Protein 3M0M (pdb70)

Sequence (1692 aa):
FRIAQDVVARENDRRASALKEDYEALGANLARRGVDIEAVTAKVEKFFVAVPSWGVGTGGTRFARFPGTGEPRGIFDKLDDCAVIQQLTRATPNVSLHIPWDKADPKELKARGDALGLGFDAMNSNTFSDAPGQAHSYKYGSLSHTNAATRAQAVEHNLECIEIGKAIGSKALTVWIGDGSNFPGQSNFTRAFERYLSAMAEIYKGLPDDWKLFSEHKMYEPAFYSTVVQDWGTNYLIAQTLGPKAQCLVDLGHHAPNTNIEMIVARLIQFGKLGGFHFNDSKYGDDDLDAGAIEPYRLFLVFNELVDAEARGVKGFHPAHMIDQFHNVTDPIESLINSANEIRRAYAQALLVDRAALSGYQEDNDALMATETLKRAYRTDVEPILAEARRRTGGAVDPVATYRASGYRARVAAERPASVAFRIAQDVVARENDRRASALKEDYEALGANLARRGVDIEAVTAKVEKFFVAVPSWGVGTGGTRFARFPGTGEPRGIFDKLDDCAVIQQLTRATPNVSLHIPWDKADPKELKARGDALGLGFDAMNSNTFSDAPGQAHSYKYGSLSHTNAATRAQAVEHNLECIEIGKAIGSKALTVWIGDGSNFPGQSNFTRAFERYLSAMAEIYKGLPDDWKLFSEHKMYEPAFYSTVVQDWGTNYLIAQTLGPKAQCLVDLGHHAPNTNIEMIVARLIQFGKLGGFHFNDSKYGDDDLDAGAIEPYRLFLVFNELVDAEARGVKGFHPAHMIDQFHNVTDPIESLINSANEIRRAYAQALLVDRAALSGYQEDNDALMATETLKRAYRTDVEPILAEARRRTGGAVDPVATYRASGYRARVAAERPASVAEFRIAQDVVARENDRRASALKEDYEALGANLARRGVDIEAVTAKVEKFFVAVPSWGVGTGGTRFARFPGTGEPRGIFDKLDDCAVIQQLTRATPNVSLHIPWDKADPKELKARGDALGLGFDAMNSNTFSDAPGQAHSYKYGSLSHTNAATRAQAVEHNLECIEIGKAIGSKALTVWIGDGSNFPGQSNFTRAFERYLSAMAEIYKGLPDDWKLFSEHKMYEPAFYSTVVQDWGTNYLIAQTLGPKAQCLVDLGHHAPNTNIEMIVARLIQFGKLGGFHFNDSKYGDDDLDAGAIEPYRLFLVFNELVDAEARGVKGFHPAHMIDQFHNVTDPIESLINSANEIRRAYAQALLVDRAALSGYQEDNDALMATETLKRAYRTDVEPILAEARRRTGGAVDPVATYRASGYRARVAAERPASVAGGGGIIGSHEFRIAQDVVARENDRRASALKEDYEALGANLARRGVDIEAVTAKVEKFFVAVPSWGVGTGGTRFARFPGTGEPRGIFDKLDDCAVIQQLTRATPNVSLHIPWDKADPKELKARGDALGLGFDAMNSNTFSDAPGQAHSYKYGSLSHTNAATRAQAVEHNLECIEIGKAIGSKALTVWIGDGSNFPGQSNFTRAFERYLSAMAEIYKGLPDDWKLFSEHKMYEPAFYSTVVQDWGTNYLIAQTLGPKAQCLVDLGHHAPNTNIEMIVARLIQFGKLGGFHFNDSKYGDDDLDAGAIEPYRLFLVFNELVDAEARGVKGFHPAHMIDQFHNVTDPIESLINSANEIRRAYAQALLVDRAALSGYQEDNDALMATETLKRAYRTDVEPILAEARRRTGGAVDPVATYRASGYRARVAAERPA

Nearest PDB structures (foldseek):
  3m0y-assembly1_D  TM=1.002E+00  e=5.184E-75  Stutzerimonas stutzeri
  3m0m-assembly1_C  TM=1.001E+00  e=7.879E-75  Stutzerimonas stutzeri
  3itl-assembly1_C  TM=1.000E+00  e=2.364E-74  Stutzerimonas stutzeri
  3m0v-assembly1_C  TM=1.001E+00  e=6.390E-74  Stutzerimonas stutzeri
  3itt-assembly1_C  TM=1.001E+00  e=4.203E-73  Stutzerimonas stutzeri

CATH classification: 3.20.20.150

Foldseek 3Di:
DLFDLVLQVVQQVVCVVVLVVVLVVLQVVLVVVVHHLVVLLVVLLVAAAAEELQLQWFDDDPVDFDGDFLGAPASLSSLSLLLLLCLAQVRHQEYEEEPPRRDDDLVVNLVSSVVSRHAYEAYEYDLQADDPPDPDHCPQHALLDPDPVRNVSSLVRQLVSQVSCVSRPYAEYEYEYQHDAQDPPPDDLVSSLVSNLVSVLSSLVSHDPRHAYEYEAAQHPPHHPGGNRHDLVSQVVSQVSNDLRYAYEYEPQRDDPPDLRLVSLLVRLVVVRHQAYAAADDDDGSQQHQGCPPPLVSLLSNLLSVVVCVVVVRPPDDHHHYYGGHHRDDNSSLSSSVSSLSNSLSNSLSVSQPVVVLVVCVVVVVVVVNVVSSVVSVVDDCLSSSLVSQVVVSHHSDSVVSVVSSCSSVVSSVVDDDDDD/DLFDLVLQVVQQVVCVVVLVVVLVVLQVVVVVVVDHLVVLLVVLLPAAFAEELQLQAFFDDPVDFDGDFLGQQESLSSLSLVLLLCLAQVRHQEYEEEPPRRDDDLVVNLVSSVVSSHAYEAYEYDLAADDPPDPDHCPQHAQLDPDPVRNVSNLVRLLVSQVSCVSNPYAEYEYEYQHDAQDPPPDDLVSSLVSNLVSVLSSLVSHDPRHAYEYEAAQHPPHHPGHNRHDLVSQVVSQVSNDDRYAYEYEPQRDDPPDLVLVSLLVRLQVLRHAAYAAADDDHGSQQHQGCPPPLVSLLSNLLSLVVCVVVVRPNDDYHHYYGGHHRDDSSSLSSSVSSLSNSQSNSLSVSQPVVQLVVCVVVVVVVVNVVSSVVSVVSDCLSSSLVSQVVPSHHSNSVVSVVSSCSSVVSSVVDDDPDD/DALFDLVLQVVQFVVCVVVLVVVLVVLQVVVVVVVHHLVVLLVVLLVAAFAEELQLQAFFDDQFWFDGDFLGQPASLSSLSLQLLLCLAQVRHQEYEEEPPRHDDDLVVNLVSSVVSSHAYEAYEYDLAADDPPDPDHCPQHALLRPDPVRVVVSLVRQLVSQVSCVSNPYAEYEYEYQHDAQDPPPDDLVSSLVSNLVSVLSSLVSHDPRHAYEYEAAQHPPHHPGHNRHDLVSQVVSQVSNDPRYAYEYEPQRDDPPDLVLVSLLVRLVVVRHQAYAAADDDHGSQQHQHCPPPLVSLLSNLLSVVVCVVVPPPPDDHHHYYGGHHRDDNSSLSSSVSSLSNSQSNSLSVSQPVVQLVVCVVVVVVVVNVVSSVVSVVDDCLSSSLVSQVVVSHHSDSVVSVVSSCSSVVSSVVDDGDDMDRNCNDDDD/DALFDLVLQVVQQVVCVVVLVVVLVVLQVVVVVVVHHLVVLLVVLLVAAFAEELQLQWFDDDPVDFDGDFLGQPASLSSLSLVLLLCLAQVRHQEYEEEPPRRDDPLLVSLVSSVVSSHAYEAYEYDLAADDPPDPDHCPQHALLHPDPVRVVVSLVRQLVSQVSCVSRPYAEYEYEYQHDAQDPPPDDLVSSLVSNLVSVLSSLVSHDPSHAYEYEAAQHPPHHPGGNRHDLVSQVVSQVSNDLRYAYEYEPQRDDPPDLVLVSLLVRLVVVRHQAYAAADDDPGSQQHQGCPPPLVSLLSNLLSVVVCVVVVRPPDDHHHYYGGHHRDDNSSLSSSVSSLSNSQSNSLSVSQPVVQLVVCVVVVVVVVNVVSSVVSVVDDCLSSSLVSQVVPSHHSDSVVSVVSSCSSVVSSVVDDD

B-factor: mean 15.91, std 7.08, range [4.13, 47.66]

Structure (mmCIF, N/CA/C/O backbone):
data_3M0M
#
_entry.id   3M0M
#
_cell.length_a   74.625
_cell.length_b   104.260
_cell.length_c   111.447
_cell.angle_alpha   90.00
_cell.angle_beta   106.20
_cell.angle_gamma   90.00
#
_symmetry.space_group_name_H-M   'P 1 21 1'
#
loop_
_entity.id
_entity.type
_entity.pdbx_description
1 polymer 'L-rhamnose isomerase'
2 non-polymer 'MANGANESE (II) ION'
3 non-polymer D-ALLOSE
4 water water
#
loop_
_atom_site.group_PDB
_atom_site.id
_atom_site.type_symbol
_atom_site.label_atom_id
_atom_site.label_alt_id
_atom_site.label_comp_id
_atom_site.label_asym_id
_atom_site.label_entity_id
_atom_site.label_seq_id
_atom_site.pdbx_PDB_ins_code
_atom_site.Cartn_x
_atom_site.Cartn_y
_atom_site.Cartn_z
_atom_site.occupancy
_atom_site.B_iso_or_equiv
_atom_site.auth_seq_id
_atom_site.auth_comp_id
_atom_site.auth_asym_id
_atom_site.auth_atom_id
_atom_site.pdbx_PDB_model_num
ATOM 1 N N . PHE A 1 4 ? -40.253 2.491 -19.436 1.00 25.86 4 PHE A N 1
ATOM 2 C CA . PHE A 1 4 ? -38.971 2.232 -18.720 1.00 24.43 4 PHE A CA 1
ATOM 3 C C . PHE A 1 4 ? -38.372 3.525 -18.179 1.00 23.10 4 PHE A C 1
ATOM 4 O O . PHE A 1 4 ? -38.022 4.425 -18.944 1.00 23.41 4 PHE A O 1
ATOM 12 N N . ARG A 1 5 ? -38.261 3.613 -16.857 1.00 21.01 5 ARG A N 1
ATOM 13 C CA . ARG A 1 5 ? -37.692 4.795 -16.218 1.00 19.05 5 ARG A CA 1
ATOM 14 C C . ARG A 1 5 ? -36.226 4.934 -16.624 1.00 17.88 5 ARG A C 1
ATOM 15 O O . ARG A 1 5 ? -35.723 6.044 -16.808 1.00 17.92 5 ARG A O 1
ATOM 23 N N . ILE A 1 6 ? -35.547 3.798 -16.758 1.00 15.65 6 ILE A N 1
ATOM 24 C CA . ILE A 1 6 ? -34.143 3.768 -17.155 1.00 14.70 6 ILE A CA 1
ATOM 25 C C . ILE A 1 6 ? -34.068 3.163 -18.554 1.00 16.17 6 ILE A C 1
ATOM 26 O O . ILE A 1 6 ? -34.611 2.087 -18.794 1.00 15.96 6 ILE A O 1
ATOM 31 N N . ALA A 1 7 ? -33.400 3.858 -19.470 1.00 17.09 7 ALA A N 1
ATOM 32 C CA . ALA A 1 7 ? -33.267 3.387 -20.847 1.00 17.57 7 ALA A CA 1
ATOM 33 C C . ALA A 1 7 ? -32.686 1.981 -20.900 1.00 18.53 7 ALA A C 1
ATOM 34 O O . ALA A 1 7 ? -31.668 1.698 -20.271 1.00 19.11 7 ALA A O 1
ATOM 36 N N . GLN A 1 8 ? -33.334 1.105 -21.660 1.00 18.82 8 GLN A N 1
ATOM 37 C CA . GLN A 1 8 ? -32.874 -0.272 -21.784 1.00 20.11 8 GLN A CA 1
ATOM 38 C C . GLN A 1 8 ? -31.473 -0.379 -22.380 1.00 20.50 8 GLN A C 1
ATOM 39 O O . GLN A 1 8 ? -30.709 -1.271 -22.010 1.00 20.16 8 GLN A O 1
ATOM 45 N N . ASP A 1 9 ? -31.127 0.518 -23.299 1.00 21.39 9 ASP A N 1
ATOM 46 C CA . ASP A 1 9 ? -29.803 0.457 -23.905 1.00 22.29 9 ASP A CA 1
ATOM 47 C C . ASP A 1 9 ? -28.707 0.743 -22.884 1.00 21.22 9 ASP A C 1
ATOM 48 O O . ASP A 1 9 ? -27.578 0.272 -23.030 1.00 20.74 9 ASP A O 1
ATOM 53 N N . VAL A 1 10 ? -29.043 1.509 -21.849 1.00 19.69 10 VAL A N 1
ATOM 54 C CA . VAL A 1 10 ? -28.079 1.824 -20.802 1.00 18.80 10 VAL A CA 1
ATOM 55 C C . VAL A 1 10 ? -27.897 0.584 -19.934 1.00 17.54 10 VAL A C 1
ATOM 56 O O . VAL A 1 10 ? -26.776 0.216 -19.588 1.00 16.91 10 VAL A O 1
ATOM 60 N N . VAL A 1 11 ? -29.007 -0.060 -19.592 1.00 16.64 11 VAL A N 1
ATOM 61 C CA . VAL A 1 11 ? -28.958 -1.267 -18.777 1.00 16.61 11 VAL A CA 1
ATOM 62 C C . VAL A 1 11 ? -28.206 -2.361 -19.531 1.00 16.71 11 VAL A C 1
ATOM 63 O O . VAL A 1 11 ? -27.416 -3.099 -18.948 1.00 17.33 11 VAL A O 1
ATOM 67 N N . ALA A 1 12 ? -28.450 -2.456 -20.835 1.00 16.67 12 ALA A N 1
ATOM 68 C CA . ALA A 1 12 ? -27.784 -3.458 -21.657 1.00 16.86 12 ALA A CA 1
ATOM 69 C C . ALA A 1 12 ? -26.288 -3.182 -21.731 1.00 17.13 12 ALA A C 1
ATOM 70 O O . ALA A 1 12 ? -25.472 -4.084 -21.545 1.00 17.33 12 ALA A O 1
ATOM 72 N N . ARG A 1 13 ? -25.934 -1.930 -22.002 1.00 17.14 13 ARG A N 1
ATOM 73 C CA . ARG A 1 13 ? -24.537 -1.537 -22.109 1.00 18.65 13 ARG A CA 1
ATOM 74 C C . ARG A 1 13 ? -23.764 -1.813 -20.824 1.00 17.92 13 ARG A C 1
ATOM 75 O O . ARG A 1 13 ? -22.665 -2.364 -20.862 1.00 17.67 13 ARG A O 1
ATOM 83 N N . GLU A 1 14 ? -24.337 -1.425 -19.689 1.00 17.22 14 GLU A N 1
ATOM 84 C CA . GLU A 1 14 ? -23.667 -1.629 -18.412 1.00 17.90 14 GLU A CA 1
ATOM 85 C C . GLU A 1 14 ? -23.584 -3.101 -18.020 1.00 17.23 14 GLU A C 1
ATOM 86 O O . GLU A 1 14 ? -22.632 -3.515 -17.357 1.00 18.24 14 GLU A O 1
ATOM 92 N N . ASN A 1 15 ? -24.576 -3.891 -18.424 1.00 15.40 15 ASN A N 1
ATOM 93 C CA . ASN A 1 15 ? -24.554 -5.322 -18.134 1.00 15.92 15 ASN A CA 1
ATOM 94 C C . ASN A 1 15 ? -23.470 -5.977 -18.990 1.00 15.88 15 ASN A C 1
ATOM 95 O O . ASN A 1 15 ? -22.714 -6.820 -18.508 1.00 16.04 15 ASN A O 1
ATOM 100 N N . ASP A 1 16 ? -23.395 -5.585 -20.261 1.00 15.67 16 ASP A N 1
ATOM 101 C CA . ASP A 1 16 ? -22.390 -6.145 -21.161 1.00 17.92 16 ASP A CA 1
ATOM 102 C C . ASP A 1 16 ? -20.984 -5.824 -20.669 1.00 17.58 16 ASP A C 1
ATOM 103 O O . ASP A 1 16 ? -20.089 -6.663 -20.727 1.00 18.81 16 ASP A O 1
ATOM 108 N N . ARG A 1 17 ? -20.799 -4.600 -20.187 1.00 18.34 17 ARG A N 1
ATOM 109 C CA . ARG A 1 17 ? -19.504 -4.154 -19.687 1.00 18.91 17 ARG A CA 1
ATOM 110 C C . ARG A 1 17 ? -19.023 -5.016 -18.520 1.00 17.48 17 ARG A C 1
ATOM 111 O O . ARG A 1 17 ? -17.821 -5.151 -18.292 1.00 18.18 17 ARG A O 1
ATOM 119 N N . ARG A 1 18 ? -19.966 -5.609 -17.794 1.00 16.10 18 ARG A N 1
ATOM 120 C CA . ARG A 1 18 ? -19.633 -6.422 -16.627 1.00 15.15 18 ARG A CA 1
ATOM 121 C C . ARG A 1 18 ? -19.913 -7.917 -16.776 1.00 15.56 18 ARG A C 1
ATOM 122 O O . ARG A 1 18 ? -19.703 -8.685 -15.837 1.00 16.26 18 ARG A O 1
ATOM 130 N N . ALA A 1 19 ? -20.368 -8.328 -17.956 1.00 14.93 19 ALA A N 1
ATOM 131 C CA . ALA A 1 19 ? -20.693 -9.728 -18.218 1.00 15.43 19 ALA A CA 1
ATOM 132 C C . ALA A 1 19 ? -19.545 -10.710 -18.009 1.00 15.31 19 ALA A C 1
ATOM 133 O O . ALA A 1 19 ? -19.719 -11.749 -17.369 1.00 14.22 19 ALA A O 1
ATOM 135 N N . SER A 1 20 ? -18.379 -10.391 -18.558 1.00 15.02 20 SER A N 1
ATOM 136 C CA . SER A 1 20 ? -17.222 -11.266 -18.439 1.00 15.58 20 SER A CA 1
ATOM 137 C C . SER A 1 20 ? -16.858 -11.558 -16.988 1.00 14.82 20 SER A C 1
ATOM 138 O O . SER A 1 20 ? -16.707 -12.715 -16.603 1.00 15.14 20 SER A O 1
ATOM 141 N N . ALA A 1 21 ? -16.723 -10.510 -16.183 1.00 13.46 21 ALA A N 1
ATOM 142 C CA . ALA A 1 21 ? -16.370 -10.683 -14.779 1.00 13.44 21 ALA A CA 1
ATOM 143 C C . ALA A 1 21 ? -17.445 -11.456 -14.021 1.00 12.89 21 ALA A C 1
ATOM 144 O O . ALA A 1 21 ? -17.128 -12.307 -13.186 1.00 13.06 21 ALA A O 1
ATOM 146 N N . LEU A 1 22 ? -18.713 -11.165 -14.306 1.00 13.10 22 LEU A N 1
ATOM 147 C CA . LEU A 1 22 ? -19.809 -11.863 -13.637 1.00 13.45 22 LEU A CA 1
ATOM 148 C C . LEU A 1 22 ? -19.735 -13.353 -13.945 1.00 13.12 22 LEU A C 1
ATOM 149 O O . LEU A 1 22 ? -19.914 -14.192 -13.064 1.00 13.77 22 LEU A O 1
ATOM 154 N N . LYS A 1 23 ? -19.476 -13.675 -15.208 1.00 13.40 23 LYS A N 1
ATOM 155 C CA . LYS A 1 23 ? -19.368 -15.064 -15.630 1.00 14.20 23 LYS A CA 1
ATOM 156 C C . LYS A 1 23 ? -18.279 -15.766 -14.823 1.00 13.92 23 LYS A C 1
ATOM 157 O O . LYS A 1 23 ? -18.508 -16.834 -14.261 1.00 14.73 23 LYS A O 1
ATOM 163 N N . GLU A 1 24 ? -17.097 -15.159 -14.756 1.00 13.04 24 GLU A N 1
ATOM 164 C CA . GLU A 1 24 ? -15.987 -15.747 -14.013 1.00 13.45 24 GLU A CA 1
ATOM 165 C C . GLU A 1 24 ? -16.302 -15.942 -12.532 1.00 12.77 24 GLU A C 1
ATOM 166 O O . GLU A 1 24 ? -16.056 -17.014 -11.976 1.00 12.85 24 GLU A O 1
ATOM 172 N N . ASP A 1 25 ? -16.857 -14.913 -11.897 1.00 11.72 25 ASP A N 1
ATOM 173 C CA . ASP A 1 25 ? -17.183 -14.996 -10.479 1.00 11.78 25 ASP A CA 1
ATOM 174 C C . ASP A 1 25 ? -18.307 -15.976 -10.171 1.00 11.48 25 ASP A C 1
ATOM 175 O O . ASP A 1 25 ? -18.227 -16.729 -9.203 1.00 10.90 25 ASP A O 1
ATOM 180 N N . TYR A 1 26 ? -19.348 -15.973 -10.996 1.00 11.36 26 TYR A N 1
ATOM 181 C CA . TYR A 1 26 ? -20.481 -16.864 -10.789 1.00 11.61 26 TYR A CA 1
ATOM 182 C C . TYR A 1 26 ? -20.079 -18.324 -10.984 1.00 12.74 26 TYR A C 1
ATOM 183 O O . TYR A 1 26 ? -20.465 -19.189 -10.202 1.00 13.28 26 TYR A O 1
ATOM 192 N N . GLU A 1 27 ? -19.303 -18.602 -12.027 1.00 13.17 27 GLU A N 1
ATOM 193 C CA . GLU A 1 27 ? -18.892 -19.977 -12.282 1.00 12.66 27 GLU A CA 1
ATOM 194 C C . GLU A 1 27 ? -17.950 -20.478 -11.196 1.00 12.96 27 GLU A C 1
ATOM 195 O O . GLU A 1 27 ? -18.001 -21.647 -10.814 1.00 12.17 27 GLU A O 1
ATOM 201 N N . ALA A 1 28 ? -17.100 -19.590 -10.690 1.00 12.44 28 ALA A N 1
ATOM 202 C CA . ALA A 1 28 ? -16.172 -19.957 -9.627 1.00 12.93 28 ALA A CA 1
ATOM 203 C C . ALA A 1 28 ? -16.976 -20.285 -8.370 1.00 13.00 28 ALA A C 1
ATOM 204 O O . ALA A 1 28 ? -16.721 -21.286 -7.698 1.00 12.70 28 ALA A O 1
ATOM 206 N N . LEU A 1 29 ? -17.955 -19.442 -8.057 1.00 12.35 29 LEU A N 1
ATOM 207 C CA . LEU A 1 29 ? -18.794 -19.668 -6.886 1.00 12.35 29 LEU A CA 1
ATOM 208 C C . LEU A 1 29 ? -19.610 -20.945 -7.051 1.00 12.54 29 LEU A C 1
ATOM 209 O O . LEU A 1 29 ? -19.802 -21.696 -6.096 1.00 13.35 29 LEU A O 1
ATOM 214 N N . GLY A 1 30 ? -20.088 -21.186 -8.269 1.00 12.93 30 GLY A N 1
ATOM 215 C CA . GLY A 1 30 ? -20.872 -22.378 -8.535 1.00 13.07 30 GLY A CA 1
ATOM 216 C C . GLY A 1 30 ? -20.078 -23.643 -8.272 1.00 13.33 30 GLY A C 1
ATOM 217 O O . GLY A 1 30 ? -20.603 -24.611 -7.721 1.00 13.18 30 GLY A O 1
ATOM 218 N N . ALA A 1 31 ? -18.808 -23.637 -8.666 1.00 13.40 31 ALA A N 1
ATOM 219 C CA . ALA A 1 31 ? -17.948 -24.797 -8.463 1.00 13.57 31 ALA A CA 1
ATOM 220 C C . ALA A 1 31 ? -17.699 -25.001 -6.972 1.00 13.09 31 ALA A C 1
ATOM 221 O O . ALA A 1 31 ? -17.729 -26.129 -6.475 1.00 14.70 31 ALA A O 1
ATOM 223 N N . ASN A 1 32 ? -17.447 -23.903 -6.265 1.00 13.94 32 ASN A N 1
ATOM 224 C CA . ASN A 1 32 ? -17.207 -23.958 -4.829 1.00 13.84 32 ASN A CA 1
ATOM 225 C C . ASN A 1 32 ? -18.443 -24.491 -4.116 1.00 13.89 32 ASN A C 1
ATOM 226 O O . ASN A 1 32 ? -18.342 -25.355 -3.245 1.00 14.37 32 ASN A O 1
ATOM 231 N N . LEU A 1 33 ? -19.612 -23.984 -4.491 1.00 13.23 33 LEU A N 1
ATOM 232 C CA . LEU A 1 33 ? -20.848 -24.436 -3.871 1.00 12.29 33 LEU A CA 1
ATOM 233 C C . LEU A 1 33 ? -21.107 -25.908 -4.183 1.00 14.65 33 LEU A C 1
ATOM 234 O O . LEU A 1 33 ? -21.583 -26.654 -3.329 1.00 14.80 33 LEU A O 1
ATOM 239 N N . ALA A 1 34 ? -20.790 -26.322 -5.407 1.00 14.02 34 ALA A N 1
ATOM 240 C CA . ALA A 1 34 ? -20.982 -27.713 -5.807 1.00 15.04 34 ALA A CA 1
ATOM 241 C C . ALA A 1 34 ? -20.151 -28.629 -4.914 1.00 15.74 34 ALA A C 1
ATOM 242 O O . ALA A 1 34 ? -20.612 -29.701 -4.510 1.00 15.18 34 ALA A O 1
ATOM 244 N N . ARG A 1 35 ? -18.927 -28.208 -4.607 1.00 15.85 35 ARG A N 1
ATOM 245 C CA . ARG A 1 35 ? -18.049 -28.998 -3.749 1.00 16.29 35 ARG A CA 1
ATOM 246 C C . ARG A 1 35 ? -18.624 -29.085 -2.342 1.00 17.00 35 ARG A C 1
ATOM 247 O O . ARG A 1 35 ? -18.282 -29.987 -1.574 1.00 18.02 35 ARG A O 1
ATOM 255 N N . ARG A 1 36 ? -19.501 -28.142 -2.011 1.00 17.32 36 ARG A N 1
ATOM 256 C CA . ARG A 1 36 ? -20.137 -28.098 -0.701 1.00 17.80 36 ARG A CA 1
ATOM 257 C C . ARG A 1 36 ? -21.511 -28.762 -0.727 1.00 17.75 36 ARG A C 1
ATOM 258 O O . ARG A 1 36 ? -22.247 -28.735 0.260 1.00 19.06 36 ARG A O 1
ATOM 266 N N . GLY A 1 37 ? -21.853 -29.356 -1.867 1.00 17.13 37 GLY A N 1
ATOM 267 C CA . GLY A 1 37 ? -23.131 -30.034 -1.997 1.00 18.43 37 GLY A CA 1
ATOM 268 C C . GLY A 1 37 ? -24.316 -29.118 -2.234 1.00 19.25 37 GLY A C 1
ATOM 269 O O . GLY A 1 37 ? -25.458 -29.489 -1.958 1.00 21.12 37 GLY A O 1
ATOM 270 N N . VAL A 1 38 ? -24.048 -27.922 -2.748 1.00 18.02 38 VAL A N 1
ATOM 271 C CA . VAL A 1 38 ? -25.101 -26.953 -3.022 1.00 18.25 38 VAL A CA 1
ATOM 272 C C . VAL A 1 38 ? -25.168 -26.643 -4.512 1.00 17.97 38 VAL A C 1
ATOM 273 O O . VAL A 1 38 ? -24.139 -26.481 -5.166 1.00 17.58 38 VAL A O 1
ATOM 277 N N . ASP A 1 39 ? -26.387 -26.570 -5.039 1.00 18.64 39 ASP A N 1
ATOM 278 C CA . ASP A 1 39 ? -26.608 -26.265 -6.449 1.00 18.68 39 ASP A CA 1
ATOM 279 C C . ASP A 1 39 ? -26.854 -24.764 -6.560 1.00 16.22 39 ASP A C 1
ATOM 280 O O . ASP A 1 39 ? -27.916 -24.276 -6.175 1.00 16.08 39 ASP A O 1
ATOM 285 N N . ILE A 1 40 ? -25.878 -24.035 -7.092 1.00 15.29 40 ILE A N 1
ATOM 286 C CA . ILE A 1 40 ? -26.004 -22.589 -7.222 1.00 13.85 40 ILE A CA 1
ATOM 287 C C . ILE A 1 40 ? -27.263 -22.171 -7.984 1.00 14.65 40 ILE A C 1
ATOM 288 O O . ILE A 1 40 ? -27.870 -21.148 -7.672 1.00 14.54 40 ILE A O 1
ATOM 293 N N . GLU A 1 41 ? -27.669 -22.966 -8.969 1.00 13.87 41 GLU A N 1
ATOM 294 C CA . GLU A 1 41 ? -28.860 -22.644 -9.745 1.00 14.55 41 GLU A CA 1
ATOM 295 C C . GLU A 1 41 ? -30.116 -22.648 -8.875 1.00 13.75 41 GLU A C 1
ATOM 296 O O . GLU A 1 41 ? -31.008 -21.820 -9.059 1.00 15.14 41 GLU A O 1
ATOM 302 N N . ALA A 1 42 ? -30.185 -23.582 -7.929 1.00 13.47 42 ALA A N 1
ATOM 303 C CA . ALA A 1 42 ? -31.338 -23.674 -7.039 1.00 13.93 42 ALA A CA 1
ATOM 304 C C . ALA A 1 42 ? -31.422 -22.432 -6.160 1.00 13.96 42 ALA A C 1
ATOM 305 O O . ALA A 1 42 ? -32.511 -21.930 -5.880 1.00 14.99 42 ALA A O 1
ATOM 307 N N . VAL A 1 43 ? -30.265 -21.944 -5.723 1.00 12.80 43 VAL A N 1
ATOM 308 C CA . VAL A 1 43 ? -30.210 -20.755 -4.879 1.00 12.29 43 VAL A CA 1
ATOM 309 C C . VAL A 1 43 ? -30.626 -19.518 -5.675 1.00 11.72 43 VAL A C 1
ATOM 310 O O . VAL A 1 43 ? -31.450 -18.721 -5.218 1.00 12.50 43 VAL A O 1
ATOM 314 N N . THR A 1 44 ? -30.068 -19.370 -6.872 1.00 11.19 44 THR A N 1
ATOM 315 C CA . THR A 1 44 ? -30.385 -18.229 -7.721 1.00 11.67 44 THR A CA 1
ATOM 316 C C . THR A 1 44 ? -31.878 -18.189 -8.037 1.00 12.12 44 THR A C 1
ATOM 317 O O . THR A 1 44 ? -32.494 -17.122 -8.033 1.00 13.09 44 THR A O 1
ATOM 321 N N . ALA A 1 45 ? -32.463 -19.353 -8.306 1.00 12.67 45 ALA A N 1
ATOM 322 C CA . ALA A 1 45 ? -33.884 -19.427 -8.622 1.00 12.89 45 ALA A CA 1
ATOM 323 C C . ALA A 1 45 ? -34.744 -18.916 -7.468 1.00 14.12 45 ALA A C 1
ATOM 324 O O . ALA A 1 45 ? -35.785 -18.301 -7.691 1.00 15.29 45 ALA A O 1
ATOM 326 N N . LYS A 1 46 ? -34.312 -19.173 -6.235 1.00 14.02 46 LYS A N 1
ATOM 327 C CA . LYS A 1 46 ? -35.067 -18.712 -5.074 1.00 15.06 46 LYS A CA 1
ATOM 328 C C . LYS A 1 46 ? -34.817 -17.232 -4.822 1.00 12.84 46 LYS A C 1
ATOM 329 O O . LYS A 1 46 ? -35.733 -16.493 -4.464 1.00 14.17 46 LYS A O 1
ATOM 335 N N . VAL A 1 47 ? -33.576 -16.800 -5.009 1.00 11.99 47 VAL A N 1
ATOM 336 C CA . VAL A 1 47 ? -33.233 -15.401 -4.796 1.00 11.14 47 VAL A CA 1
ATOM 337 C C . VAL A 1 47 ? -33.973 -14.477 -5.751 1.00 12.69 47 VAL A C 1
ATOM 338 O O . VAL A 1 47 ? -34.413 -13.400 -5.353 1.00 12.95 47 VAL A O 1
ATOM 342 N N . GLU A 1 48 ? -34.125 -14.891 -7.005 1.00 13.15 48 GLU A N 1
ATOM 343 C CA . GLU A 1 48 ? -34.809 -14.036 -7.966 1.00 16.11 48 GLU A CA 1
ATOM 344 C C . GLU A 1 48 ? -36.294 -13.884 -7.638 1.00 15.54 48 GLU A C 1
ATOM 345 O O . GLU A 1 48 ? -36.974 -13.030 -8.203 1.00 17.39 48 GLU A O 1
ATOM 351 N N . LYS A 1 49 ? -36.782 -14.699 -6.704 1.00 15.46 49 LYS A N 1
ATOM 352 C CA . LYS A 1 49 ? -38.182 -14.651 -6.291 1.00 15.82 49 LYS A CA 1
ATOM 353 C C . LYS A 1 49 ? -38.378 -13.997 -4.924 1.00 15.07 49 LYS A C 1
ATOM 354 O O . LYS A 1 49 ? -39.499 -13.939 -4.420 1.00 15.79 49 LYS A O 1
ATOM 360 N N . PHE A 1 50 ? -37.301 -13.514 -4.312 1.00 13.39 50 PHE A N 1
ATOM 361 C CA . PHE A 1 50 ? -37.448 -12.871 -3.012 1.00 11.90 50 PHE A CA 1
ATOM 362 C C . PHE A 1 50 ? -37.738 -11.392 -3.194 1.00 10.47 50 PHE A C 1
ATOM 363 O O . PHE A 1 50 ? -36.933 -10.661 -3.775 1.00 11.57 50 PHE A O 1
ATOM 371 N N . PHE A 1 51 ? -38.878 -10.949 -2.675 1.00 10.36 51 PHE A N 1
ATOM 372 C CA . PHE A 1 51 ? -39.270 -9.551 -2.804 1.00 11.13 51 PHE A CA 1
ATOM 373 C C . PHE A 1 51 ? -39.452 -8.842 -1.470 1.00 10.11 51 PHE A C 1
ATOM 374 O O . PHE A 1 51 ? -39.865 -9.442 -0.475 1.00 12.16 51 PHE A O 1
ATOM 382 N N . VAL A 1 52 ? -39.140 -7.551 -1.467 1.00 10.47 52 VAL A N 1
ATOM 383 C CA . VAL A 1 52 ? -39.287 -6.722 -0.279 1.00 10.51 52 VAL A CA 1
ATOM 384 C C . VAL A 1 52 ? -39.912 -5.403 -0.727 1.00 10.23 52 VAL A C 1
ATOM 385 O O . VAL A 1 52 ? -39.504 -4.815 -1.731 1.00 11.72 52 VAL A O 1
ATOM 389 N N . ALA A 1 53 ? -40.920 -4.951 0.011 1.00 11.03 53 ALA A N 1
ATOM 390 C CA . ALA A 1 53 ? -41.614 -3.719 -0.339 1.00 10.46 53 ALA A CA 1
ATOM 391 C C . ALA A 1 53 ? -40.773 -2.473 -0.108 1.00 11.62 53 ALA A C 1
ATOM 392 O O . ALA A 1 53 ? -40.073 -2.356 0.896 1.00 11.06 53 ALA A O 1
ATOM 394 N N . VAL A 1 54 ? -40.844 -1.546 -1.057 1.00 12.20 54 VAL A N 1
ATOM 395 C CA . VAL A 1 54 ? -40.115 -0.290 -0.959 1.00 14.08 54 VAL A CA 1
ATOM 396 C C . VAL A 1 54 ? -41.061 0.756 -0.363 1.00 13.13 54 VAL A C 1
ATOM 397 O O . VAL A 1 54 ? -42.216 0.878 -0.779 1.00 13.40 54 VAL A O 1
ATOM 401 N N . PRO A 1 55 ? -40.588 1.508 0.644 1.00 12.18 55 PRO A N 1
ATOM 402 C CA . PRO A 1 55 ? -41.399 2.539 1.297 1.00 13.07 55 PRO A CA 1
ATOM 403 C C . PRO A 1 55 ? -41.489 3.822 0.481 1.00 13.30 55 PRO A C 1
ATOM 404 O O . PRO A 1 55 ? -40.481 4.332 0.004 1.00 14.31 55 PRO A O 1
ATOM 408 N N . SER A 1 56 ? -42.697 4.348 0.328 1.00 14.48 56 SER A N 1
ATOM 409 C CA . SER A 1 56 ? -42.873 5.583 -0.422 1.00 15.09 56 SER A CA 1
ATOM 410 C C . SER A 1 56 ? -42.120 6.702 0.293 1.00 15.46 56 SER A C 1
ATOM 411 O O . SER A 1 56 ? -41.572 7.605 -0.343 1.00 15.92 56 SER A O 1
ATOM 414 N N . TRP A 1 57 ? -42.082 6.630 1.619 1.00 15.99 57 TRP A N 1
ATOM 415 C CA . TRP A 1 57 ? -41.415 7.652 2.421 1.00 16.45 57 TRP A CA 1
ATOM 416 C C . TRP A 1 57 ? -39.892 7.559 2.404 1.00 17.21 57 TRP A C 1
ATOM 417 O O . TRP A 1 57 ? -39.206 8.404 2.980 1.00 18.76 57 TRP A O 1
ATOM 428 N N . GLY A 1 58 ? -39.365 6.538 1.737 1.00 15.79 58 GLY A N 1
ATOM 429 C CA . GLY A 1 58 ? -37.926 6.380 1.668 1.00 14.78 58 GLY A CA 1
ATOM 430 C C . GLY A 1 58 ? -37.338 6.908 0.374 1.00 13.29 58 GLY A C 1
ATOM 431 O O . GLY A 1 58 ? -36.119 7.011 0.238 1.00 12.53 58 GLY A O 1
ATOM 432 N N . VAL A 1 59 ? -38.200 7.256 -0.579 1.00 14.50 59 VAL A N 1
ATOM 433 C CA . VAL A 1 59 ? -37.737 7.749 -1.870 1.00 15.25 59 VAL A CA 1
ATOM 434 C C . VAL A 1 59 ? -37.372 9.229 -1.837 1.00 15.25 59 VAL A C 1
ATOM 435 O O . VAL A 1 59 ? -36.642 9.716 -2.699 1.00 16.57 59 VAL A O 1
ATOM 439 N N . GLY A 1 60 ? -37.890 9.945 -0.846 1.00 14.45 60 GLY A N 1
ATOM 440 C CA . GLY A 1 60 ? -37.552 11.349 -0.707 1.00 13.99 60 GLY A CA 1
ATOM 441 C C . GLY A 1 60 ? -36.497 11.427 0.383 1.00 13.94 60 GLY A C 1
ATOM 442 O O . GLY A 1 60 ? -36.408 10.524 1.214 1.00 14.43 60 GLY A O 1
ATOM 443 N N . THR A 1 61 ? -35.683 12.476 0.390 1.00 12.96 61 THR A N 1
ATOM 444 C CA . THR A 1 61 ? -34.659 12.602 1.421 1.00 12.43 61 THR A CA 1
ATOM 445 C C . THR A 1 61 ? -35.304 12.770 2.796 1.00 13.40 61 THR A C 1
ATOM 446 O O . THR A 1 61 ? -36.294 13.489 2.949 1.00 14.50 61 THR A O 1
ATOM 450 N N . GLY A 1 62 ? -34.747 12.087 3.791 1.00 12.50 62 GLY A N 1
ATOM 451 C CA . GLY A 1 62 ? -35.279 12.170 5.138 1.00 12.74 62 GLY A CA 1
ATOM 452 C C . GLY A 1 62 ? -34.565 13.230 5.952 1.00 13.67 62 GLY A C 1
ATOM 453 O O . GLY A 1 62 ? -33.717 13.955 5.432 1.00 15.21 62 GLY A O 1
ATOM 454 N N . GLY A 1 63 ? -34.911 13.319 7.230 1.00 14.76 63 GLY A N 1
ATOM 455 C CA . GLY A 1 63 ? -34.282 14.292 8.102 1.00 13.26 63 GLY A CA 1
ATOM 456 C C . GLY A 1 63 ? -34.411 13.893 9.558 1.00 13.77 63 GLY A C 1
ATOM 457 O O . GLY A 1 63 ? -35.041 12.884 9.884 1.00 15.12 63 GLY A O 1
ATOM 458 N N . THR A 1 64 ? -33.801 14.681 10.435 1.00 12.66 64 THR A N 1
ATOM 459 C CA . THR A 1 64 ? -33.845 14.427 11.871 1.00 11.78 64 THR A CA 1
ATOM 460 C C . THR A 1 64 ? -34.590 15.592 12.511 1.00 12.60 64 THR A C 1
ATOM 461 O O . THR A 1 64 ? -35.034 16.503 11.810 1.00 12.71 64 THR A O 1
ATOM 465 N N . ARG A 1 65 ? -34.733 15.582 13.833 1.00 13.08 65 ARG A N 1
ATOM 466 C CA . ARG A 1 65 ? -35.430 16.683 14.485 1.00 13.71 65 ARG A CA 1
ATOM 467 C C . ARG A 1 65 ? -34.610 17.965 14.426 1.00 13.54 65 ARG A C 1
ATOM 468 O O . ARG A 1 65 ? -35.120 19.042 14.724 1.00 15.87 65 ARG A O 1
ATOM 476 N N . PHE A 1 66 ? -33.344 17.852 14.031 1.00 13.34 66 PHE A N 1
ATOM 477 C CA . PHE A 1 66 ? -32.480 19.024 13.941 1.00 13.32 66 PHE A CA 1
ATOM 478 C C . PHE A 1 66 ? -32.494 19.684 12.567 1.00 13.68 66 PHE A C 1
ATOM 479 O O . PHE A 1 66 ? -32.423 20.911 12.465 1.00 14.92 66 PHE A O 1
ATOM 487 N N . ALA A 1 67 ? -32.594 18.883 11.512 1.00 13.11 67 ALA A N 1
ATOM 488 C CA . ALA A 1 67 ? -32.595 19.437 10.164 1.00 12.27 67 ALA A CA 1
ATOM 489 C C . ALA A 1 67 ? -32.839 18.407 9.074 1.00 11.47 67 ALA A C 1
ATOM 490 O O . ALA A 1 67 ? -32.727 17.200 9.291 1.00 13.17 67 ALA A O 1
ATOM 492 N N . ARG A 1 68 ? -33.172 18.918 7.895 1.00 12.80 68 ARG A N 1
ATOM 493 C CA . ARG A 1 68 ? -33.401 18.104 6.712 1.00 14.03 68 ARG A CA 1
ATOM 494 C C . ARG A 1 68 ? -32.599 18.777 5.607 1.00 13.73 68 ARG A C 1
ATOM 495 O O . ARG A 1 68 ? -32.649 19.999 5.452 1.00 14.48 68 ARG A O 1
ATOM 503 N N . PHE A 1 69 ? -31.846 17.982 4.859 1.00 13.40 69 PHE A N 1
ATOM 504 C CA . PHE A 1 69 ? -31.008 18.494 3.781 1.00 13.83 69 PHE A CA 1
ATOM 505 C C . PHE A 1 69 ? -31.417 17.829 2.473 1.00 13.80 69 PHE A C 1
ATOM 506 O O . PHE A 1 69 ? -30.812 16.845 2.052 1.00 13.31 69 PHE A O 1
ATOM 514 N N . PRO A 1 70 ? -32.444 18.367 1.804 1.00 13.86 70 PRO A N 1
ATOM 515 C CA . PRO A 1 70 ? -32.888 17.771 0.543 1.00 14.16 70 PRO A CA 1
ATOM 516 C C . PRO A 1 70 ? -31.842 17.779 -0.565 1.00 13.83 70 PRO A C 1
ATOM 517 O O . PRO A 1 70 ? -30.956 18.635 -0.603 1.00 14.76 70 PRO A O 1
ATOM 521 N N . GLY A 1 71 ? -31.949 16.797 -1.456 1.00 13.75 71 GLY A N 1
ATOM 522 C CA . GLY A 1 71 ? -31.048 16.715 -2.585 1.00 14.58 71 GLY A CA 1
ATOM 523 C C . GLY A 1 71 ? -31.798 17.305 -3.765 1.00 14.59 71 GLY A C 1
ATOM 524 O O . GLY A 1 71 ? -32.788 18.009 -3.575 1.00 16.00 71 GLY A O 1
ATOM 525 N N . THR A 1 72 ? -31.342 17.024 -4.979 1.00 15.35 72 THR A N 1
ATOM 526 C CA . THR A 1 72 ? -32.012 17.543 -6.164 1.00 15.96 72 THR A CA 1
ATOM 527 C C . THR A 1 72 ? -33.092 16.576 -6.633 1.00 14.56 72 THR A C 1
ATOM 528 O O . THR A 1 72 ? -33.060 15.384 -6.313 1.00 13.92 72 THR A O 1
ATOM 532 N N . GLY A 1 73 ? -34.055 17.095 -7.384 1.00 14.82 73 GLY A N 1
ATOM 533 C CA . GLY A 1 73 ? -35.120 16.254 -7.895 1.00 13.62 73 GLY A CA 1
ATOM 534 C C . GLY A 1 73 ? -35.937 15.513 -6.854 1.00 13.62 73 GLY A C 1
ATOM 535 O O . GLY A 1 73 ? -36.307 14.355 -7.063 1.00 13.79 73 GLY A O 1
ATOM 536 N N . GLU A 1 74 ? -36.217 16.159 -5.727 1.00 13.15 74 GLU A N 1
ATOM 537 C CA . GLU A 1 74 ? -37.026 15.518 -4.696 1.00 14.13 74 GLU A CA 1
ATOM 538 C C . GLU A 1 74 ? -38.417 15.288 -5.274 1.00 14.47 74 GLU A C 1
ATOM 539 O O . GLU A 1 74 ? -38.951 16.132 -5.993 1.00 13.91 74 GLU A O 1
ATOM 545 N N . PRO A 1 75 ? -39.022 14.131 -4.978 1.00 14.59 75 PRO A N 1
ATOM 546 C CA . PRO A 1 75 ? -40.361 13.794 -5.471 1.00 16.27 75 PRO A CA 1
ATOM 547 C C . PRO A 1 75 ? -41.442 14.789 -5.037 1.00 18.94 75 PRO A C 1
ATOM 548 O O . PRO A 1 75 ? -41.502 15.189 -3.874 1.00 20.05 75 PRO A O 1
ATOM 552 N N . ARG A 1 76 ? -42.294 15.173 -5.986 1.00 20.53 76 ARG A N 1
ATOM 553 C CA . ARG A 1 76 ? -43.380 16.127 -5.755 1.00 23.92 76 ARG A CA 1
ATOM 554 C C . ARG A 1 76 ? -44.632 15.390 -5.313 1.00 23.81 76 ARG A C 1
ATOM 555 O O . ARG A 1 76 ? -45.718 15.707 -5.760 1.00 27.74 76 ARG A O 1
ATOM 563 N N . GLY A 1 77 ? -44.528 14.392 -4.461 1.00 21.41 77 GLY A N 1
ATOM 564 C CA . GLY A 1 77 ? -45.768 13.726 -4.131 1.00 17.89 77 GLY A CA 1
ATOM 565 C C . GLY A 1 77 ? -45.692 12.253 -4.463 1.00 16.04 77 GLY A C 1
ATOM 566 O O . GLY A 1 77 ? -44.679 11.762 -4.966 1.00 14.18 77 GLY A O 1
ATOM 567 N N . ILE A 1 78 ? -46.785 11.545 -4.211 1.00 14.99 78 ILE A N 1
ATOM 568 C CA . ILE A 1 78 ? -46.822 10.100 -4.433 1.00 14.64 78 ILE A CA 1
ATOM 569 C C . ILE A 1 78 ? -46.586 9.610 -5.866 1.00 14.63 78 ILE A C 1
ATOM 570 O O . ILE A 1 78 ? -45.965 8.568 -6.077 1.00 13.68 78 ILE A O 1
ATOM 575 N N . PHE A 1 79 ? -47.076 10.345 -6.856 1.00 13.93 79 PHE A N 1
ATOM 576 C CA . PHE A 1 79 ? -46.879 9.911 -8.232 1.00 14.12 79 PHE A CA 1
ATOM 577 C C . PHE A 1 79 ? -45.404 9.969 -8.620 1.00 12.81 79 PHE A C 1
ATOM 578 O O . PHE A 1 79 ? -44.899 9.066 -9.290 1.00 12.88 79 PHE A O 1
ATOM 586 N N . ASP A 1 80 ? -44.703 11.011 -8.182 1.00 12.47 80 ASP A N 1
ATOM 587 C CA . ASP A 1 80 ? -43.272 11.104 -8.460 1.00 12.51 80 ASP A CA 1
ATOM 588 C C . ASP A 1 80 ? -42.570 9.985 -7.694 1.00 12.28 80 ASP A C 1
ATOM 589 O O . ASP A 1 80 ? -41.606 9.390 -8.178 1.00 12.78 80 ASP A O 1
ATOM 594 N N . LYS A 1 81 ? -43.051 9.715 -6.485 1.00 12.66 81 LYS A N 1
ATOM 595 C CA . LYS A 1 81 ? -42.459 8.669 -5.661 1.00 12.54 81 LYS A CA 1
ATOM 596 C C . LYS A 1 81 ? -42.599 7.306 -6.327 1.00 12.67 81 LYS A C 1
ATOM 597 O O . LYS A 1 81 ? -41.658 6.517 -6.331 1.00 11.06 81 LYS A O 1
ATOM 603 N N . LEU A 1 82 ? -43.766 7.032 -6.900 1.00 12.61 82 LEU A N 1
ATOM 604 C CA . LEU A 1 82 ? -43.968 5.756 -7.580 1.00 12.22 82 LEU A CA 1
ATOM 605 C C . LEU A 1 82 ? -43.022 5.652 -8.772 1.00 13.86 82 LEU A C 1
ATOM 606 O O . LEU A 1 82 ? -42.451 4.593 -9.029 1.00 13.29 82 LEU A O 1
ATOM 611 N N . ASP A 1 83 ? -42.854 6.752 -9.500 1.00 12.15 83 ASP A N 1
ATOM 612 C CA . ASP A 1 83 ? -41.949 6.760 -10.642 1.00 12.04 83 ASP A CA 1
ATOM 613 C C . ASP A 1 83 ? -40.545 6.367 -10.186 1.00 11.93 83 ASP A C 1
ATOM 614 O O . ASP A 1 83 ? -39.849 5.605 -10.858 1.00 12.83 83 ASP A O 1
ATOM 619 N N . ASP A 1 84 ? -40.127 6.890 -9.038 1.00 11.77 84 ASP A N 1
ATOM 620 C CA . ASP A 1 84 ? -38.804 6.577 -8.515 1.00 12.18 84 ASP A CA 1
ATOM 621 C C . ASP A 1 84 ? -38.716 5.129 -8.042 1.00 12.31 84 ASP A C 1
ATOM 622 O O . ASP A 1 84 ? -37.687 4.476 -8.218 1.00 12.52 84 ASP A O 1
ATOM 627 N N . CYS A 1 85 ? -39.787 4.632 -7.437 1.00 11.92 85 CYS A N 1
ATOM 628 C CA . CYS A 1 85 ? -39.811 3.245 -6.985 1.00 11.69 85 CYS A CA 1
ATOM 629 C C . CYS A 1 85 ? -39.671 2.334 -8.204 1.00 12.91 85 CYS A C 1
ATOM 630 O O . CYS A 1 85 ? -39.090 1.253 -8.117 1.00 12.88 85 CYS A O 1
ATOM 633 N N . ALA A 1 86 ? -40.196 2.782 -9.342 1.00 12.50 86 ALA A N 1
ATOM 634 C CA . ALA A 1 86 ? -40.118 2.003 -10.576 1.00 12.08 86 ALA A CA 1
ATOM 635 C C . ALA A 1 86 ? -38.664 1.800 -11.001 1.00 12.94 86 ALA A C 1
ATOM 636 O O . ALA A 1 86 ? -38.326 0.791 -11.616 1.00 12.73 86 ALA A O 1
ATOM 638 N N . VAL A 1 87 ? -37.810 2.767 -10.679 1.00 11.56 87 VAL A N 1
ATOM 639 C CA . VAL A 1 87 ? -36.392 2.671 -11.014 1.00 12.77 87 VAL A CA 1
ATOM 640 C C . VAL A 1 87 ? -35.760 1.573 -10.168 1.00 12.50 87 VAL A C 1
ATOM 641 O O . VAL A 1 87 ? -35.011 0.733 -10.668 1.00 12.25 87 VAL A O 1
ATOM 645 N N . ILE A 1 88 ? -36.073 1.593 -8.878 1.00 12.22 88 ILE A N 1
ATOM 646 C CA . ILE A 1 88 ? -35.537 0.612 -7.946 1.00 11.44 88 ILE A CA 1
ATOM 647 C C . ILE A 1 88 ? -35.924 -0.800 -8.375 1.00 10.91 88 ILE A C 1
ATOM 648 O O . ILE A 1 88 ? -35.092 -1.705 -8.366 1.00 11.11 88 ILE A O 1
ATOM 653 N N . GLN A 1 89 ? -37.185 -0.981 -8.759 1.00 10.56 89 GLN A N 1
ATOM 654 C CA . GLN A 1 89 ? -37.663 -2.287 -9.207 1.00 9.69 89 GLN A CA 1
ATOM 655 C C . GLN A 1 89 ? -37.037 -2.688 -10.542 1.00 10.78 89 GLN A C 1
ATOM 656 O O . GLN A 1 89 ? -36.634 -3.835 -10.720 1.00 9.83 89 GLN A O 1
ATOM 662 N N . GLN A 1 90 ? -36.946 -1.752 -11.481 1.00 10.94 90 GLN A N 1
ATOM 663 C CA . GLN A 1 90 ? -36.366 -2.075 -12.779 1.00 11.21 90 GLN A CA 1
ATOM 664 C C . GLN A 1 90 ? -34.919 -2.545 -12.662 1.00 11.17 90 GLN A C 1
ATOM 665 O O . GLN A 1 90 ? -34.507 -3.498 -13.328 1.00 11.90 90 GLN A O 1
ATOM 671 N N . LEU A 1 91 ? -34.149 -1.891 -11.800 1.00 11.39 91 LEU A N 1
ATOM 672 C CA . LEU A 1 91 ? -32.742 -2.234 -11.654 1.00 10.11 91 LEU A CA 1
ATOM 673 C C . LEU A 1 91 ? -32.422 -3.395 -10.713 1.00 11.00 91 LEU A C 1
ATOM 674 O O . LEU A 1 91 ? -31.503 -4.168 -10.983 1.00 10.56 91 LEU A O 1
ATOM 679 N N . THR A 1 92 ? -33.165 -3.523 -9.615 1.00 11.34 92 THR A N 1
ATOM 680 C CA . THR A 1 92 ? -32.909 -4.610 -8.667 1.00 11.10 92 THR A CA 1
ATOM 681 C C . THR A 1 92 ? -33.832 -5.807 -8.861 1.00 11.63 92 THR A C 1
ATOM 682 O O . THR A 1 92 ? -33.458 -6.936 -8.536 1.00 11.97 92 THR A O 1
ATOM 686 N N . ARG A 1 93 ? -35.031 -5.549 -9.382 1.00 11.97 93 ARG A N 1
ATOM 687 C CA . ARG A 1 93 ? -36.049 -6.576 -9.601 1.00 11.15 93 ARG A CA 1
ATOM 688 C C . ARG A 1 93 ? -36.418 -7.266 -8.292 1.00 11.37 93 ARG A C 1
ATOM 689 O O . ARG A 1 93 ? -36.965 -8.370 -8.291 1.00 12.43 93 ARG A O 1
ATOM 697 N N . ALA A 1 94 ? -36.140 -6.599 -7.176 1.00 12.10 94 ALA A N 1
ATOM 698 C CA . ALA A 1 94 ? -36.431 -7.160 -5.864 1.00 11.95 94 ALA A CA 1
ATOM 699 C C . ALA A 1 94 ? -37.501 -6.379 -5.115 1.00 11.45 94 ALA A C 1
ATOM 700 O O . ALA A 1 94 ? -37.852 -6.729 -3.990 1.00 10.96 94 ALA A O 1
ATOM 702 N N . THR A 1 95 ? -38.032 -5.332 -5.742 1.00 10.67 95 THR A N 1
ATOM 703 C CA . THR A 1 95 ? -39.025 -4.488 -5.090 1.00 10.78 95 THR A CA 1
ATOM 704 C C . THR A 1 95 ? -40.259 -4.178 -5.940 1.00 11.30 95 THR A C 1
ATOM 705 O O . THR A 1 95 ? -40.545 -3.017 -6.233 1.00 10.24 95 THR A O 1
ATOM 709 N N . PRO A 1 96 ? -41.018 -5.213 -6.329 1.00 11.70 96 PRO A N 1
ATOM 710 C CA . PRO A 1 96 ? -42.217 -5.012 -7.146 1.00 12.80 96 PRO A CA 1
ATOM 711 C C . PRO A 1 96 ? -43.378 -4.303 -6.454 1.00 13.26 96 PRO A C 1
ATOM 712 O O . PRO A 1 96 ? -44.267 -3.782 -7.125 1.00 15.04 96 PRO A O 1
ATOM 716 N N . ASN A 1 97 ? -43.379 -4.278 -5.124 1.00 12.44 97 ASN A N 1
ATOM 717 C CA . ASN A 1 97 ? -44.465 -3.629 -4.398 1.00 12.37 97 ASN A CA 1
ATOM 718 C C . ASN A 1 97 ? -44.029 -2.425 -3.571 1.00 13.12 97 ASN A C 1
ATOM 719 O O . ASN A 1 97 ? -42.914 -2.377 -3.045 1.00 12.96 97 ASN A O 1
ATOM 724 N N . VAL A 1 98 ? -44.935 -1.459 -3.454 1.00 12.54 98 VAL A N 1
ATOM 725 C CA . VAL A 1 98 ? -44.683 -0.227 -2.715 1.00 12.60 98 VAL A CA 1
ATOM 726 C C . VAL A 1 98 ? -45.567 -0.115 -1.477 1.00 12.10 98 VAL A C 1
ATOM 727 O O . VAL A 1 98 ? -46.730 -0.511 -1.502 1.00 13.08 98 VAL A O 1
ATOM 731 N N . SER A 1 99 ? -45.004 0.421 -0.394 1.00 12.36 99 SER A N 1
ATOM 732 C CA . SER A 1 99 ? -45.749 0.628 0.844 1.00 13.13 99 SER A CA 1
ATOM 733 C C . SER A 1 99 ? -46.236 2.072 0.862 1.00 12.84 99 SER A C 1
ATOM 734 O O . SER A 1 99 ? -45.431 2.996 0.756 1.00 13.84 99 SER A O 1
ATOM 737 N N . LEU A 1 100 ? -47.544 2.268 0.993 1.00 11.47 100 LEU A N 1
ATOM 738 C CA . LEU A 1 100 ? -48.104 3.620 1.033 1.00 12.65 100 LEU A CA 1
ATOM 739 C C . LEU A 1 100 ? -48.364 4.055 2.467 1.00 12.96 100 LEU A C 1
ATOM 740 O O . LEU A 1 100 ? -48.641 3.228 3.338 1.00 13.54 100 LEU A O 1
ATOM 745 N N . HIS A 1 101 ? -48.275 5.359 2.701 1.00 13.54 101 HIS A N 1
ATOM 746 C CA . HIS A 1 101 ? -48.506 5.925 4.023 1.00 13.52 101 HIS A CA 1
ATOM 747 C C . HIS A 1 101 ? -49.562 7.015 3.856 1.00 13.19 101 HIS A C 1
ATOM 748 O O . HIS A 1 101 ? -49.400 7.919 3.038 1.00 14.36 101 HIS A O 1
ATOM 755 N N . ILE A 1 102 ? -50.646 6.909 4.618 1.00 12.76 102 ILE A N 1
ATOM 756 C CA . ILE A 1 102 ? -51.746 7.868 4.548 1.00 14.78 102 ILE A CA 1
ATOM 757 C C . ILE A 1 102 ? -51.721 8.742 5.799 1.00 14.25 102 ILE A C 1
ATOM 758 O O . ILE A 1 102 ? -51.559 8.235 6.902 1.00 14.75 102 ILE A O 1
ATOM 763 N N . PRO A 1 103 ? -51.962 10.058 5.658 1.00 14.55 103 PRO A N 1
ATOM 764 C CA . PRO A 1 103 ? -52.270 10.846 4.460 1.00 15.26 103 PRO A CA 1
ATOM 765 C C . PRO A 1 103 ? -51.140 11.341 3.556 1.00 15.55 103 PRO A C 1
ATOM 766 O O . PRO A 1 103 ? -51.411 12.030 2.571 1.00 17.63 103 PRO A O 1
ATOM 770 N N . TRP A 1 104 ? -49.888 11.017 3.862 1.00 14.96 104 TRP A N 1
ATOM 771 C CA . TRP A 1 104 ? -48.794 11.493 3.012 1.00 15.46 104 TRP A CA 1
ATOM 772 C C . TRP A 1 104 ? -49.042 11.196 1.536 1.00 17.36 104 TRP A C 1
ATOM 773 O O . TRP A 1 104 ? -48.864 12.065 0.680 1.00 16.70 104 TRP A O 1
ATOM 784 N N . ASP A 1 105 ? -49.460 9.967 1.246 1.00 15.98 105 ASP A N 1
ATOM 785 C CA . ASP A 1 105 ? -49.694 9.544 -0.131 1.00 16.69 105 ASP A CA 1
ATOM 786 C C . ASP A 1 105 ? -51.155 9.538 -0.553 1.00 17.71 105 ASP A C 1
ATOM 787 O O . ASP A 1 105 ? -51.506 8.927 -1.563 1.00 17.25 105 ASP A O 1
ATOM 792 N N . LYS A 1 106 ? -52.009 10.215 0.204 1.00 19.38 106 LYS A N 1
ATOM 793 C CA . LYS A 1 106 ? -53.424 10.238 -0.135 1.00 20.37 106 LYS A CA 1
ATOM 794 C C . LYS A 1 106 ? -53.668 10.807 -1.531 1.00 20.82 106 LYS A C 1
ATOM 795 O O . LYS A 1 106 ? -53.186 11.888 -1.874 1.00 20.70 106 LYS A O 1
ATOM 801 N N . ALA A 1 107 ? -54.415 10.054 -2.331 1.00 19.81 107 ALA A N 1
ATOM 802 C CA . ALA A 1 107 ? -54.751 10.443 -3.696 1.00 21.03 107 ALA A CA 1
ATOM 803 C C . ALA A 1 107 ? -55.877 9.539 -4.185 1.00 21.91 107 ALA A C 1
ATOM 804 O O . ALA A 1 107 ? -56.269 8.598 -3.493 1.00 21.97 107 ALA A O 1
ATOM 806 N N . ASP A 1 108 ? -56.402 9.821 -5.373 1.00 22.44 108 ASP A N 1
ATOM 807 C CA . ASP A 1 108 ? -57.476 9.000 -5.917 1.00 22.78 108 ASP A CA 1
ATOM 808 C C . ASP A 1 108 ? -56.980 7.566 -6.068 1.00 22.03 108 ASP A C 1
ATOM 809 O O . ASP A 1 108 ? -56.034 7.307 -6.812 1.00 20.97 108 ASP A O 1
ATOM 814 N N . PRO A 1 109 ? -57.613 6.617 -5.361 1.00 21.60 109 PRO A N 1
ATOM 815 C CA . PRO A 1 109 ? -57.228 5.203 -5.420 1.00 21.45 109 PRO A CA 1
ATOM 816 C C . PRO A 1 109 ? -57.124 4.681 -6.848 1.00 21.32 109 PRO A C 1
ATOM 817 O O . PRO A 1 109 ? -56.227 3.902 -7.171 1.00 20.18 109 PRO A O 1
ATOM 821 N N . LYS A 1 110 ? -58.045 5.120 -7.700 1.00 22.94 110 LYS A N 1
ATOM 822 C CA . LYS A 1 110 ? -58.056 4.705 -9.096 1.00 22.89 110 LYS A CA 1
ATOM 823 C C . LYS A 1 110 ? -56.797 5.164 -9.822 1.00 22.09 110 LYS A C 1
ATOM 824 O O . LYS A 1 110 ? -56.229 4.420 -10.623 1.00 21.70 110 LYS A O 1
ATOM 830 N N . GLU A 1 111 ? -56.363 6.390 -9.544 1.00 22.14 111 GLU A N 1
ATOM 831 C CA . GLU A 1 111 ? -55.167 6.928 -10.181 1.00 22.25 111 GLU A CA 1
ATOM 832 C C . GLU A 1 111 ? -53.916 6.238 -9.643 1.00 20.78 111 GLU A C 1
ATOM 833 O O . GLU A 1 111 ? -52.983 5.961 -10.394 1.00 21.23 111 GLU A O 1
ATOM 839 N N . LEU A 1 112 ? -53.899 5.969 -8.342 1.00 19.96 112 LEU A N 1
ATOM 840 C CA . LEU A 1 112 ? -52.763 5.292 -7.726 1.00 18.86 112 LEU A CA 1
ATOM 841 C C . LEU A 1 112 ? -52.582 3.924 -8.371 1.00 18.92 112 LEU A C 1
ATOM 842 O O . LEU A 1 112 ? -51.469 3.525 -8.716 1.00 17.53 112 LEU A O 1
ATOM 847 N N . LYS A 1 113 ? -53.693 3.212 -8.531 1.00 18.52 113 LYS A N 1
ATOM 848 C CA . LYS A 1 113 ? -53.686 1.885 -9.132 1.00 20.08 113 LYS A CA 1
ATOM 849 C C . LYS A 1 113 ? -53.243 1.942 -10.593 1.00 18.90 113 LYS A C 1
ATOM 850 O O . LYS A 1 113 ? -52.491 1.083 -11.055 1.00 19.22 113 LYS A O 1
ATOM 856 N N . ALA A 1 114 ? -53.702 2.962 -11.313 1.00 18.36 114 ALA A N 1
ATOM 857 C CA . ALA A 1 114 ? -53.348 3.117 -12.721 1.00 18.67 114 ALA A CA 1
ATOM 858 C C . ALA A 1 114 ? -51.855 3.360 -12.911 1.00 18.22 114 ALA A C 1
ATOM 859 O O . ALA A 1 114 ? -51.241 2.808 -13.826 1.00 18.37 114 ALA A O 1
ATOM 861 N N . ARG A 1 115 ? -51.271 4.193 -12.055 1.00 17.61 115 ARG A N 1
ATOM 862 C CA . ARG A 1 115 ? -49.845 4.485 -12.147 1.00 16.74 115 ARG A CA 1
ATOM 863 C C . ARG A 1 115 ? -49.056 3.233 -11.782 1.00 16.53 115 ARG A C 1
ATOM 864 O O . ARG A 1 115 ? -48.057 2.908 -12.425 1.00 15.26 115 ARG A O 1
ATOM 872 N N . GLY A 1 116 ? -49.514 2.531 -10.750 1.00 15.96 116 GLY A N 1
ATOM 873 C CA . GLY A 1 116 ? -48.840 1.315 -10.337 1.00 16.46 116 GLY A CA 1
ATOM 874 C C . GLY A 1 116 ? -48.805 0.309 -11.472 1.00 17.36 116 GLY A C 1
ATOM 875 O O . GLY A 1 116 ? -47.750 -0.221 -11.812 1.00 17.22 116 GLY A O 1
ATOM 876 N N . ASP A 1 117 ? -49.962 0.046 -12.071 1.00 18.61 117 ASP A N 1
ATOM 877 C CA . ASP A 1 117 ? -50.028 -0.905 -13.173 1.00 19.16 117 ASP A CA 1
ATOM 878 C C . ASP A 1 117 ? -49.147 -0.476 -14.339 1.00 18.56 117 ASP A C 1
ATOM 879 O O . ASP A 1 117 ? -48.465 -1.299 -14.941 1.00 20.14 117 ASP A O 1
ATOM 884 N N . ALA A 1 118 ? -49.157 0.816 -14.651 1.00 18.27 118 ALA A N 1
ATOM 885 C CA . ALA A 1 118 ? -48.358 1.339 -15.754 1.00 18.32 118 ALA A CA 1
ATOM 886 C C . ALA A 1 118 ? -46.861 1.145 -15.533 1.00 18.37 118 ALA A C 1
ATOM 887 O O . ALA A 1 118 ? -46.110 0.913 -16.480 1.00 18.71 118 ALA A O 1
ATOM 889 N N . LEU A 1 119 ? -46.434 1.239 -14.277 1.00 17.24 119 LEU A N 1
ATOM 890 C CA . LEU A 1 119 ? -45.025 1.096 -13.926 1.00 17.76 119 LEU A CA 1
ATOM 891 C C . LEU A 1 119 ? -44.610 -0.334 -13.596 1.00 18.02 119 LEU A C 1
ATOM 892 O O . LEU A 1 119 ? -43.419 -0.625 -13.474 1.00 19.56 119 LEU A O 1
ATOM 897 N N . GLY A 1 120 ? -45.588 -1.223 -13.453 1.00 18.29 120 GLY A N 1
ATOM 898 C CA . GLY A 1 120 ? -45.279 -2.604 -13.128 1.00 18.50 120 GLY A CA 1
ATOM 899 C C . GLY A 1 120 ? -45.035 -2.761 -11.640 1.00 17.91 120 GLY A C 1
ATOM 900 O O . GLY A 1 120 ? -44.178 -3.538 -11.213 1.00 19.71 120 GLY A O 1
ATOM 901 N N . LEU A 1 121 ? -45.804 -2.018 -10.850 1.00 16.52 121 LEU A N 1
ATOM 902 C CA . LEU A 1 121 ? -45.686 -2.047 -9.398 1.00 15.72 121 LEU A CA 1
ATOM 903 C C . LEU A 1 121 ? -47.000 -2.399 -8.716 1.00 16.18 121 LEU A C 1
ATOM 904 O O . LEU A 1 121 ? -48.079 -2.045 -9.195 1.00 17.92 121 LEU A O 1
ATOM 909 N N . GLY A 1 122 ? -46.893 -3.094 -7.589 1.00 14.11 122 GLY A N 1
ATOM 910 C CA . GLY A 1 122 ? -48.059 -3.464 -6.815 1.00 13.48 122 GLY A CA 1
ATOM 911 C C . GLY A 1 122 ? -47.993 -2.710 -5.499 1.00 13.74 122 GLY A C 1
ATOM 912 O O . GLY A 1 122 ? -47.091 -1.897 -5.303 1.00 13.98 122 GLY A O 1
ATOM 913 N N . PHE A 1 123 ? -48.931 -2.979 -4.598 1.00 14.25 123 PHE A N 1
ATOM 914 C CA . PHE A 1 123 ? -48.959 -2.297 -3.310 1.00 15.52 123 PHE A CA 1
ATOM 915 C C . PHE A 1 123 ? -48.984 -3.262 -2.131 1.00 15.83 123 PHE A C 1
ATOM 916 O O . PHE A 1 123 ? -49.790 -4.198 -2.090 1.00 15.91 123 PHE A O 1
ATOM 924 N N . ASP A 1 124 ? -48.085 -3.032 -1.177 1.00 14.47 124 ASP A N 1
ATOM 925 C CA . ASP A 1 124 ? -47.998 -3.866 0.015 1.00 14.85 124 ASP A CA 1
ATOM 926 C C . ASP A 1 124 ? -48.915 -3.275 1.087 1.00 12.92 124 ASP A C 1
ATOM 927 O O . ASP A 1 124 ? -49.844 -2.530 0.777 1.00 13.41 124 ASP A O 1
ATOM 932 N N . ALA A 1 125 ? -48.648 -3.594 2.347 1.00 13.11 125 ALA A N 1
ATOM 933 C CA . ALA A 1 125 ? -49.476 -3.107 3.441 1.00 11.05 125 ALA A CA 1
ATOM 934 C C . ALA A 1 125 ? -49.619 -1.590 3.496 1.00 12.09 125 ALA A C 1
ATOM 935 O O . ALA A 1 125 ? -48.673 -0.854 3.226 1.00 12.28 125 ALA A O 1
ATOM 937 N N . MET A 1 126 ? -50.817 -1.134 3.845 1.00 11.61 126 MET A N 1
ATOM 938 C CA . MET A 1 126 ? -51.084 0.292 3.993 1.00 11.16 126 MET A CA 1
ATOM 939 C C . MET A 1 126 ? -50.543 0.681 5.367 1.00 11.73 126 MET A C 1
ATOM 940 O O . MET A 1 126 ? -50.461 -0.158 6.265 1.00 12.65 126 MET A O 1
ATOM 945 N N . ASN A 1 127 ? -50.179 1.948 5.528 1.00 10.85 127 ASN A N 1
ATOM 946 C CA . ASN A 1 127 ? -49.677 2.448 6.804 1.00 10.86 127 ASN A CA 1
ATOM 947 C C . ASN A 1 127 ? -50.500 3.666 7.198 1.00 11.69 127 ASN A C 1
ATOM 948 O O . ASN A 1 127 ? -50.598 4.625 6.432 1.00 12.51 127 ASN A O 1
ATOM 953 N N . SER A 1 128 ? -51.092 3.623 8.388 1.00 11.70 128 SER A N 1
ATOM 954 C CA . SER A 1 128 ? -51.895 4.734 8.887 1.00 11.62 128 SER A CA 1
ATOM 955 C C . SER A 1 128 ? -51.001 5.731 9.618 1.00 12.34 128 SER A C 1
ATOM 956 O O . SER A 1 128 ? -49.886 5.399 10.024 1.00 12.55 128 SER A O 1
ATOM 959 N N . ASN A 1 129 ? -51.503 6.950 9.785 1.00 12.37 129 ASN A N 1
ATOM 960 C CA . ASN A 1 129 ? -50.750 8.008 10.445 1.00 12.29 129 ASN A CA 1
ATOM 961 C C . ASN A 1 129 ? -51.565 8.798 11.462 1.00 11.89 129 ASN A C 1
ATOM 962 O O . ASN A 1 129 ? -52.303 9.715 11.098 1.00 12.03 129 ASN A O 1
ATOM 967 N N . THR A 1 130 ? -51.446 8.432 12.734 1.00 10.36 130 THR A N 1
ATOM 968 C CA . THR A 1 130 ? -52.119 9.175 13.789 1.00 11.71 130 THR A CA 1
ATOM 969 C C . THR A 1 130 ? -51.058 9.594 14.804 1.00 10.91 130 THR A C 1
ATOM 970 O O . THR A 1 130 ? -51.305 9.640 16.007 1.00 11.57 130 THR A O 1
ATOM 974 N N . PHE A 1 131 ? -49.864 9.886 14.288 1.00 11.43 131 PHE A N 1
ATOM 975 C CA . PHE A 1 131 ? -48.747 10.343 15.109 1.00 11.29 131 PHE A CA 1
ATOM 976 C C . PHE A 1 131 ? -48.407 11.789 14.742 1.00 12.27 131 PHE A C 1
ATOM 977 O O . PHE A 1 131 ? -47.380 12.327 15.150 1.00 12.13 131 PHE A O 1
ATOM 985 N N . SER A 1 132 ? -49.293 12.405 13.964 1.00 11.47 132 SER A N 1
ATOM 986 C CA . SER A 1 132 ? -49.148 13.792 13.535 1.00 13.04 132 SER A CA 1
ATOM 987 C C . SER A 1 132 ? -50.539 14.294 13.159 1.00 14.25 132 SER A C 1
ATOM 988 O O . SER A 1 132 ? -51.407 13.499 12.794 1.00 13.81 132 SER A O 1
ATOM 991 N N . ASP A 1 133 ? -50.753 15.603 13.253 1.00 15.04 133 ASP A N 1
ATOM 992 C CA . ASP A 1 133 ? -52.054 16.181 12.930 1.00 15.88 133 ASP A CA 1
ATOM 993 C C . ASP A 1 133 ? -52.166 16.661 11.494 1.00 18.60 133 ASP A C 1
ATOM 994 O O . ASP A 1 133 ? -51.282 17.353 10.984 1.00 20.34 133 ASP A O 1
ATOM 999 N N . ALA A 1 134 ? -53.267 16.294 10.850 1.00 18.25 134 ALA A N 1
ATOM 1000 C CA . ALA A 1 134 ? -53.522 16.716 9.481 1.00 19.90 134 ALA A CA 1
ATOM 1001 C C . ALA A 1 134 ? -54.509 17.873 9.565 1.00 20.16 134 ALA A C 1
ATOM 1002 O O . ALA A 1 134 ? -55.211 18.029 10.565 1.00 20.35 134 ALA A O 1
ATOM 1004 N N . PRO A 1 135 ? -54.570 18.712 8.522 1.00 20.59 135 PRO A N 1
ATOM 1005 C CA . PRO A 1 135 ? -55.499 19.845 8.540 1.00 21.47 135 PRO A CA 1
ATOM 1006 C C . PRO A 1 135 ? -56.960 19.427 8.695 1.00 21.72 135 PRO A C 1
ATOM 1007 O O . PRO A 1 135 ? -57.378 18.392 8.176 1.00 22.19 135 PRO A O 1
ATOM 1011 N N . GLY A 1 136 ? -57.724 20.230 9.426 1.00 22.22 136 GLY A N 1
ATOM 1012 C CA . GLY A 1 136 ? -59.136 19.949 9.608 1.00 22.47 136 GLY A CA 1
ATOM 1013 C C . GLY A 1 136 ? -59.536 18.922 10.650 1.00 23.29 136 GLY A C 1
ATOM 1014 O O . GLY A 1 136 ? -60.714 18.567 10.737 1.00 23.68 136 GLY A O 1
ATOM 1015 N N . GLN A 1 137 ? -58.582 18.433 11.438 1.00 23.04 137 GLN A N 1
ATOM 1016 C CA . GLN A 1 137 ? -58.903 17.451 12.467 1.00 22.55 137 GLN A CA 1
ATOM 1017 C C . GLN A 1 137 ? -59.642 18.115 13.617 1.00 21.57 137 GLN A C 1
ATOM 1018 O O . GLN A 1 137 ? -59.266 19.197 14.065 1.00 22.93 137 GLN A O 1
ATOM 1024 N N . ALA A 1 138 ? -60.697 17.464 14.093 1.00 20.60 138 ALA A N 1
ATOM 1025 C CA . ALA A 1 138 ? -61.472 17.998 15.202 1.00 20.35 138 ALA A CA 1
ATOM 1026 C C . ALA A 1 138 ? -60.727 17.761 16.512 1.00 20.17 138 ALA A C 1
ATOM 1027 O O . ALA A 1 138 ? -60.963 18.451 17.501 1.00 20.71 138 ALA A O 1
ATOM 1029 N N . HIS A 1 139 ? -59.821 16.787 16.508 1.00 19.35 139 HIS A N 1
ATOM 1030 C CA . HIS A 1 139 ? -59.051 16.448 17.702 1.00 17.77 139 HIS A CA 1
ATOM 1031 C C . HIS A 1 139 ? -57.568 16.249 17.396 1.00 16.40 139 HIS A C 1
ATOM 1032 O O . HIS A 1 139 ? -57.209 15.631 16.393 1.00 17.26 139 HIS A O 1
ATOM 1039 N N . SER A 1 140 ? -56.709 16.773 18.265 1.00 14.87 140 SER A N 1
ATOM 1040 C CA . SER A 1 140 ? -55.266 16.652 18.084 1.00 12.98 140 SER A CA 1
ATOM 1041 C C . SER A 1 140 ? -54.728 15.349 18.662 1.00 11.59 140 SER A C 1
ATOM 1042 O O . SER A 1 140 ? -55.267 14.820 19.632 1.00 13.00 140 SER A O 1
ATOM 1045 N N . TYR A 1 141 ? -53.653 14.840 18.069 1.00 12.14 141 TYR A N 1
ATOM 1046 C CA . TYR A 1 141 ? -53.048 13.604 18.555 1.00 11.21 141 TYR A CA 1
ATOM 1047 C C . TYR A 1 141 ? -51.850 13.887 19.461 1.00 11.55 141 TYR A C 1
ATOM 1048 O O . TYR A 1 141 ? -51.053 12.997 19.743 1.00 12.89 141 TYR A O 1
ATOM 1057 N N . LYS A 1 142 ? -51.738 15.128 19.923 1.00 11.59 142 LYS A N 1
ATOM 1058 C CA . LYS A 1 142 ? -50.638 15.530 20.793 1.00 11.51 142 LYS A CA 1
ATOM 1059 C C . LYS A 1 142 ? -50.459 14.597 21.990 1.00 12.41 142 LYS A C 1
ATOM 1060 O O . LYS A 1 142 ? -49.334 14.221 22.326 1.00 13.34 142 LYS A O 1
ATOM 1066 N N . TYR A 1 143 ? -51.568 14.217 22.618 1.00 12.71 143 TYR A N 1
ATOM 1067 C CA . TYR A 1 143 ? -51.527 13.350 23.792 1.00 12.71 143 TYR A CA 1
ATOM 1068 C C . TYR A 1 143 ? -51.960 11.918 23.507 1.00 11.76 143 TYR A C 1
ATOM 1069 O O . TYR A 1 143 ? -52.327 11.177 24.419 1.00 13.37 143 TYR A O 1
ATOM 1078 N N . GLY A 1 144 ? -51.911 11.528 22.241 1.00 10.60 144 GLY A N 1
ATOM 1079 C CA . GLY A 1 144 ? -52.298 10.176 21.884 1.00 10.09 144 GLY A CA 1
ATOM 1080 C C . GLY A 1 144 ? -53.308 10.129 20.760 1.00 10.26 144 GLY A C 1
ATOM 1081 O O . GLY A 1 144 ? -53.810 11.157 20.310 1.00 11.10 144 GLY A O 1
ATOM 1082 N N . SER A 1 145 ? -53.601 8.918 20.305 1.00 11.08 145 SER A N 1
ATOM 1083 C CA . SER A 1 145 ? -54.552 8.713 19.225 1.00 10.98 145 SER A CA 1
ATOM 1084 C C . SER A 1 145 ? -55.477 7.549 19.573 1.00 10.47 145 SER A C 1
ATOM 1085 O O . SER A 1 145 ? -56.509 7.741 20.220 1.00 9.93 145 SER A O 1
ATOM 1088 N N . LEU A 1 146 ? -55.105 6.342 19.160 1.00 10.85 146 LEU A N 1
ATOM 1089 C CA . LEU A 1 146 ? -55.917 5.168 19.454 1.00 10.87 146 LEU A CA 1
ATOM 1090 C C . LEU A 1 146 ? -56.044 4.905 20.956 1.00 11.78 146 LEU A C 1
ATOM 1091 O O . LEU A 1 146 ? -56.958 4.200 21.387 1.00 11.11 146 LEU A O 1
ATOM 1096 N N . SER A 1 147 ? -55.138 5.472 21.756 1.00 11.15 147 SER A N 1
ATOM 1097 C CA . SER A 1 147 ? -55.185 5.278 23.206 1.00 9.73 147 SER A CA 1
ATOM 1098 C C . SER A 1 147 ? -55.427 6.581 23.971 1.00 9.65 147 SER A C 1
ATOM 1099 O O . SER A 1 147 ? -55.289 6.623 25.194 1.00 9.81 147 SER A O 1
ATOM 1102 N N . HIS A 1 148 ? -55.796 7.632 23.248 1.00 10.01 148 HIS A N 1
ATOM 1103 C CA . HIS A 1 148 ? -56.059 8.934 23.858 1.00 10.78 148 HIS A CA 1
ATOM 1104 C C . HIS A 1 148 ? -57.167 8.804 24.905 1.00 10.92 148 HIS A C 1
ATOM 1105 O O . HIS A 1 148 ? -58.082 7.988 24.755 1.00 12.27 148 HIS A O 1
ATOM 1112 N N . THR A 1 149 ? -57.089 9.600 25.968 1.00 11.81 149 THR A N 1
ATOM 1113 C CA . THR A 1 149 ? -58.104 9.545 27.019 1.00 12.13 149 THR A CA 1
ATOM 1114 C C . THR A 1 149 ? -59.477 9.986 26.531 1.00 12.88 149 THR A C 1
ATOM 1115 O O . THR A 1 149 ? -60.497 9.558 27.073 1.00 12.64 149 THR A O 1
ATOM 1119 N N . ASN A 1 150 ? -59.493 10.847 25.517 1.00 12.50 150 ASN A N 1
ATOM 1120 C CA . ASN A 1 150 ? -60.737 11.363 24.950 1.00 13.67 150 ASN A CA 1
ATOM 1121 C C . ASN A 1 150 ? -61.325 10.367 23.953 1.00 13.50 150 ASN A C 1
ATOM 1122 O O . ASN A 1 150 ? -60.715 10.071 22.926 1.00 12.66 150 ASN A O 1
ATOM 1127 N N . ALA A 1 151 ? -62.517 9.863 24.260 1.00 13.57 151 ALA A N 1
ATOM 1128 C CA . ALA A 1 151 ? -63.186 8.889 23.402 1.00 12.96 151 ALA A CA 1
ATOM 1129 C C . ALA A 1 151 ? -63.360 9.370 21.965 1.00 12.65 151 ALA A C 1
ATOM 1130 O O . ALA A 1 151 ? -63.198 8.593 21.022 1.00 14.01 151 ALA A O 1
ATOM 1132 N N . ALA A 1 152 ? -63.699 10.643 21.795 1.00 14.28 152 ALA A N 1
ATOM 1133 C CA . ALA A 1 152 ? -63.902 11.200 20.463 1.00 13.50 152 ALA A CA 1
ATOM 1134 C C . ALA A 1 152 ? -62.610 11.197 19.661 1.00 14.36 152 ALA A C 1
ATOM 1135 O O . ALA A 1 152 ? -62.629 11.045 18.440 1.00 15.21 152 ALA A O 1
ATOM 1137 N N . THR A 1 153 ? -61.485 11.365 20.350 1.00 14.37 153 THR A N 1
ATOM 1138 C CA . THR A 1 153 ? -60.192 11.368 19.681 1.00 14.02 153 THR A CA 1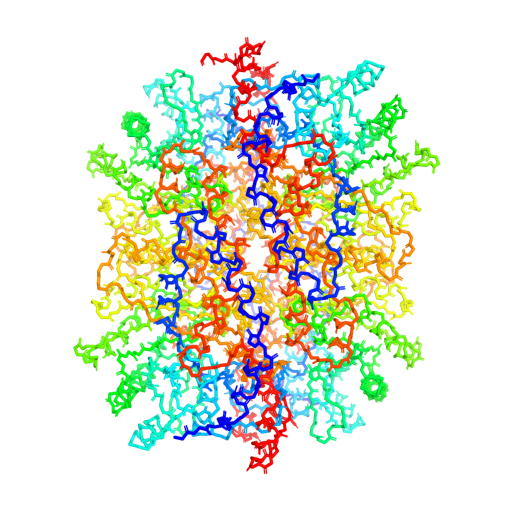
ATOM 1139 C C . THR A 1 153 ? -59.870 9.955 19.202 1.00 12.52 153 THR A C 1
ATOM 1140 O O . THR A 1 153 ? -59.351 9.765 18.101 1.00 14.26 153 THR A O 1
ATOM 1144 N N . ARG A 1 154 ? -60.188 8.963 20.029 1.00 13.29 154 ARG A N 1
ATOM 1145 C CA . ARG A 1 154 ? -59.949 7.577 19.653 1.00 12.18 154 ARG A CA 1
ATOM 1146 C C . ARG A 1 154 ? -60.828 7.221 18.457 1.00 13.34 154 ARG A C 1
ATOM 1147 O O . ARG A 1 154 ? -60.379 6.552 17.530 1.00 13.15 154 ARG A O 1
ATOM 1155 N N . ALA A 1 155 ? -62.080 7.679 18.477 1.00 13.24 155 ALA A N 1
ATOM 1156 C CA . ALA A 1 155 ? -63.003 7.397 17.380 1.00 12.85 155 ALA A CA 1
ATOM 1157 C C . ALA A 1 155 ? -62.478 7.986 16.078 1.00 12.08 155 ALA A C 1
ATOM 1158 O O . ALA A 1 155 ? -62.594 7.375 15.017 1.00 14.23 155 ALA A O 1
ATOM 1160 N N . GLN A 1 156 ? -61.903 9.180 16.165 1.00 12.83 156 GLN A N 1
ATOM 1161 C CA . GLN A 1 156 ? -61.347 9.851 15.001 1.00 11.76 156 GLN A CA 1
ATOM 1162 C C . GLN A 1 156 ? -60.177 9.048 14.423 1.00 14.16 156 GLN A C 1
ATOM 1163 O O . GLN A 1 156 ? -60.048 8.910 13.206 1.00 13.20 156 GLN A O 1
ATOM 1169 N N . ALA A 1 157 ? -59.333 8.511 15.300 1.00 13.89 157 ALA A N 1
ATOM 1170 C CA . ALA A 1 157 ? -58.186 7.725 14.857 1.00 13.49 157 ALA A CA 1
ATOM 1171 C C . ALA A 1 157 ? -58.643 6.415 14.218 1.00 13.16 157 ALA A C 1
ATOM 1172 O O . ALA A 1 157 ? -58.039 5.936 13.259 1.00 13.62 157 ALA A O 1
ATOM 1174 N N . VAL A 1 158 ? -59.715 5.840 14.754 1.00 14.27 158 VAL A N 1
ATOM 1175 C CA . VAL A 1 158 ? -60.257 4.595 14.220 1.00 13.56 158 VAL A CA 1
ATOM 1176 C C . VAL A 1 158 ? -60.762 4.827 12.800 1.00 15.46 158 VAL A C 1
ATOM 1177 O O . VAL A 1 158 ? -60.476 4.047 11.888 1.00 13.91 158 VAL A O 1
ATOM 1181 N N . GLU A 1 159 ? -61.506 5.912 12.613 1.00 15.12 159 GLU A N 1
ATOM 1182 C CA . GLU A 1 159 ? -62.048 6.236 11.302 1.00 17.85 159 GLU A CA 1
ATOM 1183 C C . GLU A 1 159 ? -60.930 6.420 10.282 1.00 16.80 159 GLU A C 1
ATOM 1184 O O . GLU A 1 159 ? -61.075 6.042 9.120 1.00 16.92 159 GLU A O 1
ATOM 1190 N N . HIS A 1 160 ? -59.813 7.002 10.714 1.00 15.09 160 HIS A N 1
ATOM 1191 C CA . HIS A 1 160 ? -58.683 7.206 9.818 1.00 15.26 160 HIS A CA 1
ATOM 1192 C C . HIS A 1 160 ? -58.140 5.861 9.354 1.00 13.50 160 HIS A C 1
ATOM 1193 O O . HIS A 1 160 ? -57.852 5.672 8.175 1.00 13.43 160 HIS A O 1
ATOM 1200 N N . ASN A 1 161 ? -58.001 4.927 10.287 1.00 14.06 161 ASN A N 1
ATOM 1201 C CA . ASN A 1 161 ? -57.495 3.609 9.947 1.00 13.13 161 ASN A CA 1
ATOM 1202 C C . ASN A 1 161 ? -58.451 2.879 9.007 1.00 13.74 161 ASN A C 1
ATOM 1203 O O . ASN A 1 161 ? -58.012 2.192 8.085 1.00 13.65 161 ASN A O 1
ATOM 1208 N N . LEU A 1 162 ? -59.753 3.038 9.226 1.00 14.51 162 LEU A N 1
ATOM 1209 C CA . LEU A 1 162 ? -60.734 2.394 8.355 1.00 15.02 162 LEU A CA 1
ATOM 1210 C C . LEU A 1 162 ? -60.620 2.968 6.946 1.00 15.79 162 LEU A C 1
ATOM 1211 O O . LEU A 1 162 ? -60.789 2.252 5.958 1.00 16.31 162 LEU A O 1
ATOM 1216 N N . GLU A 1 163 ? -60.331 4.263 6.858 1.00 15.88 163 GLU A N 1
ATOM 1217 C CA . GLU A 1 163 ? -60.175 4.918 5.566 1.00 17.16 163 GLU A CA 1
ATOM 1218 C C . GLU A 1 163 ? -58.970 4.321 4.844 1.00 16.07 163 GLU A C 1
ATOM 1219 O O . GLU A 1 163 ? -58.990 4.138 3.626 1.00 15.65 163 GLU A O 1
ATOM 1225 N N . CYS A 1 164 ? -57.917 4.022 5.600 1.00 15.71 164 CYS A N 1
ATOM 1226 C CA . CYS A 1 164 ? -56.713 3.434 5.023 1.00 13.91 164 CYS A CA 1
ATOM 1227 C C . CYS A 1 164 ? -57.049 2.069 4.435 1.00 13.62 164 CYS A C 1
ATOM 1228 O O . CYS A 1 164 ? -56.506 1.668 3.403 1.00 13.37 164 CYS A O 1
ATOM 1231 N N . ILE A 1 165 ? -57.948 1.357 5.101 1.00 14.05 165 ILE A N 1
ATOM 1232 C CA . ILE A 1 165 ? -58.353 0.044 4.631 1.00 14.00 165 ILE A CA 1
ATOM 1233 C C . ILE A 1 165 ? -59.122 0.183 3.322 1.00 14.82 165 ILE A C 1
ATOM 1234 O O . ILE A 1 165 ? -58.933 -0.608 2.401 1.00 14.10 165 ILE A O 1
ATOM 1239 N N . GLU A 1 166 ? -59.973 1.202 3.232 1.00 15.67 166 GLU A N 1
ATOM 1240 C CA . GLU A 1 166 ? -60.748 1.423 2.015 1.00 17.76 166 GLU A CA 1
ATOM 1241 C C . GLU A 1 166 ? -59.836 1.728 0.836 1.00 17.48 166 GLU A C 1
ATOM 1242 O O . GLU A 1 166 ? -60.042 1.215 -0.265 1.00 17.08 166 GLU A O 1
ATOM 1248 N N . ILE A 1 167 ? -58.826 2.564 1.068 1.00 16.88 167 ILE A N 1
ATOM 1249 C CA . ILE A 1 167 ? -57.868 2.917 0.025 1.00 16.11 167 ILE A CA 1
ATOM 1250 C C . ILE A 1 167 ? -57.106 1.664 -0.400 1.00 16.83 167 ILE A C 1
ATOM 1251 O O . ILE A 1 167 ? -56.920 1.412 -1.591 1.00 15.66 167 ILE A O 1
ATOM 1256 N N . GLY A 1 168 ? -56.679 0.877 0.585 1.00 15.75 168 GLY A N 1
ATOM 1257 C CA . GLY A 1 168 ? -55.946 -0.343 0.297 1.00 15.45 168 GLY A CA 1
ATOM 1258 C C . GLY A 1 168 ? -56.743 -1.336 -0.530 1.00 15.58 168 GLY A C 1
ATOM 1259 O O . GLY A 1 168 ? -56.223 -1.921 -1.478 1.00 15.68 168 GLY A O 1
ATOM 1260 N N . LYS A 1 169 ? -58.008 -1.529 -0.170 1.00 16.48 169 LYS A N 1
ATOM 1261 C CA . LYS A 1 169 ? -58.872 -2.459 -0.893 1.00 16.83 169 LYS A CA 1
ATOM 1262 C C . LYS A 1 169 ? -58.964 -2.080 -2.368 1.00 17.93 169 LYS A C 1
ATOM 1263 O O . LYS A 1 169 ? -58.968 -2.946 -3.244 1.00 19.85 169 LYS A O 1
ATOM 1269 N N . ALA A 1 170 ? -59.021 -0.781 -2.633 1.00 17.73 170 ALA A N 1
ATOM 1270 C CA . ALA A 1 170 ? -59.139 -0.276 -3.995 1.00 19.14 170 ALA A CA 1
ATOM 1271 C C . ALA A 1 170 ? -57.882 -0.411 -4.850 1.00 19.88 170 ALA A C 1
ATOM 1272 O O . ALA A 1 170 ? -57.975 -0.476 -6.076 1.00 20.83 170 ALA A O 1
ATOM 1274 N N . ILE A 1 171 ? -56.710 -0.464 -4.224 1.00 19.19 171 ILE A N 1
ATOM 1275 C CA . ILE A 1 171 ? -55.473 -0.561 -4.996 1.00 18.33 171 ILE A CA 1
ATOM 1276 C C . ILE A 1 171 ? -54.802 -1.932 -5.024 1.00 17.74 171 ILE A C 1
ATOM 1277 O O . ILE A 1 171 ? -53.825 -2.123 -5.743 1.00 19.43 171 ILE A O 1
ATOM 1282 N N . GLY A 1 172 ? -55.315 -2.881 -4.249 1.00 18.91 172 GLY A N 1
ATOM 1283 C CA . GLY A 1 172 ? -54.727 -4.211 -4.245 1.00 18.25 172 GLY A CA 1
ATOM 1284 C C . GLY A 1 172 ? -53.997 -4.599 -2.972 1.00 18.02 172 GLY A C 1
ATOM 1285 O O . GLY A 1 172 ? -53.441 -5.694 -2.878 1.00 18.13 172 GLY A O 1
ATOM 1286 N N . SER A 1 173 ? -53.992 -3.707 -1.987 1.00 16.88 173 SER A N 1
ATOM 1287 C CA . SER A 1 173 ? -53.329 -3.988 -0.719 1.00 16.20 173 SER A CA 1
ATOM 1288 C C . SER A 1 173 ? -54.128 -5.042 0.046 1.00 15.16 173 SER A C 1
ATOM 1289 O O . SER A 1 173 ? -55.327 -5.214 -0.186 1.00 15.69 173 SER A O 1
ATOM 1292 N N . LYS A 1 174 ? -53.462 -5.754 0.951 1.00 13.86 174 LYS A N 1
ATOM 1293 C CA . LYS A 1 174 ? -54.122 -6.793 1.734 1.00 13.05 174 LYS A CA 1
ATOM 1294 C C . LYS A 1 174 ? -53.780 -6.729 3.219 1.00 12.48 174 LYS A C 1
ATOM 1295 O O . LYS A 1 174 ? -53.938 -7.710 3.944 1.00 13.58 174 LYS A O 1
ATOM 1301 N N . ALA A 1 175 ? -53.321 -5.571 3.678 1.00 12.25 175 ALA A N 1
ATOM 1302 C CA . ALA A 1 175 ? -52.968 -5.429 5.084 1.00 11.77 175 ALA A CA 1
ATOM 1303 C C . ALA A 1 175 ? -52.839 -3.978 5.504 1.00 11.68 175 ALA A C 1
ATOM 1304 O O . ALA A 1 175 ? -52.631 -3.091 4.679 1.00 11.67 175 ALA A O 1
ATOM 1306 N N . LEU A 1 176 ? -52.971 -3.759 6.806 1.00 11.99 176 LEU A N 1
ATOM 1307 C CA . LEU A 1 176 ? -52.849 -2.435 7.398 1.00 10.84 176 LEU A CA 1
ATOM 1308 C C . LEU A 1 176 ? -51.856 -2.525 8.543 1.00 10.02 176 LEU A C 1
ATOM 1309 O O . LEU A 1 176 ? -52.021 -3.346 9.449 1.00 11.35 176 LEU A O 1
ATOM 1314 N N . THR A 1 177 ? -50.816 -1.699 8.480 1.00 10.57 177 THR A N 1
ATOM 1315 C CA . THR A 1 177 ? -49.808 -1.652 9.526 1.00 10.54 177 THR A CA 1
ATOM 1316 C C . THR A 1 177 ? -50.101 -0.435 10.379 1.00 10.39 177 THR A C 1
ATOM 1317 O O . THR A 1 177 ? -50.262 0.674 9.861 1.00 9.76 177 THR A O 1
ATOM 1321 N N . VAL A 1 178 ? -50.170 -0.653 11.687 1.00 9.53 178 VAL A N 1
ATOM 1322 C CA . VAL A 1 178 ? -50.452 0.414 12.629 1.00 9.05 178 VAL A CA 1
ATOM 1323 C C . VAL A 1 178 ? -49.295 0.672 13.589 1.00 8.11 178 VAL A C 1
ATOM 1324 O O . VAL A 1 178 ? -48.960 -0.172 14.419 1.00 9.01 178 VAL A O 1
ATOM 1328 N N . TRP A 1 179 ? -48.668 1.832 13.432 1.00 10.33 179 TRP A N 1
ATOM 1329 C CA . TRP A 1 179 ? -47.610 2.255 14.337 1.00 9.68 179 TRP A CA 1
ATOM 1330 C C . TRP A 1 179 ? -48.051 3.622 14.823 1.00 10.34 179 TRP A C 1
ATOM 1331 O O . TRP A 1 179 ? -48.382 4.496 14.021 1.00 10.79 179 TRP A O 1
ATOM 1342 N N . ILE A 1 180 ? -48.072 3.807 16.133 1.00 9.79 180 ILE A N 1
ATOM 1343 C CA . ILE A 1 180 ? -48.461 5.090 16.694 1.00 9.30 180 ILE A CA 1
ATOM 1344 C C . ILE A 1 180 ? -47.386 5.532 17.673 1.00 9.42 180 ILE A C 1
ATOM 1345 O O . ILE A 1 180 ? -46.573 4.723 18.117 1.00 8.61 180 ILE A O 1
ATOM 1350 N N . GLY A 1 181 ? -47.367 6.817 17.999 1.00 9.38 181 GLY A N 1
ATOM 1351 C CA . GLY A 1 181 ? -46.366 7.304 18.931 1.00 9.72 181 GLY A CA 1
ATOM 1352 C C . GLY A 1 181 ? -46.863 7.310 20.363 1.00 9.39 181 GLY A C 1
ATOM 1353 O O . GLY A 1 181 ? -46.096 7.592 21.284 1.00 10.12 181 GLY A O 1
ATOM 1354 N N . ASP A 1 182 ? -48.144 6.990 20.541 1.00 9.55 182 ASP A N 1
ATOM 1355 C CA . ASP A 1 182 ? -48.795 6.978 21.850 1.00 9.90 182 ASP A CA 1
ATOM 1356 C C . ASP A 1 182 ? -47.914 6.506 23.000 1.00 10.20 182 ASP A C 1
ATOM 1357 O O . ASP A 1 182 ? -47.323 5.421 22.960 1.00 10.17 182 ASP A O 1
ATOM 1362 N N . GLY A 1 183 ? -47.843 7.342 24.029 1.00 9.87 183 GLY A N 1
ATOM 1363 C CA . GLY A 1 183 ? -47.049 7.035 25.201 1.00 9.76 183 GLY A CA 1
ATOM 1364 C C . GLY A 1 183 ? -47.031 8.242 26.110 1.00 10.22 183 GLY A C 1
ATOM 1365 O O . GLY A 1 183 ? -47.922 9.087 26.039 1.00 12.05 183 GLY A O 1
ATOM 1366 N N . SER A 1 184 ? -46.018 8.324 26.966 1.00 7.97 184 SER A N 1
ATOM 1367 C CA . SER A 1 184 ? -45.891 9.441 27.891 1.00 8.11 184 SER A CA 1
ATOM 1368 C C . SER A 1 184 ? -44.430 9.838 27.997 1.00 8.02 184 SER A C 1
ATOM 1369 O O . SER A 1 184 ? -43.541 9.040 27.702 1.00 9.66 184 SER A O 1
ATOM 1372 N N . ASN A 1 185 ? -44.195 11.080 28.406 1.00 7.84 185 ASN A N 1
ATOM 1373 C CA . ASN A 1 185 ? -42.841 11.587 28.574 1.00 7.05 185 ASN A CA 1
ATOM 1374 C C . ASN A 1 185 ? -42.509 11.757 30.047 1.00 7.92 185 ASN A C 1
ATOM 1375 O O . ASN A 1 185 ? -41.375 12.066 30.385 1.00 9.60 185 ASN A O 1
ATOM 1380 N N . PHE A 1 186 ? -43.497 11.541 30.915 1.00 8.42 186 PHE A N 1
ATOM 1381 C CA . PHE A 1 186 ? -43.292 11.698 32.355 1.00 7.63 186 PHE A CA 1
ATOM 1382 C C . PHE A 1 186 ? -43.974 10.634 33.195 1.00 8.02 186 PHE A C 1
ATOM 1383 O O . PHE A 1 186 ? -45.092 10.214 32.891 1.00 8.33 186 PHE A O 1
ATOM 1391 N N . PRO A 1 187 ? -43.311 10.185 34.269 1.00 8.93 187 PRO A N 1
ATOM 1392 C CA . PRO A 1 187 ? -43.919 9.174 35.135 1.00 8.73 187 PRO A CA 1
ATOM 1393 C C . PRO A 1 187 ? -45.242 9.753 35.653 1.00 9.77 187 PRO A C 1
ATOM 1394 O O . PRO A 1 187 ? -45.308 10.931 36.018 1.00 9.63 187 PRO A O 1
ATOM 1398 N N . GLY A 1 188 ? -46.293 8.940 35.666 1.00 9.69 188 GLY A N 1
ATOM 1399 C CA . GLY A 1 188 ? -47.577 9.417 36.155 1.00 9.95 188 GLY A CA 1
ATOM 1400 C C . GLY A 1 188 ? -48.481 10.040 35.108 1.00 9.88 188 GLY A C 1
ATOM 1401 O O . GLY A 1 188 ? -49.699 10.058 35.272 1.00 9.96 188 GLY A O 1
ATOM 1402 N N . GLN A 1 189 ? -47.901 10.558 34.032 1.00 9.02 189 GLN A N 1
ATOM 1403 C CA . GLN A 1 189 ? -48.694 11.176 32.975 1.00 9.65 189 GLN A CA 1
ATOM 1404 C C . GLN A 1 189 ? -49.767 10.216 32.466 1.00 9.03 189 GLN A C 1
ATOM 1405 O O . GLN A 1 189 ? -50.919 10.609 32.268 1.00 10.23 189 GLN A O 1
ATOM 1411 N N . SER A 1 190 ? -49.388 8.958 32.268 1.00 10.02 190 SER A N 1
ATOM 1412 C CA . SER A 1 190 ? -50.319 7.944 31.781 1.00 10.14 190 SER A CA 1
ATOM 1413 C C . SER A 1 190 ? -50.491 6.800 32.767 1.00 10.83 190 SER A C 1
ATOM 1414 O O . SER A 1 190 ? -49.572 6.468 33.518 1.00 11.16 190 SER A O 1
ATOM 1417 N N . ASN A 1 191 ? -51.686 6.218 32.771 1.00 10.72 191 ASN A N 1
ATOM 1418 C CA . ASN A 1 191 ? -51.954 5.040 33.580 1.00 11.30 191 ASN A CA 1
ATOM 1419 C C . ASN A 1 191 ? -51.643 3.962 32.542 1.00 11.24 191 ASN A C 1
ATOM 1420 O O . ASN A 1 191 ? -52.373 3.810 31.558 1.00 10.05 191 ASN A O 1
ATOM 1425 N N . PHE A 1 192 ? -50.540 3.243 32.737 1.00 10.82 192 PHE A N 1
ATOM 1426 C CA . PHE A 1 192 ? -50.114 2.220 31.780 1.00 11.13 192 PHE A CA 1
ATOM 1427 C C . PHE A 1 192 ? -51.211 1.263 31.333 1.00 10.48 192 PHE A C 1
ATOM 1428 O O . PHE A 1 192 ? -51.410 1.041 30.137 1.00 11.11 192 PHE A O 1
ATOM 1436 N N . THR A 1 193 ? -51.915 0.693 32.301 1.00 11.37 193 THR A N 1
ATOM 1437 C CA . THR A 1 193 ? -52.963 -0.272 32.002 1.00 11.86 193 THR A CA 1
ATOM 1438 C C . THR A 1 193 ? -54.179 0.331 31.306 1.00 11.23 193 THR A C 1
ATOM 1439 O O . THR A 1 193 ? -54.656 -0.212 30.311 1.00 10.73 193 THR A O 1
ATOM 1443 N N . ARG A 1 194 ? -54.680 1.454 31.808 1.00 10.98 194 ARG A N 1
ATOM 1444 C CA . ARG A 1 194 ? -55.838 2.062 31.173 1.00 11.59 194 ARG A CA 1
ATOM 1445 C C . ARG A 1 194 ? -55.516 2.541 29.763 1.00 10.43 194 ARG A C 1
ATOM 1446 O O . ARG A 1 194 ? -56.352 2.446 28.867 1.00 10.89 194 ARG A O 1
ATOM 1454 N N . ALA A 1 195 ? -54.301 3.040 29.553 1.00 9.29 195 ALA A N 1
ATOM 1455 C CA . ALA A 1 195 ? -53.923 3.491 28.218 1.00 10.04 195 ALA A CA 1
ATOM 1456 C C . ALA A 1 195 ? -53.931 2.308 27.247 1.00 9.77 195 ALA A C 1
ATOM 1457 O O . ALA A 1 195 ? -54.392 2.430 26.113 1.00 9.01 195 ALA A O 1
ATOM 1459 N N . PHE A 1 196 ? -53.423 1.163 27.696 1.00 11.31 196 PHE A N 1
ATOM 1460 C CA . PHE A 1 196 ? -53.371 -0.027 26.852 1.00 10.59 196 PHE A CA 1
ATOM 1461 C C . PHE A 1 196 ? -54.784 -0.556 26.587 1.00 10.83 196 PHE A C 1
ATOM 1462 O O . PHE A 1 196 ? -55.095 -0.987 25.473 1.00 10.46 196 PHE A O 1
ATOM 1470 N N . GLU A 1 197 ? -55.642 -0.507 27.602 1.00 10.61 197 GLU A N 1
ATOM 1471 C CA . GLU A 1 197 ? -57.020 -0.959 27.430 1.00 12.32 197 GLU A CA 1
ATOM 1472 C C . GLU A 1 197 ? -57.710 -0.099 26.373 1.00 10.81 197 GLU A C 1
ATOM 1473 O O . GLU A 1 197 ? -58.439 -0.619 25.527 1.00 12.05 197 GLU A O 1
ATOM 1479 N N . ARG A 1 198 ? -57.481 1.214 26.411 1.00 11.59 198 ARG A N 1
ATOM 1480 C CA . ARG A 1 198 ? -58.088 2.105 25.425 1.00 10.21 198 ARG A CA 1
ATOM 1481 C C . ARG A 1 198 ? -57.604 1.717 24.030 1.00 9.94 198 ARG A C 1
ATOM 1482 O O . ARG A 1 198 ? -58.386 1.641 23.083 1.00 11.55 198 ARG A O 1
ATOM 1490 N N . TYR A 1 199 ? -56.305 1.464 23.908 1.00 10.05 199 TYR A N 1
ATOM 1491 C CA . TYR A 1 199 ? -55.732 1.064 22.634 1.00 10.29 199 TYR A CA 1
ATOM 1492 C C . TYR A 1 199 ? -56.385 -0.219 22.123 1.00 10.36 199 TYR A C 1
ATOM 1493 O O . TYR A 1 199 ? -56.722 -0.327 20.944 1.00 11.18 199 TYR A O 1
ATOM 1502 N N . LEU A 1 200 ? -56.565 -1.185 23.018 1.00 11.42 200 LEU A N 1
ATOM 1503 C CA . LEU A 1 200 ? -57.165 -2.465 22.651 1.00 10.16 200 LEU A CA 1
ATOM 1504 C C . LEU A 1 200 ? -58.609 -2.320 22.175 1.00 12.28 200 LEU A C 1
ATOM 1505 O O . LEU A 1 200 ? -59.054 -3.054 21.290 1.00 12.89 200 LEU A O 1
ATOM 1510 N N . SER A 1 201 ? -59.334 -1.368 22.754 1.00 12.69 201 SER A N 1
ATOM 1511 C CA . SER A 1 201 ? -60.719 -1.131 22.360 1.00 14.33 201 SER A CA 1
ATOM 1512 C C . SER A 1 201 ? -60.765 -0.536 20.952 1.00 13.34 201 SER A C 1
ATOM 1513 O O . SER A 1 201 ? -61.575 -0.946 20.119 1.00 14.33 201 SER A O 1
ATOM 1516 N N . ALA A 1 202 ? -59.882 0.424 20.688 1.00 12.12 202 ALA A N 1
ATOM 1517 C CA . ALA A 1 202 ? -59.824 1.071 19.387 1.00 11.19 202 ALA A CA 1
ATOM 1518 C C . ALA A 1 202 ? -59.372 0.097 18.305 1.00 10.82 202 ALA A C 1
ATOM 1519 O O . ALA A 1 202 ? -59.924 0.084 17.205 1.00 11.01 202 ALA A O 1
ATOM 1521 N N . MET A 1 203 ? -58.361 -0.712 18.610 1.00 10.78 203 MET A N 1
ATOM 1522 C CA . MET A 1 203 ? -57.869 -1.678 17.634 1.00 10.76 203 MET A CA 1
ATOM 1523 C C . MET A 1 203 ? -58.919 -2.750 17.345 1.00 11.45 203 MET A C 1
ATOM 1524 O O . MET A 1 203 ? -58.994 -3.259 16.228 1.00 11.63 203 MET A O 1
ATOM 1529 N N . ALA A 1 204 ? -59.732 -3.087 18.342 1.00 12.25 204 ALA A N 1
ATOM 1530 C CA . ALA A 1 204 ? -60.781 -4.083 18.139 1.00 13.10 204 ALA A CA 1
ATOM 1531 C C . ALA A 1 204 ? -61.775 -3.556 17.102 1.00 13.82 204 ALA A C 1
ATOM 1532 O O . ALA A 1 204 ? -62.297 -4.317 16.285 1.00 14.38 204 ALA A O 1
ATOM 1534 N N . GLU A 1 205 ? -62.033 -2.252 17.136 1.00 13.81 205 GLU A N 1
ATOM 1535 C CA . GLU A 1 205 ? -62.953 -1.634 16.185 1.00 15.13 205 GLU A CA 1
ATOM 1536 C C . GLU A 1 205 ? -62.360 -1.661 14.782 1.00 15.01 205 GLU A C 1
ATOM 1537 O O . GLU A 1 205 ? -63.057 -1.926 13.801 1.00 15.81 205 GLU A O 1
ATOM 1543 N N . ILE A 1 206 ? -61.067 -1.377 14.686 1.00 13.95 206 ILE A N 1
ATOM 1544 C CA . ILE A 1 206 ? -60.398 -1.393 13.395 1.00 14.01 206 ILE A CA 1
ATOM 1545 C C . ILE A 1 206 ? -60.435 -2.816 12.844 1.00 13.95 206 ILE A C 1
ATOM 1546 O O . ILE A 1 206 ? -60.627 -3.029 11.647 1.00 15.00 206 ILE A O 1
ATOM 1551 N N . TYR A 1 207 ? -60.263 -3.787 13.734 1.00 14.45 207 TYR A N 1
ATOM 1552 C CA . TYR A 1 207 ? -60.264 -5.195 13.355 1.00 14.05 207 TYR A CA 1
ATOM 1553 C C . TYR A 1 207 ? -61.584 -5.573 12.680 1.00 15.40 207 TYR A C 1
ATOM 1554 O O . TYR A 1 207 ? -61.603 -6.350 11.725 1.00 16.33 207 TYR A O 1
ATOM 1563 N N . LYS A 1 208 ? -62.682 -5.007 13.173 1.00 15.73 208 LYS A N 1
ATOM 1564 C CA . LYS A 1 208 ? -64.005 -5.285 12.617 1.00 16.12 208 LYS A CA 1
ATOM 1565 C C . LYS A 1 208 ? -64.133 -4.851 11.159 1.00 17.31 208 LYS A C 1
ATOM 1566 O O . LYS A 1 208 ? -64.993 -5.353 10.431 1.00 18.21 208 LYS A O 1
ATOM 1572 N N . GLY A 1 209 ? -63.280 -3.925 10.731 1.00 15.47 209 GLY A N 1
ATOM 1573 C CA . GLY A 1 209 ? -63.342 -3.447 9.359 1.00 15.31 209 GLY A CA 1
ATOM 1574 C C . GLY A 1 209 ? -62.434 -4.170 8.377 1.00 14.57 209 GLY A C 1
ATOM 1575 O O . GLY A 1 209 ? -62.319 -3.768 7.220 1.00 14.82 209 GLY A O 1
ATOM 1576 N N . LEU A 1 210 ? -61.794 -5.245 8.826 1.00 14.72 210 LEU A N 1
ATOM 1577 C CA . LEU A 1 210 ? -60.886 -6.009 7.975 1.00 14.75 210 LEU A CA 1
ATOM 1578 C C . LEU A 1 210 ? -61.570 -7.033 7.076 1.00 15.39 210 LEU A C 1
ATOM 1579 O O . LEU A 1 210 ? -62.375 -7.835 7.545 1.00 17.22 210 LEU A O 1
ATOM 1584 N N . PRO A 1 211 ? -61.263 -7.014 5.768 1.00 16.73 211 PRO A N 1
ATOM 1585 C CA . PRO A 1 211 ? -61.878 -7.992 4.867 1.00 17.05 211 PRO A CA 1
ATOM 1586 C C . PRO A 1 211 ? -61.403 -9.381 5.303 1.00 18.40 211 PRO A C 1
ATOM 1587 O O . PRO A 1 211 ? -60.456 -9.497 6.090 1.00 17.24 211 PRO A O 1
ATOM 1591 N N . ASP A 1 212 ? -62.041 -10.428 4.791 1.00 18.61 212 ASP A N 1
ATOM 1592 C CA . ASP A 1 212 ? -61.676 -11.791 5.163 1.00 19.71 212 ASP A CA 1
ATOM 1593 C C . ASP A 1 212 ? -60.217 -12.158 4.912 1.00 17.76 212 ASP A C 1
ATOM 1594 O O . ASP A 1 212 ? -59.625 -12.908 5.686 1.00 18.19 212 ASP A O 1
ATOM 1599 N N . ASP A 1 213 ? -59.643 -11.633 3.834 1.00 17.58 213 ASP A N 1
ATOM 1600 C CA . ASP A 1 213 ? -58.264 -11.951 3.474 1.00 16.96 213 ASP A CA 1
ATOM 1601 C C . ASP A 1 213 ? -57.233 -10.882 3.828 1.00 16.66 213 ASP A C 1
ATOM 1602 O O . ASP A 1 213 ? -56.148 -10.838 3.241 1.00 17.01 213 ASP A O 1
ATOM 1607 N N . TRP A 1 214 ? -57.572 -10.028 4.789 1.00 16.30 214 TRP A N 1
ATOM 1608 C CA . TRP A 1 214 ? -56.669 -8.968 5.227 1.00 14.68 214 TRP A CA 1
ATOM 1609 C C . TRP A 1 214 ? -56.011 -9.291 6.561 1.00 14.46 214 TRP A C 1
ATOM 1610 O O . TRP A 1 214 ? -56.489 -10.129 7.324 1.00 13.61 214 TRP A O 1
ATOM 1621 N N . LYS A 1 215 ? -54.894 -8.622 6.824 1.00 14.14 215 LYS A N 1
ATOM 1622 C CA . LYS A 1 215 ? -54.175 -8.782 8.076 1.00 12.90 215 LYS A CA 1
ATOM 1623 C C . LYS A 1 215 ? -54.036 -7.400 8.694 1.00 11.56 215 LYS A C 1
ATOM 1624 O O . LYS A 1 215 ? -54.034 -6.390 7.984 1.00 11.51 215 LYS A O 1
ATOM 1630 N N . LEU A 1 216 ? -53.939 -7.369 10.018 1.00 10.54 216 LEU A N 1
ATOM 1631 C CA . LEU A 1 216 ? -53.758 -6.132 10.766 1.00 10.14 216 LEU A CA 1
ATOM 1632 C C . LEU A 1 216 ? -52.442 -6.304 11.512 1.00 11.35 216 LEU A C 1
ATOM 1633 O O . LEU A 1 216 ? -52.311 -7.198 12.351 1.00 11.08 216 LEU A O 1
ATOM 1638 N N . PHE A 1 217 ? -51.461 -5.467 11.185 1.00 10.25 217 PHE A N 1
ATOM 1639 C CA . PHE A 1 217 ? -50.151 -5.548 11.824 1.00 11.21 217 PHE A CA 1
ATOM 1640 C C . PHE A 1 217 ? -49.915 -4.409 12.804 1.00 10.51 217 PHE A C 1
ATOM 1641 O O . PHE A 1 217 ? -50.038 -3.241 12.440 1.00 12.12 217 PHE A O 1
ATOM 1649 N N . SER A 1 218 ? -49.577 -4.745 14.044 1.00 8.91 218 SER A N 1
ATOM 1650 C CA . SER A 1 218 ? -49.260 -3.725 15.038 1.00 9.25 218 SER A CA 1
ATOM 1651 C C . SER A 1 218 ? -47.733 -3.716 15.167 1.00 9.22 218 SER A C 1
ATOM 1652 O O . SER A 1 218 ? -47.099 -4.771 15.210 1.00 9.62 218 SER A O 1
ATOM 1655 N N . GLU A 1 219 ? -47.152 -2.519 15.209 1.00 8.38 219 GLU A N 1
ATOM 1656 C CA . GLU A 1 219 ? -45.699 -2.361 15.272 1.00 8.35 219 GLU A CA 1
ATOM 1657 C C . GLU A 1 219 ? -45.224 -1.771 16.598 1.00 8.13 219 GLU A C 1
ATOM 1658 O O . GLU A 1 219 ? -45.543 -0.627 16.922 1.00 9.41 219 GLU A O 1
ATOM 1664 N N . HIS A 1 220 ? -44.451 -2.545 17.356 1.00 8.60 220 HIS A N 1
ATOM 1665 C CA . HIS A 1 220 ? -43.949 -2.067 18.644 1.00 7.12 220 HIS A CA 1
ATOM 1666 C C . HIS A 1 220 ? -42.703 -1.203 18.488 1.00 8.27 220 HIS A C 1
ATOM 1667 O O . HIS A 1 220 ? -41.993 -1.283 17.485 1.00 8.95 220 HIS A O 1
ATOM 1674 N N . LYS A 1 221 ? -42.448 -0.368 19.490 1.00 8.50 221 LYS A N 1
ATOM 1675 C CA . LYS A 1 221 ? -41.281 0.508 19.480 1.00 7.86 221 LYS A CA 1
ATOM 1676 C C . LYS A 1 221 ? -40.980 0.911 20.917 1.00 9.11 221 LYS A C 1
ATOM 1677 O O . LYS A 1 221 ? -41.858 1.387 21.625 1.00 7.55 221 LYS A O 1
ATOM 1683 N N . MET A 1 222 ? -39.732 0.739 21.340 1.00 8.65 222 MET A N 1
ATOM 1684 C CA . MET A 1 222 ? -39.358 1.053 22.714 1.00 7.50 222 MET A CA 1
ATOM 1685 C C . MET A 1 222 ? -39.588 2.508 23.107 1.00 8.24 222 MET A C 1
ATOM 1686 O O . MET A 1 222 ? -40.091 2.789 24.196 1.00 8.53 222 MET A O 1
ATOM 1691 N N . TYR A 1 223 ? -39.217 3.429 22.225 1.00 6.91 223 TYR A N 1
ATOM 1692 C CA . TYR A 1 223 ? -39.365 4.854 22.499 1.00 7.22 223 TYR A CA 1
ATOM 1693 C C . TYR A 1 223 ? -39.259 5.658 21.207 1.00 7.19 223 TYR A C 1
ATOM 1694 O O . TYR A 1 223 ? -38.865 5.121 20.174 1.00 7.91 223 TYR A O 1
ATOM 1703 N N . GLU A 1 224 ? -39.585 6.948 21.313 1.00 7.30 224 GLU A N 1
ATOM 1704 C CA . GLU A 1 224 ? -39.593 7.935 20.223 1.00 8.22 224 GLU A CA 1
ATOM 1705 C C . GLU A 1 224 ? -40.845 7.772 19.373 1.00 8.65 224 GLU A C 1
ATOM 1706 O O . GLU A 1 224 ? -40.991 6.780 18.660 1.00 10.04 224 GLU A O 1
ATOM 1712 N N . PRO A 1 225 ? -41.729 8.784 19.364 1.00 8.53 225 PRO A N 1
ATOM 1713 C CA . PRO A 1 225 ? -41.699 10.081 20.051 1.00 8.19 225 PRO A CA 1
ATOM 1714 C C . PRO A 1 225 ? -41.875 10.138 21.570 1.00 9.10 225 PRO A C 1
ATOM 1715 O O . PRO A 1 225 ? -41.569 11.166 22.175 1.00 10.24 225 PRO A O 1
ATOM 1719 N N . ALA A 1 226 ? -42.372 9.072 22.196 1.00 8.77 226 ALA A N 1
ATOM 1720 C CA . ALA A 1 226 ? -42.554 9.098 23.650 1.00 7.66 226 ALA A CA 1
ATOM 1721 C C . ALA A 1 226 ? -41.244 8.728 24.336 1.00 8.00 226 ALA A C 1
ATOM 1722 O O . ALA A 1 226 ? -40.625 7.716 24.002 1.00 8.59 226 ALA A O 1
ATOM 1724 N N . PHE A 1 227 ? -40.834 9.545 25.307 1.00 8.77 227 PHE A N 1
ATOM 1725 C CA . PHE A 1 227 ? -39.561 9.331 25.981 1.00 8.10 227 PHE A CA 1
ATOM 1726 C C . PHE A 1 227 ? -39.540 8.792 27.405 1.00 8.68 227 PHE A C 1
ATOM 1727 O O . PHE A 1 227 ? -38.492 8.784 28.042 1.00 8.78 227 PHE A O 1
ATOM 1735 N N . TYR A 1 228 ? -40.690 8.355 27.911 1.00 7.99 228 TYR A N 1
ATOM 1736 C CA . TYR A 1 228 ? -40.729 7.725 29.230 1.00 7.93 228 TYR A CA 1
ATOM 1737 C C . TYR A 1 228 ? -41.390 6.356 29.047 1.00 8.07 228 TYR A C 1
ATOM 1738 O O . TYR A 1 228 ? -40.812 5.330 29.396 1.00 7.68 228 TYR A O 1
ATOM 1747 N N . SER A 1 229 ? -42.602 6.339 28.499 1.00 7.60 229 SER A N 1
ATOM 1748 C CA . SER A 1 229 ? -43.280 5.070 28.237 1.00 7.40 229 SER A CA 1
ATOM 1749 C C . SER A 1 229 ? -43.967 5.135 26.881 1.00 7.10 229 SER A C 1
ATOM 1750 O O . SER A 1 229 ? -44.299 6.212 26.391 1.00 7.80 229 SER A O 1
ATOM 1753 N N . THR A 1 230 ? -44.145 3.971 26.270 1.00 7.34 230 THR A N 1
ATOM 1754 C CA . THR A 1 230 ? -44.813 3.854 24.977 1.00 8.03 230 THR A CA 1
ATOM 1755 C C . THR A 1 230 ? -45.828 2.723 25.147 1.00 8.46 230 THR A C 1
ATOM 1756 O O . THR A 1 230 ? -45.504 1.683 25.714 1.00 8.34 230 THR A O 1
ATOM 1760 N N . VAL A 1 231 ? -47.062 2.939 24.694 1.00 8.39 231 VAL A N 1
ATOM 1761 C CA . VAL A 1 231 ? -48.098 1.920 24.850 1.00 8.58 231 VAL A CA 1
ATOM 1762 C C . VAL A 1 231 ? -47.679 0.591 24.220 1.00 8.26 231 VAL A C 1
ATOM 1763 O O . VAL A 1 231 ? -47.655 -0.440 24.893 1.00 9.20 231 VAL A O 1
ATOM 1767 N N . VAL A 1 232 ? -47.339 0.608 22.936 1.00 7.88 232 VAL A N 1
ATOM 1768 C CA . VAL A 1 232 ? -46.904 -0.621 22.279 1.00 6.77 232 VAL A CA 1
ATOM 1769 C C . VAL A 1 232 ? -45.382 -0.527 22.278 1.00 7.39 232 VAL A C 1
ATOM 1770 O O . VAL A 1 232 ? -44.762 -0.246 21.252 1.00 9.25 232 VAL A O 1
ATOM 1774 N N . GLN A 1 233 ? -44.794 -0.783 23.445 1.00 8.12 233 GLN A N 1
ATOM 1775 C CA . GLN A 1 233 ? -43.348 -0.643 23.636 1.00 8.41 233 GLN A CA 1
ATOM 1776 C C . GLN A 1 233 ? -42.441 -1.791 23.217 1.00 8.10 233 GLN A C 1
ATOM 1777 O O . GLN A 1 233 ? -41.285 -1.556 22.852 1.00 9.22 233 GLN A O 1
ATOM 1783 N N . ASP A 1 234 ? -42.930 -3.025 23.278 1.00 8.46 234 ASP A N 1
ATOM 1784 C CA . ASP A 1 234 ? -42.096 -4.154 22.871 1.00 9.40 234 ASP A CA 1
ATOM 1785 C C . ASP A 1 234 ? -42.905 -5.324 22.337 1.00 7.71 234 ASP A C 1
ATOM 1786 O O . ASP A 1 234 ? -44.132 -5.252 22.243 1.00 8.33 234 ASP A O 1
ATOM 1791 N N . TRP A 1 235 ? -42.214 -6.405 21.987 1.00 8.64 235 TRP A N 1
ATOM 1792 C CA . TRP A 1 235 ? -42.883 -7.565 21.418 1.00 8.98 235 TRP A CA 1
ATOM 1793 C C . TRP A 1 235 ? -43.807 -8.305 22.381 1.00 9.47 235 TRP A C 1
ATOM 1794 O O . TRP A 1 235 ? -44.705 -9.026 21.939 1.00 10.30 235 TRP A O 1
ATOM 1805 N N . GLY A 1 236 ? -43.590 -8.133 23.683 1.00 8.75 236 GLY A N 1
ATOM 1806 C CA . GLY A 1 236 ? -44.446 -8.781 24.663 1.00 10.77 236 GLY A CA 1
ATOM 1807 C C . GLY A 1 236 ? -45.823 -8.152 24.593 1.00 9.76 236 GLY A C 1
ATOM 1808 O O . GLY A 1 236 ? -46.838 -8.842 24.483 1.00 10.48 236 GLY A O 1
ATOM 1809 N N . THR A 1 237 ? -45.864 -6.826 24.651 1.00 8.86 237 THR A N 1
ATOM 1810 C CA . THR A 1 237 ? -47.134 -6.122 24.563 1.00 8.62 237 THR A CA 1
ATOM 1811 C C . THR A 1 237 ? -47.732 -6.390 23.186 1.00 9.32 237 THR A C 1
ATOM 1812 O O . THR A 1 237 ? -48.942 -6.563 23.044 1.00 9.88 237 THR A O 1
ATOM 1816 N N . ASN A 1 238 ? -46.876 -6.441 22.171 1.00 8.60 238 ASN A N 1
ATOM 1817 C CA . ASN A 1 238 ? -47.340 -6.681 20.813 1.00 8.88 238 ASN A CA 1
ATOM 1818 C C . ASN A 1 238 ? -48.008 -8.053 20.723 1.00 9.49 238 ASN A C 1
ATOM 1819 O O . ASN A 1 238 ? -49.071 -8.195 20.109 1.00 10.05 238 ASN A O 1
ATOM 1824 N N . TYR A 1 239 ? -47.404 -9.064 21.340 1.00 8.69 239 TYR A N 1
ATOM 1825 C CA . TYR A 1 239 ? -48.015 -10.386 21.310 1.00 9.72 239 TYR A CA 1
ATOM 1826 C C . TYR A 1 239 ? -49.396 -10.334 21.967 1.00 9.74 239 TYR A C 1
ATOM 1827 O O . TYR A 1 239 ? -50.356 -10.909 21.452 1.00 11.26 239 TYR A O 1
ATOM 1836 N N . LEU A 1 240 ? -49.491 -9.646 23.102 1.00 9.78 240 LEU A N 1
ATOM 1837 C CA . LEU A 1 240 ? -50.761 -9.527 23.810 1.00 10.28 240 LEU A CA 1
ATOM 1838 C C . LEU A 1 240 ? -51.822 -8.887 22.921 1.00 10.86 240 LEU A C 1
ATOM 1839 O O . LEU A 1 240 ? -52.990 -9.271 22.962 1.00 11.36 240 LEU A O 1
ATOM 1844 N N . ILE A 1 241 ? -51.416 -7.911 22.113 1.00 10.43 241 ILE A N 1
ATOM 1845 C CA . ILE A 1 241 ? -52.342 -7.240 21.205 1.00 10.94 241 ILE A CA 1
ATOM 1846 C C . ILE A 1 241 ? -52.865 -8.230 20.167 1.00 10.71 241 ILE A C 1
ATOM 1847 O O . ILE A 1 241 ? -54.074 -8.417 20.024 1.00 10.80 241 ILE A O 1
ATOM 1852 N N . ALA A 1 242 ? -51.946 -8.864 19.446 1.00 11.70 242 ALA A N 1
ATOM 1853 C CA . ALA A 1 242 ? -52.301 -9.818 18.399 1.00 11.80 242 ALA A CA 1
ATOM 1854 C C . ALA A 1 242 ? -53.186 -10.956 18.903 1.00 12.90 242 ALA A C 1
ATOM 1855 O O . ALA A 1 242 ? -54.180 -11.309 18.262 1.00 14.43 242 ALA A O 1
ATOM 1857 N N . GLN A 1 243 ? -52.823 -11.527 20.045 1.00 13.65 243 GLN A N 1
ATOM 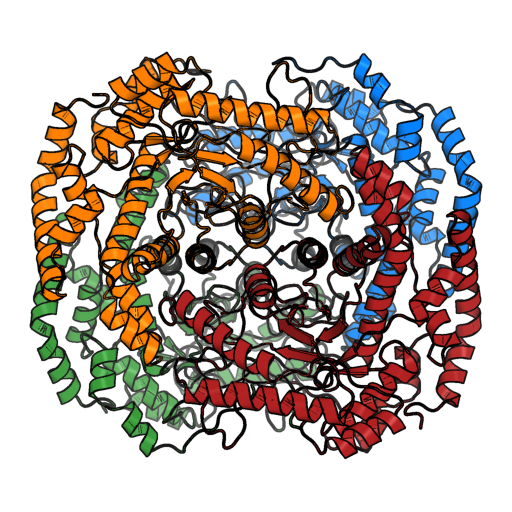1858 C CA . GLN A 1 243 ? -53.590 -12.624 20.617 1.00 15.14 243 GLN A CA 1
ATOM 1859 C C . GLN A 1 243 ? -54.985 -12.159 21.023 1.00 15.43 243 GLN A C 1
ATOM 1860 O O . GLN A 1 243 ? -55.966 -12.876 20.836 1.00 16.74 243 GLN A O 1
ATOM 1866 N N . THR A 1 244 ? -55.071 -10.951 21.569 1.00 13.67 244 THR A N 1
ATOM 1867 C CA . THR A 1 244 ? -56.351 -10.402 22.001 1.00 14.66 244 THR A CA 1
ATOM 1868 C C . THR A 1 244 ? -57.288 -10.079 20.840 1.00 15.10 244 THR A C 1
ATOM 1869 O O . THR A 1 244 ? -58.489 -10.359 20.909 1.00 15.96 244 THR A O 1
ATOM 1873 N N . LEU A 1 245 ? -56.744 -9.503 19.772 1.00 14.36 245 LEU A N 1
ATOM 1874 C CA . LEU A 1 245 ? -57.559 -9.110 18.624 1.00 13.60 245 LEU A CA 1
ATOM 1875 C C . LEU A 1 245 ? -58.130 -10.242 17.776 1.00 14.72 245 LEU A C 1
ATOM 1876 O O . LEU A 1 245 ? -59.294 -10.185 17.377 1.00 16.21 245 LEU A O 1
ATOM 1881 N N . GLY A 1 246 ? -57.329 -11.263 17.492 1.00 14.33 246 GLY A N 1
ATOM 1882 C CA . GLY A 1 246 ? -57.835 -12.365 16.692 1.00 14.92 246 GLY A CA 1
ATOM 1883 C C . GLY A 1 246 ? -56.851 -12.899 15.674 1.00 14.90 246 GLY A C 1
ATOM 1884 O O . GLY A 1 246 ? -55.742 -12.384 15.554 1.00 14.37 246 GLY A O 1
ATOM 1885 N N . PRO A 1 247 ? -57.236 -13.930 14.907 1.00 15.20 247 PRO A N 1
ATOM 1886 C CA . PRO A 1 247 ? -56.382 -14.550 13.889 1.00 14.97 247 PRO A CA 1
ATOM 1887 C C . PRO A 1 247 ? -55.837 -13.636 12.794 1.00 14.65 247 PRO A C 1
ATOM 1888 O O . PRO A 1 247 ? -54.764 -13.898 12.250 1.00 14.43 247 PRO A O 1
ATOM 1892 N N . LYS A 1 248 ? -56.567 -12.574 12.465 1.00 13.96 248 LYS A N 1
ATOM 1893 C CA . LYS A 1 248 ? -56.121 -11.651 11.425 1.00 14.20 248 LYS A CA 1
ATOM 1894 C C . LYS A 1 248 ? -55.077 -10.661 11.935 1.00 12.56 248 LYS A C 1
ATOM 1895 O O . LYS A 1 248 ? -54.465 -9.945 11.144 1.00 14.01 248 LYS A O 1
ATOM 1901 N N . ALA A 1 249 ? -54.880 -10.616 13.249 1.00 10.87 249 ALA A N 1
ATOM 1902 C CA . ALA A 1 249 ? -53.926 -9.681 13.839 1.00 11.13 249 ALA A CA 1
ATOM 1903 C C . ALA A 1 249 ? -52.577 -10.318 14.145 1.00 10.57 249 ALA A C 1
ATOM 1904 O O . ALA A 1 249 ? -52.505 -11.349 14.811 1.00 10.90 249 ALA A O 1
ATOM 1906 N N . GLN A 1 250 ? -51.509 -9.693 13.653 1.00 10.53 250 GLN A N 1
ATOM 1907 C CA . GLN A 1 250 ? -50.159 -10.192 13.873 1.00 10.64 250 GLN A CA 1
ATOM 1908 C C . GLN A 1 250 ? -49.198 -9.059 14.211 1.00 10.43 250 GLN A C 1
ATOM 1909 O O . GLN A 1 250 ? -49.553 -7.883 14.117 1.00 11.07 250 GLN A O 1
ATOM 1915 N N . CYS A 1 251 ? -47.976 -9.416 14.594 1.00 9.83 251 CYS A N 1
ATOM 1916 C CA . CYS A 1 251 ? -46.984 -8.420 14.988 1.00 10.41 251 CYS A CA 1
ATOM 1917 C C . CYS A 1 251 ? -45.951 -8.125 13.913 1.00 9.92 251 CYS A C 1
ATOM 1918 O O . CYS A 1 251 ? -45.482 -9.029 13.215 1.00 10.79 251 CYS A O 1
ATOM 1921 N N . LEU A 1 252 ? -45.600 -6.851 13.785 1.00 9.26 252 LEU A N 1
ATOM 1922 C CA . LEU A 1 252 ? -44.590 -6.441 12.825 1.00 11.33 252 LEU A CA 1
ATOM 1923 C C . LEU A 1 252 ? -43.345 -6.050 13.614 1.00 10.65 252 LEU A C 1
ATOM 1924 O O . LEU A 1 252 ? -43.417 -5.277 14.575 1.00 9.71 252 LEU A O 1
ATOM 1929 N N . VAL A 1 253 ? -42.211 -6.613 13.209 1.00 9.86 253 VAL A N 1
ATOM 1930 C CA . VAL A 1 253 ? -40.935 -6.359 13.861 1.00 9.37 253 VAL A CA 1
ATOM 1931 C C . VAL A 1 253 ? -40.072 -5.414 13.027 1.00 9.82 253 VAL A C 1
ATOM 1932 O O . VAL A 1 253 ? -39.696 -5.737 11.900 1.00 10.38 253 VAL A O 1
ATOM 1936 N N . ASP A 1 254 ? -39.779 -4.239 13.579 1.00 9.82 254 ASP A N 1
ATOM 1937 C CA . ASP A 1 254 ? -38.925 -3.260 12.908 1.00 8.92 254 ASP A CA 1
ATOM 1938 C C . ASP A 1 254 ? -37.581 -3.418 13.617 1.00 7.76 254 ASP A C 1
ATOM 1939 O O . ASP A 1 254 ? -37.481 -3.204 14.828 1.00 8.90 254 ASP A O 1
ATOM 1944 N N . LEU A 1 255 ? -36.548 -3.791 12.870 1.00 8.77 255 LEU A N 1
ATOM 1945 C CA . LEU A 1 255 ? -35.244 -4.040 13.474 1.00 8.72 255 LEU A CA 1
ATOM 1946 C C . LEU A 1 255 ? -34.700 -2.985 14.427 1.00 8.52 255 LEU A C 1
ATOM 1947 O O . LEU A 1 255 ? -34.118 -3.332 15.450 1.00 9.18 255 LEU A O 1
ATOM 1952 N N . GLY A 1 256 ? -34.901 -1.708 14.119 1.00 8.01 256 GLY A N 1
ATOM 1953 C CA . GLY A 1 256 ? -34.361 -0.670 14.985 1.00 8.31 256 GLY A CA 1
ATOM 1954 C C . GLY A 1 256 ? -35.213 -0.216 16.155 1.00 8.25 256 GLY A C 1
ATOM 1955 O O . GLY A 1 256 ? -34.896 0.787 16.795 1.00 9.31 256 GLY A O 1
ATOM 1956 N N . HIS A 1 257 ? -36.273 -0.959 16.458 1.00 8.11 257 HIS A N 1
ATOM 1957 C CA . HIS A 1 257 ? -37.196 -0.592 17.534 1.00 7.55 257 HIS A CA 1
ATOM 1958 C C . HIS A 1 257 ? -36.992 -1.306 18.868 1.00 8.68 257 HIS A C 1
ATOM 1959 O O . HIS A 1 257 ? -37.916 -1.365 19.688 1.00 8.96 257 HIS A O 1
ATOM 1966 N N . HIS A 1 258 ? -35.789 -1.815 19.104 1.00 7.41 258 HIS A N 1
ATOM 1967 C CA . HIS A 1 258 ? -35.527 -2.568 20.326 1.00 7.33 258 HIS A CA 1
ATOM 1968 C C . HIS A 1 258 ? -34.470 -1.970 21.238 1.00 8.72 258 HIS A C 1
ATOM 1969 O O . HIS A 1 258 ? -33.640 -1.168 20.813 1.00 10.23 258 HIS A O 1
ATOM 1976 N N . ALA A 1 259 ? -34.510 -2.378 22.502 1.00 7.81 259 ALA A N 1
ATOM 1977 C CA . ALA A 1 259 ? -33.567 -1.903 23.503 1.00 8.07 259 ALA A CA 1
ATOM 1978 C C . ALA A 1 259 ? -32.143 -2.307 23.151 1.00 8.50 259 ALA A C 1
ATOM 1979 O O . ALA A 1 259 ? -31.914 -3.275 22.416 1.00 8.36 259 ALA A O 1
ATOM 1981 N N . PRO A 1 260 ? -31.158 -1.568 23.674 1.00 8.68 260 PRO A N 1
ATOM 1982 C CA . PRO A 1 260 ? -29.768 -1.914 23.378 1.00 9.15 260 PRO A CA 1
ATOM 1983 C C . PRO A 1 260 ? -29.468 -3.375 23.722 1.00 9.35 260 PRO A C 1
ATOM 1984 O O . PRO A 1 260 ? -29.902 -3.879 24.763 1.00 9.81 260 PRO A O 1
ATOM 1988 N N . ASN A 1 261 ? -28.743 -4.037 22.821 1.00 9.35 261 ASN A N 1
ATOM 1989 C CA . ASN A 1 261 ? -28.305 -5.426 22.969 1.00 9.79 261 ASN A CA 1
ATOM 1990 C C . ASN A 1 261 ? -29.368 -6.514 22.881 1.00 8.51 261 ASN A C 1
ATOM 1991 O O . ASN A 1 261 ? -29.071 -7.696 23.081 1.00 8.92 261 ASN A O 1
ATOM 1996 N N . THR A 1 262 ? -30.599 -6.126 22.566 1.00 8.35 262 THR A N 1
ATOM 1997 C CA . THR A 1 262 ? -31.696 -7.081 22.437 1.00 9.96 262 THR A CA 1
ATOM 1998 C C . THR A 1 262 ? -31.368 -8.174 21.416 1.00 8.98 262 THR A C 1
ATOM 1999 O O . THR A 1 262 ? -30.759 -7.897 20.381 1.00 8.73 262 THR A O 1
ATOM 2003 N N . ASN A 1 263 ? -31.742 -9.418 21.714 1.00 8.42 263 ASN A N 1
ATOM 2004 C CA . ASN A 1 263 ? -31.540 -10.489 20.741 1.00 8.09 263 ASN A CA 1
ATOM 2005 C C . ASN A 1 263 ? -32.828 -10.454 19.914 1.00 8.25 263 ASN A C 1
ATOM 2006 O O . ASN A 1 263 ? -33.867 -11.014 20.292 1.00 7.60 263 ASN A O 1
ATOM 2011 N N . ILE A 1 264 ? -32.755 -9.757 18.789 1.00 7.78 264 ILE A N 1
ATOM 2012 C CA . ILE A 1 264 ? -33.898 -9.585 17.913 1.00 8.53 264 ILE A CA 1
ATOM 2013 C C . ILE A 1 264 ? -34.299 -10.856 17.168 1.00 8.46 264 ILE A C 1
ATOM 2014 O O . ILE A 1 264 ? -35.492 -11.134 17.012 1.00 7.83 264 ILE A O 1
ATOM 2019 N N . GLU A 1 265 ? -33.321 -11.630 16.714 1.00 9.27 265 GLU A N 1
ATOM 2020 C CA . GLU A 1 265 ? -33.645 -12.856 16.004 1.00 9.29 265 GLU A CA 1
ATOM 2021 C C . GLU A 1 265 ? -34.429 -13.827 16.895 1.00 8.84 265 GLU A C 1
ATOM 2022 O O . GLU A 1 265 ? -35.220 -14.615 16.391 1.00 8.81 265 GLU A O 1
ATOM 2028 N N . MET A 1 266 ? -34.228 -13.774 18.213 1.00 8.74 266 MET A N 1
ATOM 2029 C CA . MET A 1 266 ? -34.993 -14.655 19.093 1.00 7.94 266 MET A CA 1
ATOM 2030 C C . MET A 1 266 ? -36.455 -14.205 19.133 1.00 8.52 266 MET A C 1
ATOM 2031 O O . MET A 1 266 ? -37.368 -15.028 19.200 1.00 9.03 266 MET A O 1
ATOM 2036 N N . ILE A 1 267 ? -36.677 -12.894 19.121 1.00 7.54 267 ILE A N 1
ATOM 2037 C CA . ILE A 1 267 ? -38.042 -12.372 19.132 1.00 8.05 267 ILE A CA 1
ATOM 2038 C C . ILE A 1 267 ? -38.754 -12.883 17.884 1.00 8.49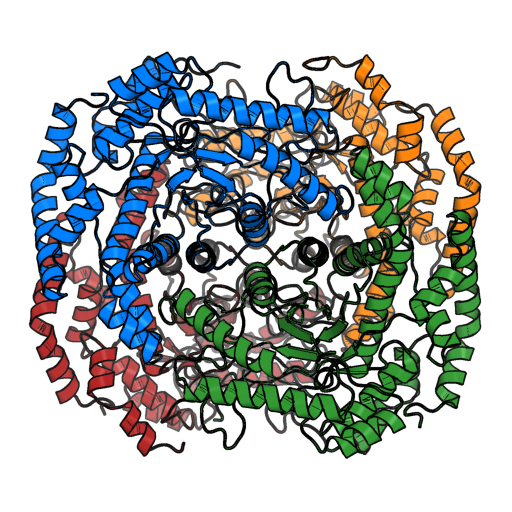 267 ILE A C 1
ATOM 2039 O O . ILE A 1 267 ? -39.916 -13.290 17.940 1.00 8.82 267 ILE A O 1
ATOM 2044 N N . VAL A 1 268 ? -38.049 -12.870 16.758 1.00 9.35 268 VAL A N 1
ATOM 2045 C CA . VAL A 1 268 ? -38.608 -13.347 15.500 1.00 9.67 268 VAL A CA 1
ATOM 2046 C C . VAL A 1 268 ? -39.021 -14.810 15.653 1.00 9.65 268 VAL A C 1
ATOM 2047 O O . VAL A 1 268 ? -40.135 -15.188 15.289 1.00 11.14 268 VAL A O 1
ATOM 2051 N N . ALA A 1 269 ? -38.131 -15.624 16.211 1.00 9.96 269 ALA A N 1
ATOM 2052 C CA . ALA A 1 269 ? -38.417 -17.041 16.418 1.00 9.79 269 ALA A CA 1
ATOM 2053 C C . ALA A 1 269 ? -39.634 -17.255 17.320 1.00 10.27 269 ALA A C 1
ATOM 2054 O O . ALA A 1 269 ? -40.482 -18.100 17.035 1.00 10.93 269 ALA A O 1
ATOM 2056 N N . ARG A 1 270 ? -39.716 -16.494 18.407 1.00 8.65 270 ARG A N 1
ATOM 2057 C CA . ARG A 1 270 ? -40.834 -16.615 19.345 1.00 9.04 270 ARG A CA 1
ATOM 2058 C C . ARG A 1 270 ? -42.169 -16.296 18.685 1.00 10.04 270 ARG A C 1
ATOM 2059 O O . ARG A 1 270 ? -43.143 -17.026 18.859 1.00 10.19 270 ARG A O 1
ATOM 2067 N N . LEU A 1 271 ? -42.218 -15.207 17.925 1.00 10.43 271 LEU A N 1
ATOM 2068 C CA . LEU A 1 271 ? -43.453 -14.826 17.255 1.00 9.91 271 LEU A CA 1
ATOM 2069 C C . LEU A 1 271 ? -43.868 -15.870 16.221 1.00 10.36 271 LEU A C 1
ATOM 2070 O O . LEU A 1 271 ? -45.052 -16.165 16.069 1.00 10.65 271 LEU A O 1
ATOM 2075 N N . ILE A 1 272 ? -42.899 -16.443 15.519 1.00 9.55 272 ILE A N 1
ATOM 2076 C CA . ILE A 1 272 ? -43.203 -17.467 14.526 1.00 10.38 272 ILE A CA 1
ATOM 2077 C C . ILE A 1 272 ? -43.783 -18.696 15.226 1.00 11.79 272 ILE A C 1
ATOM 2078 O O . ILE A 1 272 ? -44.775 -19.275 14.774 1.00 12.63 272 ILE A O 1
ATOM 2083 N N . GLN A 1 273 ? -43.174 -19.083 16.341 1.00 11.25 273 GLN A N 1
ATOM 2084 C CA . GLN A 1 273 ? -43.636 -20.249 17.084 1.00 11.65 273 GLN A CA 1
ATOM 2085 C C . GLN A 1 273 ? -45.094 -20.113 17.494 1.00 12.12 273 GLN A C 1
ATOM 2086 O O . GLN A 1 273 ? -45.831 -21.101 17.523 1.00 13.85 273 GLN A O 1
ATOM 2092 N N . PHE A 1 274 ? -45.513 -18.892 17.814 1.00 11.16 274 PHE A N 1
ATOM 2093 C CA . PHE A 1 274 ? -46.890 -18.676 18.232 1.00 11.00 274 PHE A CA 1
ATOM 2094 C C . PHE A 1 274 ? -47.790 -18.099 17.144 1.00 12.28 274 PHE A C 1
ATOM 2095 O O . PHE A 1 274 ? -48.879 -17.593 17.422 1.00 13.49 274 PHE A O 1
ATOM 2103 N N . GLY A 1 275 ? -47.322 -18.206 15.902 1.00 12.05 275 GLY A N 1
ATOM 2104 C CA . GLY A 1 275 ? -48.083 -17.752 14.748 1.00 11.87 275 GLY A CA 1
ATOM 2105 C C . GLY A 1 275 ? -48.446 -16.286 14.672 1.00 12.82 275 GLY A C 1
ATOM 2106 O O . GLY A 1 275 ? -49.454 -15.931 14.062 1.00 12.23 275 GLY A O 1
ATOM 2107 N N . LYS A 1 276 ? -47.625 -15.428 15.263 1.00 11.05 276 LYS A N 1
ATOM 2108 C CA . LYS A 1 276 ? -47.920 -14.006 15.240 1.00 11.16 276 LYS A CA 1
ATOM 2109 C C . LYS A 1 276 ? -46.870 -13.116 14.577 1.00 10.69 276 LYS A C 1
ATOM 2110 O O . LYS A 1 276 ? -46.809 -11.916 14.853 1.00 11.10 276 LYS A O 1
ATOM 2116 N N . LEU A 1 277 ? -46.035 -13.689 13.713 1.00 10.01 277 LEU A N 1
ATOM 2117 C CA . LEU A 1 277 ? -45.054 -12.868 13.011 1.00 10.14 277 LEU A CA 1
ATOM 2118 C C . LEU A 1 277 ? -45.719 -12.397 11.720 1.00 10.67 277 LEU A C 1
ATOM 2119 O O . LEU A 1 277 ? -45.781 -13.131 10.728 1.00 10.93 277 LEU A O 1
ATOM 2124 N N . GLY A 1 278 ? -46.234 -11.173 11.744 1.00 10.14 278 GLY A N 1
ATOM 2125 C CA . GLY A 1 278 ? -46.893 -10.639 10.570 1.00 10.99 278 GLY A CA 1
ATOM 2126 C C . GLY A 1 278 ? -45.917 -10.212 9.493 1.00 11.10 278 GLY A C 1
ATOM 2127 O O . GLY A 1 278 ? -46.117 -10.488 8.310 1.00 12.02 278 GLY A O 1
ATOM 2128 N N . GLY A 1 279 ? -44.850 -9.537 9.898 1.00 11.60 279 GLY A N 1
ATOM 2129 C CA . GLY A 1 279 ? -43.881 -9.085 8.923 1.00 12.02 279 GLY A CA 1
ATOM 2130 C C . GLY A 1 279 ? -42.701 -8.360 9.527 1.00 11.61 279 GLY A C 1
ATOM 2131 O O . GLY A 1 279 ? -42.553 -8.298 10.748 1.00 11.01 279 GLY A O 1
ATOM 2132 N N . PHE A 1 280 ? -41.879 -7.793 8.648 1.00 14.20 280 PHE A N 1
ATOM 2133 C CA . PHE A 1 280 ? -40.668 -7.080 9.034 1.00 14.95 280 PHE A CA 1
ATOM 2134 C C . PHE A 1 280 ? -40.511 -5.708 8.410 1.00 15.04 280 PHE A C 1
ATOM 2135 O O . PHE A 1 280 ? -40.965 -5.448 7.296 1.00 16.36 280 PHE A O 1
ATOM 2143 N N . HIS A 1 281 ? -39.836 -4.838 9.147 1.00 14.20 281 HIS A N 1
ATOM 2144 C CA . HIS A 1 281 ? -39.479 -3.519 8.657 1.00 11.77 281 HIS A CA 1
ATOM 2145 C C . HIS A 1 281 ? -37.963 -3.584 8.766 1.00 11.66 281 HIS A C 1
ATOM 2146 O O . HIS A 1 281 ? -37.400 -3.577 9.868 1.00 10.83 281 HIS A O 1
ATOM 2153 N N . PHE A 1 282 ? -37.315 -3.703 7.613 1.00 9.01 282 PHE A N 1
ATOM 2154 C CA . PHE A 1 282 ? -35.865 -3.800 7.539 1.00 9.05 282 PHE A CA 1
ATOM 2155 C C . PHE A 1 282 ? -35.190 -2.442 7.489 1.00 8.13 282 PHE A C 1
ATOM 2156 O O . PHE A 1 282 ? -35.671 -1.506 6.851 1.00 7.80 282 PHE A O 1
ATOM 2164 N N . ASN A 1 283 ? -34.062 -2.370 8.183 1.00 7.43 283 ASN A N 1
ATOM 2165 C CA . ASN A 1 283 ? -33.214 -1.190 8.264 1.00 8.99 283 ASN A CA 1
ATOM 2166 C C . ASN A 1 283 ? -32.066 -1.594 9.169 1.00 8.04 283 ASN A C 1
ATOM 2167 O O . ASN A 1 283 ? -32.036 -2.726 9.669 1.00 8.16 283 ASN A O 1
ATOM 2172 N N . ASP A 1 284 ? -31.100 -0.701 9.346 1.00 8.68 284 ASP A N 1
ATOM 2173 C CA . ASP A 1 284 ? -29.998 -0.989 10.243 1.00 8.28 284 ASP A CA 1
ATOM 2174 C C . ASP A 1 284 ? -29.865 0.168 11.212 1.00 8.75 284 ASP A C 1
ATOM 2175 O O . ASP A 1 284 ? -30.452 1.235 11.008 1.00 7.74 284 ASP A O 1
ATOM 2180 N N . SER A 1 285 ? -29.092 -0.044 12.268 1.00 7.77 285 SER A N 1
ATOM 2181 C CA . SER A 1 285 ? -28.917 0.976 13.284 1.00 8.04 285 SER A CA 1
ATOM 2182 C C . SER A 1 285 ? -27.743 0.641 14.186 1.00 8.88 285 SER A C 1
ATOM 2183 O O . SER A 1 285 ? -27.251 -0.491 14.195 1.00 9.01 285 SER A O 1
ATOM 2186 N N . LYS A 1 286 ? -27.294 1.645 14.931 1.00 8.88 286 LYS A N 1
ATOM 2187 C CA . LYS A 1 286 ? -26.208 1.465 15.877 1.00 8.78 286 LYS A CA 1
ATOM 2188 C C . LYS A 1 286 ? -26.572 2.022 17.251 1.00 10.88 286 LYS A C 1
ATOM 2189 O O . LYS A 1 286 ? -26.127 1.495 18.272 1.00 11.69 286 LYS A O 1
ATOM 2195 N N . TYR A 1 287 ? -27.396 3.069 17.281 1.00 8.60 287 TYR A N 1
ATOM 2196 C CA . TYR A 1 287 ? -27.756 3.715 18.543 1.00 8.01 287 TYR A CA 1
ATOM 2197 C C . TYR A 1 287 ? -29.226 3.628 18.950 1.00 9.29 287 TYR A C 1
ATOM 2198 O O . TYR A 1 287 ? -29.544 3.177 20.052 1.00 12.18 287 TYR A O 1
ATOM 2207 N N . GLY A 1 288 ? -30.115 4.085 18.073 1.00 9.58 288 GLY A N 1
ATOM 2208 C CA . GLY A 1 288 ? -31.541 4.037 18.354 1.00 9.44 288 GLY A CA 1
ATOM 2209 C C . GLY A 1 288 ? -32.254 3.573 17.101 1.00 9.18 288 GLY A C 1
ATOM 2210 O O . GLY A 1 288 ? -31.769 2.671 16.427 1.00 9.11 288 GLY A O 1
ATOM 2211 N N . ASP A 1 289 ? -33.402 4.170 16.789 1.00 10.22 289 ASP A N 1
ATOM 2212 C CA . ASP A 1 289 ? -34.135 3.806 15.576 1.00 8.86 289 ASP A CA 1
ATOM 2213 C C . ASP A 1 289 ? -33.561 4.676 14.461 1.00 8.66 289 ASP A C 1
ATOM 2214 O O . ASP A 1 289 ? -34.244 5.533 13.894 1.00 9.82 289 ASP A O 1
ATOM 2219 N N . ASP A 1 290 ? -32.291 4.432 14.152 1.00 8.63 290 ASP A N 1
ATOM 2220 C CA . ASP A 1 290 ? -31.544 5.207 13.164 1.00 8.09 290 ASP A CA 1
ATOM 2221 C C . ASP A 1 290 ? -32.039 5.154 11.727 1.00 9.10 290 ASP A C 1
ATOM 2222 O O . ASP A 1 290 ? -31.723 6.037 10.928 1.00 8.37 290 ASP A O 1
ATOM 2227 N N . ASP A 1 291 ? -32.793 4.113 11.397 1.00 7.64 291 ASP A N 1
ATOM 2228 C CA . ASP A 1 291 ? -33.354 3.939 10.058 1.00 8.04 291 ASP A CA 1
ATOM 2229 C C . ASP A 1 291 ? -32.346 3.988 8.919 1.00 7.95 291 ASP A C 1
ATOM 2230 O O . ASP A 1 291 ? -32.626 4.519 7.840 1.00 8.55 291 ASP A O 1
ATOM 2235 N N . LEU A 1 292 ? -31.179 3.404 9.163 1.00 8.40 292 LEU A N 1
ATOM 2236 C CA . LEU A 1 292 ? -30.105 3.366 8.181 1.00 8.40 292 LEU A CA 1
ATOM 2237 C C . LEU A 1 292 ? -30.269 2.222 7.177 1.00 8.27 292 LEU A C 1
ATOM 2238 O O . LEU A 1 292 ? -31.076 1.313 7.373 1.00 8.24 292 LEU A O 1
ATOM 2243 N N . ASP A 1 293 ? -29.484 2.282 6.105 1.00 7.88 293 ASP A N 1
ATOM 2244 C CA . ASP A 1 293 ? -29.514 1.269 5.051 1.00 9.31 293 ASP A CA 1
ATOM 2245 C C . ASP A 1 293 ? -29.304 -0.130 5.628 1.00 9.25 293 ASP A C 1
ATOM 2246 O O . ASP A 1 293 ? -28.338 -0.373 6.347 1.00 9.82 293 ASP A O 1
ATOM 2251 N N . ALA A 1 294 ? -30.205 -1.048 5.290 1.00 8.66 294 ALA A N 1
ATOM 2252 C CA . ALA A 1 294 ? -30.132 -2.425 5.768 1.00 8.90 294 ALA A CA 1
ATOM 2253 C C . ALA A 1 294 ? -28.743 -3.032 5.590 1.00 9.50 294 ALA A C 1
ATOM 2254 O O . ALA A 1 294 ? -28.147 -2.940 4.516 1.00 9.93 294 ALA A O 1
ATOM 2256 N N . GLY A 1 295 ? -28.238 -3.641 6.662 1.00 8.26 295 GLY A N 1
ATOM 2257 C CA . GLY A 1 295 ? -26.942 -4.294 6.631 1.00 9.66 295 GLY A CA 1
ATOM 2258 C C . GLY A 1 295 ? -25.705 -3.423 6.550 1.00 9.09 295 GLY A C 1
ATOM 2259 O O . GLY A 1 295 ? -24.597 -3.949 6.504 1.00 9.77 295 GLY A O 1
ATOM 2260 N N . ALA A 1 296 ? -25.869 -2.103 6.542 1.00 7.89 296 ALA A N 1
ATOM 2261 C CA . ALA A 1 296 ? -24.714 -1.214 6.457 1.00 9.13 296 ALA A CA 1
ATOM 2262 C C . ALA A 1 296 ? -23.931 -1.117 7.766 1.00 9.52 296 ALA A C 1
ATOM 2263 O O . ALA A 1 296 ? -22.779 -0.690 7.769 1.00 9.75 296 ALA A O 1
ATOM 2265 N N . ILE A 1 297 ? -24.553 -1.517 8.873 1.00 9.61 297 ILE A N 1
ATOM 2266 C CA . ILE A 1 297 ? -23.910 -1.448 10.184 1.00 9.63 297 ILE A CA 1
ATOM 2267 C C . ILE A 1 297 ? -23.620 -2.823 10.779 1.00 9.71 297 ILE A C 1
ATOM 2268 O O . ILE A 1 297 ? -22.511 -3.086 11.247 1.00 10.23 297 ILE A O 1
ATOM 2273 N N . GLU A 1 298 ? -24.629 -3.689 10.774 1.00 9.29 298 GLU A N 1
ATOM 2274 C CA . GLU A 1 298 ? -24.481 -5.033 11.313 1.00 9.87 298 GLU A CA 1
ATOM 2275 C C . GLU A 1 298 ? -25.029 -6.079 10.354 1.00 9.41 298 GLU A C 1
ATOM 2276 O O . GLU A 1 298 ? -26.127 -6.601 10.541 1.00 10.12 298 GLU A O 1
ATOM 2282 N N . PRO A 1 299 ? -24.256 -6.407 9.312 1.00 9.11 299 PRO A N 1
ATOM 2283 C CA . PRO A 1 299 ? -24.704 -7.402 8.336 1.00 9.20 299 PRO A CA 1
ATOM 2284 C C . PRO A 1 299 ? -24.949 -8.800 8.897 1.00 8.94 299 PRO A C 1
ATOM 2285 O O . PRO A 1 299 ? -25.847 -9.503 8.433 1.00 9.26 299 PRO A O 1
ATOM 2289 N N . TYR A 1 300 ? -24.183 -9.207 9.905 1.00 8.96 300 TYR A N 1
ATOM 2290 C CA . TYR A 1 300 ? -24.379 -10.548 10.447 1.00 7.99 300 TYR A CA 1
ATOM 2291 C C . TYR A 1 300 ? -25.740 -10.667 11.131 1.00 8.24 300 TYR A C 1
ATOM 2292 O O . TYR A 1 300 ? -26.420 -11.683 10.987 1.00 7.88 300 TYR A O 1
ATOM 2301 N N . ARG A 1 301 ? -26.146 -9.631 11.864 1.00 7.29 301 ARG A N 1
ATOM 2302 C CA . ARG A 1 301 ? -27.446 -9.643 12.533 1.00 8.93 301 ARG A CA 1
ATOM 2303 C C . ARG A 1 301 ? -28.563 -9.832 11.503 1.00 8.97 301 ARG A C 1
ATOM 2304 O O . ARG A 1 301 ? -29.521 -10.569 11.742 1.00 8.96 301 ARG A O 1
ATOM 2312 N N . LEU A 1 302 ? -28.442 -9.166 10.358 1.00 8.84 302 LEU A N 1
ATOM 2313 C CA . LEU A 1 302 ? -29.449 -9.292 9.309 1.00 8.01 302 LEU A CA 1
ATOM 2314 C C . LEU A 1 302 ? -29.508 -10.752 8.842 1.00 8.10 302 LEU A C 1
ATOM 2315 O O . LEU A 1 302 ? -30.587 -11.311 8.653 1.00 9.55 302 LEU A O 1
ATOM 2320 N N . PHE A 1 303 ? -28.340 -11.361 8.664 1.00 8.51 303 PHE A N 1
ATOM 2321 C CA . PHE A 1 303 ? -28.247 -12.766 8.264 1.00 8.70 303 PHE A CA 1
ATOM 2322 C C . PHE A 1 303 ? -28.873 -13.673 9.332 1.00 8.61 303 PHE A C 1
ATOM 2323 O O . PHE A 1 303 ? -29.563 -14.636 9.006 1.00 8.69 303 PHE A O 1
ATOM 2331 N N . LEU A 1 304 ? -28.636 -13.368 10.608 1.00 8.87 304 LEU A N 1
ATOM 2332 C CA . LEU A 1 304 ? -29.187 -14.192 11.679 1.00 7.73 304 LEU A CA 1
ATOM 2333 C C . LEU A 1 304 ? -30.711 -14.114 11.733 1.00 7.72 304 LEU A C 1
ATOM 2334 O O . LEU A 1 304 ? -31.373 -15.075 12.126 1.00 9.07 304 LEU A O 1
ATOM 2339 N N . VAL A 1 305 ? -31.267 -12.973 11.337 1.00 8.39 305 VAL A N 1
ATOM 2340 C CA . VAL A 1 305 ? -32.717 -12.831 11.305 1.00 8.44 305 VAL A CA 1
ATOM 2341 C C . VAL A 1 305 ? -33.226 -13.724 10.168 1.00 9.61 305 VAL A C 1
ATOM 2342 O O . VAL A 1 305 ? -34.195 -14.467 10.338 1.00 10.23 305 VAL A O 1
ATOM 2346 N N . PHE A 1 306 ? -32.575 -13.661 9.010 1.00 9.78 306 PHE A N 1
ATOM 2347 C CA . PHE A 1 306 ? -32.997 -14.499 7.893 1.00 9.09 306 PHE A CA 1
ATOM 2348 C C . PHE A 1 306 ? -32.784 -15.971 8.193 1.00 10.23 306 PHE A C 1
ATOM 2349 O O . PHE A 1 306 ? -33.497 -16.822 7.665 1.00 9.93 306 PHE A O 1
ATOM 2357 N N . ASN A 1 307 ? -31.814 -16.272 9.051 1.00 10.16 307 ASN A N 1
ATOM 2358 C CA . ASN A 1 307 ? -31.555 -17.654 9.428 1.00 9.71 307 ASN A CA 1
ATOM 2359 C C . ASN A 1 307 ? -32.791 -18.202 10.145 1.00 10.10 307 ASN A C 1
ATOM 2360 O O . ASN A 1 307 ? -33.150 -19.367 9.972 1.00 10.48 307 ASN A O 1
ATOM 2365 N N . GLU A 1 308 ? -33.445 -17.363 10.945 1.00 10.30 308 GLU A N 1
ATOM 2366 C CA . GLU A 1 308 ? -34.648 -17.795 11.654 1.00 10.35 308 GLU A CA 1
ATOM 2367 C C . GLU A 1 308 ? -35.814 -17.952 10.688 1.00 11.75 308 GLU A C 1
ATOM 2368 O O . GLU A 1 308 ? -36.651 -18.841 10.850 1.00 11.49 308 GLU A O 1
ATOM 2374 N N . LEU A 1 309 ? -35.871 -17.084 9.685 1.00 11.26 309 LEU A N 1
ATOM 2375 C CA . LEU A 1 309 ? -36.937 -17.153 8.695 1.00 12.52 309 LEU A CA 1
ATOM 2376 C C . LEU A 1 309 ? -36.804 -18.426 7.864 1.00 12.62 309 LEU A C 1
ATOM 2377 O O . LEU A 1 309 ? -37.786 -19.131 7.628 1.00 13.93 309 LEU A O 1
ATOM 2382 N N . VAL A 1 310 ? -35.586 -18.731 7.433 1.00 11.92 310 VAL A N 1
ATOM 2383 C CA . VAL A 1 310 ? -35.365 -19.928 6.638 1.00 12.13 310 VAL A CA 1
ATOM 2384 C C . VAL A 1 310 ? -35.546 -21.175 7.503 1.00 13.11 310 VAL A C 1
ATOM 2385 O O . VAL A 1 310 ? -35.998 -22.210 7.014 1.00 14.18 310 VAL A O 1
ATOM 2389 N N . ASP A 1 311 ? -35.210 -21.086 8.789 1.00 12.88 311 ASP A N 1
ATOM 2390 C CA . ASP A 1 311 ? -35.386 -22.241 9.669 1.00 12.82 311 ASP A CA 1
ATOM 2391 C C . ASP A 1 311 ? -36.871 -22.567 9.805 1.00 13.42 311 ASP A C 1
ATOM 2392 O O . ASP A 1 311 ? -37.249 -23.731 9.917 1.00 13.08 311 ASP A O 1
ATOM 2397 N N . ALA A 1 312 ? -37.710 -21.538 9.806 1.00 13.59 312 ALA A N 1
ATOM 2398 C CA . ALA A 1 312 ? -39.148 -21.747 9.921 1.00 14.76 312 ALA A CA 1
ATOM 2399 C C . ALA A 1 312 ? -39.615 -22.641 8.775 1.00 16.28 312 ALA A C 1
ATOM 2400 O O . ALA A 1 312 ? -40.411 -23.560 8.973 1.00 16.30 312 ALA A O 1
ATOM 2402 N N . GLU A 1 313 ? -39.116 -22.368 7.575 1.00 17.92 313 GLU A N 1
ATOM 2403 C CA . GLU A 1 313 ? -39.473 -23.167 6.410 1.00 20.36 313 GLU A CA 1
ATOM 2404 C C . GLU A 1 313 ? -38.903 -24.572 6.595 1.00 21.94 313 GLU A C 1
ATOM 2405 O O . GLU A 1 313 ? -39.546 -25.567 6.257 1.00 23.49 313 GLU A O 1
ATOM 2411 N N . ALA A 1 314 ? -37.694 -24.647 7.143 1.00 21.84 314 ALA A N 1
ATOM 2412 C CA . ALA A 1 314 ? -37.040 -25.928 7.380 1.00 23.08 314 ALA A CA 1
ATOM 2413 C C . ALA A 1 314 ? -37.822 -26.772 8.386 1.00 24.00 314 ALA A C 1
ATOM 2414 O O . ALA A 1 314 ? -37.817 -28.002 8.309 1.00 25.61 314 ALA A O 1
ATOM 2416 N N . ARG A 1 315 ? -38.490 -26.114 9.330 1.00 22.67 315 ARG A N 1
ATOM 2417 C CA . ARG A 1 315 ? -39.268 -26.828 10.339 1.00 22.42 315 ARG A CA 1
ATOM 2418 C C . ARG A 1 315 ? -40.682 -27.118 9.842 1.00 22.34 315 ARG A C 1
ATOM 2419 O O . ARG A 1 315 ? -41.490 -27.716 10.553 1.00 22.67 315 ARG A O 1
ATOM 2427 N N . GLY A 1 316 ? -40.980 -26.677 8.625 1.00 21.65 316 GLY A N 1
ATOM 2428 C CA . GLY A 1 316 ? -42.292 -26.914 8.053 1.00 22.34 316 GLY A CA 1
ATOM 2429 C C . GLY A 1 316 ? -43.428 -26.124 8.677 1.00 22.40 316 GLY A C 1
ATOM 2430 O O . GLY A 1 316 ? -44.560 -26.604 8.740 1.00 22.14 316 GLY A O 1
ATOM 2431 N N . VAL A 1 317 ? -43.139 -24.918 9.153 1.00 21.19 317 VAL A N 1
ATOM 2432 C CA . VAL A 1 317 ? -44.180 -24.088 9.743 1.00 21.30 317 VAL A CA 1
ATOM 2433 C C . VAL A 1 317 ? -45.225 -23.840 8.658 1.00 23.24 317 VAL A C 1
ATOM 2434 O O . VAL A 1 317 ? -44.894 -23.398 7.556 1.00 24.09 317 VAL A O 1
ATOM 2438 N N . LYS A 1 318 ? -46.482 -24.139 8.970 1.00 24.29 318 LYS A N 1
ATOM 2439 C CA . LYS A 1 318 ? -47.573 -23.977 8.015 1.00 26.80 318 LYS A CA 1
ATOM 2440 C C . LYS A 1 318 ? -48.176 -22.577 7.937 1.00 26.66 318 LYS A C 1
ATOM 2441 O O . LYS A 1 318 ? -48.261 -21.865 8.938 1.00 27.06 318 LYS A O 1
ATOM 2447 N N . GLY A 1 319 ? -48.583 -22.195 6.729 1.00 27.56 319 GLY A N 1
ATOM 2448 C CA . GLY A 1 319 ? -49.192 -20.895 6.507 1.00 28.28 319 GLY A CA 1
ATOM 2449 C C . GLY A 1 319 ? -48.328 -19.700 6.865 1.00 28.51 319 GLY A C 1
ATOM 2450 O O . GLY A 1 319 ? -48.845 -18.614 7.127 1.00 29.71 319 GLY A O 1
ATOM 2451 N N . PHE A 1 320 ? -47.013 -19.892 6.870 1.00 28.81 320 PHE A N 1
ATOM 2452 C CA . PHE A 1 320 ? -46.086 -18.818 7.209 1.00 28.13 320 PHE A CA 1
ATOM 2453 C C . PHE A 1 320 ? -45.657 -18.026 5.977 1.00 27.70 320 PHE A C 1
ATOM 2454 O O . PHE A 1 320 ? -44.826 -18.477 5.190 1.00 27.99 320 PHE A O 1
ATOM 2462 N N . HIS A 1 321 ? -46.240 -16.842 5.817 1.00 26.26 321 HIS A N 1
ATOM 2463 C CA . HIS A 1 321 ? -45.932 -15.966 4.692 1.00 25.21 321 HIS A CA 1
ATOM 2464 C C . HIS A 1 321 ? -45.767 -14.546 5.224 1.00 23.09 321 HIS A C 1
ATOM 2465 O O . HIS A 1 321 ? -46.602 -13.676 4.970 1.00 22.80 321 HIS A O 1
ATOM 2472 N N . PRO A 1 322 ? -44.682 -14.292 5.972 1.00 20.43 322 PRO A N 1
ATOM 2473 C CA . PRO A 1 322 ? -44.444 -12.958 6.529 1.00 18.20 322 PRO A CA 1
ATOM 2474 C C . PRO A 1 322 ? -44.248 -11.892 5.463 1.00 17.18 322 PRO A C 1
ATOM 2475 O O . PRO A 1 322 ? -43.709 -12.162 4.389 1.00 17.19 322 PRO A O 1
ATOM 2479 N N . ALA A 1 323 ? -44.696 -10.679 5.766 1.00 14.93 323 ALA A N 1
ATOM 2480 C CA . ALA A 1 323 ? -44.541 -9.567 4.845 1.00 13.85 323 ALA A CA 1
ATOM 2481 C C . ALA A 1 323 ? -43.139 -8.998 5.056 1.00 14.27 323 ALA A C 1
ATOM 2482 O O . ALA A 1 323 ? -42.634 -8.964 6.178 1.00 14.58 323 ALA A O 1
ATOM 2484 N N . HIS A 1 324 ? -42.503 -8.577 3.971 1.00 13.04 324 HIS A N 1
ATOM 2485 C CA . HIS A 1 324 ? -41.162 -8.012 4.051 1.00 12.52 324 HIS A CA 1
ATOM 2486 C C . HIS A 1 324 ? -41.189 -6.592 3.513 1.00 11.13 324 HIS A C 1
ATOM 2487 O O . HIS A 1 324 ? -41.570 -6.372 2.363 1.00 10.84 324 HIS A O 1
ATOM 2494 N N . MET A 1 325 ? -40.789 -5.630 4.339 1.00 10.03 325 MET A N 1
ATOM 2495 C CA . MET A 1 325 ? -40.781 -4.237 3.911 1.00 9.74 325 MET A CA 1
ATOM 2496 C C . MET A 1 325 ? -39.553 -3.509 4.417 1.00 10.28 325 MET A C 1
ATOM 2497 O O . MET A 1 325 ? -39.064 -3.785 5.509 1.00 10.81 325 MET A O 1
ATOM 2502 N N . ILE A 1 326 ? -39.055 -2.584 3.608 1.00 9.75 326 ILE A N 1
ATOM 2503 C CA . ILE A 1 326 ? -37.923 -1.766 4.005 1.00 9.56 326 ILE A CA 1
ATOM 2504 C C . ILE A 1 326 ? -38.537 -0.528 4.647 1.00 10.09 326 ILE A C 1
ATOM 2505 O O . ILE A 1 326 ? -39.499 0.031 4.124 1.00 11.12 326 ILE A O 1
ATOM 2510 N N . ASP A 1 327 ? -38.027 -0.138 5.810 1.00 9.33 327 ASP A N 1
ATOM 2511 C CA . ASP A 1 327 ? -38.495 1.078 6.468 1.00 9.69 327 ASP A CA 1
ATOM 2512 C C . ASP A 1 327 ? -37.227 1.827 6.823 1.00 8.99 327 ASP A C 1
ATOM 2513 O O . ASP A 1 327 ? -36.593 1.552 7.843 1.00 10.05 327 ASP A O 1
ATOM 2518 N N . GLN A 1 328 ? -36.858 2.768 5.964 1.00 9.44 328 GLN A N 1
ATOM 2519 C CA . GLN A 1 328 ? -35.646 3.543 6.154 1.00 9.47 328 GLN A CA 1
ATOM 2520 C C . GLN A 1 328 ? -35.837 4.990 5.749 1.00 10.41 328 GLN A C 1
ATOM 2521 O O . GLN A 1 328 ? -36.789 5.340 5.046 1.00 11.01 328 GLN A O 1
ATOM 2527 N N . PHE A 1 329 ? -34.912 5.824 6.208 1.00 9.95 329 PHE A N 1
ATOM 2528 C CA . PHE A 1 329 ? -34.891 7.233 5.854 1.00 9.69 329 PHE A CA 1
ATOM 2529 C C . PHE A 1 329 ? -33.470 7.477 5.394 1.00 9.69 329 PHE A C 1
ATOM 2530 O O . PHE A 1 329 ? -32.519 6.988 6.001 1.00 11.49 329 PHE A O 1
ATOM 2538 N N . HIS A 1 330 ? -33.332 8.216 4.304 1.00 8.62 330 HIS A N 1
ATOM 2539 C CA . HIS A 1 330 ? -32.028 8.478 3.733 1.00 9.43 330 HIS A CA 1
ATOM 2540 C C . HIS A 1 330 ? -31.739 9.958 3.845 1.00 10.46 330 HIS A C 1
ATOM 2541 O O . HIS A 1 330 ? -32.247 10.780 3.080 1.00 10.07 330 HIS A O 1
ATOM 2548 N N . ASN A 1 331 ? -30.913 10.283 4.833 1.00 10.63 331 ASN A N 1
ATOM 2549 C CA . ASN A 1 331 ? -30.575 11.666 5.125 1.00 10.37 331 ASN A CA 1
ATOM 2550 C C . ASN A 1 331 ? -29.335 12.208 4.439 1.00 11.77 331 ASN A C 1
ATOM 2551 O O . ASN A 1 331 ? -29.231 13.416 4.220 1.00 12.34 331 ASN A O 1
ATOM 2556 N N . VAL A 1 332 ? -28.395 11.333 4.100 1.00 11.33 332 VAL A N 1
ATOM 2557 C CA . VAL A 1 332 ? -27.157 11.793 3.480 1.00 11.02 332 VAL A CA 1
ATOM 2558 C C . VAL A 1 332 ? -26.737 11.076 2.198 1.00 10.40 332 VAL A C 1
ATOM 2559 O O . VAL A 1 332 ? -25.564 11.104 1.823 1.00 11.15 332 VAL A O 1
ATOM 2563 N N . THR A 1 333 ? -27.697 10.446 1.525 1.00 9.76 333 THR A N 1
ATOM 2564 C CA . THR A 1 333 ? -27.434 9.737 0.274 1.00 9.19 333 THR A CA 1
ATOM 2565 C C . THR A 1 333 ? -28.591 9.941 -0.693 1.00 10.42 333 THR A C 1
ATOM 2566 O O . THR A 1 333 ? -29.637 10.470 -0.321 1.00 10.98 333 THR A O 1
ATOM 2570 N N . ASP A 1 334 ? -28.393 9.516 -1.937 1.00 11.54 334 ASP A N 1
ATOM 2571 C CA . ASP A 1 334 ? -29.453 9.586 -2.935 1.00 10.06 334 ASP A CA 1
ATOM 2572 C C . ASP A 1 334 ? -30.388 8.460 -2.483 1.00 10.30 334 ASP A C 1
ATOM 2573 O O . ASP A 1 334 ? -29.997 7.289 -2.471 1.00 12.28 334 ASP A O 1
ATOM 2578 N N . PRO A 1 335 ? -31.622 8.798 -2.084 1.00 9.96 335 PRO A N 1
ATOM 2579 C CA . PRO A 1 335 ? -32.597 7.802 -1.621 1.00 10.82 335 PRO A CA 1
ATOM 2580 C C . PRO A 1 335 ? -32.752 6.586 -2.530 1.00 10.44 335 PRO A C 1
ATOM 2581 O O . PRO A 1 335 ? -32.876 5.460 -2.056 1.00 10.25 335 PRO A O 1
ATOM 2585 N N . ILE A 1 336 ? -32.749 6.811 -3.838 1.00 10.18 336 ILE A N 1
ATOM 2586 C CA . ILE A 1 336 ? -32.892 5.706 -4.772 1.00 10.73 336 ILE A CA 1
ATOM 2587 C C . ILE A 1 336 ? -31.706 4.748 -4.683 1.00 10.75 336 ILE A C 1
ATOM 2588 O O . ILE A 1 336 ? -31.883 3.526 -4.696 1.00 10.49 336 ILE A O 1
ATOM 2593 N N . GLU A 1 337 ? -30.499 5.294 -4.577 1.00 10.28 337 GLU A N 1
ATOM 2594 C CA . GLU A 1 337 ? -29.310 4.454 -4.477 1.00 10.56 337 GLU A CA 1
ATOM 2595 C C . GLU A 1 337 ? -29.296 3.659 -3.177 1.00 10.29 337 GLU A C 1
ATOM 2596 O O . GLU A 1 337 ? -28.926 2.484 -3.173 1.00 10.08 337 GLU A O 1
ATOM 2602 N N . SER A 1 338 ? -29.689 4.294 -2.076 1.00 10.04 338 SER A N 1
ATOM 2603 C CA . SER A 1 338 ? -29.711 3.600 -0.792 1.00 9.38 338 SER A CA 1
ATOM 2604 C C . SER A 1 338 ? -30.750 2.483 -0.785 1.00 8.38 338 SER A C 1
ATOM 2605 O O . SER A 1 338 ? -30.502 1.407 -0.243 1.00 9.93 338 SER A O 1
ATOM 2608 N N . LEU A 1 339 ? -31.917 2.724 -1.374 1.00 8.49 339 LEU A N 1
ATOM 2609 C CA . LEU A 1 339 ? -32.937 1.682 -1.406 1.00 9.65 339 LEU A CA 1
ATOM 2610 C C . LEU A 1 339 ? -32.479 0.528 -2.296 1.00 10.40 339 LEU A C 1
ATOM 2611 O O . LEU A 1 339 ? -32.760 -0.635 -2.008 1.00 10.74 339 LEU A O 1
ATOM 2616 N N . ILE A 1 340 ? -31.761 0.847 -3.369 1.00 9.75 340 ILE A N 1
ATOM 2617 C CA . ILE A 1 340 ? -31.251 -0.185 -4.266 1.00 10.57 340 ILE A CA 1
ATOM 2618 C C . ILE A 1 340 ? -30.297 -1.107 -3.507 1.00 10.38 340 ILE A C 1
ATOM 2619 O O . ILE A 1 340 ? -30.484 -2.327 -3.484 1.00 10.63 340 ILE A O 1
ATOM 2624 N N . ASN A 1 341 ? -29.280 -0.526 -2.876 1.00 9.34 341 ASN A N 1
ATOM 2625 C CA . ASN A 1 341 ? -28.307 -1.325 -2.145 1.00 10.33 341 ASN A CA 1
ATOM 2626 C C . ASN A 1 341 ? -28.875 -1.989 -0.899 1.00 9.92 341 ASN A C 1
ATOM 2627 O O . ASN A 1 341 ? -28.383 -3.039 -0.483 1.00 11.55 341 ASN A O 1
ATOM 2632 N N . SER A 1 342 ? -29.912 -1.395 -0.314 1.00 10.03 342 SER A N 1
ATOM 2633 C CA . SER A 1 342 ? -30.542 -1.982 0.866 1.00 9.06 342 SER A CA 1
ATOM 2634 C C . SER A 1 342 ? -31.304 -3.237 0.448 1.00 9.86 342 SER A C 1
ATOM 2635 O O . SER A 1 342 ? -31.237 -4.266 1.119 1.00 10.77 342 SER A O 1
ATOM 2638 N N . ALA A 1 343 ? -32.036 -3.148 -0.660 1.00 10.00 343 ALA A N 1
ATOM 2639 C CA . ALA A 1 343 ? -32.777 -4.302 -1.164 1.00 10.42 343 ALA A CA 1
ATOM 2640 C C . ALA A 1 343 ? -31.762 -5.389 -1.520 1.00 10.97 343 ALA A C 1
ATOM 2641 O O . ALA A 1 343 ? -32.004 -6.578 -1.298 1.00 10.43 343 ALA A O 1
ATOM 2643 N N . ASN A 1 344 ? -30.615 -4.977 -2.058 1.00 10.94 344 ASN A N 1
ATOM 2644 C CA . ASN A 1 344 ? -29.567 -5.932 -2.419 1.00 11.26 344 ASN A CA 1
ATOM 2645 C C . ASN A 1 344 ? -29.045 -6.648 -1.169 1.00 10.55 344 ASN A C 1
ATOM 2646 O O . ASN A 1 344 ? -28.850 -7.866 -1.180 1.00 11.44 344 ASN A O 1
ATOM 2651 N N . GLU A 1 345 ? -28.814 -5.889 -0.098 1.00 10.43 345 GLU A N 1
ATOM 2652 C CA . GLU A 1 345 ? -28.306 -6.459 1.148 1.00 11.57 345 GLU A CA 1
ATOM 2653 C C . GLU A 1 345 ? -29.289 -7.441 1.753 1.00 9.83 345 GLU A C 1
ATOM 2654 O O . GLU A 1 345 ? -28.893 -8.454 2.330 1.00 10.37 345 GLU A O 1
ATOM 2660 N N . ILE A 1 346 ? -30.574 -7.136 1.631 1.00 9.11 346 ILE A N 1
ATOM 2661 C CA . ILE A 1 346 ? -31.596 -8.015 2.161 1.00 9.88 346 ILE A CA 1
ATOM 2662 C C . ILE A 1 346 ? -31.551 -9.337 1.393 1.00 9.67 346 ILE A C 1
ATOM 2663 O O . ILE A 1 346 ? -31.572 -10.407 2.000 1.00 9.01 346 ILE A O 1
ATOM 2668 N N . ARG A 1 347 ? -31.455 -9.273 0.067 1.00 9.86 347 ARG A N 1
ATOM 2669 C CA . ARG A 1 347 ? -31.358 -10.502 -0.718 1.00 8.57 347 ARG A CA 1
ATOM 2670 C C . ARG A 1 347 ? -30.046 -11.231 -0.411 1.00 9.37 347 ARG A C 1
ATOM 2671 O O . ARG A 1 347 ? -29.987 -12.460 -0.467 1.00 10.04 347 ARG A O 1
ATOM 2679 N N . ARG A 1 348 ? -29.000 -10.476 -0.084 1.00 10.24 348 ARG A N 1
ATOM 2680 C CA . ARG A 1 348 ? -27.699 -11.061 0.231 1.00 8.86 348 ARG A CA 1
ATOM 2681 C C . ARG A 1 348 ? -27.812 -11.934 1.478 1.00 9.91 348 ARG A C 1
ATOM 2682 O O . ARG A 1 348 ? -27.382 -13.089 1.484 1.00 9.77 348 ARG A O 1
ATOM 2690 N N . ALA A 1 349 ? -28.396 -11.373 2.532 1.00 8.81 349 ALA A N 1
ATOM 2691 C CA . ALA A 1 349 ? -28.566 -12.104 3.785 1.00 9.35 349 ALA A CA 1
ATOM 2692 C C . ALA A 1 349 ? -29.465 -13.318 3.565 1.00 9.26 349 ALA A C 1
ATOM 2693 O O . ALA A 1 349 ? -29.212 -14.397 4.106 1.00 8.96 349 ALA A O 1
ATOM 2695 N N . TYR A 1 350 ? -30.510 -13.139 2.764 1.00 9.42 350 TYR A N 1
ATOM 2696 C CA . TYR A 1 350 ? -31.436 -14.225 2.463 1.00 9.40 350 TYR A CA 1
ATOM 2697 C C . TYR A 1 350 ? -30.696 -15.351 1.743 1.00 10.15 350 TYR A C 1
ATOM 2698 O O . TYR A 1 350 ? -30.802 -16.520 2.123 1.00 9.45 350 TYR A O 1
ATOM 2707 N N . ALA A 1 351 ? -29.941 -14.989 0.708 1.00 10.21 351 ALA A N 1
ATOM 2708 C CA . ALA A 1 351 ? -29.184 -15.968 -0.066 1.00 10.13 351 ALA A CA 1
ATOM 2709 C C . ALA A 1 351 ? -28.237 -16.749 0.838 1.00 10.29 351 ALA A C 1
ATOM 2710 O O . ALA A 1 351 ? -28.124 -17.971 0.736 1.00 9.89 351 ALA A O 1
ATOM 2712 N N . GLN A 1 352 ? -27.551 -16.046 1.729 1.00 9.22 352 GLN A N 1
ATOM 2713 C CA . GLN A 1 352 ? -26.623 -16.722 2.625 1.00 8.96 352 GLN A CA 1
ATOM 2714 C C . GLN A 1 352 ? -27.354 -17.670 3.570 1.00 9.20 352 GLN A C 1
ATOM 2715 O O . GLN A 1 352 ? -26.867 -18.767 3.855 1.00 10.02 352 GLN A O 1
ATOM 2721 N N . ALA A 1 353 ? -28.535 -17.268 4.031 1.00 9.06 353 ALA A N 1
ATOM 2722 C CA . ALA A 1 353 ? -29.314 -18.121 4.919 1.00 9.21 353 ALA A CA 1
ATOM 2723 C C . ALA A 1 353 ? -29.673 -19.408 4.177 1.00 9.04 353 ALA A C 1
ATOM 2724 O O . ALA A 1 353 ? -29.706 -20.484 4.770 1.00 9.46 353 ALA A O 1
ATOM 2726 N N . LEU A 1 354 ? -29.930 -19.299 2.877 1.00 9.32 354 LEU A N 1
ATOM 2727 C CA . LEU A 1 354 ? -30.263 -20.476 2.077 1.00 10.17 354 LEU A CA 1
ATOM 2728 C C . LEU A 1 354 ? -29.094 -21.453 1.963 1.00 10.80 354 LEU A C 1
ATOM 2729 O O . LEU A 1 354 ? -29.305 -22.652 1.787 1.00 11.85 354 LEU A O 1
ATOM 2734 N N . LEU A 1 355 ? -27.868 -20.943 2.070 1.00 10.34 355 LEU A N 1
ATOM 2735 C CA . LEU A 1 355 ? -26.671 -21.776 1.954 1.00 11.52 355 LEU A CA 1
ATOM 2736 C C . LEU A 1 355 ? -26.335 -22.594 3.193 1.00 11.50 355 LEU A C 1
ATOM 2737 O O . LEU A 1 355 ? -25.515 -23.509 3.126 1.00 12.44 355 LEU A O 1
ATOM 2742 N N . VAL A 1 356 ? -26.951 -22.263 4.324 1.00 11.74 356 VAL A N 1
ATOM 2743 C CA . VAL A 1 356 ? -26.686 -22.984 5.566 1.00 11.61 356 VAL A CA 1
ATOM 2744 C C . VAL A 1 356 ? -26.985 -24.478 5.419 1.00 11.27 356 VAL A C 1
ATOM 2745 O O . VAL A 1 356 ? -28.063 -24.860 4.967 1.00 12.60 356 VAL A O 1
ATOM 2749 N N . ASP A 1 357 ? -26.015 -25.315 5.775 1.00 10.86 357 ASP A N 1
ATOM 2750 C CA . ASP A 1 357 ? -26.201 -26.761 5.718 1.00 11.87 357 ASP A CA 1
ATOM 2751 C C . ASP A 1 357 ? -26.994 -27.090 6.979 1.00 11.46 357 ASP A C 1
ATOM 2752 O O . ASP A 1 357 ? -26.422 -27.279 8.053 1.00 12.74 357 ASP A O 1
ATOM 2757 N N . ARG A 1 358 ? -28.315 -27.148 6.856 1.00 13.17 358 ARG A N 1
ATOM 2758 C CA . ARG A 1 358 ? -29.141 -27.404 8.022 1.00 12.80 358 ARG A CA 1
ATOM 2759 C C . ARG A 1 358 ? -29.134 -28.836 8.519 1.00 12.45 358 ARG A C 1
ATOM 2760 O O . ARG A 1 358 ? -29.477 -29.091 9.668 1.00 12.00 358 ARG A O 1
ATOM 2768 N N . ALA A 1 359 ? -28.717 -29.769 7.670 1.00 13.07 359 ALA A N 1
ATOM 2769 C CA . ALA A 1 359 ? -28.625 -31.155 8.105 1.00 13.09 359 ALA A CA 1
ATOM 2770 C C . ALA A 1 359 ? -27.445 -31.207 9.079 1.00 13.48 359 ALA A C 1
ATOM 2771 O O . ALA A 1 359 ? -27.544 -31.776 10.166 1.00 13.78 359 ALA A O 1
ATOM 2773 N N . ALA A 1 360 ? -26.332 -30.592 8.687 1.00 12.14 360 ALA A N 1
ATOM 2774 C CA . ALA A 1 360 ? -25.144 -30.561 9.529 1.00 10.78 360 ALA A CA 1
ATOM 2775 C C . ALA A 1 360 ? -25.426 -29.766 10.798 1.00 11.49 360 ALA A C 1
ATOM 2776 O O . ALA A 1 360 ? -25.049 -30.174 11.894 1.00 12.21 360 ALA A O 1
ATOM 2778 N N . LEU A 1 361 ? -26.096 -28.629 10.643 1.00 11.36 361 LEU A N 1
ATOM 2779 C CA . LEU A 1 361 ? -26.415 -27.787 11.788 1.00 11.33 361 LEU A CA 1
ATOM 2780 C C . LEU A 1 361 ? -27.259 -28.530 12.822 1.00 11.53 361 LEU A C 1
ATOM 2781 O O . LEU A 1 361 ? -26.998 -28.441 14.024 1.00 11.89 361 LEU A O 1
ATOM 2786 N N . SER A 1 362 ? -28.269 -29.261 12.359 1.00 12.59 362 SER A N 1
ATOM 2787 C CA . SER A 1 362 ? -29.130 -30.007 13.268 1.00 13.34 362 SER A CA 1
ATOM 2788 C C . SER A 1 362 ? -28.312 -31.000 14.089 1.00 13.16 362 SER A C 1
ATOM 2789 O O . SER A 1 362 ? -28.546 -31.170 15.284 1.00 12.95 362 SER A O 1
ATOM 2792 N N . GLY A 1 363 ? -27.344 -31.648 13.446 1.00 11.73 363 GLY A N 1
ATOM 2793 C CA . GLY A 1 363 ? -26.507 -32.602 14.148 1.00 13.47 363 GLY A CA 1
ATOM 2794 C C . GLY A 1 363 ? -25.658 -31.932 15.213 1.00 12.91 363 GLY A C 1
ATOM 2795 O O . GLY A 1 363 ? -25.547 -32.430 16.338 1.00 13.54 363 GLY A O 1
ATOM 2796 N N . TYR A 1 364 ? -25.056 -30.796 14.870 1.00 12.10 364 TYR A N 1
ATOM 2797 C CA . TYR A 1 364 ? -24.219 -30.079 15.821 1.00 11.99 364 TYR A CA 1
ATOM 2798 C C . TYR A 1 364 ? -25.039 -29.536 16.986 1.00 11.84 364 TYR A C 1
ATOM 2799 O O . TYR A 1 364 ? -24.542 -29.435 18.107 1.00 12.19 364 TYR A O 1
ATOM 2808 N N . GLN A 1 365 ? -26.294 -29.192 16.726 1.00 12.42 365 GLN A N 1
ATOM 2809 C CA . GLN A 1 365 ? -27.155 -28.688 17.785 1.00 12.23 365 GLN A CA 1
ATOM 2810 C C . GLN A 1 365 ? -27.519 -29.838 18.718 1.00 12.86 365 GLN A C 1
ATOM 2811 O O . GLN A 1 365 ? -27.518 -29.682 19.936 1.00 12.82 365 GLN A O 1
ATOM 2817 N N . GLU A 1 366 ? -27.808 -31.000 18.142 1.00 14.29 366 GLU A N 1
ATOM 2818 C CA . GLU A 1 366 ? -28.160 -32.173 18.935 1.00 16.44 366 GLU A CA 1
ATOM 2819 C C . GLU A 1 366 ? -27.005 -32.592 19.839 1.00 16.57 366 GLU A C 1
ATOM 2820 O O . GLU A 1 366 ? -27.212 -32.914 21.009 1.00 17.51 366 GLU A O 1
ATOM 2826 N N . ASP A 1 367 ? -25.789 -32.581 19.298 1.00 15.62 367 ASP A N 1
ATOM 2827 C CA . ASP A 1 367 ? -24.613 -32.991 20.058 1.00 17.00 367 ASP A CA 1
ATOM 2828 C C . ASP A 1 367 ? -23.963 -31.888 20.882 1.00 14.56 367 ASP A C 1
ATOM 2829 O O . ASP A 1 367 ? -22.895 -32.091 21.462 1.00 14.81 367 ASP A O 1
ATOM 2834 N N . ASN A 1 368 ? -24.606 -30.728 20.935 1.00 12.73 368 ASN A N 1
ATOM 2835 C CA . ASN A 1 368 ? -24.081 -29.597 21.692 1.00 12.57 368 ASN A CA 1
ATOM 2836 C C . ASN A 1 368 ? -22.658 -29.228 21.292 1.00 11.42 368 ASN A C 1
ATOM 2837 O O . ASN A 1 368 ? -21.820 -28.914 22.142 1.00 12.95 368 ASN A O 1
ATOM 2842 N N . ASP A 1 369 ? -22.398 -29.275 19.989 1.00 10.57 369 ASP A N 1
ATOM 2843 C CA . ASP A 1 369 ? -21.100 -28.918 19.428 1.00 10.53 369 ASP A CA 1
ATOM 2844 C C . ASP A 1 369 ? -21.271 -27.453 19.012 1.00 9.53 369 ASP A C 1
ATOM 2845 O O . ASP A 1 369 ? -21.474 -27.138 17.836 1.00 9.90 369 ASP A O 1
ATOM 2850 N N . ALA A 1 370 ? -21.198 -26.567 19.998 1.00 10.52 370 ALA A N 1
ATOM 2851 C CA . ALA A 1 370 ? -21.375 -25.135 19.783 1.00 10.61 370 ALA A CA 1
ATOM 2852 C C . ALA A 1 370 ? -20.446 -24.531 18.740 1.00 9.70 370 ALA A C 1
ATOM 2853 O O . ALA A 1 370 ? -20.873 -23.711 17.923 1.00 9.80 370 ALA A O 1
ATOM 2855 N N . LEU A 1 371 ? -19.179 -24.928 18.764 1.00 10.39 371 LEU A N 1
ATOM 2856 C CA . LEU A 1 371 ? -18.209 -24.392 17.819 1.00 10.57 371 LEU A CA 1
ATOM 2857 C C . LEU A 1 371 ? -18.547 -24.731 16.373 1.00 9.75 371 LEU A C 1
ATOM 2858 O O . LEU A 1 371 ? -18.561 -23.850 15.514 1.00 10.68 371 LEU A O 1
ATOM 2863 N N . MET A 1 372 ? -18.819 -26.002 16.094 1.00 8.98 372 MET A N 1
ATOM 2864 C CA . MET A 1 372 ? -19.149 -26.380 14.725 1.00 9.36 372 MET A CA 1
ATOM 2865 C C . MET A 1 372 ? -20.516 -25.861 14.303 1.00 8.84 372 MET A C 1
ATOM 2866 O O . MET A 1 372 ? -20.753 -25.614 13.121 1.00 10.50 372 MET A O 1
ATOM 2871 N N . ALA A 1 373 ? -21.426 -25.699 15.257 1.00 9.75 373 ALA A N 1
ATOM 2872 C CA . ALA A 1 373 ? -22.741 -25.178 14.916 1.00 8.99 373 ALA A CA 1
ATOM 2873 C C . ALA A 1 373 ? -22.586 -23.740 14.432 1.00 8.60 373 ALA A C 1
ATOM 2874 O O . ALA A 1 373 ? -23.119 -23.359 13.393 1.00 9.20 373 ALA A O 1
ATOM 2876 N N . THR A 1 374 ? -21.827 -22.940 15.171 1.00 8.30 374 THR A N 1
ATOM 2877 C CA . THR A 1 374 ? -21.652 -21.549 14.779 1.00 8.26 374 THR A CA 1
ATOM 2878 C C . THR A 1 374 ? -20.825 -21.439 13.489 1.00 8.77 374 THR A C 1
ATOM 2879 O O . THR A 1 374 ? -21.091 -20.574 12.652 1.00 8.96 374 THR A O 1
ATOM 2883 N N . GLU A 1 375 ? -19.843 -22.324 13.314 1.00 8.17 375 GLU A N 1
ATOM 2884 C CA . GLU A 1 375 ? -19.027 -22.318 12.103 1.00 9.44 375 GLU A CA 1
ATOM 2885 C C . GLU A 1 375 ? -19.888 -22.732 10.906 1.00 8.93 375 GLU A C 1
ATOM 2886 O O . GLU A 1 375 ? -19.629 -22.320 9.778 1.00 8.97 375 GLU A O 1
ATOM 2892 N N . THR A 1 376 ? -20.921 -23.536 11.151 1.00 8.83 376 THR A N 1
ATOM 2893 C CA . THR A 1 376 ? -21.801 -23.955 10.065 1.00 9.33 376 THR A CA 1
ATOM 2894 C C . THR A 1 376 ? -22.572 -22.734 9.548 1.00 8.53 376 THR A C 1
ATOM 2895 O O . THR A 1 376 ? -22.790 -22.591 8.343 1.00 9.74 376 THR A O 1
ATOM 2899 N N . LEU A 1 377 ? -22.967 -21.841 10.452 1.00 9.28 377 LEU A N 1
ATOM 2900 C CA . LEU A 1 377 ? -23.659 -20.628 10.030 1.00 9.31 377 LEU A CA 1
ATOM 2901 C C . LEU A 1 377 ? -22.660 -19.709 9.334 1.00 8.31 377 LEU A C 1
ATOM 2902 O O . LEU A 1 377 ? -22.967 -19.113 8.305 1.00 8.92 377 LEU A O 1
ATOM 2907 N N . LYS A 1 378 ? -21.454 -19.606 9.890 1.00 9.00 378 LYS A N 1
ATOM 2908 C CA . LYS A 1 378 ? -20.434 -18.744 9.306 1.00 8.65 378 LYS A CA 1
ATOM 2909 C C . LYS A 1 378 ? -19.997 -19.183 7.910 1.00 9.15 378 LYS A C 1
ATOM 2910 O O . LYS A 1 378 ? -19.664 -18.347 7.075 1.00 9.40 378 LYS A O 1
ATOM 2916 N N . ARG A 1 379 ? -19.990 -20.485 7.645 1.00 8.79 379 ARG A N 1
ATOM 2917 C CA . ARG A 1 379 ? -19.588 -20.940 6.319 1.00 10.54 379 ARG A CA 1
ATOM 2918 C C . ARG A 1 379 ? -20.535 -20.383 5.261 1.00 10.70 379 ARG A C 1
ATOM 2919 O O . ARG A 1 379 ? -20.121 -20.081 4.139 1.00 11.64 379 ARG A O 1
ATOM 2927 N N . ALA A 1 380 ? -21.801 -20.226 5.631 1.00 9.88 380 ALA A N 1
ATOM 2928 C CA . ALA A 1 380 ? -22.799 -19.677 4.726 1.00 8.83 380 ALA A CA 1
ATOM 2929 C C . ALA A 1 380 ? -22.653 -18.153 4.660 1.00 9.65 380 ALA A C 1
ATOM 2930 O O . ALA A 1 380 ? -22.570 -17.570 3.579 1.00 10.31 380 ALA A O 1
ATOM 2932 N N . TYR A 1 381 ? -22.607 -17.514 5.826 1.00 8.76 381 TYR A N 1
ATOM 2933 C CA . TYR A 1 381 ? -22.478 -16.061 5.899 1.00 8.20 381 TYR A CA 1
ATOM 2934 C C . TYR A 1 381 ? -21.207 -15.506 5.252 1.00 8.55 381 TYR A C 1
ATOM 2935 O O . TYR A 1 381 ? -21.233 -14.427 4.651 1.00 9.39 381 TYR A O 1
ATOM 2944 N N . ARG A 1 382 ? -20.100 -16.233 5.375 1.00 9.16 382 ARG A N 1
ATOM 2945 C CA . ARG A 1 382 ? -18.836 -15.787 4.796 1.00 10.46 382 ARG A CA 1
ATOM 2946 C C . ARG A 1 382 ? -18.812 -15.890 3.280 1.00 11.44 382 ARG A C 1
ATOM 2947 O O . ARG A 1 382 ? -17.954 -15.290 2.632 1.00 11.49 382 ARG A O 1
ATOM 2955 N N . THR A 1 383 ? -19.748 -16.648 2.714 1.00 11.59 383 THR A N 1
ATOM 2956 C CA . THR A 1 383 ? -19.798 -16.820 1.266 1.00 10.81 383 THR A CA 1
ATOM 2957 C C . THR A 1 383 ? -20.224 -15.537 0.568 1.00 10.87 383 THR A C 1
ATOM 2958 O O . THR A 1 383 ? -21.231 -14.923 0.923 1.00 10.60 383 THR A O 1
ATOM 2962 N N . ASP A 1 384 ? -19.446 -15.134 -0.428 1.00 10.84 384 ASP A N 1
ATOM 2963 C CA . ASP A 1 384 ? -19.741 -13.930 -1.191 1.00 10.60 384 ASP A CA 1
ATOM 2964 C C . ASP A 1 384 ? -20.759 -14.298 -2.264 1.00 10.37 384 ASP A C 1
ATOM 2965 O O . ASP A 1 384 ? -20.405 -14.838 -3.313 1.00 11.74 384 ASP A O 1
ATOM 2970 N N . VAL A 1 385 ? -22.027 -14.017 -1.981 1.00 9.87 385 VAL A N 1
ATOM 2971 C CA . VAL A 1 385 ? -23.113 -14.336 -2.904 1.00 9.61 385 VAL A CA 1
ATOM 2972 C C . VAL A 1 385 ? -23.421 -13.254 -3.932 1.00 9.89 385 VAL A C 1
ATOM 2973 O O . VAL A 1 385 ? -24.411 -13.354 -4.656 1.00 10.32 385 VAL A O 1
ATOM 2977 N N . GLU A 1 386 ? -22.583 -12.229 -4.010 1.00 10.05 386 GLU A N 1
ATOM 2978 C CA . GLU A 1 386 ? -22.833 -11.157 -4.967 1.00 9.63 386 GLU A CA 1
ATOM 2979 C C . GLU A 1 386 ? -23.063 -11.669 -6.393 1.00 9.89 386 GLU A C 1
ATOM 2980 O O . GLU A 1 386 ? -23.935 -11.161 -7.098 1.00 10.77 386 GLU A O 1
ATOM 2986 N N . PRO A 1 387 ? -22.292 -12.679 -6.842 1.00 9.41 387 PRO A N 1
ATOM 2987 C CA . PRO A 1 387 ? -22.518 -13.173 -8.208 1.00 9.71 387 PRO A CA 1
ATOM 2988 C C . PRO A 1 387 ? -23.945 -13.696 -8.406 1.00 9.90 387 PRO A C 1
ATOM 2989 O O . PRO A 1 387 ? -24.535 -13.535 -9.473 1.00 9.68 387 PRO A O 1
ATOM 2993 N N . ILE A 1 388 ? -24.486 -14.339 -7.375 1.00 10.16 388 ILE A N 1
ATOM 2994 C CA . ILE A 1 388 ? -25.841 -14.877 -7.424 1.00 9.94 388 ILE A CA 1
ATOM 2995 C C . ILE A 1 388 ? -26.868 -13.748 -7.525 1.00 11.22 388 ILE A C 1
ATOM 2996 O O . ILE A 1 388 ? -27.828 -13.835 -8.291 1.00 12.10 388 ILE A O 1
ATOM 3001 N N . LEU A 1 389 ? -26.664 -12.688 -6.750 1.00 11.00 389 LEU A N 1
ATOM 3002 C CA . LEU A 1 389 ? -27.583 -11.558 -6.771 1.00 11.23 389 LEU A CA 1
ATOM 3003 C C . LEU A 1 389 ? -27.526 -10.864 -8.131 1.00 8.95 389 LEU A C 1
ATOM 3004 O O . LEU A 1 389 ? -28.555 -10.482 -8.684 1.00 9.98 389 LEU A O 1
ATOM 3009 N N . ALA A 1 390 ? -26.317 -10.720 -8.667 1.00 9.79 390 ALA A N 1
ATOM 3010 C CA . ALA A 1 390 ? -26.121 -10.064 -9.957 1.00 10.25 390 ALA A CA 1
ATOM 3011 C C . ALA A 1 390 ? -26.729 -10.880 -11.095 1.00 10.73 390 ALA A C 1
ATOM 3012 O O . ALA A 1 390 ? -27.366 -10.324 -11.985 1.00 10.80 390 ALA A O 1
ATOM 3014 N N . GLU A 1 391 ? -26.533 -12.196 -11.063 1.00 11.71 391 GLU A N 1
ATOM 3015 C CA . GLU A 1 391 ? -27.088 -13.064 -12.101 1.00 11.50 391 GLU A CA 1
ATOM 3016 C C . GLU A 1 391 ? -28.612 -13.070 -12.016 1.00 11.50 391 GLU A C 1
ATOM 3017 O O . GLU A 1 391 ? -29.295 -13.066 -13.038 1.00 11.47 391 GLU A O 1
ATOM 3023 N N . ALA A 1 392 ? -29.145 -13.079 -10.797 1.00 10.30 392 ALA A N 1
ATOM 3024 C CA . ALA A 1 392 ? -30.591 -13.057 -10.618 1.00 10.53 392 ALA A CA 1
ATOM 3025 C C . ALA A 1 392 ? -31.138 -11.790 -11.279 1.00 11.44 392 ALA A C 1
ATOM 3026 O O . ALA A 1 392 ? -32.184 -11.815 -11.929 1.00 12.09 392 ALA A O 1
ATOM 3028 N N . ARG A 1 393 ? -30.424 -10.681 -11.118 1.00 11.31 393 ARG A N 1
ATOM 3029 C CA . ARG A 1 393 ? -30.857 -9.433 -11.730 1.00 11.24 393 ARG A CA 1
ATOM 3030 C C . ARG A 1 393 ? -30.749 -9.522 -13.252 1.00 11.60 393 ARG A C 1
ATOM 3031 O O . ARG A 1 393 ? -31.685 -9.165 -13.963 1.00 12.85 393 ARG A O 1
ATOM 3039 N N . ARG A 1 394 ? -29.617 -10.012 -13.751 1.00 11.84 394 ARG A N 1
ATOM 3040 C CA . ARG A 1 394 ? -29.427 -10.127 -15.195 1.00 11.72 394 ARG A CA 1
ATOM 3041 C C . ARG A 1 394 ? -30.557 -10.900 -15.871 1.00 13.12 394 ARG A C 1
ATOM 3042 O O . ARG A 1 394 ? -31.114 -10.448 -16.873 1.00 14.26 394 ARG A O 1
ATOM 3050 N N . ARG A 1 395 ? -30.901 -12.059 -15.319 1.00 13.09 395 ARG A N 1
ATOM 3051 C CA . ARG A 1 395 ? -31.942 -12.889 -15.913 1.00 13.52 395 ARG A CA 1
ATOM 3052 C C . ARG A 1 395 ? -33.369 -12.360 -15.794 1.00 13.70 395 ARG A C 1
ATOM 3053 O O . ARG A 1 395 ? -34.254 -12.805 -16.523 1.00 15.42 395 ARG A O 1
ATOM 3061 N N . THR A 1 396 ? -33.603 -11.405 -14.899 1.00 13.02 396 THR A N 1
ATOM 3062 C CA . THR A 1 396 ? -34.949 -10.870 -14.729 1.00 12.52 396 THR A CA 1
ATOM 3063 C C . THR A 1 396 ? -35.143 -9.457 -15.281 1.00 12.14 396 THR A C 1
ATOM 3064 O O . THR A 1 396 ? -36.163 -8.819 -15.024 1.00 13.82 396 THR A O 1
ATOM 3068 N N . GLY A 1 397 ? -34.164 -8.978 -16.043 1.00 11.71 397 GLY A N 1
ATOM 3069 C CA . GLY A 1 397 ? -34.269 -7.657 -16.639 1.00 12.44 397 GLY A CA 1
ATOM 3070 C C . GLY A 1 397 ? -33.658 -6.526 -15.835 1.00 12.49 397 GLY A C 1
ATOM 3071 O O . GLY A 1 397 ? -33.852 -5.351 -16.163 1.00 12.60 397 GLY A O 1
ATOM 3072 N N . GLY A 1 398 ? -32.924 -6.878 -14.785 1.00 12.06 398 GLY A N 1
ATOM 3073 C CA . GLY A 1 398 ? -32.290 -5.879 -13.945 1.00 12.29 398 GLY A CA 1
ATOM 3074 C C . GLY A 1 398 ? -30.853 -5.593 -14.335 1.00 11.32 398 GLY A C 1
ATOM 3075 O O . GLY A 1 398 ? -30.377 -6.049 -15.375 1.00 11.81 398 GLY A O 1
ATOM 3076 N N . ALA A 1 399 ? -30.156 -4.837 -13.493 1.00 10.36 399 ALA A N 1
ATOM 3077 C CA . ALA A 1 399 ? -28.772 -4.469 -13.753 1.00 10.51 399 ALA A CA 1
ATOM 3078 C C . ALA A 1 399 ? -27.778 -5.252 -12.908 1.00 11.42 399 ALA A C 1
ATOM 3079 O O . ALA A 1 399 ? -27.987 -5.441 -11.708 1.00 11.68 399 ALA A O 1
ATOM 3081 N N . VAL A 1 400 ? -26.694 -5.697 -13.537 1.00 11.00 400 VAL A N 1
ATOM 3082 C CA . VAL A 1 400 ? -25.648 -6.436 -12.835 1.00 12.05 400 VAL A CA 1
ATOM 3083 C C . VAL A 1 400 ? -25.121 -5.579 -11.677 1.00 12.02 400 VAL A C 1
ATOM 3084 O O . VAL A 1 400 ? -24.914 -6.083 -10.571 1.00 12.28 400 VAL A O 1
ATOM 3088 N N . ASP A 1 401 ? -24.893 -4.294 -11.940 1.00 11.66 401 ASP A N 1
ATOM 3089 C CA . ASP A 1 401 ? -24.448 -3.347 -10.910 1.00 12.41 401 ASP A CA 1
ATOM 3090 C C . ASP A 1 401 ? -25.487 -2.225 -10.960 1.00 12.66 401 ASP A C 1
ATOM 3091 O O . ASP A 1 401 ? -25.349 -1.269 -11.724 1.00 12.42 401 ASP A O 1
ATOM 3096 N N . PRO A 1 402 ? -26.548 -2.333 -10.143 1.00 12.13 402 PRO A N 1
ATOM 3097 C CA . PRO A 1 402 ? -27.644 -1.360 -10.073 1.00 12.38 402 PRO A CA 1
ATOM 3098 C C . PRO A 1 402 ? -27.269 0.108 -9.908 1.00 12.01 402 PRO A C 1
ATOM 3099 O O . PRO A 1 402 ? -27.698 0.951 -10.695 1.00 12.21 402 PRO A O 1
ATOM 3103 N N . VAL A 1 403 ? -26.483 0.423 -8.885 1.00 11.89 403 VAL A N 1
ATOM 3104 C CA . VAL A 1 403 ? -26.105 1.812 -8.658 1.00 11.01 403 VAL A CA 1
ATOM 3105 C C . VAL A 1 403 ? -25.251 2.362 -9.795 1.00 11.70 403 VAL A C 1
ATOM 3106 O O . VAL A 1 403 ? -25.417 3.513 -10.196 1.00 10.90 403 VAL A O 1
ATOM 3110 N N . ALA A 1 404 ? -24.347 1.548 -10.325 1.00 11.80 404 ALA A N 1
ATOM 3111 C CA . ALA A 1 404 ? -23.507 2.009 -11.423 1.00 12.18 404 ALA A CA 1
ATOM 3112 C C . ALA A 1 404 ? -24.376 2.338 -12.632 1.00 12.93 404 ALA A C 1
ATOM 3113 O O . ALA A 1 404 ? -24.159 3.343 -13.309 1.00 13.16 404 ALA A O 1
ATOM 3115 N N . THR A 1 405 ? -25.368 1.494 -12.896 1.00 11.25 405 THR A N 1
ATOM 3116 C CA . THR A 1 405 ? -26.259 1.703 -14.031 1.00 11.43 405 THR A CA 1
ATOM 3117 C C . THR A 1 405 ? -27.132 2.930 -13.796 1.00 11.24 405 THR A C 1
ATOM 3118 O O . THR A 1 405 ? -27.390 3.707 -14.715 1.00 12.43 405 THR A O 1
ATOM 3122 N N . TYR A 1 406 ? -27.578 3.097 -12.556 1.00 11.94 406 TYR A N 1
ATOM 3123 C CA . TYR A 1 406 ? -28.400 4.237 -12.178 1.00 11.44 406 TYR A CA 1
ATOM 3124 C C . TYR A 1 406 ? -27.641 5.531 -12.454 1.00 11.23 406 TYR A C 1
ATOM 3125 O O . TYR A 1 406 ? -28.183 6.473 -13.031 1.00 11.82 406 TYR A O 1
ATOM 3134 N N . ARG A 1 407 ? -26.382 5.575 -12.036 1.00 10.92 407 ARG A N 1
ATOM 3135 C CA . ARG A 1 407 ? -25.570 6.764 -12.248 1.00 12.20 407 ARG A CA 1
ATOM 3136 C C . ARG A 1 407 ? -25.273 6.990 -13.725 1.00 13.64 407 ARG A C 1
ATOM 3137 O O . ARG A 1 407 ? -25.254 8.127 -14.191 1.00 16.01 407 ARG A O 1
ATOM 3145 N N . ALA A 1 408 ? -25.054 5.906 -14.460 1.00 14.46 408 ALA A N 1
ATOM 3146 C CA . ALA A 1 408 ? -24.766 6.011 -15.885 1.00 14.36 408 ALA A CA 1
ATOM 3147 C C . ALA A 1 408 ? -25.971 6.547 -16.653 1.00 14.58 408 ALA A C 1
ATOM 3148 O O . ALA A 1 408 ? -25.815 7.217 -17.675 1.00 15.81 408 ALA A O 1
ATOM 3150 N N . SER A 1 409 ? -27.171 6.260 -16.155 1.00 13.69 409 SER A N 1
ATOM 3151 C CA . SER A 1 409 ? -28.401 6.700 -16.814 1.00 13.69 409 SER A CA 1
ATOM 3152 C C . SER A 1 409 ? -28.661 8.200 -16.710 1.00 14.87 409 SER A C 1
ATOM 3153 O O . SER A 1 409 ? -29.357 8.771 -17.549 1.00 16.07 409 SER A O 1
ATOM 3156 N N . GLY A 1 410 ? -28.121 8.832 -15.672 1.00 13.90 410 GLY A N 1
ATOM 3157 C CA . GLY A 1 410 ? -28.327 10.260 -15.487 1.00 15.28 410 GLY A CA 1
ATOM 3158 C C . GLY A 1 410 ? -29.730 10.578 -14.998 1.00 15.51 410 GLY A C 1
ATOM 3159 O O . GLY A 1 410 ? -30.209 11.707 -15.136 1.00 16.18 410 GLY A O 1
ATOM 3160 N N . TYR A 1 411 ? -30.387 9.582 -14.414 1.00 14.84 411 TYR A N 1
ATOM 3161 C CA . TYR A 1 411 ? -31.746 9.738 -13.906 1.00 14.53 411 TYR A CA 1
ATOM 3162 C C . TYR A 1 411 ? -31.922 10.892 -12.916 1.00 13.94 411 TYR A C 1
ATOM 3163 O O . TYR A 1 411 ? -32.838 11.699 -13.063 1.00 15.50 411 TYR A O 1
ATOM 3172 N N . ARG A 1 412 ? -31.062 10.965 -11.903 1.00 13.94 412 ARG A N 1
ATOM 3173 C CA . ARG A 1 412 ? -31.184 12.020 -10.901 1.00 13.51 412 ARG A CA 1
ATOM 3174 C C . ARG A 1 412 ? -31.179 13.415 -11.521 1.00 12.51 412 ARG A C 1
ATOM 3175 O O . ARG A 1 412 ? -32.009 14.251 -11.174 1.00 12.82 412 ARG A O 1
ATOM 3183 N N . ALA A 1 413 ? -30.252 13.661 -12.441 1.00 15.02 413 ALA A N 1
ATOM 3184 C CA . ALA A 1 413 ? -30.174 14.962 -13.096 1.00 14.70 413 ALA A CA 1
ATOM 3185 C C . ALA A 1 413 ? -31.443 15.226 -13.906 1.00 15.87 413 ALA A C 1
ATOM 3186 O O . ALA A 1 413 ? -31.920 16.358 -13.985 1.00 15.62 413 ALA A O 1
ATOM 3188 N N . ARG A 1 414 ? -31.989 14.172 -14.503 1.00 16.36 414 ARG A N 1
ATOM 3189 C CA . ARG A 1 414 ? -33.207 14.278 -15.298 1.00 17.99 414 ARG A CA 1
ATOM 3190 C C . ARG A 1 414 ? -34.396 14.746 -14.464 1.00 17.71 414 ARG A C 1
ATOM 3191 O O . ARG A 1 414 ? -35.058 15.726 -14.811 1.00 16.64 414 ARG A O 1
ATOM 3199 N N . VAL A 1 415 ? -34.672 14.047 -13.365 1.00 15.93 415 VAL A N 1
ATOM 3200 C CA . VAL A 1 415 ? -35.796 14.420 -12.515 1.00 15.85 415 VAL A CA 1
ATOM 3201 C C . VAL A 1 415 ? -35.545 15.741 -11.790 1.00 15.15 415 VAL A C 1
ATOM 3202 O O . VAL A 1 415 ? -36.488 16.425 -11.400 1.00 16.27 415 VAL A O 1
ATOM 3206 N N . ALA A 1 416 ? -34.277 16.104 -11.625 1.00 15.47 416 ALA A N 1
ATOM 3207 C CA . ALA A 1 416 ? -33.935 17.359 -10.959 1.00 16.03 416 ALA A CA 1
ATOM 3208 C C . ALA A 1 416 ? -34.440 18.527 -11.799 1.00 17.23 416 ALA A C 1
ATOM 3209 O O . ALA A 1 416 ? -34.878 19.549 -11.270 1.00 17.39 416 ALA A O 1
ATOM 3211 N N . ALA A 1 417 ? -34.387 18.364 -13.116 1.00 17.97 417 ALA A N 1
ATOM 3212 C CA . ALA A 1 417 ? -34.834 19.407 -14.030 1.00 18.44 417 ALA A CA 1
ATOM 3213 C C . ALA A 1 417 ? -36.350 19.401 -14.228 1.00 19.46 417 ALA A C 1
ATOM 3214 O O . ALA A 1 417 ? -36.926 20.399 -14.666 1.00 20.92 417 ALA A O 1
ATOM 3216 N N . GLU A 1 418 ? -36.995 18.285 -13.901 1.00 19.29 418 GLU A N 1
ATOM 3217 C CA . GLU A 1 418 ? -38.442 18.166 -14.066 1.00 19.29 418 GLU A CA 1
ATOM 3218 C C . GLU A 1 418 ? -39.219 18.540 -12.810 1.00 18.56 418 GLU A C 1
ATOM 3219 O O . GLU A 1 418 ? -40.380 18.939 -12.889 1.00 19.51 418 GLU A O 1
ATOM 3225 N N . ARG A 1 419 ? -38.578 18.407 -11.654 1.00 17.68 419 ARG A N 1
ATOM 3226 C CA . ARG A 1 419 ? -39.242 18.678 -10.386 1.00 17.31 419 ARG A CA 1
ATOM 3227 C C . ARG A 1 419 ? -38.822 19.960 -9.686 1.00 18.02 419 ARG A C 1
ATOM 3228 O O . ARG A 1 419 ? -37.637 20.212 -9.483 1.00 19.42 419 ARG A O 1
ATOM 3236 N N . PRO A 1 420 ? -39.803 20.789 -9.303 1.00 18.92 420 PRO A N 1
ATOM 3237 C CA . PRO A 1 420 ? -39.503 22.043 -8.614 1.00 19.13 420 PRO A CA 1
ATOM 3238 C C . PRO A 1 420 ? -39.200 21.760 -7.146 1.00 19.79 420 PRO A C 1
ATOM 3239 O O . PRO A 1 420 ? -39.895 20.972 -6.503 1.00 19.56 420 PRO A O 1
ATOM 3243 N N . ALA A 1 421 ? -38.154 22.387 -6.623 1.00 20.17 421 ALA A N 1
ATOM 3244 C CA . ALA A 1 421 ? -37.799 22.201 -5.222 1.00 23.74 421 ALA A CA 1
ATOM 3245 C C . ALA A 1 421 ? -38.735 23.073 -4.395 1.00 26.52 421 ALA A C 1
ATOM 3246 O O . ALA A 1 421 ? -39.086 24.176 -4.814 1.00 26.49 421 ALA A O 1
ATOM 3248 N N . SER A 1 422 ? -39.154 22.579 -3.235 1.00 29.09 422 SER A N 1
ATOM 3249 C CA . SER A 1 422 ? -40.049 23.347 -2.375 1.00 32.58 422 SER A CA 1
ATOM 3250 C C . SER A 1 422 ? -39.356 24.646 -1.981 1.00 33.44 422 SER A C 1
ATOM 3251 O O . SER A 1 422 ? -38.140 24.673 -1.795 1.00 34.39 422 SER A O 1
ATOM 3254 N N . VAL A 1 423 ? -40.129 25.721 -1.855 1.00 34.35 423 VAL A N 1
ATOM 3255 C CA . VAL A 1 423 ? -39.563 27.016 -1.493 1.00 35.31 423 VAL A CA 1
ATOM 3256 C C . VAL A 1 423 ? -40.117 27.559 -0.181 1.00 36.63 423 VAL A C 1
ATOM 3257 O O . VAL A 1 423 ? -39.864 28.707 0.179 1.00 37.04 423 VAL A O 1
ATOM 3261 N N . ALA A 1 424 ? -40.872 26.732 0.531 1.00 38.16 424 ALA A N 1
ATOM 3262 C CA . ALA A 1 424 ? -41.454 27.139 1.805 1.00 39.97 424 ALA A CA 1
ATOM 3263 C C . ALA A 1 424 ? -41.781 25.919 2.661 1.00 40.75 424 ALA A C 1
ATOM 3264 O O . ALA A 1 424 ? -42.976 25.708 2.959 1.00 41.71 424 ALA A O 1
ATOM 3266 N N . PHE B 1 4 ? -43.558 44.010 34.998 1.00 29.86 4 PHE B N 1
ATOM 3267 C CA . PHE B 1 4 ? -43.722 42.626 35.525 1.00 28.20 4 PHE B CA 1
ATOM 3268 C C . PHE B 1 4 ? -44.661 41.814 34.639 1.00 25.91 4 PHE B C 1
ATOM 3269 O O . PHE B 1 4 ? -45.804 42.210 34.404 1.00 26.94 4 PHE B O 1
ATOM 3277 N N . ARG B 1 5 ? -44.175 40.679 34.147 1.00 22.88 5 ARG B N 1
ATOM 3278 C CA . ARG B 1 5 ? -44.982 39.810 33.297 1.00 20.66 5 ARG B CA 1
ATOM 3279 C C . ARG B 1 5 ? -46.175 39.299 34.097 1.00 19.06 5 ARG B C 1
ATOM 3280 O O . ARG B 1 5 ? -47.285 39.184 33.578 1.00 19.61 5 ARG B O 1
ATOM 3288 N N . ILE B 1 6 ? -45.926 38.982 35.364 1.00 16.13 6 ILE B N 1
ATOM 3289 C CA . ILE B 1 6 ? -46.957 38.484 36.264 1.00 16.01 6 ILE B CA 1
ATOM 3290 C C . ILE B 1 6 ? -47.281 39.587 37.266 1.00 16.39 6 ILE B C 1
ATOM 3291 O O . ILE B 1 6 ? -46.383 40.123 37.915 1.00 16.73 6 ILE B O 1
ATOM 3296 N N . ALA B 1 7 ? -48.561 39.926 37.385 1.00 16.43 7 ALA B N 1
ATOM 3297 C CA . ALA B 1 7 ? -48.988 40.977 38.305 1.00 17.45 7 ALA B CA 1
ATOM 3298 C C . ALA B 1 7 ? -48.492 40.705 39.723 1.00 17.59 7 ALA B C 1
ATOM 3299 O O . ALA B 1 7 ? -48.647 39.603 40.245 1.00 16.63 7 ALA B O 1
ATOM 3301 N N . GLN B 1 8 ? -47.898 41.720 40.344 1.00 19.49 8 GLN B N 1
ATOM 3302 C CA . GLN B 1 8 ? -47.379 41.580 41.696 1.00 21.71 8 GLN B CA 1
ATOM 3303 C C . GLN B 1 8 ? -48.451 41.209 42.718 1.00 21.04 8 GLN B C 1
ATOM 3304 O O . GLN B 1 8 ? -48.178 40.458 43.657 1.00 20.38 8 GLN B O 1
ATOM 3310 N N . ASP B 1 9 ? -49.666 41.721 42.539 1.00 22.38 9 ASP B N 1
ATOM 3311 C CA . ASP B 1 9 ? -50.741 41.414 43.478 1.00 22.99 9 ASP B CA 1
ATOM 3312 C C . ASP B 1 9 ? -51.075 39.926 43.469 1.00 22.12 9 ASP B C 1
ATOM 3313 O O . ASP B 1 9 ? -51.467 39.365 44.493 1.00 21.39 9 ASP B O 1
ATOM 3318 N N . VAL B 1 10 ? -50.918 39.288 42.313 1.00 20.67 10 VAL B N 1
ATOM 3319 C CA . VAL B 1 10 ? -51.194 37.862 42.192 1.00 19.64 10 VAL B CA 1
ATOM 3320 C C . VAL B 1 10 ? -50.100 37.071 42.905 1.00 18.21 10 VAL B C 1
ATOM 3321 O O . VAL B 1 10 ? -50.380 36.104 43.610 1.00 17.55 10 VAL B O 1
ATOM 3325 N N . VAL B 1 11 ? -48.851 37.486 42.717 1.00 17.30 11 VAL B N 1
ATOM 3326 C CA . VAL B 1 11 ? -47.733 36.815 43.368 1.00 16.93 11 VAL B CA 1
ATOM 3327 C C . VAL B 1 11 ? -47.900 36.938 44.882 1.00 17.02 11 VAL B C 1
ATOM 3328 O O . VAL B 1 11 ? -47.683 35.981 45.629 1.00 16.41 11 VAL B O 1
ATOM 3332 N N . ALA B 1 12 ? -48.300 38.123 45.328 1.00 17.34 12 ALA B N 1
ATOM 3333 C CA . ALA B 1 12 ? -48.498 38.373 46.749 1.00 17.74 12 ALA B CA 1
ATOM 3334 C C . ALA B 1 12 ? -49.634 37.519 47.305 1.00 17.60 12 ALA B C 1
ATOM 3335 O O . ALA B 1 12 ? -49.486 36.867 48.339 1.00 17.79 12 ALA B O 1
ATOM 3337 N N . ARG B 1 13 ? -50.767 37.521 46.610 1.00 18.70 13 ARG B N 1
ATOM 3338 C CA . ARG B 1 13 ? -51.928 36.754 47.042 1.00 19.64 13 ARG B CA 1
ATOM 3339 C C . ARG B 1 13 ? -51.648 35.257 47.115 1.00 18.79 13 ARG B C 1
ATOM 3340 O O . ARG B 1 13 ? -52.006 34.601 48.093 1.00 17.85 13 ARG B O 1
ATOM 3348 N N . GLU B 1 14 ? -51.006 34.715 46.083 1.00 17.86 14 GLU B N 1
ATOM 3349 C CA . GLU B 1 14 ? -50.711 33.290 46.061 1.00 16.94 14 GLU B CA 1
ATOM 3350 C C . GLU B 1 14 ? -49.599 32.891 47.027 1.00 16.79 14 GLU B C 1
ATOM 3351 O O . GLU B 1 14 ? -49.432 31.710 47.329 1.00 17.62 14 GLU B O 1
ATOM 3357 N N . ASN B 1 15 ? -48.834 33.869 47.503 1.00 16.28 15 ASN B N 1
ATOM 3358 C CA . ASN B 1 15 ? -47.782 33.592 48.474 1.00 16.74 15 ASN B CA 1
ATOM 3359 C C . ASN B 1 15 ? -48.444 33.546 49.852 1.00 17.48 15 ASN B C 1
ATOM 3360 O O . ASN B 1 15 ? -48.215 32.624 50.631 1.00 16.93 15 ASN B O 1
ATOM 3365 N N . ASP B 1 16 ? -49.278 34.541 50.140 1.00 18.85 16 ASP B N 1
ATOM 3366 C CA . ASP B 1 16 ? -49.973 34.603 51.424 1.00 19.35 16 ASP B CA 1
ATOM 3367 C C . ASP B 1 16 ? -50.844 33.372 51.658 1.00 19.75 16 ASP B C 1
ATOM 3368 O O . ASP B 1 16 ? -50.960 32.886 52.785 1.00 19.73 16 ASP B O 1
ATOM 3373 N N . ARG B 1 17 ? -51.455 32.870 50.589 1.00 19.06 17 ARG B N 1
ATOM 3374 C CA . ARG B 1 17 ? -52.323 31.699 50.678 1.00 19.77 17 ARG B CA 1
ATOM 3375 C C . ARG B 1 17 ? -51.552 30.460 51.127 1.00 18.96 17 ARG B C 1
ATOM 3376 O O . ARG B 1 17 ? -52.121 29.549 51.726 1.00 20.69 17 ARG B O 1
ATOM 3384 N N . ARG B 1 18 ? -50.253 30.436 50.844 1.00 18.07 18 ARG B N 1
ATOM 3385 C CA . ARG B 1 18 ? -49.415 29.292 51.190 1.00 18.63 18 ARG B CA 1
ATOM 3386 C C . ARG B 1 18 ? -48.361 29.597 52.253 1.00 17.81 18 ARG B C 1
ATOM 3387 O O . ARG B 1 18 ? -47.527 28.745 52.572 1.00 17.76 18 ARG B O 1
ATOM 3395 N N . ALA B 1 19 ? -48.415 30.802 52.812 1.00 17.14 19 ALA B N 1
ATOM 3396 C CA . ALA B 1 19 ? -47.450 31.231 53.821 1.00 16.95 19 ALA B CA 1
ATOM 3397 C C . ALA B 1 19 ? -47.454 30.422 55.118 1.00 16.88 19 ALA B C 1
ATOM 3398 O O . ALA B 1 19 ? -46.394 30.047 55.616 1.00 16.26 19 ALA B O 1
ATOM 3400 N N . SER B 1 20 ? -48.634 30.157 55.668 1.00 17.67 20 SER B N 1
ATOM 3401 C CA . SER B 1 20 ? -48.729 29.405 56.915 1.00 18.26 20 SER B CA 1
ATOM 3402 C C . SER B 1 20 ? -48.116 28.010 56.832 1.00 18.26 20 SER B C 1
ATOM 3403 O O . SER B 1 20 ? -47.342 27.615 57.703 1.00 17.18 20 SER B O 1
ATOM 3406 N N . ALA B 1 21 ? -48.466 27.262 55.790 1.00 17.48 21 ALA B N 1
ATOM 3407 C CA . ALA B 1 21 ? -47.942 25.912 55.619 1.00 16.57 21 ALA B CA 1
ATOM 3408 C C . ALA B 1 21 ? -46.426 25.934 55.420 1.00 15.94 21 ALA B C 1
ATOM 3409 O O . ALA B 1 21 ? -45.709 25.065 55.931 1.00 14.03 21 ALA B O 1
ATOM 3411 N N . LEU B 1 22 ? -45.944 26.930 54.682 1.00 13.87 22 LEU B N 1
ATOM 3412 C CA . LEU B 1 22 ? -44.514 27.063 54.433 1.00 14.10 22 LEU B CA 1
ATOM 3413 C C . LEU B 1 22 ? -43.797 27.309 55.752 1.00 14.53 22 LEU B C 1
ATOM 3414 O O . LEU B 1 22 ? -42.737 26.742 56.009 1.00 14.03 22 LEU B O 1
ATOM 3419 N N . LYS B 1 23 ? -44.380 28.163 56.585 1.00 14.49 23 LYS B N 1
ATOM 3420 C CA . LYS B 1 23 ? -43.797 28.470 57.881 1.00 16.10 23 LYS B CA 1
ATOM 3421 C C . LYS B 1 23 ? -43.669 27.192 58.707 1.00 15.30 23 LYS B C 1
ATOM 3422 O O . LYS B 1 23 ? -42.619 26.922 59.289 1.00 15.07 23 LYS B O 1
ATOM 3428 N N . GLU B 1 24 ? -44.736 26.400 58.752 1.00 15.79 24 GLU B N 1
ATOM 3429 C CA . GLU B 1 24 ? -44.715 25.154 59.511 1.00 15.14 24 GLU B CA 1
ATOM 3430 C C . GLU B 1 24 ? -43.637 24.208 58.992 1.00 13.86 24 GLU B C 1
ATOM 3431 O O . GLU B 1 24 ? -42.862 23.656 59.771 1.00 14.13 24 GLU B O 1
ATOM 3437 N N . ASP B 1 25 ? -43.589 24.026 57.675 1.00 13.76 25 ASP B N 1
ATOM 3438 C CA . ASP B 1 25 ? -42.610 23.129 57.070 1.00 14.00 25 ASP B CA 1
ATOM 3439 C C . ASP B 1 25 ? -41.175 23.628 57.182 1.00 12.47 25 ASP B C 1
ATOM 3440 O O . ASP B 1 25 ? -40.257 22.837 57.405 1.00 13.20 25 ASP B O 1
ATOM 3445 N N . TYR B 1 26 ? -40.979 24.933 57.019 1.00 12.94 26 TYR B N 1
ATOM 3446 C CA . TYR B 1 26 ? -39.642 25.504 57.104 1.00 13.11 26 TYR B CA 1
ATOM 3447 C C . TYR B 1 26 ? -39.109 25.391 58.530 1.00 13.65 26 TYR B C 1
ATOM 3448 O O . TYR B 1 26 ? -37.942 25.066 58.737 1.00 14.56 26 TYR B O 1
ATOM 3457 N N . GLU B 1 27 ? -39.967 25.657 59.511 1.00 16.10 27 GLU B N 1
ATOM 3458 C CA . GLU B 1 27 ? -39.549 25.576 60.906 1.00 16.81 27 GLU B CA 1
ATOM 3459 C C . GLU B 1 27 ? -39.256 24.139 61.313 1.00 16.18 27 GLU B C 1
ATOM 3460 O O . GLU B 1 27 ? -38.319 23.883 62.068 1.00 16.62 27 GLU B O 1
ATOM 3466 N N . ALA B 1 28 ? -40.056 23.201 60.809 1.00 15.90 28 ALA B N 1
ATOM 3467 C CA . ALA B 1 28 ? -39.860 21.791 61.120 1.00 14.96 28 ALA B CA 1
ATOM 3468 C C . ALA B 1 28 ? -38.541 21.312 60.518 1.00 13.78 28 ALA B C 1
ATOM 3469 O O . ALA B 1 28 ? -37.763 20.620 61.177 1.00 14.65 28 ALA B O 1
ATOM 3471 N N . LEU B 1 29 ? -38.290 21.681 59.265 1.00 13.91 29 LEU B N 1
ATOM 3472 C CA . LEU B 1 29 ? -37.049 21.287 58.601 1.00 13.17 29 LEU B CA 1
ATOM 3473 C C . LEU B 1 29 ? -35.870 21.946 59.312 1.00 13.69 29 LEU B C 1
ATOM 3474 O O . LEU B 1 29 ? -34.812 21.340 59.470 1.00 13.76 29 LEU B O 1
ATOM 3479 N N . GLY B 1 30 ? -36.064 23.190 59.738 1.00 14.29 30 GLY B N 1
ATOM 3480 C CA . GLY B 1 30 ? -35.014 23.901 60.444 1.00 14.15 30 GLY B CA 1
ATOM 3481 C C . GLY B 1 30 ? -34.620 23.189 61.727 1.00 14.02 30 GLY B C 1
ATOM 3482 O O . GLY B 1 30 ? -33.435 23.102 62.062 1.00 14.15 30 GLY B O 1
ATOM 3483 N N . ALA B 1 31 ? -35.613 22.672 62.445 1.00 15.84 31 ALA B N 1
ATOM 3484 C CA . ALA B 1 31 ? -35.361 21.961 63.695 1.00 16.74 31 ALA B CA 1
ATOM 3485 C C . ALA B 1 31 ? -34.651 20.636 63.431 1.00 16.96 31 ALA B C 1
ATOM 3486 O O . ALA B 1 31 ? -33.756 20.237 64.176 1.00 18.20 31 ALA B O 1
ATOM 3488 N N . ASN B 1 32 ? -35.058 19.952 62.367 1.00 16.23 32 ASN B N 1
ATOM 3489 C CA . ASN B 1 32 ? -34.451 18.681 62.004 1.00 15.01 32 ASN B CA 1
ATOM 3490 C C . ASN B 1 32 ? -32.995 18.892 61.595 1.00 14.32 32 ASN B C 1
ATOM 3491 O O . ASN B 1 32 ? -32.104 18.155 62.027 1.00 15.49 32 ASN B O 1
ATOM 3496 N N . LEU B 1 33 ? -32.753 19.907 60.769 1.00 12.61 33 LEU B N 1
ATOM 3497 C CA . LEU B 1 33 ? -31.396 20.199 60.331 1.00 12.94 33 LEU B CA 1
ATOM 3498 C C . LEU B 1 33 ? -30.551 20.652 61.517 1.00 13.34 33 LEU B C 1
ATOM 3499 O O . LEU B 1 33 ? -29.350 20.394 61.561 1.00 13.20 33 LEU B O 1
ATOM 3504 N N . ALA B 1 34 ? -31.182 21.323 62.478 1.00 15.33 34 ALA B N 1
ATOM 3505 C CA . ALA B 1 34 ? -30.468 21.791 63.663 1.00 16.64 34 ALA B CA 1
ATOM 3506 C C . ALA B 1 34 ? -29.954 20.583 64.439 1.00 17.64 34 ALA B C 1
ATOM 3507 O O . ALA B 1 34 ? -28.807 20.562 64.890 1.00 16.73 34 ALA B O 1
ATOM 3509 N N . ARG B 1 35 ? -30.807 19.574 64.588 1.00 18.60 35 ARG B N 1
ATOM 3510 C CA . ARG B 1 35 ? -30.419 18.361 65.295 1.00 19.54 35 ARG B CA 1
ATOM 3511 C C . ARG B 1 35 ? -29.279 17.672 64.547 1.00 18.90 35 ARG B C 1
ATOM 3512 O O . ARG B 1 35 ? -28.518 16.895 65.127 1.00 20.86 35 ARG B O 1
ATOM 3520 N N . ARG B 1 36 ? -29.158 17.975 63.257 1.00 19.32 36 ARG B N 1
ATOM 3521 C CA . ARG B 1 36 ? -28.116 17.394 62.418 1.00 18.38 36 ARG B CA 1
ATOM 3522 C C . ARG B 1 36 ? -26.894 18.304 62.295 1.00 18.02 36 ARG B C 1
ATOM 3523 O O . ARG B 1 36 ? -25.974 18.022 61.525 1.00 18.08 36 ARG B O 1
ATOM 3531 N N . GLY B 1 37 ? -26.892 19.397 63.058 1.00 17.77 37 GLY B N 1
ATOM 3532 C CA . GLY B 1 37 ? -25.772 20.325 63.038 1.00 17.63 37 GLY B CA 1
ATOM 3533 C C . GLY B 1 37 ? -25.708 21.257 61.842 1.00 17.35 37 GLY B C 1
ATOM 3534 O O . GLY B 1 37 ? -24.643 21.779 61.514 1.00 18.27 37 GLY B O 1
ATOM 3535 N N . VAL B 1 38 ? -26.847 21.484 61.199 1.00 16.07 38 VAL B N 1
ATOM 3536 C CA . VAL B 1 38 ? -26.906 22.352 60.028 1.00 16.28 38 VAL B CA 1
ATOM 3537 C C . VAL B 1 38 ? -27.839 23.540 60.247 1.00 15.86 38 VAL B C 1
ATOM 3538 O O . VAL B 1 38 ? -28.920 23.393 60.815 1.00 15.41 38 VAL B O 1
ATOM 3542 N N . ASP B 1 39 ? -27.414 24.716 59.795 1.00 15.66 39 ASP B N 1
ATOM 3543 C CA . ASP B 1 39 ? -28.224 25.923 59.920 1.00 15.60 39 ASP B CA 1
ATOM 3544 C C . ASP B 1 39 ? -29.003 26.120 58.624 1.00 14.96 39 ASP B C 1
ATOM 3545 O O . ASP B 1 39 ? -28.436 26.476 57.594 1.00 15.18 39 ASP B O 1
ATOM 3550 N N . ILE B 1 40 ? -30.308 25.882 58.682 1.00 13.94 40 ILE B N 1
ATOM 3551 C CA . ILE B 1 40 ? -31.156 26.018 57.504 1.00 13.94 40 ILE B CA 1
ATOM 3552 C C . ILE B 1 40 ? -31.023 27.389 56.839 1.00 14.47 40 ILE B C 1
ATOM 3553 O O . ILE B 1 40 ? -31.149 27.507 55.622 1.00 13.46 40 ILE B O 1
ATOM 3558 N N . GLU B 1 41 ? -30.758 28.424 57.632 1.00 14.30 41 GLU B N 1
ATOM 3559 C CA . GLU B 1 41 ? -30.611 29.767 57.084 1.00 15.17 41 GLU B CA 1
ATOM 3560 C C . GLU B 1 41 ? -29.425 29.867 56.136 1.00 14.08 41 GLU B C 1
ATOM 3561 O O . GLU B 1 41 ? -29.494 30.554 55.116 1.00 14.42 41 GLU B O 1
ATOM 3567 N N . ALA B 1 42 ? -28.339 29.182 56.478 1.00 14.99 42 ALA B N 1
ATOM 3568 C CA . ALA B 1 42 ? -27.141 29.190 55.650 1.00 14.35 42 ALA B CA 1
ATOM 3569 C C . ALA B 1 42 ? -27.425 28.512 54.313 1.00 14.94 42 ALA B C 1
ATOM 3570 O O . ALA B 1 42 ? -26.967 28.973 53.266 1.00 16.29 42 ALA B O 1
ATOM 3572 N N . VAL B 1 43 ? -28.180 27.416 54.354 1.00 14.71 43 VAL B N 1
ATOM 3573 C CA . VAL B 1 43 ? -28.518 26.686 53.137 1.00 14.18 43 VAL B CA 1
ATOM 3574 C C . VAL B 1 43 ? -29.408 27.548 52.244 1.00 13.85 43 VAL B C 1
ATOM 3575 O O . VAL B 1 43 ? -29.166 27.671 51.040 1.00 12.37 43 VAL B O 1
ATOM 3579 N N . THR B 1 44 ? -30.429 28.160 52.835 1.00 13.31 44 THR B N 1
ATOM 3580 C CA . THR B 1 44 ? -31.338 29.003 52.069 1.00 12.70 44 THR B CA 1
ATOM 3581 C C . THR B 1 44 ? -30.588 30.161 51.412 1.00 13.55 44 THR B C 1
ATOM 3582 O O . THR B 1 44 ? -30.854 30.513 50.263 1.00 13.00 44 THR B O 1
ATOM 3586 N N . ALA B 1 45 ? -29.643 30.748 52.138 1.00 14.05 45 ALA B N 1
ATOM 3587 C CA . ALA B 1 45 ? -28.865 31.859 51.605 1.00 13.65 45 ALA B CA 1
ATOM 3588 C C . ALA B 1 45 ? -28.090 31.431 50.360 1.00 14.05 45 ALA B C 1
ATOM 3589 O O . ALA B 1 45 ? -27.996 32.184 49.388 1.00 13.48 45 ALA B O 1
ATOM 3591 N N . LYS B 1 46 ? -27.535 30.223 50.387 1.00 13.08 46 LYS B N 1
ATOM 3592 C CA . LYS B 1 46 ? -26.782 29.722 49.243 1.00 14.44 46 LYS B CA 1
ATOM 3593 C C . LYS B 1 46 ? -27.695 29.381 48.073 1.00 12.51 46 LYS B C 1
ATOM 3594 O O . LYS B 1 46 ? -27.383 29.688 46.923 1.00 13.05 46 LYS B O 1
ATOM 3600 N N . VAL B 1 47 ? -28.827 28.752 48.368 1.00 12.55 47 VAL B N 1
ATOM 3601 C CA . VAL B 1 47 ? -29.773 28.382 47.323 1.00 12.03 47 VAL B CA 1
ATOM 3602 C C . VAL B 1 47 ? -30.246 29.623 46.568 1.00 14.04 47 VAL B C 1
ATOM 3603 O O . VAL B 1 47 ? -30.390 29.600 45.344 1.00 13.79 47 VAL B O 1
ATOM 3607 N N . GLU B 1 48 ? -30.477 30.710 47.299 1.00 13.51 48 GLU B N 1
ATOM 3608 C CA . GLU B 1 48 ? -30.921 31.963 46.697 1.00 14.98 48 GLU B CA 1
ATOM 3609 C C . GLU B 1 48 ? -29.946 32.493 45.653 1.00 15.77 48 GLU B C 1
ATOM 3610 O O . GLU B 1 48 ? -30.337 33.230 44.745 1.00 17.98 48 GLU B O 1
ATOM 3616 N N . LYS B 1 49 ? -28.678 32.118 45.785 1.00 14.85 49 LYS B N 1
ATOM 3617 C CA . LYS B 1 49 ? -27.653 32.584 44.865 1.00 16.06 49 LYS B CA 1
ATOM 3618 C C . LYS B 1 49 ? -27.304 31.609 43.748 1.00 15.04 49 LYS B C 1
ATOM 3619 O O . LYS B 1 49 ? -26.416 31.889 42.940 1.00 16.54 49 LYS B O 1
ATOM 3625 N N . PHE B 1 50 ? -27.986 30.469 43.695 1.00 13.10 50 PHE B N 1
ATOM 3626 C CA . PHE B 1 50 ? -27.701 29.505 42.642 1.00 12.13 50 PHE B CA 1
ATOM 3627 C C . PHE B 1 50 ? -28.547 29.795 41.411 1.00 10.44 50 PHE B C 1
ATOM 3628 O O . PHE B 1 50 ? -29.775 29.739 41.469 1.00 10.02 50 PHE B O 1
ATOM 3636 N N . PHE B 1 51 ? -27.882 30.090 40.298 1.00 11.01 51 PHE B N 1
ATOM 3637 C CA . PHE B 1 51 ? -28.571 30.410 39.056 1.00 10.65 51 PHE B CA 1
ATOM 3638 C C . PHE B 1 51 ? -28.244 29.455 37.919 1.00 10.68 51 PHE B C 1
ATOM 3639 O O . PHE B 1 51 ? -27.136 28.919 37.830 1.00 11.41 51 PHE B O 1
ATOM 3647 N N . VAL B 1 52 ? -29.226 29.252 37.049 1.00 10.67 52 VAL B N 1
ATOM 3648 C CA . VAL B 1 52 ? -29.065 28.395 35.885 1.00 9.34 52 VAL B CA 1
ATOM 3649 C C . VAL B 1 52 ? -29.715 29.119 34.704 1.00 9.60 52 VAL B C 1
ATOM 3650 O O . VAL B 1 52 ? -30.812 29.669 34.822 1.00 10.68 52 VAL B O 1
ATOM 3654 N N . ALA B 1 53 ? -29.027 29.135 33.569 1.00 10.09 53 ALA B N 1
ATOM 3655 C CA . ALA B 1 53 ? -29.532 29.830 32.389 1.00 10.63 53 ALA B CA 1
ATOM 3656 C C . ALA B 1 53 ? -30.736 29.152 31.753 1.00 10.70 53 ALA B C 1
ATOM 3657 O O . ALA B 1 53 ? -30.774 27.931 31.629 1.00 11.39 53 ALA B O 1
ATOM 3659 N N . VAL B 1 54 ? -31.725 29.953 31.366 1.00 12.21 54 VAL B N 1
ATOM 3660 C CA . VAL B 1 54 ? -32.921 29.430 30.715 1.00 12.65 54 VAL B CA 1
ATOM 3661 C C . VAL B 1 54 ? -32.709 29.558 29.208 1.00 13.62 54 VAL B C 1
ATOM 3662 O O . VAL B 1 54 ? -32.259 30.596 28.718 1.00 13.46 54 VAL B O 1
ATOM 3666 N N . PRO B 1 55 ? -33.007 28.490 28.453 1.00 13.17 55 PRO B N 1
ATOM 3667 C CA . PRO B 1 55 ? -32.835 28.497 26.998 1.00 13.19 55 PRO B CA 1
ATOM 3668 C C . PRO B 1 55 ? -33.951 29.207 26.241 1.00 11.88 55 PRO B C 1
ATOM 3669 O O . PRO B 1 55 ? -35.127 28.999 26.519 1.00 13.61 55 PRO B O 1
ATOM 3673 N N . SER B 1 56 ? -33.580 30.054 25.288 1.00 13.34 56 SER B N 1
ATOM 3674 C CA . SER B 1 56 ? -34.583 30.762 24.503 1.00 14.45 56 SER B CA 1
ATOM 3675 C C . SER B 1 56 ? -35.431 29.738 23.754 1.00 14.55 56 SER B C 1
ATOM 3676 O O . SER B 1 56 ? -36.628 29.938 23.552 1.00 15.53 56 SER B O 1
ATOM 3679 N N . TRP B 1 57 ? -34.802 28.633 23.365 1.00 14.02 57 TRP B N 1
ATOM 3680 C CA . TRP B 1 57 ? -35.477 27.567 22.627 1.00 15.49 57 TRP B CA 1
ATOM 3681 C C . TRP B 1 57 ? -36.323 26.665 23.521 1.00 15.82 57 TRP B C 1
ATOM 3682 O O . TRP B 1 57 ? -36.981 25.742 23.040 1.00 16.32 57 TRP B O 1
ATOM 3693 N N . GLY B 1 58 ? -36.312 26.942 24.820 1.00 14.58 58 GLY B N 1
ATOM 3694 C CA . GLY B 1 58 ? -37.080 26.135 25.745 1.00 13.70 58 GLY B CA 1
ATOM 3695 C C . GLY B 1 58 ? -38.486 26.636 26.017 1.00 11.52 58 GLY B C 1
ATOM 3696 O O . GLY B 1 58 ? -39.327 25.865 26.472 1.00 12.32 58 GLY B O 1
ATOM 3697 N N . VAL B 1 59 ? -38.755 27.915 25.750 1.00 12.02 59 VAL B N 1
ATOM 3698 C CA . VAL B 1 59 ? -40.088 28.455 26.010 1.00 12.36 59 VAL B CA 1
ATOM 3699 C C . VAL B 1 59 ? -41.091 28.198 24.899 1.00 12.57 59 VAL B C 1
ATOM 3700 O O . VAL B 1 59 ? -42.282 28.451 25.067 1.00 13.93 59 VAL B O 1
ATOM 3704 N N . GLY B 1 60 ? -40.607 27.709 23.763 1.00 12.75 60 GLY B N 1
ATOM 3705 C CA . GLY B 1 60 ? -41.500 27.382 22.670 1.00 13.72 60 GLY B CA 1
ATOM 3706 C C . GLY B 1 60 ? -41.713 25.886 22.767 1.00 13.84 60 GLY B C 1
ATOM 3707 O O . GLY B 1 60 ? -40.908 25.201 23.395 1.00 16.11 60 GLY B O 1
ATOM 3708 N N . THR B 1 61 ? -42.782 25.369 22.176 1.00 13.42 61 THR B N 1
ATOM 3709 C CA . THR B 1 61 ? -43.027 23.933 22.236 1.00 13.00 61 THR B CA 1
ATOM 3710 C C . THR B 1 61 ? -42.057 23.190 21.324 1.00 13.43 61 THR B C 1
ATOM 3711 O O . THR B 1 61 ? -41.836 23.584 20.181 1.00 15.86 61 THR B O 1
ATOM 3715 N N . GLY B 1 62 ? -41.476 22.113 21.841 1.00 13.25 62 GLY B N 1
ATOM 3716 C CA . GLY B 1 62 ? -40.535 21.336 21.059 1.00 14.20 62 GLY B CA 1
ATOM 3717 C C . GLY B 1 62 ? -41.236 20.224 20.310 1.00 14.63 62 GLY B C 1
ATOM 3718 O O . GLY B 1 62 ? -42.444 20.038 20.450 1.00 16.12 62 GLY B O 1
ATOM 3719 N N . GLY B 1 63 ? -40.475 19.483 19.514 1.00 14.99 63 GLY B N 1
ATOM 3720 C CA . GLY B 1 63 ? -41.051 18.386 18.763 1.00 15.21 63 GLY B CA 1
ATOM 3721 C C . GLY B 1 63 ? -40.019 17.330 18.441 1.00 14.85 63 GLY B C 1
ATOM 3722 O O . GLY B 1 63 ? -38.849 17.456 18.806 1.00 16.11 63 GLY B O 1
ATOM 3723 N N . THR B 1 64 ? -40.461 16.277 17.763 1.00 12.55 64 THR B N 1
ATOM 3724 C CA . THR B 1 64 ? -39.581 15.186 17.366 1.00 12.03 64 THR B CA 1
ATOM 3725 C C . THR B 1 64 ? -39.539 15.169 15.841 1.00 12.50 64 THR B C 1
ATOM 3726 O O . THR B 1 64 ? -40.180 15.993 15.194 1.00 13.10 64 THR B O 1
ATOM 3730 N N . ARG B 1 65 ? -38.796 14.237 15.255 1.00 12.23 65 ARG B N 1
ATOM 3731 C CA . ARG B 1 65 ? -38.740 14.190 13.799 1.00 13.99 65 ARG B CA 1
ATOM 3732 C C . ARG B 1 65 ? -40.089 13.783 13.211 1.00 12.61 65 ARG B C 1
ATOM 3733 O O . ARG B 1 65 ? -40.326 13.956 12.017 1.00 15.33 65 ARG B O 1
ATOM 3741 N N . PHE B 1 66 ? -40.976 13.259 14.054 1.00 12.66 66 PHE B N 1
ATOM 3742 C CA . PHE B 1 66 ? -42.298 12.828 13.607 1.00 12.67 66 PHE B CA 1
ATOM 3743 C C . PHE B 1 66 ? -43.359 13.923 13.621 1.00 14.27 66 PHE B C 1
ATOM 3744 O O . PHE B 1 66 ? -44.238 13.946 12.757 1.00 15.30 66 PHE B O 1
ATOM 3752 N N . ALA B 1 67 ? -43.286 14.831 14.590 1.00 13.20 67 ALA B N 1
ATOM 3753 C CA . ALA B 1 67 ? -44.279 15.897 14.670 1.00 13.33 67 ALA B CA 1
ATOM 3754 C C . ALA B 1 67 ? -44.014 16.913 15.771 1.00 13.01 67 ALA B C 1
ATOM 3755 O O . ALA B 1 67 ? -43.243 16.661 16.696 1.00 11.95 67 ALA B O 1
ATOM 3757 N N . ARG B 1 68 ? -44.667 18.065 15.645 1.00 14.01 68 ARG B N 1
ATOM 3758 C CA . ARG B 1 68 ? -44.586 19.141 16.624 1.00 14.69 68 ARG B CA 1
ATOM 3759 C C . ARG B 1 68 ? -46.039 19.525 16.882 1.00 14.63 68 ARG B C 1
ATOM 3760 O O . ARG B 1 68 ? -46.800 19.755 15.942 1.00 16.25 68 ARG B O 1
ATOM 3768 N N . PHE B 1 69 ? -46.425 19.564 18.152 1.00 13.74 69 PHE B N 1
ATOM 3769 C CA . PHE B 1 69 ? -47.794 19.892 18.534 1.00 14.73 69 PHE B CA 1
ATOM 3770 C C . PHE B 1 69 ? -47.797 21.172 19.364 1.00 14.12 69 PHE B C 1
ATOM 3771 O O . PHE B 1 69 ? -47.873 21.123 20.589 1.00 14.41 69 PHE B O 1
ATOM 3779 N N . PRO B 1 70 ? -47.730 22.338 18.705 1.00 15.59 70 PRO B N 1
ATOM 3780 C CA . PRO B 1 70 ? -47.722 23.602 19.447 1.00 16.68 70 PRO B CA 1
ATOM 3781 C C . PRO B 1 70 ? -48.929 23.842 20.348 1.00 16.63 70 PRO B C 1
ATOM 3782 O O . PRO B 1 70 ? -50.041 23.398 20.059 1.00 17.49 70 PRO B O 1
ATOM 3786 N N . GLY B 1 71 ? -48.691 24.536 21.455 1.00 15.96 71 GLY B N 1
ATOM 3787 C CA . GLY B 1 71 ? -49.766 24.860 22.372 1.00 17.36 71 GLY B CA 1
ATOM 3788 C C . GLY B 1 71 ? -50.268 26.241 22.003 1.00 17.69 71 GLY B C 1
ATOM 3789 O O . GLY B 1 71 ? -49.986 26.727 20.905 1.00 19.42 71 GLY B O 1
ATOM 3790 N N . THR B 1 72 ? -51.007 26.882 22.900 1.00 17.68 72 THR B N 1
ATOM 3791 C CA . THR B 1 72 ? -51.512 28.220 22.624 1.00 17.46 72 THR B CA 1
ATOM 3792 C C . THR B 1 72 ? -50.483 29.266 23.044 1.00 16.85 72 THR B C 1
ATOM 3793 O O . THR B 1 72 ? -49.624 29.006 23.886 1.00 15.05 72 THR B O 1
ATOM 3797 N N . GLY B 1 73 ? -50.570 30.447 22.446 1.00 15.91 73 GLY B N 1
ATOM 3798 C CA . GLY B 1 73 ? -49.644 31.513 22.780 1.00 15.06 73 GLY B CA 1
ATOM 3799 C C . GLY B 1 73 ? -48.184 31.173 22.543 1.00 14.95 73 GLY B C 1
ATOM 3800 O O . GLY B 1 73 ? -47.314 31.580 23.314 1.00 13.10 73 GLY B O 1
ATOM 3801 N N . GLU B 1 74 ? -47.904 30.423 21.483 1.00 14.89 74 GLU B N 1
ATOM 3802 C CA . GLU B 1 74 ? -46.527 30.060 21.170 1.00 15.18 74 GLU B CA 1
ATOM 3803 C C . GLU B 1 74 ? -45.702 31.311 20.889 1.00 14.74 74 GLU B C 1
ATOM 3804 O O . GLU B 1 74 ? -46.089 32.148 20.073 1.00 15.57 74 GLU B O 1
ATOM 3810 N N . PRO B 1 75 ? -44.556 31.461 21.568 1.00 14.31 75 PRO B N 1
ATOM 3811 C CA . PRO B 1 75 ? -43.733 32.645 21.318 1.00 14.47 75 PRO B CA 1
ATOM 3812 C C . PRO B 1 75 ? -43.055 32.532 19.955 1.00 16.58 75 PRO B C 1
ATOM 3813 O O . PRO B 1 75 ? -42.460 31.503 19.634 1.00 18.95 75 PRO B O 1
ATOM 3817 N N . ARG B 1 76 ? -43.162 33.585 19.153 1.00 18.53 76 ARG B N 1
ATOM 3818 C CA . ARG B 1 76 ? -42.553 33.605 17.829 1.00 19.34 76 ARG B CA 1
ATOM 3819 C C . ARG B 1 76 ? -41.492 34.694 17.819 1.00 18.90 76 ARG B C 1
ATOM 3820 O O . ARG B 1 76 ? -41.802 35.871 18.000 1.00 20.36 76 ARG B O 1
ATOM 3828 N N . GLY B 1 77 ? -40.241 34.305 17.613 1.00 18.63 77 GLY B N 1
ATOM 3829 C CA . GLY B 1 77 ? -39.175 35.286 17.600 1.00 17.93 77 GLY B CA 1
ATOM 3830 C C . GLY B 1 77 ? -38.588 35.461 18.982 1.00 16.95 77 GLY B C 1
ATOM 3831 O O . GLY B 1 77 ? -39.230 35.149 19.986 1.00 16.40 77 GLY B O 1
ATOM 3832 N N . ILE B 1 78 ? -37.370 35.985 19.035 1.00 16.53 78 ILE B N 1
ATOM 3833 C CA . ILE B 1 78 ? -36.680 36.176 20.299 1.00 14.86 78 ILE B CA 1
ATOM 3834 C C . ILE B 1 78 ? -37.355 37.132 21.287 1.00 15.44 78 ILE B C 1
ATOM 3835 O O . ILE B 1 78 ? -37.259 36.933 22.495 1.00 14.25 78 ILE B O 1
ATOM 3840 N N . PHE B 1 79 ? -38.037 38.162 20.795 1.00 14.83 79 PHE B N 1
ATOM 3841 C CA . PHE B 1 79 ? -38.692 39.094 21.707 1.00 14.54 79 PHE B CA 1
ATOM 3842 C C . PHE B 1 79 ? -39.815 38.423 22.498 1.00 14.88 79 PHE B C 1
ATOM 3843 O O . PHE B 1 79 ? -39.929 38.632 23.706 1.00 14.07 79 PHE B O 1
ATOM 3851 N N . ASP B 1 80 ? -40.635 37.613 21.828 1.00 13.62 80 ASP B N 1
ATOM 3852 C CA . ASP B 1 80 ? -41.705 36.891 22.518 1.00 13.88 80 ASP B CA 1
ATOM 3853 C C . ASP B 1 80 ? -41.069 35.927 23.515 1.00 12.25 80 ASP B C 1
ATOM 3854 O O . ASP B 1 80 ? -41.529 35.787 24.646 1.00 12.33 80 ASP B O 1
ATOM 3859 N N . LYS B 1 81 ? -40.012 35.252 23.072 1.00 11.85 81 LYS B N 1
ATOM 3860 C CA . LYS B 1 81 ? -39.317 34.284 23.911 1.00 10.65 81 LYS B CA 1
ATOM 3861 C C . LYS B 1 81 ? -38.731 34.916 25.163 1.00 10.71 81 LYS B C 1
ATOM 3862 O O . LYS B 1 81 ? -38.801 34.331 26.243 1.00 11.43 81 LYS B O 1
ATOM 3868 N N . LEU B 1 82 ? -38.160 36.109 25.031 1.00 10.84 82 LEU B N 1
ATOM 3869 C CA . LEU B 1 82 ? -37.598 36.786 26.195 1.00 11.43 82 LEU B CA 1
ATOM 3870 C C . LEU B 1 82 ? -38.715 37.134 27.178 1.00 11.77 82 LEU B C 1
ATOM 3871 O O . LEU B 1 82 ? -38.538 37.000 28.392 1.00 12.03 82 LEU B O 1
ATOM 3876 N N . ASP B 1 83 ? -39.861 37.574 26.660 1.00 12.26 83 ASP B N 1
ATOM 3877 C CA . ASP B 1 83 ? -41.000 37.913 27.517 1.00 12.81 83 ASP B CA 1
ATOM 3878 C C . ASP B 1 83 ? -41.396 36.707 28.364 1.00 12.12 83 ASP B C 1
ATOM 3879 O O . ASP B 1 83 ? -41.693 36.839 29.552 1.00 12.31 83 ASP B O 1
ATOM 3884 N N . ASP B 1 84 ? -41.400 35.527 27.751 1.00 11.16 84 ASP B N 1
ATOM 3885 C CA . ASP B 1 84 ? -41.769 34.318 28.473 1.00 11.47 84 ASP B CA 1
ATOM 3886 C C . ASP B 1 84 ? -40.676 33.895 29.454 1.00 11.12 84 ASP B C 1
ATOM 3887 O O . ASP B 1 84 ? -40.978 33.413 30.544 1.00 11.42 84 ASP B O 1
ATOM 3892 N N . CYS B 1 85 ? -39.411 34.077 29.074 1.00 10.36 85 CYS B N 1
ATOM 3893 C CA . CYS B 1 85 ? -38.305 33.729 29.963 1.00 10.62 85 CYS B CA 1
ATOM 3894 C C . CYS B 1 85 ? -38.389 34.584 31.222 1.00 12.46 85 CYS B C 1
ATOM 3895 O O . CYS B 1 85 ? -38.054 34.130 32.320 1.00 11.94 85 CYS B O 1
ATOM 3898 N N . ALA B 1 86 ? -38.840 35.823 31.054 1.00 13.64 86 ALA B N 1
ATOM 3899 C CA . ALA B 1 86 ? -38.966 36.753 32.172 1.00 13.32 86 ALA B CA 1
ATOM 3900 C C . ALA B 1 86 ? -39.922 36.217 33.232 1.00 13.09 86 ALA B C 1
ATOM 3901 O O . ALA B 1 86 ? -39.743 36.474 34.422 1.00 12.87 86 ALA B O 1
ATOM 3903 N N . VAL B 1 87 ? -40.944 35.484 32.803 1.00 12.89 87 VAL B N 1
ATOM 3904 C CA . VAL B 1 87 ? -41.907 34.903 33.736 1.00 12.94 87 VAL B CA 1
ATOM 3905 C C . VAL B 1 87 ? -41.211 33.871 34.622 1.00 12.93 87 VAL B C 1
ATOM 3906 O O . VAL B 1 87 ? -41.396 33.850 35.840 1.00 13.27 87 VAL B O 1
ATOM 3910 N N . ILE B 1 88 ? -40.403 33.017 34.005 1.00 12.71 88 ILE B N 1
ATOM 3911 C CA . ILE B 1 88 ? -39.681 31.986 34.739 1.00 12.65 88 ILE B CA 1
ATOM 3912 C C . ILE B 1 88 ? -38.763 32.618 35.784 1.00 11.26 88 ILE B C 1
ATOM 3913 O O . ILE B 1 88 ? -38.701 32.155 36.922 1.00 11.25 88 ILE B O 1
ATOM 3918 N N . GLN B 1 89 ? -38.061 33.681 35.404 1.00 11.09 89 GLN B N 1
ATOM 3919 C CA . GLN B 1 89 ? -37.166 34.357 36.338 1.00 12.28 89 GLN B CA 1
ATOM 3920 C C . GLN B 1 89 ? -37.956 35.047 37.448 1.00 12.08 89 GLN B C 1
ATOM 3921 O O . GLN B 1 89 ? -37.593 34.963 38.623 1.00 11.35 89 GLN B O 1
ATOM 3927 N N . GLN B 1 90 ? -39.051 35.708 37.088 1.00 13.05 90 GLN B N 1
ATOM 3928 C CA . GLN B 1 90 ? -39.844 36.402 38.094 1.00 12.92 90 GLN B CA 1
ATOM 3929 C C . GLN B 1 90 ? -40.364 35.455 39.166 1.00 12.17 90 GLN B C 1
ATOM 3930 O O . GLN B 1 90 ? -40.295 35.752 40.361 1.00 11.89 90 GLN B O 1
ATOM 3936 N N . LEU B 1 91 ? -40.868 34.302 38.740 1.00 11.16 91 LEU B N 1
ATOM 3937 C CA . LEU B 1 91 ? -41.439 33.344 39.673 1.00 12.02 91 LEU B CA 1
ATOM 3938 C C . LEU B 1 91 ? -40.463 32.421 40.402 1.00 11.71 91 LEU B C 1
ATOM 3939 O O . LEU B 1 91 ? -40.716 32.054 41.551 1.00 11.31 91 LEU B O 1
ATOM 3944 N N . THR B 1 92 ? -39.356 32.048 39.759 1.00 11.49 92 THR B N 1
ATOM 3945 C CA . THR B 1 92 ? -38.380 31.160 40.402 1.00 12.43 92 THR B CA 1
ATOM 3946 C C . THR B 1 92 ? -37.165 31.901 40.946 1.00 13.00 92 THR B C 1
ATOM 3947 O O . THR B 1 92 ? -36.516 31.430 41.883 1.00 12.89 92 THR B O 1
ATOM 3951 N N . ARG B 1 93 ? -36.858 33.047 40.341 1.00 13.06 93 ARG B N 1
ATOM 3952 C CA . ARG B 1 93 ? -35.706 33.865 40.714 1.00 12.95 93 ARG B CA 1
ATOM 3953 C C . ARG B 1 93 ? -34.423 33.051 40.608 1.00 12.66 93 ARG B C 1
ATOM 3954 O O . ARG B 1 93 ? -33.412 33.381 41.229 1.00 13.55 93 ARG B O 1
ATOM 3962 N N . ALA B 1 94 ? -34.465 31.994 39.800 1.00 11.45 94 ALA B N 1
ATOM 3963 C CA . ALA B 1 94 ? -33.311 31.121 39.621 1.00 11.70 94 ALA B CA 1
ATOM 3964 C C . ALA B 1 94 ? -32.739 31.161 38.208 1.00 11.28 94 ALA B C 1
ATOM 3965 O O . ALA B 1 94 ? -31.720 30.521 37.931 1.00 11.50 94 ALA B O 1
ATOM 3967 N N . THR B 1 95 ? -33.380 31.921 37.323 1.00 11.24 95 THR B N 1
ATOM 3968 C CA . THR B 1 95 ? -32.944 32.001 35.929 1.00 11.53 95 THR B CA 1
ATOM 3969 C C . THR B 1 95 ? -32.785 33.432 35.410 1.00 11.61 95 THR B C 1
ATOM 3970 O O . THR B 1 95 ? -33.438 33.835 34.445 1.00 11.21 95 THR B O 1
ATOM 3974 N N . PRO B 1 96 ? -31.895 34.216 36.033 1.00 11.58 96 PRO B N 1
ATOM 3975 C CA . PRO B 1 96 ? -31.673 35.600 35.610 1.00 12.32 96 PRO B CA 1
ATOM 3976 C C . PRO B 1 96 ? -31.060 35.767 34.223 1.00 12.46 96 PRO B C 1
ATOM 3977 O O . PRO B 1 96 ? -31.154 36.845 33.634 1.00 13.91 96 PRO B O 1
ATOM 3981 N N . ASN B 1 97 ? -30.442 34.711 33.697 1.00 11.28 97 ASN B N 1
ATOM 3982 C CA . ASN B 1 97 ? -29.809 34.787 32.386 1.00 11.84 97 ASN B CA 1
ATOM 3983 C C . ASN B 1 97 ? -30.406 33.853 31.347 1.00 11.52 97 ASN B C 1
ATOM 3984 O O . ASN B 1 97 ? -30.848 32.748 31.663 1.00 11.43 97 ASN B O 1
ATOM 3989 N N . VAL B 1 98 ? -30.398 34.314 30.100 1.00 10.75 98 VAL B N 1
ATOM 3990 C CA . VAL B 1 98 ? -30.938 33.561 28.975 1.00 11.78 98 VAL B CA 1
ATOM 3991 C C . VAL B 1 98 ? -29.843 33.125 28.002 1.00 12.01 98 VAL B C 1
ATOM 3992 O O . VAL B 1 98 ? -28.875 33.854 27.771 1.00 12.86 98 VAL B O 1
ATOM 3996 N N . SER B 1 99 ? -30.002 31.927 27.444 1.00 12.24 99 SER B N 1
ATOM 3997 C CA . SER B 1 99 ? -29.059 31.392 26.466 1.00 12.11 99 SER B CA 1
ATOM 3998 C C . SER B 1 99 ? -29.638 31.661 25.081 1.00 12.01 99 SER B C 1
ATOM 3999 O O . SER B 1 99 ? -30.765 31.260 24.795 1.00 13.41 99 SER B O 1
ATOM 4002 N N . LEU B 1 100 ? -28.876 32.336 24.227 1.00 12.45 100 LEU B N 1
ATOM 4003 C CA . LEU B 1 100 ? -29.352 32.626 22.880 1.00 11.88 100 LEU B CA 1
ATOM 4004 C C . LEU B 1 100 ? -28.763 31.656 21.869 1.00 11.42 100 LEU B C 1
ATOM 4005 O O . LEU B 1 100 ? -27.653 31.150 22.044 1.00 12.99 100 LEU B O 1
ATOM 4010 N N . HIS B 1 101 ? -29.516 31.412 20.804 1.00 11.99 101 HIS B N 1
ATOM 4011 C CA . HIS B 1 101 ? -29.086 30.517 19.743 1.00 12.12 101 HIS B CA 1
ATOM 4012 C C . HIS B 1 101 ? -29.178 31.293 18.434 1.00 11.06 101 HIS B C 1
ATOM 4013 O O . HIS B 1 101 ? -30.228 31.838 18.107 1.00 13.83 101 HIS B O 1
ATOM 4020 N N . ILE B 1 102 ? -28.074 31.342 17.699 1.00 11.69 102 ILE B N 1
ATOM 4021 C CA . ILE B 1 102 ? -28.008 32.067 16.433 1.00 12.45 102 ILE B CA 1
ATOM 4022 C C . ILE B 1 102 ? -27.937 31.068 15.283 1.00 13.03 102 ILE B C 1
ATOM 4023 O O . ILE B 1 102 ? -27.181 30.102 15.351 1.00 11.91 102 ILE B O 1
ATOM 4028 N N . PRO B 1 103 ? -28.648 31.333 14.173 1.00 12.45 103 PRO B N 1
ATOM 4029 C CA . PRO B 1 103 ? -29.518 32.468 13.846 1.00 14.19 103 PRO B CA 1
ATOM 4030 C C . PRO B 1 103 ? -30.963 32.500 14.351 1.00 14.10 103 PRO B C 1
ATOM 4031 O O . PRO B 1 103 ? -31.671 33.470 14.077 1.00 16.71 103 PRO B O 1
ATOM 4035 N N . TRP B 1 104 ? -31.424 31.474 15.063 1.00 14.20 104 TRP B N 1
ATOM 4036 C CA . TRP B 1 104 ? -32.813 31.488 15.538 1.00 14.36 104 TRP B CA 1
ATOM 4037 C C . TRP B 1 104 ? -33.200 32.795 16.226 1.00 15.40 104 TRP B C 1
ATOM 4038 O O . TRP B 1 104 ? -34.271 33.343 15.967 1.00 15.42 104 TRP B O 1
ATOM 4049 N N . ASP B 1 105 ? -32.332 33.283 17.110 1.00 14.94 105 ASP B N 1
ATOM 4050 C CA . ASP B 1 105 ? -32.608 34.508 17.861 1.00 15.76 105 ASP B CA 1
ATOM 4051 C C . ASP B 1 105 ? -31.935 35.760 17.319 1.00 17.61 105 ASP B C 1
ATOM 4052 O O . ASP B 1 105 ? -31.749 36.729 18.056 1.00 18.13 105 ASP B O 1
ATOM 4057 N N . LYS B 1 106 ? -31.574 35.757 16.043 1.00 19.92 106 LYS B N 1
ATOM 4058 C CA . LYS B 1 106 ? -30.912 36.921 15.477 1.00 21.11 106 LYS B CA 1
ATOM 4059 C C . LYS B 1 106 ? -31.799 38.159 15.560 1.00 20.50 106 LYS B C 1
ATOM 4060 O O . LYS B 1 106 ? -32.992 38.113 15.261 1.00 20.88 106 LYS B O 1
ATOM 4066 N N . ALA B 1 107 ? -31.198 39.263 15.988 1.00 19.88 107 ALA B N 1
ATOM 4067 C CA . ALA B 1 107 ? -31.887 40.539 16.124 1.00 19.08 107 ALA B CA 1
ATOM 4068 C C . ALA B 1 107 ? -30.824 41.584 16.415 1.00 19.42 107 ALA B C 1
ATOM 4069 O O . ALA B 1 107 ? -29.694 41.241 16.760 1.00 19.54 107 ALA B O 1
ATOM 4071 N N . ASP B 1 108 ? -31.177 42.856 16.271 1.00 19.58 108 ASP B N 1
ATOM 4072 C CA . ASP B 1 108 ? -30.226 43.927 16.541 1.00 20.56 108 ASP B CA 1
ATOM 4073 C C . ASP B 1 108 ? -29.718 43.775 17.973 1.00 20.51 108 ASP B C 1
ATOM 4074 O O . ASP B 1 108 ? -30.502 43.777 18.920 1.00 19.20 108 ASP B O 1
ATOM 4079 N N . PRO B 1 109 ? -28.393 43.631 18.147 1.00 20.97 109 PRO B N 1
ATOM 4080 C CA . PRO B 1 109 ? -27.810 43.474 19.482 1.00 21.58 109 PRO B CA 1
ATOM 4081 C C . PRO B 1 109 ? -28.265 44.527 20.489 1.00 21.34 109 PRO B C 1
ATOM 4082 O O . PRO B 1 109 ? -28.559 44.204 21.640 1.00 20.91 109 PRO B O 1
ATOM 4086 N N . LYS B 1 110 ? -28.328 45.784 20.059 1.00 22.82 110 LYS B N 1
ATOM 4087 C CA . LYS B 1 110 ? -28.754 46.854 20.954 1.00 23.88 110 LYS B CA 1
ATOM 4088 C C . LYS B 1 110 ? -30.170 46.607 21.455 1.00 23.52 110 LYS B C 1
ATOM 4089 O O . LYS B 1 110 ? -30.464 46.825 22.629 1.00 23.81 110 LYS B O 1
ATOM 4095 N N . GLU B 1 111 ? -31.048 46.160 20.560 1.00 22.93 111 GLU B N 1
ATOM 4096 C CA . GLU B 1 111 ? -32.432 45.884 20.928 1.00 22.48 111 GLU B CA 1
ATOM 4097 C C . GLU B 1 111 ? -32.541 44.694 21.869 1.00 21.37 111 GLU B C 1
ATOM 4098 O O . GLU B 1 111 ? -33.353 44.700 22.794 1.00 22.41 111 GLU B O 1
ATOM 4104 N N . LEU B 1 112 ? -31.734 43.666 21.620 1.00 20.93 112 LEU B N 1
ATOM 4105 C CA . LEU B 1 112 ? -31.739 42.482 22.471 1.00 20.75 112 LEU B CA 1
ATOM 4106 C C . LEU B 1 112 ? -31.330 42.889 23.876 1.00 20.40 112 LEU B C 1
ATOM 4107 O O . LEU B 1 112 ? -31.999 42.557 24.855 1.00 20.10 112 LEU B O 1
ATOM 4112 N N . LYS B 1 113 ? -30.220 43.615 23.959 1.00 20.96 113 LYS B N 1
ATOM 4113 C CA . LYS B 1 113 ? -29.688 44.080 25.232 1.00 22.23 113 LYS B CA 1
ATOM 4114 C C . LYS B 1 113 ? -30.704 44.965 25.946 1.00 21.56 113 LYS B C 1
ATOM 4115 O O . LYS B 1 113 ? -30.932 44.818 27.145 1.00 21.41 113 LYS B O 1
ATOM 4121 N N . ALA B 1 114 ? -31.314 45.881 25.201 1.00 22.20 114 ALA B N 1
ATOM 4122 C CA . ALA B 1 114 ? -32.305 46.786 25.768 1.00 21.77 114 ALA B CA 1
ATOM 4123 C C . ALA B 1 114 ? -33.512 46.017 26.291 1.00 21.44 114 ALA B C 1
ATOM 4124 O O . ALA B 1 114 ? -34.063 46.346 27.340 1.00 22.54 114 ALA B O 1
ATOM 4126 N N . ARG B 1 115 ? -33.920 44.988 25.556 1.00 21.01 115 ARG B N 1
ATOM 4127 C CA . ARG B 1 115 ? -35.064 44.182 25.956 1.00 19.97 115 ARG B CA 1
ATOM 4128 C C . ARG B 1 115 ? -34.714 43.368 27.199 1.00 19.05 115 ARG B C 1
ATOM 4129 O O . ARG B 1 115 ? -35.520 43.247 28.121 1.00 17.44 115 ARG B O 1
ATOM 4137 N N . GLY B 1 116 ? -33.506 42.817 27.217 1.00 18.05 116 GLY B N 1
ATOM 4138 C CA . GLY B 1 116 ? -33.075 42.040 28.364 1.00 18.39 116 GLY B CA 1
ATOM 4139 C C . GLY B 1 116 ? -33.038 42.903 29.611 1.00 19.02 116 GLY B C 1
ATOM 4140 O O . GLY B 1 116 ? -33.534 42.509 30.667 1.00 18.00 116 GLY B O 1
ATOM 4141 N N . ASP B 1 117 ? -32.457 44.092 29.490 1.00 19.97 117 ASP B N 1
ATOM 4142 C CA . ASP B 1 117 ? -32.366 45.002 30.626 1.00 21.10 117 ASP B CA 1
ATOM 4143 C C . ASP B 1 117 ? -33.747 45.368 31.159 1.00 21.43 117 ASP B C 1
ATOM 4144 O O . ASP B 1 117 ? -33.960 45.419 32.369 1.00 22.24 117 ASP B O 1
ATOM 4149 N N . ALA B 1 118 ? -34.685 45.620 30.251 1.00 21.43 118 ALA B N 1
ATOM 4150 C CA . ALA B 1 118 ? -36.041 45.986 30.641 1.00 20.53 118 ALA B CA 1
ATOM 4151 C C . ALA B 1 118 ? -36.755 44.868 31.396 1.00 20.27 118 ALA B C 1
ATOM 4152 O O . ALA B 1 118 ? -37.569 45.128 32.282 1.00 20.89 118 ALA B O 1
ATOM 4154 N N . LEU B 1 119 ? -36.446 43.623 31.040 1.00 18.72 119 LEU B N 1
ATOM 4155 C CA . LEU B 1 119 ? -37.069 42.462 31.666 1.00 18.11 119 LEU B CA 1
ATOM 4156 C C . LEU B 1 119 ? -36.293 41.912 32.862 1.00 17.62 119 LEU B C 1
ATOM 4157 O O . LEU B 1 119 ? -36.745 40.973 33.519 1.00 18.86 119 LEU B O 1
ATOM 4162 N N . GLY B 1 120 ? -35.131 42.494 33.139 1.00 17.49 120 GLY B N 1
ATOM 4163 C CA . GLY B 1 120 ? -34.322 42.033 34.255 1.00 17.38 120 GLY B CA 1
ATOM 4164 C C . GLY B 1 120 ? -33.632 40.722 33.932 1.00 17.32 120 GLY B C 1
ATOM 4165 O O . GLY B 1 120 ? -33.455 39.866 34.802 1.00 18.16 120 GLY B O 1
ATOM 4166 N N . LEU B 1 121 ? -33.241 40.566 32.671 1.00 15.85 121 LEU B N 1
ATOM 4167 C CA . LEU B 1 121 ? -32.570 39.355 32.218 1.00 14.38 121 LEU B CA 1
ATOM 4168 C C . LEU B 1 121 ? -31.216 39.651 31.596 1.00 14.07 121 LEU B C 1
ATOM 4169 O O . LEU B 1 121 ? -31.046 40.648 30.893 1.00 16.03 121 LEU B O 1
ATOM 4174 N N . GLY B 1 122 ? -30.259 38.771 31.863 1.00 13.64 122 GLY B N 1
ATOM 4175 C CA . GLY B 1 122 ? -28.930 38.902 31.302 1.00 12.63 122 GLY B CA 1
ATOM 4176 C C . GLY B 1 122 ? -28.776 37.814 30.254 1.00 12.47 122 GLY B C 1
ATOM 4177 O O . GLY B 1 122 ? -29.741 37.110 29.945 1.00 13.96 122 GLY B O 1
ATOM 4178 N N . PHE B 1 123 ? -27.575 37.661 29.711 1.00 13.30 123 PHE B N 1
ATOM 4179 C CA . PHE B 1 123 ? -27.334 36.654 28.687 1.00 14.48 123 PHE B CA 1
ATOM 4180 C C . PHE B 1 123 ? -26.156 35.746 29.009 1.00 14.66 123 PHE B C 1
ATOM 4181 O O . PHE B 1 123 ? -25.055 36.216 29.302 1.00 16.88 123 PHE B O 1
ATOM 4189 N N . ASP B 1 124 ? -26.397 34.439 28.954 1.00 14.22 124 ASP B N 1
ATOM 4190 C CA . ASP B 1 124 ? -25.357 33.458 29.225 1.00 14.26 124 ASP B CA 1
ATOM 4191 C C . ASP B 1 124 ? -24.617 33.186 27.915 1.00 12.88 124 ASP B C 1
ATOM 4192 O O . ASP B 1 124 ? -24.652 33.998 26.992 1.00 11.64 124 ASP B O 1
ATOM 4197 N N . ALA B 1 125 ? -23.960 32.036 27.829 1.00 11.88 125 ALA B N 1
ATOM 4198 C CA . ALA B 1 125 ? -23.201 31.681 26.638 1.00 11.34 125 ALA B CA 1
ATOM 4199 C C . ALA B 1 125 ? -24.014 31.699 25.349 1.00 11.43 125 ALA B C 1
ATOM 4200 O O . ALA B 1 125 ? -25.183 31.309 25.333 1.00 12.44 125 ALA B O 1
ATOM 4202 N N . MET B 1 126 ? -23.378 32.160 24.276 1.00 10.30 126 MET B N 1
ATOM 4203 C CA . MET B 1 126 ? -23.994 32.191 22.956 1.00 10.98 126 MET B CA 1
ATOM 4204 C C . MET B 1 126 ? -23.917 30.763 22.425 1.00 12.12 126 MET B C 1
ATOM 4205 O O . MET B 1 126 ? -23.043 29.995 22.830 1.00 13.92 126 MET B O 1
ATOM 4210 N N . ASN B 1 127 ? -24.827 30.414 21.523 1.00 11.10 127 ASN B N 1
ATOM 4211 C CA . ASN B 1 127 ? -24.839 29.083 20.918 1.00 10.61 127 ASN B CA 1
ATOM 4212 C C . ASN B 1 127 ? -24.894 29.237 19.404 1.00 11.27 127 ASN B C 1
ATOM 4213 O O . ASN B 1 127 ? -25.814 29.865 18.874 1.00 13.62 127 ASN B O 1
ATOM 4218 N N . SER B 1 128 ? -23.909 28.671 18.714 1.00 11.12 128 SER B N 1
ATOM 4219 C CA . SER B 1 128 ? -23.861 28.738 17.259 1.00 11.93 128 SER B CA 1
ATOM 4220 C C . SER B 1 128 ? -24.667 27.593 16.659 1.00 10.44 128 SER B C 1
ATOM 4221 O O . SER B 1 128 ? -24.957 26.595 17.329 1.00 11.08 128 SER B O 1
ATOM 4224 N N . ASN B 1 129 ? -25.010 27.737 15.385 1.00 11.55 129 ASN B N 1
ATOM 4225 C CA . ASN B 1 129 ? -25.800 26.739 14.683 1.00 11.22 129 ASN B CA 1
ATOM 4226 C C . ASN B 1 129 ? -25.248 26.435 13.294 1.00 11.88 129 ASN B C 1
ATOM 4227 O O . ASN B 1 129 ? -25.475 27.191 12.347 1.00 12.35 129 ASN B O 1
ATOM 4232 N N . THR B 1 130 ? -24.493 25.348 13.177 1.00 11.82 130 THR B N 1
ATOM 4233 C CA . THR B 1 130 ? -23.991 24.922 11.876 1.00 10.99 130 THR B CA 1
ATOM 4234 C C . THR B 1 130 ? -24.412 23.465 11.696 1.00 11.01 130 THR B C 1
ATOM 4235 O O . THR B 1 130 ? -23.699 22.650 11.106 1.00 10.19 130 THR B O 1
ATOM 4239 N N . PHE B 1 131 ? -25.593 23.155 12.228 1.00 10.34 131 PHE B N 1
ATOM 4240 C CA . PHE B 1 131 ? -26.174 21.817 12.124 1.00 11.36 131 PHE B CA 1
ATOM 4241 C C . PHE B 1 131 ? -27.471 21.871 11.314 1.00 11.52 131 PHE B C 1
ATOM 4242 O O . PHE B 1 131 ? -28.242 20.909 11.274 1.00 12.55 131 PHE B O 1
ATOM 4250 N N . SER B 1 132 ? -27.695 23.010 10.666 1.00 11.75 132 SER B N 1
ATOM 4251 C CA . SER B 1 132 ? -28.872 23.228 9.830 1.00 12.74 132 SER B CA 1
ATOM 4252 C C . SER B 1 132 ? -28.545 24.342 8.842 1.00 13.63 132 SER B C 1
ATOM 4253 O O . SER B 1 132 ? -27.671 25.170 9.106 1.00 14.78 132 SER B O 1
ATOM 4256 N N . ASP B 1 133 ? -29.234 24.357 7.704 1.00 14.67 133 ASP B N 1
ATOM 4257 C CA . ASP B 1 133 ? -28.994 25.377 6.685 1.00 16.25 133 ASP B CA 1
ATOM 4258 C C . ASP B 1 133 ? -29.975 26.534 6.763 1.00 18.90 133 ASP B C 1
ATOM 4259 O O . ASP B 1 133 ? -31.180 26.332 6.893 1.00 19.25 133 ASP B O 1
ATOM 4264 N N . ALA B 1 134 ? -29.443 27.749 6.683 1.00 21.94 134 ALA B N 1
ATOM 4265 C CA . ALA B 1 134 ? -30.264 28.950 6.713 1.00 24.06 134 ALA B CA 1
ATOM 4266 C C . ALA B 1 134 ? -30.468 29.414 5.273 1.00 25.39 134 ALA B C 1
ATOM 4267 O O . ALA B 1 134 ? -29.673 29.089 4.390 1.00 24.47 134 ALA B O 1
ATOM 4269 N N . PRO B 1 135 ? -31.545 30.167 5.015 1.00 27.31 135 PRO B N 1
ATOM 4270 C CA . PRO B 1 135 ? -31.836 30.667 3.668 1.00 28.63 135 PRO B CA 1
ATOM 4271 C 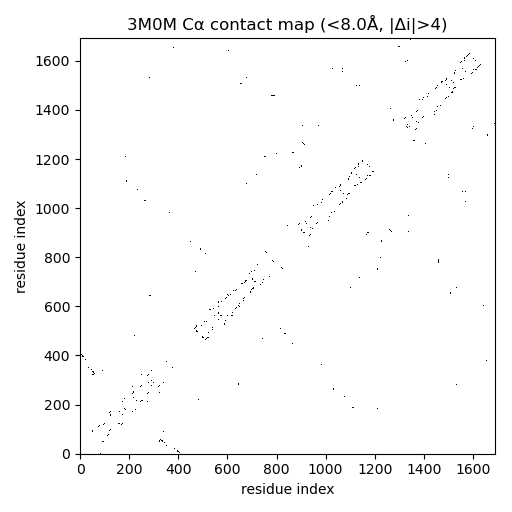C . PRO B 1 135 ? -30.711 31.526 3.093 1.00 28.82 135 PRO B C 1
ATOM 4272 O O . PRO B 1 135 ? -30.137 32.359 3.794 1.00 30.29 135 PRO B O 1
ATOM 4276 N N . GLY B 1 136 ? -30.399 31.308 1.818 1.00 29.43 136 GLY B N 1
ATOM 4277 C CA . GLY B 1 136 ? -29.354 32.075 1.159 1.00 28.43 136 GLY B CA 1
ATOM 4278 C C . GLY B 1 136 ? -27.946 31.593 1.451 1.00 27.45 136 GLY B C 1
ATOM 4279 O O . GLY B 1 136 ? -26.975 32.113 0.903 1.00 27.84 136 GLY B O 1
ATOM 4280 N N . GLN B 1 137 ? -27.839 30.589 2.314 1.00 26.10 137 GLN B N 1
ATOM 4281 C CA . GLN B 1 137 ? -26.551 30.026 2.700 1.00 23.61 137 GLN B CA 1
ATOM 4282 C C . GLN B 1 137 ? -25.773 29.513 1.486 1.00 22.61 137 GLN B C 1
ATOM 4283 O O . GLN B 1 137 ? -26.290 28.732 0.688 1.00 23.80 137 GLN B O 1
ATOM 4289 N N . ALA B 1 138 ? -24.523 29.951 1.359 1.00 21.74 138 ALA B N 1
ATOM 4290 C CA . ALA B 1 138 ? -23.676 29.559 0.236 1.00 20.24 138 ALA B CA 1
ATOM 4291 C C . ALA B 1 138 ? -23.271 28.089 0.235 1.00 20.22 138 ALA B C 1
ATOM 4292 O O . ALA B 1 138 ? -23.234 27.448 -0.819 1.00 19.55 138 ALA B O 1
ATOM 4294 N N . HIS B 1 139 ? -22.958 27.557 1.412 1.00 17.22 139 HIS B N 1
ATOM 4295 C CA . HIS B 1 139 ? -22.540 26.166 1.524 1.00 16.37 139 HIS B CA 1
ATOM 4296 C C . HIS B 1 139 ? -23.399 25.404 2.525 1.00 14.42 139 HIS B C 1
ATOM 4297 O O . HIS B 1 139 ? -23.630 25.869 3.639 1.00 15.09 139 HIS B O 1
ATOM 4304 N N . SER B 1 140 ? -23.864 24.228 2.121 1.00 13.62 140 SER B N 1
ATOM 4305 C CA . SER B 1 140 ? -24.706 23.403 2.977 1.00 13.29 140 SER B CA 1
ATOM 4306 C C . SER B 1 140 ? -23.911 22.640 4.026 1.00 11.04 140 SER B C 1
ATOM 4307 O O . SER B 1 140 ? -22.758 22.268 3.803 1.00 12.92 140 SER B O 1
ATOM 4310 N N . TYR B 1 141 ? -24.542 22.401 5.172 1.00 12.42 141 TYR B N 1
ATOM 4311 C CA . TYR B 1 141 ? -23.898 21.657 6.245 1.00 11.25 141 TYR B CA 1
ATOM 4312 C C . TYR B 1 141 ? -24.376 20.201 6.256 1.00 11.02 141 TYR B C 1
ATOM 4313 O O . TYR B 1 141 ? -24.197 19.482 7.240 1.00 11.94 141 TYR B O 1
ATOM 4322 N N . LYS B 1 142 ? -24.974 19.767 5.152 1.00 10.55 142 LYS B N 1
ATOM 4323 C CA . LYS B 1 142 ? -25.468 18.398 5.041 1.00 10.85 142 LYS B CA 1
ATOM 4324 C C . LYS B 1 142 ? -24.404 17.371 5.428 1.00 11.87 142 LYS B C 1
ATOM 4325 O O . LYS B 1 142 ? -24.691 16.409 6.146 1.00 12.01 142 LYS B O 1
ATOM 4331 N N . TYR B 1 143 ? -23.176 17.582 4.965 1.00 11.25 143 TYR B N 1
ATOM 4332 C CA . TYR B 1 143 ? -22.085 16.653 5.249 1.00 11.12 143 TYR B CA 1
ATOM 4333 C C . TYR B 1 143 ? -21.097 17.163 6.291 1.00 10.76 143 TYR B C 1
ATOM 4334 O O . TYR B 1 143 ? -19.964 16.691 6.369 1.00 12.52 143 TYR B O 1
ATOM 4343 N N . GLY B 1 144 ? -21.532 18.119 7.099 1.00 11.37 144 GLY B N 1
ATOM 4344 C CA . GLY B 1 144 ? -20.656 18.653 8.122 1.00 9.67 144 GLY B CA 1
ATOM 4345 C C . GLY B 1 144 ? -20.516 20.156 8.043 1.00 9.96 144 GLY B C 1
ATOM 4346 O O . GLY B 1 144 ? -21.076 20.802 7.153 1.00 10.54 144 GLY B O 1
ATOM 4347 N N . SER B 1 145 ? -19.759 20.709 8.982 1.00 10.27 145 SER B N 1
ATOM 4348 C CA . SER B 1 145 ? -19.544 22.144 9.045 1.00 9.87 145 SER B CA 1
ATOM 4349 C C . SER B 1 145 ? -18.082 22.453 9.349 1.00 11.22 145 SER B C 1
ATOM 4350 O O . SER B 1 145 ? -17.273 22.605 8.431 1.00 10.99 145 SER B O 1
ATOM 4353 N N . LEU B 1 146 ? -17.738 22.529 10.632 1.00 10.22 146 LEU B N 1
ATOM 4354 C CA . LEU B 1 146 ? -16.366 22.817 11.029 1.00 10.32 146 LEU B CA 1
ATOM 4355 C C . LEU B 1 146 ? -15.395 21.719 10.599 1.00 10.46 146 LEU B C 1
ATOM 4356 O O . LEU B 1 146 ? -14.197 21.966 10.476 1.00 11.82 146 LEU B O 1
ATOM 4361 N N . SER B 1 147 ? -15.909 20.512 10.364 1.00 10.70 147 SER B N 1
ATOM 4362 C CA . SER B 1 147 ? -15.065 19.395 9.943 1.00 9.57 147 SER B CA 1
ATOM 4363 C C . SER B 1 147 ? -15.371 18.931 8.516 1.00 9.69 147 SER B C 1
ATOM 4364 O O . SER B 1 147 ? -14.909 17.876 8.087 1.00 9.91 147 SER B O 1
ATOM 4367 N N . HIS B 1 148 ? -16.147 19.725 7.785 1.00 9.79 148 HIS B N 1
ATOM 4368 C CA . HIS B 1 148 ? -16.511 19.395 6.404 1.00 11.13 148 HIS B CA 1
ATOM 4369 C C . HIS B 1 148 ? -15.241 19.255 5.559 1.00 11.15 148 HIS B C 1
ATOM 4370 O O . HIS B 1 148 ? -14.240 19.910 5.827 1.00 12.35 148 HIS B O 1
ATOM 4377 N N . THR B 1 149 ? -15.277 18.400 4.541 1.00 12.08 149 THR B N 1
ATOM 4378 C CA . THR B 1 149 ? -14.108 18.207 3.687 1.00 12.75 149 THR B CA 1
ATOM 4379 C C . THR B 1 149 ? -13.805 19.428 2.819 1.00 13.08 149 THR B C 1
ATOM 4380 O O . THR B 1 149 ? -12.668 19.629 2.402 1.00 13.38 149 THR B O 1
ATOM 4384 N N . ASN B 1 150 ? -14.828 20.233 2.550 1.00 12.75 150 ASN B N 1
ATOM 4385 C CA . ASN B 1 150 ? -14.682 21.430 1.724 1.00 14.07 150 ASN B CA 1
ATOM 4386 C C . ASN B 1 150 ? -14.202 22.622 2.549 1.00 14.08 150 ASN B C 1
ATOM 4387 O O . ASN B 1 150 ? -14.871 23.046 3.490 1.00 14.39 150 ASN B O 1
ATOM 4392 N N . ALA B 1 151 ? -13.044 23.164 2.181 1.00 15.08 151 ALA B N 1
ATOM 4393 C CA . ALA B 1 151 ? -12.453 24.295 2.889 1.00 14.54 151 ALA B CA 1
ATOM 4394 C C . ALA B 1 151 ? -13.384 25.496 3.021 1.00 13.52 151 ALA B C 1
ATOM 4395 O O . ALA B 1 151 ? -13.472 26.100 4.091 1.00 14.40 151 ALA B O 1
ATOM 4397 N N . ALA B 1 152 ? -14.067 25.848 1.934 1.00 14.97 152 ALA B N 1
ATOM 4398 C CA . ALA B 1 152 ? -14.977 26.990 1.939 1.00 14.63 152 ALA B CA 1
ATOM 4399 C C . ALA B 1 152 ? -16.133 26.796 2.915 1.00 14.56 152 ALA B C 1
ATOM 4400 O O . ALA B 1 152 ? -16.641 27.760 3.491 1.00 15.71 152 ALA B O 1
ATOM 4402 N N . THR B 1 153 ? -16.555 25.549 3.092 1.00 14.00 153 THR B N 1
ATOM 4403 C CA . THR B 1 153 ? -17.647 25.251 4.006 1.00 12.92 153 THR B CA 1
ATOM 4404 C C . THR B 1 153 ? -17.159 25.431 5.439 1.00 12.09 153 THR B C 1
ATOM 4405 O O . THR B 1 153 ? -17.867 25.989 6.276 1.00 11.65 153 THR B O 1
ATOM 4409 N N . ARG B 1 154 ? -15.945 24.970 5.720 1.00 12.66 154 ARG B N 1
ATOM 4410 C CA . ARG B 1 154 ? -15.392 25.120 7.058 1.00 11.78 154 ARG B CA 1
ATOM 4411 C C . ARG B 1 154 ? -15.229 26.610 7.370 1.00 12.96 154 ARG B C 1
ATOM 4412 O O . ARG B 1 154 ? -15.527 27.059 8.474 1.00 11.68 154 ARG B O 1
ATOM 4420 N N . ALA B 1 155 ? -14.762 27.373 6.386 1.00 12.62 155 ALA B N 1
ATOM 4421 C CA . ALA B 1 155 ? -14.562 28.807 6.568 1.00 12.63 155 ALA B CA 1
ATOM 4422 C C . ALA B 1 155 ? -15.881 29.500 6.879 1.00 12.82 155 ALA B C 1
ATOM 4423 O O . ALA B 1 155 ? -15.938 30.405 7.708 1.00 13.62 155 ALA B O 1
ATOM 4425 N N . GLN B 1 156 ? -16.942 29.076 6.202 1.00 12.40 156 GLN B N 1
ATOM 4426 C CA . GLN B 1 156 ? -18.259 29.648 6.425 1.00 13.04 156 GLN B CA 1
ATOM 4427 C C . GLN B 1 156 ? -18.693 29.371 7.864 1.00 12.33 156 GLN B C 1
ATOM 4428 O O . GLN B 1 156 ? -19.214 30.251 8.547 1.00 12.75 156 GLN B O 1
ATOM 4434 N N . ALA B 1 157 ? -18.466 28.145 8.325 1.00 12.15 157 ALA B N 1
ATOM 4435 C CA . ALA B 1 157 ? -18.835 27.768 9.686 1.00 12.92 157 ALA B CA 1
ATOM 4436 C C . ALA B 1 157 ? -18.041 28.568 10.716 1.00 12.95 157 ALA B C 1
ATOM 4437 O O . ALA B 1 157 ? -18.589 29.004 11.731 1.00 12.79 157 ALA B O 1
ATOM 4439 N N . VAL B 1 158 ? -16.750 28.759 10.454 1.00 11.82 158 VAL B N 1
ATOM 4440 C CA . VAL B 1 158 ? -15.900 29.519 11.365 1.00 12.30 158 VAL B CA 1
ATOM 4441 C C . VAL B 1 158 ? -16.393 30.959 11.456 1.00 12.24 158 VAL B C 1
ATOM 4442 O O . VAL B 1 158 ? -16.506 31.517 12.547 1.00 12.75 158 VAL B O 1
ATOM 4446 N N . GLU B 1 159 ? -16.696 31.554 10.306 1.00 12.15 159 GLU B N 1
ATOM 4447 C CA . GLU B 1 159 ? -17.172 32.930 10.272 1.00 13.46 159 GLU B CA 1
ATOM 4448 C C . GLU B 1 159 ? -18.479 33.081 11.040 1.00 13.68 159 GLU B C 1
ATOM 4449 O O . GLU B 1 159 ? -18.707 34.093 11.701 1.00 13.66 159 GLU B O 1
ATOM 4455 N N . HIS B 1 160 ? -19.344 32.077 10.949 1.00 13.01 160 HIS B N 1
ATOM 4456 C CA . HIS B 1 160 ? -20.613 32.126 11.666 1.00 11.96 160 HIS B CA 1
ATOM 4457 C C . HIS B 1 160 ? -20.351 32.158 13.167 1.00 12.30 160 HIS B C 1
ATOM 4458 O O . HIS B 1 160 ? -20.979 32.917 13.899 1.00 11.38 160 HIS B O 1
ATOM 4465 N N . ASN B 1 161 ? -19.427 31.321 13.626 1.00 12.36 161 ASN B N 1
ATOM 4466 C CA . ASN B 1 161 ? -19.101 31.294 15.044 1.00 12.31 161 ASN B CA 1
ATOM 4467 C C . ASN B 1 161 ? -18.502 32.624 15.495 1.00 13.84 161 ASN B C 1
ATOM 4468 O O . ASN B 1 161 ? -18.804 33.103 16.588 1.00 11.55 161 ASN B O 1
ATOM 4473 N N . LEU B 1 162 ? -17.664 33.223 14.653 1.00 13.72 162 LEU B N 1
ATOM 4474 C CA . LEU B 1 162 ? -17.065 34.510 14.994 1.00 15.04 162 LEU B CA 1
ATOM 4475 C C . LEU B 1 162 ? -18.166 35.558 15.100 1.00 15.67 162 LEU B C 1
ATOM 4476 O O . LEU B 1 162 ? -18.092 36.460 15.932 1.00 14.98 162 LEU B O 1
ATOM 4481 N N . GLU B 1 163 ? -19.188 35.433 14.255 1.00 15.96 163 GLU B N 1
ATOM 4482 C CA . GLU B 1 163 ? -20.311 36.363 14.273 1.00 16.48 163 GLU B CA 1
ATOM 4483 C C . GLU B 1 163 ? -21.060 36.224 15.594 1.00 15.85 163 GLU B C 1
ATOM 4484 O O . GLU B 1 163 ? -21.531 37.213 16.161 1.00 16.40 163 GLU B O 1
ATOM 4490 N N . CYS B 1 164 ? -21.181 34.990 16.078 1.00 14.73 164 CYS B N 1
ATOM 4491 C CA . CYS B 1 164 ? -21.860 34.746 17.345 1.00 13.95 164 CYS B CA 1
ATOM 4492 C C . CYS B 1 164 ? -21.100 35.427 18.476 1.00 12.83 164 CYS B C 1
ATOM 4493 O O . CYS B 1 164 ? -21.705 35.956 19.404 1.00 13.94 164 CYS B O 1
ATOM 4496 N N . ILE B 1 165 ? -19.772 35.411 18.395 1.00 13.03 165 ILE B N 1
ATOM 4497 C CA . ILE B 1 165 ? -18.952 36.053 19.415 1.00 13.31 165 ILE B CA 1
ATOM 4498 C C . ILE B 1 165 ? -19.192 37.563 19.376 1.00 14.46 165 ILE B C 1
ATOM 4499 O O . ILE B 1 165 ? -19.305 38.207 20.419 1.00 14.03 165 ILE B O 1
ATOM 4504 N N . GLU B 1 166 ? -19.279 38.124 18.174 1.00 14.92 166 GLU B N 1
ATOM 4505 C CA . GLU B 1 166 ? -19.519 39.558 18.039 1.00 16.26 166 GLU B CA 1
ATOM 4506 C C . GLU B 1 166 ? -20.863 39.947 18.648 1.00 15.42 166 GLU B C 1
ATOM 4507 O O . GLU B 1 166 ? -20.971 40.969 19.327 1.00 16.00 166 GLU B O 1
ATOM 4513 N N . ILE B 1 167 ? -21.889 39.135 18.408 1.00 14.75 167 ILE B N 1
ATOM 4514 C CA . ILE B 1 167 ? -23.209 39.408 18.961 1.00 15.31 167 ILE B CA 1
ATOM 4515 C C . ILE B 1 167 ? -23.149 39.323 20.482 1.00 15.24 167 ILE B C 1
ATOM 4516 O O . ILE B 1 167 ? -23.659 40.195 21.182 1.00 15.49 167 ILE B O 1
ATOM 4521 N N . GLY B 1 168 ? -22.519 38.266 20.985 1.00 14.76 168 GLY B N 1
ATOM 4522 C CA . GLY B 1 168 ? -22.398 38.093 22.422 1.00 14.71 168 GLY B CA 1
ATOM 4523 C C . GLY B 1 168 ? -21.682 39.245 23.105 1.00 16.21 168 GLY B C 1
ATOM 4524 O O . GLY B 1 168 ? -22.099 39.690 24.173 1.00 14.76 168 GLY B O 1
ATOM 4525 N N . LYS B 1 169 ? -20.604 39.727 22.495 1.00 16.15 169 LYS B N 1
ATOM 4526 C CA . LYS B 1 169 ? -19.836 40.835 23.060 1.00 17.59 169 LYS B CA 1
ATOM 4527 C C . LYS B 1 169 ? -20.709 42.073 23.230 1.00 18.18 169 LYS B C 1
ATOM 4528 O O . LYS B 1 169 ? -20.563 42.818 24.201 1.00 19.11 169 LYS B O 1
ATOM 4534 N N . ALA B 1 170 ? -21.625 42.280 22.291 1.00 17.66 170 ALA B N 1
ATOM 4535 C CA . ALA B 1 170 ? -22.517 43.435 22.322 1.00 18.36 170 ALA B CA 1
ATOM 4536 C C . ALA B 1 170 ? -23.625 43.346 23.368 1.00 18.77 170 ALA B C 1
ATOM 4537 O O . ALA B 1 170 ? -24.129 44.374 23.825 1.00 20.20 170 ALA B O 1
ATOM 4539 N N . ILE B 1 171 ? -24.005 42.132 23.756 1.00 18.12 171 ILE B N 1
ATOM 4540 C CA . ILE B 1 171 ? -25.079 41.967 24.730 1.00 17.49 171 ILE B CA 1
ATOM 4541 C C . ILE B 1 171 ? -24.638 41.557 26.133 1.00 16.91 171 ILE B C 1
ATOM 4542 O O . ILE B 1 171 ? -25.471 41.415 27.027 1.00 18.58 171 ILE B O 1
ATOM 4547 N N . GLY B 1 172 ? -23.340 41.361 26.327 1.00 17.55 172 GLY B N 1
ATOM 4548 C CA . GLY B 1 172 ? -22.855 40.992 27.647 1.00 16.54 172 GLY B CA 1
ATOM 4549 C C . GLY B 1 172 ? -22.546 39.524 27.873 1.00 16.13 172 GLY B C 1
ATOM 4550 O O . GLY B 1 172 ? -22.315 39.105 29.008 1.00 16.02 172 GLY B O 1
ATOM 4551 N N . SER B 1 173 ? -22.553 38.732 26.806 1.00 16.31 173 SER B N 1
ATOM 4552 C CA . SER B 1 173 ? -22.244 37.312 26.928 1.00 14.81 173 SER B CA 1
ATOM 4553 C C . SER B 1 173 ? -20.735 37.183 27.102 1.00 14.61 173 SER B C 1
ATOM 4554 O O . SER B 1 173 ? -19.983 38.073 26.704 1.00 14.34 173 SER B O 1
ATOM 4557 N N . LYS B 1 174 ? -20.291 36.081 27.700 1.00 13.27 174 LYS B N 1
ATOM 4558 C CA . LYS B 1 174 ? -18.865 35.862 27.918 1.00 12.75 174 LYS B CA 1
ATOM 4559 C C . LYS B 1 174 ? -18.387 34.472 27.501 1.00 13.06 174 LYS B C 1
ATOM 4560 O O . LYS B 1 174 ? -17.335 34.012 27.943 1.00 13.10 174 LYS B O 1
ATOM 4566 N N . ALA B 1 175 ? -19.151 33.801 26.647 1.00 11.82 175 ALA B N 1
ATOM 4567 C CA . ALA B 1 175 ? -18.754 32.473 26.203 1.00 11.10 175 ALA B CA 1
ATOM 4568 C C . ALA B 1 175 ? -19.520 32.042 24.971 1.00 10.90 175 ALA B C 1
ATOM 4569 O O . ALA B 1 175 ? -20.601 32.554 24.685 1.00 10.63 175 ALA B O 1
ATOM 4571 N N . LEU B 1 176 ? -18.937 31.096 24.246 1.00 10.42 176 LEU B N 1
ATOM 4572 C CA . LEU B 1 176 ? -19.546 30.541 23.050 1.00 10.59 176 LEU B CA 1
ATOM 4573 C C . LEU B 1 176 ? -19.548 29.033 23.186 1.00 8.95 176 LEU B C 1
ATOM 4574 O O . LEU B 1 176 ? -18.505 28.426 23.431 1.00 10.31 176 LEU B O 1
ATOM 4579 N N . THR B 1 177 ? -20.727 28.440 23.041 1.00 9.85 177 THR B N 1
ATOM 4580 C CA . THR B 1 177 ? -20.867 26.993 23.106 1.00 10.13 177 THR B CA 1
ATOM 4581 C C . THR B 1 177 ? -21.020 26.483 21.686 1.00 9.88 177 THR B C 1
ATOM 4582 O O . THR B 1 177 ? -21.864 26.966 20.927 1.00 11.00 177 THR B O 1
ATOM 4586 N N . VAL B 1 178 ? -20.192 25.504 21.338 1.00 9.37 178 VAL B N 1
ATOM 4587 C CA . VAL B 1 178 ? -20.207 24.917 20.008 1.00 9.07 178 VAL B CA 1
ATOM 4588 C C . VAL B 1 178 ? -20.627 23.451 20.022 1.00 9.20 178 VAL B C 1
ATOM 4589 O O . VAL B 1 178 ? -19.890 22.585 20.507 1.00 9.97 178 VAL B O 1
ATOM 4593 N N . TRP B 1 179 ? -21.832 23.191 19.524 1.00 9.34 179 TRP B N 1
ATOM 4594 C CA . TRP B 1 179 ? -22.323 21.830 19.385 1.00 9.08 179 TRP B CA 1
ATOM 4595 C C . TRP B 1 179 ? -22.643 21.682 17.908 1.00 9.29 179 TRP B C 1
ATOM 4596 O O . TRP B 1 179 ? -23.399 22.483 17.354 1.00 10.04 179 TRP B O 1
ATOM 4607 N N . ILE B 1 180 ? -22.064 20.673 17.269 1.00 9.57 180 ILE B N 1
ATOM 4608 C CA . ILE B 1 180 ? -22.323 20.442 15.855 1.00 8.68 180 ILE B CA 1
ATOM 4609 C C . ILE B 1 180 ? -22.775 19.007 15.647 1.00 9.00 180 ILE B C 1
ATOM 4610 O O . ILE B 1 180 ? -22.547 18.143 16.495 1.00 10.32 180 ILE B O 1
ATOM 4615 N N . GLY B 1 181 ? -23.428 18.755 14.520 1.00 9.41 181 GLY B N 1
ATOM 4616 C CA . GLY B 1 181 ? -23.894 17.409 14.243 1.00 9.36 181 GLY B CA 1
ATOM 4617 C C . GLY B 1 181 ? -22.885 16.595 13.457 1.00 9.13 181 GLY B C 1
ATOM 4618 O O . GLY B 1 181 ? -23.099 15.406 13.213 1.00 9.88 181 GLY B O 1
ATOM 4619 N N . ASP B 1 182 ? -21.776 17.227 13.082 1.00 9.20 182 ASP B N 1
ATOM 4620 C CA . ASP B 1 182 ? -20.724 16.588 12.292 1.00 9.45 182 ASP B CA 1
ATOM 4621 C C . ASP B 1 182 ? -20.416 15.141 12.644 1.00 8.85 182 ASP B C 1
ATOM 4622 O O . ASP B 1 182 ? -20.141 14.807 13.796 1.00 8.75 182 ASP B O 1
ATOM 4627 N N . GLY B 1 183 ? -20.452 14.292 11.624 1.00 9.10 183 GLY B N 1
ATOM 4628 C CA . GLY B 1 183 ? -20.182 12.880 11.803 1.00 9.10 183 GLY B CA 1
ATOM 4629 C C . GLY B 1 183 ? -20.524 12.135 10.529 1.00 8.76 183 GLY B C 1
ATOM 4630 O O . GLY B 1 183 ? -20.527 12.721 9.443 1.00 10.40 183 GLY B O 1
ATOM 4631 N N . SER B 1 184 ? -20.817 10.845 10.657 1.00 7.88 184 SER B N 1
ATOM 4632 C CA . SER B 1 184 ? -21.164 10.025 9.503 1.00 7.44 184 SER B CA 1
ATOM 4633 C C . SER B 1 184 ? -22.290 9.058 9.851 1.00 7.52 184 SER B C 1
ATOM 4634 O O . SER B 1 184 ? -22.514 8.740 11.021 1.00 7.72 184 SER B O 1
ATOM 4637 N N . ASN B 1 185 ? -23.007 8.610 8.830 1.00 7.78 185 ASN B N 1
ATOM 4638 C CA . ASN B 1 185 ? -24.091 7.657 9.028 1.00 7.43 185 ASN B CA 1
ATOM 4639 C C . ASN B 1 185 ? -23.675 6.282 8.527 1.00 7.88 185 ASN B C 1
ATOM 4640 O O . ASN B 1 185 ? -24.393 5.308 8.731 1.00 8.34 185 ASN B O 1
ATOM 4645 N N . PHE B 1 186 ? -22.501 6.200 7.899 1.00 8.13 186 PHE B N 1
ATOM 4646 C CA . PHE B 1 186 ? -22.022 4.935 7.339 1.00 8.57 186 PHE B CA 1
ATOM 4647 C C . PHE B 1 186 ? -20.539 4.690 7.533 1.00 8.92 186 PHE B C 1
ATOM 4648 O O . PHE B 1 186 ? -19.731 5.607 7.417 1.00 9.03 186 PHE B O 1
ATOM 4656 N N . PRO B 1 187 ? -20.159 3.441 7.832 1.00 8.94 187 PRO B N 1
ATOM 4657 C CA . PRO B 1 187 ? -18.734 3.156 8.004 1.00 7.82 187 PRO B CA 1
ATOM 4658 C C . PRO B 1 187 ? -18.044 3.549 6.692 1.00 8.20 187 PRO B C 1
ATOM 4659 O O . PRO B 1 187 ? -18.589 3.321 5.604 1.00 9.13 187 PRO B O 1
ATOM 4663 N N . GLY B 1 188 ? -16.864 4.154 6.790 1.00 8.33 188 GLY B N 1
ATOM 4664 C CA . GLY B 1 188 ? -16.139 4.550 5.591 1.00 8.37 188 GLY B CA 1
ATOM 4665 C C . GLY B 1 188 ? -16.483 5.925 5.047 1.00 9.70 188 GLY B C 1
ATOM 4666 O O . GLY B 1 188 ? -15.671 6.536 4.352 1.00 9.86 188 GLY B O 1
ATOM 4667 N N . GLN B 1 189 ? -17.681 6.417 5.345 1.00 7.94 189 GLN B N 1
ATOM 4668 C CA . GLN B 1 189 ? -18.097 7.734 4.870 1.00 9.08 189 GLN B CA 1
ATOM 4669 C C . GLN B 1 189 ? -17.095 8.814 5.259 1.00 9.58 189 GLN B C 1
ATOM 4670 O O . GLN B 1 189 ? -16.786 9.702 4.461 1.00 9.74 189 GLN B O 1
ATOM 4676 N N . SER B 1 190 ? -16.605 8.743 6.493 1.00 9.48 190 SER B N 1
ATOM 4677 C CA . SER B 1 190 ? -15.628 9.710 6.991 1.00 10.00 190 SER B CA 1
ATOM 4678 C C . SER B 1 190 ? -14.366 9.007 7.455 1.00 10.04 190 SER B C 1
ATOM 4679 O O . SER B 1 190 ? -14.398 7.842 7.858 1.00 10.36 190 SER B O 1
ATOM 4682 N N . ASN B 1 191 ? -13.250 9.719 7.386 1.00 10.40 191 ASN B N 1
ATOM 4683 C CA . ASN B 1 191 ? -12.006 9.189 7.911 1.00 9.49 191 ASN B CA 1
ATOM 4684 C C . ASN B 1 191 ? -11.997 9.846 9.297 1.00 9.17 191 ASN B C 1
ATOM 4685 O O . ASN B 1 191 ? -11.865 11.067 9.411 1.00 9.56 191 ASN B O 1
ATOM 4690 N N . PHE B 1 192 ? -12.169 9.039 10.342 1.00 9.42 192 PHE B N 1
ATOM 4691 C CA . PHE B 1 192 ? -12.233 9.557 11.708 1.00 9.66 192 PHE B CA 1
ATOM 4692 C C . PHE B 1 192 ? -11.152 10.560 12.066 1.00 9.43 192 PHE B C 1
ATOM 4693 O O . PHE B 1 192 ? -11.432 11.628 12.612 1.00 9.45 192 PHE B O 1
ATOM 4701 N N . THR B 1 193 ? -9.908 10.204 11.776 1.00 9.93 193 THR B N 1
ATOM 4702 C CA . THR B 1 193 ? -8.792 11.068 12.114 1.00 11.25 193 THR B CA 1
ATOM 4703 C C . THR B 1 193 ? -8.749 12.362 11.315 1.00 10.64 193 THR B C 1
ATOM 4704 O O . THR B 1 193 ? -8.615 13.441 11.894 1.00 10.51 193 THR B O 1
ATOM 4708 N N . ARG B 1 194 ? -8.877 12.272 9.996 1.00 10.17 194 ARG B N 1
ATOM 4709 C CA . ARG B 1 194 ? -8.842 13.480 9.181 1.00 9.89 194 ARG B CA 1
ATOM 4710 C C . ARG B 1 194 ? -9.977 14.439 9.530 1.00 10.07 194 ARG B C 1
ATOM 4711 O O . ARG B 1 194 ? -9.772 15.649 9.571 1.00 10.10 194 ARG B O 1
ATOM 4719 N N . ALA B 1 195 ? -11.171 13.910 9.781 1.00 8.98 195 ALA B N 1
ATOM 4720 C CA . ALA B 1 195 ? -12.301 14.761 10.139 1.00 9.31 195 ALA B CA 1
ATOM 4721 C C . ALA B 1 195 ? -12.013 15.500 11.444 1.00 8.73 195 ALA B C 1
ATOM 4722 O O . ALA B 1 195 ? -12.315 16.690 11.578 1.00 9.02 195 ALA B O 1
ATOM 4724 N N . PHE B 1 196 ? -11.417 14.799 12.403 1.00 8.41 196 PHE B N 1
ATOM 4725 C CA . PHE B 1 196 ? -11.106 15.424 13.684 1.00 9.83 196 PHE B CA 1
ATOM 4726 C C . PHE B 1 196 ? -10.001 16.468 13.512 1.00 10.30 196 PHE B C 1
ATOM 4727 O O . PHE B 1 196 ? -10.022 17.514 14.162 1.00 9.88 196 PHE B O 1
ATOM 4735 N N . GLU B 1 197 ? -9.048 16.196 12.625 1.00 10.43 197 GLU B N 1
ATOM 4736 C CA . GLU B 1 197 ? -7.974 17.154 12.375 1.00 11.12 197 GLU B CA 1
ATOM 4737 C C . GLU B 1 197 ? -8.569 18.434 11.788 1.00 11.15 197 GLU B C 1
ATOM 4738 O O . GLU B 1 197 ? -8.172 19.541 12.160 1.00 11.90 197 GLU B O 1
ATOM 4744 N N . ARG B 1 198 ? -9.531 18.289 10.879 1.00 11.17 198 ARG B N 1
ATOM 4745 C CA . ARG B 1 198 ? -10.159 19.457 10.271 1.00 11.46 198 ARG B CA 1
ATOM 4746 C C . ARG B 1 198 ? -10.917 20.251 11.329 1.00 11.66 198 ARG B C 1
ATOM 4747 O O . ARG B 1 198 ? -10.864 21.480 11.352 1.00 11.95 198 ARG B O 1
ATOM 4755 N N . TYR B 1 199 ? -11.621 19.542 12.207 1.00 11.01 199 TYR B N 1
ATOM 4756 C CA . TYR B 1 199 ? -12.376 20.181 13.279 1.00 11.45 199 TYR B CA 1
ATOM 4757 C C . TYR B 1 199 ? -11.451 20.981 14.198 1.00 11.23 199 TYR B C 1
ATOM 4758 O O . TYR B 1 199 ? -11.734 22.132 14.527 1.00 10.52 199 TYR B O 1
ATOM 4767 N N . LEU B 1 200 ? -10.343 20.373 14.605 1.00 10.52 200 LEU B N 1
ATOM 4768 C CA . LEU B 1 200 ? -9.400 21.044 15.494 1.00 11.51 200 LEU B CA 1
ATOM 4769 C C . LEU B 1 200 ? -8.807 22.301 14.868 1.00 11.11 200 LEU B C 1
ATOM 4770 O O . LEU B 1 200 ? -8.601 23.304 15.555 1.00 11.78 200 LEU B O 1
ATOM 4775 N N . SER B 1 201 ? -8.539 22.251 13.568 1.00 12.24 201 SER B N 1
ATOM 4776 C CA . SER B 1 201 ? -7.976 23.406 12.879 1.00 12.86 201 SER B CA 1
ATOM 4777 C C . SER B 1 201 ? -9.006 24.529 12.802 1.00 12.96 201 SER B C 1
ATOM 4778 O O . SER B 1 201 ? -8.672 25.703 12.963 1.00 13.31 201 SER B O 1
ATOM 4781 N N . ALA B 1 202 ? -10.262 24.165 12.561 1.00 11.58 202 ALA B N 1
ATOM 4782 C CA . ALA B 1 202 ? -11.335 25.148 12.473 1.00 11.05 202 ALA B CA 1
ATOM 4783 C C . ALA B 1 202 ? -11.585 25.788 13.835 1.00 11.43 202 ALA B C 1
ATOM 4784 O O . ALA B 1 202 ? -11.747 27.004 13.941 1.00 11.86 202 ALA B O 1
ATOM 4786 N N . MET B 1 203 ? -11.613 24.965 14.878 1.00 11.47 203 MET B N 1
ATOM 4787 C CA . MET B 1 203 ? -11.837 25.474 16.224 1.00 11.16 203 MET B CA 1
ATOM 4788 C C . MET B 1 203 ? -10.704 26.389 16.680 1.00 12.08 203 MET B C 1
ATOM 4789 O O . MET B 1 203 ? -10.928 27.307 17.464 1.00 12.15 203 MET B O 1
ATOM 4794 N N . ALA B 1 204 ? -9.494 26.148 16.181 1.00 11.95 204 ALA B N 1
ATOM 4795 C CA . ALA B 1 204 ? -8.357 26.985 16.550 1.00 12.31 204 ALA B CA 1
ATOM 4796 C C . ALA B 1 204 ? -8.586 28.395 16.009 1.00 13.03 204 ALA B C 1
ATOM 4797 O O . ALA B 1 204 ? -8.210 29.380 16.643 1.00 13.53 204 ALA B O 1
ATOM 4799 N N . GLU B 1 205 ? -9.211 28.492 14.839 1.00 12.29 205 GLU B N 1
ATOM 4800 C CA . GLU B 1 205 ? -9.496 29.797 14.246 1.00 14.22 205 GLU B CA 1
ATOM 4801 C C . GLU B 1 205 ? -10.535 30.539 15.075 1.00 13.24 205 GLU B C 1
ATOM 4802 O O . GLU B 1 205 ? -10.441 31.751 15.266 1.00 13.76 205 GLU B O 1
ATOM 4808 N N . ILE B 1 206 ? -11.533 29.810 15.564 1.00 12.39 206 ILE B N 1
ATOM 4809 C CA . ILE B 1 206 ? -12.571 30.413 16.389 1.00 12.92 206 ILE B CA 1
ATOM 4810 C C . ILE B 1 206 ? -11.937 30.882 17.697 1.00 13.42 206 ILE B C 1
ATOM 4811 O O . ILE B 1 206 ? -12.230 31.976 18.186 1.00 13.73 206 ILE B O 1
ATOM 4816 N N . TYR B 1 207 ? -11.052 30.054 18.242 1.00 11.58 207 TYR B N 1
ATOM 4817 C CA . TYR B 1 207 ? -10.363 30.360 19.489 1.00 13.70 207 TYR B CA 1
ATOM 4818 C C . TYR B 1 207 ? -9.629 31.698 19.396 1.00 14.81 207 TYR B C 1
ATOM 4819 O O . TYR B 1 207 ? -9.591 32.457 20.360 1.00 13.77 207 TYR B O 1
ATOM 4828 N N . LYS B 1 208 ? -9.062 31.985 18.226 1.00 15.60 208 LYS B N 1
ATOM 4829 C CA . LYS B 1 208 ? -8.326 33.229 18.008 1.00 17.45 208 LYS B CA 1
ATOM 4830 C C . LYS B 1 208 ? -9.204 34.470 18.134 1.00 17.96 208 LYS B C 1
ATOM 4831 O O . LYS B 1 208 ? -8.709 35.560 18.423 1.00 19.11 208 LYS B O 1
ATOM 4837 N N . GLY B 1 209 ? -10.506 34.310 17.917 1.00 17.60 209 GLY B N 1
ATOM 4838 C CA . GLY B 1 209 ? -11.405 35.446 18.001 1.00 17.02 209 GLY B CA 1
ATOM 4839 C C . GLY B 1 209 ? -12.016 35.668 19.371 1.00 15.96 209 GLY B C 1
ATOM 4840 O O . GLY B 1 209 ? -12.887 36.523 19.537 1.00 17.46 209 GLY B O 1
ATOM 4841 N N . LEU B 1 210 ? -11.553 34.905 20.357 1.00 14.92 210 LEU B N 1
ATOM 4842 C CA . LEU B 1 210 ? -12.068 35.010 21.716 1.00 15.39 210 LEU B CA 1
ATOM 4843 C C . LEU B 1 210 ? -11.450 36.143 22.521 1.00 15.51 210 LEU B C 1
ATOM 4844 O O . LEU B 1 210 ? -10.231 36.291 22.556 1.00 16.05 210 LEU B O 1
ATOM 4849 N N . PRO B 1 211 ? -12.289 36.969 23.168 1.00 16.48 211 PRO B N 1
ATOM 4850 C CA . PRO B 1 211 ? -11.745 38.063 23.975 1.00 16.20 211 PRO B CA 1
ATOM 4851 C C . PRO B 1 211 ? -10.990 37.434 25.150 1.00 17.89 211 PRO B C 1
ATOM 4852 O O . PRO B 1 211 ? -11.157 36.244 25.438 1.00 17.07 211 PRO B O 1
ATOM 4856 N N . ASP B 1 212 ? -10.167 38.224 25.828 1.00 18.47 212 ASP B N 1
ATOM 4857 C CA . ASP B 1 212 ? -9.386 37.718 26.951 1.00 20.00 212 ASP B CA 1
ATOM 4858 C C . ASP B 1 212 ? -10.217 37.092 28.068 1.00 19.36 212 ASP B C 1
ATOM 4859 O O . ASP B 1 212 ? -9.769 36.152 28.725 1.00 19.82 212 ASP B O 1
ATOM 4864 N N . ASP B 1 213 ? -11.427 37.603 28.276 1.00 17.97 213 ASP B N 1
ATOM 4865 C CA . ASP B 1 213 ? -12.291 37.104 29.342 1.00 17.74 213 ASP B CA 1
ATOM 4866 C C . ASP B 1 213 ? -13.410 36.179 28.868 1.00 17.16 213 ASP B C 1
ATOM 4867 O O . ASP B 1 213 ? -14.418 36.012 29.557 1.00 19.15 213 ASP B O 1
ATOM 4872 N N . TRP B 1 214 ? -13.226 35.578 27.698 1.00 16.31 214 TRP B N 1
ATOM 4873 C CA . TRP B 1 214 ? -14.221 34.670 27.135 1.00 14.66 214 TRP B CA 1
ATOM 4874 C C . TRP B 1 214 ? -13.801 33.209 27.223 1.00 15.19 214 TRP B C 1
ATOM 4875 O O . TRP B 1 214 ? -12.618 32.891 27.334 1.00 15.99 214 TRP B O 1
ATOM 4886 N N . LYS B 1 215 ? -14.791 32.327 27.167 1.00 13.87 215 LYS B N 1
ATOM 4887 C CA . LYS B 1 215 ? -14.558 30.890 27.195 1.00 12.95 215 LYS B CA 1
ATOM 4888 C C . LYS B 1 215 ? -15.184 30.298 25.942 1.00 12.44 215 LYS B C 1
ATOM 4889 O O . LYS B 1 215 ? -16.126 30.861 25.384 1.00 12.48 215 LYS B O 1
ATOM 4895 N N . LEU B 1 216 ? -14.640 29.173 25.498 1.00 11.80 216 LEU B N 1
ATOM 4896 C CA . LEU B 1 216 ? -15.151 28.470 24.332 1.00 11.61 216 LEU B CA 1
ATOM 4897 C C . LEU B 1 216 ? -15.498 27.075 24.828 1.00 11.13 216 LEU B C 1
ATOM 4898 O O . LEU B 1 216 ? -14.629 26.355 25.315 1.00 12.35 216 LEU B O 1
ATOM 4903 N N . PHE B 1 217 ? -16.771 26.708 24.727 1.00 9.57 217 PHE B N 1
ATOM 4904 C CA . PHE B 1 217 ? -17.209 25.399 25.186 1.00 9.80 217 PHE B CA 1
ATOM 4905 C C . PHE B 1 217 ? -17.569 24.480 24.028 1.00 10.48 217 PHE B C 1
ATOM 4906 O O . PHE B 1 217 ? -18.371 24.843 23.166 1.00 12.22 217 PHE B O 1
ATOM 4914 N N . SER B 1 218 ? -16.968 23.296 24.005 1.00 9.51 218 SER B N 1
ATOM 4915 C CA . SER B 1 218 ? -17.291 22.307 22.985 1.00 8.50 218 SER B CA 1
ATOM 4916 C C . SER B 1 218 ? -18.188 21.289 23.689 1.00 8.68 218 SER B C 1
ATOM 4917 O O . SER B 1 218 ? -17.930 20.903 24.831 1.00 8.26 218 SER B O 1
ATOM 4920 N N . GLU B 1 219 ? -19.253 20.873 23.010 1.00 8.20 219 GLU B N 1
ATOM 4921 C CA . GLU B 1 219 ? -20.224 19.949 23.586 1.00 8.05 219 GLU B CA 1
ATOM 4922 C C . GLU B 1 219 ? -20.239 18.598 22.882 1.00 7.87 219 GLU B C 1
ATOM 4923 O O . GLU B 1 219 ? -20.612 18.512 21.715 1.00 9.54 219 GLU B O 1
ATOM 4929 N N . HIS B 1 220 ? -19.844 17.543 23.591 1.00 8.09 220 HIS B N 1
ATOM 4930 C CA . HIS B 1 220 ? -19.833 16.209 22.997 1.00 7.50 220 HIS B CA 1
ATOM 4931 C C . HIS B 1 220 ? -21.218 15.570 22.966 1.00 8.10 220 HIS B C 1
ATOM 4932 O O . HIS B 1 220 ? -22.103 15.931 23.741 1.00 8.52 220 HIS B O 1
ATOM 4939 N N . LYS B 1 221 ? -21.401 14.623 22.053 1.00 8.44 221 LYS B N 1
ATOM 4940 C CA . LYS B 1 221 ? -22.669 13.916 21.929 1.00 8.59 221 LYS B CA 1
ATOM 4941 C C . LYS B 1 221 ? -22.406 12.589 21.226 1.00 8.76 221 LYS B C 1
ATOM 4942 O O . LYS B 1 221 ? -21.779 12.554 20.168 1.00 8.67 221 LYS B O 1
ATOM 4948 N N . MET B 1 222 ? -22.902 11.499 21.802 1.00 7.86 222 MET B N 1
ATOM 4949 C CA . MET B 1 222 ? -22.654 10.182 21.229 1.00 7.58 222 MET B CA 1
ATOM 4950 C C . MET B 1 222 ? -23.210 9.987 19.825 1.00 7.49 222 MET B C 1
ATOM 4951 O O . MET B 1 222 ? -22.540 9.415 18.967 1.00 8.02 222 MET B O 1
ATOM 4956 N N . TYR B 1 223 ? -24.440 10.434 19.599 1.00 7.02 223 TYR B N 1
ATOM 4957 C CA . TYR B 1 223 ? -25.067 10.293 18.287 1.00 7.00 223 TYR B CA 1
ATOM 4958 C C . TYR B 1 223 ? -26.249 11.252 18.158 1.00 8.39 223 TYR B C 1
ATOM 4959 O O . TYR B 1 223 ? -26.665 11.866 19.141 1.00 8.44 223 TYR B O 1
ATOM 4968 N N . GLU B 1 224 ? -26.789 11.329 16.941 1.00 8.20 224 GLU B N 1
ATOM 4969 C CA . GLU B 1 224 ? -27.920 12.187 16.555 1.00 8.54 224 GLU B CA 1
ATOM 4970 C C . GLU B 1 224 ? -27.473 13.636 16.424 1.00 8.21 224 GLU B C 1
ATOM 4971 O O . GLU B 1 224 ? -27.152 14.278 17.419 1.00 9.39 224 GLU B O 1
ATOM 4977 N N . PRO B 1 225 ? -27.541 14.203 15.210 1.00 7.76 225 PRO B N 1
ATOM 4978 C CA . PRO B 1 225 ? -27.999 13.652 13.930 1.00 8.31 225 PRO B CA 1
ATOM 4979 C C . PRO B 1 225 ? -27.183 12.569 13.229 1.00 9.22 225 PRO B C 1
ATOM 4980 O O . PRO B 1 225 ? -27.702 11.909 12.328 1.00 9.49 225 PRO B O 1
ATOM 4984 N N . ALA B 1 226 ? -25.921 12.384 13.610 1.00 7.67 226 ALA B N 1
ATOM 4985 C CA . ALA B 1 226 ? -25.098 11.355 12.968 1.00 9.00 226 ALA B CA 1
ATOM 4986 C C . ALA B 1 226 ? -25.355 10.012 13.644 1.00 8.95 226 ALA B C 1
ATOM 4987 O O . ALA B 1 226 ? -25.241 9.890 14.866 1.00 8.13 226 ALA B O 1
ATOM 4989 N N . PHE B 1 227 ? -25.681 9.000 12.844 1.00 8.86 227 PHE B N 1
ATOM 4990 C CA . PHE B 1 227 ? -26.014 7.690 13.390 1.00 8.63 227 PHE B CA 1
ATOM 4991 C C . PHE B 1 227 ? -24.997 6.554 13.293 1.00 7.92 227 PHE B C 1
ATOM 4992 O O . PHE B 1 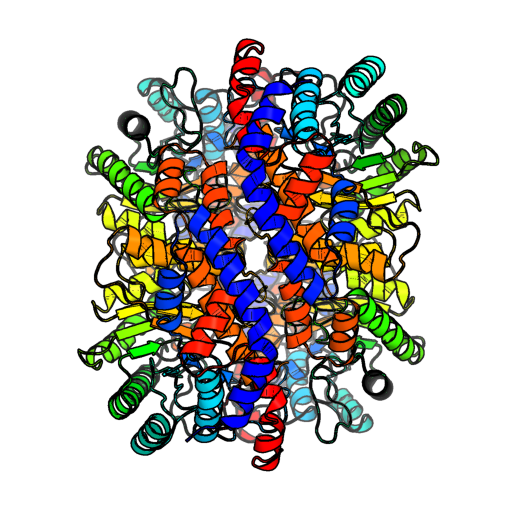227 ? -25.332 5.406 13.576 1.00 7.04 227 PHE B O 1
ATOM 5000 N N . TYR B 1 228 ? -23.769 6.856 12.877 1.00 7.89 228 TYR B N 1
ATOM 5001 C CA . TYR B 1 228 ? -22.717 5.839 12.864 1.00 8.55 228 TYR B CA 1
ATOM 5002 C C . TYR B 1 228 ? -21.554 6.384 13.694 1.00 8.04 228 TYR B C 1
ATOM 5003 O O . TYR B 1 228 ? -21.135 5.757 14.663 1.00 8.03 228 TYR B O 1
ATOM 5012 N N . SER B 1 229 ? -21.025 7.543 13.307 1.00 7.48 229 SER B N 1
ATOM 5013 C CA . SER B 1 229 ? -19.951 8.164 14.076 1.00 7.31 229 SER B CA 1
ATOM 5014 C C . SER B 1 229 ? -20.225 9.657 14.215 1.00 7.12 229 SER B C 1
ATOM 5015 O O . SER B 1 229 ? -20.923 10.255 13.395 1.00 8.51 229 SER B O 1
ATOM 5018 N N . THR B 1 230 ? -19.693 10.245 15.279 1.00 7.72 230 THR B N 1
ATOM 5019 C CA . THR B 1 230 ? -19.828 11.675 15.533 1.00 7.29 230 THR B CA 1
ATOM 5020 C C . THR B 1 230 ? -18.420 12.162 15.877 1.00 8.48 230 THR B C 1
ATOM 5021 O O . THR B 1 230 ? -17.713 11.524 16.649 1.00 8.85 230 THR B O 1
ATOM 5025 N N . VAL B 1 231 ? -18.006 13.279 15.288 1.00 7.84 231 VAL B N 1
ATOM 5026 C CA . VAL B 1 231 ? -16.664 13.794 15.543 1.00 9.52 231 VAL B CA 1
ATOM 5027 C C . VAL B 1 231 ? -16.403 14.048 17.027 1.00 8.63 231 VAL B C 1
ATOM 5028 O O . VAL B 1 231 ? -15.439 13.533 17.589 1.00 8.53 231 VAL B O 1
ATOM 5032 N N . VAL B 1 232 ? -17.247 14.852 17.661 1.00 8.55 232 VAL B N 1
ATOM 5033 C CA . VAL B 1 232 ? -17.083 15.124 19.089 1.00 8.27 232 VAL B CA 1
ATOM 5034 C C . VAL B 1 232 ? -18.088 14.188 19.756 1.00 8.49 232 VAL B C 1
ATOM 5035 O O . VAL B 1 232 ? -19.158 14.618 20.196 1.00 7.44 232 VAL B O 1
ATOM 5039 N N . GLN B 1 233 ? -17.727 12.908 19.833 1.00 8.00 233 GLN B N 1
ATOM 5040 C CA . GLN B 1 233 ? -18.627 11.888 20.355 1.00 8.14 233 GLN B CA 1
ATOM 5041 C C . GLN B 1 233 ? -18.699 11.668 21.856 1.00 8.09 233 GLN B C 1
ATOM 5042 O O . GLN B 1 233 ? -19.743 11.259 22.355 1.00 8.60 233 GLN B O 1
ATOM 5048 N N . ASP B 1 234 ? -17.612 11.915 22.580 1.00 7.70 234 ASP B N 1
ATOM 5049 C CA . ASP B 1 234 ? -17.649 11.718 24.025 1.00 8.06 234 ASP B CA 1
ATOM 5050 C C . ASP B 1 234 ? -16.702 12.657 24.757 1.00 8.32 234 ASP B C 1
ATOM 5051 O O . ASP B 1 234 ? -16.024 13.477 24.135 1.00 7.75 234 ASP B O 1
ATOM 5056 N N . TRP B 1 235 ? -16.653 12.537 26.079 1.00 8.53 235 TRP B N 1
ATOM 5057 C CA . TRP B 1 235 ? -15.812 13.426 26.870 1.00 7.57 235 TRP B CA 1
ATOM 5058 C C . TRP B 1 235 ? -14.318 13.232 26.636 1.00 7.60 235 TRP B C 1
ATOM 5059 O O . TRP B 1 235 ? -13.533 14.139 26.904 1.00 9.26 235 TRP B O 1
ATOM 5070 N N . GLY B 1 236 ? -13.929 12.057 26.145 1.00 7.75 236 GLY B N 1
ATOM 5071 C CA . GLY B 1 236 ? -12.524 11.803 25.872 1.00 8.80 236 GLY B CA 1
ATOM 5072 C C . GLY B 1 236 ? -12.076 12.684 24.725 1.00 9.13 236 GLY B C 1
ATOM 5073 O O . GLY B 1 236 ? -11.056 13.371 24.809 1.00 9.72 236 GLY B O 1
ATOM 5074 N N . THR B 1 237 ? -12.836 12.661 23.637 1.00 8.56 237 THR B N 1
ATOM 5075 C CA . THR B 1 237 ? -12.512 13.496 22.492 1.00 8.02 237 THR B CA 1
ATOM 5076 C C . THR B 1 237 ? -12.634 14.950 22.928 1.00 9.15 237 THR B C 1
ATOM 5077 O O . THR B 1 237 ? -11.815 15.791 22.564 1.00 9.17 237 THR B O 1
ATOM 5081 N N . ASN B 1 238 ? -13.647 15.242 23.735 1.00 7.67 238 ASN B N 1
ATOM 5082 C CA . ASN B 1 238 ? -13.848 16.607 24.196 1.00 7.85 238 ASN B CA 1
ATOM 5083 C C . ASN B 1 238 ? -12.637 17.100 24.985 1.00 8.98 238 ASN B C 1
ATOM 5084 O O . ASN B 1 238 ? -12.206 18.238 24.816 1.00 8.74 238 ASN B O 1
ATOM 5089 N N . TYR B 1 239 ? -12.080 16.249 25.842 1.00 9.96 239 TYR B N 1
ATOM 5090 C CA . TYR B 1 239 ? -10.909 16.656 26.609 1.00 10.16 239 TYR B CA 1
ATOM 5091 C C . TYR B 1 239 ? -9.751 16.957 25.667 1.00 10.05 239 TYR B C 1
ATOM 5092 O O . TYR B 1 239 ? -9.036 17.939 25.850 1.00 10.01 239 TYR B O 1
ATOM 5101 N N . LEU B 1 240 ? -9.564 16.108 24.661 1.00 10.29 240 LEU B N 1
ATOM 5102 C CA . LEU B 1 240 ? -8.482 16.312 23.702 1.00 10.25 240 LEU B CA 1
ATOM 5103 C C . LEU B 1 240 ? -8.641 17.668 23.021 1.00 10.74 240 LEU B C 1
ATOM 5104 O O . LEU B 1 240 ? -7.661 18.376 22.788 1.00 11.35 240 LEU B O 1
ATOM 5109 N N . ILE B 1 241 ? -9.880 18.030 22.705 1.00 9.88 241 ILE B N 1
ATOM 5110 C CA . ILE B 1 241 ? -10.162 19.314 22.067 1.00 9.77 241 ILE B CA 1
ATOM 5111 C C . ILE B 1 241 ? -9.777 20.477 22.978 1.00 10.46 241 ILE B C 1
ATOM 5112 O O . ILE B 1 241 ? -9.011 21.366 22.588 1.00 10.49 241 ILE B O 1
ATOM 5117 N N . ALA B 1 242 ? -10.306 20.468 24.197 1.00 10.24 242 ALA B N 1
ATOM 5118 C CA . ALA B 1 242 ? -10.036 21.538 25.150 1.00 11.84 242 ALA B CA 1
ATOM 5119 C C . ALA B 1 242 ? -8.556 21.689 25.462 1.00 11.66 242 ALA B C 1
ATOM 5120 O O . ALA B 1 242 ? -8.033 22.806 25.479 1.00 12.06 242 ALA B O 1
ATOM 5122 N N . GLN B 1 243 ? -7.876 20.575 25.710 1.00 13.01 243 GLN B N 1
ATOM 5123 C CA . GLN B 1 243 ? -6.455 20.633 26.023 1.00 14.48 243 GLN B CA 1
ATOM 5124 C C . GLN B 1 243 ? -5.660 21.179 24.837 1.00 15.22 243 GLN B C 1
ATOM 5125 O O . GLN B 1 243 ? -4.742 21.978 25.013 1.00 15.76 243 GLN B O 1
ATOM 5131 N N . THR B 1 244 ? -6.025 20.754 23.631 1.00 12.90 244 THR B N 1
ATOM 5132 C CA . THR B 1 244 ? -5.344 21.192 22.414 1.00 13.05 244 THR B CA 1
ATOM 5133 C C . THR B 1 244 ? -5.525 22.682 22.116 1.00 13.73 244 THR B C 1
ATOM 5134 O O . THR B 1 244 ? -4.566 23.369 21.762 1.00 15.10 244 THR B O 1
ATOM 5138 N N . LEU B 1 245 ? -6.749 23.179 22.265 1.00 12.17 245 LEU B N 1
ATOM 5139 C CA . LEU B 1 245 ? -7.053 24.579 21.969 1.00 11.55 245 LEU B CA 1
ATOM 5140 C C . LEU B 1 245 ? -6.442 25.614 22.910 1.00 12.82 245 LEU B C 1
ATOM 5141 O O . LEU B 1 245 ? -5.976 26.662 22.459 1.00 13.91 245 LEU B O 1
ATOM 5146 N N . GLY B 1 246 ? -6.446 25.337 24.208 1.00 12.74 246 GLY B N 1
ATOM 5147 C CA . GLY B 1 246 ? -5.877 26.291 25.143 1.00 12.39 246 GLY B CA 1
ATOM 5148 C C . GLY B 1 246 ? -6.691 26.505 26.402 1.00 12.84 246 GLY B C 1
ATOM 5149 O O . GLY B 1 246 ? -7.785 25.958 26.541 1.00 13.04 246 GLY B O 1
ATOM 5150 N N . PRO B 1 247 ? -6.187 27.325 27.335 1.00 12.27 247 PRO B N 1
ATOM 5151 C CA . PRO B 1 247 ? -6.842 27.633 28.610 1.00 14.11 247 PRO B CA 1
ATOM 5152 C C . PRO B 1 247 ? -8.272 28.173 28.549 1.00 13.89 247 PRO B C 1
ATOM 5153 O O . PRO B 1 247 ? -9.052 27.964 29.478 1.00 13.95 247 PRO B O 1
ATOM 5157 N N . LYS B 1 248 ? -8.624 28.863 27.468 1.00 13.14 248 LYS B N 1
ATOM 5158 C CA . LYS B 1 248 ? -9.972 29.413 27.350 1.00 14.06 248 LYS B CA 1
ATOM 5159 C C . LYS B 1 248 ? -10.991 28.401 26.831 1.00 13.26 248 LYS B C 1
ATOM 5160 O O . LYS B 1 248 ? -12.191 28.673 26.824 1.00 13.63 248 LYS B O 1
ATOM 5166 N N . ALA B 1 249 ? -10.510 27.232 26.414 1.00 12.48 249 ALA B N 1
ATOM 5167 C CA . ALA B 1 249 ? -11.386 26.188 25.893 1.00 10.76 249 ALA B CA 1
ATOM 5168 C C . ALA B 1 249 ? -11.684 25.127 26.946 1.00 10.79 249 ALA B C 1
ATOM 5169 O O . ALA B 1 249 ? -10.772 24.586 27.569 1.00 11.36 249 ALA B O 1
ATOM 5171 N N . GLN B 1 250 ? -12.967 24.841 27.148 1.00 9.82 250 GLN B N 1
ATOM 5172 C CA . GLN B 1 250 ? -13.377 23.831 28.117 1.00 10.83 250 GLN B CA 1
ATOM 5173 C C . GLN B 1 250 ? -14.508 22.970 27.568 1.00 11.08 250 GLN B C 1
ATOM 5174 O O . GLN B 1 250 ? -15.076 23.259 26.508 1.00 10.09 250 GLN B O 1
ATOM 5180 N N . CYS B 1 251 ? -14.837 21.915 28.305 1.00 9.80 251 CYS B N 1
ATOM 5181 C CA . CYS B 1 251 ? -15.860 20.972 27.880 1.00 8.45 251 CYS B CA 1
ATOM 5182 C C . CYS B 1 251 ? -17.219 21.189 28.519 1.00 8.13 251 CYS B C 1
ATOM 5183 O O . CYS B 1 251 ? -17.323 21.451 29.717 1.00 10.41 251 CYS B O 1
ATOM 5186 N N . LEU B 1 252 ? -18.263 21.074 27.710 1.00 9.51 252 LEU B N 1
ATOM 5187 C CA . LEU B 1 252 ? -19.616 21.221 28.219 1.00 9.86 252 LEU B CA 1
ATOM 5188 C C . LEU B 1 252 ? -20.253 19.841 28.227 1.00 9.85 252 LEU B C 1
ATOM 5189 O O . LEU B 1 252 ? -20.213 19.115 27.228 1.00 10.17 252 LEU B O 1
ATOM 5194 N N . VAL B 1 253 ? -20.811 19.483 29.378 1.00 8.97 253 VAL B N 1
ATOM 5195 C CA . VAL B 1 253 ? -21.453 18.192 29.586 1.00 9.58 253 VAL B CA 1
ATOM 5196 C C . VAL B 1 253 ? -22.971 18.318 29.564 1.00 10.18 253 VAL B C 1
ATOM 5197 O O . VAL B 1 253 ? -23.557 18.962 30.435 1.00 10.73 253 VAL B O 1
ATOM 5201 N N . ASP B 1 254 ? -23.603 17.709 28.564 1.00 8.92 254 ASP B N 1
ATOM 5202 C CA . ASP B 1 254 ? -25.061 17.715 28.459 1.00 8.36 254 ASP B CA 1
ATOM 5203 C C . ASP B 1 254 ? -25.461 16.332 28.970 1.00 8.04 254 ASP B C 1
ATOM 5204 O O . ASP B 1 254 ? -25.083 15.314 28.391 1.00 8.72 254 ASP B O 1
ATOM 5209 N N . LEU B 1 255 ? -26.219 16.295 30.062 1.00 8.89 255 LEU B N 1
ATOM 5210 C CA . LEU B 1 255 ? -26.586 15.026 30.678 1.00 9.18 255 LEU B CA 1
ATOM 5211 C C . LEU B 1 255 ? -27.120 13.932 29.758 1.00 9.71 255 LEU B C 1
ATOM 5212 O O . LEU B 1 255 ? -26.780 12.765 29.939 1.00 10.25 255 LEU B O 1
ATOM 5217 N N . GLY B 1 256 ? -27.927 14.293 28.762 1.00 8.35 256 GLY B N 1
ATOM 5218 C CA . GLY B 1 256 ? -28.485 13.270 27.888 1.00 9.09 256 GLY B CA 1
ATOM 5219 C C . GLY B 1 256 ? -27.654 12.851 26.689 1.00 9.33 256 GLY B C 1
ATOM 5220 O O . GLY B 1 256 ? -28.141 12.125 25.819 1.00 9.53 256 GLY B O 1
ATOM 5221 N N . HIS B 1 257 ? -26.392 13.265 26.661 1.00 7.26 257 HIS B N 1
ATOM 5222 C CA . HIS B 1 257 ? -25.506 12.974 25.533 1.00 7.82 257 HIS B CA 1
ATOM 5223 C C . HIS B 1 257 ? -24.536 11.809 25.716 1.00 8.13 257 HIS B C 1
ATOM 5224 O O . HIS B 1 257 ? -23.510 11.734 25.028 1.00 8.53 257 HIS B O 1
ATOM 5231 N N . HIS B 1 258 ? -24.857 10.890 26.617 1.00 8.06 258 HIS B N 1
ATOM 5232 C CA . HIS B 1 258 ? -23.968 9.771 26.882 1.00 8.10 258 HIS B CA 1
ATOM 5233 C C . HIS B 1 258 ? -24.565 8.405 26.579 1.00 7.80 258 HIS B C 1
ATOM 5234 O O . HIS B 1 258 ? -25.782 8.253 26.459 1.00 9.44 258 HIS B O 1
ATOM 5241 N N . ALA B 1 259 ? -23.690 7.416 26.455 1.00 8.55 259 ALA B N 1
ATOM 5242 C CA . ALA B 1 259 ? -24.095 6.051 26.166 1.00 8.27 259 ALA B CA 1
ATOM 5243 C C . ALA B 1 259 ? -24.920 5.474 27.308 1.00 8.96 259 ALA B C 1
ATOM 5244 O O . ALA B 1 259 ? -24.850 5.943 28.446 1.00 8.95 259 ALA B O 1
ATOM 5246 N N . PRO B 1 260 ? -25.723 4.448 27.015 1.00 9.01 260 PRO B N 1
ATOM 5247 C CA . PRO B 1 260 ? -26.538 3.835 28.061 1.00 9.72 260 PRO B CA 1
ATOM 5248 C C . PRO B 1 260 ? -25.651 3.385 29.225 1.00 9.86 260 PRO B C 1
ATOM 5249 O O . PRO B 1 260 ? -24.572 2.828 29.010 1.00 10.03 260 PRO B O 1
ATOM 5253 N N . ASN B 1 261 ? -26.109 3.667 30.442 1.00 9.94 261 ASN B N 1
ATOM 5254 C CA . ASN B 1 261 ? -25.438 3.285 31.691 1.00 9.95 261 ASN B CA 1
ATOM 5255 C C . ASN B 1 261 ? -24.150 4.022 32.073 1.00 10.36 261 ASN B C 1
ATOM 5256 O O . ASN B 1 261 ? -23.532 3.709 33.090 1.00 10.55 261 ASN B O 1
ATOM 5261 N N . THR B 1 262 ? -23.755 5.003 31.274 1.00 10.12 262 THR B N 1
ATOM 5262 C CA . THR B 1 262 ? -22.550 5.777 31.559 1.00 9.00 262 THR B CA 1
ATOM 5263 C C . THR B 1 262 ? -22.600 6.388 32.956 1.00 7.77 262 THR B C 1
ATOM 5264 O O . THR B 1 262 ? -23.660 6.834 33.412 1.00 8.35 262 THR B O 1
ATOM 5268 N N . ASN B 1 263 ? -21.464 6.392 33.650 1.00 8.02 263 ASN B N 1
ATOM 5269 C CA . ASN B 1 263 ? -21.427 7.039 34.952 1.00 7.84 263 ASN B CA 1
ATOM 5270 C C . ASN B 1 263 ? -21.044 8.479 34.615 1.00 7.58 263 ASN B C 1
ATOM 5271 O O . ASN B 1 263 ? -19.867 8.810 34.430 1.00 9.03 263 ASN B O 1
ATOM 5276 N N . ILE B 1 264 ? -22.059 9.327 34.513 1.00 8.14 264 ILE B N 1
ATOM 5277 C CA . ILE B 1 264 ? -21.866 10.725 34.158 1.00 7.84 264 ILE B CA 1
ATOM 5278 C C . ILE B 1 264 ? -21.204 11.562 35.247 1.00 8.58 264 ILE B C 1
ATOM 5279 O O . ILE B 1 264 ? -20.360 12.412 34.948 1.00 8.49 264 ILE B O 1
ATOM 5284 N N . GLU B 1 265 ? -21.573 11.333 36.505 1.00 7.85 265 GLU B N 1
ATOM 5285 C CA . GLU B 1 265 ? -20.960 12.091 37.586 1.00 8.85 265 GLU B CA 1
ATOM 5286 C C . GLU B 1 265 ? -19.441 11.861 37.636 1.00 8.30 265 GLU B C 1
ATOM 5287 O O . GLU B 1 265 ? -18.701 12.753 38.054 1.00 9.03 265 GLU B O 1
ATOM 5293 N N . MET B 1 266 ? -18.968 10.689 37.203 1.00 7.56 266 MET B N 1
ATOM 5294 C CA . MET B 1 266 ? -17.522 10.452 37.192 1.00 7.40 266 MET B CA 1
ATOM 5295 C C . MET B 1 266 ? -16.871 11.313 36.115 1.00 8.70 266 MET B C 1
ATOM 5296 O O . MET B 1 266 ? -15.780 11.843 36.321 1.00 7.95 266 MET B O 1
ATOM 5301 N N . ILE B 1 267 ? -17.524 11.433 34.961 1.00 8.96 267 ILE B N 1
ATOM 5302 C CA . ILE B 1 267 ? -16.996 12.265 33.882 1.00 8.78 267 ILE B CA 1
ATOM 5303 C C . ILE B 1 267 ? -16.835 13.685 34.416 1.00 8.98 267 ILE B C 1
ATOM 5304 O O . ILE B 1 267 ? -15.825 14.342 34.182 1.00 8.73 267 ILE B O 1
ATOM 5309 N N . VAL B 1 268 ? -17.834 14.141 35.159 1.00 9.55 268 VAL B N 1
ATOM 5310 C CA . VAL B 1 268 ? -17.793 15.471 35.746 1.00 8.56 268 VAL B CA 1
ATOM 5311 C C . VAL B 1 268 ? -16.569 15.607 36.658 1.00 9.50 268 VAL B C 1
ATOM 5312 O O . VAL B 1 268 ? -15.820 16.580 36.561 1.00 8.99 268 VAL B O 1
ATOM 5316 N N . ALA B 1 269 ? -16.356 14.624 37.528 1.00 9.09 269 ALA B N 1
ATOM 5317 C CA . ALA B 1 269 ? -15.218 14.665 38.440 1.00 9.70 269 ALA B CA 1
ATOM 5318 C C . ALA B 1 269 ? -13.887 14.717 37.689 1.00 9.45 269 ALA B C 1
ATOM 5319 O O . ALA B 1 269 ? -12.998 15.487 38.046 1.00 9.81 269 ALA B O 1
ATOM 5321 N N . ARG B 1 270 ? -13.758 13.899 36.648 1.00 8.90 270 ARG B N 1
ATOM 5322 C CA . ARG B 1 270 ? -12.533 13.845 35.854 1.00 7.95 270 ARG B CA 1
ATOM 5323 C C . ARG B 1 270 ? -12.236 15.183 35.184 1.00 8.68 270 ARG B C 1
ATOM 5324 O O . ARG B 1 270 ? -11.097 15.659 35.208 1.00 10.60 270 ARG B O 1
ATOM 5332 N N . LEU B 1 271 ? -13.254 15.790 34.585 1.00 9.14 271 LEU B N 1
ATOM 5333 C CA . LEU B 1 271 ? -13.061 17.078 33.923 1.00 8.85 271 LEU B CA 1
ATOM 5334 C C . LEU B 1 271 ? -12.665 18.156 34.932 1.00 10.38 271 LEU B C 1
ATOM 5335 O O . LEU B 1 271 ? -11.828 19.013 34.638 1.00 10.62 271 LEU B O 1
ATOM 5340 N N . ILE B 1 272 ? -13.261 18.113 36.121 1.00 10.31 272 ILE B N 1
ATOM 5341 C CA . ILE B 1 272 ? -12.931 19.079 37.166 1.00 10.94 272 ILE B CA 1
ATOM 5342 C C . ILE B 1 272 ? -11.471 18.912 37.585 1.00 11.06 272 ILE B C 1
ATOM 5343 O O . ILE B 1 272 ? -10.738 19.890 37.711 1.00 12.00 272 ILE B O 1
ATOM 5348 N N . GLN B 1 273 ? -11.051 17.667 37.795 1.00 10.96 273 GLN B N 1
ATOM 5349 C CA . GLN B 1 273 ? -9.681 17.389 38.208 1.00 10.93 273 GLN B CA 1
ATOM 5350 C C . GLN B 1 273 ? -8.656 17.959 37.233 1.00 10.49 273 GLN B C 1
ATOM 5351 O O . GLN B 1 273 ? -7.587 18.412 37.642 1.00 12.63 273 GLN B O 1
ATOM 5357 N N . PHE B 1 274 ? -8.982 17.941 35.944 1.00 12.44 274 PHE B N 1
ATOM 5358 C CA . PHE B 1 274 ? -8.061 18.443 34.935 1.00 11.40 274 PHE B CA 1
ATOM 5359 C C . PHE B 1 274 ? -8.400 19.842 34.431 1.00 12.12 274 PHE B C 1
ATOM 5360 O O . PHE B 1 274 ? -7.905 20.285 33.392 1.00 13.11 274 PHE B O 1
ATOM 5368 N N . GLY B 1 275 ? -9.243 20.529 35.199 1.00 11.49 275 GLY B N 1
ATOM 5369 C CA . GLY B 1 275 ? -9.628 21.898 34.906 1.00 11.66 275 GLY B CA 1
ATOM 5370 C C . GLY B 1 275 ? -10.332 22.186 33.601 1.00 10.63 275 GLY B C 1
ATOM 5371 O O . GLY B 1 275 ? -10.213 23.291 33.068 1.00 12.12 275 GLY B O 1
ATOM 5372 N N . LYS B 1 276 ? -11.087 21.220 33.091 1.00 10.42 276 LYS B N 1
ATOM 5373 C CA . LYS B 1 276 ? -11.786 21.431 31.834 1.00 9.66 276 LYS B CA 1
ATOM 5374 C C . LYS B 1 276 ? -13.303 21.293 31.893 1.00 9.67 276 LYS B C 1
ATOM 5375 O O . LYS B 1 276 ? -13.934 21.026 30.874 1.00 10.49 276 LYS B O 1
ATOM 5381 N N . LEU B 1 277 ? -13.896 21.470 33.071 1.00 9.66 277 LEU B N 1
ATOM 5382 C CA . LEU B 1 277 ? -15.352 21.402 33.167 1.00 9.16 277 LEU B CA 1
ATOM 5383 C C . LEU B 1 277 ? -15.887 22.802 32.881 1.00 10.09 277 LEU B C 1
ATOM 5384 O O . LEU B 1 277 ? -15.994 23.640 33.782 1.00 12.25 277 LEU B O 1
ATOM 5389 N N . GLY B 1 278 ? -16.219 23.053 31.620 1.00 9.52 278 GLY B N 1
ATOM 5390 C CA . GLY B 1 278 ? -16.717 24.360 31.238 1.00 10.21 278 GLY B CA 1
ATOM 5391 C C . GLY B 1 278 ? -18.110 24.656 31.745 1.00 10.12 278 GLY B C 1
ATOM 5392 O O . GLY B 1 278 ? -18.387 25.751 32.236 1.00 10.32 278 GLY B O 1
ATOM 5393 N N . GLY B 1 279 ? -18.999 23.679 31.628 1.00 9.52 279 GLY B N 1
ATOM 5394 C CA . GLY B 1 279 ? -20.354 23.902 32.083 1.00 10.53 279 GLY B CA 1
ATOM 5395 C C . GLY B 1 279 ? -21.259 22.711 31.883 1.00 11.00 279 GLY B C 1
ATOM 5396 O O . GLY B 1 279 ? -20.816 21.635 31.472 1.00 10.45 279 GLY B O 1
ATOM 5397 N N . PHE B 1 280 ? -22.539 22.928 32.165 1.00 12.81 280 PHE B N 1
ATOM 5398 C CA . PHE B 1 280 ? -23.558 21.895 32.062 1.00 13.76 280 PHE B CA 1
ATOM 5399 C C . PHE B 1 280 ? -24.775 22.278 31.250 1.00 14.89 280 PHE B C 1
ATOM 5400 O O . PHE B 1 280 ? -25.165 23.445 31.180 1.00 15.42 280 PHE B O 1
ATOM 5408 N N . HIS B 1 281 ? -25.372 21.265 30.640 1.00 14.25 281 HIS B N 1
ATOM 5409 C CA . HIS B 1 281 ? -26.624 21.425 29.927 1.00 12.52 281 HIS B CA 1
ATOM 5410 C C . HIS B 1 281 ? -27.489 20.419 30.681 1.00 11.94 281 HIS B C 1
ATOM 5411 O O . HIS B 1 281 ? -27.348 19.205 30.509 1.00 12.51 281 HIS B O 1
ATOM 5418 N N . PHE B 1 282 ? -28.341 20.940 31.558 1.00 10.31 282 PHE B N 1
ATOM 5419 C CA . PHE B 1 282 ? -29.226 20.122 32.380 1.00 9.23 282 PHE B CA 1
ATOM 5420 C C . PHE B 1 282 ? -30.509 19.726 31.667 1.00 9.81 282 PHE B C 1
ATOM 5421 O O . PHE B 1 282 ? -31.098 20.513 30.925 1.00 9.32 282 PHE B O 1
ATOM 5429 N N . ASN B 1 283 ? -30.909 18.480 31.901 1.00 8.56 283 ASN B N 1
ATOM 5430 C CA . ASN B 1 283 ? -32.129 17.884 31.363 1.00 8.45 283 ASN B CA 1
ATOM 5431 C C . ASN B 1 283 ? -32.165 16.462 31.898 1.00 8.78 283 ASN B C 1
ATOM 5432 O O . ASN B 1 283 ? -31.255 16.046 32.618 1.00 8.99 283 ASN B O 1
ATOM 5437 N N . ASP B 1 284 ? -33.228 15.727 31.594 1.00 8.10 284 ASP B N 1
ATOM 5438 C CA . ASP B 1 284 ? -33.297 14.344 32.030 1.00 8.66 284 ASP B CA 1
ATOM 5439 C C . ASP B 1 284 ? -33.625 13.487 30.821 1.00 9.05 284 ASP B C 1
ATOM 5440 O O . ASP B 1 284 ? -34.034 13.998 29.770 1.00 9.73 284 ASP B O 1
ATOM 5445 N N . SER B 1 285 ? -33.435 12.185 30.972 1.00 9.30 285 SER B N 1
ATOM 5446 C CA . SER B 1 285 ? -33.677 11.255 29.883 1.00 10.67 285 SER B CA 1
ATOM 5447 C C . SER B 1 285 ? -33.767 9.828 30.391 1.00 8.99 285 SER B C 1
ATOM 5448 O O . SER B 1 285 ? -33.373 9.524 31.523 1.00 9.43 285 SER B O 1
ATOM 5451 N N . LYS B 1 286 ? -34.288 8.956 29.535 1.00 9.72 286 LYS B N 1
ATOM 5452 C CA . LYS B 1 286 ? -34.418 7.545 29.858 1.00 9.05 286 LYS B CA 1
ATOM 5453 C C . LYS B 1 286 ? -33.879 6.678 28.724 1.00 8.46 286 LYS B C 1
ATOM 5454 O O . LYS B 1 286 ? -33.358 5.591 28.970 1.00 10.61 286 LYS B O 1
ATOM 5460 N N . TYR B 1 287 ? -33.980 7.165 27.488 1.00 8.40 287 TYR B N 1
ATOM 5461 C CA . TYR B 1 287 ? -33.545 6.385 26.328 1.00 8.16 287 TYR B CA 1
ATOM 5462 C C . TYR B 1 287 ? -32.370 6.971 25.546 1.00 9.54 287 TYR B C 1
ATOM 5463 O O . TYR B 1 287 ? -31.335 6.322 25.395 1.00 11.94 287 TYR B O 1
ATOM 5472 N N . GLY B 1 288 ? -32.543 8.183 25.032 1.00 9.15 288 GLY B N 1
ATOM 5473 C CA . GLY B 1 288 ? -31.479 8.841 24.290 1.00 9.68 288 GLY B CA 1
ATOM 5474 C C . GLY B 1 288 ? -31.344 10.273 24.780 1.00 8.33 288 GLY B C 1
ATOM 5475 O O . GLY B 1 288 ? -31.389 10.527 25.985 1.00 8.99 288 GLY B O 1
ATOM 5476 N N . ASP B 1 289 ? -31.171 11.215 23.859 1.00 9.43 289 ASP B N 1
ATOM 5477 C CA . ASP B 1 289 ? -31.067 12.619 24.240 1.00 8.57 289 ASP B CA 1
ATOM 5478 C C . ASP B 1 289 ? -32.499 13.132 24.251 1.00 9.08 289 ASP B C 1
ATOM 5479 O O . ASP B 1 289 ? -32.890 13.980 23.447 1.00 10.13 289 ASP B O 1
ATOM 5484 N N . ASP B 1 290 ? -33.269 12.605 25.194 1.00 8.29 290 ASP B N 1
ATOM 5485 C CA . ASP B 1 290 ? -34.684 12.914 25.319 1.00 8.09 290 ASP B CA 1
ATOM 5486 C C . ASP B 1 290 ? -35.039 14.363 25.638 1.00 8.53 290 ASP B C 1
ATOM 5487 O O . ASP B 1 290 ? -36.149 14.803 25.346 1.00 8.80 290 ASP B O 1
ATOM 5492 N N . ASP B 1 291 ? -34.111 15.096 26.246 1.00 8.19 291 ASP B N 1
ATOM 5493 C CA . ASP B 1 291 ? -34.335 16.499 26.587 1.00 7.09 291 ASP B CA 1
ATOM 5494 C C . ASP B 1 291 ? -35.562 16.782 27.456 1.00 7.16 291 ASP B C 1
ATOM 5495 O O . ASP B 1 291 ? -36.246 17.794 27.274 1.00 9.62 291 ASP B O 1
ATOM 5500 N N . LEU B 1 292 ? -35.808 15.901 28.420 1.00 8.33 292 LEU B N 1
ATOM 5501 C CA . LEU B 1 292 ? -36.942 16.033 29.329 1.00 8.15 292 LEU B CA 1
ATOM 5502 C C . LEU B 1 292 ? -36.602 16.930 30.518 1.00 7.49 292 LEU B C 1
ATOM 5503 O O . LEU B 1 292 ? -35.440 17.249 30.760 1.00 8.02 292 LEU B O 1
ATOM 5508 N N . ASP B 1 293 ? -37.633 17.317 31.258 1.00 8.51 293 ASP B N 1
ATOM 5509 C CA . ASP B 1 293 ? -37.485 18.174 32.434 1.00 7.65 293 ASP B CA 1
ATOM 5510 C C . ASP B 1 293 ? -36.468 17.590 33.410 1.00 8.92 293 ASP B C 1
ATOM 5511 O O . ASP B 1 293 ? -36.558 16.419 33.783 1.00 8.51 293 ASP B O 1
ATOM 5516 N N . ALA B 1 294 ? -35.508 18.411 33.826 1.00 9.93 294 ALA B N 1
ATOM 5517 C CA . ALA B 1 294 ? -34.474 17.970 34.756 1.00 9.78 294 ALA B CA 1
ATOM 5518 C C . ALA B 1 294 ? -35.047 17.271 35.988 1.00 10.25 294 ALA B C 1
ATOM 5519 O O . ALA B 1 294 ? -35.987 17.761 36.620 1.00 10.95 294 ALA B O 1
ATOM 5521 N N . GLY B 1 295 ? -34.474 16.114 36.307 1.00 10.02 295 GLY B N 1
ATOM 5522 C CA . GLY B 1 295 ? -34.887 15.350 37.472 1.00 9.24 295 GLY B CA 1
ATOM 5523 C C . GLY B 1 295 ? -36.233 14.652 37.441 1.00 8.61 295 GLY B C 1
ATOM 5524 O O . GLY B 1 295 ? -36.601 14.011 38.423 1.00 9.27 295 GLY B O 1
ATOM 5525 N N . ALA B 1 296 ? -36.963 14.755 36.335 1.00 9.99 296 ALA B N 1
ATOM 5526 C CA . ALA B 1 296 ? -38.271 14.115 36.233 1.00 9.20 296 ALA B CA 1
ATOM 5527 C C . ALA B 1 296 ? -38.191 12.601 36.033 1.00 9.98 296 ALA B C 1
ATOM 5528 O O . ALA B 1 296 ? -39.184 11.896 36.225 1.00 11.01 296 ALA B O 1
ATOM 5530 N N . ILE B 1 297 ? -37.015 12.105 35.652 1.00 10.03 297 ILE B N 1
ATOM 5531 C CA . ILE B 1 297 ? -36.817 10.676 35.412 1.00 9.99 297 ILE B CA 1
ATOM 5532 C C . ILE B 1 297 ? -35.869 10.040 36.434 1.00 10.42 297 ILE B C 1
ATOM 5533 O O . ILE B 1 297 ? -36.181 9.007 37.033 1.00 10.48 297 ILE B O 1
ATOM 5538 N N . GLU B 1 298 ? -34.709 10.662 36.623 1.00 10.64 298 GLU B N 1
ATOM 5539 C CA . GLU B 1 298 ? -33.714 10.157 37.562 1.00 9.44 298 GLU B CA 1
ATOM 5540 C C . GLU B 1 298 ? -33.186 11.259 38.467 1.00 10.17 298 GLU B C 1
ATOM 5541 O O . GLU B 1 298 ? -32.085 11.774 38.270 1.00 9.70 298 GLU B O 1
ATOM 5547 N N . PRO B 1 299 ? -33.967 11.628 39.489 1.00 8.69 299 PRO B N 1
ATOM 5548 C CA . PRO B 1 299 ? -33.533 12.684 40.403 1.00 8.61 299 PRO B CA 1
ATOM 5549 C C . PRO B 1 299 ? -32.261 12.385 41.194 1.00 8.88 299 PRO B C 1
ATOM 5550 O O . PRO B 1 299 ? -31.498 13.301 41.490 1.00 9.37 299 PRO B O 1
ATOM 5554 N N . TYR B 1 300 ? -32.012 11.121 41.530 1.00 8.90 300 TYR B N 1
ATOM 5555 C CA . TYR B 1 300 ? -30.807 10.803 42.297 1.00 8.24 300 TYR B CA 1
ATOM 5556 C C . TYR B 1 300 ? -29.540 11.073 41.481 1.00 10.23 300 TYR B C 1
ATOM 5557 O O . TYR B 1 300 ? -28.550 11.564 42.020 1.00 9.44 300 TYR B O 1
ATOM 5566 N N . ARG B 1 301 ? -29.572 10.759 40.187 1.00 9.57 301 ARG B N 1
ATOM 5567 C CA . ARG B 1 301 ? -28.429 11.013 39.315 1.00 9.81 301 ARG B CA 1
ATOM 5568 C C . ARG B 1 301 ? -28.106 12.511 39.312 1.00 9.84 301 ARG B C 1
ATOM 5569 O O . ARG B 1 301 ? -26.937 12.909 39.361 1.00 9.40 301 ARG B O 1
ATOM 5577 N N . LEU B 1 302 ? -29.146 13.338 39.248 1.00 8.51 302 LEU B N 1
ATOM 5578 C CA . LEU B 1 302 ? -28.952 14.783 39.253 1.00 8.99 302 LEU B CA 1
ATOM 5579 C C . LEU B 1 302 ? -28.266 15.186 40.561 1.00 9.26 302 LEU B C 1
ATOM 5580 O O . LEU B 1 302 ? -27.341 16.000 40.567 1.00 9.40 302 LEU B O 1
ATOM 5585 N N . PHE B 1 303 ? -28.723 14.611 41.671 1.00 9.58 303 PHE B N 1
ATOM 5586 C CA . PHE B 1 303 ? -28.131 14.900 42.976 1.00 9.28 303 PHE B CA 1
ATOM 5587 C C . PHE B 1 303 ? -26.669 14.457 43.007 1.00 9.49 303 PHE B C 1
ATOM 5588 O O . PHE B 1 303 ? -25.818 15.154 43.552 1.00 9.80 303 PHE B O 1
ATOM 5596 N N . LEU B 1 304 ? -26.380 13.293 42.429 1.00 8.18 304 LEU B N 1
ATOM 5597 C CA . LEU B 1 304 ? -25.010 12.794 42.422 1.00 8.27 304 LEU B CA 1
ATOM 5598 C C . LEU B 1 304 ? -24.089 13.682 41.592 1.00 8.17 304 LEU B C 1
ATOM 5599 O O . LEU B 1 304 ? -22.891 13.773 41.876 1.00 8.58 304 LEU B O 1
ATOM 5604 N N . VAL B 1 305 ? -24.633 14.335 40.568 1.00 8.97 305 VAL B N 1
ATOM 5605 C CA . VAL B 1 305 ? -23.819 15.240 39.761 1.00 8.52 305 VAL B CA 1
ATOM 5606 C C . VAL B 1 305 ? -23.502 16.454 40.636 1.00 8.46 305 VAL B C 1
ATOM 5607 O O . VAL B 1 305 ? -22.360 16.908 40.698 1.00 9.62 305 VAL B O 1
ATOM 5611 N N . PHE B 1 306 ? -24.509 16.959 41.338 1.00 10.09 306 PHE B N 1
ATOM 5612 C CA . PHE B 1 306 ? -24.293 18.105 42.208 1.00 10.08 306 PHE B CA 1
ATOM 5613 C C . PHE B 1 306 ? -23.393 17.767 43.387 1.00 9.41 306 PHE B C 1
ATOM 5614 O O . PHE B 1 306 ? -22.698 18.641 43.907 1.00 10.64 306 PHE B O 1
ATOM 5622 N N . ASN B 1 307 ? -23.387 16.503 43.801 1.00 9.70 307 ASN B N 1
ATOM 5623 C CA . ASN B 1 307 ? -22.520 16.093 44.895 1.00 9.83 307 ASN B CA 1
ATOM 5624 C C . ASN B 1 307 ? -21.068 16.300 44.464 1.00 11.03 307 ASN B C 1
ATOM 5625 O O . ASN B 1 307 ? -20.226 16.683 45.275 1.00 11.23 307 ASN B O 1
ATOM 5630 N N . GLU B 1 308 ? -20.773 16.051 43.189 1.00 9.92 308 GLU B N 1
ATOM 5631 C CA . GLU B 1 308 ? -19.410 16.238 42.690 1.00 8.81 308 GLU B CA 1
ATOM 5632 C C . GLU B 1 308 ? -19.057 17.719 42.612 1.00 10.30 308 GLU B C 1
ATOM 5633 O O . GLU B 1 308 ? -17.918 18.109 42.854 1.00 11.10 308 GLU B O 1
ATOM 5639 N N . LEU B 1 309 ? -20.037 18.543 42.261 1.00 10.01 309 LEU B N 1
ATOM 5640 C CA . LEU B 1 309 ? -19.815 19.978 42.154 1.00 11.25 309 LEU B CA 1
ATOM 5641 C C . LEU B 1 309 ? -19.574 20.578 43.532 1.00 12.15 309 LEU B C 1
ATOM 5642 O O . LEU B 1 309 ? -18.644 21.360 43.724 1.00 13.03 309 LEU B O 1
ATOM 5647 N N . VAL B 1 310 ? -20.411 20.209 44.496 1.00 12.76 310 VAL B N 1
ATOM 5648 C CA . VAL B 1 310 ? -20.258 20.726 45.847 1.00 13.87 310 VAL B CA 1
ATOM 5649 C C . VAL B 1 310 ? -18.952 20.227 46.463 1.00 14.50 310 VAL B C 1
ATOM 5650 O O . VAL B 1 310 ? -18.285 20.966 47.190 1.00 16.39 310 VAL B O 1
ATOM 5654 N N . ASP B 1 311 ? -18.577 18.985 46.168 1.00 14.54 311 ASP B N 1
ATOM 5655 C CA . ASP B 1 311 ? -17.337 18.433 46.705 1.00 14.61 311 ASP B CA 1
ATOM 5656 C C . ASP B 1 311 ? -16.142 19.200 46.147 1.00 15.41 311 ASP B C 1
ATOM 5657 O O . ASP B 1 311 ? -15.203 19.514 46.878 1.00 15.61 311 ASP B O 1
ATOM 5662 N N . ALA B 1 312 ? -16.183 19.502 44.853 1.00 14.58 312 ALA B N 1
ATOM 5663 C CA . ALA B 1 312 ? -15.096 20.234 44.214 1.00 15.77 312 ALA B CA 1
ATOM 5664 C C . ALA B 1 312 ? -14.857 21.558 44.927 1.00 17.21 312 ALA B C 1
ATOM 5665 O O . ALA B 1 312 ? -13.713 21.930 45.190 1.00 17.06 312 ALA B O 1
ATOM 5667 N N . GLU B 1 313 ? -15.934 22.272 45.238 1.00 18.41 313 GLU B N 1
ATOM 5668 C CA . GLU B 1 313 ? -15.806 23.548 45.932 1.00 20.86 313 GLU B CA 1
ATOM 5669 C C . GLU B 1 313 ? -15.281 23.322 47.344 1.00 22.02 313 GLU B C 1
ATOM 5670 O O . GLU B 1 313 ? -14.469 24.102 47.846 1.00 22.29 313 GLU B O 1
ATOM 5676 N N . ALA B 1 314 ? -15.744 22.251 47.981 1.00 21.53 314 ALA B N 1
ATOM 5677 C CA . ALA B 1 314 ? -15.315 21.923 49.337 1.00 24.04 314 ALA B CA 1
ATOM 5678 C C . ALA B 1 314 ? -13.816 21.638 49.377 1.00 24.88 314 ALA B C 1
ATOM 5679 O O . ALA B 1 314 ? -13.142 21.936 50.364 1.00 26.40 314 ALA B O 1
ATOM 5681 N N . ARG B 1 315 ? -13.303 21.056 48.298 1.00 25.91 315 ARG B N 1
ATOM 5682 C CA . ARG B 1 315 ? -11.887 20.724 48.188 1.00 26.48 315 ARG B CA 1
ATOM 5683 C C . ARG B 1 315 ? -11.060 21.945 47.803 1.00 26.70 315 ARG B C 1
ATOM 5684 O O . ARG B 1 315 ? -9.838 21.946 47.944 1.00 27.47 315 ARG B O 1
ATOM 5692 N N . GLY B 1 316 ? -11.733 22.979 47.308 1.00 25.66 316 GLY B N 1
ATOM 5693 C CA . GLY B 1 316 ? -11.041 24.189 46.904 1.00 26.12 316 GLY B CA 1
ATOM 5694 C C . GLY B 1 316 ? -10.303 24.009 45.592 1.00 26.18 316 GLY B C 1
ATOM 5695 O O . GLY B 1 316 ? -9.260 24.626 45.365 1.00 26.37 316 GLY B O 1
ATOM 5696 N N . VAL B 1 317 ? -10.847 23.163 44.723 1.00 26.15 317 VAL B N 1
ATOM 5697 C CA . VAL B 1 317 ? -10.237 22.895 43.425 1.00 25.26 317 VAL B CA 1
ATOM 5698 C C . VAL B 1 317 ? -10.074 24.169 42.609 1.00 25.23 317 VAL B C 1
ATOM 5699 O O . VAL B 1 317 ? -10.970 25.011 42.568 1.00 26.03 317 VAL B O 1
ATOM 5703 N N . LYS B 1 318 ? -8.922 24.298 41.961 1.00 26.22 318 LYS B N 1
ATOM 5704 C CA . LYS B 1 318 ? -8.622 25.463 41.140 1.00 27.10 318 LYS B CA 1
ATOM 5705 C C . LYS B 1 318 ? -9.157 25.323 39.721 1.00 25.64 318 LYS B C 1
ATOM 5706 O O . LYS B 1 318 ? -9.250 24.217 39.182 1.00 25.36 318 LYS B O 1
ATOM 5712 N N . GLY B 1 319 ? -9.517 26.454 39.123 1.00 24.66 319 GLY B N 1
ATOM 5713 C CA . GLY B 1 319 ? -10.045 26.446 37.771 1.00 22.88 319 GLY B CA 1
ATOM 5714 C C . GLY B 1 319 ? -11.476 25.947 37.709 1.00 21.63 319 GLY B C 1
ATOM 5715 O O . GLY B 1 319 ? -12.020 25.740 36.625 1.00 23.16 319 GLY B O 1
ATOM 5716 N N . PHE B 1 320 ? -12.088 25.758 38.874 1.00 21.15 320 PHE B N 1
ATOM 5717 C CA . PHE B 1 320 ? -13.462 25.269 38.951 1.00 19.11 320 PHE B CA 1
ATOM 5718 C C . PHE B 1 320 ? -14.478 26.404 39.064 1.00 18.85 320 PHE B C 1
ATOM 5719 O O . PHE B 1 320 ? -14.580 27.056 40.102 1.00 18.96 320 PHE B O 1
ATOM 5727 N N . HIS B 1 321 ? -15.229 26.627 37.990 1.00 18.78 321 HIS B N 1
ATOM 5728 C CA . HIS B 1 321 ? -16.250 27.673 37.952 1.00 18.86 321 HIS B CA 1
ATOM 5729 C C . HIS B 1 321 ? -17.129 27.404 36.729 1.00 17.64 321 HIS B C 1
ATOM 5730 O O . HIS B 1 321 ? -17.192 28.213 35.803 1.00 18.24 321 HIS B O 1
ATOM 5737 N N . PRO B 1 322 ? -17.833 26.263 36.724 1.00 16.43 322 PRO B N 1
ATOM 5738 C CA . PRO B 1 322 ? -18.700 25.890 35.604 1.00 14.95 322 PRO B CA 1
ATOM 5739 C C . PRO B 1 322 ? -19.940 26.748 35.401 1.00 15.09 322 PRO B C 1
ATOM 5740 O O . PRO B 1 322 ? -20.498 27.300 36.351 1.00 15.66 322 PRO B O 1
ATOM 5744 N N . ALA B 1 323 ? -20.352 26.861 34.143 1.00 12.94 323 ALA B N 1
ATOM 5745 C CA . ALA B 1 323 ? -21.551 27.601 33.786 1.00 13.28 323 ALA B CA 1
ATOM 5746 C C . ALA B 1 323 ? -22.687 26.586 33.898 1.00 12.88 323 ALA B C 1
ATOM 5747 O O . ALA B 1 323 ? -22.474 25.390 33.706 1.00 14.89 323 ALA B O 1
ATOM 5749 N N . HIS B 1 324 ? -23.883 27.051 34.229 1.00 11.62 324 HIS B N 1
ATOM 5750 C CA . HIS B 1 324 ? -25.023 26.152 34.353 1.00 13.33 324 HIS B CA 1
ATOM 5751 C C . HIS B 1 324 ? -26.136 26.600 33.427 1.00 12.31 324 HIS B C 1
ATOM 5752 O O . HIS B 1 324 ? -26.559 27.754 33.470 1.00 12.65 324 HIS B O 1
ATOM 5759 N N . MET B 1 325 ? -26.609 25.682 32.591 1.00 11.84 325 MET B N 1
ATOM 5760 C CA . MET B 1 325 ? -27.670 25.996 31.649 1.00 11.47 325 MET B CA 1
ATOM 5761 C C . MET B 1 325 ? -28.642 24.842 31.511 1.00 10.75 325 MET B C 1
ATOM 5762 O O . MET B 1 325 ? -28.260 23.677 31.633 1.00 11.57 325 MET B O 1
ATOM 5767 N N . ILE B 1 326 ? -29.902 25.176 31.265 1.00 10.72 326 ILE B N 1
ATOM 5768 C CA . ILE B 1 326 ? -30.919 24.164 31.032 1.00 9.85 326 ILE B CA 1
ATOM 5769 C C . ILE B 1 326 ? -30.999 24.017 29.516 1.00 11.10 326 ILE B C 1
ATOM 5770 O O . ILE B 1 326 ? -31.024 25.011 28.791 1.00 11.92 326 ILE B O 1
ATOM 5775 N N . ASP B 1 327 ? -31.001 22.781 29.032 1.00 10.07 327 ASP B N 1
ATOM 5776 C CA . ASP B 1 327 ? -31.131 22.532 27.604 1.00 9.51 327 ASP B CA 1
ATOM 5777 C C . ASP B 1 327 ? -32.201 21.468 27.501 1.00 9.89 327 ASP B C 1
ATOM 5778 O O . ASP B 1 327 ? -31.923 20.272 27.617 1.00 11.18 327 ASP B O 1
ATOM 5783 N N . GLN B 1 328 ? -33.432 21.918 27.306 1.00 9.82 328 GLN B N 1
ATOM 5784 C CA . GLN B 1 328 ? -34.562 21.012 27.225 1.00 9.98 328 GLN B CA 1
ATOM 5785 C C . GLN B 1 328 ? -35.529 21.419 26.138 1.00 11.09 328 GLN B C 1
ATOM 5786 O O . GLN B 1 328 ? -35.499 22.548 25.643 1.00 10.88 328 GLN B O 1
ATOM 5792 N N . PHE B 1 329 ? -36.389 20.476 25.781 1.00 10.71 329 PHE B N 1
ATOM 5793 C CA . PHE B 1 329 ? -37.437 20.700 24.804 1.00 11.34 329 PHE B CA 1
ATOM 5794 C C . PHE B 1 329 ? -38.696 20.191 25.480 1.00 10.44 329 PHE B C 1
ATOM 5795 O O . PHE B 1 329 ? -38.689 19.137 26.116 1.00 10.49 329 PHE B O 1
ATOM 5803 N N . HIS B 1 330 ? -39.771 20.960 25.366 1.00 9.19 330 HIS B N 1
ATOM 5804 C CA . HIS B 1 330 ? -41.028 20.613 26.008 1.00 8.83 330 HIS B CA 1
ATOM 5805 C C . HIS B 1 330 ? -42.076 20.319 24.955 1.00 9.95 330 HIS B C 1
ATOM 5806 O O . HIS B 1 330 ? -42.651 21.219 24.344 1.00 11.48 330 HIS B O 1
ATOM 5813 N N . ASN B 1 331 ? -42.308 19.026 24.754 1.00 10.47 331 ASN B N 1
ATOM 5814 C CA . ASN B 1 331 ? -43.226 18.558 23.730 1.00 11.92 331 ASN B CA 1
ATOM 5815 C C . ASN B 1 331 ? -44.665 18.323 24.157 1.00 12.02 331 ASN B C 1
ATOM 5816 O O . ASN B 1 331 ? -45.565 18.367 23.320 1.00 13.66 331 ASN B O 1
ATOM 5821 N N . VAL B 1 332 ? -44.895 18.069 25.441 1.00 11.10 332 VAL B N 1
ATOM 5822 C CA . VAL B 1 332 ? -46.253 17.791 25.895 1.00 11.97 332 VAL B CA 1
ATOM 5823 C C . VAL B 1 332 ? -46.693 18.535 27.151 1.00 11.37 332 VAL B C 1
ATOM 5824 O O . VAL B 1 332 ? -47.617 18.104 27.841 1.00 12.50 332 VAL B O 1
ATOM 5828 N N . THR B 1 333 ? -46.036 19.653 27.440 1.00 10.63 333 THR B N 1
ATOM 5829 C CA . THR B 1 333 ? -46.381 20.467 28.602 1.00 11.42 333 THR B CA 1
ATOM 5830 C C . THR B 1 333 ? -46.263 21.941 28.243 1.00 9.99 333 THR B C 1
ATOM 5831 O O . THR B 1 333 ? -45.778 22.289 27.166 1.00 10.99 333 THR B O 1
ATOM 5835 N N . ASP B 1 334 ? -46.719 22.802 29.150 1.00 10.63 334 ASP B N 1
ATOM 5836 C CA . ASP B 1 334 ? -46.600 24.241 28.958 1.00 9.44 334 ASP B CA 1
ATOM 5837 C C . ASP B 1 334 ? -45.105 24.471 29.192 1.00 9.39 334 ASP B C 1
ATOM 5838 O O . ASP B 1 334 ? -44.600 24.241 30.296 1.00 9.57 334 ASP B O 1
ATOM 5843 N N . PRO B 1 335 ? -44.374 24.920 28.160 1.00 10.08 335 PRO B N 1
ATOM 5844 C CA . PRO B 1 335 ? -42.931 25.152 28.294 1.00 9.54 335 PRO B CA 1
ATOM 5845 C C . PRO B 1 335 ? -42.505 25.960 29.512 1.00 10.99 335 PRO B C 1
ATOM 5846 O O . PRO B 1 335 ? -41.508 25.644 30.157 1.00 11.10 335 PRO B O 1
ATOM 5850 N N . ILE B 1 336 ? -43.261 27.006 29.822 1.00 11.49 336 ILE B N 1
ATOM 5851 C CA . ILE B 1 336 ? -42.937 27.848 30.963 1.00 10.98 336 ILE B CA 1
ATOM 5852 C C . ILE B 1 336 ? -43.015 27.065 32.273 1.00 10.65 336 ILE B C 1
ATOM 5853 O O . ILE B 1 336 ? -42.127 27.172 33.122 1.00 10.96 336 ILE B O 1
ATOM 5858 N N . GLU B 1 337 ? -44.066 26.267 32.435 1.00 9.66 337 GLU B N 1
ATOM 5859 C CA . GLU B 1 337 ? -44.221 25.476 33.652 1.00 10.40 337 GLU B CA 1
ATOM 5860 C C . GLU B 1 337 ? -43.102 24.452 33.784 1.00 10.79 337 GLU B C 1
ATOM 5861 O O . GLU B 1 337 ? -42.573 24.243 34.873 1.00 10.80 337 GLU B O 1
ATOM 5867 N N . SER B 1 338 ? -42.731 23.814 32.679 1.00 9.81 338 S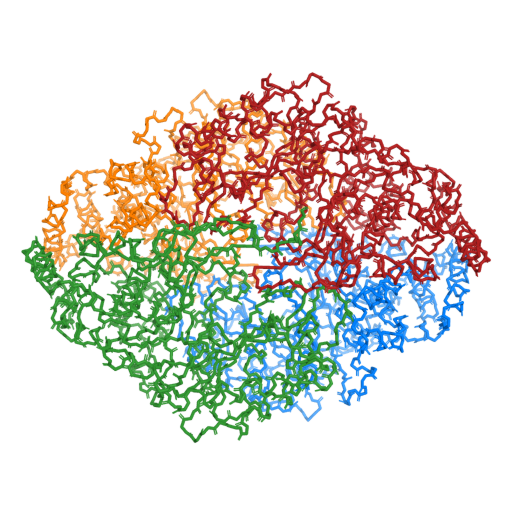ER B N 1
ATOM 5868 C CA . SER B 1 338 ? -41.668 22.822 32.738 1.00 9.57 338 SER B CA 1
ATOM 5869 C C . SER B 1 338 ? -40.337 23.453 33.117 1.00 9.19 338 SER B C 1
ATOM 5870 O O . SER B 1 338 ? -39.594 22.897 33.920 1.00 10.45 338 SER B O 1
ATOM 5873 N N . LEU B 1 339 ? -40.034 24.612 32.545 1.00 8.83 339 LEU B N 1
ATOM 5874 C CA . LEU B 1 339 ? -38.778 25.283 32.861 1.00 9.37 339 LEU B CA 1
ATOM 5875 C C . LEU B 1 339 ? -38.774 25.730 34.317 1.00 8.86 339 LEU B C 1
ATOM 5876 O O . LEU B 1 339 ? -37.737 25.700 34.985 1.00 10.52 339 LEU B O 1
ATOM 5881 N N . ILE B 1 340 ? -39.940 26.129 34.810 1.00 9.48 340 ILE B N 1
ATOM 5882 C CA . ILE B 1 340 ? -40.060 26.544 36.197 1.00 9.25 340 ILE B CA 1
ATOM 5883 C C . ILE B 1 340 ? -39.704 25.368 37.107 1.00 9.99 340 ILE B C 1
ATOM 5884 O O . ILE B 1 340 ? -38.821 25.475 37.964 1.00 10.15 340 ILE B O 1
ATOM 5889 N N . ASN B 1 341 ? -40.380 24.240 36.910 1.00 10.56 341 ASN B N 1
ATOM 5890 C CA . ASN B 1 341 ? -40.132 23.069 37.743 1.00 10.83 341 ASN B CA 1
ATOM 5891 C C . ASN B 1 341 ? -38.777 22.417 37.520 1.00 10.50 341 ASN B C 1
ATOM 5892 O O . ASN B 1 341 ? -38.263 21.738 38.410 1.00 12.11 341 ASN B O 1
ATOM 5897 N N . SER B 1 342 ? -38.193 22.621 36.344 1.00 10.06 342 SER B N 1
ATOM 5898 C CA . SER B 1 342 ? -36.881 22.056 36.056 1.00 9.48 342 SER B CA 1
ATOM 5899 C C . SER B 1 342 ? -35.831 22.871 36.804 1.00 8.69 342 SER B C 1
ATOM 5900 O O . SER B 1 342 ? -34.899 22.314 37.391 1.00 9.65 342 SER B O 1
ATOM 5903 N N . ALA B 1 343 ? -35.979 24.194 36.782 1.00 9.62 343 ALA B N 1
ATOM 5904 C CA . ALA B 1 343 ? -35.040 25.049 37.499 1.00 9.77 343 ALA B CA 1
ATOM 5905 C C . ALA B 1 343 ? -35.158 24.720 38.988 1.00 10.36 343 ALA B C 1
ATOM 5906 O O . ALA B 1 343 ? -34.160 24.705 39.710 1.00 10.03 343 ALA B O 1
ATOM 5908 N N . ASN B 1 344 ? -36.381 24.440 39.437 1.00 11.03 344 ASN B N 1
ATOM 5909 C CA . ASN B 1 344 ? -36.628 24.096 40.836 1.00 11.67 344 ASN B CA 1
ATOM 5910 C C . ASN B 1 344 ? -35.902 22.797 41.191 1.00 11.59 344 ASN B C 1
ATOM 5911 O O . ASN B 1 344 ? -35.271 22.694 42.245 1.00 11.25 344 ASN B O 1
ATOM 5916 N N . GLU B 1 345 ? -35.993 21.807 40.309 1.00 10.71 345 GLU B N 1
ATOM 5917 C CA . GLU B 1 345 ? -35.353 20.515 40.547 1.00 10.05 345 GLU B CA 1
ATOM 5918 C C . GLU B 1 345 ? -33.837 20.641 40.621 1.00 9.19 345 GLU B C 1
ATOM 5919 O O . GLU B 1 345 ? -33.182 19.930 41.382 1.00 10.44 345 GLU B O 1
ATOM 5925 N N . ILE B 1 346 ? -33.278 21.536 39.816 1.00 8.31 346 ILE B N 1
ATOM 5926 C CA . ILE B 1 346 ? -31.840 21.754 39.819 1.00 8.82 346 ILE B CA 1
ATOM 5927 C C . ILE B 1 346 ? -31.426 22.367 41.161 1.00 9.51 346 ILE B C 1
ATOM 5928 O O . ILE B 1 346 ? -30.423 21.960 41.750 1.00 11.03 346 ILE B O 1
ATOM 5933 N N . ARG B 1 347 ? -32.198 23.332 41.657 1.00 9.03 347 ARG B N 1
ATOM 5934 C CA . ARG B 1 347 ? -31.890 23.921 42.957 1.00 8.80 347 ARG B CA 1
ATOM 5935 C C . ARG B 1 347 ? -32.116 22.890 44.068 1.00 8.89 347 ARG B C 1
ATOM 5936 O O . ARG B 1 347 ? -31.436 22.919 45.092 1.00 8.80 347 ARG B O 1
ATOM 5944 N N . ARG B 1 348 ? -33.067 21.979 43.864 1.00 9.71 348 ARG B N 1
ATOM 5945 C CA . ARG B 1 348 ? -33.359 20.942 44.855 1.00 8.98 348 ARG B CA 1
ATOM 5946 C C . ARG B 1 348 ? -32.141 20.034 45.039 1.00 9.99 348 ARG B C 1
ATOM 5947 O O . ARG B 1 348 ? -31.716 19.753 46.169 1.00 8.10 348 ARG B O 1
ATOM 5955 N N . ALA B 1 349 ? -31.583 19.580 43.918 1.00 9.53 349 ALA B N 1
ATOM 5956 C CA . ALA B 1 349 ? -30.414 18.708 43.926 1.00 9.93 349 ALA B CA 1
ATOM 5957 C C . ALA B 1 349 ? -29.217 19.433 44.546 1.00 9.89 349 ALA B C 1
ATOM 5958 O O . ALA B 1 349 ? -28.441 18.842 45.303 1.00 9.83 349 ALA B O 1
ATOM 5960 N N . TYR B 1 350 ? -29.075 20.715 44.222 1.00 10.12 350 TYR B N 1
ATOM 5961 C CA . TYR B 1 350 ? -27.994 21.536 44.758 1.00 10.39 350 TYR B CA 1
ATOM 5962 C C . TYR B 1 350 ? -28.131 21.647 46.274 1.00 9.96 350 TYR B C 1
ATOM 5963 O O . TYR B 1 350 ? -27.169 21.423 47.012 1.00 10.31 350 TYR B O 1
ATOM 5972 N N . ALA B 1 351 ? -29.333 21.991 46.731 1.00 10.02 351 ALA B N 1
ATOM 5973 C CA . ALA B 1 351 ? -29.592 22.139 48.161 1.00 10.26 351 ALA B CA 1
ATOM 5974 C C . ALA B 1 351 ? -29.287 20.850 48.914 1.00 11.01 351 ALA B C 1
ATOM 5975 O O . ALA B 1 351 ? -28.676 20.872 49.982 1.00 11.61 351 ALA B O 1
ATOM 5977 N N . GLN B 1 352 ? -29.713 19.721 48.363 1.00 9.73 352 GLN B N 1
ATOM 5978 C CA . GLN B 1 352 ? -29.454 18.449 49.021 1.00 9.30 352 GLN B CA 1
ATOM 5979 C C . GLN B 1 352 ? -27.957 18.147 49.069 1.00 9.82 352 GLN B C 1
ATOM 5980 O O . GLN B 1 352 ? -27.457 17.629 50.069 1.00 10.06 352 GLN B O 1
ATOM 5986 N N . ALA B 1 353 ? -27.232 18.485 48.006 1.00 10.17 353 ALA B N 1
ATOM 5987 C CA . ALA B 1 353 ? -25.791 18.256 47.984 1.00 10.04 353 ALA B CA 1
ATOM 5988 C C . ALA B 1 353 ? -25.129 19.078 49.097 1.00 10.61 353 ALA B C 1
ATOM 5989 O O . ALA B 1 353 ? -24.144 18.647 49.700 1.00 10.87 353 ALA B O 1
ATOM 5991 N N . LEU B 1 354 ? -25.675 20.260 49.368 1.00 10.90 354 LEU B N 1
ATOM 5992 C CA . LEU B 1 354 ? -25.128 21.120 50.416 1.00 11.02 354 LEU B CA 1
ATOM 5993 C C . LEU B 1 354 ? -25.305 20.518 51.807 1.00 12.17 354 LEU B C 1
ATOM 5994 O O . LEU B 1 354 ? -24.572 20.866 52.734 1.00 13.98 354 LEU B O 1
ATOM 5999 N N . LEU B 1 355 ? -26.270 19.614 51.950 1.00 11.56 355 LEU B N 1
ATOM 6000 C CA . LEU B 1 355 ? -26.548 18.982 53.239 1.00 12.55 355 LEU B CA 1
ATOM 6001 C C . LEU B 1 355 ? -25.639 17.806 53.583 1.00 12.05 355 LEU B C 1
ATOM 6002 O O . LEU B 1 355 ? -25.580 17.384 54.736 1.00 12.50 355 LEU B O 1
ATOM 6007 N N . VAL B 1 356 ? -24.943 17.266 52.592 1.00 12.08 356 VAL B N 1
ATOM 6008 C CA . VAL B 1 356 ? -24.055 16.132 52.832 1.00 10.98 356 VAL B CA 1
ATOM 6009 C C . VAL B 1 356 ? -22.997 16.464 53.887 1.00 11.00 356 VAL B C 1
ATOM 6010 O O . VAL B 1 356 ? -22.333 17.496 53.805 1.00 11.71 356 VAL B O 1
ATOM 6014 N N . ASP B 1 357 ? -22.856 15.589 54.880 1.00 11.59 357 ASP B N 1
ATOM 6015 C CA . ASP B 1 357 ? -21.853 15.779 55.924 1.00 13.05 357 ASP B CA 1
ATOM 6016 C C . ASP B 1 357 ? -20.537 15.299 55.319 1.00 12.70 357 ASP B C 1
ATOM 6017 O O . ASP B 1 357 ? -20.232 14.104 55.346 1.00 12.78 357 ASP B O 1
ATOM 6022 N N . ARG B 1 358 ? -19.772 16.238 54.772 1.00 13.22 358 ARG B N 1
ATOM 6023 C CA . ARG B 1 358 ? -18.501 15.944 54.120 1.00 15.70 358 ARG B CA 1
ATOM 6024 C C . ARG B 1 358 ? -17.471 15.296 55.038 1.00 14.21 358 ARG B C 1
ATOM 6025 O O . ARG B 1 358 ? -16.723 14.415 54.610 1.00 13.83 358 ARG B O 1
ATOM 6033 N N . ALA B 1 359 ? -17.425 15.731 56.294 1.00 14.26 359 ALA B N 1
ATOM 6034 C CA . ALA B 1 359 ? -16.475 15.168 57.247 1.00 14.54 359 ALA B CA 1
ATOM 6035 C C . ALA B 1 359 ? -16.799 13.699 57.497 1.00 13.23 359 ALA B C 1
ATOM 6036 O O . ALA B 1 359 ? -15.911 12.843 57.474 1.00 14.23 359 ALA B O 1
ATOM 6038 N N . ALA B 1 360 ? -18.074 13.410 57.738 1.00 12.08 360 ALA B N 1
ATOM 6039 C CA . ALA B 1 360 ? -18.507 12.041 57.982 1.00 11.92 360 ALA B CA 1
ATOM 6040 C C . ALA B 1 360 ? -18.245 11.190 56.744 1.00 12.03 360 ALA B C 1
ATOM 6041 O O . ALA B 1 360 ? -17.729 10.078 56.844 1.00 12.94 360 ALA B O 1
ATOM 6043 N N . LEU B 1 361 ? -18.592 11.725 55.576 1.00 11.96 361 LEU B N 1
ATOM 6044 C CA . LEU B 1 361 ? -18.394 11.001 54.328 1.00 11.65 361 LEU B CA 1
ATOM 6045 C C . LEU B 1 361 ? -16.925 10.647 54.135 1.00 12.35 361 LEU B C 1
ATOM 6046 O O . LEU B 1 361 ? -16.591 9.513 53.798 1.00 11.94 361 LEU B O 1
ATOM 6051 N N . SER B 1 362 ? -16.048 11.622 54.345 1.00 13.50 362 SER B N 1
ATOM 6052 C CA . SER B 1 362 ? -14.615 11.392 54.194 1.00 14.20 362 SER B CA 1
ATOM 6053 C C . SER B 1 362 ? -14.146 10.251 55.093 1.00 14.23 362 SER B C 1
ATOM 6054 O O . SER B 1 362 ? -13.359 9.398 54.676 1.00 15.01 362 SER B O 1
ATOM 6057 N N . GLY B 1 363 ? -14.633 10.238 56.328 1.00 14.95 363 GLY B N 1
ATOM 6058 C CA . GLY B 1 363 ? -14.248 9.192 57.255 1.00 13.71 363 GLY B CA 1
ATOM 6059 C C . GLY B 1 363 ? -14.674 7.820 56.771 1.00 13.45 363 GLY B C 1
ATOM 6060 O O . GLY B 1 363 ? -13.891 6.870 56.797 1.00 14.73 363 GLY B O 1
ATOM 6061 N N . TYR B 1 364 ? -15.921 7.710 56.322 1.00 12.19 364 TYR B N 1
ATOM 6062 C CA . TYR B 1 364 ? -16.434 6.437 55.839 1.00 12.41 364 TYR B CA 1
ATOM 6063 C C . TYR B 1 364 ? -15.726 5.986 54.571 1.00 11.95 364 TYR B C 1
ATOM 6064 O O . TYR B 1 364 ? -15.615 4.790 54.308 1.00 13.88 364 TYR B O 1
ATOM 6073 N N . GLN B 1 365 ? -15.246 6.941 53.782 1.00 13.21 365 GLN B N 1
ATOM 6074 C CA . GLN B 1 365 ? -14.530 6.597 52.562 1.00 13.57 365 GLN B CA 1
ATOM 6075 C C . GLN B 1 365 ? -13.152 6.052 52.916 1.00 13.18 365 GLN B C 1
ATOM 6076 O O . GLN B 1 365 ? -12.731 5.017 52.401 1.00 12.18 365 GLN B O 1
ATOM 6082 N N . GLU B 1 366 ? -12.454 6.742 53.810 1.00 14.32 366 GLU B N 1
ATOM 6083 C CA . GLU B 1 366 ? -11.126 6.300 54.212 1.00 15.22 366 GLU B CA 1
ATOM 6084 C C . GLU B 1 366 ? -11.148 4.928 54.870 1.00 15.46 366 GLU B C 1
ATOM 6085 O O . GLU B 1 366 ? -10.242 4.125 54.659 1.00 16.25 366 GLU B O 1
ATOM 6091 N N . ASP B 1 367 ? -12.189 4.652 55.652 1.00 15.35 367 ASP B N 1
ATOM 6092 C CA . ASP B 1 367 ? -12.292 3.370 56.341 1.00 16.96 367 ASP B CA 1
ATOM 6093 C C . ASP B 1 367 ? -12.997 2.279 55.543 1.00 15.24 367 ASP B C 1
ATOM 6094 O O . ASP B 1 367 ? -13.244 1.185 56.054 1.00 15.13 367 ASP B O 1
ATOM 6099 N N . ASN B 1 368 ? -13.310 2.576 54.287 1.00 13.64 368 ASN B N 1
ATOM 6100 C CA . ASN B 1 368 ? -13.980 1.626 53.408 1.00 12.62 368 ASN B CA 1
ATOM 6101 C C . ASN B 1 368 ? -15.307 1.110 53.954 1.00 12.22 368 ASN B C 1
ATOM 6102 O O . ASN B 1 368 ? -15.655 -0.060 53.784 1.00 13.18 368 ASN B O 1
ATOM 6107 N N . ASP B 1 369 ? -16.042 1.998 54.615 1.00 10.75 369 ASP B N 1
ATOM 6108 C CA . ASP B 1 369 ? -17.354 1.664 55.156 1.00 11.22 369 ASP B CA 1
ATOM 6109 C C . ASP B 1 369 ? -18.337 2.106 54.072 1.00 11.77 369 ASP B C 1
ATOM 6110 O O . ASP B 1 369 ? -18.966 3.160 54.176 1.00 12.35 369 ASP B O 1
ATOM 6115 N N . ALA B 1 370 ? -18.450 1.291 53.028 1.00 12.02 370 ALA B N 1
ATOM 6116 C CA . ALA B 1 370 ? -19.312 1.588 51.888 1.00 10.67 370 ALA B CA 1
ATOM 6117 C C . ALA B 1 370 ? -20.773 1.829 52.235 1.00 11.55 370 ALA B C 1
ATOM 6118 O O . ALA B 1 370 ? -21.412 2.723 51.674 1.00 10.65 370 ALA B O 1
ATOM 6120 N N . LEU B 1 371 ? -21.305 1.032 53.154 1.00 11.62 371 LEU B N 1
ATOM 6121 C CA . LEU B 1 371 ? -22.696 1.179 53.542 1.00 11.12 371 LEU B CA 1
ATOM 6122 C C . LEU B 1 371 ? -22.963 2.528 54.194 1.00 11.76 371 LEU B C 1
ATOM 6123 O O . LEU B 1 371 ? -23.913 3.219 53.830 1.00 12.04 371 LEU B O 1
ATOM 6128 N N . MET B 1 372 ? -22.131 2.913 55.156 1.00 11.30 372 MET B N 1
ATOM 6129 C CA . MET B 1 372 ? -22.342 4.198 55.807 1.00 11.08 372 MET B CA 1
ATOM 6130 C C . MET B 1 372 ? -22.018 5.370 54.887 1.00 10.99 372 MET B C 1
ATOM 6131 O O . MET B 1 372 ? -22.610 6.437 55.017 1.00 12.40 372 MET B O 1
ATOM 6136 N N . ALA B 1 373 ? -21.079 5.181 53.964 1.00 10.84 373 ALA B N 1
ATOM 6137 C CA . ALA B 1 373 ? -20.737 6.253 53.037 1.00 10.39 373 ALA B CA 1
ATOM 6138 C C . ALA B 1 373 ? -21.942 6.539 52.139 1.00 9.53 373 ALA B C 1
ATOM 6139 O O . ALA B 1 373 ? -22.309 7.693 51.926 1.00 9.19 373 ALA B O 1
ATOM 6141 N N . THR B 1 374 ? -22.572 5.491 51.622 1.00 9.31 374 THR B N 1
ATOM 6142 C CA . THR B 1 374 ? -23.724 5.697 50.755 1.00 9.88 374 THR B CA 1
ATOM 6143 C C . THR B 1 374 ? -24.924 6.234 51.545 1.00 10.65 374 THR B C 1
ATOM 6144 O O . THR B 1 374 ? -25.702 7.041 51.035 1.00 10.13 374 THR B O 1
ATOM 6148 N N . GLU B 1 375 ? -25.064 5.806 52.795 1.00 10.64 375 GLU B N 1
ATOM 6149 C CA . GLU B 1 375 ? -26.162 6.278 53.632 1.00 11.69 375 GLU B CA 1
ATOM 6150 C C . GLU B 1 375 ? -25.951 7.754 53.976 1.00 10.95 375 GLU B C 1
ATOM 6151 O O . GLU B 1 375 ? -26.916 8.500 54.155 1.00 11.58 375 GLU B O 1
ATOM 6157 N N . THR B 1 376 ? -24.692 8.180 54.055 1.00 10.90 376 THR B N 1
ATOM 6158 C CA . THR B 1 376 ? -24.394 9.575 54.351 1.00 10.36 376 THR B CA 1
ATOM 6159 C C . THR B 1 376 ? -24.901 10.447 53.200 1.00 10.58 376 THR B C 1
ATOM 6160 O O . THR B 1 376 ? -25.387 11.556 53.417 1.00 12.39 376 THR B O 1
ATOM 6164 N N . LEU B 1 377 ? -24.792 9.945 51.973 1.00 10.63 377 LEU B N 1
ATOM 6165 C CA . LEU B 1 377 ? -25.299 10.693 50.825 1.00 9.16 377 LEU B CA 1
ATOM 6166 C C . LEU B 1 377 ? -26.826 10.648 50.846 1.00 9.57 377 LEU B C 1
ATOM 6167 O O . LEU B 1 377 ? -27.486 11.659 50.613 1.00 10.70 377 LEU B O 1
ATOM 6172 N N . LYS B 1 378 ? -27.381 9.473 51.132 1.00 10.16 378 LYS B N 1
ATOM 6173 C CA . LYS B 1 378 ? -28.830 9.310 51.175 1.00 10.18 378 LYS B CA 1
ATOM 6174 C C . LYS B 1 378 ? -29.499 10.169 52.242 1.00 11.71 378 LYS B C 1
ATOM 6175 O O . LYS B 1 378 ? -30.617 10.638 52.051 1.00 11.57 378 LYS B O 1
ATOM 6181 N N . ARG B 1 379 ? -28.828 10.378 53.369 1.00 11.44 379 ARG B N 1
ATOM 6182 C CA . ARG B 1 379 ? -29.416 11.203 54.417 1.00 11.99 379 ARG B CA 1
ATOM 6183 C C . ARG B 1 379 ? -29.670 12.616 53.901 1.00 11.79 379 ARG B C 1
ATOM 6184 O O . ARG B 1 379 ? -30.655 13.257 54.271 1.00 12.25 379 ARG B O 1
ATOM 6192 N N . ALA B 1 380 ? -28.793 13.089 53.025 1.00 11.95 380 ALA B N 1
ATOM 6193 C CA . ALA B 1 380 ? -28.947 14.415 52.443 1.00 10.13 380 ALA B CA 1
ATOM 6194 C C . ALA B 1 380 ? -30.003 14.373 51.336 1.00 10.93 380 ALA B C 1
ATOM 6195 O O . ALA B 1 380 ? -30.926 15.189 51.306 1.00 11.32 380 ALA B O 1
ATOM 6197 N N . TYR B 1 381 ? -29.871 13.402 50.439 1.00 10.86 381 TYR B N 1
ATOM 6198 C CA . TYR B 1 381 ? -30.798 13.260 49.325 1.00 9.99 381 TYR B CA 1
ATOM 6199 C C . TYR B 1 381 ? -32.244 13.010 49.754 1.00 9.89 381 TYR B C 1
ATOM 6200 O O . TYR B 1 381 ? -33.173 13.489 49.106 1.00 10.47 381 TYR B O 1
ATOM 6209 N N . ARG B 1 382 ? -32.437 12.252 50.831 1.00 9.08 382 ARG B N 1
ATOM 6210 C CA . ARG B 1 382 ? -33.790 11.964 51.309 1.00 10.51 382 ARG B CA 1
ATOM 6211 C C . ARG B 1 382 ? -34.452 13.170 51.961 1.00 11.08 382 ARG B C 1
ATOM 6212 O O . ARG B 1 382 ? -35.667 13.195 52.143 1.00 12.68 382 ARG B O 1
ATOM 6220 N N . THR B 1 383 ? -33.658 14.171 52.320 1.00 12.74 383 THR B N 1
ATOM 6221 C CA . THR B 1 383 ? -34.211 15.357 52.961 1.00 13.50 383 THR B CA 1
ATOM 6222 C C . THR B 1 383 ? -35.074 16.149 51.985 1.00 12.90 383 THR B C 1
ATOM 6223 O O . THR B 1 383 ? -34.637 16.477 50.882 1.00 12.48 383 THR B O 1
ATOM 6227 N N . ASP B 1 384 ? -36.302 16.450 52.396 1.00 12.99 384 ASP B N 1
ATOM 6228 C CA . ASP B 1 384 ? -37.212 17.216 51.557 1.00 11.81 384 ASP B CA 1
ATOM 6229 C C . ASP B 1 384 ? -36.863 18.684 51.739 1.00 11.98 384 ASP B C 1
ATOM 6230 O O . ASP B 1 384 ? -37.236 19.302 52.737 1.00 12.94 384 ASP B O 1
ATOM 6235 N N . VAL B 1 385 ? -36.134 19.234 50.773 1.00 11.53 385 VAL B N 1
ATOM 6236 C CA . VAL B 1 385 ? -35.704 20.625 50.834 1.00 11.42 385 VAL B CA 1
ATOM 6237 C C . VAL B 1 385 ? -36.680 21.619 50.202 1.00 11.38 385 VAL B C 1
ATOM 6238 O O . VAL B 1 385 ? -36.362 22.802 50.059 1.00 10.80 385 VAL B O 1
ATOM 6242 N N . GLU B 1 386 ? -37.872 21.155 49.838 1.00 12.04 386 GLU B N 1
ATOM 6243 C CA . GLU B 1 386 ? -38.855 22.043 49.225 1.00 10.54 386 GLU B CA 1
ATOM 6244 C C . GLU B 1 386 ? -39.081 23.324 50.044 1.00 11.00 386 GLU B C 1
ATOM 6245 O O . GLU B 1 386 ? -39.183 24.407 49.474 1.00 10.51 386 GLU B O 1
ATOM 6251 N N . PRO B 1 387 ? -39.152 23.221 51.389 1.00 10.38 387 PRO B N 1
ATOM 6252 C CA . PRO B 1 387 ? -39.364 24.443 52.179 1.00 11.13 387 PRO B CA 1
ATOM 6253 C C . PRO B 1 387 ? -38.258 25.472 51.967 1.00 10.87 387 PRO B C 1
ATOM 6254 O O . PRO B 1 387 ? -38.512 26.677 51.967 1.00 11.90 387 PRO B O 1
ATOM 6258 N N . ILE B 1 388 ? -37.029 24.993 51.794 1.00 11.18 388 ILE B N 1
ATOM 6259 C CA . ILE B 1 388 ? -35.893 25.878 51.567 1.00 10.63 388 ILE B CA 1
ATOM 6260 C C . ILE B 1 388 ? -36.027 26.548 50.201 1.00 11.65 388 ILE B C 1
ATOM 6261 O O . ILE B 1 388 ? -35.809 27.751 50.065 1.00 11.40 388 ILE B O 1
ATOM 6266 N N . LEU B 1 389 ? -36.398 25.768 49.190 1.00 9.55 389 LEU B N 1
ATOM 6267 C CA . LEU B 1 389 ? -36.559 26.307 47.844 1.00 10.86 389 LEU B CA 1
ATOM 6268 C C . LEU B 1 389 ? -37.680 27.344 47.810 1.00 10.61 389 LEU B C 1
ATOM 6269 O O . LEU B 1 389 ? -37.538 28.415 47.216 1.00 11.34 389 LEU B O 1
ATOM 6274 N N . ALA B 1 390 ? -38.793 27.018 48.459 1.00 11.27 390 ALA B N 1
ATOM 6275 C CA . ALA B 1 390 ? -39.946 27.907 48.506 1.00 12.04 390 ALA B CA 1
ATOM 6276 C C . ALA B 1 390 ? -39.639 29.198 49.261 1.00 12.05 390 ALA B C 1
ATOM 6277 O O . ALA B 1 390 ? -40.020 30.284 48.825 1.00 12.73 390 ALA B O 1
ATOM 6279 N N . GLU B 1 391 ? -38.956 29.078 50.395 1.00 12.24 391 GLU B N 1
ATOM 6280 C CA . GLU B 1 391 ? -38.608 30.248 51.194 1.00 13.71 391 GLU B CA 1
ATOM 6281 C C . GLU B 1 391 ? -37.630 31.127 50.428 1.00 13.18 391 GLU B C 1
ATOM 6282 O O . GLU B 1 391 ? -37.725 32.351 50.463 1.00 13.08 391 GLU B O 1
ATOM 6288 N N . ALA B 1 392 ? -36.695 30.496 49.724 1.00 12.79 392 ALA B N 1
ATOM 6289 C CA . ALA B 1 392 ? -35.712 31.232 48.939 1.00 13.07 392 ALA B CA 1
ATOM 6290 C C . ALA B 1 392 ? -36.438 32.087 47.906 1.00 13.22 392 ALA B C 1
ATOM 6291 O O . ALA B 1 392 ? -36.096 33.255 47.698 1.00 15.20 392 ALA B O 1
ATOM 6293 N N . ARG B 1 393 ? -37.441 31.497 47.260 1.00 13.07 393 ARG B N 1
ATOM 6294 C CA . ARG B 1 393 ? -38.221 32.213 46.260 1.00 12.23 393 ARG B CA 1
ATOM 6295 C C . ARG B 1 393 ? -38.998 33.354 46.907 1.00 13.90 393 ARG B C 1
ATOM 6296 O O . ARG B 1 393 ? -38.957 34.487 46.431 1.00 14.06 393 ARG B O 1
ATOM 6304 N N . ARG B 1 394 ? -39.693 33.050 47.998 1.00 13.84 394 ARG B N 1
ATOM 6305 C CA . ARG B 1 394 ? -40.485 34.050 48.706 1.00 16.03 394 ARG B CA 1
ATOM 6306 C C . ARG B 1 394 ? -39.654 35.258 49.128 1.00 15.98 394 ARG B C 1
ATOM 6307 O O . ARG B 1 394 ? -40.085 36.400 48.968 1.00 16.87 394 ARG B O 1
ATOM 6315 N N . ARG B 1 395 ? -38.459 35.006 49.655 1.00 15.66 395 ARG B N 1
ATOM 6316 C CA . ARG B 1 395 ? -37.591 36.087 50.114 1.00 17.30 395 ARG B CA 1
ATOM 6317 C C . ARG B 1 395 ? -36.973 36.925 48.998 1.00 16.80 395 ARG B C 1
ATOM 6318 O O . ARG B 1 395 ? -36.566 38.064 49.232 1.00 18.33 395 ARG B O 1
ATOM 6326 N N . THR B 1 396 ? -36.909 36.377 47.789 1.00 15.93 396 THR B N 1
ATOM 6327 C CA . THR B 1 396 ? -36.292 37.091 46.674 1.00 16.57 396 THR B CA 1
ATOM 6328 C C . THR B 1 396 ? -37.234 37.657 45.608 1.00 15.09 396 THR B C 1
ATOM 6329 O O . THR B 1 396 ? -36.786 38.057 44.535 1.00 17.19 396 THR B O 1
ATOM 6333 N N . GLY B 1 397 ? -38.530 37.695 45.900 1.00 15.47 397 GLY B N 1
ATOM 6334 C CA . GLY B 1 397 ? -39.483 38.245 44.948 1.00 15.68 397 GLY B CA 1
ATOM 6335 C C . GLY B 1 397 ? -40.218 37.221 44.106 1.00 14.17 397 GLY B C 1
ATOM 6336 O O . GLY B 1 397 ? -41.016 37.579 43.236 1.00 15.75 397 GLY B O 1
ATOM 6337 N N . GLY B 1 398 ? -39.954 35.945 44.368 1.00 14.03 398 GLY B N 1
ATOM 6338 C CA . GLY B 1 398 ? -40.591 34.879 43.618 1.00 13.01 398 GLY B CA 1
ATOM 6339 C C . GLY B 1 398 ? -41.839 34.323 44.273 1.00 12.68 398 GLY B C 1
ATOM 6340 O O . GLY B 1 398 ? -42.356 34.893 45.235 1.00 12.78 398 GLY B O 1
ATOM 6341 N N . ALA B 1 399 ? -42.316 33.195 43.756 1.00 11.85 399 ALA B N 1
ATOM 6342 C CA . ALA B 1 399 ? -43.524 32.552 44.262 1.00 11.90 399 ALA B CA 1
ATOM 6343 C C . ALA B 1 399 ? -43.255 31.280 45.057 1.00 13.54 399 ALA B C 1
ATOM 6344 O O . ALA B 1 399 ? -42.404 30.476 44.685 1.00 12.64 399 ALA B O 1
ATOM 6346 N N . VAL B 1 400 ? -43.997 31.101 46.149 1.00 13.16 400 VAL B N 1
ATOM 6347 C CA . VAL B 1 400 ? -43.867 29.916 46.996 1.00 13.52 400 VAL B CA 1
ATOM 6348 C C . VAL B 1 400 ? -44.102 28.659 46.150 1.00 13.20 400 VAL B C 1
ATOM 6349 O O . VAL B 1 400 ? -43.344 27.692 46.235 1.00 12.62 400 VAL B O 1
ATOM 6353 N N . ASP B 1 401 ? -45.164 28.683 45.348 1.00 12.88 401 ASP B N 1
ATOM 6354 C CA . ASP B 1 401 ? -45.503 27.588 44.432 1.00 13.16 401 ASP B CA 1
ATOM 6355 C C . ASP B 1 401 ? -45.585 28.278 43.066 1.00 13.27 401 ASP B C 1
ATOM 6356 O O . ASP B 1 401 ? -46.639 28.784 42.680 1.00 12.81 401 ASP B O 1
ATOM 6361 N N . PRO B 1 402 ? -44.467 28.306 42.323 1.00 13.69 402 PRO B N 1
ATOM 6362 C CA . PRO B 1 402 ? -44.356 28.934 40.999 1.00 13.76 402 PRO B CA 1
ATOM 6363 C C . PRO B 1 402 ? -45.407 28.552 39.965 1.00 13.21 402 PRO B C 1
ATOM 6364 O O . PRO B 1 402 ? -46.024 29.421 39.351 1.00 12.80 402 PRO B O 1
ATOM 6368 N N . VAL B 1 403 ? -45.602 27.256 39.754 1.00 12.98 403 VAL B N 1
ATOM 6369 C CA . VAL B 1 403 ? -46.588 26.815 38.777 1.00 12.65 403 VAL B CA 1
ATOM 6370 C C . VAL B 1 403 ? -48.002 27.217 39.192 1.00 13.15 403 VAL B C 1
ATOM 6371 O O . VAL B 1 403 ? -48.796 27.639 38.353 1.00 14.69 403 VAL B O 1
ATOM 6375 N N . ALA B 1 404 ? -48.317 27.101 40.480 1.00 13.37 404 ALA B N 1
ATOM 6376 C CA . ALA B 1 404 ? -49.646 27.473 40.959 1.00 12.91 404 ALA B CA 1
ATOM 6377 C C . ALA B 1 404 ? -49.902 28.958 40.713 1.00 14.07 404 ALA B C 1
ATOM 6378 O O . ALA B 1 404 ? -50.988 29.352 40.289 1.00 13.80 404 ALA B O 1
ATOM 6380 N N . THR B 1 405 ? -48.896 29.780 40.983 1.00 13.63 405 THR B N 1
ATOM 6381 C CA . THR B 1 405 ? -49.027 31.218 40.786 1.00 13.36 405 THR B CA 1
ATOM 6382 C C . THR B 1 405 ? -49.145 31.533 39.302 1.00 14.31 405 THR B C 1
ATOM 6383 O O . THR B 1 405 ? -49.925 32.394 38.896 1.00 13.24 405 THR B O 1
ATOM 6387 N N . TYR B 1 406 ? -48.367 30.825 38.493 1.00 13.52 406 TYR B N 1
ATOM 6388 C CA . TYR B 1 406 ? -48.395 31.003 37.050 1.00 12.43 406 TYR B CA 1
ATOM 6389 C C . TYR B 1 406 ? -49.801 30.722 36.523 1.00 13.45 406 TYR B C 1
ATOM 6390 O O . TYR B 1 406 ? -50.346 31.497 35.735 1.00 14.31 406 TYR B O 1
ATOM 6399 N N . ARG B 1 407 ? -50.388 29.611 36.958 1.00 12.94 407 ARG B N 1
ATOM 6400 C CA . ARG B 1 407 ? -51.725 29.261 36.508 1.00 14.04 407 ARG B CA 1
ATOM 6401 C C . ARG B 1 407 ? -52.763 30.251 37.020 1.00 14.62 407 ARG B C 1
ATOM 6402 O O . ARG B 1 407 ? -53.670 30.641 36.286 1.00 16.34 407 ARG B O 1
ATOM 6410 N N . ALA B 1 408 ? -52.614 30.672 38.269 1.00 14.65 408 ALA B N 1
ATOM 6411 C CA . ALA B 1 408 ? -53.553 31.619 38.860 1.00 14.65 408 ALA B CA 1
ATOM 6412 C C . ALA B 1 408 ? -53.530 32.956 38.125 1.00 15.07 408 ALA B C 1
ATOM 6413 O O . ALA B 1 408 ? -54.537 33.662 38.081 1.00 16.55 408 ALA B O 1
ATOM 6415 N N . SER B 1 409 ? -52.385 33.291 37.539 1.00 14.35 409 SER B N 1
ATOM 6416 C CA . SER B 1 409 ? -52.221 34.555 36.826 1.00 15.06 409 SER B CA 1
ATOM 6417 C C . SER B 1 409 ? -52.900 34.588 35.462 1.00 15.08 409 SER B C 1
ATOM 6418 O O . SER B 1 409 ? -53.225 35.661 34.953 1.00 15.96 409 SER B O 1
ATOM 6421 N N . GLY B 1 410 ? -53.100 33.417 34.867 1.00 14.90 410 GLY B N 1
ATOM 6422 C CA . GLY B 1 410 ? -53.722 33.355 33.557 1.00 15.56 410 GLY B CA 1
ATOM 6423 C C . GLY B 1 410 ? -52.803 33.834 32.445 1.00 15.46 410 GLY B C 1
ATOM 6424 O O . GLY B 1 410 ? -53.264 34.184 31.355 1.00 16.90 410 GLY B O 1
ATOM 6425 N N . TYR B 1 411 ? -51.499 33.841 32.707 1.00 15.13 411 TYR B N 1
ATOM 6426 C CA . TYR B 1 411 ? -50.524 34.286 31.719 1.00 13.91 411 TYR B CA 1
ATOM 6427 C C . TYR B 1 411 ? -50.652 33.589 30.365 1.00 13.92 411 TYR B C 1
ATOM 6428 O O . TYR B 1 411 ? -50.660 34.249 29.328 1.00 14.78 411 TYR B O 1
ATOM 6437 N N . ARG B 1 412 ? -50.736 32.261 30.371 1.00 14.39 412 ARG B N 1
ATOM 6438 C CA . ARG B 1 412 ? -50.839 31.520 29.116 1.00 13.52 412 ARG B CA 1
ATOM 6439 C C . ARG B 1 412 ? -52.010 31.999 28.264 1.00 14.31 412 ARG B C 1
ATOM 6440 O O . ARG B 1 412 ? -51.861 32.215 27.064 1.00 13.78 412 ARG B O 1
ATOM 6448 N N . ALA B 1 413 ? -53.173 32.166 28.883 1.00 15.89 413 ALA B N 1
ATOM 6449 C CA . ALA B 1 413 ? -54.348 32.634 28.157 1.00 16.48 413 ALA B CA 1
ATOM 6450 C C . ALA B 1 413 ? -54.101 34.055 27.655 1.00 17.14 413 ALA B C 1
ATOM 6451 O O . ALA B 1 413 ? -54.581 34.443 26.590 1.00 18.25 413 ALA B O 1
ATOM 6453 N N . ARG B 1 414 ? -53.343 34.828 28.427 1.00 16.84 414 ARG B N 1
ATOM 6454 C CA . ARG B 1 414 ? -53.026 36.201 28.054 1.00 18.39 414 ARG B CA 1
ATOM 6455 C C . ARG B 1 414 ? -52.213 36.273 26.766 1.00 18.29 414 ARG B C 1
ATOM 6456 O O . ARG B 1 414 ? -52.578 36.990 25.836 1.00 19.44 414 ARG B O 1
ATOM 6464 N N . VAL B 1 415 ? -51.103 35.541 26.708 1.00 16.63 415 VAL B N 1
ATOM 6465 C CA . VAL B 1 415 ? -50.276 35.572 25.510 1.00 16.88 415 VAL B CA 1
ATOM 6466 C C . VAL B 1 415 ? -50.953 34.876 24.336 1.00 16.07 415 VAL B C 1
ATOM 6467 O O . VAL B 1 415 ? -50.649 35.164 23.180 1.00 15.49 415 VAL B O 1
ATOM 6471 N N . ALA B 1 416 ? -51.880 33.972 24.635 1.00 16.24 416 ALA B N 1
ATOM 6472 C CA . ALA B 1 416 ? -52.612 33.265 23.591 1.00 17.82 416 ALA B CA 1
ATOM 6473 C C . ALA B 1 416 ? -53.516 34.270 22.881 1.00 18.89 416 ALA B C 1
ATOM 6474 O O . ALA B 1 416 ? -53.759 34.169 21.680 1.00 17.98 416 ALA B O 1
ATOM 6476 N N . ALA B 1 417 ? -54.005 35.246 23.638 1.00 20.10 417 ALA B N 1
ATOM 6477 C CA . ALA B 1 417 ? -54.881 36.272 23.088 1.00 22.06 417 ALA B CA 1
ATOM 6478 C C . ALA B 1 417 ? -54.094 37.329 22.321 1.00 22.20 417 ALA B C 1
ATOM 6479 O O . ALA B 1 417 ? -54.654 38.036 21.482 1.00 24.32 417 ALA B O 1
ATOM 6481 N N . GLU B 1 418 ? -52.799 37.432 22.608 1.00 21.38 418 GLU B N 1
ATOM 6482 C CA . GLU B 1 418 ? -51.937 38.416 21.953 1.00 21.44 418 GLU B CA 1
ATOM 6483 C C . GLU B 1 418 ? -51.187 37.842 20.755 1.00 20.89 418 GLU B C 1
ATOM 6484 O O . GLU B 1 418 ? -50.791 38.578 19.850 1.00 22.69 418 GLU B O 1
ATOM 6490 N N . ARG B 1 419 ? -50.987 36.528 20.756 1.00 19.93 419 ARG B N 1
ATOM 6491 C CA . ARG B 1 419 ? -50.249 35.865 19.688 1.00 19.28 419 ARG B CA 1
ATOM 6492 C C . ARG B 1 419 ? -51.121 34.983 18.804 1.00 19.75 419 ARG B C 1
ATOM 6493 O O . ARG B 1 419 ? -51.849 34.121 19.293 1.00 21.70 419 ARG B O 1
ATOM 6501 N N . PRO B 1 420 ? -51.063 35.200 17.481 1.00 19.31 420 PRO B N 1
ATOM 6502 C CA . PRO B 1 420 ? -51.854 34.412 16.531 1.00 21.46 420 PRO B CA 1
ATOM 6503 C C . PRO B 1 420 ? -51.267 33.023 16.309 1.00 22.01 420 PRO B C 1
ATOM 6504 O O . PRO B 1 420 ? -50.079 32.884 16.018 1.00 22.36 420 PRO B O 1
ATOM 6508 N N . ALA B 1 421 ? -52.100 31.997 16.453 1.00 22.52 421 ALA B N 1
ATOM 6509 C CA . ALA B 1 421 ? -51.659 30.625 16.234 1.00 24.05 421 ALA B CA 1
ATOM 6510 C C . ALA B 1 421 ? -51.829 30.332 14.747 1.00 25.37 421 ALA B C 1
ATOM 6511 O O . ALA B 1 421 ? -52.465 31.106 14.030 1.00 25.97 421 ALA B O 1
ATOM 6513 N N . SER B 1 422 ? -51.261 29.227 14.275 1.00 27.30 422 SER B N 1
ATOM 6514 C CA . SER B 1 422 ? -51.393 28.875 12.865 1.00 28.91 422 SER B CA 1
ATOM 6515 C C . SER B 1 422 ? -52.867 28.666 12.536 1.00 30.03 422 SER B C 1
ATOM 6516 O O . SER B 1 422 ? -53.329 29.016 11.451 1.00 30.86 422 SER B O 1
ATOM 6519 N N . VAL B 1 423 ? -53.600 28.092 13.484 1.00 31.03 423 VAL B N 1
ATOM 6520 C CA . VAL B 1 423 ? -55.027 27.843 13.316 1.00 32.56 423 VAL B CA 1
ATOM 6521 C C . VAL B 1 423 ? -55.733 27.959 14.663 1.00 33.31 423 VAL B C 1
ATOM 6522 O O . VAL B 1 423 ? -55.167 27.613 15.700 1.00 34.02 423 VAL B O 1
ATOM 6526 N N . ALA B 1 424 ? -56.967 28.453 14.643 1.00 34.42 424 ALA B N 1
ATOM 6527 C CA . ALA B 1 424 ? -57.749 28.610 15.864 1.00 35.37 424 ALA B CA 1
ATOM 6528 C C . ALA B 1 424 ? -57.849 27.280 16.604 1.00 36.37 424 ALA B C 1
ATOM 6529 O O . ALA B 1 424 ? -57.533 27.253 17.812 1.00 37.65 424 ALA B O 1
ATOM 6531 N N . GLU C 1 3 ? -36.386 -16.714 71.334 1.00 43.14 3 GLU C N 1
ATOM 6532 C CA . GLU C 1 3 ? -34.925 -16.470 71.161 1.00 42.73 3 GLU C CA 1
ATOM 6533 C C . GLU C 1 3 ? -34.663 -15.137 70.468 1.00 41.28 3 GLU C C 1
ATOM 6534 O O . GLU C 1 3 ? -35.317 -14.801 69.481 1.00 42.26 3 GLU C O 1
ATOM 6540 N N . PHE C 1 4 ? -33.704 -14.382 70.994 1.00 39.21 4 PHE C N 1
ATOM 6541 C CA . PHE C 1 4 ? -33.348 -13.087 70.428 1.00 36.82 4 PHE C CA 1
ATOM 6542 C C . PHE C 1 4 ? -31.851 -13.020 70.132 1.00 34.42 4 PHE C C 1
ATOM 6543 O O . PHE C 1 4 ? -31.030 -12.997 71.050 1.00 34.32 4 PHE C O 1
ATOM 6551 N N . ARG C 1 5 ? -31.506 -12.993 68.847 1.00 30.99 5 ARG C N 1
ATOM 6552 C CA . ARG C 1 5 ? -30.110 -12.926 68.423 1.00 28.42 5 ARG C CA 1
ATOM 6553 C C . ARG C 1 5 ? -29.461 -11.652 68.955 1.00 26.11 5 ARG C C 1
ATOM 6554 O O . ARG C 1 5 ? -28.275 -11.634 69.283 1.00 25.63 5 ARG C O 1
ATOM 6562 N N . ILE C 1 6 ? -30.249 -10.585 69.029 1.00 24.32 6 ILE C N 1
ATOM 6563 C CA . ILE C 1 6 ? -29.765 -9.307 69.530 1.00 23.12 6 ILE C CA 1
ATOM 6564 C C . ILE C 1 6 ? -30.364 -9.081 70.914 1.00 23.20 6 ILE C C 1
ATOM 6565 O O . ILE C 1 6 ? -31.579 -9.157 71.087 1.00 22.17 6 ILE C O 1
ATOM 6570 N N . ALA C 1 7 ? -29.508 -8.815 71.895 1.00 23.98 7 ALA C N 1
ATOM 6571 C CA . ALA C 1 7 ? -29.958 -8.585 73.264 1.00 24.72 7 ALA C CA 1
ATOM 6572 C C . ALA C 1 7 ? -31.064 -7.537 73.306 1.00 25.56 7 ALA C C 1
ATOM 6573 O O . ALA C 1 7 ? -30.928 -6.453 72.741 1.00 24.56 7 ALA C O 1
ATOM 6575 N N . GLN C 1 8 ? -32.160 -7.868 73.982 1.00 26.97 8 GLN C N 1
ATOM 6576 C CA . GLN C 1 8 ? -33.292 -6.957 74.094 1.00 28.20 8 GLN C CA 1
ATOM 6577 C C . GLN C 1 8 ? -32.910 -5.647 74.775 1.00 28.36 8 GLN C C 1
ATOM 6578 O O . GLN C 1 8 ? -33.448 -4.589 74.443 1.00 27.67 8 GLN C O 1
ATOM 6584 N N . ASP C 1 9 ? -31.978 -5.717 75.720 1.00 28.24 9 ASP C N 1
ATOM 6585 C CA . ASP C 1 9 ? -31.535 -4.527 76.438 1.00 28.86 9 ASP C CA 1
ATOM 6586 C C . ASP C 1 9 ? -30.805 -3.569 75.499 1.00 27.46 9 ASP C C 1
ATOM 6587 O O . ASP C 1 9 ? -30.847 -2.354 75.687 1.00 26.88 9 ASP C O 1
ATOM 6592 N N . VAL C 1 10 ? -30.138 -4.121 74.490 1.00 25.86 10 VAL C N 1
ATOM 6593 C CA . VAL C 1 10 ? -29.411 -3.307 73.521 1.00 24.21 10 VAL C CA 1
ATOM 6594 C C . VAL C 1 10 ? -30.408 -2.610 72.604 1.00 22.49 10 VAL C C 1
ATOM 6595 O O . VAL C 1 10 ? -30.263 -1.427 72.293 1.00 22.16 10 VAL C O 1
ATOM 6599 N N . VAL C 1 11 ? -31.421 -3.354 72.172 1.00 21.83 11 VAL C N 1
ATOM 6600 C CA . VAL C 1 11 ? -32.455 -2.804 71.304 1.00 22.00 11 VAL C CA 1
ATOM 6601 C C . VAL C 1 11 ? -33.173 -1.675 72.036 1.00 22.44 11 VAL C C 1
ATOM 6602 O O . VAL C 1 11 ? -33.391 -0.597 71.483 1.00 22.26 11 VAL C O 1
ATOM 6606 N N . ALA C 1 12 ? -33.533 -1.927 73.290 1.00 22.91 12 ALA C N 1
ATOM 6607 C CA . ALA C 1 12 ? -34.220 -0.931 74.101 1.00 22.34 12 ALA C CA 1
ATOM 6608 C C . ALA C 1 12 ? -33.334 0.296 74.307 1.00 22.01 12 ALA C C 1
ATOM 6609 O O . ALA C 1 12 ? -33.790 1.433 74.174 1.00 22.42 12 ALA C O 1
ATOM 6611 N N . ARG C 1 13 ? -32.066 0.056 74.622 1.00 22.15 13 ARG C N 1
ATOM 6612 C CA . ARG C 1 13 ? -31.104 1.128 74.858 1.00 23.07 13 ARG C CA 1
ATOM 6613 C C . ARG C 1 13 ? -30.932 2.025 73.637 1.00 22.10 13 ARG C C 1
ATOM 6614 O O . ARG C 1 13 ? -31.011 3.250 73.737 1.00 20.85 13 ARG C O 1
ATOM 6622 N N . GLU C 1 14 ? -30.689 1.407 72.485 1.00 21.55 14 GLU C N 1
ATOM 6623 C CA . GLU C 1 14 ? -30.492 2.159 71.254 1.00 21.15 14 GLU C CA 1
ATOM 6624 C C . GLU C 1 14 ? -31.763 2.838 70.754 1.00 20.95 14 GLU C C 1
ATOM 6625 O O . GLU C 1 14 ? -31.695 3.771 69.954 1.00 22.37 14 GLU C O 1
ATOM 6631 N N . ASN C 1 15 ? -32.919 2.370 71.217 1.00 20.18 15 ASN C N 1
ATOM 6632 C CA . ASN C 1 15 ? -34.185 2.984 70.829 1.00 18.80 15 ASN C CA 1
ATOM 6633 C C . ASN C 1 15 ? -34.389 4.240 71.677 1.00 19.28 15 ASN C C 1
ATOM 6634 O O . ASN C 1 15 ? -34.716 5.306 71.156 1.00 18.81 15 ASN C O 1
ATOM 6639 N N . ASP C 1 16 ? -34.179 4.112 72.986 1.00 20.90 16 ASP C N 1
ATOM 6640 C CA . ASP C 1 16 ? -34.333 5.242 73.898 1.00 21.91 16 ASP C CA 1
ATOM 6641 C C . ASP C 1 16 ? -33.392 6.379 73.519 1.00 22.08 16 ASP C C 1
ATOM 6642 O O . ASP C 1 16 ? -33.747 7.551 73.616 1.00 22.00 16 ASP C O 1
ATOM 6647 N N . ARG C 1 17 ? -32.187 6.020 73.091 1.00 20.99 17 ARG C N 1
ATOM 6648 C CA . ARG C 1 17 ? -31.180 6.996 72.698 1.00 21.62 17 ARG C CA 1
ATOM 6649 C C . ARG C 1 17 ? -31.648 7.870 71.533 1.00 21.68 17 ARG C C 1
ATOM 6650 O O . ARG C 1 17 ? -31.189 9.001 71.373 1.00 21.77 17 ARG C O 1
ATOM 6658 N N . ARG C 1 18 ? -32.570 7.348 70.729 1.00 20.43 18 ARG C N 1
ATOM 6659 C CA . ARG C 1 18 ? -33.062 8.076 69.561 1.00 20.17 18 ARG C CA 1
ATOM 6660 C C . ARG C 1 18 ? -34.557 8.391 69.592 1.00 20.71 18 ARG C C 1
ATOM 6661 O O . ARG C 1 18 ? -35.100 8.926 68.624 1.00 21.58 18 ARG C O 1
ATOM 6669 N N . ALA C 1 19 ? -35.216 8.072 70.700 1.00 19.91 19 ALA C N 1
ATOM 6670 C CA . ALA C 1 19 ? -36.653 8.301 70.830 1.00 20.50 19 ALA C CA 1
ATOM 6671 C C . ALA C 1 19 ? -37.076 9.766 70.753 1.00 20.27 19 ALA C C 1
ATOM 6672 O O . ALA C 1 19 ? -38.066 10.095 70.101 1.00 19.78 19 ALA C O 1
ATOM 6674 N N . SER C 1 20 ? -36.332 10.641 71.420 1.00 19.23 20 SER C N 1
ATOM 6675 C CA . SER C 1 20 ? -36.657 12.062 71.426 1.00 20.62 20 SER C CA 1
ATOM 6676 C C . SER C 1 20 ? -36.685 12.650 70.018 1.00 18.99 20 SER C C 1
ATOM 6677 O O . SER C 1 20 ? -37.639 13.333 69.646 1.00 19.40 20 SER C O 1
ATOM 6680 N N . ALA C 1 21 ? -35.638 12.384 69.243 1.00 18.14 21 ALA C N 1
ATOM 6681 C CA . ALA C 1 21 ? -35.549 12.889 67.878 1.00 17.50 21 ALA C CA 1
ATOM 6682 C C . ALA C 1 21 ? -36.660 12.308 67.009 1.00 17.48 21 ALA C C 1
ATOM 6683 O O . ALA C 1 21 ? -37.267 13.021 66.211 1.00 17.15 21 ALA C O 1
ATOM 6685 N N . LEU C 1 22 ? -36.924 11.014 67.167 1.00 16.99 22 LEU C N 1
ATOM 6686 C CA . LEU C 1 22 ? -37.965 10.351 66.391 1.00 16.68 22 LEU C CA 1
ATOM 6687 C C . LEU C 1 22 ? -39.335 10.951 66.692 1.00 17.07 22 LEU C C 1
ATOM 6688 O O . LEU C 1 22 ? -40.143 11.155 65.789 1.00 17.26 22 LEU C O 1
ATOM 6693 N N . LYS C 1 23 ? -39.595 11.235 67.964 1.00 17.50 23 LYS C N 1
ATOM 6694 C CA . LYS C 1 23 ? -40.875 11.820 68.348 1.00 17.49 23 LYS C CA 1
ATOM 6695 C C . LYS C 1 23 ? -41.070 13.142 67.614 1.00 17.60 23 LYS C C 1
ATOM 6696 O O . LYS C 1 23 ? -42.136 13.404 67.062 1.00 16.39 23 LYS C O 1
ATOM 6702 N N . GLU C 1 24 ? -40.029 13.969 67.601 1.00 16.79 24 GLU C N 1
ATOM 6703 C CA . GLU C 1 24 ? -40.099 15.258 66.929 1.00 17.17 24 GLU C CA 1
ATOM 6704 C C . GLU C 1 24 ? -40.326 15.108 65.428 1.00 16.51 24 GLU C C 1
ATOM 6705 O O . GLU C 1 24 ? -41.180 15.783 64.857 1.00 16.59 24 GLU C O 1
ATOM 6711 N N . ASP C 1 25 ? -39.561 14.227 64.788 1.00 15.76 25 ASP C N 1
ATOM 6712 C CA . ASP C 1 25 ? -39.705 14.027 63.351 1.00 15.36 25 ASP C CA 1
ATOM 6713 C C . ASP C 1 25 ? -41.046 13.403 62.983 1.00 15.20 25 ASP C C 1
ATOM 6714 O O . ASP C 1 25 ? -41.671 13.801 61.997 1.00 15.08 25 ASP C O 1
ATOM 6719 N N . TYR C 1 26 ? -41.490 12.428 63.772 1.00 15.61 26 TYR C N 1
ATOM 6720 C CA . TYR C 1 26 ? -42.760 11.766 63.502 1.00 15.11 26 TYR C CA 1
ATOM 6721 C C . TYR C 1 26 ? -43.925 12.746 63.634 1.00 16.16 26 TYR C C 1
ATOM 6722 O O . TYR C 1 26 ? -44.832 12.752 62.802 1.00 16.73 26 TYR C O 1
ATOM 6731 N N . GLU C 1 27 ? -43.904 13.572 64.678 1.00 16.46 27 GLU C N 1
ATOM 6732 C CA . GLU C 1 27 ? -44.978 14.539 64.881 1.00 17.17 27 GLU C CA 1
ATOM 6733 C C . GLU C 1 27 ? -44.968 15.613 63.799 1.00 15.47 27 GLU C C 1
ATOM 6734 O O . GLU C 1 27 ? -46.023 16.068 63.364 1.00 16.20 27 GLU C O 1
ATOM 6740 N N . ALA C 1 28 ? -43.777 16.015 63.365 1.00 15.57 28 ALA C N 1
ATOM 6741 C CA . ALA C 1 28 ? -43.661 17.026 62.320 1.00 14.80 28 ALA C CA 1
ATOM 6742 C C . ALA C 1 28 ? -44.227 16.454 61.022 1.00 15.12 28 ALA C C 1
ATOM 6743 O O . ALA C 1 28 ? -45.015 17.107 60.338 1.00 14.93 28 ALA C O 1
ATOM 6745 N N . LEU C 1 29 ? -43.833 15.227 60.691 1.00 14.25 29 LEU C N 1
ATOM 6746 C CA . LEU C 1 29 ? -44.333 14.585 59.479 1.00 14.72 29 LEU C CA 1
ATOM 6747 C C . LEU C 1 29 ? -45.842 14.368 59.600 1.00 14.50 29 LEU C C 1
ATOM 6748 O O . LEU C 1 29 ? -46.576 14.497 58.622 1.00 14.31 29 LEU C O 1
ATOM 6753 N N . GLY C 1 30 ? -46.300 14.041 60.805 1.00 14.31 30 GLY C N 1
ATOM 6754 C CA . GLY C 1 30 ? -47.721 13.828 61.018 1.00 13.78 30 GLY C CA 1
ATOM 6755 C C . GLY C 1 30 ? -48.512 15.090 60.731 1.00 13.91 30 GLY C C 1
ATOM 6756 O O . GLY C 1 30 ? -49.583 15.045 60.122 1.00 14.87 30 GLY C O 1
ATOM 6757 N N . ALA C 1 31 ? -47.979 16.226 61.170 1.00 15.21 31 ALA C N 1
ATOM 6758 C CA . ALA C 1 31 ? -48.633 17.510 60.955 1.00 14.87 31 ALA C CA 1
ATOM 6759 C C . ALA C 1 31 ? -48.640 17.852 59.468 1.00 15.81 31 ALA C C 1
ATOM 6760 O O . ALA C 1 31 ? -49.639 18.337 58.939 1.00 16.29 31 ALA C O 1
ATOM 6762 N N . ASN C 1 32 ? -47.520 17.599 58.798 1.00 15.59 32 ASN C N 1
ATOM 6763 C CA . ASN C 1 32 ? -47.416 17.875 57.369 1.00 14.65 32 ASN C CA 1
ATOM 6764 C C . ASN C 1 32 ? -48.423 17.033 56.590 1.00 14.60 32 ASN C C 1
ATOM 6765 O O . ASN C 1 32 ? -49.128 17.542 55.718 1.00 14.00 32 ASN C O 1
ATOM 6770 N N . LEU C 1 33 ? -48.505 15.747 56.915 1.00 14.04 33 LEU C N 1
ATOM 6771 C CA . LEU C 1 33 ? -49.443 14.873 56.223 1.00 13.69 33 LEU C CA 1
ATOM 6772 C C . LEU C 1 33 ? -50.886 15.270 56.519 1.00 14.77 33 LEU C C 1
ATOM 6773 O O . LEU C 1 33 ? -51.749 15.175 55.650 1.00 14.96 33 LEU C O 1
ATOM 6778 N N . ALA C 1 34 ? -51.145 15.722 57.744 1.00 15.16 34 ALA C N 1
ATOM 6779 C CA . ALA C 1 34 ? -52.490 16.146 58.118 1.00 16.29 34 ALA C CA 1
ATOM 6780 C C . ALA C 1 34 ? -52.908 17.312 57.225 1.00 16.26 34 ALA C C 1
ATOM 6781 O O . ALA C 1 34 ? -54.052 17.384 56.772 1.00 18.01 34 ALA C O 1
ATOM 6783 N N . ARG C 1 35 ? -51.975 18.225 56.973 1.00 16.56 35 ARG C N 1
ATOM 6784 C CA . ARG C 1 35 ? -52.256 19.373 56.119 1.00 16.95 35 ARG C CA 1
ATOM 6785 C C . ARG C 1 35 ? -52.553 18.909 54.698 1.00 17.42 35 ARG C C 1
ATOM 6786 O O . ARG C 1 35 ? -53.254 19.585 53.947 1.00 18.23 35 ARG C O 1
ATOM 6794 N N . ARG C 1 36 ? -52.017 17.745 54.346 1.00 16.68 36 ARG C N 1
ATOM 6795 C CA . ARG C 1 36 ? -52.206 17.165 53.020 1.00 16.52 36 ARG C CA 1
ATOM 6796 C C . ARG C 1 36 ? -53.372 16.180 52.983 1.00 17.40 36 ARG C C 1
ATOM 6797 O O . ARG C 1 36 ? -53.568 15.468 51.996 1.00 16.61 36 ARG C O 1
ATOM 6805 N N . GLY C 1 37 ? -54.143 16.143 54.066 1.00 16.14 37 GLY C N 1
ATOM 6806 C CA . GLY C 1 37 ? -55.292 15.258 54.135 1.00 17.77 37 GLY C CA 1
ATOM 6807 C C . GLY C 1 37 ? -54.969 13.789 54.325 1.00 17.83 37 GLY C C 1
ATOM 6808 O O . GLY C 1 37 ? -55.772 12.923 53.981 1.00 18.86 37 GLY C O 1
ATOM 6809 N N . VAL C 1 38 ? -53.796 13.504 54.878 1.00 16.75 38 VAL C N 1
ATOM 6810 C CA . VAL C 1 38 ? -53.380 12.129 55.107 1.00 16.58 38 VAL C CA 1
ATOM 6811 C C . VAL C 1 38 ? -53.168 11.859 56.595 1.00 16.03 38 VAL C C 1
ATOM 6812 O O . VAL C 1 38 ? -52.587 12.678 57.308 1.00 16.16 38 VAL C O 1
ATOM 6816 N N . ASP C 1 39 ? -53.652 10.710 57.055 1.00 15.60 39 ASP C N 1
ATOM 6817 C CA . ASP C 1 39 ? -53.511 10.302 58.448 1.00 16.63 39 ASP C CA 1
ATOM 6818 C C . ASP C 1 39 ? -52.253 9.444 58.553 1.00 16.75 39 ASP C C 1
ATOM 6819 O O . ASP C 1 39 ? -52.226 8.304 58.087 1.00 16.84 39 ASP C O 1
ATOM 6824 N N . ILE C 1 40 ? -51.211 10.000 59.163 1.00 16.26 40 ILE C N 1
ATOM 6825 C CA . ILE C 1 40 ? -49.948 9.287 59.297 1.00 15.55 40 ILE C CA 1
ATOM 6826 C C . ILE C 1 40 ? -50.096 7.917 59.957 1.00 16.15 40 ILE C C 1
ATOM 6827 O O . ILE C 1 40 ? -49.366 6.983 59.628 1.00 15.51 40 ILE C O 1
ATOM 6832 N N . GLU C 1 41 ? -51.048 7.788 60.877 1.00 17.19 41 GLU C N 1
ATOM 6833 C CA . GLU C 1 41 ? -51.262 6.515 61.553 1.00 17.77 41 GLU C CA 1
ATOM 6834 C C . GLU C 1 41 ? -51.696 5.425 60.575 1.00 16.30 41 GLU C C 1
ATOM 6835 O O . GLU C 1 41 ? -51.307 4.265 60.719 1.00 17.79 41 GLU C O 1
ATOM 6841 N N . ALA C 1 42 ? -52.507 5.796 59.590 1.00 16.84 42 ALA C N 1
ATOM 6842 C CA . ALA C 1 42 ? -52.977 4.837 58.597 1.00 16.66 42 ALA C CA 1
ATOM 6843 C C . ALA C 1 42 ? -51.814 4.326 57.755 1.00 16.47 42 ALA C C 1
ATOM 6844 O O . ALA C 1 42 ? -51.782 3.157 57.368 1.00 18.06 42 ALA C O 1
ATOM 6846 N N . VAL C 1 43 ? -50.862 5.208 57.470 1.00 15.70 43 VAL C N 1
ATOM 6847 C CA . VAL C 1 43 ? -49.698 4.835 56.677 1.00 15.07 43 VAL C CA 1
ATOM 6848 C C . VAL C 1 43 ? -48.808 3.896 57.491 1.00 14.88 43 VAL C C 1
ATOM 6849 O O . VAL C 1 43 ? -48.411 2.835 57.017 1.00 14.76 43 VAL C O 1
ATOM 6853 N N . THR C 1 44 ? -48.508 4.287 58.724 1.00 14.94 44 THR C N 1
ATOM 6854 C CA . THR C 1 44 ? -47.668 3.475 59.593 1.00 14.96 44 THR C CA 1
ATOM 6855 C C . THR C 1 44 ? -48.251 2.075 59.786 1.00 15.07 44 THR C C 1
ATOM 6856 O O . THR C 1 44 ? -47.521 1.085 59.785 1.00 15.10 44 THR C O 1
ATOM 6860 N N . ALA C 1 45 ? -49.568 1.993 59.942 1.00 15.56 45 ALA C N 1
ATOM 6861 C CA . ALA C 1 45 ? -50.224 0.705 60.137 1.00 16.11 45 ALA C CA 1
ATOM 6862 C C . ALA C 1 45 ? -50.009 -0.224 58.945 1.00 15.81 45 ALA C C 1
ATOM 6863 O O . ALA C 1 45 ? -49.828 -1.431 59.115 1.00 16.05 45 ALA C O 1
ATOM 6865 N N . LYS C 1 46 ? -50.030 0.337 57.739 1.00 16.60 46 LYS C N 1
ATOM 6866 C CA . LYS C 1 46 ? -49.826 -0.459 56.534 1.00 16.27 46 LYS C CA 1
ATOM 6867 C C . LYS C 1 46 ? -48.357 -0.828 56.374 1.00 16.27 46 LYS C C 1
ATOM 6868 O O . LYS C 1 46 ? -48.026 -1.952 56.001 1.00 15.76 46 LYS C O 1
ATOM 6874 N N . VAL C 1 47 ? -47.476 0.119 56.671 1.00 15.49 47 VAL C N 1
ATOM 6875 C CA . VAL C 1 47 ? -46.045 -0.126 56.556 1.00 15.80 47 VAL C CA 1
ATOM 6876 C C . VAL C 1 47 ? -45.573 -1.240 57.490 1.00 16.32 47 VAL C C 1
ATOM 6877 O O . VAL C 1 47 ? -44.774 -2.087 57.099 1.00 15.46 47 VAL C O 1
ATOM 6881 N N . GLU C 1 48 ? -46.076 -1.250 58.721 1.00 16.65 48 GLU C N 1
ATOM 6882 C CA . GLU C 1 48 ? -45.665 -2.265 59.685 1.00 18.85 48 GLU C CA 1
ATOM 6883 C C . GLU C 1 48 ? -46.120 -3.663 59.274 1.00 18.94 48 GLU C C 1
ATOM 6884 O O . GLU C 1 48 ? -45.681 -4.660 59.850 1.00 20.56 48 GLU C O 1
ATOM 6890 N N . LYS C 1 49 ? -46.991 -3.730 58.271 1.00 19.40 49 LYS C N 1
ATOM 6891 C CA . LYS C 1 49 ? -47.507 -5.004 57.782 1.00 20.29 49 LYS C CA 1
ATOM 6892 C C . LYS C 1 49 ? -46.907 -5.410 56.443 1.00 19.97 49 LYS C C 1
ATOM 6893 O O . LYS C 1 49 ? -47.279 -6.441 55.883 1.00 19.49 49 LYS C O 1
ATOM 6899 N N . PHE C 1 50 ? -45.988 -4.604 55.920 1.00 17.89 50 PHE C N 1
ATOM 6900 C CA . PHE C 1 50 ? -45.367 -4.936 54.643 1.00 16.62 50 PHE C CA 1
ATOM 6901 C C . PHE C 1 50 ? -44.126 -5.789 54.852 1.00 15.14 50 PHE C C 1
ATOM 6902 O O . PHE C 1 50 ? -43.193 -5.381 55.540 1.00 16.21 50 PHE C O 1
ATOM 6910 N N . PHE C 1 51 ? -44.120 -6.970 54.241 1.00 14.91 51 PHE C N 1
ATOM 6911 C CA . PHE C 1 51 ? -43.006 -7.897 54.382 1.00 15.70 51 PHE C CA 1
ATOM 6912 C C . PHE C 1 51 ? -42.365 -8.289 53.060 1.00 15.51 51 PHE C C 1
ATOM 6913 O O . PHE C 1 51 ? -43.033 -8.386 52.030 1.00 16.48 51 PHE C O 1
ATOM 6921 N N . VAL C 1 52 ? -41.058 -8.521 53.110 1.00 15.64 52 VAL C N 1
ATOM 6922 C CA . VAL C 1 52 ? -40.289 -8.934 51.944 1.00 15.35 52 VAL C CA 1
ATOM 6923 C C . VAL C 1 52 ? -39.356 -10.051 52.404 1.00 14.75 52 VAL C C 1
ATOM 6924 O O . VAL C 1 52 ? -38.725 -9.950 53.455 1.00 14.65 52 VAL C O 1
ATOM 6928 N N . ALA C 1 53 ? -39.282 -11.122 51.622 1.00 15.32 53 ALA C N 1
ATOM 6929 C CA . ALA C 1 53 ? -38.450 -12.265 51.978 1.00 15.22 53 ALA C CA 1
ATOM 6930 C C . ALA C 1 53 ? -36.959 -12.008 51.803 1.00 17.19 53 ALA C C 1
ATOM 6931 O O . ALA C 1 53 ? -36.539 -11.352 50.851 1.00 16.04 53 ALA C O 1
ATOM 6933 N N . VAL C 1 54 ? -36.159 -12.518 52.736 1.00 17.05 54 VAL C N 1
ATOM 6934 C CA . VAL C 1 54 ? -34.711 -12.365 52.649 1.00 17.66 54 VAL C CA 1
ATOM 6935 C C . VAL C 1 54 ? -34.102 -13.644 52.087 1.00 18.53 54 VAL C C 1
ATOM 6936 O O . VAL C 1 54 ? -34.499 -14.752 52.456 1.00 19.12 54 VAL C O 1
ATOM 6940 N N . PRO C 1 55 ? -33.132 -13.504 51.172 1.00 17.85 55 PRO C N 1
ATOM 6941 C CA . PRO C 1 55 ? -32.462 -14.646 50.551 1.00 18.76 55 PRO C CA 1
ATOM 6942 C C . PRO C 1 55 ? -31.397 -15.237 51.466 1.00 18.84 55 PRO C C 1
ATOM 6943 O O . PRO C 1 55 ? -30.558 -14.514 52.001 1.00 19.34 55 PRO C O 1
ATOM 6947 N N . SER C 1 56 ? -31.432 -16.551 51.649 1.00 18.97 56 SER C N 1
ATOM 6948 C CA . SER C 1 56 ? -30.448 -17.206 52.498 1.00 20.16 56 SER C CA 1
ATOM 6949 C C . SER C 1 56 ? -29.055 -16.970 51.928 1.00 20.47 56 SER C C 1
ATOM 6950 O O . SER C 1 56 ? -28.081 -16.843 52.669 1.00 20.98 56 SER C O 1
ATOM 6953 N N . TRP C 1 57 ? -28.970 -16.901 50.603 1.00 20.23 57 TRP C N 1
ATOM 6954 C CA . TRP C 1 57 ? -27.697 -16.687 49.926 1.00 21.60 57 TRP C CA 1
ATOM 6955 C C . TRP C 1 57 ? -27.245 -15.238 50.012 1.00 21.73 57 TRP C C 1
ATOM 6956 O O . TRP C 1 57 ? -26.174 -14.880 49.520 1.00 23.61 57 TRP C O 1
ATOM 6967 N N . GLY C 1 58 ? -28.064 -14.405 50.646 1.00 21.11 58 GLY C N 1
ATOM 6968 C CA . GLY C 1 58 ? -27.720 -13.004 50.782 1.00 19.82 58 GLY C CA 1
ATOM 6969 C C . GLY C 1 58 ? -26.977 -12.681 52.065 1.00 19.56 58 GLY C C 1
ATOM 6970 O O . GLY C 1 58 ? -26.302 -11.657 52.146 1.00 18.08 58 GLY C O 1
ATOM 6971 N N . VAL C 1 59 ? -27.094 -13.548 53.069 1.00 20.68 59 VAL C N 1
ATOM 6972 C CA . VAL C 1 59 ? -26.428 -13.320 54.348 1.00 21.47 59 VAL C CA 1
ATOM 6973 C C . VAL C 1 59 ? -24.960 -13.735 54.334 1.00 20.77 59 VAL C C 1
ATOM 6974 O O . VAL C 1 59 ? -24.220 -13.464 55.278 1.00 21.88 59 VAL C O 1
ATOM 6978 N N . GLY C 1 60 ? -24.546 -14.404 53.265 1.00 20.49 60 GLY C N 1
ATOM 6979 C CA . GLY C 1 60 ? -23.155 -14.796 53.138 1.00 21.89 60 GLY C CA 1
ATOM 6980 C C . GLY C 1 60 ? -22.556 -13.834 52.131 1.00 21.78 60 GLY C C 1
ATOM 6981 O O . GLY C 1 60 ? -23.248 -13.427 51.203 1.00 22.77 60 GLY C O 1
ATOM 6982 N N . THR C 1 61 ? -21.295 -13.450 52.302 1.00 22.76 61 THR C N 1
ATOM 6983 C CA . THR C 1 61 ? -20.678 -12.525 51.357 1.00 22.16 61 THR C CA 1
ATOM 6984 C C . THR C 1 61 ? -20.700 -13.125 49.954 1.00 22.44 61 THR C C 1
ATOM 6985 O O . THR C 1 61 ? -20.421 -14.310 49.771 1.00 23.16 61 THR C O 1
ATOM 6989 N N . GLY C 1 62 ? -21.044 -12.303 48.969 1.00 21.42 62 GLY C N 1
ATOM 6990 C CA . GLY C 1 62 ? -21.094 -12.777 47.599 1.00 20.71 62 GLY C CA 1
ATOM 6991 C C . GLY C 1 62 ? -19.803 -12.486 46.861 1.00 20.55 62 GLY C C 1
ATOM 6992 O O . GLY C 1 62 ? -18.832 -12.013 47.453 1.00 21.79 62 GLY C O 1
ATOM 6993 N N . GLY C 1 63 ? -19.789 -12.767 45.563 1.00 19.11 63 GLY C N 1
ATOM 6994 C CA . GLY C 1 63 ? -18.599 -12.517 44.769 1.00 17.61 63 GLY C CA 1
ATOM 6995 C C . GLY C 1 63 ? -18.912 -12.405 43.291 1.00 16.52 63 GLY C C 1
ATOM 6996 O O . GLY C 1 63 ? -20.062 -12.568 42.882 1.00 16.26 63 GLY C O 1
ATOM 6997 N N . THR C 1 64 ? -17.889 -12.116 42.493 1.00 13.65 64 THR C N 1
ATOM 6998 C CA . THR C 1 64 ? -18.039 -11.990 41.047 1.00 13.53 64 THR C CA 1
ATOM 6999 C C . THR C 1 64 ? -17.265 -13.146 40.422 1.00 14.53 64 THR C C 1
ATOM 7000 O O . THR C 1 64 ? -16.727 -13.987 41.139 1.00 14.86 64 THR C O 1
ATOM 7004 N N . ARG C 1 65 ? -17.196 -13.205 39.096 1.00 15.21 65 ARG C N 1
ATOM 7005 C CA . ARG C 1 65 ? -16.450 -14.294 38.480 1.00 15.44 65 ARG C CA 1
ATOM 7006 C C . ARG C 1 65 ? -14.950 -14.082 38.672 1.00 14.05 65 ARG C C 1
ATOM 7007 O O . ARG C 1 65 ? -14.159 -14.993 38.450 1.00 16.76 65 ARG C O 1
ATOM 7015 N N . PHE C 1 66 ? -14.568 -12.883 39.104 1.00 14.41 66 PHE C N 1
ATOM 7016 C CA . PHE C 1 66 ? -13.161 -12.559 39.320 1.00 13.47 66 PHE C CA 1
ATOM 7017 C C . PHE C 1 66 ? -12.646 -12.876 40.717 1.00 13.83 66 PHE C C 1
ATOM 7018 O O . PHE C 1 66 ? -11.480 -13.229 40.884 1.00 15.87 66 PHE C O 1
ATOM 7026 N N . ALA C 1 67 ? -13.502 -12.753 41.724 1.00 13.58 67 ALA C N 1
ATOM 7027 C CA . ALA C 1 67 ? -13.058 -13.023 43.082 1.00 12.98 67 ALA C CA 1
ATOM 7028 C C . ALA C 1 67 ? -14.163 -12.943 44.117 1.00 13.80 67 ALA C C 1
ATOM 7029 O O . ALA C 1 67 ? -15.226 -12.370 43.875 1.00 13.62 67 ALA C O 1
ATOM 7031 N N . ARG C 1 68 ? -13.896 -13.544 45.272 1.00 14.92 68 ARG C N 1
ATOM 7032 C CA . ARG C 1 68 ? -14.819 -13.521 46.395 1.00 16.68 68 ARG C CA 1
ATOM 7033 C C . ARG C 1 68 ? -13.992 -13.071 47.593 1.00 16.73 68 ARG C C 1
ATOM 7034 O O . ARG C 1 68 ? -12.904 -13.600 47.843 1.00 16.99 68 ARG C O 1
ATOM 7042 N N . PHE C 1 69 ? -14.500 -12.084 48.321 1.00 16.23 69 PHE C N 1
ATOM 7043 C CA . PHE C 1 69 ? -13.802 -11.538 49.480 1.00 16.62 69 PHE C CA 1
ATOM 7044 C C . PHE C 1 69 ? -14.649 -11.699 50.736 1.00 17.49 69 PHE C C 1
ATOM 7045 O O . PHE C 1 69 ? -15.316 -10.759 51.171 1.00 18.47 69 PHE C O 1
ATOM 7053 N N . PRO C 1 70 ? -14.621 -12.890 51.345 1.00 18.49 70 PRO C N 1
ATOM 7054 C CA . PRO C 1 70 ? -15.407 -13.134 52.556 1.00 19.16 70 PRO C CA 1
ATOM 7055 C C . PRO C 1 70 ? -15.006 -12.250 53.733 1.00 19.96 70 PRO C C 1
ATOM 7056 O O . PRO C 1 70 ? -13.851 -11.842 53.857 1.00 21.88 70 PRO C O 1
ATOM 7060 N N . GLY C 1 71 ? -15.978 -11.947 54.586 1.00 21.13 71 GLY C N 1
ATOM 7061 C CA . GLY C 1 71 ? -15.713 -11.138 55.759 1.00 21.10 71 GLY C CA 1
ATOM 7062 C C . GLY C 1 71 ? -15.560 -12.074 56.940 1.00 21.22 71 GLY C C 1
ATOM 7063 O O . GLY C 1 71 ? -15.364 -13.274 56.755 1.00 22.67 71 GLY C O 1
ATOM 7064 N N . THR C 1 72 ? -15.647 -11.542 58.152 1.00 20.27 72 THR C N 1
ATOM 7065 C CA . THR C 1 72 ? -15.517 -12.377 59.340 1.00 20.46 72 THR C CA 1
ATOM 7066 C C . THR C 1 72 ? -16.869 -12.984 59.699 1.00 19.33 72 THR C C 1
ATOM 7067 O O . THR C 1 72 ? -17.916 -12.468 59.311 1.00 18.22 72 THR C O 1
ATOM 7071 N N . GLY C 1 73 ? -16.841 -14.090 60.435 1.00 18.40 73 GLY C N 1
ATOM 7072 C CA . GLY C 1 73 ? -18.077 -14.736 60.835 1.00 18.44 73 GLY C CA 1
ATOM 7073 C C . GLY C 1 73 ? -18.964 -15.146 59.675 1.00 18.96 73 GLY C C 1
ATOM 7074 O O . GLY C 1 73 ? -20.186 -15.005 59.737 1.00 18.69 73 GLY C O 1
ATOM 7075 N N . GLU C 1 74 ? -18.357 -15.651 58.608 1.00 19.79 74 GLU C N 1
ATOM 7076 C CA . GLU C 1 74 ? -19.131 -16.093 57.459 1.00 20.93 74 GLU C CA 1
ATOM 7077 C C . GLU C 1 74 ? -19.957 -17.306 57.867 1.00 21.58 74 GLU C C 1
ATOM 7078 O O . GLU C 1 74 ? -19.443 -18.231 58.496 1.00 19.85 74 GLU C O 1
ATOM 7084 N N . PRO C 1 75 ? -21.255 -17.313 57.531 1.00 21.69 75 PRO C N 1
ATOM 7085 C CA . PRO C 1 75 ? -22.093 -18.458 57.896 1.00 23.68 75 PRO C CA 1
ATOM 7086 C C . PRO C 1 75 ? -21.618 -19.738 57.212 1.00 25.66 75 PRO C C 1
ATOM 7087 O O . PRO C 1 75 ? -21.287 -19.735 56.024 1.00 26.45 75 PRO C O 1
ATOM 7091 N N . ARG C 1 76 ? -21.583 -20.827 57.974 1.00 27.79 76 ARG C N 1
ATOM 7092 C CA . ARG C 1 76 ? -21.134 -22.123 57.473 1.00 29.79 76 ARG C CA 1
ATOM 7093 C C . ARG C 1 76 ? -22.154 -22.820 56.579 1.00 29.05 76 ARG C C 1
ATOM 7094 O O . ARG C 1 76 ? -21.800 -23.383 55.541 1.00 31.12 76 ARG C O 1
ATOM 7102 N N . GLY C 1 77 ? -23.415 -22.791 56.993 1.00 27.51 77 GLY C N 1
ATOM 7103 C CA . GLY C 1 77 ? -24.466 -23.429 56.224 1.00 24.52 77 GLY C CA 1
ATOM 7104 C C . GLY C 1 77 ? -25.800 -22.745 56.433 1.00 22.25 77 GLY C C 1
ATOM 7105 O O . GLY C 1 77 ? -25.855 -21.632 56.951 1.00 21.00 77 GLY C O 1
ATOM 7106 N N . ILE C 1 78 ? -26.879 -23.417 56.046 1.00 21.54 78 ILE C N 1
ATOM 7107 C CA . ILE C 1 78 ? -28.215 -22.850 56.174 1.00 20.94 78 ILE C CA 1
ATOM 7108 C C . ILE C 1 78 ? -28.601 -22.497 57.609 1.00 20.62 78 ILE C C 1
ATOM 7109 O O . ILE C 1 78 ? -29.319 -21.524 57.839 1.00 20.64 78 ILE C O 1
ATOM 7114 N N . PHE C 1 79 ? -28.131 -23.280 58.574 1.00 20.74 79 PHE C N 1
ATOM 7115 C CA . PHE C 1 79 ? -28.461 -23.009 59.967 1.00 20.28 79 PHE C CA 1
ATOM 7116 C C . PHE C 1 79 ? -27.827 -21.711 60.452 1.00 19.54 79 PHE C C 1
ATOM 7117 O O . PHE C 1 79 ? -28.468 -20.936 61.162 1.00 20.62 79 PHE C O 1
ATOM 7125 N N . ASP C 1 80 ? -26.579 -21.464 60.066 1.00 19.63 80 ASP C N 1
ATOM 7126 C CA . ASP C 1 80 ? -25.920 -20.218 60.444 1.00 18.92 80 ASP C CA 1
ATOM 7127 C C . ASP C 1 80 ? -26.634 -19.077 59.722 1.00 18.50 80 ASP C C 1
ATOM 7128 O O . ASP C 1 80 ? -26.852 -18.007 60.289 1.00 18.68 80 ASP C O 1
ATOM 7133 N N . LYS C 1 81 ? -26.995 -19.313 58.464 1.00 18.19 81 LYS C N 1
ATOM 7134 C CA . LYS C 1 81 ? -27.680 -18.301 57.669 1.00 17.65 81 LYS C CA 1
ATOM 7135 C C . LYS C 1 81 ? -29.027 -17.935 58.279 1.00 17.91 81 LYS C C 1
ATOM 7136 O O . LYS C 1 81 ? -29.410 -16.763 58.295 1.00 17.48 81 LYS C O 1
ATOM 7142 N N . LEU C 1 82 ? -29.744 -18.934 58.787 1.00 17.59 82 LEU C N 1
ATOM 7143 C CA . LEU C 1 82 ? -31.034 -18.678 59.411 1.00 17.79 82 LEU C CA 1
ATOM 7144 C C . LEU C 1 82 ? -30.831 -17.812 60.649 1.00 17.69 82 LEU C C 1
ATOM 7145 O O . LEU C 1 82 ? -31.598 -16.881 60.890 1.00 17.85 82 LEU C O 1
ATOM 7150 N N . ASP C 1 83 ? -29.795 -18.117 61.428 1.00 18.88 83 ASP C N 1
ATOM 7151 C CA . ASP C 1 83 ? -29.499 -17.343 62.631 1.00 18.42 83 ASP C CA 1
ATOM 7152 C C . ASP C 1 83 ? -29.265 -15.879 62.268 1.00 19.21 83 ASP C C 1
ATOM 7153 O O . ASP C 1 83 ? -29.730 -14.975 62.965 1.00 18.79 83 ASP C O 1
ATOM 7158 N N . ASP C 1 84 ? -28.548 -15.646 61.172 1.00 18.42 84 ASP C N 1
ATOM 7159 C CA . ASP C 1 84 ? -28.268 -14.284 60.732 1.00 18.79 84 ASP C CA 1
ATOM 7160 C C . ASP C 1 84 ? -29.521 -13.600 60.188 1.00 18.19 84 ASP C C 1
ATOM 7161 O O . ASP C 1 84 ? -29.718 -12.401 60.396 1.00 17.51 84 ASP C O 1
ATOM 7166 N N . CYS C 1 85 ? -30.363 -14.355 59.487 1.00 17.86 85 CYS C N 1
ATOM 7167 C CA . CYS C 1 85 ? -31.601 -13.798 58.951 1.00 18.88 85 CYS C CA 1
ATOM 7168 C C . CYS C 1 85 ? -32.504 -13.372 60.102 1.00 19.41 85 CYS C C 1
ATOM 7169 O O . CYS C 1 85 ? -33.276 -12.422 59.981 1.00 19.89 85 CYS C O 1
ATOM 7172 N N . ALA C 1 86 ? -32.397 -14.082 61.222 1.00 20.15 86 ALA C N 1
ATOM 7173 C CA . ALA C 1 86 ? -33.202 -13.779 62.401 1.00 19.17 86 ALA C CA 1
ATOM 7174 C C . ALA C 1 86 ? -32.898 -12.370 62.897 1.00 18.19 86 ALA C C 1
ATOM 7175 O O . ALA C 1 86 ? -33.781 -11.676 63.400 1.00 18.79 86 ALA C O 1
ATOM 7177 N N . VAL C 1 87 ? -31.643 -11.954 62.751 1.00 16.62 87 VAL C N 1
ATOM 7178 C CA . VAL C 1 87 ? -31.217 -10.622 63.172 1.00 16.49 87 VAL C CA 1
ATOM 7179 C C . VAL C 1 87 ? -31.883 -9.542 62.324 1.00 16.59 87 VAL C C 1
ATOM 7180 O O . VAL C 1 87 ? -32.335 -8.522 62.845 1.00 15.98 87 VAL C O 1
ATOM 7184 N N . ILE C 1 88 ? -31.934 -9.768 61.016 1.00 15.55 88 ILE C N 1
ATOM 7185 C CA . ILE C 1 88 ? -32.542 -8.805 60.108 1.00 14.46 88 ILE C CA 1
ATOM 7186 C C . ILE C 1 88 ? -34.017 -8.626 60.454 1.00 14.93 88 ILE C C 1
ATOM 7187 O O . ILE C 1 88 ? -34.513 -7.502 60.514 1.00 14.06 88 ILE C O 1
ATOM 7192 N N . GLN C 1 89 ? -34.707 -9.737 60.692 1.00 15.15 89 GLN C N 1
ATOM 7193 C CA . GLN C 1 89 ? -36.122 -9.695 61.042 1.00 15.07 89 GLN C CA 1
ATOM 7194 C C . GLN C 1 89 ? -36.343 -9.036 62.400 1.00 15.92 89 GLN C C 1
ATOM 7195 O O . GLN C 1 89 ? -37.244 -8.218 62.557 1.00 15.75 89 GLN C O 1
ATOM 7201 N N . GLN C 1 90 ? -35.520 -9.391 63.381 1.00 15.93 90 GLN C N 1
ATOM 7202 C CA . GLN C 1 90 ? -35.669 -8.816 64.711 1.00 17.32 90 GLN C CA 1
ATOM 7203 C C . GLN C 1 90 ? -35.545 -7.295 64.681 1.00 17.19 90 GLN C C 1
ATOM 7204 O O . GLN C 1 90 ? -36.352 -6.589 65.286 1.00 16.57 90 GLN C O 1
ATOM 7210 N N . LEU C 1 91 ? -34.541 -6.794 63.963 1.00 14.53 91 LEU C N 1
ATOM 7211 C CA . LEU C 1 91 ? -34.302 -5.355 63.893 1.00 14.96 91 LEU C CA 1
ATOM 7212 C C . LEU C 1 91 ? -35.174 -4.550 62.926 1.00 14.57 91 LEU C C 1
ATOM 7213 O O . LEU C 1 91 ? -35.501 -3.397 63.211 1.00 15.08 91 LEU C O 1
ATOM 7218 N N . THR C 1 92 ? -35.548 -5.138 61.792 1.00 13.70 92 THR C N 1
ATOM 7219 C CA . THR C 1 92 ? -36.375 -4.427 60.812 1.00 13.95 92 THR C CA 1
ATOM 7220 C C . THR C 1 92 ? -37.850 -4.811 60.870 1.00 15.19 92 THR C C 1
ATOM 7221 O O . THR C 1 92 ? -38.711 -4.033 60.454 1.00 16.43 92 THR C O 1
ATOM 7225 N N . ARG C 1 93 ? -38.130 -6.012 61.371 1.00 15.69 93 ARG C N 1
ATOM 7226 C CA . ARG C 1 93 ? -39.500 -6.520 61.471 1.00 16.39 93 ARG C CA 1
ATOM 7227 C C . ARG C 1 93 ? -40.191 -6.524 60.111 1.00 17.32 93 ARG C C 1
ATOM 7228 O O . ARG C 1 93 ? -41.422 -6.522 60.024 1.00 17.86 93 ARG C O 1
ATOM 7236 N N . ALA C 1 94 ? -39.395 -6.544 59.048 1.00 15.84 94 ALA C N 1
ATOM 7237 C CA . ALA C 1 94 ? -39.938 -6.528 57.696 1.00 15.74 94 ALA C CA 1
ATOM 7238 C C . ALA C 1 94 ? -39.580 -7.765 56.889 1.00 15.32 94 ALA C C 1
ATOM 7239 O O . ALA C 1 94 ? -39.989 -7.890 55.735 1.00 15.94 94 ALA C O 1
ATOM 7241 N N . THR C 1 95 ? -38.829 -8.682 57.490 1.00 16.57 95 THR C N 1
ATOM 7242 C CA . THR C 1 95 ? -38.402 -9.882 56.779 1.00 15.79 95 THR C CA 1
ATOM 7243 C C . THR C 1 95 ? -38.641 -11.166 57.567 1.00 15.71 95 THR C C 1
ATOM 7244 O O . THR C 1 95 ? -37.704 -11.902 57.880 1.00 16.14 95 THR C O 1
ATOM 7248 N N . PRO C 1 96 ? -39.908 -11.460 57.889 1.00 16.23 96 PRO C N 1
ATOM 7249 C CA . PRO C 1 96 ? -40.235 -12.671 58.646 1.00 16.37 96 PRO C CA 1
ATOM 7250 C C . PRO C 1 96 ? -39.989 -13.989 57.911 1.00 18.15 96 PRO C C 1
ATOM 7251 O O . PRO C 1 96 ? -39.868 -15.039 58.546 1.00 17.06 96 PRO C O 1
ATOM 7255 N N . ASN C 1 97 ? -39.905 -13.941 56.583 1.00 16.85 97 ASN C N 1
ATOM 7256 C CA . ASN C 1 97 ? -39.694 -15.158 55.802 1.00 17.40 97 ASN C CA 1
ATOM 7257 C C . ASN C 1 97 ? -38.372 -15.199 55.051 1.00 17.56 97 ASN C C 1
ATOM 7258 O O . ASN C 1 97 ? -37.874 -14.175 54.585 1.00 18.15 97 ASN C O 1
ATOM 7263 N N . VAL C 1 98 ? -37.819 -16.404 54.935 1.00 16.95 98 VAL C N 1
ATOM 7264 C CA . VAL C 1 98 ? -36.544 -16.631 54.261 1.00 16.78 98 VAL C CA 1
ATOM 7265 C C . VAL C 1 98 ? -36.715 -17.476 53.003 1.00 17.41 98 VAL C C 1
ATOM 7266 O O . VAL C 1 98 ? -37.512 -18.413 52.978 1.00 16.92 98 VAL C O 1
ATOM 7270 N N . SER C 1 99 ? -35.959 -17.137 51.961 1.00 17.42 99 SER C N 1
ATOM 7271 C CA . SER C 1 99 ? -36.004 -17.869 50.702 1.00 18.21 99 SER C CA 1
ATOM 7272 C C . SER C 1 99 ? -34.855 -18.871 50.681 1.00 16.96 99 SER C C 1
ATOM 7273 O O . SER C 1 99 ? -33.695 -18.491 50.832 1.00 18.71 99 SER C O 1
ATOM 7276 N N . LEU C 1 100 ? -35.175 -20.146 50.489 1.00 17.60 100 LEU C N 1
ATOM 7277 C CA . LEU C 1 100 ? -34.148 -21.179 50.454 1.00 17.49 100 LEU C CA 1
ATOM 7278 C C . LEU C 1 100 ? -33.751 -21.538 49.030 1.00 17.22 100 LEU C C 1
ATOM 7279 O O . LEU C 1 100 ? -34.552 -21.420 48.102 1.00 17.06 100 LEU C O 1
ATOM 7284 N N . HIS C 1 101 ? -32.507 -21.977 48.871 1.00 16.04 101 HIS C N 1
ATOM 7285 C CA . HIS C 1 101 ? -31.980 -22.377 47.572 1.00 17.13 101 HIS C CA 1
ATOM 7286 C C . HIS C 1 101 ? -31.418 -23.787 47.727 1.00 17.31 101 HIS C C 1
ATOM 7287 O O . HIS C 1 101 ? -30.579 -24.034 48.591 1.00 17.95 101 HIS C O 1
ATOM 7294 N N . ILE C 1 102 ? -31.892 -24.710 46.897 1.00 17.73 102 ILE C N 1
ATOM 7295 C CA . ILE C 1 102 ? -31.448 -26.100 46.949 1.00 17.81 102 ILE C CA 1
ATOM 7296 C C . ILE C 1 102 ? -30.545 -26.370 45.749 1.00 18.19 102 ILE C C 1
ATOM 7297 O O . ILE C 1 102 ? -30.856 -25.953 44.635 1.00 18.61 102 ILE C O 1
ATOM 7302 N N . PRO C 1 103 ? -29.446 -27.123 45.942 1.00 18.26 103 PRO C N 1
ATOM 7303 C CA . PRO C 1 103 ? -28.942 -27.768 47.161 1.00 19.76 103 PRO C CA 1
ATOM 7304 C C . PRO C 1 103 ? -28.108 -26.958 48.161 1.00 20.21 103 PRO C C 1
ATOM 7305 O O . PRO C 1 103 ? -27.652 -27.518 49.159 1.00 21.70 103 PRO C O 1
ATOM 7309 N N . TRP C 1 104 ? -27.892 -25.668 47.919 1.00 20.36 104 TRP C N 1
ATOM 7310 C CA . TRP C 1 104 ? -27.093 -24.875 48.857 1.00 21.21 104 TRP C CA 1
ATOM 7311 C C . TRP C 1 104 ? -27.565 -25.034 50.301 1.00 22.07 104 TRP C C 1
ATOM 7312 O O . TRP C 1 104 ? -26.752 -25.205 51.212 1.00 23.06 104 TRP C O 1
ATOM 7323 N N . ASP C 1 105 ? -28.879 -24.978 50.502 1.00 22.09 105 ASP C N 1
ATOM 7324 C CA . ASP C 1 105 ? -29.455 -25.076 51.841 1.00 23.09 105 ASP C CA 1
ATOM 7325 C C . ASP C 1 105 ? -30.098 -26.417 52.164 1.00 24.18 105 ASP C C 1
ATOM 7326 O O . ASP C 1 105 ? -30.855 -26.522 53.129 1.00 23.84 105 ASP C O 1
ATOM 7331 N N . LYS C 1 106 ? -29.804 -27.440 51.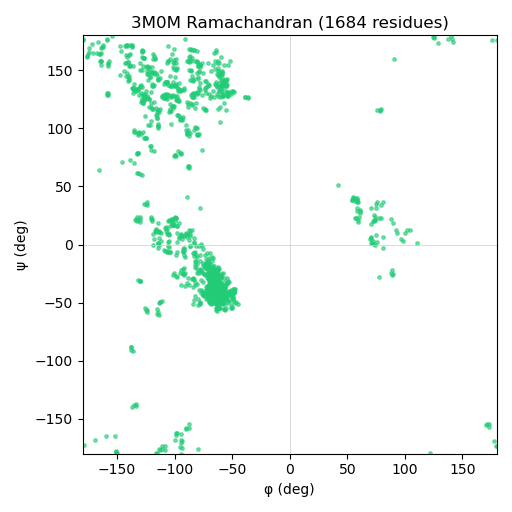372 1.00 25.30 106 LYS C N 1
ATOM 7332 C CA . LYS C 1 106 ? -30.390 -28.751 51.614 1.00 27.17 106 LYS C CA 1
ATOM 7333 C C . LYS C 1 106 ? -30.071 -29.243 53.023 1.00 27.25 106 LYS C C 1
ATOM 7334 O O . LYS C 1 106 ? -28.927 -29.170 53.476 1.00 27.53 106 LYS C O 1
ATOM 7340 N N . ALA C 1 107 ? -31.098 -29.732 53.710 1.00 27.71 107 ALA C N 1
ATOM 7341 C CA . ALA C 1 107 ? -30.964 -30.238 55.072 1.00 29.09 107 ALA C CA 1
ATOM 7342 C C . ALA C 1 107 ? -32.291 -30.856 55.500 1.00 29.86 107 ALA C C 1
ATOM 7343 O O . ALA C 1 107 ? -33.302 -30.699 54.818 1.00 30.60 107 ALA C O 1
ATOM 7345 N N . ASP C 1 108 ? -32.287 -31.558 56.628 1.00 30.66 108 ASP C N 1
ATOM 7346 C CA . ASP C 1 108 ? -33.502 -32.192 57.126 1.00 32.06 108 ASP C CA 1
ATOM 7347 C C . ASP C 1 108 ? -34.634 -31.179 57.290 1.00 32.40 108 ASP C C 1
ATOM 7348 O O . ASP C 1 108 ? -34.542 -30.256 58.098 1.00 32.33 108 ASP C O 1
ATOM 7353 N N . PRO C 1 109 ? -35.721 -31.342 56.517 1.00 32.69 109 PRO C N 1
ATOM 7354 C CA . PRO C 1 109 ? -36.871 -30.436 56.581 1.00 32.43 109 PRO C CA 1
ATOM 7355 C C . PRO C 1 109 ? -37.360 -30.202 58.006 1.00 32.20 109 PRO C C 1
ATOM 7356 O O . PRO C 1 109 ? -37.751 -29.093 58.362 1.00 31.46 109 PRO C O 1
ATOM 7360 N N . LYS C 1 110 ? -37.335 -31.254 58.818 1.00 32.37 110 LYS C N 1
ATOM 7361 C CA . LYS C 1 110 ? -37.780 -31.154 60.201 1.00 32.38 110 LYS C CA 1
ATOM 7362 C C . LYS C 1 110 ? -36.886 -30.231 61.023 1.00 31.64 110 LYS C C 1
ATOM 7363 O O . LYS C 1 110 ? -37.367 -29.508 61.895 1.00 31.27 110 LYS C O 1
ATOM 7369 N N . GLU C 1 111 ? -35.586 -30.251 60.746 1.00 31.88 111 GLU C N 1
ATOM 7370 C CA . GLU C 1 111 ? -34.657 -29.392 61.471 1.00 31.37 111 GLU C CA 1
ATOM 7371 C C . GLU C 1 111 ? -34.787 -27.952 60.988 1.00 30.74 111 GLU C C 1
ATOM 7372 O O . GLU C 1 111 ? -34.757 -27.017 61.785 1.00 30.31 111 GLU C O 1
ATOM 7378 N N . LEU C 1 112 ? -34.930 -27.782 59.678 1.00 29.98 112 LEU C N 1
ATOM 7379 C CA . LEU C 1 112 ? -35.076 -26.453 59.094 1.00 29.09 112 LEU C CA 1
ATOM 7380 C C . LEU C 1 112 ? -36.314 -25.775 59.664 1.00 29.11 112 LEU C C 1
ATOM 7381 O O . LEU C 1 112 ? -36.265 -24.622 60.090 1.00 28.70 112 LEU C O 1
ATOM 7386 N N . LYS C 1 113 ? -37.423 -26.508 59.671 1.00 29.71 113 LYS C N 1
ATOM 7387 C CA . LYS C 1 113 ? -38.687 -26.002 60.187 1.00 29.86 113 LYS C CA 1
ATOM 7388 C C . LYS C 1 113 ? -38.562 -25.706 61.677 1.00 29.39 113 LYS C C 1
ATOM 7389 O O . LYS C 1 113 ? -39.098 -24.714 62.172 1.00 29.03 113 LYS C O 1
ATOM 7395 N N . ALA C 1 114 ? -37.842 -26.572 62.384 1.00 28.85 114 ALA C N 1
ATOM 7396 C CA . ALA C 1 114 ? -37.639 -26.417 63.818 1.00 28.49 114 ALA C CA 1
ATOM 7397 C C . ALA C 1 114 ? -36.874 -25.138 64.139 1.00 28.54 114 ALA C C 1
ATOM 7398 O O . ALA C 1 114 ? -37.269 -24.373 65.019 1.00 28.86 114 ALA C O 1
ATOM 7400 N N . ARG C 1 115 ? -35.779 -24.908 63.422 1.00 27.85 115 ARG C N 1
ATOM 7401 C CA . ARG C 1 115 ? -34.969 -23.719 63.650 1.00 28.31 115 ARG C CA 1
ATOM 7402 C C . ARG C 1 115 ? -35.746 -22.464 63.272 1.00 27.48 115 ARG C C 1
ATOM 7403 O O . ARG C 1 115 ? -35.666 -21.443 63.955 1.00 26.90 115 ARG C O 1
ATOM 7411 N N . GLY C 1 116 ? -36.497 -22.544 62.180 1.00 27.39 116 GLY C N 1
ATOM 7412 C CA . GLY C 1 116 ? -37.280 -21.401 61.752 1.00 27.32 116 GLY C CA 1
ATOM 7413 C C . GLY C 1 116 ? -38.262 -20.976 62.827 1.00 27.53 116 GLY C C 1
ATOM 7414 O O . GLY C 1 116 ? -38.336 -19.799 63.183 1.00 26.84 116 GLY C O 1
ATOM 7415 N N . ASP C 1 117 ? -39.012 -21.939 63.355 1.00 28.66 117 ASP C N 1
ATOM 7416 C CA . ASP C 1 117 ? -39.997 -21.656 64.393 1.00 28.99 117 ASP C CA 1
ATOM 7417 C C . ASP C 1 117 ? -39.364 -21.052 65.641 1.00 27.86 117 ASP C C 1
ATOM 7418 O O . ASP C 1 117 ? -39.940 -20.165 66.270 1.00 28.12 117 ASP C O 1
ATOM 7423 N N . ALA C 1 118 ? -38.180 -21.538 65.998 1.00 27.25 118 ALA C N 1
ATOM 7424 C CA . ALA C 1 118 ? -37.480 -21.045 67.177 1.00 26.27 118 ALA C CA 1
ATOM 7425 C C . ALA C 1 118 ? -36.989 -19.614 66.985 1.00 26.45 118 ALA C C 1
ATOM 7426 O O . ALA C 1 118 ? -36.917 -18.841 67.941 1.00 25.43 118 ALA C O 1
ATOM 7428 N N . LEU C 1 119 ? -36.657 -19.265 65.745 1.00 25.04 119 LEU C N 1
ATOM 7429 C CA . LEU C 1 119 ? -36.158 -17.931 65.426 1.00 24.14 119 LEU C CA 1
ATOM 7430 C C . LEU C 1 119 ? -37.261 -16.964 65.006 1.00 23.78 119 LEU C C 1
ATOM 7431 O O . LEU C 1 119 ? -37.010 -15.772 64.822 1.00 23.54 119 LEU C O 1
ATOM 7436 N N . GLY C 1 120 ? -38.478 -17.477 64.861 1.00 22.97 120 GLY C N 1
ATOM 7437 C CA . GLY C 1 120 ? -39.587 -16.636 64.450 1.00 22.61 120 GLY C CA 1
ATOM 7438 C C . GLY C 1 120 ? -39.509 -16.330 62.967 1.00 22.09 120 GLY C C 1
ATOM 7439 O O . GLY C 1 120 ? -39.842 -15.228 62.526 1.00 22.62 120 GLY C O 1
ATOM 7440 N N . LEU C 1 121 ? -39.064 -17.315 62.195 1.00 20.43 121 LEU C N 1
ATOM 7441 C CA . LEU C 1 121 ? -38.931 -17.162 60.753 1.00 20.26 121 LEU C CA 1
ATOM 7442 C C . LEU C 1 121 ? -39.749 -18.188 59.984 1.00 20.66 121 LEU C C 1
ATOM 7443 O O . LEU C 1 121 ? -39.879 -19.339 60.399 1.00 21.59 121 LEU C O 1
ATOM 7448 N N . GLY C 1 122 ? -40.299 -17.749 58.858 1.00 20.01 122 GLY C N 1
ATOM 7449 C CA . GLY C 1 122 ? -41.073 -18.626 58.004 1.00 19.02 122 GLY C CA 1
ATOM 7450 C C . GLY C 1 122 ? -40.263 -18.835 56.740 1.00 18.49 122 GLY C C 1
ATOM 7451 O O . GLY C 1 122 ? -39.135 -18.347 56.641 1.00 18.48 122 GLY C O 1
ATOM 7452 N N . PHE C 1 123 ? -40.824 -19.548 55.771 1.00 19.23 123 PHE C N 1
ATOM 7453 C CA . PHE C 1 123 ? -40.115 -19.811 54.525 1.00 19.69 123 PHE C CA 1
ATOM 7454 C C . PHE C 1 123 ? -40.924 -19.395 53.308 1.00 19.67 123 PHE C C 1
ATOM 7455 O O . PHE C 1 123 ? -42.087 -19.776 53.160 1.00 19.48 123 PHE C O 1
ATOM 7463 N N . ASP C 1 124 ? -40.302 -18.606 52.438 1.00 18.42 124 ASP C N 1
ATOM 7464 C CA . ASP C 1 124 ? -40.964 -18.140 51.229 1.00 17.79 124 ASP C CA 1
ATOM 7465 C C . ASP C 1 124 ? -40.747 -19.186 50.137 1.00 17.67 124 ASP C C 1
ATOM 7466 O O . ASP C 1 124 ? -40.522 -20.358 50.434 1.00 18.03 124 ASP C O 1
ATOM 7471 N N . ALA C 1 125 ? -40.796 -18.761 48.880 1.00 16.51 125 ALA C N 1
ATOM 7472 C CA . ALA C 1 125 ? -40.631 -19.680 47.758 1.00 15.64 125 ALA C CA 1
ATOM 7473 C C . ALA C 1 125 ? -39.299 -20.420 47.728 1.00 15.49 125 ALA C C 1
ATOM 7474 O O . ALA C 1 125 ? -38.253 -19.862 48.056 1.00 16.12 125 ALA C O 1
ATOM 7476 N N . MET C 1 126 ? -39.354 -21.690 47.335 1.00 14.75 126 MET C N 1
ATOM 7477 C CA . MET C 1 126 ? -38.158 -22.512 47.211 1.00 14.94 126 MET C CA 1
ATOM 7478 C C . MET C 1 126 ? -37.489 -22.115 45.898 1.00 15.13 126 MET C C 1
ATOM 7479 O O . MET C 1 126 ? -38.154 -21.634 44.978 1.00 16.36 126 MET C O 1
ATOM 7484 N N . ASN C 1 127 ? -36.180 -22.318 45.815 1.00 14.22 127 ASN C N 1
ATOM 7485 C CA . ASN C 1 127 ? -35.427 -22.004 44.608 1.00 15.44 127 ASN C CA 1
ATOM 7486 C C . ASN C 1 127 ? -34.629 -23.229 44.188 1.00 14.73 127 ASN C C 1
ATOM 7487 O O . ASN C 1 127 ? -33.823 -23.747 44.964 1.00 15.18 127 ASN C O 1
ATOM 7492 N N . SER C 1 128 ? -34.864 -23.695 42.966 1.00 13.85 128 SER C N 1
ATOM 7493 C CA . SER C 1 128 ? -34.152 -24.854 42.439 1.00 12.71 128 SER C CA 1
ATOM 7494 C C . SER C 1 128 ? -32.840 -24.394 41.810 1.00 12.91 128 SER C C 1
ATOM 7495 O O . SER C 1 128 ? -32.696 -23.229 41.436 1.00 12.74 128 SER C O 1
ATOM 7498 N N . ASN C 1 129 ? -31.891 -25.317 41.688 1.00 13.04 129 ASN C N 1
ATOM 7499 C CA . ASN C 1 129 ? -30.579 -25.004 41.135 1.00 12.66 129 ASN C CA 1
ATOM 7500 C C . ASN C 1 129 ? -30.135 -26.004 40.075 1.00 13.09 129 ASN C C 1
ATOM 7501 O O . ASN C 1 129 ? -29.611 -27.068 40.405 1.00 13.89 129 ASN C O 1
ATOM 7506 N N . THR C 1 130 ? -30.361 -25.675 38.807 1.00 11.53 130 THR C N 1
ATOM 7507 C CA . THR C 1 130 ? -29.909 -26.541 37.725 1.00 12.92 130 THR C CA 1
ATOM 7508 C C . THR C 1 130 ? -29.027 -25.705 36.798 1.00 13.44 130 THR C C 1
ATOM 7509 O O . THR C 1 130 ? -29.014 -25.894 35.581 1.00 13.31 130 THR C O 1
ATOM 7513 N N . PHE C 1 131 ? -28.297 -24.769 37.402 1.00 13.29 131 PHE C N 1
ATOM 7514 C CA . PHE C 1 131 ? -27.377 -23.904 36.671 1.00 13.09 131 PHE C CA 1
ATOM 7515 C C . PHE C 1 131 ? -25.942 -24.158 37.129 1.00 13.53 131 PHE C C 1
ATOM 7516 O O . PHE C 1 131 ? -25.032 -23.387 36.830 1.00 13.40 131 PHE C O 1
ATOM 7524 N N . SER C 1 132 ? -25.753 -25.258 37.854 1.00 14.55 132 SER C N 1
ATOM 7525 C CA . SER C 1 132 ? -24.444 -25.658 38.358 1.00 14.36 132 SER C CA 1
ATOM 7526 C C . SER C 1 132 ? -24.483 -27.157 38.619 1.00 14.53 132 SER C C 1
ATOM 7527 O O . SER C 1 132 ? -25.559 -27.727 38.800 1.00 15.47 132 SER C O 1
ATOM 7530 N N . ASP C 1 133 ? -23.316 -27.793 38.635 1.00 15.47 133 ASP C N 1
ATOM 7531 C CA . ASP C 1 133 ? -23.233 -29.231 38.878 1.00 16.75 133 ASP C CA 1
ATOM 7532 C C . ASP C 1 133 ? -22.818 -29.535 40.312 1.00 19.69 133 ASP C C 1
ATOM 7533 O O . ASP C 1 133 ? -21.905 -28.912 40.851 1.00 19.71 133 ASP C O 1
ATOM 7538 N N . ALA C 1 134 ? -23.492 -30.507 40.916 1.00 22.19 134 ALA C N 1
ATOM 7539 C CA . ALA C 1 134 ? -23.195 -30.915 42.280 1.00 24.13 134 ALA C CA 1
ATOM 7540 C C . ALA C 1 134 ? -22.386 -32.208 42.236 1.00 26.03 134 ALA C C 1
ATOM 7541 O O . ALA C 1 134 ? -22.329 -32.881 41.205 1.00 25.48 134 ALA C O 1
ATOM 7543 N N . PRO C 1 135 ? -21.737 -32.567 43.352 1.00 27.08 135 PRO C N 1
ATOM 7544 C CA . PRO C 1 135 ? -20.941 -33.797 43.389 1.00 28.08 135 PRO C CA 1
ATOM 7545 C C . PRO C 1 135 ? -21.790 -35.042 43.132 1.00 27.96 135 PRO C C 1
ATOM 7546 O O . PRO C 1 135 ? -22.913 -35.149 43.624 1.00 29.43 135 PRO C O 1
ATOM 7550 N N . GLY C 1 136 ? -21.249 -35.972 42.349 1.00 28.45 136 GLY C N 1
ATOM 7551 C CA . GLY C 1 136 ? -21.958 -37.204 42.052 1.00 27.45 136 GLY C CA 1
ATOM 7552 C C . GLY C 1 136 ? -23.088 -37.083 41.047 1.00 26.92 136 GLY C C 1
ATOM 7553 O O . GLY C 1 136 ? -23.771 -38.065 40.755 1.00 26.79 136 GLY C O 1
ATOM 7554 N N . GLN C 1 137 ? -23.286 -35.884 40.512 1.00 25.14 137 GLN C N 1
ATOM 7555 C CA . GLN C 1 137 ? -24.343 -35.641 39.537 1.00 23.90 137 GLN C CA 1
ATOM 7556 C C . GLN C 1 137 ? -24.107 -36.469 38.273 1.00 21.98 137 GLN C C 1
ATOM 7557 O O . GLN C 1 137 ? -23.016 -36.450 37.703 1.00 22.73 137 GLN C O 1
ATOM 7563 N N . ALA C 1 138 ? -25.138 -37.186 37.837 1.00 20.68 138 ALA C N 1
ATOM 7564 C CA . ALA C 1 138 ? -25.042 -38.044 36.659 1.00 19.92 138 ALA C CA 1
ATOM 7565 C C . ALA C 1 138 ? -24.937 -37.301 35.329 1.00 20.27 138 ALA C C 1
ATOM 7566 O O . ALA C 1 138 ? -24.170 -37.697 34.448 1.00 21.32 138 ALA C O 1
ATOM 7568 N N . HIS C 1 139 ? -25.708 -36.229 35.180 1.00 18.25 139 HIS C N 1
ATOM 7569 C CA . HIS C 1 139 ? -25.697 -35.460 33.940 1.00 17.50 139 HIS C CA 1
ATOM 7570 C C . HIS C 1 139 ? -25.364 -33.997 34.197 1.00 15.13 139 HIS C C 1
ATOM 7571 O O . HIS C 1 139 ? -25.986 -33.351 35.035 1.00 17.13 139 HIS C O 1
ATOM 7578 N N . SER C 1 140 ? -24.381 -33.480 33.466 1.00 14.86 140 SER C N 1
ATOM 7579 C CA . SER C 1 140 ? -23.956 -32.093 33.620 1.00 13.39 140 SER C CA 1
ATOM 7580 C C . SER C 1 140 ? -24.932 -31.100 33.002 1.00 12.99 140 SER C C 1
ATOM 7581 O O . SER C 1 140 ? -25.570 -31.384 31.990 1.00 13.22 140 SER C O 1
ATOM 7584 N N . TYR C 1 141 ? -25.027 -29.925 33.614 1.00 13.01 141 TYR C N 1
ATOM 7585 C CA . TYR C 1 141 ? -25.908 -28.878 33.114 1.00 12.75 141 TYR C CA 1
ATOM 7586 C C . TYR C 1 141 ? -25.134 -27.870 32.267 1.00 12.35 141 TYR C C 1
ATOM 7587 O O . TYR C 1 141 ? -25.618 -26.773 31.992 1.00 12.75 141 TYR C O 1
ATOM 7596 N N . LYS C 1 142 ? -23.931 -28.255 31.851 1.00 12.11 142 LYS C N 1
ATOM 7597 C CA . LYS C 1 142 ? -23.083 -27.397 31.029 1.00 11.46 142 LYS C CA 1
ATOM 7598 C C . LYS C 1 142 ? -23.830 -26.813 29.830 1.00 11.60 142 LYS C C 1
ATOM 7599 O O . LYS C 1 142 ? -23.739 -25.613 29.561 1.00 12.65 142 LYS C O 1
ATOM 7605 N N . TYR C 1 143 ? -24.570 -27.659 29.122 1.00 11.43 143 TYR C N 1
ATOM 7606 C CA . TYR C 1 143 ? -25.312 -27.227 27.942 1.00 10.28 143 TYR C CA 1
ATOM 7607 C C . TYR C 1 143 ? -26.801 -27.043 28.187 1.00 11.16 143 TYR C C 1
ATOM 7608 O O . TYR C 1 143 ? -27.600 -27.068 27.251 1.00 13.04 143 TYR C O 1
ATOM 7617 N N . GLY C 1 144 ? -27.178 -26.852 29.444 1.00 10.20 144 GLY C N 1
ATOM 7618 C CA . GLY C 1 144 ? -28.581 -26.654 29.743 1.00 11.24 144 GLY C CA 1
ATOM 7619 C C . GLY C 1 144 ? -29.113 -27.628 30.765 1.00 11.28 144 GLY C C 1
ATOM 7620 O O . GLY C 1 144 ? -28.392 -28.504 31.235 1.00 11.98 144 GLY C O 1
ATOM 7621 N N . SER C 1 145 ? -30.386 -27.470 31.108 1.00 11.17 145 SER C N 1
ATOM 7622 C CA . SER C 1 145 ? -31.020 -28.333 32.092 1.00 11.38 145 SER C CA 1
ATOM 7623 C C . SER C 1 145 ? -32.419 -28.717 31.627 1.00 11.25 145 SER C C 1
ATOM 7624 O O . SER C 1 145 ? -32.587 -29.719 30.936 1.00 12.24 145 SER C O 1
ATOM 7627 N N . LEU C 1 146 ? -33.414 -27.921 31.999 1.00 11.82 146 LEU C N 1
ATOM 7628 C CA . LEU C 1 146 ? -34.790 -28.189 31.604 1.00 12.45 146 LEU C CA 1
ATOM 7629 C C . LEU C 1 146 ? -34.979 -28.134 30.084 1.00 12.43 146 LEU C C 1
ATOM 7630 O O . LEU C 1 146 ? -35.943 -28.687 29.556 1.00 13.84 146 LEU C O 1
ATOM 7635 N N . SER C 1 147 ? -34.056 -27.477 29.382 1.00 12.48 147 SER C N 1
ATOM 7636 C CA . SER C 1 147 ? -34.147 -27.376 27.927 1.00 13.26 147 SER C CA 1
ATOM 7637 C C . SER C 1 147 ? -32.984 -28.074 27.217 1.00 11.83 147 SER C C 1
ATOM 7638 O O . SER C 1 147 ? -32.785 -27.891 26.013 1.00 12.62 147 SER C O 1
ATOM 7641 N N . HIS C 1 148 ? -32.227 -28.876 27.962 1.00 11.67 148 HIS C N 1
ATOM 7642 C CA . HIS C 1 148 ? -31.081 -29.608 27.414 1.00 10.83 148 HIS C CA 1
ATOM 7643 C C . HIS C 1 148 ? -31.557 -30.552 26.310 1.00 11.93 148 HIS C C 1
ATOM 7644 O O . HIS C 1 148 ? -32.671 -31.076 26.371 1.00 12.26 148 HIS C O 1
ATOM 7651 N N . THR C 1 149 ? -30.725 -30.771 25.297 1.00 11.67 149 THR C N 1
ATOM 7652 C CA . THR C 1 149 ? -31.112 -31.667 24.209 1.00 12.09 149 THR C CA 1
ATOM 7653 C C . THR C 1 149 ? -31.263 -33.110 24.674 1.00 12.78 149 THR C C 1
ATOM 7654 O O . THR C 1 149 ? -32.052 -33.867 24.108 1.00 13.39 149 THR C O 1
ATOM 7658 N N . ASN C 1 150 ? -30.516 -33.482 25.711 1.00 13.37 150 ASN C N 1
ATOM 7659 C CA . ASN C 1 150 ? -30.554 -34.846 26.239 1.00 14.49 150 ASN C CA 1
ATOM 7660 C C . ASN C 1 150 ? -31.747 -35.077 27.171 1.00 14.26 150 ASN C C 1
ATOM 7661 O O . ASN C 1 150 ? -31.901 -34.396 28.186 1.00 14.10 150 ASN C O 1
ATOM 7666 N N . ALA C 1 151 ? -32.582 -36.052 26.825 1.00 15.31 151 ALA C N 1
ATOM 7667 C CA . ALA C 1 151 ? -33.766 -36.370 27.615 1.00 15.04 151 ALA C CA 1
ATOM 7668 C C . ALA C 1 151 ? -33.459 -36.709 29.072 1.00 14.92 151 ALA C C 1
ATOM 7669 O O . ALA C 1 151 ? -34.144 -36.235 29.976 1.00 16.27 151 ALA C O 1
ATOM 7671 N N . ALA C 1 152 ? -32.439 -37.529 29.302 1.00 15.20 152 ALA C N 1
ATOM 7672 C CA . ALA C 1 152 ? -32.078 -37.915 30.664 1.00 13.90 152 ALA C CA 1
ATOM 7673 C C . ALA C 1 152 ? -31.669 -36.713 31.510 1.00 15.33 152 ALA C C 1
ATOM 7674 O O . ALA C 1 152 ? -31.855 -36.707 32.728 1.00 15.24 152 ALA C O 1
ATOM 7676 N N . THR C 1 153 ? -31.110 -35.696 30.864 1.00 14.20 153 THR C N 1
ATOM 7677 C CA . THR C 1 153 ? -30.684 -34.497 31.574 1.00 14.21 153 THR C CA 1
ATOM 7678 C C . THR C 1 153 ? -31.899 -33.670 31.971 1.00 13.33 153 THR C C 1
ATOM 7679 O O . THR C 1 153 ? -31.968 -33.148 33.085 1.00 13.34 153 THR C O 1
ATOM 7683 N N . ARG C 1 154 ? -32.864 -33.556 31.064 1.00 12.77 154 ARG C N 1
ATOM 7684 C CA . ARG C 1 154 ? -34.075 -32.809 31.370 1.00 13.07 154 ARG C CA 1
ATOM 7685 C C . ARG C 1 154 ? -34.810 -33.516 32.507 1.00 13.35 154 ARG C C 1
ATOM 7686 O O . ARG C 1 154 ? -35.319 -32.871 33.420 1.00 13.88 154 ARG C O 1
ATOM 7694 N N . ALA C 1 155 ? -34.842 -34.846 32.453 1.00 14.17 155 ALA C N 1
ATOM 7695 C CA . ALA C 1 155 ? -35.510 -35.642 33.480 1.00 13.96 155 ALA C CA 1
ATOM 7696 C C . ALA C 1 155 ? -34.872 -35.424 34.848 1.00 13.09 155 ALA C C 1
ATOM 7697 O O . ALA C 1 155 ? -35.565 -35.320 35.862 1.00 14.29 155 ALA C O 1
ATOM 7699 N N . GLN C 1 156 ? -33.546 -35.366 34.876 1.00 12.62 156 GLN C N 1
ATOM 7700 C CA . GLN C 1 156 ? -32.825 -35.145 36.120 1.00 12.78 156 GLN C CA 1
ATOM 7701 C C . GLN C 1 156 ? -33.156 -33.763 36.681 1.00 14.03 156 GLN C C 1
ATOM 7702 O O . GLN C 1 156 ? -33.311 -33.590 37.894 1.00 13.47 156 GLN C O 1
ATOM 7708 N N . ALA C 1 157 ? -33.257 -32.777 35.794 1.00 13.63 157 ALA C N 1
ATOM 7709 C CA . ALA C 1 157 ? -33.575 -31.413 36.205 1.00 12.80 157 ALA C CA 1
ATOM 7710 C C . ALA C 1 157 ? -34.996 -31.355 36.764 1.00 13.08 157 ALA C C 1
ATOM 7711 O O . ALA C 1 157 ? -35.248 -30.691 37.770 1.00 13.00 157 ALA C O 1
ATOM 7713 N N . VAL C 1 158 ? -35.918 -32.054 36.109 1.00 13.12 158 VAL C N 1
ATOM 7714 C CA . VAL C 1 158 ? -37.306 -32.088 36.551 1.00 14.56 158 VAL C CA 1
ATOM 7715 C C . VAL C 1 158 ? -37.394 -32.728 37.935 1.00 15.01 158 VAL C C 1
ATOM 7716 O O . VAL C 1 158 ? -38.074 -32.214 38.823 1.00 15.33 158 VAL C O 1
ATOM 7720 N N . GLU C 1 159 ? -36.699 -33.847 38.111 1.00 14.91 159 GLU C N 1
ATOM 7721 C CA . GLU C 1 159 ? -36.709 -34.549 39.389 1.00 16.23 159 GLU C CA 1
ATOM 7722 C C . GLU C 1 159 ? -36.173 -33.663 40.507 1.00 16.58 159 GLU C C 1
ATOM 7723 O O . GLU C 1 159 ? -36.689 -33.682 41.625 1.00 15.32 159 GLU C O 1
ATOM 7729 N N . HIS C 1 160 ? -35.138 -32.885 40.203 1.00 15.54 160 HIS C N 1
ATOM 7730 C CA . HIS C 1 160 ? -34.551 -31.989 41.187 1.00 15.23 160 HIS C CA 1
ATOM 7731 C C . HIS C 1 160 ? -35.575 -30.958 41.639 1.00 15.99 160 HIS C C 1
ATOM 7732 O O . HIS C 1 160 ? -35.689 -30.660 42.828 1.00 15.81 160 HIS C O 1
ATOM 7739 N N . ASN C 1 161 ? -36.324 -30.415 40.685 1.00 16.51 161 ASN C N 1
ATOM 7740 C CA . ASN C 1 161 ? -37.342 -29.426 41.003 1.00 16.13 161 ASN C CA 1
ATOM 7741 C C . ASN C 1 161 ? -38.457 -30.035 41.846 1.00 16.62 161 ASN C C 1
ATOM 7742 O O . ASN C 1 161 ? -38.971 -29.392 42.763 1.00 14.96 161 ASN C O 1
ATOM 7747 N N . LEU C 1 162 ? -38.826 -31.274 41.539 1.00 17.29 162 LEU C N 1
ATOM 7748 C CA . LEU C 1 162 ? -39.872 -31.948 42.299 1.00 17.03 162 LEU C CA 1
ATOM 7749 C C . LEU C 1 162 ? -39.396 -32.165 43.733 1.00 17.82 162 LEU C C 1
ATOM 7750 O O . LEU C 1 162 ? -40.188 -32.097 44.673 1.00 18.00 162 LEU C O 1
ATOM 7755 N N . GLU C 1 163 ? -38.101 -32.416 43.903 1.00 17.04 163 GLU C N 1
ATOM 7756 C CA . GLU C 1 163 ? -37.555 -32.617 45.238 1.00 18.92 163 GLU C CA 1
ATOM 7757 C C . GLU C 1 163 ? -37.642 -31.302 46.002 1.00 18.43 163 GLU C C 1
ATOM 7758 O O . GLU C 1 163 ? -37.881 -31.286 47.210 1.00 18.48 163 GLU C O 1
ATOM 7764 N N . CYS C 1 164 ? -37.437 -30.195 45.292 1.00 16.83 164 CYS C N 1
ATOM 7765 C CA . CYS C 1 164 ? -37.508 -28.878 45.914 1.00 16.25 164 CYS C CA 1
ATOM 7766 C C . CYS C 1 164 ? -38.917 -28.646 46.437 1.00 16.72 164 CYS C C 1
ATOM 7767 O O . CYS C 1 164 ? -39.107 -28.064 47.505 1.00 16.94 164 CYS C O 1
ATOM 7770 N N . ILE C 1 165 ? -39.902 -29.106 45.676 1.00 17.41 165 ILE C N 1
ATOM 7771 C CA . ILE C 1 165 ? -41.295 -28.964 46.071 1.00 18.01 165 ILE C CA 1
ATOM 7772 C C . ILE C 1 165 ? -41.542 -29.786 47.335 1.00 19.30 165 ILE C C 1
ATOM 7773 O O . ILE C 1 165 ? -42.190 -29.319 48.270 1.00 19.44 165 ILE C O 1
ATOM 7778 N N . GLU C 1 166 ? -41.010 -31.005 47.366 1.00 20.12 166 GLU C N 1
ATOM 7779 C CA . GLU C 1 166 ? -41.177 -31.873 48.529 1.00 22.07 166 GLU C CA 1
ATOM 7780 C C . GLU C 1 166 ? -40.574 -31.257 49.786 1.00 22.09 166 GLU C C 1
ATOM 7781 O O . GLU C 1 166 ? -41.149 -31.353 50.873 1.00 21.93 166 GLU C O 1
ATOM 7787 N N . ILE C 1 167 ? -39.411 -30.629 49.638 1.00 21.45 167 ILE C N 1
ATOM 7788 C CA . ILE C 1 167 ? -38.751 -29.989 50.769 1.00 20.54 167 ILE C CA 1
ATOM 7789 C C . ILE C 1 167 ? -39.586 -28.798 51.222 1.00 20.77 167 ILE C C 1
ATOM 7790 O O . ILE C 1 167 ? -39.801 -28.592 52.418 1.00 19.84 167 ILE C O 1
ATOM 7795 N N . GLY C 1 168 ? -40.058 -28.018 50.255 1.00 20.63 168 GLY C N 1
ATOM 7796 C CA . GLY C 1 168 ? -40.868 -26.858 50.572 1.00 19.89 168 GLY C CA 1
ATOM 7797 C C . GLY C 1 168 ? -42.159 -27.217 51.282 1.00 21.32 168 GLY C C 1
ATOM 7798 O O . GLY C 1 168 ? -42.582 -26.520 52.206 1.00 20.67 168 GLY C O 1
ATOM 7799 N N . LYS C 1 169 ? -42.787 -28.308 50.854 1.00 21.36 169 LYS C N 1
ATOM 7800 C CA . LYS C 1 169 ? -44.038 -28.752 51.457 1.00 23.36 169 LYS C CA 1
ATOM 7801 C C . LYS C 1 169 ? -43.868 -29.056 52.943 1.00 23.81 169 LYS C C 1
ATOM 7802 O O . LYS C 1 169 ? -44.766 -28.793 53.745 1.00 24.99 169 LYS C O 1
ATOM 7808 N N . ALA C 1 170 ? -42.709 -29.601 53.301 1.00 24.69 170 ALA C N 1
ATOM 7809 C CA . ALA C 1 170 ? -42.417 -29.969 54.683 1.00 25.40 170 ALA C CA 1
ATOM 7810 C C . ALA C 1 170 ? -42.071 -28.804 55.606 1.00 26.12 170 ALA C C 1
ATOM 7811 O O . ALA C 1 170 ? -42.227 -28.913 56.825 1.00 25.99 170 ALA C O 1
ATOM 7813 N N . ILE C 1 171 ? -41.606 -27.693 55.041 1.00 25.31 171 ILE C N 1
ATOM 7814 C CA . ILE C 1 171 ? -41.233 -26.545 55.862 1.00 24.88 171 ILE C CA 1
ATOM 7815 C C . ILE C 1 171 ? -42.227 -25.385 55.848 1.00 23.85 171 ILE C C 1
ATOM 7816 O O . ILE C 1 171 ? -42.062 -24.417 56.589 1.00 24.58 171 ILE C O 1
ATOM 7821 N N . GLY C 1 172 ? -43.251 -25.478 55.006 1.00 24.20 172 GLY C N 1
ATOM 7822 C CA . GLY C 1 172 ? -44.247 -24.422 54.953 1.00 23.71 172 GLY C CA 1
ATOM 7823 C C . GLY C 1 172 ? -44.172 -23.485 53.760 1.00 23.72 172 GLY C C 1
ATOM 7824 O O . GLY C 1 172 ? -44.820 -22.438 53.753 1.00 23.38 172 GLY C O 1
ATOM 7825 N N . SER C 1 173 ? -43.385 -23.849 52.754 1.00 22.73 173 SER C N 1
ATOM 7826 C CA . SER C 1 173 ? -43.258 -23.025 51.556 1.00 21.61 173 SER C CA 1
ATOM 7827 C C . SER C 1 173 ? -44.493 -23.240 50.683 1.00 21.38 173 SER C C 1
ATOM 7828 O O . SER C 1 173 ? -45.141 -24.284 50.765 1.00 20.32 173 SER C O 1
ATOM 7831 N N . LYS C 1 174 ? -44.825 -22.256 49.850 1.00 19.86 174 LYS C N 1
ATOM 7832 C CA . LYS C 1 174 ? -45.997 -22.369 48.986 1.00 19.49 174 LYS C CA 1
ATOM 7833 C C . LYS C 1 174 ? -45.716 -22.047 47.524 1.00 17.97 174 LYS C C 1
ATOM 7834 O O . LYS C 1 174 ? -46.635 -21.762 46.755 1.00 18.63 174 LYS C O 1
ATOM 7840 N N . ALA C 1 175 ? -44.450 -22.094 47.132 1.00 16.96 175 ALA C N 1
ATOM 7841 C CA . ALA C 1 175 ? -44.102 -21.803 45.750 1.00 15.33 175 ALA C CA 1
ATOM 7842 C C . ALA C 1 175 ? -42.692 -22.246 45.396 1.00 14.79 175 ALA C C 1
ATOM 7843 O O . ALA C 1 175 ? -41.838 -22.430 46.266 1.00 15.73 175 ALA C O 1
ATOM 7845 N N . LEU C 1 176 ? -42.474 -22.430 44.100 1.00 14.63 176 LEU C N 1
ATOM 7846 C CA . LEU C 1 176 ? -41.178 -22.821 43.575 1.00 13.20 176 LEU C CA 1
ATOM 7847 C C . LEU C 1 176 ? -40.784 -21.804 42.517 1.00 13.14 176 LEU C C 1
ATOM 7848 O O . LEU C 1 176 ? -41.545 -21.545 41.588 1.00 13.56 176 LEU C O 1
ATOM 7853 N N . THR C 1 177 ? -39.602 -21.222 42.674 1.00 12.60 177 THR C N 1
ATOM 7854 C CA . THR C 1 177 ? -39.100 -20.252 41.710 1.00 13.41 177 THR C CA 1
ATOM 7855 C C . THR C 1 177 ? -38.068 -20.970 40.862 1.00 12.46 177 THR C C 1
ATOM 7856 O O . THR C 1 177 ? -37.138 -21.582 41.388 1.00 12.68 177 THR C O 1
ATOM 7860 N N . VAL C 1 178 ? -38.242 -20.897 39.547 1.00 12.64 178 VAL C N 1
ATOM 7861 C CA . VAL C 1 178 ? -37.324 -21.543 38.630 1.00 11.87 178 VAL C CA 1
ATOM 7862 C C . VAL C 1 178 ? -36.561 -20.550 37.765 1.00 10.69 178 VAL C C 1
ATOM 7863 O O . VAL C 1 178 ? -37.137 -19.909 36.886 1.00 11.75 178 VAL C O 1
ATOM 7867 N N . TRP C 1 179 ? -35.268 -20.408 38.045 1.00 10.67 179 TRP C N 1
ATOM 7868 C CA . TRP C 1 179 ? -34.396 -19.567 37.237 1.00 11.70 179 TRP C CA 1
ATOM 7869 C C . TRP C 1 179 ? -33.299 -20.498 36.754 1.00 10.93 179 TRP C C 1
ATOM 7870 O O . TRP C 1 179 ? -32.653 -21.166 37.561 1.00 11.72 179 TRP C O 1
ATOM 7881 N N . ILE C 1 180 ? -33.093 -20.556 35.444 1.00 10.58 180 ILE C N 1
ATOM 7882 C CA . ILE C 1 180 ? -32.047 -21.404 34.894 1.00 11.31 180 ILE C CA 1
ATOM 7883 C C . ILE C 1 180 ? -31.141 -20.573 33.992 1.00 10.46 180 ILE C C 1
ATOM 7884 O O . ILE C 1 180 ? -31.519 -19.484 33.556 1.00 10.86 180 ILE C O 1
ATOM 7889 N N . GLY C 1 181 ? -29.936 -21.071 33.736 1.00 10.59 181 GLY C N 1
ATOM 7890 C CA . GLY C 1 181 ? -29.015 -20.338 32.888 1.00 11.11 181 GLY C CA 1
ATOM 7891 C C . GLY C 1 181 ? -29.134 -20.730 31.428 1.00 10.73 181 GLY C C 1
ATOM 7892 O O . GLY C 1 181 ? -28.512 -20.111 30.561 1.00 11.47 181 GLY C O 1
ATOM 7893 N N . ASP C 1 182 ? -29.952 -21.747 31.161 1.00 10.69 182 ASP C N 1
ATOM 7894 C CA . ASP C 1 182 ? -30.161 -22.279 29.815 1.00 10.58 182 ASP C CA 1
ATOM 7895 C C . ASP C 1 182 ? -30.157 -21.247 28.695 1.00 9.83 182 ASP C C 1
ATOM 7896 O O . ASP C 1 182 ? -30.898 -20.265 28.726 1.00 10.06 182 ASP C O 1
ATOM 7901 N N . GLY C 1 183 ? -29.321 -21.501 27.695 1.00 10.47 183 GLY C N 1
ATOM 7902 C CA . GLY C 1 183 ? -29.213 -20.607 26.560 1.00 10.12 183 GLY C CA 1
ATOM 7903 C C . GLY C 1 183 ? -28.043 -21.032 25.700 1.00 10.79 183 GLY C C 1
ATOM 7904 O O . GLY C 1 183 ? -27.657 -22.203 25.707 1.00 11.83 183 GLY C O 1
ATOM 7905 N N . SER C 1 184 ? -27.474 -20.088 24.961 1.00 9.37 184 SER C N 1
ATOM 7906 C CA . SER C 1 184 ? -26.338 -20.385 24.102 1.00 9.13 184 SER C CA 1
ATOM 7907 C C . SER C 1 184 ? -25.374 -19.213 24.108 1.00 8.54 184 SER C C 1
ATOM 7908 O O . SER C 1 184 ? -25.761 -18.079 24.395 1.00 8.47 184 SER C O 1
ATOM 7911 N N . ASN C 1 185 ? -24.114 -19.492 23.795 1.00 8.53 185 ASN C N 1
ATOM 7912 C CA . ASN C 1 185 ? -23.100 -18.450 23.733 1.00 7.80 185 ASN C CA 1
ATOM 7913 C C . ASN C 1 185 ? -22.735 -18.120 22.292 1.00 8.00 185 ASN C C 1
ATOM 7914 O O . ASN C 1 185 ? -22.002 -17.163 22.041 1.00 8.54 185 ASN C O 1
ATOM 7919 N N . PHE C 1 186 ? -23.270 -18.891 21.343 1.00 8.17 186 PHE C N 1
ATOM 7920 C CA . PHE C 1 186 ? -22.962 -18.678 19.929 1.00 8.29 186 PHE C CA 1
ATOM 7921 C C . PHE C 1 186 ? -24.156 -18.843 19.012 1.00 8.77 186 PHE C C 1
ATOM 7922 O O . PHE C 1 186 ? -25.017 -19.689 19.247 1.00 9.47 186 PHE C O 1
ATOM 7930 N N . PRO C 1 187 ? -24.222 -18.032 17.947 1.00 8.15 187 PRO C N 1
ATOM 7931 C CA . PRO C 1 187 ? -25.328 -18.133 16.993 1.00 8.14 187 PRO C CA 1
ATOM 7932 C C . PRO C 1 187 ? -25.288 -19.555 16.422 1.00 8.71 187 PRO C C 1
ATOM 7933 O O . PRO C 1 187 ? -24.214 -20.073 16.125 1.00 9.06 187 PRO C O 1
ATOM 7937 N N . GLY C 1 188 ? -26.446 -20.188 16.285 1.00 9.71 188 GLY C N 1
ATOM 7938 C CA . GLY C 1 188 ? -26.479 -21.536 15.742 1.00 9.59 188 GLY C CA 1
ATOM 7939 C C . GLY C 1 188 ? -26.329 -22.660 16.751 1.00 9.09 188 GLY C C 1
ATOM 7940 O O . GLY C 1 188 ? -26.792 -23.773 16.501 1.00 9.44 188 GLY C O 1
ATOM 7941 N N . GLN C 1 189 ? -25.682 -22.392 17.880 1.00 9.25 189 GLN C N 1
ATOM 7942 C CA . GLN C 1 189 ? -25.490 -23.418 18.906 1.00 8.55 189 GLN C CA 1
ATOM 7943 C C . GLN C 1 189 ? -26.825 -24.037 19.312 1.00 9.13 189 GLN C C 1
ATOM 7944 O O . GLN C 1 189 ? -26.933 -25.256 19.464 1.00 9.93 189 GLN C O 1
ATOM 7950 N N . SER C 1 190 ? -27.836 -23.193 19.486 1.00 9.12 190 SER C N 1
ATOM 7951 C CA . SER C 1 190 ? -29.168 -23.653 19.861 1.00 9.55 190 SER C CA 1
ATOM 7952 C C . SER C 1 190 ? -30.208 -23.270 18.817 1.00 10.03 190 SER C C 1
ATOM 7953 O O . SER C 1 190 ? -30.049 -22.290 18.085 1.00 11.03 190 SER C O 1
ATOM 7956 N N . ASN C 1 191 ? -31.273 -24.058 18.747 1.00 10.69 191 ASN C N 1
ATOM 7957 C CA . ASN C 1 191 ? -32.381 -23.733 17.866 1.00 10.02 191 ASN C CA 1
ATOM 7958 C C . ASN C 1 191 ? -33.320 -23.077 18.876 1.00 10.60 191 ASN C C 1
ATOM 7959 O O . ASN C 1 191 ? -33.823 -23.744 19.779 1.00 10.42 191 ASN C O 1
ATOM 7964 N N . PHE C 1 192 ? -33.534 -21.770 18.748 1.00 9.50 192 PHE C N 1
ATOM 7965 C CA . PHE C 1 192 ? -34.367 -21.056 19.714 1.00 9.26 192 PHE C CA 1
ATOM 7966 C C . PHE C 1 192 ? -35.703 -21.719 19.997 1.00 9.66 192 PHE C C 1
ATOM 7967 O O . PHE C 1 192 ? -36.086 -21.897 21.152 1.00 10.57 192 PHE C O 1
ATOM 7975 N N . THR C 1 193 ? -36.412 -22.077 18.935 1.00 10.27 193 THR C N 1
ATOM 7976 C CA . THR C 1 193 ? -37.726 -22.684 19.071 1.00 11.29 193 THR C CA 1
ATOM 7977 C C . THR C 1 193 ? -37.717 -24.062 19.720 1.00 11.62 193 THR C C 1
ATOM 7978 O O . THR C 1 193 ? -38.477 -24.308 20.654 1.00 11.01 193 THR C O 1
ATOM 7982 N N . ARG C 1 194 ? -36.866 -24.960 19.235 1.00 11.79 194 ARG C N 1
ATOM 7983 C CA . ARG C 1 194 ? -36.807 -26.300 19.811 1.00 12.40 194 ARG C CA 1
ATOM 7984 C C . ARG C 1 194 ? -36.401 -26.266 21.282 1.00 12.27 194 ARG C C 1
ATOM 7985 O O . ARG C 1 194 ? -36.938 -27.017 22.098 1.00 10.71 194 ARG C O 1
ATOM 7993 N N . ALA C 1 195 ? -35.454 -25.397 21.626 1.00 11.41 195 ALA C N 1
ATOM 7994 C CA . ALA C 1 195 ? -35.008 -25.287 23.010 1.00 10.90 195 ALA C CA 1
ATOM 7995 C C . ALA C 1 195 ? -36.167 -24.843 23.896 1.00 11.57 195 ALA C C 1
ATOM 7996 O O . ALA C 1 195 ? -36.346 -25.363 24.995 1.00 11.11 195 ALA C O 1
ATOM 7998 N N . PHE C 1 196 ? -36.951 -23.880 23.416 1.00 10.52 196 PHE C N 1
ATOM 7999 C CA . PHE C 1 196 ? -38.082 -23.383 24.190 1.00 11.04 196 PHE C CA 1
ATOM 8000 C C . PHE C 1 196 ? -39.164 -24.456 24.310 1.00 10.95 196 PHE C C 1
ATOM 8001 O O . PHE C 1 196 ? -39.797 -24.580 25.356 1.00 11.43 196 PHE C O 1
ATOM 8009 N N . GLU C 1 197 ? -39.364 -25.243 23.255 1.00 11.89 197 GLU C N 1
ATOM 8010 C CA . GLU C 1 197 ? -40.359 -26.314 23.307 1.00 11.69 197 GLU C CA 1
ATOM 8011 C C . GLU C 1 197 ? -39.951 -27.322 24.379 1.00 11.63 197 GLU C C 1
ATOM 8012 O O . GLU C 1 197 ? -40.781 -27.768 25.171 1.00 12.32 197 GLU C O 1
ATOM 8018 N N . ARG C 1 198 ? -38.669 -27.674 24.410 1.00 10.44 198 ARG C N 1
ATOM 8019 C CA . ARG C 1 198 ? -38.176 -28.618 25.407 1.00 11.46 198 ARG C CA 1
ATOM 8020 C C . ARG C 1 198 ? -38.388 -28.060 26.812 1.00 11.46 198 ARG C C 1
ATOM 8021 O O . ARG C 1 198 ? -38.779 -28.787 27.727 1.00 13.06 198 ARG C O 1
ATOM 8029 N N . TYR C 1 199 ? -38.128 -26.766 26.981 1.00 11.60 199 TYR C N 1
ATOM 8030 C CA . TYR C 1 199 ? -38.307 -26.123 28.277 1.00 10.55 199 TYR C CA 1
ATOM 8031 C C . TYR C 1 199 ? -39.766 -26.188 28.716 1.00 11.35 199 TYR C C 1
ATOM 8032 O O . TYR C 1 199 ? -40.065 -26.534 29.862 1.00 12.30 199 TYR C O 1
ATOM 8041 N N . LEU C 1 200 ? -40.673 -25.854 27.805 1.00 11.46 200 LEU C N 1
ATOM 8042 C CA . LEU C 1 200 ? -42.096 -25.872 28.123 1.00 11.49 200 LEU C CA 1
ATOM 8043 C C . LEU C 1 200 ? -42.574 -27.264 28.526 1.00 12.74 200 LEU C C 1
ATOM 8044 O O . LEU C 1 200 ? -43.384 -27.407 29.441 1.00 13.68 200 LEU C O 1
ATOM 8049 N N . SER C 1 201 ? -42.067 -28.289 27.849 1.00 13.33 201 SER C N 1
ATOM 8050 C CA . SER C 1 201 ? -42.467 -29.658 28.154 1.00 15.20 201 SER C CA 1
ATOM 8051 C C . SER C 1 201 ? -41.966 -30.078 29.532 1.00 14.77 201 SER C C 1
ATOM 8052 O O . SER C 1 201 ? -42.672 -30.754 30.279 1.00 15.11 201 SER C O 1
ATOM 8055 N N . ALA C 1 202 ? -40.746 -29.676 29.868 1.00 12.69 202 ALA C N 1
ATOM 8056 C CA . ALA C 1 202 ? -40.168 -30.015 31.161 1.00 12.27 202 ALA C CA 1
ATOM 8057 C C . ALA C 1 202 ? -40.900 -29.295 32.289 1.00 13.78 202 ALA C C 1
ATOM 8058 O O . ALA C 1 202 ? -41.175 -29.883 33.335 1.00 13.49 202 ALA C O 1
ATOM 8060 N N . MET C 1 203 ? -41.210 -28.020 32.080 1.00 12.87 203 MET C N 1
ATOM 8061 C CA . MET C 1 203 ? -41.925 -27.250 33.093 1.00 12.75 203 MET C CA 1
ATOM 8062 C C . MET C 1 203 ? -43.328 -27.809 33.309 1.00 13.35 203 MET C C 1
ATOM 8063 O O . MET C 1 203 ? -43.882 -27.697 34.402 1.00 14.05 203 MET C O 1
ATOM 8068 N N . ALA C 1 204 ? -43.900 -28.410 32.269 1.00 13.77 204 ALA C N 1
ATOM 8069 C CA . ALA C 1 204 ? -45.232 -28.995 32.378 1.00 14.14 204 ALA C CA 1
ATOM 8070 C C . ALA C 1 204 ? -45.173 -30.166 33.353 1.00 15.25 204 ALA C C 1
ATOM 8071 O O . ALA C 1 204 ? -46.109 -30.393 34.121 1.00 14.65 204 ALA C O 1
ATOM 8073 N N . GLU C 1 205 ? -44.071 -30.909 33.323 1.00 14.51 205 GLU C N 1
ATOM 8074 C CA . GLU C 1 205 ? -43.903 -32.040 34.230 1.00 15.75 205 GLU C CA 1
ATOM 8075 C C . GLU C 1 205 ? -43.768 -31.542 35.664 1.00 16.03 205 GLU C C 1
ATOM 8076 O O . GLU C 1 205 ? -44.296 -32.150 36.594 1.00 16.79 205 GLU C O 1
ATOM 8082 N N . ILE C 1 206 ? -43.057 -30.434 35.844 1.00 15.28 206 ILE C N 1
ATOM 8083 C CA . ILE C 1 206 ? -42.886 -29.865 37.175 1.00 15.18 206 ILE C CA 1
ATOM 8084 C C . ILE C 1 206 ? -44.235 -29.344 37.665 1.00 16.33 206 ILE C C 1
ATOM 8085 O O . ILE C 1 206 ? -44.588 -29.504 38.834 1.00 15.37 206 ILE C O 1
ATOM 8090 N N . TYR C 1 207 ? -44.986 -28.728 36.758 1.00 16.13 207 TYR C N 1
ATOM 8091 C CA . TYR C 1 207 ? -46.295 -28.179 37.083 1.00 17.62 207 TYR C CA 1
ATOM 8092 C C . TYR C 1 207 ? -47.220 -29.261 37.643 1.00 17.87 207 TYR C C 1
ATOM 8093 O O . TYR C 1 207 ? -47.972 -29.016 38.587 1.00 18.19 207 TYR C O 1
ATOM 8102 N N . LYS C 1 208 ? -47.149 -30.458 37.068 1.00 18.77 208 LYS C N 1
ATOM 8103 C CA . LYS C 1 208 ? -47.983 -31.575 37.509 1.00 20.46 208 LYS C CA 1
ATOM 8104 C C . LYS C 1 208 ? -47.708 -31.958 38.960 1.00 20.29 208 LYS C C 1
ATOM 8105 O O . LYS C 1 208 ? -48.546 -32.583 39.610 1.00 21.45 208 LYS C O 1
ATOM 8111 N N . GLY C 1 209 ? -46.536 -31.587 39.465 1.00 20.01 209 GLY C N 1
ATOM 8112 C CA . GLY C 1 209 ? -46.188 -31.923 40.835 1.00 19.49 209 GLY C CA 1
ATOM 8113 C C . GLY C 1 209 ? -46.513 -30.844 41.849 1.00 19.38 209 GLY C C 1
ATOM 8114 O O . GLY C 1 209 ? -46.194 -30.979 43.031 1.00 20.12 209 GLY C O 1
ATOM 8115 N N . LEU C 1 210 ? -47.153 -29.772 41.394 1.00 19.48 210 LEU C N 1
ATOM 8116 C CA . LEU C 1 210 ? -47.507 -28.661 42.272 1.00 19.94 210 LEU C CA 1
ATOM 8117 C C . LEU C 1 210 ? -48.767 -28.890 43.096 1.00 20.16 210 LEU C C 1
ATOM 8118 O O . LEU C 1 210 ? -49.806 -29.274 42.562 1.00 20.55 210 LEU C O 1
ATOM 8123 N N . PRO C 1 211 ? -48.686 -28.659 44.416 1.00 20.73 211 PRO C N 1
ATOM 8124 C CA . PRO C 1 211 ? -49.870 -28.845 45.255 1.00 21.88 211 PRO C CA 1
ATOM 8125 C C . PRO C 1 211 ? -50.921 -27.823 44.821 1.00 23.05 211 PRO C C 1
ATOM 8126 O O . PRO C 1 211 ? -50.606 -26.864 44.115 1.00 22.27 211 PRO C O 1
ATOM 8130 N N . ASP C 1 212 ? -52.161 -28.023 45.248 1.00 23.07 212 ASP C N 1
ATOM 8131 C CA . ASP C 1 212 ? -53.247 -27.125 44.880 1.00 24.36 212 ASP C CA 1
ATOM 8132 C C . ASP C 1 212 ? -53.014 -25.663 45.253 1.00 23.39 212 ASP C C 1
ATOM 8133 O O . ASP C 1 212 ? -53.401 -24.762 44.510 1.00 23.57 212 ASP C O 1
ATOM 8138 N N . ASP C 1 213 ? -52.381 -25.429 46.399 1.00 23.31 213 ASP C N 1
ATOM 8139 C CA . ASP C 1 213 ? -52.135 -24.068 46.863 1.00 23.20 213 ASP C CA 1
ATOM 8140 C C . ASP C 1 213 ? -50.719 -23.563 46.596 1.00 22.96 213 ASP C C 1
ATOM 8141 O O . ASP C 1 213 ? -50.238 -22.654 47.274 1.00 23.51 213 ASP C O 1
ATOM 8146 N N . TRP C 1 214 ? -50.060 -24.148 45.603 1.00 21.22 214 TRP C N 1
ATOM 8147 C CA . TRP C 1 214 ? -48.704 -23.747 45.248 1.00 20.74 214 TRP C CA 1
ATOM 8148 C C . TRP C 1 214 ? -48.650 -22.963 43.947 1.00 18.97 214 TRP C C 1
ATOM 8149 O O . TRP C 1 214 ? -49.535 -23.077 43.098 1.00 19.19 214 TRP C O 1
ATOM 8160 N N . LYS C 1 215 ? -47.601 -22.162 43.804 1.00 18.15 215 LYS C N 1
ATOM 8161 C CA . LYS C 1 215 ? -47.395 -21.386 42.594 1.00 17.75 215 LYS C CA 1
ATOM 8162 C C . LYS C 1 215 ? -46.027 -21.729 42.031 1.00 16.43 215 LYS C C 1
ATOM 8163 O O . LYS C 1 215 ? -45.104 -22.072 42.773 1.00 17.21 215 LYS C O 1
ATOM 8169 N N . LEU C 1 216 ? -45.917 -21.657 40.710 1.00 15.40 216 LEU C N 1
ATOM 8170 C CA . LEU C 1 216 ? -44.668 -21.932 40.016 1.00 14.10 216 LEU C CA 1
ATOM 8171 C C . LEU C 1 216 ? -44.255 -20.623 39.355 1.00 14.48 216 LEU C C 1
ATOM 8172 O O . LEU C 1 216 ? -44.942 -20.127 38.459 1.00 13.98 216 LEU C O 1
ATOM 8177 N N . PHE C 1 217 ? -43.143 -20.061 39.817 1.00 13.76 217 PHE C N 1
ATOM 8178 C CA . PHE C 1 217 ? -42.645 -18.801 39.283 1.00 13.57 217 PHE C CA 1
ATOM 8179 C C . PHE C 1 217 ? -41.452 -18.987 38.359 1.00 13.18 217 PHE C C 1
ATOM 8180 O O . PHE C 1 217 ? -40.424 -19.525 38.770 1.00 14.63 217 PHE C O 1
ATOM 8188 N N . SER C 1 218 ? -41.591 -18.550 37.112 1.00 11.66 218 SER C N 1
ATOM 8189 C CA . SER C 1 218 ? -40.481 -18.625 36.166 1.00 11.78 218 SER C CA 1
ATOM 8190 C C . SER C 1 218 ? -39.865 -17.229 36.140 1.00 11.42 218 SER C C 1
ATOM 8191 O O . SER C 1 218 ? -40.578 -16.226 36.113 1.00 10.92 218 SER C O 1
ATOM 8194 N N . GLU C 1 219 ? -38.538 -17.171 36.166 1.00 11.06 219 GLU C N 1
ATOM 8195 C CA . GLU C 1 219 ? -37.822 -15.902 36.201 1.00 11.21 219 GLU C CA 1
ATOM 8196 C C . GLU C 1 219 ? -36.998 -15.638 34.943 1.00 11.11 219 GLU C C 1
ATOM 8197 O O . GLU C 1 219 ? -36.050 -16.364 34.647 1.00 12.73 219 GLU C O 1
ATOM 8203 N N . HIS C 1 220 ? -37.358 -14.591 34.206 1.00 10.44 220 HIS C N 1
ATOM 8204 C CA . HIS C 1 220 ? -36.624 -14.258 32.993 1.00 10.06 220 HIS C CA 1
ATOM 8205 C C . HIS C 1 220 ? -35.344 -13.488 33.285 1.00 9.27 220 HIS C C 1
ATOM 8206 O O . HIS C 1 220 ? -35.206 -12.852 34.336 1.00 9.56 220 HIS C O 1
ATOM 8213 N N . LYS C 1 221 ? -34.410 -13.560 32.344 1.00 8.04 221 LYS C N 1
ATOM 8214 C CA . LYS C 1 221 ? -33.130 -12.867 32.456 1.00 8.03 221 LYS C CA 1
ATOM 8215 C C . LYS C 1 221 ? -32.566 -12.709 31.047 1.00 8.49 221 LYS C C 1
ATOM 8216 O O . LYS C 1 221 ? -32.477 -13.676 30.298 1.00 9.73 221 LYS C O 1
ATOM 8222 N N . MET C 1 222 ? -32.190 -11.485 30.686 1.00 8.88 222 MET C N 1
ATOM 8223 C CA . MET C 1 222 ? -31.670 -11.209 29.348 1.00 8.14 222 MET C CA 1
ATOM 8224 C C . MET C 1 222 ? -30.406 -11.990 28.989 1.00 7.81 222 MET C C 1
ATOM 8225 O O . MET C 1 222 ? -30.295 -12.522 27.883 1.00 8.93 222 MET C O 1
ATOM 8230 N N . TYR C 1 223 ? -29.458 -12.053 29.918 1.00 8.47 223 TYR C N 1
ATOM 8231 C CA . TYR C 1 223 ? -28.205 -12.768 29.685 1.00 8.28 223 TYR C CA 1
ATOM 8232 C C . TYR C 1 223 ? -27.501 -13.060 31.007 1.00 9.40 223 TYR C C 1
ATOM 8233 O O . TYR C 1 223 ? -27.871 -12.516 32.049 1.00 8.73 223 TYR C O 1
ATOM 8242 N N . GLU C 1 224 ? -26.458 -13.887 30.919 1.00 9.49 224 GLU C N 1
ATOM 8243 C CA . GLU C 1 224 ? -25.625 -14.343 32.041 1.00 9.87 224 GLU C CA 1
ATOM 8244 C C . GLU C 1 224 ? -26.333 -15.449 32.813 1.00 10.04 224 GLU C C 1
ATOM 8245 O O . GLU C 1 224 ? -27.347 -15.207 33.471 1.00 10.86 224 GLU C O 1
ATOM 8251 N N . PRO C 1 225 ? -25.763 -16.666 32.817 1.00 10.02 225 PRO C N 1
ATOM 8252 C CA . PRO C 1 225 ? -24.520 -17.135 32.193 1.00 9.87 225 PRO C CA 1
ATOM 8253 C C . PRO C 1 225 ? -24.446 -17.276 30.670 1.00 9.07 225 PRO C C 1
ATOM 8254 O O . PRO C 1 225 ? -23.350 -17.433 30.130 1.00 11.15 225 PRO C O 1
ATOM 8258 N N . ALA C 1 226 ? -25.580 -17.248 29.975 1.00 9.41 226 ALA C N 1
ATOM 8259 C CA . ALA C 1 226 ? -25.555 -17.372 28.514 1.00 9.20 226 ALA C CA 1
ATOM 8260 C C . ALA C 1 226 ? -25.320 -15.993 27.911 1.00 9.41 226 ALA C C 1
ATOM 8261 O O . ALA C 1 226 ? -26.023 -15.032 28.239 1.00 9.98 226 ALA C O 1
ATOM 8263 N N . PHE C 1 227 ? -24.344 -15.902 27.010 1.00 7.84 227 PHE C N 1
ATOM 8264 C CA . PHE C 1 227 ? -23.989 -14.618 26.424 1.00 8.20 227 PHE C CA 1
ATOM 8265 C C . PHE C 1 227 ? -24.392 -14.314 24.987 1.00 7.44 227 PHE C C 1
ATOM 8266 O O . PHE C 1 227 ? -23.937 -13.326 24.411 1.00 7.80 227 PHE C O 1
ATOM 8274 N N . TYR C 1 228 ? -25.227 -15.165 24.399 1.00 8.93 228 TYR C N 1
ATOM 8275 C CA . TYR C 1 228 ? -25.738 -14.884 23.061 1.00 6.39 228 TYR C CA 1
ATOM 8276 C C . TYR C 1 228 ? -27.263 -14.944 23.136 1.00 7.31 228 TYR C C 1
ATOM 8277 O O . TYR C 1 228 ? -27.942 -14.000 22.752 1.00 8.09 228 TYR C O 1
ATOM 8286 N N . SER C 1 229 ? -27.801 -16.060 23.621 1.00 8.28 229 SER C N 1
ATOM 8287 C CA . SER C 1 229 ? -29.248 -16.175 23.765 1.00 8.20 229 SER C CA 1
ATOM 8288 C C . SER C 1 229 ? -29.557 -16.882 25.071 1.00 8.27 229 SER C C 1
ATOM 8289 O O . SER C 1 229 ? -28.741 -17.644 25.584 1.00 9.14 229 SER C O 1
ATOM 8292 N N . THR C 1 230 ? -30.737 -16.601 25.611 1.00 8.83 230 THR C N 1
ATOM 8293 C CA . THR C 1 230 ? -31.196 -17.214 26.846 1.00 7.72 230 THR C CA 1
ATOM 8294 C C . THR C 1 230 ? -32.625 -17.671 26.560 1.00 9.15 230 THR C C 1
ATOM 8295 O O . THR C 1 230 ? -33.406 -16.936 25.960 1.00 9.17 230 THR C O 1
ATOM 8299 N N . VAL C 1 231 ? -32.956 -18.899 26.951 1.00 9.17 231 VAL C N 1
ATOM 8300 C CA . VAL C 1 231 ? -34.292 -19.419 26.686 1.00 9.45 231 VAL C CA 1
ATOM 8301 C C . VAL C 1 231 ? -35.374 -18.525 27.289 1.00 10.07 231 VAL C C 1
ATOM 8302 O O . VAL C 1 231 ? -36.273 -18.067 26.587 1.00 9.75 231 VAL C O 1
ATOM 8306 N N . VAL C 1 232 ? -35.297 -18.269 28.587 1.00 9.66 232 VAL C N 1
ATOM 8307 C CA . VAL C 1 232 ? -36.280 -17.398 29.219 1.00 10.39 232 VAL C CA 1
ATOM 8308 C C . VAL C 1 232 ? -35.586 -16.042 29.320 1.00 9.41 232 VAL C C 1
ATOM 8309 O O . VAL C 1 232 ? -35.139 -15.628 30.393 1.00 9.66 232 VAL C O 1
ATOM 8313 N N . GLN C 1 233 ? -35.522 -15.343 28.189 1.00 9.54 233 GLN C N 1
ATOM 8314 C CA . GLN C 1 233 ? -34.805 -14.071 28.116 1.00 8.67 233 GLN C CA 1
ATOM 8315 C C . GLN C 1 233 ? -35.508 -12.794 28.555 1.00 7.89 233 GLN C C 1
ATOM 8316 O O . GLN C 1 233 ? -34.847 -11.857 28.999 1.00 8.43 233 GLN C O 1
ATOM 8322 N N . ASP C 1 234 ? -36.830 -12.729 28.423 1.00 8.57 234 ASP C N 1
ATOM 8323 C CA . ASP C 1 234 ? -37.544 -11.526 28.839 1.00 9.31 234 ASP C CA 1
ATOM 8324 C C . ASP C 1 234 ? -38.967 -11.812 29.290 1.00 8.91 234 ASP C C 1
ATOM 8325 O O . ASP C 1 234 ? -39.403 -12.965 29.304 1.00 9.22 234 ASP C O 1
ATOM 8330 N N . TRP C 1 235 ? -39.688 -10.760 29.663 1.00 9.42 235 TRP C N 1
ATOM 8331 C CA . TRP C 1 235 ? -41.051 -10.931 30.144 1.00 10.13 235 TRP C CA 1
ATOM 8332 C C . TRP C 1 235 ? -42.017 -11.452 29.087 1.00 9.68 235 TRP C C 1
ATOM 8333 O O . TRP C 1 235 ? -43.036 -12.048 29.428 1.00 10.47 235 TRP C O 1
ATOM 8344 N N . GLY C 1 236 ? -41.707 -11.232 27.811 1.00 9.87 236 GLY C N 1
ATOM 8345 C CA . GLY C 1 236 ? -42.578 -11.715 26.752 1.00 10.29 236 GLY C CA 1
ATOM 8346 C C . GLY C 1 236 ? -42.581 -13.233 26.747 1.00 10.36 236 GLY C C 1
ATOM 8347 O O . GLY C 1 236 ? -43.632 -13.875 26.729 1.00 11.19 236 GLY C O 1
ATOM 8348 N N . THR C 1 237 ? -41.390 -13.814 26.757 1.00 8.35 237 THR C N 1
ATOM 8349 C CA . THR C 1 237 ? -41.267 -15.266 26.782 1.00 9.40 237 THR C CA 1
ATOM 8350 C C . THR C 1 237 ? -41.830 -15.769 28.102 1.00 10.88 237 THR C C 1
ATOM 8351 O O . THR C 1 237 ? -42.478 -16.818 28.158 1.00 10.55 237 THR C O 1
ATOM 8355 N N . ASN C 1 238 ? -41.592 -15.014 29.168 1.00 9.68 238 ASN C N 1
ATOM 8356 C CA . ASN C 1 238 ? -42.085 -15.413 30.475 1.00 9.99 238 ASN C CA 1
ATOM 8357 C C . ASN C 1 238 ? -43.610 -15.489 30.452 1.00 11.62 238 ASN C C 1
ATOM 8358 O O . ASN C 1 238 ? -44.199 -16.435 30.978 1.00 11.45 238 ASN C O 1
ATOM 8363 N N . TYR C 1 239 ? -44.255 -14.503 29.836 1.00 9.88 239 TYR C N 1
ATOM 8364 C CA . TYR C 1 239 ? -45.711 -14.528 29.766 1.00 10.33 239 TYR C CA 1
ATOM 8365 C C . TYR C 1 239 ? -46.172 -15.772 29.019 1.00 11.40 239 TYR C C 1
ATOM 8366 O O . TYR C 1 239 ? -47.115 -16.443 29.440 1.00 12.06 239 TYR C O 1
ATOM 8375 N N . LEU C 1 240 ? -45.518 -16.080 27.903 1.00 10.73 240 LEU C N 1
ATOM 8376 C CA . LEU C 1 240 ? -45.895 -17.256 27.126 1.00 12.26 240 LEU C CA 1
ATOM 8377 C C . LEU C 1 240 ? -45.791 -18.514 27.980 1.00 12.26 240 LEU C C 1
ATOM 8378 O O . LEU C 1 240 ? -46.628 -19.410 27.880 1.00 13.09 240 LEU C O 1
ATOM 8383 N N . ILE C 1 241 ? -44.763 -18.581 28.822 1.00 11.91 241 ILE C N 1
ATOM 8384 C CA . ILE C 1 241 ? -44.571 -19.734 29.699 1.00 11.59 241 ILE C CA 1
ATOM 8385 C C . ILE C 1 241 ? -45.729 -19.845 30.685 1.00 12.79 241 ILE C C 1
ATOM 8386 O O . ILE C 1 241 ? -46.389 -20.881 30.768 1.00 13.42 241 ILE C O 1
ATOM 8391 N N . ALA C 1 242 ? -45.976 -18.768 31.422 1.00 12.86 242 ALA C N 1
ATOM 8392 C CA . ALA C 1 242 ? -47.038 -18.745 32.422 1.00 14.29 242 ALA C CA 1
ATOM 8393 C C . ALA C 1 242 ? -48.416 -19.043 31.839 1.00 15.07 242 ALA C C 1
ATOM 8394 O O . ALA C 1 242 ? -49.194 -19.808 32.418 1.00 15.76 242 ALA C O 1
ATOM 8396 N N . GLN C 1 243 ? -48.722 -18.444 30.694 1.00 14.89 243 GLN C N 1
ATOM 8397 C CA . GLN C 1 243 ? -50.017 -18.663 30.065 1.00 17.44 243 GLN C CA 1
ATOM 8398 C C . GLN C 1 243 ? -50.153 -20.111 29.602 1.00 17.90 243 GLN C C 1
ATOM 8399 O O . GLN C 1 243 ? -51.221 -20.715 29.724 1.00 18.96 243 GLN C O 1
ATOM 8405 N N . THR C 1 244 ? -49.065 -20.667 29.082 1.00 15.79 244 THR C N 1
ATOM 8406 C CA . THR C 1 244 ? -49.058 -22.042 28.589 1.00 16.25 244 THR C CA 1
ATOM 8407 C C . THR C 1 244 ? -49.187 -23.097 29.686 1.00 17.83 244 THR C C 1
ATOM 8408 O O . THR C 1 244 ? -49.933 -24.068 29.538 1.00 18.38 244 THR C O 1
ATOM 8412 N N . LEU C 1 245 ? -48.465 -22.904 30.784 1.00 16.27 245 LEU C N 1
ATOM 8413 C CA . LEU C 1 245 ? -48.473 -23.867 31.881 1.00 15.51 245 LEU C CA 1
ATOM 8414 C C . LEU C 1 245 ? -49.770 -23.991 32.665 1.00 16.71 245 LEU C C 1
ATOM 8415 O O . LEU C 1 245 ? -50.192 -25.101 32.987 1.00 17.81 245 LEU C O 1
ATOM 8420 N N . GLY C 1 246 ? -50.398 -22.868 32.986 1.00 16.21 246 GLY C N 1
ATOM 8421 C CA . GLY C 1 246 ? -51.639 -22.932 33.735 1.00 17.18 246 GLY C CA 1
ATOM 8422 C C . GLY C 1 246 ? -51.787 -21.851 34.786 1.00 17.61 246 GLY C C 1
ATOM 8423 O O . GLY C 1 246 ? -50.874 -21.054 34.997 1.00 16.34 246 GLY C O 1
ATOM 8424 N N . PRO C 1 247 ? -52.937 -21.811 35.478 1.00 18.43 247 PRO C N 1
ATOM 8425 C CA . PRO C 1 247 ? -53.259 -20.838 36.526 1.00 19.53 247 PRO C CA 1
ATOM 8426 C C . PRO C 1 247 ? -52.237 -20.708 37.653 1.00 18.25 247 PRO C C 1
ATOM 8427 O O . PRO C 1 247 ? -52.069 -19.629 38.212 1.00 19.54 247 PRO C O 1
ATOM 8431 N N . LYS C 1 248 ? -51.566 -21.802 37.994 1.00 17.55 248 LYS C N 1
ATOM 8432 C CA . LYS C 1 248 ? -50.586 -21.769 39.073 1.00 16.90 248 LYS C CA 1
ATOM 8433 C C . LYS C 1 248 ? -49.214 -21.255 38.642 1.00 15.35 248 LYS C C 1
ATOM 8434 O O . LYS C 1 248 ? -48.333 -21.050 39.477 1.00 17.30 248 LYS C O 1
ATOM 8440 N N . ALA C 1 249 ? -49.044 -21.040 37.341 1.00 15.40 249 ALA C N 1
ATOM 8441 C CA . ALA C 1 249 ? -47.778 -20.555 36.802 1.00 13.65 249 ALA C CA 1
ATOM 8442 C C . ALA C 1 249 ? -47.812 -19.044 36.602 1.00 13.61 249 ALA C C 1
ATOM 8443 O O . ALA C 1 249 ? -48.693 -18.523 35.917 1.00 12.81 249 ALA C O 1
ATOM 8445 N N . GLN C 1 250 ? -46.850 -18.344 37.197 1.00 12.24 250 GLN C N 1
ATOM 8446 C CA . GLN C 1 250 ? -46.781 -16.896 37.066 1.00 12.29 250 GLN C CA 1
ATOM 8447 C C . GLN C 1 250 ? -45.353 -16.423 36.830 1.00 11.56 250 GLN C C 1
ATOM 8448 O O . GLN C 1 250 ? -44.403 -17.189 36.975 1.00 12.73 250 GLN C O 1
ATOM 8454 N N . CYS C 1 251 ? -45.210 -15.147 36.485 1.00 11.38 251 CYS C N 1
ATOM 8455 C CA . CYS C 1 251 ? -43.903 -14.575 36.180 1.00 11.97 251 CYS C CA 1
ATOM 8456 C C . CYS C 1 251 ? -43.259 -13.808 37.325 1.00 11.40 251 CYS C C 1
ATOM 8457 O O . CYS C 1 251 ? -43.914 -13.016 38.002 1.00 12.87 251 CYS C O 1
ATOM 8460 N N . LEU C 1 252 ? -41.965 -14.036 37.527 1.00 12.04 252 LEU C N 1
ATOM 8461 C CA . LEU C 1 252 ? -41.234 -13.337 38.570 1.00 12.69 252 LEU C CA 1
ATOM 8462 C C . LEU C 1 252 ? -40.330 -12.305 37.906 1.00 13.23 252 LEU C C 1
ATOM 8463 O O . LEU C 1 252 ? -39.593 -12.610 36.962 1.00 13.76 252 LEU C O 1
ATOM 8468 N N . VAL C 1 253 ? -40.404 -11.076 38.399 1.00 11.72 253 VAL C N 1
ATOM 8469 C CA . VAL C 1 253 ? -39.622 -9.979 37.852 1.00 12.84 253 VAL C CA 1
ATOM 8470 C C . VAL C 1 253 ? -38.450 -9.606 38.749 1.00 12.67 253 VAL C C 1
ATOM 8471 O O . VAL C 1 253 ? -38.643 -9.139 39.871 1.00 13.96 253 VAL C O 1
ATOM 8475 N N . ASP C 1 254 ? -37.235 -9.832 38.257 1.00 11.86 254 ASP C N 1
ATOM 8476 C CA . ASP C 1 254 ? -36.029 -9.479 38.997 1.00 11.17 254 ASP C CA 1
ATOM 8477 C C . ASP C 1 254 ? -35.595 -8.165 38.353 1.00 9.99 254 ASP C C 1
ATOM 8478 O O . ASP C 1 254 ? -35.317 -8.117 37.157 1.00 10.58 254 ASP C O 1
ATOM 8483 N N . LEU C 1 255 ? -35.554 -7.101 39.146 1.00 10.52 255 LEU C N 1
ATOM 8484 C CA . LEU C 1 255 ? -35.227 -5.777 38.628 1.00 9.27 255 LEU C CA 1
ATOM 8485 C C . LEU C 1 255 ? -33.985 -5.658 37.750 1.00 9.64 255 LEU C C 1
ATOM 8486 O O . LEU C 1 255 ? -34.018 -4.969 36.731 1.00 10.12 255 LEU C O 1
ATOM 8491 N N . GLY C 1 256 ? -32.903 -6.332 38.121 1.00 8.92 256 GLY C N 1
ATOM 8492 C CA . GLY C 1 256 ? -31.685 -6.232 37.333 1.00 8.19 256 GLY C CA 1
ATOM 8493 C C . GLY C 1 256 ? -31.574 -7.163 36.137 1.00 8.41 256 GLY C C 1
ATOM 8494 O O . GLY C 1 256 ? -30.496 -7.288 35.559 1.00 10.43 256 GLY C O 1
ATOM 8495 N N . HIS C 1 257 ? -32.676 -7.797 35.750 1.00 9.20 257 HIS C N 1
ATOM 8496 C CA . HIS C 1 257 ? -32.661 -8.746 34.635 1.00 8.51 257 HIS C CA 1
ATOM 8497 C C . HIS C 1 257 ? -33.149 -8.231 33.281 1.00 8.76 257 HIS C C 1
ATOM 8498 O O . HIS C 1 257 ? -33.472 -9.028 32.401 1.00 10.19 257 HIS C O 1
ATOM 8505 N N . HIS C 1 258 ? -33.159 -6.915 33.093 1.00 8.83 258 HIS C N 1
ATOM 8506 C CA . HIS C 1 258 ? -33.660 -6.330 31.853 1.00 9.75 258 HIS C CA 1
ATOM 8507 C C . HIS C 1 258 ? -32.631 -5.565 31.035 1.00 9.97 258 HIS C C 1
ATOM 8508 O O . HIS C 1 258 ? -31.594 -5.145 31.544 1.00 10.36 258 HIS C O 1
ATOM 8515 N N . ALA C 1 259 ? -32.940 -5.386 29.756 1.00 9.50 259 ALA C N 1
ATOM 8516 C CA . ALA C 1 259 ? -32.061 -4.672 28.841 1.00 9.25 259 ALA C CA 1
ATOM 8517 C C . ALA C 1 259 ? -31.868 -3.232 29.295 1.00 8.73 259 ALA C C 1
ATOM 8518 O O . ALA C 1 259 ? -32.700 -2.677 30.016 1.00 8.77 259 ALA C O 1
ATOM 8520 N N . PRO C 1 260 ? -30.761 -2.606 28.881 1.00 8.45 260 PRO C N 1
ATOM 8521 C CA . PRO C 1 260 ? -30.537 -1.217 29.285 1.00 9.04 260 PRO C CA 1
ATOM 8522 C C . PRO C 1 260 ? -31.720 -0.331 28.895 1.00 10.43 260 PRO C C 1
ATOM 8523 O O . PRO C 1 260 ? -32.279 -0.472 27.805 1.00 9.50 260 PRO C O 1
ATOM 8527 N N . ASN C 1 261 ? -32.093 0.558 29.812 1.00 10.46 261 ASN C N 1
ATOM 8528 C CA . ASN C 1 261 ? -33.176 1.528 29.636 1.00 10.66 261 ASN C CA 1
ATOM 8529 C C . ASN C 1 261 ? -34.610 1.006 29.596 1.00 9.82 261 ASN C C 1
ATOM 8530 O O . ASN C 1 261 ? -35.545 1.775 29.379 1.00 11.10 261 ASN C O 1
ATOM 8535 N N . THR C 1 262 ? -34.785 -0.290 29.825 1.00 9.44 262 THR C N 1
ATOM 8536 C CA . THR C 1 262 ? -36.117 -0.891 29.828 1.00 9.09 262 THR C CA 1
ATOM 8537 C C . THR C 1 262 ? -37.035 -0.194 30.829 1.00 9.16 262 THR C C 1
ATOM 8538 O O . THR C 1 262 ? -36.599 0.194 31.915 1.00 9.65 262 THR C O 1
ATOM 8542 N N . ASN C 1 263 ? -38.302 -0.020 30.463 1.00 9.49 263 ASN C N 1
ATOM 8543 C CA . ASN C 1 263 ? -39.257 0.567 31.399 1.00 9.20 263 ASN C CA 1
ATOM 8544 C C . ASN C 1 263 ? -39.808 -0.643 32.153 1.00 9.33 263 ASN C C 1
ATOM 8545 O O . ASN C 1 263 ? -40.737 -1.319 31.695 1.00 8.66 263 ASN C O 1
ATOM 8550 N N . ILE C 1 264 ? -39.210 -0.919 33.305 1.00 8.86 264 ILE C N 1
ATOM 8551 C CA . ILE C 1 264 ? -39.579 -2.066 34.119 1.00 9.29 264 ILE C CA 1
ATOM 8552 C C . ILE C 1 264 ? -40.945 -1.935 34.781 1.00 8.82 264 ILE C C 1
ATOM 8553 O O . ILE C 1 264 ? -41.710 -2.906 34.832 1.00 8.99 264 ILE C O 1
ATOM 8558 N N . GLU C 1 265 ? -41.268 -0.747 35.281 1.00 8.16 265 GLU C N 1
ATOM 8559 C CA . GLU C 1 265 ? -42.572 -0.561 35.910 1.00 8.79 265 GLU C CA 1
ATOM 8560 C C . GLU C 1 265 ? -43.723 -0.842 34.931 1.00 8.97 265 GLU C C 1
ATOM 8561 O O . GLU C 1 265 ? -44.813 -1.231 35.356 1.00 9.96 265 GLU C O 1
ATOM 8567 N N . MET C 1 266 ? -43.500 -0.657 33.629 1.00 9.19 266 MET C N 1
ATOM 8568 C CA . MET C 1 266 ? -44.560 -0.958 32.663 1.00 8.73 266 MET C CA 1
ATOM 8569 C C . MET C 1 266 ? -44.739 -2.474 32.565 1.00 9.53 266 MET C C 1
ATOM 8570 O O . MET C 1 266 ? -45.856 -2.970 32.432 1.00 8.47 266 MET C O 1
ATOM 8575 N N . ILE C 1 267 ? -43.635 -3.210 32.618 1.00 9.55 267 ILE C N 1
ATOM 8576 C CA . ILE C 1 267 ? -43.711 -4.665 32.556 1.00 9.69 267 ILE C CA 1
ATOM 8577 C C . ILE C 1 267 ? -44.558 -5.147 33.732 1.00 9.50 267 ILE C C 1
ATOM 8578 O O . ILE C 1 267 ? -45.402 -6.030 33.587 1.00 10.24 267 ILE C O 1
ATOM 8583 N N . VAL C 1 268 ? -44.331 -4.549 34.897 1.00 9.84 268 VAL C N 1
ATOM 8584 C CA . VAL C 1 268 ? -45.079 -4.899 36.095 1.00 10.40 268 VAL C CA 1
ATOM 8585 C C . VAL C 1 268 ? -46.575 -4.667 35.863 1.00 10.05 268 VAL C C 1
ATOM 8586 O O . VAL C 1 268 ? -47.398 -5.532 36.162 1.00 10.15 268 VAL C O 1
ATOM 8590 N N . ALA C 1 269 ? -46.924 -3.507 35.317 1.00 9.61 269 ALA C N 1
ATOM 8591 C CA . ALA C 1 269 ? -48.326 -3.187 35.055 1.00 10.06 269 ALA C CA 1
ATOM 8592 C C . ALA C 1 269 ? -48.954 -4.184 34.084 1.00 10.97 269 ALA C C 1
ATOM 8593 O O . ALA C 1 269 ? -50.084 -4.633 34.286 1.00 12.28 269 ALA C O 1
ATOM 8595 N N . ARG C 1 270 ? -48.223 -4.522 33.025 1.00 10.47 270 ARG C N 1
ATOM 8596 C CA . ARG C 1 270 ? -48.711 -5.463 32.018 1.00 10.30 270 ARG C CA 1
ATOM 8597 C C . ARG C 1 270 ? -48.989 -6.837 32.627 1.00 10.21 270 ARG C C 1
ATOM 8598 O O . ARG C 1 270 ? -50.029 -7.445 32.359 1.00 10.75 270 ARG C O 1
ATOM 8606 N N . LEU C 1 271 ? -48.069 -7.325 33.451 1.00 10.54 271 LEU C N 1
ATOM 8607 C CA . LEU C 1 271 ? -48.252 -8.628 34.082 1.00 10.90 271 LEU C CA 1
ATOM 8608 C C . LEU C 1 271 ? -49.438 -8.612 35.043 1.00 12.34 271 LEU C C 1
ATOM 8609 O O . LEU C 1 271 ? -50.149 -9.608 35.174 1.00 13.27 271 LEU C O 1
ATOM 8614 N N . ILE C 1 272 ? -49.658 -7.484 35.714 1.00 11.88 272 ILE C N 1
ATOM 8615 C CA . ILE C 1 272 ? -50.789 -7.377 36.630 1.00 12.75 272 ILE C CA 1
ATOM 8616 C C . ILE C 1 272 ? -52.094 -7.406 35.832 1.00 13.65 272 ILE C C 1
ATOM 8617 O O . ILE C 1 272 ? -53.040 -8.111 36.193 1.00 12.74 272 ILE C O 1
ATOM 8622 N N . GLN C 1 273 ? -52.135 -6.648 34.740 1.00 12.24 273 GLN C N 1
ATOM 8623 C CA . GLN C 1 273 ? -53.319 -6.581 33.893 1.00 13.23 273 GLN C CA 1
ATOM 8624 C C . GLN C 1 273 ? -53.757 -7.954 33.395 1.00 14.13 273 GLN C C 1
ATOM 8625 O O . GLN C 1 273 ? -54.953 -8.228 33.279 1.00 15.26 273 GLN C O 1
ATOM 8631 N N . PHE C 1 274 ? -52.791 -8.816 33.100 1.00 13.01 274 PHE C N 1
ATOM 8632 C CA . PHE C 1 274 ? -53.096 -10.147 32.598 1.00 14.05 274 PHE C CA 1
ATOM 8633 C C . PHE C 1 274 ? -52.978 -11.244 33.650 1.00 15.40 274 PHE C C 1
ATOM 8634 O O . PHE C 1 274 ? -52.908 -12.429 33.327 1.00 16.51 274 PHE C O 1
ATOM 8642 N N . GLY C 1 275 ? -52.968 -10.822 34.912 1.00 15.13 275 GLY C N 1
ATOM 8643 C CA . GLY C 1 275 ? -52.914 -11.740 36.038 1.00 15.38 275 GLY C CA 1
ATOM 8644 C C . GLY C 1 275 ? -51.747 -12.698 36.146 1.00 15.50 275 GLY C C 1
ATOM 8645 O O . GLY C 1 275 ? -51.902 -13.801 36.677 1.00 16.65 275 GLY C O 1
ATOM 8646 N N . LYS C 1 276 ? -50.577 -12.289 35.666 1.00 13.98 276 LYS C N 1
ATOM 8647 C CA . LYS C 1 276 ? -49.408 -13.151 35.732 1.00 14.25 276 LYS C CA 1
ATOM 8648 C C . LYS C 1 276 ? -48.220 -12.585 36.505 1.00 13.40 276 LYS C C 1
ATOM 8649 O O . LYS C 1 276 ? -47.079 -13.005 36.289 1.00 13.06 276 LYS C O 1
ATOM 8655 N N . LEU C 1 277 ? -48.466 -11.629 37.397 1.00 13.32 277 LEU C N 1
ATOM 8656 C CA . LEU C 1 277 ? -47.373 -11.083 38.194 1.00 13.06 277 LEU C CA 1
ATOM 8657 C C . LEU C 1 277 ? -47.212 -11.969 39.425 1.00 14.48 277 LEU C C 1
ATOM 8658 O O . LEU C 1 277 ? -47.917 -11.800 40.422 1.00 16.27 277 LEU C O 1
ATOM 8663 N N . GLY C 1 278 ? -46.286 -12.917 39.347 1.00 13.39 278 GLY C N 1
ATOM 8664 C CA . GLY C 1 278 ? -46.062 -13.818 40.462 1.00 13.16 278 GLY C CA 1
ATOM 8665 C C . GLY C 1 278 ? -45.379 -13.162 41.646 1.00 13.86 278 GLY C C 1
ATOM 8666 O O . GLY C 1 278 ? -45.785 -13.346 42.794 1.00 14.28 278 GLY C O 1
ATOM 8667 N N . GLY C 1 279 ? -44.333 -12.393 41.374 1.00 12.92 279 GLY C N 1
ATOM 8668 C CA . GLY C 1 279 ? -43.626 -11.746 42.457 1.00 14.09 279 GLY C CA 1
ATOM 8669 C C . GLY C 1 279 ? -42.430 -10.952 41.988 1.00 15.19 279 GLY C C 1
ATOM 8670 O O . GLY C 1 279 ? -42.244 -10.742 40.789 1.00 13.88 279 GLY C O 1
ATOM 8671 N N . PHE C 1 280 ? -41.617 -10.528 42.948 1.00 16.23 280 PHE C N 1
ATOM 8672 C CA . PHE C 1 280 ? -40.438 -9.724 42.670 1.00 17.80 280 PHE C CA 1
ATOM 8673 C C . PHE C 1 280 ? -39.156 -10.217 43.314 1.00 18.62 280 PHE C C 1
ATOM 8674 O O . PHE C 1 280 ? -39.162 -10.917 44.330 1.00 19.00 280 PHE C O 1
ATOM 8682 N N . HIS C 1 281 ? -38.054 -9.825 42.693 1.00 17.71 281 HIS C N 1
ATOM 8683 C CA . HIS C 1 281 ? -36.724 -10.092 43.201 1.00 16.31 281 HIS C CA 1
ATOM 8684 C C . HIS C 1 281 ? -36.141 -8.688 43.188 1.00 16.86 281 HIS C C 1
ATOM 8685 O O . HIS C 1 281 ? -35.709 -8.189 42.145 1.00 16.58 281 HIS C O 1
ATOM 8692 N N . PHE C 1 282 ? -36.185 -8.040 44.349 1.00 12.30 282 PHE C N 1
ATOM 8693 C CA . PHE C 1 282 ? -35.687 -6.679 44.498 1.00 12.46 282 PHE C CA 1
ATOM 8694 C C . PHE C 1 282 ? -34.178 -6.607 44.645 1.00 11.23 282 PHE C C 1
ATOM 8695 O O . PHE C 1 282 ? -33.553 -7.467 45.269 1.00 11.90 282 PHE C O 1
ATOM 8703 N N . ASN C 1 283 ? -33.619 -5.554 44.061 1.00 10.25 283 ASN C N 1
ATOM 8704 C CA . ASN C 1 283 ? -32.193 -5.254 44.083 1.00 10.20 283 ASN C CA 1
ATOM 8705 C C . ASN C 1 283 ? -32.034 -4.028 43.202 1.00 9.89 283 ASN C C 1
ATOM 8706 O O . ASN C 1 283 ? -33.011 -3.545 42.626 1.00 10.15 283 ASN C O 1
ATOM 8711 N N . ASP C 1 284 ? -30.821 -3.499 43.120 1.00 9.81 284 ASP C N 1
ATOM 8712 C CA . ASP C 1 284 ? -30.584 -2.351 42.263 1.00 9.81 284 ASP C CA 1
ATOM 8713 C C . ASP C 1 284 ? -29.405 -2.649 41.357 1.00 10.42 284 ASP C C 1
ATOM 8714 O O . ASP C 1 284 ? -28.679 -3.624 41.564 1.00 11.27 284 ASP C O 1
ATOM 8719 N N . SER C 1 285 ? -29.221 -1.811 40.346 1.00 8.68 285 SER C N 1
ATOM 8720 C CA . SER C 1 285 ? -28.144 -2.023 39.397 1.00 9.78 285 SER C CA 1
ATOM 8721 C C . SER C 1 285 ? -27.937 -0.798 38.536 1.00 8.37 285 SER C C 1
ATOM 8722 O O . SER C 1 285 ? -28.786 0.093 38.484 1.00 10.74 285 SER C O 1
ATOM 8725 N N . LYS C 1 286 ? -26.795 -0.763 37.863 1.00 9.40 286 LYS C N 1
ATOM 8726 C CA . LYS C 1 286 ? -26.478 0.343 36.977 1.00 9.42 286 LYS C CA 1
ATOM 8727 C C . LYS C 1 286 ? -26.031 -0.162 35.609 1.00 9.63 286 LYS C C 1
ATOM 8728 O O . LYS C 1 286 ? -26.286 0.484 34.592 1.00 10.99 286 LYS C O 1
ATOM 8734 N N . TYR C 1 287 ? -25.392 -1.331 35.580 1.00 8.76 287 TYR C N 1
ATOM 8735 C CA . TYR C 1 287 ? -24.863 -1.881 34.331 1.00 8.62 287 TYR C CA 1
ATOM 8736 C C . TYR C 1 287 ? -25.511 -3.175 33.840 1.00 10.40 287 TYR C C 1
ATOM 8737 O O . TYR C 1 287 ? -26.005 -3.236 32.715 1.00 12.36 287 TYR C O 1
ATOM 8746 N N . GLY C 1 288 ? -25.478 -4.210 34.671 1.00 10.03 288 GLY C N 1
ATOM 8747 C CA . GLY C 1 288 ? -26.081 -5.483 34.308 1.00 10.78 288 GLY C CA 1
ATOM 8748 C C . GLY C 1 288 ? -26.877 -6.003 35.489 1.00 9.93 288 GLY C C 1
ATOM 8749 O O . GLY C 1 288 ? -27.584 -5.238 36.149 1.00 10.36 288 GLY C O 1
ATOM 8750 N N . ASP C 1 289 ? -26.777 -7.300 35.761 1.00 10.58 289 ASP C N 1
ATOM 8751 C CA . ASP C 1 289 ? -27.480 -7.881 36.901 1.00 10.46 289 ASP C CA 1
ATOM 8752 C C . ASP C 1 289 ? -26.522 -7.734 38.078 1.00 10.63 289 ASP C C 1
ATOM 8753 O O . ASP C 1 289 ? -26.009 -8.716 38.619 1.00 10.78 289 ASP C O 1
ATOM 8758 N N . ASP C 1 290 ? -26.302 -6.483 38.470 1.00 10.51 290 ASP C N 1
ATOM 8759 C CA . ASP C 1 290 ? -25.365 -6.138 39.530 1.00 10.34 290 ASP C CA 1
ATOM 8760 C C . ASP C 1 290 ? -25.709 -6.629 40.936 1.00 9.60 290 ASP C C 1
ATOM 8761 O O . ASP C 1 290 ? -24.829 -6.737 41.788 1.00 9.85 290 ASP C O 1
ATOM 8766 N N . ASP C 1 291 ? -26.984 -6.919 41.171 1.00 10.39 291 ASP C N 1
ATOM 8767 C CA . ASP C 1 291 ? -27.452 -7.417 42.462 1.00 10.17 291 ASP C CA 1
ATOM 8768 C C . ASP C 1 291 ? -27.080 -6.563 43.670 1.00 10.09 291 ASP C C 1
ATOM 8769 O O . ASP C 1 291 ? -26.786 -7.086 44.748 1.00 10.34 291 ASP C O 1
ATOM 8774 N N . LEU C 1 292 ? -27.117 -5.247 43.483 1.00 10.10 292 LEU C N 1
ATOM 8775 C CA . LEU C 1 292 ? -26.792 -4.297 44.541 1.00 9.89 292 LEU C CA 1
ATOM 8776 C C . LEU C 1 292 ? -27.980 -4.032 45.467 1.00 9.74 292 LEU C C 1
ATOM 8777 O O . LEU C 1 292 ? -29.118 -4.401 45.163 1.00 11.12 292 LEU C O 1
ATOM 8782 N N . ASP C 1 293 ? -27.698 -3.381 46.594 1.00 10.93 293 ASP C N 1
ATOM 8783 C CA . ASP C 1 293 ? -28.719 -3.048 47.587 1.00 11.13 293 ASP C CA 1
ATOM 8784 C C . ASP C 1 293 ? -29.868 -2.277 46.949 1.00 11.27 293 ASP C C 1
ATOM 8785 O O . ASP C 1 293 ? -29.652 -1.275 46.273 1.00 11.38 293 ASP C O 1
ATOM 8790 N N . ALA C 1 294 ? -31.093 -2.736 47.188 1.00 10.50 294 ALA C N 1
ATOM 8791 C CA . ALA C 1 294 ? -32.277 -2.097 46.628 1.00 10.88 294 ALA C CA 1
ATOM 8792 C C . ALA C 1 294 ? -32.313 -0.592 46.878 1.00 10.67 294 ALA C C 1
ATOM 8793 O O . ALA C 1 294 ? -32.097 -0.130 47.999 1.00 12.34 294 ALA C O 1
ATOM 8795 N N . GLY C 1 295 ? -32.579 0.165 45.817 1.00 10.94 295 GLY C N 1
ATOM 8796 C CA . GLY C 1 295 ? -32.673 1.610 45.930 1.00 11.25 295 GLY C CA 1
ATOM 8797 C C . GLY C 1 295 ? -31.387 2.396 46.110 1.00 11.47 295 GLY C C 1
ATOM 8798 O O . GLY C 1 295 ? -31.427 3.625 46.184 1.00 10.52 295 GLY C O 1
ATOM 8799 N N . ALA C 1 296 ? -30.252 1.707 46.168 1.00 10.56 296 ALA C N 1
ATOM 8800 C CA . ALA C 1 296 ? -28.964 2.371 46.355 1.00 10.97 296 ALA C CA 1
ATOM 8801 C C . ALA C 1 296 ? -28.473 3.112 45.112 1.00 10.83 296 ALA C C 1
ATOM 8802 O O . ALA C 1 296 ? -27.633 4.008 45.213 1.00 11.04 296 ALA C O 1
ATOM 8804 N N . ILE C 1 297 ? -28.995 2.744 43.945 1.00 11.06 297 ILE C N 1
ATOM 8805 C CA . ILE C 1 297 ? -28.580 3.375 42.694 1.00 10.85 297 ILE C CA 1
ATOM 8806 C C . ILE C 1 297 ? -29.680 4.230 42.071 1.00 10.40 297 ILE C C 1
ATOM 8807 O O . ILE C 1 297 ? -29.440 5.373 41.679 1.00 9.49 297 ILE C O 1
ATOM 8812 N N . GLU C 1 298 ? -30.881 3.667 41.977 1.00 10.51 298 GLU C N 1
ATOM 8813 C CA . GLU C 1 298 ? -32.015 4.373 41.397 1.00 10.03 298 GLU C CA 1
ATOM 8814 C C . GLU C 1 298 ? -33.251 4.257 42.279 1.00 9.74 298 GLU C C 1
ATOM 8815 O O . GLU C 1 298 ? -34.158 3.465 42.009 1.00 10.68 298 GLU C O 1
ATOM 8821 N N . PRO C 1 299 ? -33.306 5.062 43.349 1.00 9.71 299 PRO C N 1
ATOM 8822 C CA . PRO C 1 299 ? -34.450 5.020 44.259 1.00 9.78 299 PRO C CA 1
ATOM 8823 C C . PRO C 1 299 ? -35.794 5.387 43.636 1.00 9.90 299 PRO C C 1
ATOM 8824 O O . PRO C 1 299 ? -36.821 4.831 44.018 1.00 9.57 299 PRO C O 1
ATOM 8828 N N . TYR C 1 300 ? -35.803 6.304 42.672 1.00 9.04 300 TYR C N 1
ATOM 8829 C CA . TYR C 1 300 ? -37.071 6.696 42.057 1.00 8.36 300 TYR C CA 1
ATOM 8830 C C . TYR C 1 300 ? -37.679 5.536 41.275 1.00 9.24 300 TYR C C 1
ATOM 8831 O O . TYR C 1 300 ? -38.888 5.319 41.327 1.00 9.55 300 TYR C O 1
ATOM 8840 N N . ARG C 1 301 ? -36.849 4.784 40.559 1.00 9.10 301 ARG C N 1
ATOM 8841 C CA . ARG C 1 301 ? -37.338 3.635 39.804 1.00 11.08 301 ARG C CA 1
ATOM 8842 C C . ARG C 1 301 ? -38.051 2.652 40.734 1.00 10.43 301 ARG C C 1
ATOM 8843 O O . ARG C 1 301 ? -39.096 2.099 40.385 1.00 11.28 301 ARG C O 1
ATOM 8851 N N . LEU C 1 302 ? -37.481 2.437 41.919 1.00 11.21 302 LEU C N 1
ATOM 8852 C CA . LEU C 1 302 ? -38.070 1.529 42.898 1.00 10.74 302 LEU C CA 1
ATOM 8853 C C . LEU C 1 302 ? -39.440 2.051 43.332 1.00 10.13 302 LEU C C 1
ATOM 8854 O O . LEU C 1 302 ? -40.389 1.279 43.472 1.00 10.73 302 LEU C O 1
ATOM 8859 N N . PHE C 1 303 ? -39.534 3.360 43.553 1.00 9.87 303 PHE C N 1
ATOM 8860 C CA . PHE C 1 303 ? -40.796 3.993 43.931 1.00 9.68 303 PHE C CA 1
ATOM 8861 C C . PHE C 1 303 ? -41.819 3.827 42.805 1.00 10.71 303 PHE C C 1
ATOM 8862 O O . PHE C 1 303 ? -42.991 3.548 43.061 1.00 9.34 303 PHE C O 1
ATOM 8870 N N . LEU C 1 304 ? -41.378 3.999 41.559 1.00 10.36 304 LEU C N 1
ATOM 8871 C CA . LEU C 1 304 ? -42.284 3.874 40.420 1.00 9.97 304 LEU C CA 1
ATOM 8872 C C . LEU C 1 304 ? -42.843 2.462 40.270 1.00 9.79 304 LEU C C 1
ATOM 8873 O O . LEU C 1 304 ? -43.980 2.280 39.820 1.00 9.79 304 LEU C O 1
ATOM 8878 N N . VAL C 1 305 ? -42.059 1.462 40.656 1.00 10.74 305 VAL C N 1
ATOM 8879 C CA . VAL C 1 305 ? -42.527 0.082 40.602 1.00 10.26 305 VAL C CA 1
ATOM 8880 C C . VAL C 1 305 ? -43.589 -0.063 41.688 1.00 10.47 305 VAL C C 1
ATOM 8881 O O . VAL C 1 305 ? -44.653 -0.636 41.463 1.00 10.23 305 VAL C O 1
ATOM 8885 N N . PHE C 1 306 ? -43.307 0.472 42.870 1.00 11.44 306 PHE C N 1
ATOM 8886 C CA . PHE C 1 306 ? -44.281 0.392 43.946 1.00 11.67 306 PHE C CA 1
ATOM 8887 C C . PHE C 1 306 ? -45.534 1.196 43.648 1.00 12.25 306 PHE C C 1
ATOM 8888 O O . PHE C 1 306 ? -46.610 0.873 44.149 1.00 12.29 306 PHE C O 1
ATOM 8896 N N . ASN C 1 307 ? -45.407 2.234 42.828 1.00 10.93 307 ASN C N 1
ATOM 8897 C CA . ASN C 1 307 ? -46.569 3.029 42.466 1.00 12.62 307 ASN C CA 1
ATOM 8898 C C . ASN C 1 307 ? -47.555 2.148 41.698 1.00 12.60 307 ASN C C 1
ATOM 8899 O O . ASN C 1 307 ? -48.768 2.248 41.889 1.00 13.01 307 ASN C O 1
ATOM 8904 N N . GLU C 1 308 ? -47.034 1.285 40.830 1.00 11.62 308 GLU C N 1
ATOM 8905 C CA . GLU C 1 308 ? -47.887 0.382 40.061 1.00 13.13 308 GLU C CA 1
ATOM 8906 C C . GLU C 1 308 ? -48.552 -0.639 40.981 1.00 14.11 308 GLU C C 1
ATOM 8907 O O . GLU C 1 308 ? -49.722 -0.986 40.800 1.00 14.96 308 GLU C O 1
ATOM 8913 N N . LEU C 1 309 ? -47.795 -1.121 41.964 1.00 15.26 309 LEU C N 1
ATOM 8914 C CA . LEU C 1 309 ? -48.305 -2.109 42.906 1.00 16.32 309 LEU C CA 1
ATOM 8915 C C . LEU C 1 309 ? -49.398 -1.528 43.791 1.00 17.05 309 LEU C C 1
ATOM 8916 O O . LEU C 1 309 ? -50.442 -2.153 43.990 1.00 18.04 309 LEU C O 1
ATOM 8921 N N . VAL C 1 310 ? -49.162 -0.332 44.320 1.00 16.56 310 VAL C N 1
ATOM 8922 C CA . VAL C 1 310 ? -50.140 0.311 45.187 1.00 17.83 310 VAL C CA 1
ATOM 8923 C C . VAL C 1 310 ? -51.390 0.713 44.412 1.00 19.12 310 VAL C C 1
ATOM 8924 O O . VAL C 1 310 ? -52.499 0.655 44.944 1.00 19.57 310 VAL C O 1
ATOM 8928 N N . ASP C 1 311 ? -51.222 1.121 43.158 1.00 18.65 311 ASP C N 1
ATOM 8929 C CA . ASP C 1 311 ? -52.375 1.493 42.349 1.00 20.41 311 ASP C CA 1
ATOM 8930 C C . ASP C 1 311 ? -53.264 0.266 42.194 1.00 21.96 311 ASP C C 1
ATOM 8931 O O . ASP C 1 311 ? -54.492 0.371 42.194 1.00 21.54 311 ASP C O 1
ATOM 8936 N N . ALA C 1 312 ? -52.634 -0.898 42.068 1.00 23.36 312 ALA C N 1
ATOM 8937 C CA . ALA C 1 312 ? -53.361 -2.155 41.925 1.00 27.26 312 ALA C CA 1
ATOM 8938 C C . ALA C 1 312 ? -54.051 -2.473 43.247 1.00 29.74 312 ALA C C 1
ATOM 8939 O O . ALA C 1 312 ? -55.208 -2.899 43.271 1.00 31.00 312 ALA C O 1
ATOM 8941 N N . GLU C 1 313 ? -53.327 -2.260 44.342 1.00 32.62 313 GLU C N 1
ATOM 8942 C CA . GLU C 1 313 ? -53.846 -2.507 45.682 1.00 35.59 313 GLU C CA 1
ATOM 8943 C C . GLU C 1 313 ? -55.025 -1.574 45.947 1.00 37.02 313 GLU C C 1
ATOM 8944 O O . GLU C 1 313 ? -55.886 -1.863 46.780 1.00 38.10 313 GLU C O 1
ATOM 8950 N N . ALA C 1 314 ? -55.057 -0.457 45.223 1.00 37.71 314 ALA C N 1
ATOM 8951 C CA . ALA C 1 314 ? -56.116 0.536 45.372 1.00 39.19 314 ALA C CA 1
ATOM 8952 C C . ALA C 1 314 ? -57.361 0.199 44.556 1.00 39.95 314 ALA C C 1
ATOM 8953 O O . ALA C 1 314 ? -58.472 0.193 45.090 1.00 40.63 314 ALA C O 1
ATOM 8955 N N . ARG C 1 315 ? -57.188 -0.072 43.265 1.00 40.89 315 ARG C N 1
ATOM 8956 C CA . ARG C 1 315 ? -58.337 -0.407 42.432 1.00 41.69 315 ARG C CA 1
ATOM 8957 C C . ARG C 1 315 ? -58.776 -1.849 42.645 1.00 42.35 315 ARG C C 1
ATOM 8958 O O . ARG C 1 315 ? -59.286 -2.509 41.739 1.00 43.34 315 ARG C O 1
ATOM 8966 N N . GLY C 1 316 ? -58.564 -2.315 43.872 1.00 43.02 316 GLY C N 1
ATOM 8967 C CA . GLY C 1 316 ? -58.946 -3.653 44.283 1.00 43.61 316 GLY C CA 1
ATOM 8968 C C . GLY C 1 316 ? -58.723 -4.855 43.386 1.00 44.11 316 GLY C C 1
ATOM 8969 O O . GLY C 1 316 ? -59.659 -5.620 43.156 1.00 44.49 316 GLY C O 1
ATOM 8970 N N . VAL C 1 317 ? -57.514 -5.046 42.872 1.00 44.28 317 VAL C N 1
ATOM 8971 C CA . VAL C 1 317 ? -57.272 -6.228 42.056 1.00 44.62 317 VAL C CA 1
ATOM 8972 C C . VAL C 1 317 ? -57.162 -7.392 43.042 1.00 44.85 317 VAL C C 1
ATOM 8973 O O . VAL C 1 317 ? -56.073 -7.801 43.431 1.00 45.64 317 VAL C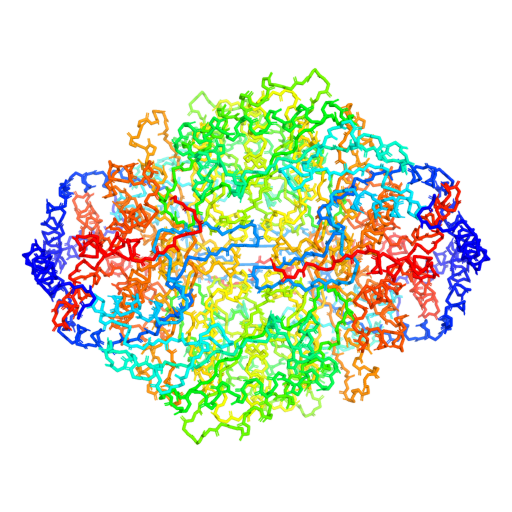 O 1
ATOM 8977 N N . LYS C 1 318 ? -58.318 -7.899 43.461 1.00 44.64 318 LYS C N 1
ATOM 8978 C CA . LYS C 1 318 ? -58.404 -9.001 44.418 1.00 44.18 318 LYS C CA 1
ATOM 8979 C C . LYS C 1 318 ? -57.613 -10.249 44.034 1.00 43.82 318 LYS C C 1
ATOM 8980 O O . LYS C 1 318 ? -57.362 -10.502 42.855 1.00 43.79 318 LYS C O 1
ATOM 8986 N N . GLY C 1 319 ? -57.236 -11.031 45.042 1.00 43.32 319 GLY C N 1
ATOM 8987 C CA . GLY C 1 319 ? -56.460 -12.236 44.802 1.00 42.58 319 GLY C CA 1
ATOM 8988 C C . GLY C 1 319 ? -55.011 -11.866 44.552 1.00 41.73 319 GLY C C 1
ATOM 8989 O O . GLY C 1 319 ? -54.093 -12.642 44.824 1.00 42.50 319 GLY C O 1
ATOM 8990 N N . PHE C 1 320 ? -54.820 -10.660 44.024 1.00 40.38 320 PHE C N 1
ATOM 8991 C CA . PHE C 1 320 ? -53.503 -10.113 43.715 1.00 38.23 320 PHE C CA 1
ATOM 8992 C C . PHE C 1 320 ? -52.660 -10.017 44.981 1.00 36.59 320 PHE C C 1
ATOM 8993 O O . PHE C 1 320 ? -52.884 -9.154 45.829 1.00 36.49 320 PHE C O 1
ATOM 9001 N N . HIS C 1 321 ? -51.696 -10.923 45.104 1.00 34.49 321 HIS C N 1
ATOM 9002 C CA . HIS C 1 321 ? -50.796 -10.960 46.250 1.00 32.05 321 HIS C CA 1
ATOM 9003 C C . HIS C 1 321 ? -49.423 -11.413 45.774 1.00 28.87 321 HIS C C 1
ATOM 9004 O O . HIS C 1 321 ? -48.990 -12.529 46.065 1.00 28.76 321 HIS C O 1
ATOM 9011 N N . PRO C 1 322 ? -48.720 -10.549 45.026 1.00 25.54 322 PRO C N 1
ATOM 9012 C CA . PRO C 1 322 ? -47.390 -10.902 44.523 1.00 23.02 322 PRO C CA 1
ATOM 9013 C C . PRO C 1 322 ? -46.409 -11.178 45.653 1.00 22.17 322 PRO C C 1
ATOM 9014 O O . PRO C 1 322 ? -46.468 -10.545 46.707 1.00 22.00 322 PRO C O 1
ATOM 9018 N N . ALA C 1 323 ? -45.513 -12.133 45.432 1.00 20.01 323 ALA C N 1
ATOM 9019 C CA . ALA C 1 323 ? -44.520 -12.478 46.436 1.00 20.77 323 ALA C CA 1
ATOM 9020 C C . ALA C 1 323 ? -43.349 -11.511 46.333 1.00 21.21 323 ALA C C 1
ATOM 9021 O O . ALA C 1 323 ? -42.783 -11.323 45.257 1.00 24.91 323 ALA C O 1
ATOM 9023 N N . HIS C 1 324 ? -42.997 -10.886 47.449 1.00 20.37 324 HIS C N 1
ATOM 9024 C CA . HIS C 1 324 ? -41.885 -9.945 47.465 1.00 20.24 324 HIS C CA 1
ATOM 9025 C C . HIS C 1 324 ? -40.657 -10.605 48.074 1.00 18.70 324 HIS C C 1
ATOM 9026 O O . HIS C 1 324 ? -40.719 -11.166 49.167 1.00 18.22 324 HIS C O 1
ATOM 9033 N N . MET C 1 325 ? -39.541 -10.547 47.358 1.00 15.58 325 MET C N 1
ATOM 9034 C CA . MET C 1 325 ? -38.309 -11.139 47.846 1.00 15.01 325 MET C CA 1
ATOM 9035 C C . MET C 1 325 ? -37.124 -10.290 47.430 1.00 14.13 325 MET C C 1
ATOM 9036 O O . MET C 1 325 ? -37.155 -9.626 46.395 1.00 14.09 325 MET C O 1
ATOM 9041 N N . ILE C 1 326 ? -36.088 -10.303 48.254 1.00 13.37 326 ILE C N 1
ATOM 9042 C CA . ILE C 1 326 ? -34.871 -9.575 47.949 1.00 12.12 326 ILE C CA 1
ATOM 9043 C C . ILE C 1 326 ? -33.919 -10.590 47.339 1.00 13.46 326 ILE C C 1
ATOM 9044 O O . ILE C 1 326 ? -33.776 -11.698 47.851 1.00 14.00 326 ILE C O 1
ATOM 9049 N N . ASP C 1 327 ? -33.304 -10.230 46.220 1.00 12.16 327 ASP C N 1
ATOM 9050 C CA . ASP C 1 327 ? -32.327 -11.105 45.589 1.00 13.08 327 ASP C CA 1
ATOM 9051 C C . ASP C 1 327 ? -31.110 -10.233 45.352 1.00 11.63 327 ASP C C 1
ATOM 9052 O O . ASP C 1 327 ? -31.030 -9.516 44.355 1.00 12.53 327 ASP C O 1
ATOM 9057 N N . GLN C 1 328 ? -30.175 -10.289 46.290 1.00 12.49 328 GLN C N 1
ATOM 9058 C CA . GLN C 1 328 ? -28.967 -9.483 46.211 1.00 13.43 328 GLN C CA 1
ATOM 9059 C C . GLN C 1 328 ? -27.745 -10.270 46.652 1.00 14.16 328 GLN C C 1
ATOM 9060 O O . GLN C 1 328 ? -27.855 -11.328 47.276 1.00 15.84 328 GLN C O 1
ATOM 9066 N N . PHE C 1 329 ? -26.580 -9.747 46.296 1.00 14.01 329 PHE C N 1
ATOM 9067 C CA . PHE C 1 329 ? -25.311 -10.326 46.698 1.00 13.99 329 PHE C CA 1
ATOM 9068 C C . PHE C 1 329 ? -24.542 -9.145 47.252 1.00 13.50 329 PHE C C 1
ATOM 9069 O O . PHE C 1 329 ? -24.563 -8.052 46.683 1.00 13.82 329 PHE C O 1
ATOM 9077 N N . HIS C 1 330 ? -23.883 -9.358 48.378 1.00 13.55 330 HIS C N 1
ATOM 9078 C CA . HIS C 1 330 ? -23.149 -8.291 49.026 1.00 12.57 330 HIS C CA 1
ATOM 9079 C C . HIS C 1 330 ? -21.669 -8.601 49.004 1.00 13.52 330 HIS C C 1
ATOM 9080 O O . HIS C 1 330 ? -21.174 -9.431 49.765 1.00 14.39 330 HIS C O 1
ATOM 9087 N N . ASN C 1 331 ? -20.970 -7.920 48.103 1.00 13.68 331 ASN C N 1
ATOM 9088 C CA . ASN C 1 331 ? -19.547 -8.140 47.908 1.00 14.80 331 ASN C CA 1
ATOM 9089 C C . ASN C 1 331 ? -18.616 -7.213 48.676 1.00 15.87 331 ASN C C 1
ATOM 9090 O O . ASN C 1 331 ? -17.455 -7.560 48.901 1.00 17.60 331 ASN C O 1
ATOM 9095 N N . VAL C 1 332 ? -19.104 -6.044 49.080 1.00 14.80 332 VAL C N 1
ATOM 9096 C CA . VAL C 1 332 ? -18.252 -5.098 49.791 1.00 15.91 332 VAL C CA 1
ATOM 9097 C C . VAL C 1 332 ? -18.846 -4.498 51.062 1.00 14.51 332 VAL C C 1
ATOM 9098 O O . VAL C 1 332 ? -18.410 -3.442 51.521 1.00 15.28 332 VAL C O 1
ATOM 9102 N N . THR C 1 333 ? -19.834 -5.176 51.634 1.00 13.73 333 THR C N 1
ATOM 9103 C CA . THR C 1 333 ? -20.464 -4.711 52.867 1.00 13.33 333 THR C CA 1
ATOM 9104 C C . THR C 1 333 ? -20.792 -5.900 53.754 1.00 12.95 333 THR C C 1
ATOM 9105 O O . THR C 1 333 ? -20.660 -7.048 53.339 1.00 13.31 333 THR C O 1
ATOM 9109 N N . ASP C 1 334 ? -21.211 -5.616 54.983 1.00 13.49 334 ASP C N 1
ATOM 9110 C CA . ASP C 1 334 ? -21.622 -6.668 55.900 1.00 12.97 334 ASP C CA 1
ATOM 9111 C C . ASP C 1 334 ? -23.000 -7.035 55.344 1.00 14.51 334 ASP C C 1
ATOM 9112 O O . ASP C 1 334 ? -23.903 -6.199 55.306 1.00 13.86 334 ASP C O 1
ATOM 9117 N N . PRO C 1 335 ? -23.169 -8.284 54.886 1.00 14.01 335 PRO C N 1
ATOM 9118 C CA . PRO C 1 335 ? -24.432 -8.766 54.317 1.00 13.85 335 PRO C CA 1
ATOM 9119 C C . PRO C 1 335 ? -25.664 -8.448 55.154 1.00 13.54 335 PRO C C 1
ATOM 9120 O O . PRO C 1 335 ? -26.714 -8.090 54.624 1.00 13.19 335 PRO C O 1
ATOM 9124 N N . ILE C 1 336 ? -25.538 -8.591 56.467 1.00 12.87 336 ILE C N 1
ATOM 9125 C CA . ILE C 1 336 ? -26.662 -8.322 57.345 1.00 13.61 336 ILE C CA 1
ATOM 9126 C C . ILE C 1 336 ? -27.064 -6.851 57.293 1.00 12.86 336 ILE C C 1
ATOM 9127 O O . ILE C 1 336 ? -28.252 -6.530 57.232 1.00 14.14 336 ILE C O 1
ATOM 9132 N N . GLU C 1 337 ? -26.080 -5.960 57.298 1.00 12.96 337 GLU C N 1
ATOM 9133 C CA . GLU C 1 337 ? -26.367 -4.530 57.246 1.00 11.31 337 GLU C CA 1
ATOM 9134 C C . GLU C 1 337 ? -27.010 -4.139 55.918 1.00 12.68 337 GLU C C 1
ATOM 9135 O O . GLU C 1 337 ? -27.963 -3.364 55.890 1.00 12.45 337 GLU C O 1
ATOM 9141 N N . SER C 1 338 ? -26.501 -4.677 54.816 1.00 11.33 338 SER C N 1
ATOM 9142 C CA . SER C 1 338 ? -27.076 -4.348 53.518 1.00 12.53 338 SER C CA 1
ATOM 9143 C C . SER C 1 338 ? -28.513 -4.846 53.407 1.00 12.03 338 SER C C 1
ATOM 9144 O O . SER C 1 338 ? -29.376 -4.142 52.892 1.00 13.56 338 SER C O 1
ATOM 9147 N N . LEU C 1 339 ? -28.778 -6.054 53.896 1.00 12.43 339 LEU C N 1
ATOM 9148 C CA . LEU C 1 339 ? -30.132 -6.589 53.832 1.00 11.66 339 LEU C CA 1
ATOM 9149 C C . LEU C 1 339 ? -31.068 -5.758 54.700 1.00 11.82 339 LEU C C 1
ATOM 9150 O O . LEU C 1 339 ? -32.230 -5.554 54.351 1.00 10.96 339 LEU C O 1
ATOM 9155 N N . ILE C 1 340 ? -30.557 -5.269 55.825 1.00 12.05 340 ILE C N 1
ATOM 9156 C CA . ILE C 1 340 ? -31.363 -4.441 56.713 1.00 12.07 340 ILE C CA 1
ATOM 9157 C C . ILE C 1 340 ? -31.787 -3.160 55.992 1.00 12.47 340 ILE C C 1
ATOM 9158 O O . ILE C 1 340 ? -32.973 -2.838 55.925 1.00 12.26 340 ILE C O 1
ATOM 9163 N N . ASN C 1 341 ? -30.820 -2.436 55.442 1.00 11.58 341 ASN C N 1
ATOM 9164 C CA . ASN C 1 341 ? -31.133 -1.194 54.751 1.00 12.21 341 ASN C CA 1
ATOM 9165 C C . ASN C 1 341 ? -31.879 -1.389 53.439 1.00 12.00 341 ASN C C 1
ATOM 9166 O O . ASN C 1 341 ? -32.592 -0.491 52.991 1.00 13.73 341 ASN C O 1
ATOM 9171 N N . SER C 1 342 ? -31.722 -2.555 52.823 1.00 12.15 342 SER C N 1
ATOM 9172 C CA . SER C 1 342 ? -32.418 -2.834 51.572 1.00 11.14 342 SER C CA 1
ATOM 9173 C C . SER C 1 342 ? -33.899 -3.061 51.865 1.00 11.09 342 SER C C 1
ATOM 9174 O O . SER C 1 342 ? -34.771 -2.573 51.143 1.00 12.34 342 SER C O 1
ATOM 9177 N N . ALA C 1 343 ? -34.178 -3.805 52.932 1.00 11.41 343 ALA C N 1
ATOM 9178 C CA . ALA C 1 343 ? -35.554 -4.062 53.327 1.00 11.20 343 ALA C CA 1
ATOM 9179 C C . ALA C 1 343 ? -36.170 -2.715 53.711 1.00 11.89 343 ALA C C 1
ATOM 9180 O O . ALA C 1 343 ? -37.336 -2.456 53.425 1.00 11.04 343 ALA C O 1
ATOM 9182 N N . ASN C 1 344 ? -35.373 -1.860 54.350 1.00 13.07 344 ASN C N 1
ATOM 9183 C CA . ASN C 1 344 ? -35.840 -0.534 54.754 1.00 12.53 344 ASN C CA 1
ATOM 9184 C C . ASN C 1 344 ? -36.221 0.299 53.531 1.00 13.16 344 ASN C C 1
ATOM 9185 O O . ASN C 1 344 ? -37.261 0.956 53.516 1.00 13.05 344 ASN C O 1
ATOM 9190 N N . GLU C 1 345 ? -35.365 0.268 52.512 1.00 12.12 345 GLU C N 1
ATOM 9191 C CA . GLU C 1 345 ? -35.591 1.022 51.284 1.00 12.59 345 GLU C CA 1
ATOM 9192 C C . GLU C 1 345 ? -36.852 0.562 50.563 1.00 11.96 345 GLU C C 1
ATOM 9193 O O . GLU C 1 345 ? -37.563 1.367 49.964 1.00 12.16 345 GLU C O 1
ATOM 9199 N N . ILE C 1 346 ? -37.118 -0.738 50.612 1.00 11.64 346 ILE C N 1
ATOM 9200 C CA . ILE C 1 346 ? -38.299 -1.290 49.972 1.00 12.14 346 ILE C CA 1
ATOM 9201 C C . ILE C 1 346 ? -39.541 -0.773 50.704 1.00 11.91 346 ILE C C 1
ATOM 9202 O O . ILE C 1 346 ? -40.526 -0.389 50.073 1.00 11.51 346 ILE C O 1
ATOM 9207 N N . ARG C 1 347 ? -39.492 -0.741 52.034 1.00 12.10 347 ARG C N 1
ATOM 9208 C CA . ARG C 1 347 ? -40.624 -0.216 52.790 1.00 10.61 347 ARG C CA 1
ATOM 9209 C C . ARG C 1 347 ? -40.743 1.287 52.543 1.00 10.30 347 ARG C C 1
ATOM 9210 O O . ARG C 1 347 ? -41.844 1.841 52.559 1.00 10.21 347 ARG C O 1
ATOM 9218 N N . ARG C 1 348 ? -39.606 1.942 52.314 1.00 10.35 348 ARG C N 1
ATOM 9219 C CA . ARG C 1 348 ? -39.594 3.381 52.054 1.00 9.85 348 ARG C CA 1
ATOM 9220 C C . ARG C 1 348 ? -40.375 3.684 50.775 1.00 11.57 348 ARG C C 1
ATOM 9221 O O . ARG C 1 348 ? -41.231 4.569 50.753 1.00 10.89 348 ARG C O 1
ATOM 9229 N N . ALA C 1 349 ? -40.068 2.943 49.711 1.00 10.37 349 ALA C N 1
ATOM 9230 C CA . ALA C 1 349 ? -40.730 3.119 48.421 1.00 10.51 349 ALA C CA 1
ATOM 9231 C C . ALA C 1 349 ? -42.221 2.815 48.533 1.00 10.70 349 ALA C C 1
ATOM 9232 O O . ALA C 1 349 ? -43.049 3.506 47.941 1.00 11.44 349 ALA C O 1
ATOM 9234 N N . TYR C 1 350 ? -42.553 1.776 49.296 1.00 10.17 350 TYR C N 1
ATOM 9235 C CA . TYR C 1 350 ? -43.945 1.392 49.508 1.00 11.18 350 TYR C CA 1
ATOM 9236 C C . TYR C 1 350 ? -44.692 2.507 50.244 1.00 11.99 350 TYR C C 1
ATOM 9237 O O . TYR C 1 350 ? -45.777 2.917 49.832 1.00 12.36 350 TYR C O 1
ATOM 9246 N N . ALA C 1 351 ? -44.107 2.993 51.334 1.00 12.05 351 ALA C N 1
ATOM 9247 C CA . ALA C 1 351 ? -44.727 4.053 52.118 1.00 13.28 351 ALA C CA 1
ATOM 9248 C C . ALA C 1 351 ? -44.975 5.294 51.270 1.00 12.60 351 ALA C C 1
ATOM 9249 O O . ALA C 1 351 ? -46.036 5.906 51.349 1.00 13.16 351 ALA C O 1
ATOM 9251 N N . GLN C 1 352 ? -43.994 5.670 50.455 1.00 12.38 352 GLN C N 1
ATOM 9252 C CA . GLN C 1 352 ? -44.156 6.842 49.607 1.00 11.58 352 GLN C CA 1
ATOM 9253 C C . GLN C 1 352 ? -45.260 6.613 48.579 1.00 12.56 352 GLN C C 1
ATOM 9254 O O . GLN C 1 352 ? -46.047 7.516 48.293 1.00 12.72 352 GLN C O 1
ATOM 9260 N N . ALA C 1 353 ? -45.332 5.404 48.033 1.00 12.28 353 ALA C N 1
ATOM 9261 C CA . ALA C 1 353 ? -46.369 5.096 47.058 1.00 11.49 353 ALA C CA 1
ATOM 9262 C C . ALA C 1 353 ? -47.744 5.230 47.720 1.00 12.40 353 ALA C C 1
ATOM 9263 O O . ALA C 1 353 ? -48.718 5.601 47.069 1.00 12.59 353 ALA C O 1
ATOM 9265 N N . LEU C 1 354 ? -47.819 4.939 49.017 1.00 11.95 354 LEU C N 1
ATOM 9266 C CA . LEU C 1 354 ? -49.087 5.044 49.737 1.00 12.58 354 LEU C CA 1
ATOM 9267 C C . LEU C 1 354 ? -49.526 6.493 49.899 1.00 12.64 354 LEU C C 1
ATOM 9268 O O . LEU C 1 354 ? -50.709 6.766 50.100 1.00 14.05 354 LEU C O 1
ATOM 9273 N N . LEU C 1 355 ? -48.577 7.420 49.808 1.00 11.50 355 LEU C N 1
ATOM 9274 C CA . LEU C 1 355 ? -48.874 8.840 49.965 1.00 12.29 355 LEU C CA 1
ATOM 9275 C C . LEU C 1 355 ? -49.428 9.512 48.715 1.00 12.61 355 LEU C C 1
ATOM 9276 O O . LEU C 1 355 ? -49.946 10.626 48.786 1.00 13.51 355 LEU C O 1
ATOM 9281 N N . VAL C 1 356 ? -49.319 8.843 47.573 1.00 12.24 356 VAL C N 1
ATOM 9282 C CA . VAL C 1 356 ? -49.806 9.410 46.322 1.00 12.54 356 VAL C CA 1
ATOM 9283 C C . VAL C 1 356 ? -51.304 9.697 46.375 1.00 13.31 356 VAL C C 1
ATOM 9284 O O . VAL C 1 356 ? -52.090 8.852 46.798 1.00 14.57 356 VAL C O 1
ATOM 9288 N N . ASP C 1 357 ? -51.686 10.900 45.952 1.00 13.65 357 ASP C N 1
ATOM 9289 C CA . ASP C 1 357 ? -53.090 11.292 45.915 1.00 13.41 357 ASP C CA 1
ATOM 9290 C C . ASP C 1 357 ? -53.638 10.670 44.634 1.00 13.09 357 ASP C C 1
ATOM 9291 O O . ASP C 1 357 ? -53.536 11.259 43.558 1.00 13.96 357 ASP C O 1
ATOM 9296 N N . ARG C 1 358 ? -54.213 9.480 44.760 1.00 14.51 358 ARG C N 1
ATOM 9297 C CA . ARG C 1 358 ? -54.747 8.747 43.618 1.00 15.95 358 ARG C CA 1
ATOM 9298 C C . ARG C 1 358 ? -55.855 9.478 42.869 1.00 15.27 358 ARG C C 1
ATOM 9299 O O . ARG C 1 358 ? -55.898 9.454 41.640 1.00 15.46 358 ARG C O 1
ATOM 9307 N N . ALA C 1 359 ? -56.754 10.123 43.604 1.00 15.65 359 ALA C N 1
ATOM 9308 C CA . ALA C 1 359 ? -57.843 10.855 42.973 1.00 14.65 359 ALA C CA 1
ATOM 9309 C C . ALA C 1 359 ? -57.288 12.010 42.141 1.00 14.75 359 ALA C C 1
ATOM 9310 O O . ALA C 1 359 ? -57.729 12.241 41.016 1.00 14.10 359 ALA C O 1
ATOM 9312 N N . ALA C 1 360 ? -56.318 12.732 42.697 1.00 13.56 360 ALA C N 1
ATOM 9313 C CA . ALA C 1 360 ? -55.713 13.857 41.988 1.00 12.82 360 ALA C CA 1
ATOM 9314 C C . ALA C 1 360 ? -54.965 13.354 40.756 1.00 12.71 360 ALA C C 1
ATOM 9315 O O . ALA C 1 360 ? -55.086 13.923 39.670 1.00 11.52 360 ALA C O 1
ATOM 9317 N N . LEU C 1 361 ? -54.201 12.280 40.929 1.00 12.17 361 LEU C N 1
ATOM 9318 C CA . LEU C 1 361 ? -53.440 11.708 39.824 1.00 12.63 361 LEU C CA 1
ATOM 9319 C C . LEU C 1 361 ? -54.379 11.309 38.691 1.00 12.78 361 LEU C C 1
ATOM 9320 O O . LEU C 1 361 ? -54.126 11.629 37.529 1.00 10.94 361 LEU C O 1
ATOM 9325 N N . SER C 1 362 ? -55.467 10.621 39.030 1.00 12.39 362 SER C N 1
ATOM 9326 C CA . SER C 1 362 ? -56.432 10.197 38.025 1.00 13.20 362 SER C CA 1
ATOM 9327 C C . SER C 1 362 ? -56.957 11.397 37.241 1.00 11.51 362 SER C C 1
ATOM 9328 O O . SER C 1 362 ? -57.088 11.345 36.020 1.00 12.69 362 SER C O 1
ATOM 9331 N N . GLY C 1 363 ? -57.268 12.478 37.951 1.00 11.71 363 GLY C N 1
ATOM 9332 C CA . GLY C 1 363 ? -57.768 13.667 37.289 1.00 12.42 363 GLY C CA 1
ATOM 9333 C C . GLY C 1 363 ? -56.770 14.251 36.307 1.00 11.81 363 GLY C C 1
ATOM 9334 O O . GLY C 1 363 ? -57.125 14.602 35.182 1.00 12.06 363 GLY C O 1
ATOM 9335 N N . TYR C 1 364 ? -55.513 14.348 36.726 1.00 12.11 364 TYR C N 1
ATOM 9336 C CA . TYR C 1 364 ? -54.481 14.903 35.863 1.00 11.45 364 TYR C CA 1
ATOM 9337 C C . TYR C 1 364 ? -54.216 13.998 34.668 1.00 11.76 364 TYR C C 1
ATOM 9338 O O . TYR C 1 364 ? -53.852 14.472 33.593 1.00 12.60 364 TYR C O 1
ATOM 9347 N N . GLN C 1 365 ? -54.402 12.694 34.855 1.00 11.40 365 GLN C N 1
ATOM 9348 C CA . GLN C 1 365 ? -54.195 11.754 33.763 1.00 11.12 365 GLN C CA 1
ATOM 9349 C C . GLN C 1 365 ? -55.300 11.916 32.726 1.00 12.50 365 GLN C C 1
ATOM 9350 O O . GLN C 1 365 ? -55.030 11.997 31.528 1.00 13.40 365 GLN C O 1
ATOM 9356 N N . GLU C 1 366 ? -56.547 11.972 33.182 1.00 12.58 366 GLU C N 1
ATOM 9357 C CA . GLU C 1 366 ? -57.663 12.129 32.259 1.00 13.50 366 GLU C CA 1
ATOM 9358 C C . GLU C 1 366 ? -57.602 13.469 31.527 1.00 14.14 366 GLU C C 1
ATOM 9359 O O . GLU C 1 366 ? -58.009 13.566 30.368 1.00 16.70 366 GLU C O 1
ATOM 9365 N N . ASP C 1 367 ? -57.078 14.491 32.199 1.00 13.62 367 ASP C N 1
ATOM 9366 C CA . ASP C 1 367 ? -56.967 15.832 31.624 1.00 14.78 367 ASP C CA 1
ATOM 9367 C C . ASP C 1 367 ? -55.697 16.048 30.807 1.00 13.41 367 ASP C C 1
ATOM 9368 O O . ASP C 1 367 ? -55.498 17.121 30.237 1.00 13.40 367 ASP C O 1
ATOM 9373 N N . ASN C 1 368 ? -54.847 15.028 30.746 1.00 12.20 368 ASN C N 1
ATOM 9374 C CA . ASN C 1 368 ? -53.589 15.118 30.014 1.00 10.97 368 ASN C CA 1
ATOM 9375 C C . ASN C 1 368 ? -52.710 16.258 30.526 1.00 11.22 368 ASN C C 1
ATOM 9376 O O . ASN C 1 368 ? -52.018 16.927 29.753 1.00 11.46 368 ASN C O 1
ATOM 9381 N N . ASP C 1 369 ? -52.752 16.469 31.839 1.00 10.96 369 ASP C N 1
ATOM 9382 C CA . ASP C 1 369 ? -51.940 17.488 32.501 1.00 11.39 369 ASP C CA 1
ATOM 9383 C C . ASP C 1 369 ? -50.699 16.719 32.956 1.00 9.64 369 ASP C C 1
ATOM 9384 O O . ASP C 1 369 ? -50.575 16.344 34.123 1.00 10.23 369 ASP C O 1
ATOM 9389 N N . ALA C 1 370 ? -49.790 16.470 32.017 1.00 10.96 370 ALA C N 1
ATOM 9390 C CA . ALA C 1 370 ? -48.579 15.703 32.300 1.00 10.68 370 ALA C CA 1
ATOM 9391 C C . ALA C 1 370 ? -47.730 16.246 33.438 1.00 9.35 370 ALA C C 1
ATOM 9392 O O . ALA C 1 370 ? -47.216 15.481 34.251 1.00 8.87 370 ALA C O 1
ATOM 9394 N N . LEU C 1 371 ? -47.575 17.564 33.485 1.00 10.52 371 LEU C N 1
ATOM 9395 C CA . LEU C 1 371 ? -46.768 18.186 34.521 1.00 11.57 371 LEU C CA 1
ATOM 9396 C C . LEU C 1 371 ? -47.320 17.962 35.918 1.00 10.29 371 LEU C C 1
ATOM 9397 O O . LEU C 1 371 ? -46.588 17.572 36.825 1.00 10.65 371 LEU C O 1
ATOM 9402 N N . MET C 1 372 ? -48.611 18.216 36.106 1.00 10.97 372 MET C N 1
ATOM 9403 C CA . MET C 1 372 ? -49.187 18.021 37.426 1.00 10.18 372 MET C CA 1
ATOM 9404 C C . MET C 1 372 ? -49.283 16.549 37.790 1.00 9.65 372 MET C C 1
ATOM 9405 O O . MET C 1 372 ? -49.222 16.189 38.965 1.00 10.44 372 MET C O 1
ATOM 9410 N N . ALA C 1 373 ? -49.432 15.691 36.785 1.00 9.74 373 ALA C N 1
ATOM 9411 C CA . ALA C 1 373 ? -49.501 14.262 37.053 1.00 9.16 373 ALA C CA 1
ATOM 9412 C C . ALA C 1 373 ? -48.155 13.808 37.621 1.00 10.44 373 ALA C C 1
ATOM 9413 O O . ALA C 1 373 ? -48.097 13.105 38.634 1.00 9.95 373 ALA C O 1
ATOM 9415 N N . THR C 1 374 ? -47.066 14.224 36.982 1.00 10.31 374 THR C N 1
ATOM 9416 C CA . THR C 1 374 ? -45.746 13.829 37.450 1.00 10.72 374 THR C CA 1
ATOM 9417 C C . THR C 1 374 ? -45.433 14.478 38.806 1.00 8.98 374 THR C C 1
ATOM 9418 O O . THR C 1 374 ? -44.833 13.848 39.673 1.00 10.53 374 THR C O 1
ATOM 9422 N N . GLU C 1 375 ? -45.866 15.721 39.005 1.00 9.08 375 GLU C N 1
ATOM 9423 C CA . GLU C 1 375 ? -45.632 16.399 40.276 1.00 9.68 375 GLU C CA 1
ATOM 9424 C C . GLU C 1 375 ? -46.435 15.720 41.391 1.00 10.05 375 GLU C C 1
ATOM 9425 O O . GLU C 1 375 ? -46.033 15.737 42.556 1.00 10.65 375 GLU C O 1
ATOM 9431 N N . THR C 1 376 ? -47.564 15.115 41.034 1.00 10.15 376 THR C N 1
ATOM 9432 C CA . THR C 1 376 ? -48.379 14.426 42.027 1.00 11.59 376 THR C CA 1
ATOM 9433 C C . THR C 1 376 ? -47.605 13.211 42.544 1.00 10.90 376 THR C C 1
ATOM 9434 O O . THR C 1 376 ? -47.660 12.892 43.734 1.00 11.06 376 THR C O 1
ATOM 9438 N N . LEU C 1 377 ? -46.866 12.539 41.663 1.00 10.62 377 LEU C N 1
ATOM 9439 C CA . LEU C 1 377 ? -46.061 11.403 42.099 1.00 10.98 377 LEU C CA 1
ATOM 9440 C C . LEU C 1 377 ? -44.878 11.929 42.912 1.00 9.57 377 LEU C C 1
ATOM 9441 O O . LEU C 1 377 ? -44.542 11.381 43.960 1.00 11.08 377 LEU C O 1
ATOM 9446 N N . LYS C 1 378 ? -44.253 13.003 42.430 1.00 9.52 378 LYS C N 1
ATOM 9447 C CA . LYS C 1 378 ? -43.107 13.582 43.123 1.00 9.70 378 LYS C CA 1
ATOM 9448 C C . LYS C 1 378 ? -43.421 14.083 44.531 1.00 10.31 378 LYS C C 1
ATOM 9449 O O . LYS C 1 378 ? -42.577 14.006 45.417 1.00 11.80 378 LYS C O 1
ATOM 9455 N N . ARG C 1 379 ? -44.631 14.592 44.745 1.00 9.68 379 ARG C N 1
ATOM 9456 C CA . ARG C 1 379 ? -44.990 15.078 46.072 1.00 9.92 379 ARG C CA 1
ATOM 9457 C C . ARG C 1 379 ? -44.936 13.941 47.087 1.00 10.80 379 ARG C C 1
ATOM 9458 O O . ARG C 1 379 ? -44.586 14.151 48.251 1.00 10.86 379 ARG C O 1
ATOM 9466 N N . ALA C 1 380 ? -45.268 12.735 46.638 1.00 10.10 380 ALA C N 1
ATOM 9467 C CA . ALA C 1 380 ? -45.228 11.563 47.505 1.00 10.14 380 ALA C CA 1
ATOM 9468 C C . ALA C 1 380 ? -43.778 11.106 47.657 1.00 10.24 380 ALA C C 1
ATOM 9469 O O . ALA C 1 380 ? -43.284 10.918 48.769 1.00 10.73 380 ALA C O 1
ATOM 9471 N N . TYR C 1 381 ? -43.102 10.934 46.525 1.00 10.84 381 TYR C N 1
ATOM 9472 C CA . TYR C 1 381 ? -41.715 10.489 46.513 1.00 9.84 381 TYR C CA 1
ATOM 9473 C C . TYR C 1 381 ? -40.749 11.406 47.262 1.00 10.50 381 TYR C C 1
ATOM 9474 O O . TYR C 1 381 ? -39.808 10.925 47.896 1.00 10.52 381 TYR C O 1
ATOM 9483 N N . ARG C 1 382 ? -40.968 12.717 47.185 1.00 11.19 382 ARG C N 1
ATOM 9484 C CA . ARG C 1 382 ? -40.096 13.667 47.876 1.00 10.96 382 ARG C CA 1
ATOM 9485 C C . ARG C 1 382 ? -40.272 13.627 49.393 1.00 11.34 382 ARG C C 1
ATOM 9486 O O . ARG C 1 382 ? -39.398 14.069 50.134 1.00 12.50 382 ARG C O 1
ATOM 9494 N N . THR C 1 383 ? -41.403 13.104 49.853 1.00 13.01 383 THR C N 1
ATOM 9495 C CA . THR C 1 383 ? -41.664 13.030 51.286 1.00 11.97 383 THR C CA 1
ATOM 9496 C C . THR C 1 383 ? -40.709 12.081 51.997 1.00 13.83 383 THR C C 1
ATOM 9497 O O . THR C 1 383 ? -40.564 10.922 51.609 1.00 11.98 383 THR C O 1
ATOM 9501 N N . ASP C 1 384 ? -40.058 12.585 53.040 1.00 13.40 384 ASP C N 1
ATOM 9502 C CA . ASP C 1 384 ? -39.127 11.781 53.820 1.00 14.45 384 ASP C CA 1
ATOM 9503 C C . ASP C 1 384 ? -39.949 10.958 54.805 1.00 14.05 384 ASP C C 1
ATOM 9504 O O . ASP C 1 384 ? -40.373 11.455 55.848 1.00 14.15 384 ASP C O 1
ATOM 9509 N N . VAL C 1 385 ? -40.173 9.694 54.465 1.00 13.62 385 VAL C N 1
ATOM 9510 C CA . VAL C 1 385 ? -40.969 8.806 55.305 1.00 12.63 385 VAL C CA 1
ATOM 9511 C C . VAL C 1 385 ? -40.167 8.039 56.353 1.00 13.09 385 VAL C C 1
ATOM 9512 O O . VAL C 1 385 ? -40.695 7.131 56.995 1.00 11.91 385 VAL C O 1
ATOM 9516 N N . GLU C 1 386 ? -38.900 8.394 56.532 1.00 13.14 386 GLU C N 1
ATOM 9517 C CA . GLU C 1 386 ? -38.070 7.696 57.508 1.00 13.08 386 GLU C CA 1
ATOM 9518 C C . GLU C 1 386 ? -38.704 7.627 58.899 1.00 12.54 386 GLU C C 1
ATOM 9519 O O . GLU C 1 386 ? -38.622 6.595 59.559 1.00 12.64 386 GLU C O 1
ATOM 9525 N N . PRO C 1 387 ? -39.350 8.716 59.362 1.00 13.19 387 PRO C N 1
ATOM 9526 C CA . PRO C 1 387 ? -39.963 8.650 60.696 1.00 14.11 387 PRO C CA 1
ATOM 9527 C C . PRO C 1 387 ? -41.029 7.561 60.790 1.00 14.38 387 PRO C C 1
ATOM 9528 O O . PRO C 1 387 ? -41.203 6.936 61.838 1.00 14.31 387 PRO C O 1
ATOM 9532 N N . ILE C 1 388 ? -41.753 7.347 59.696 1.00 14.12 388 ILE C N 1
ATOM 9533 C CA . ILE C 1 388 ? -42.788 6.322 59.659 1.00 14.01 388 ILE C CA 1
ATOM 9534 C C . ILE C 1 388 ? -42.140 4.939 59.726 1.00 14.02 388 ILE C C 1
ATOM 9535 O O . ILE C 1 388 ? -42.581 4.074 60.482 1.00 14.26 388 ILE C O 1
ATOM 9540 N N . LEU C 1 389 ? -41.087 4.737 58.939 1.00 12.84 389 LEU C N 1
ATOM 9541 C CA . LEU C 1 389 ? -40.380 3.463 58.925 1.00 13.78 389 LEU C CA 1
ATOM 9542 C C . LEU C 1 389 ? -39.798 3.142 60.299 1.00 12.53 389 LEU C C 1
ATOM 9543 O O . LEU C 1 389 ? -39.891 2.009 60.777 1.00 13.28 389 LEU C O 1
ATOM 9548 N N . ALA C 1 390 ? -39.202 4.146 60.932 1.00 13.37 390 ALA C N 1
ATOM 9549 C CA . ALA C 1 390 ? -38.591 3.979 62.247 1.00 13.80 390 ALA C CA 1
ATOM 9550 C C . ALA C 1 390 ? -39.619 3.713 63.345 1.00 14.51 390 ALA C C 1
ATOM 9551 O O . ALA C 1 390 ? -39.400 2.866 64.212 1.00 14.61 390 ALA C O 1
ATOM 9553 N N . GLU C 1 391 ? -40.732 4.440 63.309 1.00 14.88 391 GLU C N 1
ATOM 9554 C CA . GLU C 1 391 ? -41.786 4.264 64.304 1.00 16.47 391 GLU C CA 1
ATOM 9555 C C . GLU C 1 391 ? -42.441 2.900 64.127 1.00 16.14 391 GLU C C 1
ATOM 9556 O O . GLU C 1 391 ? -42.819 2.255 65.104 1.00 17.68 391 GLU C O 1
ATOM 9562 N N . ALA C 1 392 ? -42.573 2.460 62.878 1.00 15.49 392 ALA C N 1
ATOM 9563 C CA . ALA C 1 392 ? -43.158 1.156 62.592 1.00 15.74 392 ALA C CA 1
ATOM 9564 C C . ALA C 1 392 ? -42.274 0.094 63.242 1.00 16.63 392 ALA C C 1
ATOM 9565 O O . ALA C 1 392 ? -42.768 -0.848 63.863 1.00 17.40 392 ALA C O 1
ATOM 9567 N N . ARG C 1 393 ? -40.961 0.247 63.096 1.00 15.17 393 ARG C N 1
ATOM 9568 C CA . ARG C 1 393 ? -40.029 -0.701 63.692 1.00 16.79 393 ARG C CA 1
ATOM 9569 C C . ARG C 1 393 ? -40.123 -0.673 65.216 1.00 17.53 393 ARG C C 1
ATOM 9570 O O . ARG C 1 393 ? -40.255 -1.714 65.857 1.00 19.17 393 ARG C O 1
ATOM 9578 N N . ARG C 1 394 ? -40.070 0.524 65.792 1.00 18.41 394 ARG C N 1
ATOM 9579 C CA . ARG C 1 394 ? -40.130 0.677 67.243 1.00 18.87 394 ARG C CA 1
ATOM 9580 C C . ARG C 1 394 ? -41.384 0.051 67.851 1.00 19.57 394 ARG C C 1
ATOM 9581 O O . ARG C 1 394 ? -41.312 -0.620 68.881 1.00 20.89 394 ARG C O 1
ATOM 9589 N N . ARG C 1 395 ? -42.529 0.272 67.211 1.00 19.99 395 ARG C N 1
ATOM 9590 C CA . ARG C 1 395 ? -43.801 -0.257 67.698 1.00 21.01 395 ARG C CA 1
ATOM 9591 C C . ARG C 1 395 ? -43.941 -1.769 67.592 1.00 21.33 395 ARG C C 1
ATOM 9592 O O . ARG C 1 395 ? -44.754 -2.368 68.295 1.00 21.09 395 ARG C O 1
ATOM 9600 N N . THR C 1 396 ? -43.161 -2.388 66.714 1.00 20.68 396 THR C N 1
ATOM 9601 C CA . THR C 1 396 ? -43.260 -3.827 66.524 1.00 19.92 396 THR C CA 1
ATOM 9602 C C . THR C 1 396 ? -42.099 -4.646 67.080 1.00 19.30 396 THR C C 1
ATOM 9603 O O . THR C 1 396 ? -41.947 -5.819 66.740 1.00 19.78 396 THR C O 1
ATOM 9607 N N . GLY C 1 397 ? -41.289 -4.033 67.938 1.00 19.95 397 GLY C N 1
ATOM 9608 C CA . GLY C 1 397 ? -40.169 -4.741 68.534 1.00 19.67 397 GLY C CA 1
ATOM 9609 C C . GLY C 1 397 ? -38.858 -4.622 67.780 1.00 19.97 397 GLY C C 1
ATOM 9610 O O . GLY C 1 397 ? -37.909 -5.361 68.054 1.00 20.65 397 GLY C O 1
ATOM 9611 N N . GLY C 1 398 ? -38.805 -3.692 66.832 1.00 18.34 398 GLY C N 1
ATOM 9612 C CA . GLY C 1 398 ? -37.596 -3.493 66.052 1.00 18.20 398 GLY C CA 1
ATOM 9613 C C . GLY C 1 398 ? -36.767 -2.321 66.542 1.00 17.44 398 GLY C C 1
ATOM 9614 O O . GLY C 1 398 ? -37.019 -1.780 67.617 1.00 17.23 398 GLY C O 1
ATOM 9615 N N . ALA C 1 399 ? -35.782 -1.918 65.745 1.00 16.75 399 ALA C N 1
ATOM 9616 C CA . ALA C 1 399 ? -34.900 -0.814 66.110 1.00 15.43 399 ALA C CA 1
ATOM 9617 C C . ALA C 1 399 ? -35.162 0.458 65.311 1.00 16.00 399 ALA C C 1
ATOM 9618 O O . ALA C 1 399 ? -35.410 0.406 64.104 1.00 15.74 399 ALA C O 1
ATOM 9620 N N . VAL C 1 400 ? -35.101 1.601 65.992 1.00 15.57 400 VAL C N 1
ATOM 9621 C CA . VAL C 1 400 ? -35.302 2.896 65.350 1.00 15.39 400 VAL C CA 1
ATOM 9622 C C . VAL C 1 400 ? -34.270 3.053 64.233 1.00 15.38 400 VAL C C 1
ATOM 9623 O O . VAL C 1 400 ? -34.600 3.485 63.128 1.00 15.38 400 VAL C O 1
ATOM 9627 N N . ASP C 1 401 ? -33.024 2.700 64.538 1.00 14.89 401 ASP C N 1
ATOM 9628 C CA . ASP C 1 401 ? -31.922 2.744 63.576 1.00 16.36 401 ASP C CA 1
ATOM 9629 C C . ASP C 1 401 ? -31.321 1.339 63.626 1.00 16.23 401 ASP C C 1
ATOM 9630 O O . ASP C 1 401 ? -30.443 1.060 64.444 1.00 15.67 401 ASP C O 1
ATOM 9635 N N . PRO C 1 402 ? -31.798 0.437 62.751 1.00 16.40 402 PRO C N 1
ATOM 9636 C CA . PRO C 1 402 ? -31.365 -0.962 62.644 1.00 16.36 402 PRO C CA 1
ATOM 9637 C C . PRO C 1 402 ? -29.861 -1.211 62.559 1.00 15.30 402 PRO C C 1
ATOM 9638 O O . PRO C 1 402 ? -29.313 -1.993 63.335 1.00 14.21 402 PRO C O 1
ATOM 9642 N N . VAL C 1 403 ? -29.191 -0.569 61.610 1.00 14.34 403 VAL C N 1
ATOM 9643 C CA . VAL C 1 403 ? -27.756 -0.768 61.473 1.00 14.48 403 VAL C CA 1
ATOM 9644 C C . VAL C 1 403 ? -27.012 -0.261 62.707 1.00 14.41 403 VAL C C 1
ATOM 9645 O O . VAL C 1 403 ? -26.052 -0.886 63.160 1.00 15.46 403 VAL C O 1
ATOM 9649 N N . ALA C 1 404 ? -27.461 0.861 63.260 1.00 14.17 404 ALA C N 1
ATOM 9650 C CA . ALA C 1 404 ? -26.819 1.417 64.449 1.00 14.68 404 ALA C CA 1
ATOM 9651 C C . ALA C 1 404 ? -26.911 0.423 65.603 1.00 15.26 404 ALA C C 1
ATOM 9652 O O . ALA C 1 404 ? -25.927 0.173 66.299 1.00 15.84 404 ALA C O 1
ATOM 9654 N N . THR C 1 405 ? -28.097 -0.142 65.798 1.00 15.98 405 THR C N 1
ATOM 9655 C CA . THR C 1 405 ? -28.306 -1.113 66.866 1.00 16.39 405 THR C CA 1
ATOM 9656 C C . THR C 1 405 ? -27.502 -2.378 66.587 1.00 15.22 405 THR C C 1
ATOM 9657 O O . THR C 1 405 ? -26.932 -2.981 67.499 1.00 15.39 405 THR C O 1
ATOM 9661 N N . TYR C 1 406 ? -27.458 -2.780 65.321 1.00 14.67 406 TYR C N 1
ATOM 9662 C CA . TYR C 1 406 ? -26.704 -3.964 64.927 1.00 15.36 406 TYR C CA 1
ATOM 9663 C C . TYR C 1 406 ? -25.234 -3.812 65.317 1.00 15.81 406 TYR C C 1
ATOM 9664 O O . TYR C 1 406 ? -24.639 -4.716 65.907 1.00 14.91 406 TYR C O 1
ATOM 9673 N N . ARG C 1 407 ? -24.653 -2.662 64.992 1.00 15.04 407 ARG C N 1
ATOM 9674 C CA . ARG C 1 407 ? -23.252 -2.415 65.306 1.00 15.10 407 ARG C CA 1
ATOM 9675 C C . ARG C 1 407 ? -23.023 -2.305 66.811 1.00 15.70 407 ARG C C 1
ATOM 9676 O O . ARG C 1 407 ? -22.019 -2.793 67.326 1.00 16.51 407 ARG C O 1
ATOM 9684 N N . ALA C 1 408 ? -23.962 -1.677 67.512 1.00 16.53 408 ALA C N 1
ATOM 9685 C CA . ALA C 1 408 ? -23.845 -1.519 68.957 1.00 17.24 408 ALA C CA 1
ATOM 9686 C C . ALA C 1 408 ? -23.901 -2.867 69.672 1.00 17.82 408 ALA C C 1
ATOM 9687 O O . ALA C 1 408 ? -23.332 -3.027 70.753 1.00 18.30 408 ALA C O 1
ATOM 9689 N N . SER C 1 409 ? -24.581 -3.834 69.063 1.00 16.98 409 SER C N 1
ATOM 9690 C CA . SER C 1 409 ? -24.726 -5.161 69.653 1.00 17.94 409 SER C CA 1
ATOM 9691 C C . SER C 1 409 ? -23.456 -6.002 69.591 1.00 18.89 409 SER C C 1
ATOM 9692 O O . SER C 1 409 ? -23.261 -6.893 70.417 1.00 19.35 409 SER C O 1
ATOM 9695 N N . GLY C 1 410 ? -22.602 -5.724 68.611 1.00 18.07 410 GLY C N 1
ATOM 9696 C CA . GLY C 1 410 ? -21.369 -6.478 68.465 1.00 18.99 410 GLY C CA 1
ATOM 9697 C C . GLY C 1 410 ? -21.604 -7.875 67.918 1.00 18.86 410 GLY C C 1
ATOM 9698 O O . GLY C 1 410 ? -20.768 -8.766 68.081 1.00 19.67 410 GLY C O 1
ATOM 9699 N N . TYR C 1 411 ? -22.743 -8.064 67.259 1.00 18.57 411 TYR C N 1
ATOM 9700 C CA . TYR C 1 411 ? -23.105 -9.357 66.688 1.00 18.71 411 TYR C CA 1
ATOM 9701 C C . TYR C 1 411 ? -22.066 -9.937 65.728 1.00 18.86 411 TYR C C 1
ATOM 9702 O O . TYR C 1 411 ? -21.725 -11.118 65.817 1.00 18.73 411 TYR C O 1
ATOM 9711 N N . ARG C 1 412 ? -21.568 -9.120 64.804 1.00 18.23 412 ARG C N 1
ATOM 9712 C CA . ARG C 1 412 ? -20.589 -9.610 63.841 1.00 18.44 412 ARG C CA 1
ATOM 9713 C C . ARG C 1 412 ? -19.348 -10.180 64.520 1.00 18.58 412 ARG C C 1
ATOM 9714 O O . ARG C 1 412 ? -18.875 -11.258 64.158 1.00 17.86 412 ARG C O 1
ATOM 9722 N N . ALA C 1 413 ? -18.819 -9.458 65.501 1.00 19.22 413 ALA C N 1
ATOM 9723 C CA . ALA C 1 413 ? -17.638 -9.920 66.220 1.00 20.13 413 ALA C CA 1
ATOM 9724 C C . ALA C 1 413 ? -17.980 -11.194 66.986 1.00 19.80 413 ALA C C 1
ATOM 9725 O O . ALA C 1 413 ? -17.137 -12.076 67.156 1.00 20.80 413 ALA C O 1
ATOM 9727 N N . ARG C 1 414 ? -19.226 -11.284 67.437 1.00 20.68 414 ARG C N 1
ATOM 9728 C CA . ARG C 1 414 ? -19.697 -12.447 68.182 1.00 22.72 414 ARG C CA 1
ATOM 9729 C C . ARG C 1 414 ? -19.650 -13.715 67.334 1.00 22.32 414 ARG C C 1
ATOM 9730 O O . ARG C 1 414 ? -19.023 -14.701 67.713 1.00 21.78 414 ARG C O 1
ATOM 9738 N N . VAL C 1 415 ? -20.326 -13.693 66.189 1.00 21.85 415 VAL C N 1
ATOM 9739 C CA . VAL C 1 415 ? -20.347 -14.856 65.314 1.00 21.76 415 VAL C CA 1
ATOM 9740 C C . VAL C 1 415 ? -18.983 -15.117 64.689 1.00 21.40 415 VAL C C 1
ATOM 9741 O O . VAL C 1 415 ? -18.667 -16.250 64.328 1.00 22.09 415 VAL C O 1
ATOM 9745 N N . ALA C 1 416 ? -18.174 -14.069 64.564 1.00 20.64 416 ALA C N 1
ATOM 9746 C CA . ALA C 1 416 ? -16.842 -14.210 63.991 1.00 21.86 416 ALA C CA 1
ATOM 9747 C C . ALA C 1 416 ? -16.002 -15.107 64.892 1.00 22.60 416 ALA C C 1
ATOM 9748 O O . ALA C 1 416 ? -15.172 -15.885 64.417 1.00 22.71 416 ALA C O 1
ATOM 9750 N N . ALA C 1 417 ? -16.230 -14.998 66.197 1.00 23.60 417 ALA C N 1
ATOM 9751 C CA . ALA C 1 417 ? -15.495 -15.794 67.172 1.00 24.14 417 ALA C CA 1
ATOM 9752 C C . ALA C 1 417 ? -16.046 -17.213 67.293 1.00 25.43 417 ALA C C 1
ATOM 9753 O O . ALA C 1 417 ? -15.339 -18.124 67.724 1.00 27.29 417 ALA C O 1
ATOM 9755 N N . GLU C 1 418 ? -17.307 -17.399 66.914 1.00 25.20 418 GLU C N 1
ATOM 9756 C CA . GLU C 1 418 ? -17.943 -18.712 66.994 1.00 25.83 418 GLU C CA 1
ATOM 9757 C C . GLU C 1 418 ? -17.726 -19.535 65.730 1.00 25.51 418 GLU C C 1
ATOM 9758 O O . GLU C 1 418 ? -17.702 -20.766 65.775 1.00 26.30 418 GLU C O 1
ATOM 9764 N N . ARG C 1 419 ? -17.574 -18.849 64.603 1.00 25.02 419 ARG C N 1
ATOM 9765 C CA . ARG C 1 419 ? -17.398 -19.509 63.315 1.00 24.66 419 ARG C CA 1
ATOM 9766 C C . ARG C 1 419 ? -15.956 -19.531 62.827 1.00 24.71 419 ARG C C 1
ATOM 9767 O O . ARG C 1 419 ? -15.155 -18.666 63.179 1.00 24.86 419 ARG C O 1
ATOM 9775 N N . PRO C 1 420 ? -15.607 -20.533 62.006 1.00 25.84 420 PRO C N 1
ATOM 9776 C CA . PRO C 1 420 ? -14.244 -20.637 61.482 1.00 26.21 420 PRO C CA 1
ATOM 9777 C C . PRO C 1 420 ? -13.903 -19.467 60.566 1.00 27.19 420 PRO C C 1
ATOM 9778 O O . PRO C 1 420 ? -14.784 -18.884 59.932 1.00 27.55 420 PRO C O 1
ATOM 9782 N N . ALA C 1 421 ? -12.622 -19.120 60.513 1.00 27.80 421 ALA C N 1
ATOM 9783 C CA . ALA C 1 421 ? -12.163 -18.025 59.673 1.00 28.75 421 ALA C CA 1
ATOM 9784 C C . ALA C 1 421 ? -12.361 -18.400 58.210 1.00 29.67 421 ALA C C 1
ATOM 9785 O O . ALA C 1 421 ? -12.392 -19.580 57.861 1.00 29.54 421 ALA C O 1
ATOM 9787 N N . SER C 1 422 ? -12.504 -17.392 57.357 1.00 30.68 422 SER C N 1
ATOM 9788 C CA . SER C 1 422 ? -12.700 -17.633 55.934 1.00 32.35 422 SER C CA 1
ATOM 9789 C C . SER C 1 422 ? -11.441 -17.307 55.146 1.00 32.65 422 SER C C 1
ATOM 9790 O O . SER C 1 422 ? -10.486 -16.748 55.683 1.00 32.46 422 SER C O 1
ATOM 9793 N N . VAL C 1 423 ? -11.449 -17.665 53.867 1.00 33.04 423 VAL C N 1
ATOM 9794 C CA . VAL C 1 423 ? -10.315 -17.411 52.992 1.00 33.57 423 VAL C CA 1
ATOM 9795 C C . VAL C 1 423 ? -10.796 -16.876 51.647 1.00 33.28 423 VAL C C 1
ATOM 9796 O O . VAL C 1 423 ? -11.702 -17.439 51.029 1.00 33.66 423 VAL C O 1
ATOM 9800 N N . ALA C 1 424 ? -10.193 -15.778 51.203 1.00 32.88 424 ALA C N 1
ATOM 9801 C CA . ALA C 1 424 ? -10.559 -15.169 49.930 1.00 32.62 424 ALA C CA 1
ATOM 9802 C C . ALA C 1 424 ? -9.928 -15.945 48.780 1.00 32.07 424 ALA C C 1
ATOM 9803 O O . ALA C 1 424 ? -8.848 -16.519 48.926 1.00 32.58 424 ALA C O 1
ATOM 9805 N N . GLY C 1 425 ? -10.611 -15.963 47.640 1.00 31.29 425 GLY C N 1
ATOM 9806 C CA . GLY C 1 425 ? -10.103 -16.668 46.477 1.00 30.16 425 GLY C CA 1
ATOM 9807 C C . GLY C 1 425 ? -10.750 -16.171 45.199 1.00 29.52 425 GLY C C 1
ATOM 9808 O O . GLY C 1 425 ? -11.376 -15.111 45.186 1.00 26.58 425 GLY C O 1
ATOM 9809 N N . GLY C 1 426 ? -10.603 -16.939 44.124 1.00 29.66 426 GLY C N 1
ATOM 9810 C CA . GLY C 1 426 ? -11.185 -16.551 42.853 1.00 29.97 426 GLY C CA 1
ATOM 9811 C C . GLY C 1 426 ? -12.668 -16.863 42.773 1.00 30.60 426 GLY C C 1
ATOM 9812 O O . GLY C 1 426 ? -13.268 -17.319 43.748 1.00 31.47 426 GLY C O 1
ATOM 9813 N N . GLY C 1 427 ? -13.261 -16.615 41.610 1.00 30.47 427 GLY C N 1
ATOM 9814 C CA . GLY C 1 427 ? -14.677 -16.881 41.432 1.00 30.43 427 GLY C CA 1
ATOM 9815 C C . GLY C 1 427 ? -14.934 -18.031 40.477 1.00 30.66 427 GLY C C 1
ATOM 9816 O O . GLY C 1 427 ? -16.072 -18.270 40.071 1.00 31.95 427 GLY C O 1
ATOM 9817 N N . GLY C 1 428 ? -13.874 -18.748 40.116 1.00 30.09 428 GLY C N 1
ATOM 9818 C CA . GLY C 1 428 ? -14.016 -19.869 39.205 1.00 28.61 428 GLY C CA 1
ATOM 9819 C C . GLY C 1 428 ? -13.923 -19.461 37.749 1.00 27.62 428 GLY C C 1
ATOM 9820 O O . GLY C 1 428 ? -14.414 -20.167 36.869 1.00 28.14 428 GLY C O 1
ATOM 9821 N N . ILE C 1 429 ? -13.293 -18.319 37.490 1.00 26.06 429 ILE C N 1
ATOM 9822 C CA . ILE C 1 429 ? -13.149 -17.838 36.123 1.00 23.64 429 ILE C CA 1
ATOM 9823 C C . ILE C 1 429 ? -12.256 -18.816 35.360 1.00 23.27 429 ILE C C 1
ATOM 9824 O O . ILE C 1 429 ? -12.319 -18.904 34.135 1.00 23.19 429 ILE C O 1
ATOM 9829 N N . ILE C 1 430 ? -11.425 -19.544 36.105 1.00 23.80 430 ILE C N 1
ATOM 9830 C CA . ILE C 1 430 ? -10.522 -20.547 35.542 1.00 24.11 430 ILE C CA 1
ATOM 9831 C C . ILE C 1 430 ? -10.371 -21.695 36.537 1.00 24.38 430 ILE C C 1
ATOM 9832 O O . ILE C 1 430 ? -10.748 -21.570 37.703 1.00 24.93 430 ILE C O 1
ATOM 9837 N N . GLY C 1 431 ? -9.814 -22.810 36.079 1.00 25.01 431 GLY C N 1
ATOM 9838 C CA . GLY C 1 431 ? -9.633 -23.946 36.963 1.00 26.00 431 GLY C CA 1
ATOM 9839 C C . GLY C 1 431 ? -8.406 -23.790 37.839 1.00 26.19 431 GLY C C 1
ATOM 9840 O O . GLY C 1 431 ? -7.570 -22.917 37.599 1.00 26.12 431 GLY C O 1
ATOM 9841 N N . SER C 1 432 ? -8.298 -24.633 38.861 1.00 27.24 432 SER C N 1
ATOM 9842 C CA . SER C 1 432 ? -7.153 -24.581 39.760 1.00 27.82 432 SER C CA 1
ATOM 9843 C C . SER C 1 432 ? -5.875 -24.626 38.936 1.00 28.12 432 SER C C 1
ATOM 9844 O O . SER C 1 432 ? -5.874 -25.096 37.793 1.00 28.07 432 SER C O 1
ATOM 9847 N N . HIS C 1 433 ? -4.790 -24.141 39.530 1.00 28.60 433 HIS C N 1
ATOM 9848 C CA . HIS C 1 433 ? -3.492 -24.081 38.871 1.00 29.53 433 HIS C CA 1
ATOM 9849 C C . HIS C 1 433 ? -2.357 -24.117 39.899 1.00 30.14 433 HIS C C 1
ATOM 9850 O O . HIS C 1 433 ? -1.314 -24.732 39.598 1.00 32.98 433 HIS C O 1
ATOM 9857 N N . GLU D 1 3 ? 9.825 -30.259 19.066 1.00 41.73 3 GLU D N 1
ATOM 9858 C CA . GLU D 1 3 ? 8.735 -31.255 19.277 1.00 40.98 3 GLU D CA 1
ATOM 9859 C C . GLU D 1 3 ? 7.415 -30.766 18.691 1.00 39.10 3 GLU D C 1
ATOM 9860 O O . GLU D 1 3 ? 7.154 -29.563 18.643 1.00 39.59 3 GLU D O 1
ATOM 9866 N N . PHE D 1 4 ? 6.585 -31.706 18.249 1.00 36.39 4 PHE D N 1
ATOM 9867 C CA . PHE D 1 4 ? 5.291 -31.372 17.667 1.00 33.14 4 PHE D CA 1
ATOM 9868 C C . PHE D 1 4 ? 4.153 -32.015 18.452 1.00 30.49 4 PHE D C 1
ATOM 9869 O O . PHE D 1 4 ? 4.066 -33.240 18.545 1.00 30.68 4 PHE D O 1
ATOM 9877 N N . ARG D 1 5 ? 3.283 -31.181 19.014 1.00 26.78 5 ARG D N 1
ATOM 9878 C CA . ARG D 1 5 ? 2.140 -31.664 19.784 1.00 23.85 5 ARG D CA 1
ATOM 9879 C C . ARG D 1 5 ? 1.250 -32.512 18.883 1.00 21.94 5 ARG D C 1
ATOM 9880 O O . ARG D 1 5 ? 0.659 -33.498 19.322 1.00 20.94 5 ARG D O 1
ATOM 9888 N N . ILE D 1 6 ? 1.156 -32.109 17.620 1.00 18.87 6 ILE D N 1
ATOM 9889 C CA . ILE D 1 6 ? 0.351 -32.824 16.638 1.00 18.63 6 ILE D CA 1
ATOM 9890 C C . ILE D 1 6 ? 1.303 -33.504 15.660 1.00 18.49 6 ILE D C 1
ATOM 9891 O O . ILE D 1 6 ? 2.181 -32.856 15.089 1.00 18.67 6 ILE D O 1
ATOM 9896 N N . ALA D 1 7 ? 1.136 -34.811 15.479 1.00 19.22 7 ALA D N 1
ATOM 9897 C CA . ALA D 1 7 ? 1.992 -35.572 14.575 1.00 20.61 7 ALA D CA 1
ATOM 9898 C C . ALA D 1 7 ? 2.014 -34.944 13.185 1.00 20.75 7 ALA D C 1
ATOM 9899 O O . ALA D 1 7 ? 0.966 -34.638 12.617 1.00 20.87 7 ALA D O 1
ATOM 9901 N N . GLN D 1 8 ? 3.210 -34.757 12.637 1.00 21.45 8 GLN D N 1
ATOM 9902 C CA . GLN D 1 8 ? 3.349 -34.152 11.318 1.00 23.37 8 GLN D CA 1
ATOM 9903 C C . GLN D 1 8 ? 2.675 -34.959 10.211 1.00 23.31 8 GLN D C 1
ATOM 9904 O O . GLN D 1 8 ? 2.261 -34.396 9.198 1.00 22.77 8 GLN D O 1
ATOM 9910 N N . ASP D 1 9 ? 2.560 -36.272 10.396 1.00 23.97 9 ASP D N 1
ATOM 9911 C CA . ASP D 1 9 ? 1.924 -37.105 9.381 1.00 24.53 9 ASP D CA 1
ATOM 9912 C C . ASP D 1 9 ? 0.426 -36.825 9.313 1.00 22.72 9 ASP D C 1
ATOM 9913 O O . ASP D 1 9 ? -0.185 -36.934 8.248 1.00 22.02 9 ASP D O 1
ATOM 9918 N N . VAL D 1 10 ? -0.160 -36.462 10.451 1.00 20.88 10 VAL D N 1
ATOM 9919 C CA . VAL D 1 10 ? -1.584 -36.148 10.509 1.00 20.26 10 VAL D CA 1
ATOM 9920 C C . VAL D 1 10 ? -1.820 -34.809 9.819 1.00 18.97 10 VAL D C 1
ATOM 9921 O O . VAL D 1 10 ? -2.762 -34.655 9.041 1.00 19.82 10 VAL D O 1
ATOM 9925 N N . VAL D 1 11 ? -0.959 -33.841 10.111 1.00 17.99 11 VAL D N 1
ATOM 9926 C CA . VAL D 1 11 ? -1.069 -32.522 9.503 1.00 18.41 11 VAL D CA 1
ATOM 9927 C C . VAL D 1 11 ? -0.952 -32.659 7.988 1.00 17.91 11 VAL D C 1
ATOM 9928 O O . VAL D 1 11 ? -1.744 -32.084 7.242 1.00 17.48 11 VAL D O 1
ATOM 9932 N N . ALA D 1 12 ? 0.035 -33.430 7.540 1.00 17.75 12 ALA D N 1
ATOM 9933 C CA . ALA D 1 12 ? 0.252 -33.641 6.110 1.00 17.76 12 ALA D CA 1
ATOM 9934 C C . ALA D 1 12 ? -0.946 -34.326 5.459 1.00 18.65 12 ALA D C 1
ATOM 9935 O O . ALA D 1 12 ? -1.414 -33.904 4.402 1.00 17.29 12 ALA D O 1
ATOM 9937 N N . ARG D 1 13 ? -1.437 -35.383 6.099 1.00 18.24 13 ARG D N 1
ATOM 9938 C CA . ARG D 1 13 ? -2.574 -36.142 5.590 1.00 19.66 13 ARG D CA 1
ATOM 9939 C C . ARG D 1 13 ? -3.813 -35.266 5.443 1.00 19.28 13 ARG D C 1
ATOM 9940 O O . ARG D 1 13 ? -4.481 -35.283 4.409 1.00 19.34 13 ARG D O 1
ATOM 9948 N N . GLU D 1 14 ? -4.120 -34.502 6.486 1.00 18.66 14 GLU D N 1
ATOM 9949 C CA . GLU D 1 14 ? -5.292 -33.640 6.468 1.00 17.79 14 GLU D CA 1
ATOM 9950 C C . GLU D 1 14 ? -5.147 -32.444 5.532 1.00 18.19 14 GLU D C 1
ATOM 9951 O O . GLU D 1 14 ? -6.142 -31.830 5.148 1.00 19.93 14 GLU D O 1
ATOM 9957 N N . ASN D 1 15 ? -3.914 -32.108 5.168 1.00 16.90 15 ASN D N 1
ATOM 9958 C CA . ASN D 1 15 ? -3.686 -31.008 4.237 1.00 17.07 15 ASN D CA 1
ATOM 9959 C C . ASN D 1 15 ? -3.872 -31.554 2.824 1.00 17.87 15 ASN D C 1
ATOM 9960 O O . ASN D 1 15 ? -4.512 -30.926 1.983 1.00 17.25 15 ASN D O 1
ATOM 9965 N N . ASP D 1 16 ? -3.315 -32.735 2.568 1.00 18.42 16 ASP D N 1
ATOM 9966 C CA . ASP D 1 16 ? -3.436 -33.349 1.251 1.00 18.69 16 ASP D CA 1
ATOM 9967 C C . ASP D 1 16 ? -4.901 -33.634 0.934 1.00 17.64 16 ASP D C 1
ATOM 9968 O O . ASP D 1 16 ? -5.339 -33.489 -0.207 1.00 17.99 16 ASP D O 1
ATOM 9973 N N . ARG D 1 17 ? -5.652 -34.037 1.952 1.00 17.15 17 ARG D N 1
ATOM 9974 C CA . ARG D 1 17 ? -7.069 -34.348 1.794 1.00 18.00 17 ARG D CA 1
ATOM 9975 C C . ARG D 1 17 ? -7.860 -33.139 1.292 1.00 17.31 17 ARG D C 1
ATOM 9976 O O . ARG D 1 17 ? -8.869 -33.286 0.598 1.00 17.88 17 ARG D O 1
ATOM 9984 N N . ARG D 1 18 ? -7.388 -31.944 1.631 1.00 16.20 18 ARG D N 1
ATOM 9985 C CA . ARG D 1 18 ? -8.077 -30.714 1.249 1.00 16.68 18 ARG D CA 1
ATOM 9986 C C . ARG D 1 18 ? -7.303 -29.836 0.265 1.00 16.74 18 ARG D C 1
ATOM 9987 O O . ARG D 1 18 ? -7.772 -28.763 -0.122 1.00 17.74 18 ARG D O 1
ATOM 9995 N N . ALA D 1 19 ? -6.127 -30.296 -0.148 1.00 17.17 19 ALA D N 1
ATOM 9996 C CA . ALA D 1 19 ? -5.279 -29.538 -1.062 1.00 17.95 19 ALA D CA 1
ATOM 9997 C C . ALA D 1 19 ? -5.912 -29.198 -2.409 1.00 17.98 19 ALA D C 1
ATOM 9998 O O . ALA D 1 19 ? -5.781 -28.075 -2.892 1.00 16.61 19 ALA D O 1
ATOM 10000 N N . SER D 1 20 ? -6.594 -30.162 -3.020 1.00 18.25 20 SER D N 1
ATOM 10001 C CA . SER D 1 20 ? -7.217 -29.924 -4.316 1.00 18.64 20 SER D CA 1
ATOM 10002 C C . SER D 1 20 ? -8.230 -28.788 -4.276 1.00 18.05 20 SER D C 1
ATOM 10003 O O . SER D 1 20 ? -8.185 -27.877 -5.103 1.00 18.41 20 SER D O 1
ATOM 10006 N N . ALA D 1 21 ? -9.147 -28.847 -3.316 1.00 17.94 21 ALA D N 1
ATOM 10007 C CA . ALA D 1 21 ? -10.173 -27.821 -3.176 1.00 17.00 21 ALA D CA 1
ATOM 10008 C C . ALA D 1 21 ? -9.558 -26.453 -2.898 1.00 16.10 21 ALA D C 1
ATOM 10009 O O . ALA D 1 21 ? -9.994 -25.445 -3.454 1.00 15.18 21 ALA D O 1
ATOM 10011 N N . LEU D 1 22 ? -8.546 -26.417 -2.036 1.00 15.31 22 LEU D N 1
ATOM 10012 C CA . LEU D 1 22 ? -7.887 -25.159 -1.707 1.00 14.92 22 LEU D CA 1
ATOM 10013 C C . LEU D 1 22 ? -7.237 -24.536 -2.937 1.00 15.45 22 LEU D C 1
ATOM 10014 O O . LEU D 1 22 ? -7.283 -23.321 -3.126 1.00 14.36 22 LEU D O 1
ATOM 10019 N N . LYS D 1 23 ? -6.628 -25.369 -3.773 1.00 15.32 23 LYS D N 1
ATOM 10020 C CA . LYS D 1 23 ? -5.981 -24.876 -4.981 1.00 17.35 23 LYS D CA 1
ATOM 10021 C C . LYS D 1 23 ? -7.012 -24.189 -5.869 1.00 15.83 23 LYS D C 1
ATOM 10022 O O . LYS D 1 23 ? -6.763 -23.105 -6.395 1.00 16.69 23 LYS D O 1
ATOM 10028 N N . GLU D 1 24 ? -8.173 -24.818 -6.024 1.00 16.02 24 GLU D N 1
ATOM 10029 C CA . GLU D 1 24 ? -9.242 -24.257 -6.844 1.00 16.09 24 GLU D CA 1
ATOM 10030 C C . GLU D 1 24 ? -9.740 -22.933 -6.271 1.00 15.58 24 GLU D C 1
ATOM 10031 O O . GLU D 1 24 ? -9.901 -21.953 -6.999 1.00 15.36 24 GLU D O 1
ATOM 10037 N N . ASP D 1 25 ? -9.985 -22.910 -4.964 1.00 14.70 25 ASP D N 1
ATOM 10038 C CA . ASP D 1 25 ? -10.479 -21.700 -4.311 1.00 14.05 25 ASP D CA 1
ATOM 10039 C C . ASP D 1 25 ? -9.453 -20.568 -4.310 1.00 13.46 25 ASP D C 1
ATOM 10040 O O . ASP D 1 25 ? -9.802 -19.405 -4.529 1.00 13.68 25 ASP D O 1
ATOM 10045 N N . TYR D 1 26 ? -8.190 -20.905 -4.066 1.00 12.80 26 TYR D N 1
ATOM 10046 C CA . TYR D 1 26 ? -7.138 -19.897 -4.039 1.00 12.69 26 TYR D CA 1
ATOM 10047 C C . TYR D 1 26 ? -6.932 -19.300 -5.429 1.00 13.92 26 TYR D C 1
ATOM 10048 O O . TYR D 1 26 ? -6.789 -18.086 -5.577 1.00 13.84 26 TYR D O 1
ATOM 10057 N N . GLU D 1 27 ? -6.919 -20.150 -6.451 1.00 14.12 27 GLU D N 1
ATOM 10058 C CA . GLU D 1 27 ? -6.734 -19.661 -7.811 1.00 14.12 27 GLU D CA 1
ATOM 10059 C C . GLU D 1 27 ? -7.917 -18.807 -8.264 1.00 14.44 27 GLU D C 1
ATOM 10060 O O . GLU D 1 27 ? -7.729 -17.801 -8.950 1.00 14.27 27 GLU D O 1
ATOM 10066 N N . ALA D 1 28 ? -9.128 -19.194 -7.870 1.00 13.66 28 ALA D N 1
ATOM 10067 C CA . ALA D 1 28 ? -10.318 -18.434 -8.243 1.00 13.76 28 ALA D CA 1
ATOM 10068 C C . ALA D 1 28 ? -10.256 -17.054 -7.594 1.00 13.41 28 ALA D C 1
ATOM 10069 O O . ALA D 1 28 ? -10.486 -16.037 -8.249 1.00 13.29 28 ALA D O 1
ATOM 10071 N N . LEU D 1 29 ? -9.935 -17.021 -6.303 1.00 13.54 29 LEU D N 1
ATOM 10072 C CA . LEU D 1 29 ? -9.835 -15.754 -5.585 1.00 13.02 29 LEU D CA 1
ATOM 10073 C C . LEU D 1 29 ? -8.698 -14.915 -6.161 1.00 13.73 29 LEU D C 1
ATOM 10074 O O . LEU D 1 29 ? -8.809 -13.695 -6.271 1.00 12.79 29 LEU D O 1
ATOM 10079 N N . GLY D 1 30 ? -7.607 -15.578 -6.532 1.00 13.98 30 GLY D N 1
ATOM 10080 C CA . GLY D 1 30 ? -6.477 -14.871 -7.106 1.00 14.80 30 GLY D CA 1
ATOM 10081 C C . GLY D 1 30 ? -6.863 -14.174 -8.397 1.00 14.42 30 GLY D C 1
ATOM 10082 O O . GLY D 1 30 ? -6.443 -13.045 -8.649 1.00 15.06 30 GLY D O 1
ATOM 10083 N N . ALA D 1 31 ? -7.668 -14.843 -9.218 1.00 15.39 31 ALA D N 1
ATOM 10084 C CA . ALA D 1 31 ? -8.109 -14.267 -10.486 1.00 14.70 31 ALA D CA 1
ATOM 10085 C C . ALA D 1 31 ? -9.059 -13.101 -10.229 1.00 14.85 31 ALA D C 1
ATOM 10086 O O . ALA D 1 31 ? -9.008 -12.077 -10.914 1.00 14.62 31 ALA D O 1
ATOM 10088 N N . ASN D 1 32 ? -9.930 -13.263 -9.238 1.00 14.14 32 ASN D N 1
ATOM 10089 C CA . ASN D 1 32 ? -10.876 -12.215 -8.884 1.00 13.77 32 ASN D CA 1
ATOM 10090 C C . ASN D 1 32 ? -10.125 -10.983 -8.385 1.00 12.98 32 ASN D C 1
ATOM 10091 O O . ASN D 1 32 ? -10.410 -9.865 -8.809 1.00 14.18 32 ASN D O 1
ATOM 10096 N N . LEU D 1 33 ? -9.150 -11.186 -7.505 1.00 12.01 33 LEU D N 1
ATOM 10097 C CA . LEU D 1 33 ? -8.383 -10.062 -6.978 1.00 13.19 33 LEU D CA 1
ATOM 10098 C C . LEU D 1 33 ? -7.566 -9.390 -8.076 1.00 13.96 33 LEU D C 1
ATOM 10099 O O . LEU D 1 33 ? -7.382 -8.174 -8.064 1.00 14.45 33 LEU D O 1
ATOM 10104 N N . ALA D 1 34 ? -7.079 -10.181 -9.029 1.00 15.19 34 ALA D N 1
ATOM 10105 C CA . ALA D 1 34 ? -6.298 -9.632 -10.135 1.00 16.29 34 ALA D CA 1
ATOM 10106 C C . ALA D 1 34 ? -7.174 -8.684 -10.952 1.00 15.43 34 ALA D C 1
ATOM 10107 O O . ALA D 1 34 ? -6.720 -7.623 -11.388 1.00 15.93 34 ALA D O 1
ATOM 10109 N N . ARG D 1 35 ? -8.429 -9.072 -11.164 1.00 16.23 35 ARG D N 1
ATOM 10110 C CA . ARG D 1 35 ? -9.363 -8.236 -11.913 1.00 16.23 35 ARG D CA 1
ATOM 10111 C C . ARG D 1 35 ? -9.628 -6.942 -11.143 1.00 16.39 35 ARG D C 1
ATOM 10112 O O . ARG D 1 35 ? -10.038 -5.935 -11.721 1.00 17.28 35 ARG D O 1
ATOM 10120 N N . ARG D 1 36 ? -9.388 -6.986 -9.835 1.00 15.22 36 ARG D N 1
ATOM 10121 C CA . ARG D 1 36 ? -9.589 -5.836 -8.960 1.00 16.47 36 ARG D CA 1
ATOM 10122 C C . ARG D 1 36 ? -8.281 -5.086 -8.706 1.00 16.81 36 ARG D C 1
ATOM 10123 O O . ARG D 1 36 ? -8.216 -4.194 -7.858 1.00 17.03 36 ARG D O 1
ATOM 10131 N N . GLY D 1 37 ? -7.242 -5.451 -9.448 1.00 15.98 37 GLY D N 1
ATOM 10132 C CA . GLY D 1 37 ? -5.955 -4.793 -9.306 1.00 17.11 37 GLY D CA 1
ATOM 10133 C C . GLY D 1 37 ? -5.190 -5.133 -8.042 1.00 17.28 37 GLY D C 1
ATOM 10134 O O . GLY D 1 37 ? -4.355 -4.350 -7.589 1.00 17.98 37 GLY D O 1
ATOM 10135 N N . VAL D 1 38 ? -5.462 -6.304 -7.476 1.00 17.05 38 VAL D N 1
ATOM 10136 C CA . VAL D 1 38 ? -4.788 -6.738 -6.257 1.00 16.30 38 VAL D CA 1
ATOM 10137 C C . VAL D 1 38 ? -4.022 -8.041 -6.481 1.00 16.10 38 VAL D C 1
ATOM 10138 O O . VAL D 1 38 ? -4.528 -8.963 -7.118 1.00 16.28 38 VAL D O 1
ATOM 10142 N N . ASP D 1 39 ? -2.798 -8.099 -5.961 1.00 16.27 39 ASP D N 1
ATOM 10143 C CA . ASP D 1 39 ? -1.953 -9.283 -6.078 1.00 17.21 39 ASP D CA 1
ATOM 10144 C C . ASP D 1 39 ? -2.167 -10.146 -4.840 1.00 16.63 39 ASP D C 1
ATOM 10145 O O . ASP D 1 39 ? -1.709 -9.806 -3.749 1.00 17.06 39 ASP D O 1
ATOM 10150 N N . ILE D 1 40 ? -2.861 -11.265 -5.014 1.00 15.65 40 ILE D N 1
ATOM 10151 C CA . ILE D 1 40 ? -3.153 -12.159 -3.901 1.00 15.82 40 ILE D CA 1
ATOM 10152 C C . ILE D 1 40 ? -1.898 -12.595 -3.145 1.00 15.45 40 ILE D C 1
ATOM 10153 O O . ILE D 1 40 ? -1.937 -12.795 -1.932 1.00 15.21 40 ILE D O 1
ATOM 10158 N N . GLU D 1 41 ? -0.781 -12.731 -3.852 1.00 16.50 41 GLU D N 1
ATOM 10159 C CA . GLU D 1 41 ? 0.461 -13.136 -3.208 1.00 16.39 41 GLU D CA 1
ATOM 10160 C C . GLU D 1 41 ? 0.917 -12.123 -2.161 1.00 15.75 41 GLU D C 1
ATOM 10161 O O . GLU D 1 41 ? 1.435 -12.500 -1.108 1.00 15.48 41 GLU D O 1
ATOM 10167 N N . ALA D 1 42 ? 0.719 -10.841 -2.451 1.00 14.99 42 ALA D N 1
ATOM 10168 C CA . ALA D 1 42 ? 1.109 -9.782 -1.529 1.00 15.06 42 ALA D CA 1
ATOM 10169 C C . ALA D 1 42 ? 0.264 -9.843 -0.262 1.00 15.09 42 ALA D C 1
ATOM 10170 O O . ALA D 1 42 ? 0.754 -9.576 0.837 1.00 15.43 42 ALA D O 1
ATOM 10172 N N . VAL D 1 43 ? -1.008 -10.193 -0.417 1.00 15.45 43 VAL D N 1
ATOM 10173 C CA . VAL D 1 43 ? -1.899 -10.282 0.730 1.00 14.62 43 VAL D CA 1
ATOM 10174 C C . VAL D 1 43 ? -1.516 -11.481 1.589 1.00 13.96 43 VAL D C 1
ATOM 10175 O O . VAL D 1 43 ? -1.379 -11.365 2.806 1.00 12.51 43 VAL D O 1
ATOM 10179 N N . THR D 1 44 ? -1.335 -12.632 0.952 1.00 13.65 44 THR D N 1
ATOM 10180 C CA . THR D 1 44 ? -0.959 -13.842 1.670 1.00 13.81 44 THR D CA 1
ATOM 10181 C C . THR D 1 44 ? 0.344 -13.641 2.443 1.00 13.50 44 THR D C 1
ATOM 10182 O O . THR D 1 44 ? 0.477 -14.091 3.583 1.00 13.15 44 THR D O 1
ATOM 10186 N N . ALA D 1 45 ? 1.300 -12.959 1.819 1.00 14.31 45 ALA D N 1
ATOM 10187 C CA . ALA D 1 45 ? 2.593 -12.695 2.440 1.00 14.20 45 ALA D CA 1
ATOM 10188 C C . ALA D 1 45 ? 2.438 -11.895 3.730 1.00 14.36 45 ALA D C 1
ATOM 10189 O O . ALA D 1 45 ? 3.154 -12.124 4.704 1.00 14.86 45 ALA D O 1
ATOM 10191 N N . LYS D 1 46 ? 1.506 -10.949 3.735 1.00 14.88 46 LYS D N 1
ATOM 10192 C CA . LYS D 1 46 ? 1.283 -10.145 4.928 1.00 14.89 46 LYS D CA 1
ATOM 10193 C C . LYS D 1 46 ? 0.497 -10.931 5.967 1.00 13.96 46 LYS D C 1
ATOM 10194 O O . LYS D 1 46 ? 0.779 -10.851 7.160 1.00 13.38 46 LYS D O 1
ATOM 10200 N N . VAL D 1 47 ? -0.486 -11.702 5.516 1.00 12.98 47 VAL D N 1
ATOM 10201 C CA . VAL D 1 47 ? -1.291 -12.491 6.439 1.00 13.80 47 VAL D CA 1
ATOM 10202 C C . VAL D 1 47 ? -0.450 -13.501 7.224 1.00 15.05 47 VAL D C 1
ATOM 10203 O O . VAL D 1 47 ? -0.648 -13.673 8.427 1.00 13.34 47 VAL D O 1
ATOM 10207 N N . GLU D 1 48 ? 0.499 -14.157 6.564 1.00 15.07 48 GLU D N 1
ATOM 10208 C CA . GLU D 1 48 ? 1.326 -15.137 7.263 1.00 17.43 48 GLU D CA 1
ATOM 10209 C C . GLU D 1 48 ? 2.266 -14.487 8.270 1.00 16.52 48 GLU D C 1
ATOM 10210 O O . GLU D 1 48 ? 2.926 -15.177 9.049 1.00 18.50 48 GLU D O 1
ATOM 10216 N N . LYS D 1 49 ? 2.309 -13.158 8.266 1.00 15.64 49 LYS D N 1
ATOM 10217 C CA . LYS D 1 49 ? 3.160 -12.420 9.191 1.00 16.79 49 LYS D CA 1
ATOM 10218 C C . LYS D 1 49 ? 2.370 -11.771 10.317 1.00 15.56 49 LYS D C 1
ATOM 10219 O O . LYS D 1 49 ? 2.949 -11.141 11.201 1.00 16.69 49 LYS D O 1
ATOM 10225 N N . PHE D 1 50 ? 1.048 -11.915 10.290 1.00 13.87 50 PHE D N 1
ATOM 10226 C CA . PHE D 1 50 ? 0.227 -11.325 11.337 1.00 12.50 50 PHE D CA 1
ATOM 10227 C C . PHE D 1 50 ? 0.112 -12.279 12.516 1.00 11.03 50 PHE D C 1
ATOM 10228 O O . PHE D 1 50 ? -0.364 -13.408 12.372 1.00 11.52 50 PHE D O 1
ATOM 10236 N N . PHE D 1 51 ? 0.539 -11.818 13.687 1.00 10.65 51 PHE D N 1
ATOM 10237 C CA . PHE D 1 51 ? 0.493 -12.647 14.879 1.00 10.31 51 PHE D CA 1
ATOM 10238 C C . PHE D 1 51 ? -0.313 -12.007 15.998 1.00 10.27 51 PHE D C 1
ATOM 10239 O O . PHE D 1 51 ? -0.333 -10.786 16.148 1.00 11.14 51 PHE D O 1
ATOM 10247 N N . VAL D 1 52 ? -0.981 -12.850 16.776 1.00 9.93 52 VAL D N 1
ATOM 10248 C CA . VAL D 1 52 ? -1.774 -12.401 17.911 1.00 10.58 52 VAL D CA 1
ATOM 10249 C C . VAL D 1 52 ? -1.454 -13.343 19.073 1.00 9.72 52 VAL D C 1
ATOM 10250 O O . VAL D 1 52 ? -1.394 -14.559 18.897 1.00 11.00 52 VAL D O 1
ATOM 10254 N N . ALA D 1 53 ? -1.227 -12.777 20.254 1.00 9.28 53 ALA D N 1
ATOM 10255 C CA . ALA D 1 53 ? -0.885 -13.575 21.427 1.00 10.44 53 ALA D CA 1
ATOM 10256 C C . ALA D 1 53 ? -2.056 -14.368 21.988 1.00 10.58 53 ALA D C 1
ATOM 10257 O O . ALA D 1 53 ? -3.188 -13.876 22.033 1.00 11.76 53 ALA D O 1
ATOM 10259 N N . VAL D 1 54 ? -1.783 -15.599 22.416 1.00 11.78 54 VAL D N 1
ATOM 10260 C CA . VAL D 1 54 ? -2.819 -16.441 23.004 1.00 14.20 54 VAL D CA 1
ATOM 10261 C C . VAL D 1 54 ? -2.744 -16.342 24.521 1.00 13.77 54 VAL D C 1
ATOM 10262 O O . VAL D 1 54 ? -1.663 -16.394 25.105 1.00 13.66 54 VAL D O 1
ATOM 10266 N N . PRO D 1 55 ? -3.899 -16.182 25.179 1.00 14.24 55 PRO D N 1
ATOM 10267 C CA . PRO D 1 55 ? -3.946 -16.074 26.638 1.00 13.43 55 PRO D CA 1
ATOM 10268 C C . PRO D 1 55 ? -3.874 -17.435 27.320 1.00 14.77 55 PRO D C 1
ATOM 10269 O O . PRO D 1 55 ? -4.603 -18.359 26.959 1.00 14.03 55 PRO D O 1
ATOM 10273 N N . SER D 1 56 ? -2.990 -17.556 28.304 1.00 14.18 56 SER D N 1
ATOM 10274 C CA . SER D 1 56 ? -2.856 -18.806 29.034 1.00 13.83 56 SER D CA 1
ATOM 10275 C C . SER D 1 56 ? -4.200 -19.137 29.674 1.00 13.22 56 SER D C 1
ATOM 10276 O O . SER D 1 56 ? -4.596 -20.302 29.749 1.00 13.60 56 SER D O 1
ATOM 10279 N N . TRP D 1 57 ? -4.900 -18.100 30.127 1.00 13.07 57 TRP D N 1
ATOM 10280 C CA . TRP D 1 57 ? -6.191 -18.275 30.783 1.00 13.68 57 TRP D CA 1
ATOM 10281 C C . TRP D 1 57 ? -7.320 -18.685 29.844 1.00 14.08 57 TRP D C 1
ATOM 10282 O O . TRP D 1 57 ? -8.419 -19.005 30.292 1.00 14.96 57 TRP D O 1
ATOM 10293 N N . GLY D 1 58 ? -7.048 -18.685 28.543 1.00 13.93 58 GLY D N 1
ATOM 10294 C CA . GLY D 1 58 ? -8.065 -19.089 27.590 1.00 14.01 58 GLY D CA 1
ATOM 10295 C C . GLY D 1 58 ? -7.894 -20.541 27.178 1.00 14.87 58 GLY D C 1
ATOM 10296 O O . GLY D 1 58 ? -8.744 -21.098 26.485 1.00 13.25 58 GLY D O 1
ATOM 10297 N N . VAL D 1 59 ? -6.798 -21.152 27.622 1.00 15.04 59 VAL D N 1
ATOM 10298 C CA . VAL D 1 59 ? -6.466 -22.536 27.292 1.00 15.45 59 VAL D CA 1
ATOM 10299 C C . VAL D 1 59 ? -7.266 -23.577 28.074 1.00 14.69 59 VAL D C 1
ATOM 10300 O O . VAL D 1 59 ? -7.511 -24.683 27.583 1.00 15.62 59 VAL D O 1
ATOM 10304 N N . GLY D 1 60 ? -7.648 -23.233 29.297 1.00 13.80 60 GLY D N 1
ATOM 10305 C CA . GLY D 1 60 ? -8.450 -24.136 30.097 1.00 13.94 60 GLY D CA 1
ATOM 10306 C C . GLY D 1 60 ? -9.879 -23.637 29.997 1.00 12.87 60 GLY D C 1
ATOM 10307 O O . GLY D 1 60 ? -10.107 -22.529 29.509 1.00 14.02 60 GLY D O 1
ATOM 10308 N N . THR D 1 61 ? -10.844 -24.433 30.441 1.00 11.73 61 THR D N 1
ATOM 10309 C CA . THR D 1 61 ? -12.239 -24.017 30.377 1.00 11.48 61 THR D CA 1
ATOM 10310 C C . THR D 1 61 ? -12.500 -22.915 31.398 1.00 12.11 61 THR D C 1
ATOM 10311 O O . THR D 1 61 ? -12.029 -22.984 32.536 1.00 13.42 61 THR D O 1
ATOM 10315 N N . GLY D 1 62 ? -13.233 -21.888 30.980 1.00 10.80 62 GLY D N 1
ATOM 10316 C CA . GLY D 1 62 ? -13.537 -20.789 31.876 1.00 12.27 62 GLY D CA 1
ATOM 10317 C C . GLY D 1 62 ? -14.874 -20.961 32.569 1.00 12.21 62 GLY D C 1
ATOM 10318 O O . GLY D 1 62 ? -15.573 -21.952 32.355 1.00 14.45 62 GLY D O 1
ATOM 10319 N N . GLY D 1 63 ? -15.231 -19.994 33.406 1.00 13.17 63 GLY D N 1
ATOM 10320 C CA . GLY D 1 63 ? -16.499 -20.066 34.108 1.00 13.00 63 GLY D CA 1
ATOM 10321 C C . GLY D 1 63 ? -17.102 -18.698 34.358 1.00 14.22 63 GLY D C 1
ATOM 10322 O O . GLY D 1 63 ? -16.460 -17.674 34.126 1.00 15.97 63 GLY D O 1
ATOM 10323 N N . THR D 1 64 ? -18.346 -18.688 34.824 1.00 13.18 64 THR D N 1
ATOM 10324 C CA . THR D 1 64 ? -19.055 -17.449 35.133 1.00 13.54 64 THR D CA 1
ATOM 10325 C C . THR D 1 64 ? -19.153 -17.375 36.652 1.00 14.10 64 THR D C 1
ATOM 10326 O O . THR D 1 64 ? -18.625 -18.242 37.337 1.00 14.98 64 THR D O 1
ATOM 10330 N N . ARG D 1 65 ? -19.819 -16.360 37.193 1.00 15.35 65 ARG D N 1
ATOM 10331 C CA . ARG D 1 65 ? -19.920 -16.291 38.648 1.00 16.16 65 ARG D CA 1
ATOM 10332 C C . ARG D 1 65 ? -20.903 -17.332 39.168 1.00 16.78 65 ARG D C 1
ATOM 10333 O O . ARG D 1 65 ? -21.000 -17.556 40.373 1.00 18.00 65 ARG D O 1
ATOM 10341 N N . PHE D 1 66 ? -21.623 -17.976 38.255 1.00 15.62 66 PHE D N 1
ATOM 10342 C CA . PHE D 1 66 ? -22.597 -18.992 38.638 1.00 14.68 66 PHE D CA 1
ATOM 10343 C C . PHE D 1 66 ? -22.044 -20.411 38.612 1.00 14.68 66 PHE D C 1
ATOM 10344 O O . PHE D 1 66 ? -22.423 -21.239 39.440 1.00 15.64 66 PHE D O 1
ATOM 10352 N N . ALA D 1 67 ? -21.154 -20.701 37.671 1.00 13.69 67 ALA D N 1
ATOM 10353 C CA . ALA D 1 67 ? -20.606 -22.049 37.585 1.00 13.53 67 ALA D CA 1
ATOM 10354 C C . ALA D 1 67 ? -19.501 -22.201 36.550 1.00 12.98 67 ALA D C 1
ATOM 10355 O O . ALA D 1 67 ? -19.300 -21.338 35.700 1.00 13.48 67 ALA D O 1
ATOM 10357 N N . ARG D 1 68 ? -18.786 -23.316 36.649 1.00 13.93 68 ARG D N 1
ATOM 10358 C CA . ARG D 1 68 ? -17.720 -23.656 35.718 1.00 13.48 68 ARG D CA 1
ATOM 10359 C C . ARG D 1 68 ? -17.940 -25.122 35.365 1.00 13.63 68 ARG D C 1
ATOM 10360 O O . ARG D 1 68 ? -18.155 -25.954 36.249 1.00 15.16 68 ARG D O 1
ATOM 10368 N N . PHE D 1 69 ? -17.904 -25.429 34.072 1.00 12.66 69 PHE D N 1
ATOM 10369 C CA . PHE D 1 69 ? -18.128 -26.790 33.591 1.00 12.99 69 PHE D CA 1
ATOM 10370 C C . PHE D 1 69 ? -16.912 -27.291 32.815 1.00 13.36 69 PHE D C 1
ATOM 10371 O O . PHE D 1 69 ? -16.879 -27.222 31.588 1.00 14.34 69 PHE D O 1
ATOM 10379 N N . PRO D 1 70 ? -15.905 -27.822 33.521 1.00 13.74 70 PRO D N 1
ATOM 10380 C CA . PRO D 1 70 ? -14.702 -28.318 32.850 1.00 14.43 70 PRO D CA 1
ATOM 10381 C C . PRO D 1 70 ? -14.943 -29.457 31.867 1.00 14.72 70 PRO D C 1
ATOM 10382 O O . PRO D 1 70 ? -15.870 -30.252 32.031 1.00 15.53 70 PRO D O 1
ATOM 10386 N N . GLY D 1 71 ? -14.109 -29.507 30.833 1.00 14.54 71 GLY D N 1
ATOM 10387 C CA . GLY D 1 71 ? -14.205 -30.567 29.845 1.00 15.73 71 GLY D CA 1
ATOM 10388 C C . GLY D 1 71 ? -13.170 -31.607 30.233 1.00 15.73 71 GLY D C 1
ATOM 10389 O O . GLY D 1 71 ? -12.699 -31.602 31.369 1.00 16.53 71 GLY D O 1
ATOM 10390 N N . THR D 1 72 ? -12.801 -32.494 29.314 1.00 15.37 72 THR D N 1
ATOM 10391 C CA . THR D 1 72 ? -11.796 -33.506 29.628 1.00 15.07 72 THR D CA 1
ATOM 10392 C C . THR D 1 72 ? -10.393 -32.981 29.339 1.00 14.58 72 THR D C 1
ATOM 10393 O O . THR D 1 72 ? -10.211 -32.046 28.556 1.00 14.07 72 THR D O 1
ATOM 10397 N N . GLY D 1 73 ? -9.400 -33.585 29.980 1.00 13.87 73 GLY D N 1
ATOM 10398 C CA . GLY D 1 73 ? -8.026 -33.169 29.764 1.00 13.08 73 GLY D CA 1
ATOM 10399 C C . GLY D 1 73 ? -7.736 -31.710 30.067 1.00 12.62 73 GLY D C 1
ATOM 10400 O O . GLY D 1 73 ? -6.965 -31.067 29.356 1.00 13.34 73 GLY D O 1
ATOM 10401 N N . GLU D 1 74 ? -8.352 -31.180 31.117 1.00 13.33 74 GLU D N 1
ATOM 10402 C CA . GLU D 1 74 ? -8.116 -29.792 31.499 1.00 13.36 74 GLU D CA 1
ATOM 10403 C C . GLU D 1 74 ? -6.656 -29.629 31.911 1.00 14.71 74 GLU D C 1
ATOM 10404 O O . GLU D 1 74 ? -6.105 -30.482 32.607 1.00 14.23 74 GLU D O 1
ATOM 10410 N N . PRO D 1 75 ? -6.007 -28.538 31.480 1.00 14.49 75 PRO D N 1
ATOM 10411 C CA . PRO D 1 75 ? -4.605 -28.335 31.857 1.00 16.04 75 PRO D CA 1
ATOM 10412 C C . PRO D 1 75 ? -4.492 -28.188 33.374 1.00 17.48 75 PRO D C 1
ATOM 10413 O O . PRO D 1 75 ? -5.291 -27.488 33.999 1.00 19.69 75 PRO D O 1
ATOM 10417 N N . ARG D 1 76 ? -3.502 -28.858 33.956 1.00 18.96 76 ARG D N 1
ATOM 10418 C CA . ARG D 1 76 ? -3.283 -28.834 35.400 1.00 21.10 76 ARG D CA 1
ATOM 10419 C C . ARG D 1 76 ? -2.578 -27.570 35.884 1.00 20.53 76 ARG D C 1
ATOM 10420 O O . ARG D 1 76 ? -2.710 -27.180 37.047 1.00 22.32 76 ARG D O 1
ATOM 10428 N N . GLY D 1 77 ? -1.827 -26.938 34.991 1.00 19.33 77 GLY D N 1
ATOM 10429 C CA . GLY D 1 77 ? -1.104 -25.734 35.353 1.00 18.64 77 GLY D CA 1
ATOM 10430 C C . GLY D 1 77 ? -0.552 -25.054 34.121 1.00 16.04 77 GLY D C 1
ATOM 10431 O O . GLY D 1 77 ? -0.899 -25.425 33.003 1.00 15.67 77 GLY D O 1
ATOM 10432 N N . ILE D 1 78 ? 0.324 -24.077 34.318 1.00 14.73 78 ILE D N 1
ATOM 10433 C CA . ILE D 1 78 ? 0.893 -23.340 33.197 1.00 14.63 78 ILE D CA 1
ATOM 10434 C C . ILE D 1 78 ? 1.651 -24.204 32.194 1.00 13.81 78 ILE D C 1
ATOM 10435 O O . ILE D 1 78 ? 1.608 -23.938 30.995 1.00 13.86 78 ILE D O 1
ATOM 10440 N N . PHE D 1 79 ? 2.336 -25.242 32.663 1.00 13.58 79 PHE D N 1
ATOM 10441 C CA . PHE D 1 79 ? 3.076 -26.089 31.739 1.00 13.97 79 PHE D CA 1
ATOM 10442 C C . PHE D 1 79 ? 2.155 -26.856 30.794 1.00 13.65 79 PHE D C 1
ATOM 10443 O O . PHE D 1 79 ? 2.464 -26.990 29.608 1.00 14.93 79 PHE D O 1
ATOM 10451 N N . ASP D 1 80 ? 1.022 -27.342 31.297 1.00 14.09 80 ASP D N 1
ATOM 10452 C CA . ASP D 1 80 ? 0.076 -28.033 30.421 1.00 13.85 80 ASP D CA 1
ATOM 10453 C C . ASP D 1 80 ? -0.491 -26.989 29.459 1.00 13.13 80 ASP D C 1
ATOM 10454 O O . ASP D 1 80 ? -0.724 -27.268 28.283 1.00 12.25 80 ASP D O 1
ATOM 10459 N N . LYS D 1 81 ? -0.714 -25.780 29.967 1.00 13.19 81 LYS D N 1
ATOM 10460 C CA . LYS D 1 81 ? -1.261 -24.712 29.141 1.00 13.62 81 LYS D CA 1
ATOM 10461 C C . LYS D 1 81 ? -0.332 -24.352 27.988 1.00 12.37 81 LYS D C 1
ATOM 10462 O O . LYS D 1 81 ? -0.790 -24.125 26.867 1.00 13.35 81 LYS D O 1
ATOM 10468 N N . LEU D 1 82 ? 0.971 -24.309 28.250 1.00 12.80 82 LEU D N 1
ATOM 10469 C CA . LEU D 1 82 ? 1.920 -23.996 27.195 1.00 12.70 82 LEU D CA 1
ATOM 10470 C C . LEU D 1 82 ? 1.880 -25.099 26.138 1.00 12.36 82 LEU D C 1
ATOM 10471 O O . LEU D 1 82 ? 1.908 -24.817 24.938 1.00 13.04 82 LEU D O 1
ATOM 10476 N N . ASP D 1 83 ? 1.805 -26.354 26.579 1.00 13.63 83 ASP D N 1
ATOM 10477 C CA . ASP D 1 83 ? 1.744 -27.472 25.641 1.00 14.00 83 ASP D CA 1
ATOM 10478 C C . ASP D 1 83 ? 0.528 -27.325 24.729 1.00 13.84 83 ASP D C 1
ATOM 10479 O O . ASP D 1 83 ? 0.615 -27.564 23.525 1.00 14.11 83 ASP D O 1
ATOM 10484 N N . ASP D 1 84 ? -0.605 -26.934 25.306 1.00 13.40 84 ASP D N 1
ATOM 10485 C CA . ASP D 1 84 ? -1.821 -26.760 24.522 1.00 13.76 84 ASP D CA 1
ATOM 10486 C C . ASP D 1 84 ? -1.708 -25.550 23.597 1.00 13.20 84 ASP D C 1
ATOM 10487 O O . ASP D 1 84 ? -2.235 -25.559 22.485 1.00 13.12 84 ASP D O 1
ATOM 10492 N N . CYS D 1 85 ? -1.020 -24.506 24.052 1.00 14.06 85 CYS D N 1
ATOM 10493 C CA . CYS D 1 85 ? -0.838 -23.326 23.215 1.00 14.45 85 CYS D CA 1
ATOM 10494 C C . CYS D 1 85 ? 0.011 -23.698 22.006 1.00 14.97 85 CYS D C 1
ATOM 10495 O O . CYS D 1 85 ? -0.161 -23.139 20.920 1.00 15.85 85 CYS D O 1
ATOM 10498 N N . ALA D 1 86 ? 0.924 -24.646 22.200 1.00 14.82 86 ALA D N 1
ATOM 10499 C CA . ALA D 1 86 ? 1.799 -25.101 21.125 1.00 14.38 86 ALA D CA 1
ATOM 10500 C C . ALA D 1 86 ? 0.977 -25.691 19.980 1.00 13.32 86 ALA D C 1
ATOM 10501 O O . ALA D 1 86 ? 1.351 -25.573 18.813 1.00 14.16 86 ALA D O 1
ATOM 10503 N N . VAL D 1 87 ? -0.144 -26.319 20.322 1.00 13.20 87 VAL D N 1
ATOM 10504 C CA . VAL D 1 87 ? -1.036 -26.908 19.325 1.00 13.06 87 VAL D CA 1
ATOM 10505 C C . VAL D 1 87 ? -1.656 -25.802 18.475 1.00 12.60 87 VAL D C 1
ATOM 10506 O O . VAL D 1 87 ? -1.704 -25.889 17.249 1.00 11.84 87 VAL D O 1
ATOM 10510 N N . ILE D 1 88 ? -2.142 -24.762 19.139 1.00 11.61 88 ILE D N 1
ATOM 10511 C CA . ILE D 1 88 ? -2.758 -23.640 18.446 1.00 12.76 88 ILE D CA 1
ATOM 10512 C C . ILE D 1 88 ? -1.780 -23.004 17.460 1.00 11.61 88 ILE D C 1
ATOM 10513 O O . ILE D 1 88 ? -2.134 -22.735 16.312 1.00 11.80 88 ILE D O 1
ATOM 10518 N N . GLN D 1 89 ? -0.548 -22.773 17.906 1.00 12.18 89 GLN D N 1
ATOM 10519 C CA . GLN D 1 89 ? 0.474 -22.180 17.051 1.00 12.75 89 GLN D CA 1
ATOM 10520 C C . GLN D 1 89 ? 0.860 -23.121 15.914 1.00 12.66 89 GLN D C 1
ATOM 10521 O O . GLN D 1 89 ? 0.987 -22.695 14.772 1.00 12.93 89 GLN D O 1
ATOM 10527 N N . GLN D 1 90 ? 1.033 -24.404 16.220 1.00 13.46 90 GLN D N 1
ATOM 10528 C CA . GLN D 1 90 ? 1.410 -25.360 15.185 1.00 12.50 90 GLN D CA 1
ATOM 10529 C C . GLN D 1 90 ? 0.387 -25.415 14.056 1.00 12.79 90 GLN D C 1
ATOM 10530 O O . GLN D 1 90 ? 0.749 -25.446 12.882 1.00 14.21 90 GLN D O 1
ATOM 10536 N N . LEU D 1 91 ? -0.892 -25.415 14.416 1.00 12.85 91 LEU D N 1
ATOM 10537 C CA . LEU D 1 91 ? -1.955 -25.513 13.423 1.00 11.75 91 LEU D CA 1
ATOM 10538 C C . LEU D 1 91 ? -2.369 -24.220 12.725 1.00 12.06 91 LEU D C 1
ATOM 10539 O O . LEU D 1 91 ? -2.711 -24.249 11.542 1.00 11.11 91 LEU D O 1
ATOM 10544 N N . THR D 1 92 ? -2.345 -23.094 13.439 1.00 12.25 92 THR D N 1
ATOM 10545 C CA . THR D 1 92 ? -2.732 -21.812 12.841 1.00 11.99 92 THR D CA 1
ATOM 10546 C C . THR D 1 92 ? -1.532 -20.979 12.405 1.00 12.89 92 THR D C 1
ATOM 10547 O O . THR D 1 92 ? -1.645 -20.162 11.492 1.00 13.24 92 THR D O 1
ATOM 10551 N N . ARG D 1 93 ? -0.396 -21.181 13.072 1.00 13.22 93 ARG D N 1
ATOM 10552 C CA . ARG D 1 93 ? 0.836 -20.440 12.796 1.00 13.06 93 ARG D CA 1
ATOM 10553 C C . ARG D 1 93 ? 0.631 -18.939 12.987 1.00 13.01 93 ARG D C 1
ATOM 10554 O O . ARG D 1 93 ? 1.411 -18.125 12.497 1.00 13.06 93 ARG D O 1
ATOM 10562 N N . ALA D 1 94 ? -0.416 -18.576 13.722 1.00 11.94 94 ALA D N 1
ATOM 10563 C CA . ALA D 1 94 ? -0.723 -17.169 13.959 1.00 11.60 94 ALA D CA 1
ATOM 10564 C C . ALA D 1 94 ? -0.565 -16.766 15.422 1.00 11.87 94 ALA D C 1
ATOM 10565 O O . ALA D 1 94 ? -0.763 -15.598 15.769 1.00 10.54 94 ALA D O 1
ATOM 10567 N N . THR D 1 95 ? -0.194 -17.720 16.273 1.00 12.29 95 THR D N 1
ATOM 10568 C CA . THR D 1 95 ? -0.058 -17.456 17.703 1.00 12.05 95 THR D CA 1
ATOM 10569 C C . THR D 1 95 ? 1.277 -17.896 18.313 1.00 12.36 95 THR D C 1
ATOM 10570 O O . THR D 1 95 ? 1.311 -18.705 19.240 1.00 12.64 95 THR D O 1
ATOM 10574 N N . PRO D 1 96 ? 2.397 -17.350 17.815 1.00 12.67 96 PRO D N 1
ATOM 10575 C CA . PRO D 1 96 ? 3.710 -17.729 18.349 1.00 12.80 96 PRO D CA 1
ATOM 10576 C C . PRO D 1 96 ? 3.999 -17.309 19.789 1.00 13.45 96 PRO D C 1
ATOM 10577 O O . PRO D 1 96 ? 4.900 -17.859 20.426 1.00 14.87 96 PRO D O 1
ATOM 10581 N N . ASN D 1 97 ? 3.242 -16.347 20.308 1.00 11.99 97 ASN D N 1
ATOM 10582 C CA . ASN D 1 97 ? 3.468 -15.874 21.670 1.00 12.22 97 ASN D CA 1
ATOM 10583 C C . ASN D 1 97 ? 2.297 -16.085 22.617 1.00 12.44 97 ASN D C 1
ATOM 10584 O O . ASN D 1 97 ? 1.131 -16.041 22.213 1.00 12.34 97 ASN D O 1
ATOM 10589 N N . VAL D 1 98 ? 2.629 -16.299 23.889 1.00 11.65 98 VAL D N 1
ATOM 10590 C CA . VAL D 1 98 ? 1.644 -16.538 24.938 1.00 12.94 98 VAL D CA 1
ATOM 10591 C C . VAL D 1 98 ? 1.635 -15.417 25.976 1.00 12.52 98 VAL D C 1
ATOM 10592 O O . VAL D 1 98 ? 2.679 -14.866 26.318 1.00 13.21 98 VAL D O 1
ATOM 10596 N N . SER D 1 99 ? 0.445 -15.080 26.466 1.00 12.44 99 SER D N 1
ATOM 10597 C CA . SER D 1 99 ? 0.296 -14.050 27.490 1.00 12.40 99 SER D CA 1
ATOM 10598 C C . SER D 1 99 ? 0.169 -14.744 28.841 1.00 12.18 99 SER D C 1
ATOM 10599 O O . SER D 1 99 ? -0.700 -15.595 29.023 1.00 13.34 99 SER D O 1
ATOM 10602 N N . LEU D 1 100 ? 1.035 -14.385 29.782 1.00 11.36 100 LEU D N 1
ATOM 10603 C CA . LEU D 1 100 ? 0.995 -14.978 31.110 1.00 11.01 100 LEU D CA 1
ATOM 10604 C C . LEU D 1 100 ? 0.279 -14.077 32.102 1.00 10.76 100 LEU D C 1
ATOM 10605 O O . LEU D 1 100 ? 0.283 -12.851 31.963 1.00 12.33 100 LEU D O 1
ATOM 10610 N N . HIS D 1 101 ? -0.336 -14.699 33.103 1.00 11.82 101 HIS D N 1
ATOM 10611 C CA . HIS D 1 101 ? -1.054 -13.977 34.143 1.00 10.73 101 HIS D CA 1
ATOM 10612 C C . HIS D 1 101 ? -0.496 -14.462 35.480 1.00 11.67 101 HIS D C 1
ATOM 10613 O O . HIS D 1 101 ? -0.448 -15.665 35.735 1.00 12.25 101 HIS D O 1
ATOM 10620 N N . ILE D 1 102 ? -0.065 -13.527 36.320 1.00 11.51 102 ILE D N 1
ATOM 10621 C CA . ILE D 1 102 ? 0.518 -13.857 37.622 1.00 12.28 102 ILE D CA 1
ATOM 10622 C C . ILE D 1 102 ? -0.442 -13.444 38.739 1.00 12.38 102 ILE D C 1
ATOM 10623 O O . ILE D 1 102 ? -0.966 -12.333 38.727 1.00 11.88 102 ILE D O 1
ATOM 10628 N N . PRO D 1 103 ? -0.605 -14.285 39.775 1.00 12.83 103 PRO D N 1
ATOM 10629 C CA . PRO D 1 103 ? -0.001 -15.591 40.053 1.00 13.30 103 PRO D CA 1
ATOM 10630 C C . PRO D 1 103 ? -0.596 -16.857 39.436 1.00 12.41 103 PRO D C 1
ATOM 10631 O O . PRO D 1 103 ? -0.145 -17.957 39.762 1.00 13.80 103 PRO D O 1
ATOM 10635 N N . TRP D 1 104 ? -1.598 -16.740 38.566 1.00 12.01 104 TRP D N 1
ATOM 10636 C CA . TRP D 1 104 ? -2.172 -17.951 37.975 1.00 13.14 104 TRP D CA 1
ATOM 10637 C C . TRP D 1 104 ? -1.106 -18.831 37.332 1.00 14.02 104 TRP D C 1
ATOM 10638 O O . TRP D 1 104 ? -1.135 -20.053 37.475 1.00 15.61 104 TRP D O 1
ATOM 10649 N N . ASP D 1 105 ? -0.169 -18.205 36.623 1.00 14.78 105 ASP D N 1
ATOM 10650 C CA . ASP D 1 105 ? 0.885 -18.939 35.928 1.00 15.79 105 ASP D CA 1
ATOM 10651 C C . ASP D 1 105 ? 2.231 -18.901 36.629 1.00 16.33 105 ASP D C 1
ATOM 10652 O O . ASP D 1 105 ? 3.269 -19.123 36.002 1.00 17.15 105 ASP D O 1
ATOM 10657 N N . LYS D 1 106 ? 2.226 -18.626 37.927 1.00 17.82 106 LYS D N 1
ATOM 10658 C CA . LYS D 1 106 ? 3.479 -18.568 38.657 1.00 20.54 106 LYS D CA 1
ATOM 10659 C C . LYS D 1 106 ? 4.194 -19.917 38.606 1.00 20.17 106 LYS D C 1
ATOM 10660 O O . LYS D 1 106 ? 3.593 -20.968 38.827 1.00 20.44 106 LYS D O 1
ATOM 10666 N N . ALA D 1 107 ? 5.481 -19.864 38.282 1.00 19.86 107 ALA D N 1
ATOM 10667 C CA . ALA D 1 107 ? 6.333 -21.043 38.180 1.00 20.53 107 ALA D CA 1
ATOM 10668 C C . ALA D 1 107 ? 7.751 -20.523 38.003 1.00 20.16 107 ALA D C 1
ATOM 10669 O O . ALA D 1 107 ? 7.950 -19.321 37.846 1.00 20.02 107 ALA D O 1
ATOM 10671 N N . ASP D 1 108 ? 8.736 -21.414 38.030 1.00 21.01 108 ASP D N 1
ATOM 10672 C CA . ASP D 1 108 ? 10.116 -20.985 37.854 1.00 21.33 108 ASP D CA 1
ATOM 10673 C C . ASP D 1 108 ? 10.261 -20.362 36.472 1.00 20.44 108 ASP D C 1
ATOM 10674 O O . ASP D 1 108 ? 10.083 -21.037 35.457 1.00 19.32 108 ASP D O 1
ATOM 10679 N N . PRO D 1 109 ? 10.585 -19.061 36.416 1.00 19.89 109 PRO D N 1
ATOM 10680 C CA . PRO D 1 109 ? 10.752 -18.348 35.146 1.00 21.15 109 PRO D CA 1
ATOM 10681 C C . PRO D 1 109 ? 11.658 -19.081 34.159 1.00 21.56 109 PRO D C 1
ATOM 10682 O O . PRO D 1 109 ? 11.331 -19.200 32.978 1.00 21.85 109 PRO D O 1
ATOM 10686 N N . LYS D 1 110 ? 12.792 -19.574 34.647 1.00 22.14 110 LYS D N 1
ATOM 10687 C CA . LYS D 1 110 ? 13.737 -20.294 33.799 1.00 22.69 110 LYS D CA 1
ATOM 10688 C C . LYS D 1 110 ? 13.104 -21.525 33.165 1.00 21.68 110 LYS D C 1
ATOM 10689 O O . LYS D 1 110 ? 13.384 -21.849 32.011 1.00 21.60 110 LYS D O 1
ATOM 10695 N N . GLU D 1 111 ? 12.248 -22.207 33.919 1.00 21.13 111 GLU D N 1
ATOM 10696 C CA . GLU D 1 111 ? 11.580 -23.396 33.409 1.00 21.47 111 GLU D CA 1
ATOM 10697 C C . GLU D 1 111 ? 10.535 -23.007 32.367 1.00 19.57 111 GLU D C 1
ATOM 10698 O O . GLU D 1 111 ? 10.367 -23.697 31.363 1.00 18.24 111 GLU D O 1
ATOM 10704 N N . LEU D 1 112 ? 9.842 -21.896 32.606 1.00 19.08 112 LEU D N 1
ATOM 10705 C CA . LEU D 1 112 ? 8.833 -21.415 31.668 1.00 18.06 112 LEU D CA 1
ATOM 10706 C C . LEU D 1 112 ? 9.505 -21.100 30.336 1.00 18.80 112 LEU D C 1
ATOM 10707 O O . LEU D 1 112 ? 9.015 -21.479 29.272 1.00 18.57 112 LEU D O 1
ATOM 10712 N N . LYS D 1 113 ? 10.636 -20.406 30.406 1.00 18.88 113 LYS D N 1
ATOM 10713 C CA . LYS D 1 113 ? 11.381 -20.038 29.208 1.00 20.37 113 LYS D CA 1
ATOM 10714 C C . LYS D 1 113 ? 11.853 -21.291 28.478 1.00 19.80 113 LYS D C 1
ATOM 10715 O O . LYS D 1 113 ? 11.760 -21.382 27.253 1.00 19.85 113 LYS D O 1
ATOM 10721 N N . ALA D 1 114 ? 12.359 -22.255 29.239 1.00 19.83 114 ALA D N 1
ATOM 10722 C CA . ALA D 1 114 ? 12.842 -23.502 28.661 1.00 20.03 114 ALA D CA 1
ATOM 10723 C C . ALA D 1 114 ? 11.726 -24.217 27.906 1.00 19.67 114 ALA D C 1
ATOM 10724 O O . ALA D 1 114 ? 11.930 -24.705 26.795 1.00 20.07 114 ALA D O 1
ATOM 10726 N N . ARG D 1 115 ? 10.542 -24.274 28.507 1.00 18.99 115 ARG D N 1
ATOM 10727 C CA . ARG D 1 115 ? 9.416 -24.941 27.867 1.00 19.20 115 ARG D CA 1
ATOM 10728 C C . ARG D 1 115 ? 8.976 -24.173 26.626 1.00 18.31 115 ARG D C 1
ATOM 10729 O O . ARG D 1 115 ? 8.650 -24.771 25.600 1.00 16.86 115 ARG D O 1
ATOM 10737 N N . GLY D 1 116 ? 8.976 -22.847 26.724 1.00 18.25 116 GLY D N 1
ATOM 10738 C CA . GLY D 1 116 ? 8.586 -22.026 25.594 1.00 18.09 116 GLY D CA 1
ATOM 10739 C C . GLY D 1 116 ? 9.490 -22.251 24.398 1.00 18.33 116 GLY D C 1
ATOM 10740 O O . GLY D 1 116 ? 9.014 -22.489 23.287 1.00 17.63 116 GLY D O 1
ATOM 10741 N N . ASP D 1 117 ? 10.800 -22.185 24.620 1.00 18.96 117 ASP D N 1
ATOM 10742 C CA . ASP D 1 117 ? 11.755 -22.384 23.536 1.00 20.36 117 ASP D CA 1
ATOM 10743 C C . ASP D 1 117 ? 11.599 -23.762 22.901 1.00 20.13 117 ASP D C 1
ATOM 10744 O O . ASP D 1 117 ? 11.637 -23.897 21.678 1.00 21.94 117 ASP D O 1
ATOM 10749 N N . ALA D 1 118 ? 11.423 -24.783 23.732 1.00 20.24 118 ALA D N 1
ATOM 10750 C CA . ALA D 1 118 ? 11.266 -26.147 23.239 1.00 20.58 118 ALA D CA 1
ATOM 10751 C C . ALA D 1 118 ? 10.004 -26.306 22.394 1.00 20.81 118 ALA D C 1
ATOM 10752 O O . ALA D 1 118 ? 9.973 -27.106 21.460 1.00 20.57 118 ALA D O 1
ATOM 10754 N N . LEU D 1 119 ? 8.969 -25.538 22.721 1.00 19.13 119 LEU D N 1
ATOM 10755 C CA . LEU D 1 119 ? 7.702 -25.608 21.998 1.00 19.23 119 LEU D CA 1
ATOM 10756 C C . LEU D 1 119 ? 7.619 -24.622 20.837 1.00 18.74 119 LEU D C 1
ATOM 10757 O O . LEU D 1 119 ? 6.687 -24.682 20.036 1.00 20.53 119 LEU D O 1
ATOM 10762 N N . GLY D 1 120 ? 8.591 -23.720 20.749 1.00 19.37 120 GLY D N 1
ATOM 10763 C CA . GLY D 1 120 ? 8.582 -22.731 19.687 1.00 19.56 120 GLY D CA 1
ATOM 10764 C C . GLY D 1 120 ? 7.616 -21.607 20.012 1.00 19.15 120 GLY D C 1
ATOM 10765 O O . GLY D 1 120 ? 6.974 -21.040 19.124 1.00 20.78 120 GLY D O 1
ATOM 10766 N N . LEU D 1 121 ? 7.514 -21.284 21.297 1.00 16.28 121 LEU D N 1
ATOM 10767 C CA . LEU D 1 121 ? 6.622 -20.226 21.756 1.00 15.90 121 LEU D CA 1
ATOM 10768 C C . LEU D 1 121 ? 7.378 -19.131 22.490 1.00 15.29 121 LEU D C 1
ATOM 10769 O O . LEU D 1 121 ? 8.341 -19.398 23.210 1.00 15.99 121 LEU D O 1
ATOM 10774 N N . GLY D 1 122 ? 6.928 -17.897 22.297 1.00 13.96 122 GLY D N 1
ATOM 10775 C CA . GLY D 1 122 ? 7.531 -16.761 22.966 1.00 13.84 122 GLY D CA 1
ATOM 10776 C C . GLY D 1 122 ? 6.532 -16.241 23.978 1.00 12.70 122 GLY D C 1
ATOM 10777 O O . GLY D 1 122 ? 5.477 -16.849 24.178 1.00 13.45 122 GLY D O 1
ATOM 10778 N N . PHE D 1 123 ? 6.844 -15.113 24.606 1.00 12.70 123 PHE D N 1
ATOM 10779 C CA . PHE D 1 123 ? 5.956 -14.540 25.606 1.00 12.89 123 PHE D CA 1
ATOM 10780 C C . PHE D 1 123 ? 5.639 -13.081 25.333 1.00 12.82 123 PHE D C 1
ATOM 10781 O O . PHE D 1 123 ? 6.540 -12.268 25.110 1.00 14.04 123 PHE D O 1
ATOM 10789 N N . ASP D 1 124 ? 4.349 -12.761 25.346 1.00 12.61 124 ASP D N 1
ATOM 10790 C CA . ASP D 1 124 ? 3.898 -11.400 25.111 1.00 11.39 124 ASP D CA 1
ATOM 10791 C C . ASP D 1 124 ? 3.827 -10.698 26.468 1.00 10.27 124 ASP D C 1
ATOM 10792 O O . ASP D 1 124 ? 4.462 -11.129 27.429 1.00 10.32 124 ASP D O 1
ATOM 10797 N N . ALA D 1 125 ? 3.044 -9.629 26.551 1.00 11.12 125 ALA D N 1
ATOM 10798 C CA . ALA D 1 125 ? 2.932 -8.871 27.791 1.00 10.32 125 ALA D CA 1
ATOM 10799 C C . ALA D 1 125 ? 2.534 -9.681 29.018 1.00 10.48 125 ALA D C 1
ATOM 10800 O O . ALA D 1 125 ? 1.713 -10.597 28.941 1.00 11.70 125 ALA D O 1
ATOM 10802 N N . MET D 1 126 ? 3.131 -9.327 30.153 1.00 10.47 126 MET D N 1
ATOM 10803 C CA . MET D 1 126 ? 2.815 -9.957 31.425 1.00 9.53 126 MET D CA 1
ATOM 10804 C C . MET D 1 126 ? 1.518 -9.305 31.897 1.00 10.58 126 MET D C 1
ATOM 10805 O O . MET D 1 126 ? 1.225 -8.165 31.533 1.00 10.85 126 MET D O 1
ATOM 10810 N N . ASN D 1 127 ? 0.750 -10.025 32.705 1.00 10.99 127 ASN D N 1
ATOM 10811 C CA . ASN D 1 127 ? -0.499 -9.496 33.244 1.00 10.40 127 ASN D CA 1
ATOM 10812 C C . ASN D 1 127 ? -0.488 -9.669 34.758 1.00 9.09 127 ASN D C 1
ATOM 10813 O O . ASN D 1 127 ? -0.358 -10.786 35.258 1.00 11.23 127 ASN D O 1
ATOM 10818 N N . SER D 1 128 ? -0.614 -8.565 35.486 1.00 9.51 128 SER D N 1
ATOM 10819 C CA . SER D 1 128 ? -0.635 -8.613 36.945 1.00 9.88 128 SER D CA 1
ATOM 10820 C C . SER D 1 128 ? -2.050 -8.902 37.440 1.00 9.68 128 SER D C 1
ATOM 10821 O O . SER D 1 128 ? -3.026 -8.707 36.714 1.00 11.53 128 SER D O 1
ATOM 10824 N N . ASN D 1 129 ? -2.153 -9.360 38.684 1.00 9.92 129 ASN D N 1
ATOM 10825 C CA . ASN D 1 129 ? -3.443 -9.689 39.270 1.00 9.99 129 ASN D CA 1
ATOM 10826 C C . ASN D 1 129 ? -3.606 -9.144 40.684 1.00 10.31 129 ASN D C 1
ATOM 10827 O O . ASN D 1 129 ? -3.132 -9.751 41.643 1.00 10.86 129 ASN D O 1
ATOM 10832 N N . THR D 1 130 ? -4.249 -7.988 40.814 1.00 10.54 130 THR D N 1
ATOM 10833 C CA . THR D 1 130 ? -4.525 -7.447 42.138 1.00 9.84 130 THR D CA 1
ATOM 10834 C C . THR D 1 130 ? -6.033 -7.227 42.210 1.00 10.26 130 THR D C 1
ATOM 10835 O O . THR D 1 130 ? -6.515 -6.248 42.786 1.00 10.05 130 THR D O 1
ATOM 10839 N N . PHE D 1 131 ? -6.770 -8.153 41.593 1.00 10.63 131 PHE D N 1
ATOM 10840 C CA . PHE D 1 131 ? -8.231 -8.119 41.596 1.00 10.75 131 PHE D CA 1
ATOM 10841 C C . PHE D 1 131 ? -8.766 -9.347 42.330 1.00 11.10 131 PHE D C 1
ATOM 10842 O O . PHE D 1 131 ? -9.966 -9.632 42.312 1.00 11.65 131 PHE D O 1
ATOM 10850 N N . SER D 1 132 ? -7.859 -10.059 42.993 1.00 10.71 132 SER D N 1
ATOM 10851 C CA . SER D 1 132 ? -8.205 -11.253 43.757 1.00 11.09 132 SER D CA 1
ATOM 10852 C C . SER D 1 132 ? -7.105 -11.486 44.790 1.00 11.49 132 SER D C 1
ATOM 10853 O O . SER D 1 132 ? -5.971 -11.029 44.605 1.00 12.88 132 SER D O 1
ATOM 10856 N N . ASP D 1 133 ? -7.438 -12.183 45.875 1.00 13.27 133 ASP D N 1
ATOM 10857 C CA . ASP D 1 133 ? -6.466 -12.460 46.930 1.00 13.62 133 ASP D CA 1
ATOM 10858 C C . ASP D 1 133 ? -5.893 -13.864 46.818 1.00 14.08 133 ASP D C 1
ATOM 10859 O O . ASP D 1 133 ? -6.595 -14.805 46.448 1.00 16.02 133 ASP D O 1
ATOM 10864 N N . ALA D 1 134 ? -4.613 -13.993 47.147 1.00 16.22 134 ALA D N 1
ATOM 10865 C CA . ALA D 1 134 ? -3.941 -15.284 47.130 1.00 18.25 134 ALA D CA 1
ATOM 10866 C C . ALA D 1 134 ? -3.882 -15.737 48.585 1.00 20.29 134 ALA D C 1
ATOM 10867 O O . ALA D 1 134 ? -3.974 -14.916 49.498 1.00 19.59 134 ALA D O 1
ATOM 10869 N N . PRO D 1 135 ? -3.747 -17.050 48.825 1.00 22.34 135 PRO D N 1
ATOM 10870 C CA . PRO D 1 135 ? -3.683 -17.533 50.207 1.00 24.24 135 PRO D CA 1
ATOM 10871 C C . PRO D 1 135 ? -2.517 -16.903 50.969 1.00 24.76 135 PRO D C 1
ATOM 10872 O O . PRO D 1 135 ? -1.438 -16.713 50.413 1.00 26.46 135 PRO D O 1
ATOM 10876 N N . GLY D 1 136 ? -2.748 -16.570 52.235 1.00 26.81 136 GLY D N 1
ATOM 10877 C CA . GLY D 1 136 ? -1.703 -15.973 53.050 1.00 26.86 136 GLY D CA 1
ATOM 10878 C C . GLY D 1 136 ? -1.328 -14.548 52.685 1.00 26.61 136 GLY D C 1
ATOM 10879 O O . GLY D 1 136 ? -0.265 -14.062 53.070 1.00 28.17 136 GLY D O 1
ATOM 10880 N N . GLN D 1 137 ? -2.197 -13.872 51.943 1.00 24.45 137 GLN D N 1
ATOM 10881 C CA . GLN D 1 137 ? -1.941 -12.497 51.534 1.00 21.97 137 GLN D CA 1
ATOM 10882 C C . GLN D 1 137 ? -2.121 -11.564 52.732 1.00 20.43 137 GLN D C 1
ATOM 10883 O O . GLN D 1 137 ? -3.111 -11.655 53.457 1.00 21.01 137 GLN D O 1
ATOM 10889 N N . ALA D 1 138 ? -1.160 -10.667 52.934 1.00 18.78 138 ALA D N 1
ATOM 10890 C CA . ALA D 1 138 ? -1.200 -9.733 54.056 1.00 18.66 138 ALA D CA 1
ATOM 10891 C C . ALA D 1 138 ? -2.364 -8.749 54.008 1.00 18.45 138 ALA D C 1
ATOM 10892 O O . ALA D 1 138 ? -3.075 -8.570 54.999 1.00 19.84 138 ALA D O 1
ATOM 10894 N N . HIS D 1 139 ? -2.552 -8.109 52.859 1.00 16.64 139 HIS D N 1
ATOM 10895 C CA . HIS D 1 139 ? -3.620 -7.129 52.692 1.00 15.49 139 HIS D CA 1
ATOM 10896 C C . HIS D 1 139 ? -4.557 -7.549 51.570 1.00 14.57 139 HIS D C 1
ATOM 10897 O O . HIS D 1 139 ? -4.114 -7.892 50.478 1.00 15.73 139 HIS D O 1
ATOM 10904 N N . SER D 1 140 ? -5.855 -7.518 51.851 1.00 13.02 140 SER D N 1
ATOM 10905 C CA . SER D 1 140 ? -6.865 -7.910 50.873 1.00 13.16 140 SER D CA 1
ATOM 10906 C C . SER D 1 140 ? -7.185 -6.815 49.860 1.00 12.55 140 SER D C 1
ATOM 10907 O O . SER D 1 140 ? -7.133 -5.629 50.173 1.00 13.31 140 SER D O 1
ATOM 10910 N N . TYR D 1 141 ? -7.522 -7.223 48.642 1.00 12.17 141 TYR D N 1
ATOM 10911 C CA . TYR D 1 141 ? -7.872 -6.263 47.599 1.00 11.47 141 TYR D CA 1
ATOM 10912 C C . TYR D 1 141 ? -9.388 -6.083 47.494 1.00 11.98 141 TYR D C 1
ATOM 10913 O O . TYR D 1 141 ? -9.898 -5.587 46.491 1.00 12.94 141 TYR D O 1
ATOM 10922 N N . LYS D 1 142 ? -10.103 -6.484 48.540 1.00 12.44 142 LYS D N 1
ATOM 10923 C CA . LYS D 1 142 ? -11.559 -6.372 48.571 1.00 11.40 142 LYS D CA 1
ATOM 10924 C C . LYS D 1 142 ? -12.037 -4.963 48.221 1.00 11.29 142 LYS D C 1
ATOM 10925 O O . LYS D 1 142 ? -12.976 -4.792 47.440 1.00 11.93 142 LYS D O 1
ATOM 10931 N N . TYR D 1 143 ? -11.377 -3.959 48.789 1.00 10.62 143 TYR D N 1
ATOM 10932 C CA . TYR D 1 143 ? -11.749 -2.570 48.558 1.00 11.59 143 TYR D CA 1
ATOM 10933 C C . TYR D 1 143 ? -10.806 -1.838 47.609 1.00 11.54 143 TYR D C 1
ATOM 10934 O O . TYR D 1 143 ? -10.760 -0.607 47.595 1.00 13.41 143 TYR D O 1
ATOM 10943 N N . GLY D 1 144 ? -10.061 -2.592 46.811 1.00 9.86 144 GLY D N 1
ATOM 10944 C CA . GLY D 1 144 ? -9.149 -1.966 45.875 1.00 10.26 144 GLY D CA 1
ATOM 10945 C C . GLY D 1 144 ? -7.730 -2.462 46.018 1.00 9.01 144 GLY D C 1
ATOM 10946 O O . GLY D 1 144 ? -7.427 -3.288 46.887 1.00 9.94 144 GLY D O 1
ATOM 10947 N N . SER D 1 145 ? -6.853 -1.953 45.161 1.00 9.05 145 SER D N 1
ATOM 10948 C CA . SER D 1 145 ? -5.457 -2.358 45.170 1.00 9.92 145 SER D CA 1
ATOM 10949 C C . SER D 1 145 ? -4.538 -1.153 44.990 1.00 10.56 145 SER D C 1
ATOM 10950 O O . SER D 1 145 ? -4.116 -0.547 45.973 1.00 11.87 145 SER D O 1
ATOM 10953 N N . LEU D 1 146 ? -4.241 -0.798 43.742 1.00 10.61 146 LEU D N 1
ATOM 10954 C CA . LEU D 1 146 ? -3.380 0.344 43.459 1.00 10.66 146 LEU D CA 1
ATOM 10955 C C . LEU D 1 146 ? -4.022 1.658 43.899 1.00 11.36 146 LEU D C 1
ATOM 10956 O O . LEU D 1 146 ? -3.326 2.655 44.112 1.00 12.17 146 LEU D O 1
ATOM 10961 N N . SER D 1 147 ? -5.347 1.661 44.041 1.00 11.12 147 SER D N 1
ATOM 10962 C CA . SER D 1 147 ? -6.057 2.869 44.461 1.00 10.45 147 SER D CA 1
ATOM 10963 C C . SER D 1 147 ? -6.702 2.730 45.842 1.00 9.97 147 SER D C 1
ATOM 10964 O O . SER D 1 147 ? -7.489 3.581 46.251 1.00 10.29 147 SER D O 1
ATOM 10967 N N . HIS D 1 148 ? -6.358 1.661 46.555 1.00 9.85 148 HIS D N 1
ATOM 10968 C CA . HIS D 1 148 ? -6.894 1.401 47.891 1.00 9.74 148 HIS D CA 1
ATOM 10969 C C . HIS D 1 148 ? -6.552 2.571 48.821 1.00 10.36 148 HIS D C 1
ATOM 10970 O O . HIS D 1 148 ? -5.523 3.216 48.657 1.00 11.38 148 HIS D O 1
ATOM 10977 N N . THR D 1 149 ? -7.417 2.849 49.794 1.00 10.83 149 THR D N 1
ATOM 10978 C CA . THR D 1 149 ? -7.157 3.946 50.723 1.00 11.49 149 THR D CA 1
ATOM 10979 C C . THR D 1 149 ? -5.976 3.657 51.652 1.00 12.58 149 THR D C 1
ATOM 10980 O O . THR D 1 149 ? -5.334 4.580 52.151 1.00 13.17 149 THR D O 1
ATOM 10984 N N . ASN D 1 150 ? -5.692 2.376 51.872 1.00 13.44 150 ASN D N 1
ATOM 10985 C CA . ASN D 1 150 ? -4.600 1.968 52.753 1.00 13.57 150 ASN D CA 1
ATOM 10986 C C . ASN D 1 150 ? -3.258 1.939 52.021 1.00 14.08 150 ASN D C 1
ATOM 10987 O O . ASN D 1 150 ? -3.088 1.204 51.045 1.00 13.94 150 ASN D O 1
ATOM 10992 N N . ALA D 1 151 ? -2.306 2.734 52.506 1.00 12.71 151 ALA D N 1
ATOM 10993 C CA . ALA D 1 151 ? -0.980 2.825 51.899 1.00 12.53 151 ALA D CA 1
ATOM 10994 C C . ALA D 1 151 ? -0.269 1.480 51.782 1.00 12.99 151 ALA D C 1
ATOM 10995 O O . ALA D 1 151 ? 0.356 1.190 50.758 1.00 12.81 151 ALA D O 1
ATOM 10997 N N . ALA D 1 152 ? -0.357 0.662 52.825 1.00 13.83 152 ALA D N 1
ATOM 10998 C CA . ALA D 1 152 ? 0.295 -0.645 52.819 1.00 14.39 152 ALA D CA 1
ATOM 10999 C C . ALA D 1 152 ? -0.276 -1.554 51.736 1.00 14.38 152 ALA D C 1
ATOM 11000 O O . ALA D 1 152 ? 0.443 -2.364 51.147 1.00 14.60 152 ALA D O 1
ATOM 11002 N N . THR D 1 153 ? -1.574 -1.424 51.479 1.00 13.33 153 THR D N 1
ATOM 11003 C CA . THR D 1 153 ? -2.217 -2.234 50.454 1.00 12.58 153 THR D CA 1
ATOM 11004 C C . THR D 1 153 ? -1.754 -1.782 49.070 1.00 11.78 153 THR D C 1
ATOM 11005 O O . THR D 1 153 ? -1.479 -2.611 48.200 1.00 11.83 153 THR D O 1
ATOM 11009 N N . ARG D 1 154 ? -1.661 -0.471 48.864 1.00 12.37 154 ARG D N 1
ATOM 11010 C CA . ARG D 1 154 ? -1.195 0.043 47.579 1.00 11.33 154 ARG D CA 1
ATOM 11011 C C . ARG D 1 154 ? 0.255 -0.404 47.359 1.00 12.65 154 ARG D C 1
ATOM 11012 O O . ARG D 1 154 ? 0.640 -0.780 46.252 1.00 12.70 154 ARG D O 1
ATOM 11020 N N . ALA D 1 155 ? 1.054 -0.364 48.421 1.00 13.29 155 ALA D N 1
ATOM 11021 C CA . ALA D 1 155 ? 2.456 -0.764 48.335 1.00 13.09 155 ALA D CA 1
ATOM 11022 C C . ALA D 1 155 ? 2.585 -2.233 47.939 1.00 12.72 155 ALA D C 1
ATOM 11023 O O . ALA D 1 155 ? 3.454 -2.601 47.151 1.00 12.78 155 ALA D O 1
ATOM 11025 N N . GLN D 1 156 ? 1.721 -3.070 48.498 1.00 12.05 156 GLN D N 1
ATOM 11026 C CA . GLN D 1 156 ? 1.730 -4.493 48.192 1.00 10.94 156 GLN D CA 1
ATOM 11027 C C . GLN D 1 156 ? 1.371 -4.709 46.719 1.00 12.21 156 GLN D C 1
ATOM 11028 O O . GLN D 1 156 ? 1.959 -5.555 46.041 1.00 12.12 156 GLN D O 1
ATOM 11034 N N . ALA D 1 157 ? 0.400 -3.941 46.234 1.00 11.73 157 ALA D N 1
ATOM 11035 C CA . ALA D 1 157 ? -0.031 -4.042 44.843 1.00 12.17 157 ALA D CA 1
ATOM 11036 C C . ALA D 1 157 ? 1.096 -3.617 43.904 1.00 11.79 157 ALA D C 1
ATOM 11037 O O . ALA D 1 157 ? 1.326 -4.248 42.871 1.00 11.46 157 ALA D O 1
ATOM 11039 N N . VAL D 1 158 ? 1.797 -2.546 44.264 1.00 11.63 158 VAL D N 1
ATOM 11040 C CA . VAL D 1 158 ? 2.908 -2.062 43.452 1.00 11.07 158 VAL D CA 1
ATOM 11041 C C . VAL D 1 158 ? 4.015 -3.112 43.402 1.00 12.93 158 VAL D C 1
ATOM 11042 O O . VAL D 1 158 ? 4.555 -3.405 42.336 1.00 12.75 158 VAL D O 1
ATOM 11046 N N . GLU D 1 159 ? 4.344 -3.684 44.556 1.00 12.46 159 GLU D N 1
ATOM 11047 C CA . GLU D 1 159 ? 5.395 -4.691 44.615 1.00 14.75 159 GLU D CA 1
ATOM 11048 C C . GLU D 1 159 ? 5.036 -5.913 43.780 1.00 12.31 159 GLU D C 1
ATOM 11049 O O . GLU D 1 159 ? 5.904 -6.514 43.152 1.00 13.57 159 GLU D O 1
ATOM 11055 N N . HIS D 1 160 ? 3.757 -6.279 43.765 1.00 11.17 160 HIS D N 1
ATOM 11056 C CA . HIS D 1 160 ? 3.329 -7.424 42.972 1.00 11.52 160 HIS D CA 1
ATOM 11057 C C . HIS D 1 160 ? 3.577 -7.151 41.493 1.00 11.36 160 HIS D C 1
ATOM 11058 O O . HIS D 1 160 ? 4.026 -8.026 40.756 1.00 11.61 160 HIS D O 1
ATOM 11065 N N . ASN D 1 161 ? 3.282 -5.932 41.056 1.00 10.96 161 ASN D N 1
ATOM 11066 C CA . ASN D 1 161 ? 3.496 -5.577 39.663 1.00 12.33 161 ASN D CA 1
ATOM 11067 C C . ASN D 1 161 ? 4.983 -5.616 39.319 1.00 12.58 161 ASN D C 1
ATOM 11068 O O . ASN D 1 161 ? 5.361 -6.028 38.220 1.00 12.90 161 ASN D O 1
ATOM 11073 N N . LEU D 1 162 ? 5.822 -5.202 40.264 1.00 12.65 162 LEU D N 1
ATOM 11074 C CA . LEU D 1 162 ? 7.264 -5.214 40.041 1.00 12.56 162 LEU D CA 1
ATOM 11075 C C . LEU D 1 162 ? 7.753 -6.650 39.921 1.00 11.96 162 LEU D C 1
ATOM 11076 O O . LEU D 1 162 ? 8.690 -6.935 39.176 1.00 13.09 162 LEU D O 1
ATOM 11081 N N . GLU D 1 163 ? 7.119 -7.557 40.658 1.00 13.25 163 GLU D N 1
ATOM 11082 C CA . GLU D 1 163 ? 7.496 -8.959 40.592 1.00 13.38 163 GLU D CA 1
ATOM 11083 C C . GLU D 1 163 ? 7.123 -9.511 39.220 1.00 13.45 163 GLU D C 1
ATOM 11084 O O . GLU D 1 163 ? 7.837 -10.340 38.664 1.00 14.10 163 GLU D O 1
ATOM 11090 N N . CYS D 1 164 ? 6.004 -9.049 38.671 1.00 12.34 164 CYS D N 1
ATOM 11091 C CA . CYS D 1 164 ? 5.575 -9.502 37.352 1.00 12.92 164 CYS D CA 1
ATOM 11092 C C . CYS D 1 164 ? 6.612 -9.093 36.310 1.00 12.66 164 CYS D C 1
ATOM 11093 O O . CYS D 1 164 ? 6.902 -9.843 35.376 1.00 12.60 164 CYS D O 1
ATOM 11096 N N . ILE D 1 165 ? 7.170 -7.899 36.480 1.00 13.82 165 ILE D N 1
ATOM 11097 C CA . ILE D 1 165 ? 8.187 -7.398 35.566 1.00 13.60 165 ILE D CA 1
ATOM 11098 C C . ILE D 1 165 ? 9.438 -8.269 35.657 1.00 15.00 165 ILE D C 1
ATOM 11099 O O . ILE D 1 165 ? 10.054 -8.589 34.642 1.00 14.82 165 ILE D O 1
ATOM 11104 N N . GLU D 1 166 ? 9.805 -8.661 36.872 1.00 15.59 166 GLU D N 1
ATOM 11105 C CA . GLU D 1 166 ? 10.978 -9.507 37.052 1.00 17.15 166 GLU D CA 1
ATOM 11106 C C . GLU D 1 166 ? 10.799 -10.859 36.370 1.00 15.81 166 GLU D C 1
ATOM 11107 O O . GLU D 1 166 ? 11.726 -11.370 35.742 1.00 15.79 166 GLU D O 1
ATOM 11113 N N . ILE D 1 167 ? 9.609 -11.440 36.489 1.00 13.88 167 ILE D N 1
ATOM 11114 C CA . ILE D 1 167 ? 9.339 -12.721 35.848 1.00 13.21 167 ILE D CA 1
ATOM 11115 C C . ILE D 1 167 ? 9.412 -12.517 34.337 1.00 13.07 167 ILE D C 1
ATOM 11116 O O . ILE D 1 167 ? 10.007 -13.318 33.617 1.00 12.75 167 ILE D O 1
ATOM 11121 N N . GLY D 1 168 ? 8.811 -11.429 33.866 1.00 12.61 168 GLY D N 1
ATOM 11122 C CA . GLY D 1 168 ? 8.817 -11.142 32.445 1.00 12.97 168 GLY D CA 1
ATOM 11123 C C . GLY D 1 168 ? 10.210 -10.955 31.879 1.00 13.12 168 GLY D C 1
ATOM 11124 O O . GLY D 1 168 ? 10.497 -11.402 30.769 1.00 13.34 168 GLY D O 1
ATOM 11125 N N . LYS D 1 169 ? 11.081 -10.290 32.627 1.00 15.42 169 LYS D N 1
ATOM 11126 C CA . LYS D 1 169 ? 12.441 -10.072 32.145 1.00 17.52 169 LYS D CA 1
ATOM 11127 C C . LYS D 1 169 ? 13.204 -11.384 31.990 1.00 18.71 169 LYS D C 1
ATOM 11128 O O . LYS D 1 169 ? 14.086 -11.499 31.140 1.00 20.64 169 LYS D O 1
ATOM 11134 N N . ALA D 1 170 ? 12.853 -12.377 32.799 1.00 19.03 170 ALA D N 1
ATOM 11135 C CA . ALA D 1 170 ? 13.520 -13.672 32.747 1.00 19.30 170 ALA D CA 1
ATOM 11136 C C . ALA D 1 170 ? 13.053 -14.550 31.588 1.00 19.67 170 ALA D C 1
ATOM 11137 O O . ALA D 1 170 ? 13.772 -15.460 31.170 1.00 20.41 170 ALA D O 1
ATOM 11139 N N . ILE D 1 171 ? 11.861 -14.282 31.062 1.00 19.00 171 ILE D N 1
ATOM 11140 C CA . ILE D 1 171 ? 11.336 -15.093 29.966 1.00 18.02 171 ILE D CA 1
ATOM 11141 C C . ILE D 1 171 ? 11.283 -14.411 28.602 1.00 17.76 171 ILE D C 1
ATOM 11142 O O . ILE D 1 171 ? 10.930 -15.043 27.607 1.00 19.13 171 ILE D O 1
ATOM 11147 N N . GLY D 1 172 ? 11.617 -13.128 28.545 1.00 16.62 172 GLY D N 1
ATOM 11148 C CA . GLY D 1 172 ? 11.605 -12.440 27.266 1.00 16.55 172 GLY D CA 1
ATOM 11149 C C . GLY D 1 172 ? 10.407 -11.550 26.989 1.00 14.97 172 GLY D C 1
ATOM 11150 O O . GLY D 1 172 ? 10.201 -11.124 25.852 1.00 16.06 172 GLY D O 1
ATOM 11151 N N . SER D 1 173 ? 9.610 -11.273 28.015 1.00 15.04 173 SER D N 1
ATOM 11152 C CA . SER D 1 173 ? 8.452 -10.403 27.854 1.00 14.23 173 SER D CA 1
ATOM 11153 C C . SER D 1 173 ? 8.979 -8.973 27.829 1.00 14.51 173 SER D C 1
ATOM 11154 O O . SER D 1 173 ? 10.027 -8.690 28.409 1.00 14.58 173 SER D O 1
ATOM 11157 N N . LYS D 1 174 ? 8.263 -8.077 27.157 1.00 11.81 174 LYS D N 1
ATOM 11158 C CA . LYS D 1 174 ? 8.692 -6.685 27.070 1.00 11.75 174 LYS D CA 1
ATOM 11159 C C . LYS D 1 174 ? 7.588 -5.700 27.419 1.00 10.35 174 LYS D C 1
ATOM 11160 O O . LYS D 1 174 ? 7.626 -4.546 26.994 1.00 9.50 174 LYS D O 1
ATOM 11166 N N . ALA D 1 175 ? 6.601 -6.144 28.187 1.00 10.35 175 ALA D N 1
ATOM 11167 C CA . ALA D 1 175 ? 5.515 -5.249 28.559 1.00 10.81 175 ALA D CA 1
ATOM 11168 C C . ALA D 1 175 ? 4.704 -5.778 29.729 1.00 9.34 175 ALA D C 1
ATOM 11169 O O . ALA D 1 175 ? 4.666 -6.983 29.983 1.00 9.47 175 ALA D O 1
ATOM 11171 N N . LEU D 1 176 ? 4.075 -4.856 30.450 1.00 9.03 176 LEU D N 1
ATOM 11172 C CA . LEU D 1 176 ? 3.225 -5.201 31.581 1.00 9.45 176 LEU D CA 1
ATOM 11173 C C . LEU D 1 176 ? 1.868 -4.568 31.360 1.00 9.85 176 LEU D C 1
ATOM 11174 O O . LEU D 1 176 ? 1.769 -3.360 31.131 1.00 9.13 176 LEU D O 1
ATOM 11179 N N . THR D 1 177 ? 0.829 -5.392 31.419 1.00 9.33 177 THR D N 1
ATOM 11180 C CA . THR D 1 177 ? -0.534 -4.914 31.262 1.00 9.97 177 THR D CA 1
ATOM 11181 C C . THR D 1 177 ? -1.172 -4.896 32.637 1.00 9.19 177 THR D C 1
ATOM 11182 O O . THR D 1 177 ? -1.138 -5.891 33.366 1.00 9.89 177 THR D O 1
ATOM 11186 N N . VAL D 1 178 ? -1.750 -3.753 32.983 1.00 9.12 178 VAL D N 1
ATOM 11187 C CA . VAL D 1 178 ? -2.394 -3.587 34.272 1.00 8.72 178 VAL D CA 1
ATOM 11188 C C . VAL D 1 178 ? -3.894 -3.364 34.151 1.00 8.67 178 VAL D C 1
ATOM 11189 O O . VAL D 1 178 ? -4.346 -2.343 33.629 1.00 8.94 178 VAL D O 1
ATOM 11193 N N . TRP D 1 179 ? -4.657 -4.352 34.600 1.00 9.86 179 TRP D N 1
ATOM 11194 C CA . TRP D 1 179 ? -6.106 -4.240 34.638 1.00 8.76 179 TRP D CA 1
ATOM 11195 C C . TRP D 1 179 ? -6.464 -4.535 36.084 1.00 9.35 179 TRP D C 1
ATOM 11196 O O . TRP D 1 179 ? -6.051 -5.560 36.630 1.00 8.97 179 TRP D O 1
ATOM 11207 N N . ILE D 1 180 ? -7.207 -3.633 36.711 1.00 9.41 180 ILE D N 1
ATOM 11208 C CA . ILE D 1 180 ? -7.622 -3.842 38.093 1.00 9.38 180 ILE D CA 1
ATOM 11209 C C . ILE D 1 180 ? -9.130 -3.678 38.201 1.00 10.20 180 ILE D C 1
ATOM 11210 O O . ILE D 1 180 ? -9.762 -3.082 37.330 1.00 9.87 180 ILE D O 1
ATOM 11215 N N . GLY D 1 181 ? -9.706 -4.219 39.264 1.00 9.43 181 GLY D N 1
ATOM 11216 C CA . GLY D 1 181 ? -11.141 -4.112 39.434 1.00 9.17 181 GLY D CA 1
ATOM 11217 C C . GLY D 1 181 ? -11.537 -2.903 40.255 1.00 9.03 181 GLY D C 1
ATOM 11218 O O . GLY D 1 181 ? -12.724 -2.633 40.421 1.00 9.86 181 GLY D O 1
ATOM 11219 N N . ASP D 1 182 ? -10.538 -2.175 40.753 1.00 8.83 182 ASP D N 1
ATOM 11220 C CA . ASP D 1 182 ? -10.743 -0.994 41.589 1.00 9.55 182 ASP D CA 1
ATOM 11221 C C . ASP D 1 182 ? -11.907 -0.101 41.175 1.00 9.16 182 ASP D C 1
ATOM 11222 O O . ASP D 1 182 ? -12.001 0.344 40.026 1.00 8.82 182 ASP D O 1
ATOM 11227 N N . GLY D 1 183 ? -12.783 0.163 42.138 1.00 10.84 183 GLY D N 1
ATOM 11228 C CA . GLY D 1 183 ? -13.941 1.001 41.904 1.00 10.83 183 GLY D CA 1
ATOM 11229 C C . GLY D 1 183 ? -14.828 0.968 43.130 1.00 10.61 183 GLY D C 1
ATOM 11230 O O . GLY D 1 183 ? -14.357 0.709 44.241 1.00 12.48 183 GLY D O 1
ATOM 11231 N N . SER D 1 184 ? -16.115 1.225 42.933 1.00 9.06 184 SER D N 1
ATOM 11232 C CA . SER D 1 184 ? -17.065 1.213 44.033 1.00 8.46 184 SER D CA 1
ATOM 11233 C C . SER D 1 184 ? -18.383 0.614 43.568 1.00 8.49 184 SER D C 1
ATOM 11234 O O . SER D 1 184 ? -18.693 0.617 42.379 1.00 8.52 184 SER D O 1
ATOM 11237 N N . ASN D 1 185 ? -19.155 0.088 44.510 1.00 9.83 185 ASN D N 1
ATOM 11238 C CA . ASN D 1 185 ? -20.455 -0.485 44.182 1.00 8.63 185 ASN D CA 1
ATOM 11239 C C . ASN D 1 185 ? -21.575 0.430 44.661 1.00 9.14 185 ASN D C 1
ATOM 11240 O O . ASN D 1 185 ? -22.745 0.177 44.383 1.00 9.90 185 ASN D O 1
ATOM 11245 N N . PHE D 1 186 ? -21.219 1.497 45.375 1.00 9.19 186 PHE D N 1
ATOM 11246 C CA . PHE D 1 186 ? -22.220 2.418 45.905 1.00 9.14 186 PHE D CA 1
ATOM 11247 C C . PHE D 1 186 ? -21.820 3.880 45.792 1.00 9.34 186 PHE D C 1
ATOM 11248 O O . PHE D 1 186 ? -20.652 4.227 45.960 1.00 9.09 186 PHE D O 1
ATOM 11256 N N . PRO D 1 187 ? -22.790 4.757 45.492 1.00 8.59 187 PRO D N 1
ATOM 11257 C CA . PRO D 1 187 ? -22.476 6.183 45.391 1.00 8.25 187 PRO D CA 1
ATOM 11258 C C . PRO D 1 187 ? -21.922 6.608 46.760 1.00 9.86 187 PRO D C 1
ATOM 11259 O O . PRO D 1 187 ? -22.434 6.181 47.802 1.00 10.89 187 PRO D O 1
ATOM 11263 N N . GLY D 1 188 ? -20.862 7.410 46.760 1.00 8.31 188 GLY D N 1
ATOM 11264 C CA . GLY D 1 188 ? -20.281 7.864 48.012 1.00 9.25 188 GLY D CA 1
ATOM 11265 C C . GLY D 1 188 ? -19.217 6.957 48.611 1.00 9.43 188 GLY D C 1
ATOM 11266 O O . GLY D 1 188 ? -18.398 7.407 49.411 1.00 10.73 188 GLY D O 1
ATOM 11267 N N . GLN D 1 189 ? -19.219 5.684 48.235 1.00 9.17 189 GLN D N 1
ATOM 11268 C CA . GLN D 1 189 ? -18.237 4.750 48.770 1.00 9.60 189 GLN D CA 1
ATOM 11269 C C . GLN D 1 189 ? -16.828 5.253 48.494 1.00 10.47 189 GLN D C 1
ATOM 11270 O O . GLN D 1 189 ? -15.949 5.170 49.353 1.00 11.53 189 GLN D O 1
ATOM 11276 N N . SER D 1 190 ? -16.624 5.776 47.290 1.00 9.73 190 SER D N 1
ATOM 11277 C CA . SER D 1 190 ? -15.324 6.299 46.896 1.00 9.28 190 SER D CA 1
ATOM 11278 C C . SER D 1 190 ? -15.427 7.755 46.481 1.00 9.87 190 SER D C 1
ATOM 11279 O O . SER D 1 190 ? -16.479 8.206 46.024 1.00 10.85 190 SER D O 1
ATOM 11282 N N . ASN D 1 191 ? -14.340 8.496 46.667 1.00 10.53 191 ASN D N 1
ATOM 11283 C CA . ASN D 1 191 ? -14.295 9.868 46.192 1.00 10.61 191 ASN D CA 1
ATOM 11284 C C . ASN D 1 191 ? -13.591 9.643 44.857 1.00 8.78 191 ASN D C 1
ATOM 11285 O O . ASN D 1 191 ? -12.414 9.270 44.828 1.00 9.58 191 ASN D O 1
ATOM 11290 N N . PHE D 1 192 ? -14.317 9.832 43.757 1.00 9.51 192 PHE D N 1
ATOM 11291 C CA . PHE D 1 192 ? -13.769 9.598 42.422 1.00 8.23 192 PHE D CA 1
ATOM 11292 C C . PHE D 1 192 ? -12.379 10.163 42.182 1.00 8.18 192 PHE D C 1
ATOM 11293 O O . PHE D 1 192 ? -11.487 9.463 41.700 1.00 8.88 192 PHE D O 1
ATOM 11301 N N . THR D 1 193 ? -12.209 11.440 42.494 1.00 8.11 193 THR D N 1
ATOM 11302 C CA . THR D 1 193 ? -10.940 12.106 42.272 1.00 9.04 193 THR D CA 1
ATOM 11303 C C . THR D 1 193 ? -9.811 11.594 43.154 1.00 10.86 193 THR D C 1
ATOM 11304 O O . THR D 1 193 ? -8.721 11.320 42.656 1.00 10.13 193 THR D O 1
ATOM 11308 N N . ARG D 1 194 ? -10.059 11.447 44.451 1.00 10.53 194 ARG D N 1
ATOM 11309 C CA . ARG D 1 194 ? -9.013 10.952 45.341 1.00 11.68 194 ARG D CA 1
ATOM 11310 C C . ARG D 1 194 ? -8.585 9.531 44.975 1.00 11.41 194 ARG D C 1
ATOM 11311 O O . ARG D 1 194 ? -7.401 9.202 45.036 1.00 10.28 194 ARG D O 1
ATOM 11319 N N . ALA D 1 195 ? -9.536 8.688 44.589 1.00 10.38 195 ALA D N 1
ATOM 11320 C CA . ALA D 1 195 ? -9.194 7.323 44.210 1.00 9.54 195 ALA D CA 1
ATOM 11321 C C . ALA D 1 195 ? -8.301 7.341 42.971 1.00 9.20 195 ALA D C 1
ATOM 11322 O O . ALA D 1 195 ? -7.315 6.606 42.900 1.00 9.36 195 ALA D O 1
ATOM 11324 N N . PHE D 1 196 ? -8.639 8.187 42.000 1.00 10.04 196 PHE D N 1
ATOM 11325 C CA . PHE D 1 196 ? -7.844 8.276 40.783 1.00 9.92 196 PHE D CA 1
ATOM 11326 C C . PHE D 1 196 ? -6.454 8.828 41.109 1.00 9.62 196 PHE D C 1
ATOM 11327 O O . PHE D 1 196 ? -5.454 8.381 40.539 1.00 9.53 196 PHE D O 1
ATOM 11335 N N . GLU D 1 197 ? -6.379 9.784 42.034 1.00 8.96 197 GLU D N 1
ATOM 11336 C CA . GLU D 1 197 ? -5.081 10.334 42.418 1.00 10.32 197 GLU D CA 1
ATOM 11337 C C . GLU D 1 197 ? -4.214 9.233 43.017 1.00 9.54 197 GLU D C 1
ATOM 11338 O O . GLU D 1 197 ? -3.022 9.142 42.718 1.00 10.44 197 GLU D O 1
ATOM 11344 N N . ARG D 1 198 ? -4.806 8.391 43.860 1.00 9.61 198 ARG D N 1
ATOM 11345 C CA . ARG D 1 198 ? -4.049 7.302 44.472 1.00 9.52 198 ARG D CA 1
ATOM 11346 C C . ARG D 1 198 ? -3.570 6.333 43.401 1.00 10.37 198 ARG D C 1
ATOM 11347 O O . ARG D 1 198 ? -2.432 5.864 43.440 1.00 10.62 198 ARG D O 1
ATOM 11355 N N . TYR D 1 199 ? -4.437 6.046 42.436 1.00 10.10 199 TYR D N 1
ATOM 11356 C CA . TYR D 1 199 ? -4.097 5.145 41.344 1.00 9.82 199 TYR D CA 1
ATOM 11357 C C . TYR D 1 199 ? -2.913 5.690 40.548 1.00 9.69 199 TYR D C 1
ATOM 11358 O O . TYR D 1 199 ? -1.961 4.960 40.258 1.00 10.49 199 TYR D O 1
ATOM 11367 N N . LEU D 1 200 ? -2.973 6.973 40.201 1.00 9.63 200 LEU D N 1
ATOM 11368 C CA . LEU D 1 200 ? -1.905 7.604 39.430 1.00 9.07 200 LEU D CA 1
ATOM 11369 C C . LEU D 1 200 ? -0.575 7.583 40.169 1.00 10.21 200 LEU D C 1
ATOM 11370 O O . LEU D 1 200 ? 0.474 7.366 39.561 1.00 10.63 200 LEU D O 1
ATOM 11375 N N . SER D 1 201 ? -0.618 7.798 41.479 1.00 10.47 201 SER D N 1
ATOM 11376 C CA . SER D 1 201 ? 0.599 7.796 42.284 1.00 11.15 201 SER D CA 1
ATOM 11377 C C . SER D 1 201 ? 1.221 6.402 42.331 1.00 10.78 201 SER D C 1
ATOM 11378 O O . SER D 1 201 ? 2.445 6.250 42.250 1.00 10.77 201 SER D O 1
ATOM 11381 N N . ALA D 1 202 ? 0.379 5.382 42.452 1.00 9.25 202 ALA D N 1
ATOM 11382 C CA . ALA D 1 202 ? 0.851 4.002 42.507 1.00 8.62 202 ALA D CA 1
ATOM 11383 C C . ALA D 1 202 ? 1.401 3.569 41.152 1.00 10.39 202 ALA D C 1
ATOM 11384 O O . ALA D 1 202 ? 2.440 2.905 41.074 1.00 10.54 202 ALA D O 1
ATOM 11386 N N . MET D 1 203 ? 0.706 3.944 40.082 1.00 9.78 203 MET D N 1
ATOM 11387 C CA . MET D 1 203 ? 1.160 3.597 38.744 1.00 9.56 203 MET D CA 1
ATOM 11388 C C . MET D 1 203 ? 2.475 4.307 38.430 1.00 9.96 203 MET D C 1
ATOM 11389 O O . MET D 1 203 ? 3.284 3.799 37.657 1.00 10.52 203 MET D O 1
ATOM 11394 N N . ALA D 1 204 ? 2.696 5.472 39.038 1.00 10.09 204 ALA D N 1
ATOM 11395 C CA . ALA D 1 204 ? 3.945 6.199 38.817 1.00 10.62 204 ALA D CA 1
ATOM 11396 C C . ALA D 1 204 ? 5.095 5.403 39.437 1.00 10.98 204 ALA D C 1
ATOM 11397 O O . ALA D 1 204 ? 6.220 5.433 38.937 1.00 10.37 204 ALA D O 1
ATOM 11399 N N . GLU D 1 205 ? 4.817 4.699 40.532 1.00 11.14 205 GLU D N 1
ATOM 11400 C CA . GLU D 1 205 ? 5.846 3.884 41.173 1.00 12.36 205 GLU D CA 1
ATOM 11401 C C . GLU D 1 205 ? 6.162 2.681 40.295 1.00 11.43 205 GLU D C 1
ATOM 11402 O O . GLU D 1 205 ? 7.313 2.252 40.199 1.00 12.03 205 GLU D O 1
ATOM 11408 N N . ILE D 1 206 ? 5.138 2.129 39.654 1.00 11.37 206 ILE D N 1
ATOM 11409 C CA . ILE D 1 206 ? 5.347 0.988 38.775 1.00 11.19 206 ILE D CA 1
ATOM 11410 C C . ILE D 1 206 ? 6.140 1.476 37.567 1.00 11.48 206 ILE D C 1
ATOM 11411 O O . ILE D 1 206 ? 7.080 0.817 37.121 1.00 11.42 206 ILE D O 1
ATOM 11416 N N . TYR D 1 207 ? 5.769 2.644 37.052 1.00 10.53 207 TYR D N 1
ATOM 11417 C CA . TYR D 1 207 ? 6.453 3.222 35.903 1.00 10.57 207 TYR D CA 1
ATOM 11418 C C . TYR D 1 207 ? 7.932 3.421 36.220 1.00 11.45 207 TYR D C 1
ATOM 11419 O O . TYR D 1 207 ? 8.797 3.164 35.381 1.00 12.02 207 TYR D O 1
ATOM 11428 N N . LYS D 1 208 ? 8.214 3.869 37.439 1.00 13.30 208 LYS D N 1
ATOM 11429 C CA . LYS D 1 208 ? 9.587 4.099 37.872 1.00 13.46 208 LYS D CA 1
ATOM 11430 C C . LYS D 1 208 ? 10.404 2.809 37.815 1.00 13.26 208 LYS D C 1
ATOM 11431 O O . LYS D 1 208 ? 11.603 2.835 37.529 1.00 14.36 208 LYS D O 1
ATOM 11437 N N . GLY D 1 209 ? 9.753 1.683 38.087 1.00 12.58 209 GLY D N 1
ATOM 11438 C CA . GLY D 1 209 ? 10.440 0.405 38.067 1.00 13.56 209 GLY D CA 1
ATOM 11439 C C . GLY D 1 209 ? 10.328 -0.328 36.745 1.00 13.07 209 GLY D C 1
ATOM 11440 O O . GLY D 1 209 ? 10.725 -1.488 36.636 1.00 14.64 209 GLY D O 1
ATOM 11441 N N . LEU D 1 210 ? 9.785 0.346 35.737 1.00 12.50 210 LEU D N 1
ATOM 11442 C CA . LEU D 1 210 ? 9.618 -0.260 34.421 1.00 11.82 210 LEU D CA 1
ATOM 11443 C C . LEU D 1 210 ? 10.896 -0.140 33.597 1.00 12.08 210 LEU D C 1
ATOM 11444 O O . LEU D 1 210 ? 11.432 0.952 33.439 1.00 12.00 210 LEU D O 1
ATOM 11449 N N . PRO D 1 211 ? 11.402 -1.265 33.066 1.00 11.88 211 PRO D N 1
ATOM 11450 C CA . PRO D 1 211 ? 12.625 -1.231 32.256 1.00 12.30 211 PRO D CA 1
ATOM 11451 C C . PRO D 1 211 ? 12.442 -0.277 31.081 1.00 11.95 211 PRO D C 1
ATOM 11452 O O . PRO D 1 211 ? 11.315 -0.052 30.629 1.00 12.61 211 PRO D O 1
ATOM 11456 N N . ASP D 1 212 ? 13.538 0.278 30.574 1.00 10.99 212 ASP D N 1
ATOM 11457 C CA . ASP D 1 212 ? 13.439 1.203 29.453 1.00 10.92 212 ASP D CA 1
ATOM 11458 C C . ASP D 1 212 ? 13.218 0.526 28.099 1.00 12.13 212 ASP D C 1
ATOM 11459 O O . ASP D 1 212 ? 13.124 1.202 27.076 1.00 13.93 212 ASP D O 1
ATOM 11464 N N . ASP D 1 213 ? 13.128 -0.802 28.093 1.00 11.30 213 ASP D N 1
ATOM 11465 C CA . ASP D 1 213 ? 12.857 -1.530 26.856 1.00 11.29 213 ASP D CA 1
ATOM 11466 C C . ASP D 1 213 ? 11.488 -2.199 26.986 1.00 12.02 213 ASP D C 1
ATOM 11467 O O . ASP D 1 213 ? 11.145 -3.113 26.236 1.00 14.75 213 ASP D O 1
ATOM 11472 N N . TRP D 1 214 ? 10.706 -1.703 27.945 1.00 10.84 214 TRP D N 1
ATOM 11473 C CA . TRP D 1 214 ? 9.358 -2.201 28.216 1.00 10.61 214 TRP D CA 1
ATOM 11474 C C . TRP D 1 214 ? 8.297 -1.123 28.031 1.00 9.19 214 TRP D C 1
ATOM 11475 O O . TRP D 1 214 ? 8.590 0.074 27.990 1.00 10.32 214 TRP D O 1
ATOM 11486 N N . LYS D 1 215 ? 7.051 -1.573 27.934 1.00 10.51 215 LYS D N 1
ATOM 11487 C CA . LYS D 1 215 ? 5.913 -0.678 27.830 1.00 11.14 215 LYS D CA 1
ATOM 11488 C C . LYS D 1 215 ? 4.987 -1.039 28.977 1.00 9.74 215 LYS D C 1
ATOM 11489 O O . LYS D 1 215 ? 5.004 -2.170 29.469 1.00 11.72 215 LYS D O 1
ATOM 11495 N N . LEU D 1 216 ? 4.201 -0.065 29.413 1.00 10.61 216 LEU D N 1
ATOM 11496 C CA . LEU D 1 216 ? 3.242 -0.261 30.486 1.00 10.08 216 LEU D CA 1
ATOM 11497 C C . LEU D 1 216 ? 1.869 0.016 29.890 1.00 9.66 216 LEU D C 1
ATOM 11498 O O . LEU D 1 216 ? 1.594 1.131 29.450 1.00 9.87 216 LEU D O 1
ATOM 11503 N N . PHE D 1 217 ? 1.021 -1.007 29.857 1.00 8.03 217 PHE D N 1
ATOM 11504 C CA . PHE D 1 217 ? -0.320 -0.851 29.306 1.00 9.54 217 PHE D CA 1
ATOM 11505 C C . PHE D 1 217 ? -1.378 -0.848 30.397 1.00 8.95 217 PHE D C 1
ATOM 11506 O O . PHE D 1 217 ? -1.416 -1.746 31.237 1.00 10.95 217 PHE D O 1
ATOM 11514 N N . SER D 1 218 ? -2.234 0.166 30.383 1.00 8.68 218 SER D N 1
ATOM 11515 C CA . SER D 1 218 ? -3.337 0.234 31.333 1.00 8.06 218 SER D CA 1
ATOM 11516 C C . SER D 1 218 ? -4.595 -0.118 30.534 1.00 9.02 218 SER D C 1
ATOM 11517 O O . SER D 1 218 ? -4.777 0.333 29.399 1.00 7.80 218 SER D O 1
ATOM 11520 N N . GLU D 1 219 ? -5.452 -0.939 31.127 1.00 8.45 219 GLU D N 1
ATOM 11521 C CA . GLU D 1 219 ? -6.665 -1.402 30.458 1.00 7.85 219 GLU D CA 1
ATOM 11522 C C . GLU D 1 219 ? -7.944 -0.903 31.115 1.00 7.71 219 GLU D C 1
ATOM 11523 O O . GLU D 1 219 ? -8.237 -1.248 32.260 1.00 8.96 219 GLU D O 1
ATOM 11529 N N . HIS D 1 220 ? -8.704 -0.089 30.388 1.00 7.56 220 HIS D N 1
ATOM 11530 C CA . HIS D 1 220 ? -9.952 0.435 30.926 1.00 8.15 220 HIS D CA 1
ATOM 11531 C C . HIS D 1 220 ? -11.097 -0.570 30.833 1.00 7.50 220 HIS D C 1
ATOM 11532 O O . HIS D 1 220 ? -11.068 -1.501 30.023 1.00 7.58 220 HIS D O 1
ATOM 11539 N N . LYS D 1 221 ? -12.102 -0.377 31.679 1.00 7.46 221 LYS D N 1
ATOM 11540 C CA . LYS D 1 221 ? -13.271 -1.248 31.707 1.00 8.27 221 LYS D CA 1
ATOM 11541 C C . LYS D 1 221 ? -14.406 -0.478 32.370 1.00 7.76 221 LYS D C 1
ATOM 11542 O O . LYS D 1 221 ? -14.230 0.080 33.449 1.00 8.90 221 LYS D O 1
ATOM 11548 N N . MET D 1 222 ? -15.571 -0.457 31.731 1.00 7.20 222 MET D N 1
ATOM 11549 C CA . MET D 1 222 ? -16.717 0.290 32.252 1.00 7.66 222 MET D CA 1
ATOM 11550 C C . MET D 1 222 ? -17.230 -0.203 33.605 1.00 6.79 222 MET D C 1
ATOM 11551 O O . MET D 1 222 ? -17.555 0.596 34.485 1.00 7.83 222 MET D O 1
ATOM 11556 N N . TYR D 1 223 ? -17.303 -1.517 33.763 1.00 8.03 223 TYR D N 1
ATOM 11557 C CA . TYR D 1 223 ? -17.782 -2.102 35.011 1.00 7.08 223 TYR D CA 1
ATOM 11558 C C . TYR D 1 223 ? -17.413 -3.573 35.083 1.00 8.50 223 TYR D C 1
ATOM 11559 O O . TYR D 1 223 ? -17.001 -4.165 34.084 1.00 9.16 223 TYR D O 1
ATOM 11568 N N . GLU D 1 224 ? -17.597 -4.137 36.278 1.00 8.27 224 GLU D N 1
ATOM 11569 C CA . GLU D 1 224 ? -17.310 -5.533 36.631 1.00 8.29 224 GLU D CA 1
ATOM 11570 C C . GLU D 1 224 ? -15.821 -5.717 36.876 1.00 8.54 224 GLU D C 1
ATOM 11571 O O . GLU D 1 224 ? -15.016 -5.623 35.948 1.00 9.59 224 GLU D O 1
ATOM 11577 N N . PRO D 1 225 ? -15.436 -6.073 38.113 1.00 9.19 225 PRO D N 1
ATOM 11578 C CA . PRO D 1 225 ? -16.239 -6.335 39.315 1.00 10.92 225 PRO D CA 1
ATOM 11579 C C . PRO D 1 225 ? -16.937 -5.179 40.037 1.00 10.56 225 PRO D C 1
ATOM 11580 O O . PRO D 1 225 ? -17.791 -5.422 40.889 1.00 11.66 225 PRO D O 1
ATOM 11584 N N . ALA D 1 226 ? -16.581 -3.937 39.724 1.00 9.19 226 ALA D N 1
ATOM 11585 C CA . ALA D 1 226 ? -17.221 -2.797 40.385 1.00 8.52 226 ALA D CA 1
ATOM 11586 C C . ALA D 1 226 ? -18.507 -2.455 39.642 1.00 8.93 226 ALA D C 1
ATOM 11587 O O . ALA D 1 226 ? -18.495 -2.272 38.421 1.00 8.67 226 ALA D O 1
ATOM 11589 N N . PHE D 1 227 ? -19.611 -2.349 40.377 1.00 8.84 227 PHE D N 1
ATOM 11590 C CA . PHE D 1 227 ? -20.902 -2.096 39.752 1.00 8.58 227 PHE D CA 1
ATOM 11591 C C . PHE D 1 227 ? -21.524 -0.705 39.856 1.00 8.69 227 PHE D C 1
ATOM 11592 O O . PHE D 1 227 ? -22.684 -0.515 39.486 1.00 8.45 227 PHE D O 1
ATOM 11600 N N . TYR D 1 228 ? -20.770 0.263 40.368 1.00 8.50 228 TYR D N 1
ATOM 11601 C CA . TYR D 1 228 ? -21.270 1.639 40.396 1.00 8.45 228 TYR D CA 1
ATOM 11602 C C . TYR D 1 228 ? -20.259 2.516 39.664 1.00 7.85 228 TYR D C 1
ATOM 11603 O O . TYR D 1 228 ? -20.607 3.212 38.713 1.00 8.84 228 TYR D O 1
ATOM 11612 N N . SER D 1 229 ? -19.007 2.488 40.111 1.00 8.03 229 SER D N 1
ATOM 11613 C CA . SER D 1 229 ? -17.967 3.255 39.442 1.00 7.35 229 SER D CA 1
ATOM 11614 C C . SER D 1 229 ? -16.709 2.404 39.365 1.00 8.44 229 SER D C 1
ATOM 11615 O O . SER D 1 229 ? -16.512 1.486 40.166 1.00 8.84 229 SER D O 1
ATOM 11618 N N . THR D 1 230 ? -15.875 2.704 38.380 1.00 7.73 230 THR D N 1
ATOM 11619 C CA . THR D 1 230 ? -14.615 2.005 38.177 1.00 7.68 230 THR D CA 1
ATOM 11620 C C . THR D 1 230 ? -13.578 3.101 37.948 1.00 9.11 230 THR D C 1
ATOM 11621 O O . THR D 1 230 ? -13.814 4.030 37.177 1.00 8.12 230 THR D O 1
ATOM 11625 N N . VAL D 1 231 ? -12.443 3.009 38.636 1.00 8.81 231 VAL D N 1
ATOM 11626 C CA . VAL D 1 231 ? -11.406 4.027 38.502 1.00 7.90 231 VAL D CA 1
ATOM 11627 C C . VAL D 1 231 ? -10.962 4.221 37.049 1.00 7.39 231 VAL D C 1
ATOM 11628 O O . VAL D 1 231 ? -10.997 5.337 36.533 1.00 7.76 231 VAL D O 1
ATOM 11632 N N . VAL D 1 232 ? -10.547 3.146 36.390 1.00 7.43 232 VAL D N 1
ATOM 11633 C CA . VAL D 1 232 ? -10.134 3.250 34.991 1.00 7.98 232 VAL D CA 1
ATOM 11634 C C . VAL D 1 232 ? -11.336 2.741 34.204 1.00 8.10 232 VAL D C 1
ATOM 11635 O O . VAL D 1 232 ? -11.338 1.620 33.688 1.00 7.92 232 VAL D O 1
ATOM 11639 N N . GLN D 1 233 ? -12.354 3.593 34.106 1.00 8.81 233 GLN D N 1
ATOM 11640 C CA . GLN D 1 233 ? -13.609 3.210 33.472 1.00 7.23 233 GLN D CA 1
ATOM 11641 C C . GLN D 1 233 ? -13.746 3.293 31.961 1.00 7.59 233 GLN D C 1
ATOM 11642 O O . GLN D 1 233 ? -14.524 2.532 31.383 1.00 8.83 233 GLN D O 1
ATOM 11648 N N . ASP D 1 234 ? -13.027 4.207 31.318 1.00 7.85 234 ASP D N 1
ATOM 11649 C CA . ASP D 1 234 ? -13.121 4.328 29.867 1.00 8.25 234 ASP D CA 1
ATOM 11650 C C . ASP D 1 234 ? -11.833 4.839 29.238 1.00 7.64 234 ASP D C 1
ATOM 11651 O O . ASP D 1 234 ? -10.841 5.084 29.934 1.00 7.96 234 ASP D O 1
ATOM 11656 N N . TRP D 1 235 ? -11.847 5.006 27.920 1.00 8.58 235 TRP D N 1
ATOM 11657 C CA . TRP D 1 235 ? -10.645 5.433 27.221 1.00 7.59 235 TRP D CA 1
ATOM 11658 C C . TRP D 1 235 ? -10.195 6.856 27.532 1.00 7.94 235 TRP D C 1
ATOM 11659 O O . TRP D 1 235 ? -9.027 7.183 27.334 1.00 8.60 235 TRP D O 1
ATOM 11670 N N . GLY D 1 236 ? -11.110 7.693 28.020 1.00 8.05 236 GLY D N 1
ATOM 11671 C CA . GLY D 1 236 ? -10.754 9.061 28.366 1.00 8.73 236 GLY D CA 1
ATOM 11672 C C . GLY D 1 236 ? -9.859 9.051 29.589 1.00 8.91 236 GLY D C 1
ATOM 11673 O O . GLY D 1 236 ? -8.795 9.666 29.603 1.00 10.09 236 GLY D O 1
ATOM 11674 N N . THR D 1 237 ? -10.288 8.342 30.626 1.00 8.42 237 THR D N 1
ATOM 11675 C CA . THR D 1 237 ? -9.485 8.232 31.833 1.00 8.51 237 THR D CA 1
ATOM 11676 C C . THR D 1 237 ? -8.183 7.527 31.463 1.00 9.22 237 THR D C 1
ATOM 11677 O O . THR D 1 237 ? -7.107 7.886 31.946 1.00 8.86 237 THR D O 1
ATOM 11681 N N . ASN D 1 238 ? -8.278 6.533 30.584 1.00 8.22 238 ASN D N 1
ATOM 11682 C CA . ASN D 1 238 ? -7.090 5.796 30.176 1.00 7.92 238 ASN D CA 1
ATOM 11683 C C . ASN D 1 238 ? -6.089 6.732 29.497 1.00 8.72 238 ASN D C 1
ATOM 11684 O O . ASN D 1 238 ? -4.882 6.663 29.763 1.00 8.47 238 ASN D O 1
ATOM 11689 N N . TYR D 1 239 ? -6.578 7.620 28.634 1.00 8.74 239 TYR D N 1
ATOM 11690 C CA . TYR D 1 239 ? -5.672 8.553 27.972 1.00 8.96 239 TYR D CA 1
ATOM 11691 C C . TYR D 1 239 ? -4.970 9.438 29.002 1.00 9.78 239 TYR D C 1
ATOM 11692 O O . TYR D 1 239 ? -3.770 9.690 28.900 1.00 9.79 239 TYR D O 1
ATOM 11701 N N . LEU D 1 240 ? -5.720 9.914 29.991 1.00 8.52 240 LEU D N 1
ATOM 11702 C CA . LEU D 1 240 ? -5.149 10.762 31.033 1.00 8.47 240 LEU D CA 1
ATOM 11703 C C . LEU D 1 240 ? -4.043 10.012 31.774 1.00 9.76 240 LEU D C 1
ATOM 11704 O O . LEU D 1 240 ? -3.009 10.588 32.117 1.00 9.80 240 LEU D O 1
ATOM 11709 N N . ILE D 1 241 ? -4.259 8.724 32.016 1.00 9.19 241 ILE D N 1
ATOM 11710 C CA . ILE D 1 241 ? -3.267 7.903 32.705 1.00 9.36 241 ILE D CA 1
ATOM 11711 C C . ILE D 1 241 ? -1.987 7.802 31.888 1.00 9.34 241 ILE D C 1
ATOM 11712 O O . ILE D 1 241 ? -0.899 8.110 32.375 1.00 10.32 241 ILE D O 1
ATOM 11717 N N . ALA D 1 242 ? -2.118 7.361 30.642 1.00 8.80 242 ALA D N 1
ATOM 11718 C CA . ALA D 1 242 ? -0.957 7.195 29.772 1.00 9.87 242 ALA D CA 1
ATOM 11719 C C . ALA D 1 242 ? -0.188 8.494 29.567 1.00 10.75 242 ALA D C 1
ATOM 11720 O O . ALA D 1 242 ? 1.043 8.506 29.624 1.00 10.81 242 ALA D O 1
ATOM 11722 N N . GLN D 1 243 ? -0.908 9.587 29.341 1.00 11.25 243 GLN D N 1
ATOM 11723 C CA . GLN D 1 243 ? -0.269 10.879 29.125 1.00 12.35 243 GLN D CA 1
ATOM 11724 C C . GLN D 1 243 ? 0.479 11.320 30.380 1.00 13.28 243 GLN D C 1
ATOM 11725 O O . GLN D 1 243 ? 1.595 11.834 30.302 1.00 13.69 243 GLN D O 1
ATOM 11731 N N . THR D 1 244 ? -0.134 11.103 31.537 1.00 11.14 244 THR D N 1
ATOM 11732 C CA . THR D 1 244 ? 0.475 11.483 32.806 1.00 11.33 244 THR D CA 1
ATOM 11733 C C . THR D 1 244 ? 1.734 10.676 33.138 1.00 11.06 244 THR D C 1
ATOM 11734 O O . THR D 1 244 ? 2.748 11.238 33.559 1.00 12.92 244 THR D O 1
ATOM 11738 N N . LEU D 1 245 ? 1.676 9.363 32.944 1.00 9.90 245 LEU D N 1
ATOM 11739 C CA . LEU D 1 245 ? 2.806 8.499 33.280 1.00 10.13 245 LEU D CA 1
ATOM 11740 C C . LEU D 1 245 ? 4.082 8.670 32.463 1.00 10.38 245 LEU D C 1
ATOM 11741 O O . LEU D 1 245 ? 5.178 8.663 33.022 1.00 12.03 245 LEU D O 1
ATOM 11746 N N . GLY D 1 246 ? 3.953 8.808 31.149 1.00 10.72 246 GLY D N 1
ATOM 11747 C CA . GLY D 1 246 ? 5.138 8.966 30.325 1.00 11.32 246 GLY D CA 1
ATOM 11748 C C . GLY D 1 246 ? 5.056 8.252 28.990 1.00 11.04 246 GLY D C 1
ATOM 11749 O O . GLY D 1 246 ? 4.109 7.508 28.729 1.00 10.80 246 GLY D O 1
ATOM 11750 N N . PRO D 1 247 ? 6.059 8.441 28.121 1.00 11.14 247 PRO D N 1
ATOM 11751 C CA . PRO D 1 247 ? 6.074 7.806 26.799 1.00 10.41 247 PRO D CA 1
ATOM 11752 C C . PRO D 1 247 ? 6.006 6.283 26.760 1.00 9.57 247 PRO D C 1
ATOM 11753 O O . PRO D 1 247 ? 5.574 5.711 25.763 1.00 11.79 247 PRO D O 1
ATOM 11757 N N . LYS D 1 248 ? 6.431 5.617 27.827 1.00 9.58 248 LYS D N 1
ATOM 11758 C CA . LYS D 1 248 ? 6.390 4.160 27.831 1.00 9.68 248 LYS D CA 1
ATOM 11759 C C . LYS D 1 248 ? 5.019 3.628 28.234 1.00 8.61 248 LYS D C 1
ATOM 11760 O O . LYS D 1 248 ? 4.772 2.426 28.161 1.00 10.18 248 LYS D O 1
ATOM 11766 N N . ALA D 1 249 ? 4.134 4.528 28.653 1.00 9.30 249 ALA D N 1
ATOM 11767 C CA . ALA D 1 249 ? 2.789 4.149 29.076 1.00 9.19 249 ALA D CA 1
ATOM 11768 C C . ALA D 1 249 ? 1.767 4.364 27.966 1.00 8.63 249 ALA D C 1
ATOM 11769 O O . ALA D 1 249 ? 1.662 5.455 27.408 1.00 8.80 249 ALA D O 1
ATOM 11771 N N . GLN D 1 250 ? 1.018 3.316 27.638 1.00 8.94 250 GLN D N 1
ATOM 11772 C CA . GLN D 1 250 ? 0.000 3.422 26.602 1.00 9.59 250 GLN D CA 1
ATOM 11773 C C . GLN D 1 250 ? -1.287 2.722 27.015 1.00 9.49 250 GLN D C 1
ATOM 11774 O O . GLN D 1 250 ? -1.323 2.004 28.017 1.00 9.05 250 GLN D O 1
ATOM 11780 N N . CYS D 1 251 ? -2.336 2.929 26.225 1.00 9.26 251 CYS D N 1
ATOM 11781 C CA . CYS D 1 251 ? -3.646 2.358 26.518 1.00 10.19 251 CYS D CA 1
ATOM 11782 C C . CYS D 1 251 ? -3.940 1.058 25.789 1.00 9.93 251 CYS D C 1
ATOM 11783 O O . CYS D 1 251 ? -3.642 0.913 24.604 1.00 10.86 251 CYS D O 1
ATOM 11786 N N . LEU D 1 252 ? -4.548 0.120 26.503 1.00 9.46 252 LEU D N 1
ATOM 11787 C CA . LEU D 1 252 ? -4.916 -1.153 25.910 1.00 9.93 252 LEU D CA 1
ATOM 11788 C C . LEU D 1 252 ? -6.436 -1.174 25.802 1.00 9.57 252 LEU D C 1
ATOM 11789 O O . LEU D 1 252 ? -7.147 -0.900 26.775 1.00 10.15 252 LEU D O 1
ATOM 11794 N N . VAL D 1 253 ? -6.921 -1.478 24.602 1.00 9.54 253 VAL D N 1
ATOM 11795 C CA . VAL D 1 253 ? -8.350 -1.522 24.315 1.00 8.61 253 VAL D CA 1
ATOM 11796 C C . VAL D 1 253 ? -8.865 -2.954 24.243 1.00 9.52 253 VAL D C 1
ATOM 11797 O O . VAL D 1 253 ? -8.465 -3.715 23.365 1.00 10.34 253 VAL D O 1
ATOM 11801 N N . ASP D 1 254 ? -9.742 -3.321 25.173 1.00 9.13 254 ASP D N 1
ATOM 11802 C CA . ASP D 1 254 ? -10.343 -4.653 25.178 1.00 7.76 254 ASP D CA 1
ATOM 11803 C C . ASP D 1 254 ? -11.735 -4.417 24.584 1.00 8.32 254 ASP D C 1
ATOM 11804 O O . ASP D 1 254 ? -12.535 -3.668 25.139 1.00 9.24 254 ASP D O 1
ATOM 11809 N N . LEU D 1 255 ? -12.021 -5.054 23.453 1.00 8.93 255 LEU D N 1
ATOM 11810 C CA . LEU D 1 255 ? -13.291 -4.845 22.768 1.00 8.33 255 LEU D CA 1
ATOM 11811 C C . LEU D 1 255 ? -14.559 -4.927 23.606 1.00 8.34 255 LEU D C 1
ATOM 11812 O O . LEU D 1 255 ? -15.480 -4.144 23.396 1.00 8.78 255 LEU D O 1
ATOM 11817 N N . GLY D 1 256 ? -14.605 -5.847 24.565 1.00 8.21 256 GLY D N 1
ATOM 11818 C CA . GLY D 1 256 ? -15.810 -5.990 25.363 1.00 8.05 256 GLY D CA 1
ATOM 11819 C C . GLY D 1 256 ? -15.941 -5.104 26.587 1.00 8.72 256 GLY D C 1
ATOM 11820 O O . GLY D 1 256 ? -16.873 -5.281 27.372 1.00 8.68 256 GLY D O 1
ATOM 11821 N N . HIS D 1 257 ? -15.046 -4.132 26.736 1.00 7.86 257 HIS D N 1
ATOM 11822 C CA . HIS D 1 257 ? -15.049 -3.255 27.909 1.00 8.43 257 HIS D CA 1
ATOM 11823 C C . HIS D 1 257 ? -15.716 -1.890 27.744 1.00 8.23 257 HIS D C 1
ATOM 11824 O O . HIS D 1 257 ? -15.440 -0.963 28.514 1.00 8.41 257 HIS D O 1
ATOM 11831 N N . HIS D 1 258 ? -16.614 -1.771 26.772 1.00 8.85 258 HIS D N 1
ATOM 11832 C CA . HIS D 1 258 ? -17.258 -0.491 26.506 1.00 7.09 258 HIS D CA 1
ATOM 11833 C C . HIS D 1 258 ? -18.764 -0.485 26.709 1.00 7.83 258 HIS D C 1
ATOM 11834 O O . HIS D 1 258 ? -19.421 -1.530 26.696 1.00 9.80 258 HIS D O 1
ATOM 11841 N N . ALA D 1 259 ? -19.302 0.715 26.887 1.00 7.14 259 ALA D N 1
ATOM 11842 C CA . ALA D 1 259 ? -20.730 0.885 27.094 1.00 6.51 259 ALA D CA 1
ATOM 11843 C C . ALA D 1 259 ? -21.498 0.410 25.873 1.00 8.00 259 ALA D C 1
ATOM 11844 O O . ALA D 1 259 ? -20.955 0.334 24.774 1.00 8.78 259 ALA D O 1
ATOM 11846 N N . PRO D 1 260 ? -22.782 0.078 26.055 1.00 8.22 260 PRO D N 1
ATOM 11847 C CA . PRO D 1 260 ? -23.596 -0.380 24.932 1.00 8.87 260 PRO D CA 1
ATOM 11848 C C . PRO D 1 260 ? -23.579 0.641 23.797 1.00 9.38 260 PRO D C 1
ATOM 11849 O O . PRO D 1 260 ? -23.678 1.848 24.035 1.00 10.23 260 PRO D O 1
ATOM 11853 N N . ASN D 1 261 ? -23.431 0.137 22.573 1.00 9.95 261 ASN D N 1
ATOM 11854 C CA . ASN D 1 261 ? -23.436 0.940 21.348 1.00 10.70 261 ASN D CA 1
ATOM 11855 C C . ASN D 1 261 ? -22.245 1.855 21.095 1.00 10.25 261 ASN D C 1
ATOM 11856 O O . ASN D 1 261 ? -22.251 2.641 20.147 1.00 10.17 261 ASN D O 1
ATOM 11861 N N . THR D 1 262 ? -21.221 1.754 21.934 1.00 9.78 262 THR D N 1
ATOM 11862 C CA . THR D 1 262 ? -20.023 2.570 21.763 1.00 8.39 262 THR D CA 1
ATOM 11863 C C . THR D 1 262 ? -19.399 2.353 20.385 1.00 7.76 262 THR D C 1
ATOM 11864 O O . THR D 1 262 ? -19.388 1.233 19.873 1.00 9.19 262 THR D O 1
ATOM 11868 N N . ASN D 1 263 ? -18.903 3.424 19.768 1.00 8.42 263 ASN D N 1
ATOM 11869 C CA . ASN D 1 263 ? -18.210 3.262 18.493 1.00 8.43 263 ASN D CA 1
ATOM 11870 C C . ASN D 1 263 ? -16.756 3.017 18.905 1.00 7.81 263 ASN D C 1
ATOM 11871 O O . ASN D 1 263 ? -15.985 3.952 19.154 1.00 8.21 263 ASN D O 1
ATOM 11876 N N . ILE D 1 264 ? -16.393 1.742 18.991 1.00 8.33 264 ILE D N 1
ATOM 11877 C CA . ILE D 1 264 ? -15.060 1.349 19.422 1.00 8.64 264 ILE D CA 1
ATOM 11878 C C . ILE D 1 264 ? -13.961 1.654 18.411 1.00 8.65 264 ILE D C 1
ATOM 11879 O O . ILE D 1 264 ? -12.851 2.046 18.790 1.00 8.20 264 ILE D O 1
ATOM 11884 N N . GLU D 1 265 ? -14.254 1.492 17.125 1.00 9.73 265 GLU D N 1
ATOM 11885 C CA . GLU D 1 265 ? -13.237 1.774 16.119 1.00 9.34 265 GLU D CA 1
ATOM 11886 C C . GLU D 1 265 ? -12.834 3.253 16.156 1.00 9.34 265 GLU D C 1
ATOM 11887 O O . GLU D 1 265 ? -11.706 3.600 15.787 1.00 9.24 265 GLU D O 1
ATOM 11893 N N . MET D 1 266 ? -13.730 4.132 16.607 1.00 8.20 266 MET D N 1
ATOM 11894 C CA . MET D 1 266 ? -13.363 5.546 16.697 1.00 8.33 266 MET D CA 1
ATOM 11895 C C . MET D 1 266 ? -12.374 5.740 17.843 1.00 8.76 266 MET D C 1
ATOM 11896 O O . MET D 1 266 ? -11.446 6.536 17.729 1.00 8.47 266 MET D O 1
ATOM 11901 N N . ILE D 1 267 ? -12.579 5.027 18.949 1.00 8.37 267 ILE D N 1
ATOM 11902 C CA . ILE D 1 267 ? -11.667 5.127 20.088 1.00 8.60 267 ILE D CA 1
ATOM 11903 C C . ILE D 1 267 ? -10.278 4.712 19.621 1.00 8.61 267 ILE D C 1
ATOM 11904 O O . ILE D 1 267 ? -9.276 5.348 19.959 1.00 9.16 267 ILE D O 1
ATOM 11909 N N . VAL D 1 268 ? -10.227 3.643 18.834 1.00 7.94 268 VAL D N 1
ATOM 11910 C CA . VAL D 1 268 ? -8.966 3.150 18.297 1.00 8.96 268 VAL D CA 1
ATOM 11911 C C . VAL D 1 268 ? -8.302 4.259 17.480 1.00 8.79 268 VAL D C 1
ATOM 11912 O O . VAL D 1 268 ? -7.109 4.539 17.642 1.00 9.14 268 VAL D O 1
ATOM 11916 N N . ALA D 1 269 ? -9.073 4.904 16.610 1.00 9.14 269 ALA D N 1
ATOM 11917 C CA . ALA D 1 269 ? -8.535 5.976 15.783 1.00 10.39 269 ALA D CA 1
ATOM 11918 C C . ALA D 1 269 ? -8.002 7.133 16.624 1.00 9.43 269 ALA D C 1
ATOM 11919 O O . ALA D 1 269 ? -6.925 7.663 16.346 1.00 10.99 269 ALA D O 1
ATOM 11921 N N . ARG D 1 270 ? -8.748 7.525 17.655 1.00 9.01 270 ARG D N 1
ATOM 11922 C CA . ARG D 1 270 ? -8.337 8.632 18.514 1.00 9.30 270 ARG D CA 1
ATOM 11923 C C . ARG D 1 270 ? -7.032 8.335 19.243 1.00 8.37 270 ARG D C 1
ATOM 11924 O O . ARG D 1 270 ? -6.133 9.180 19.294 1.00 10.21 270 ARG D O 1
ATOM 11932 N N . LEU D 1 271 ? -6.919 7.139 19.808 1.00 9.17 271 LEU D N 1
ATOM 11933 C CA . LEU D 1 271 ? -5.703 6.773 20.525 1.00 9.33 271 LEU D CA 1
ATOM 11934 C C . LEU D 1 271 ? -4.489 6.740 19.599 1.00 11.69 271 LEU D C 1
ATOM 11935 O O . LEU D 1 271 ? -3.387 7.107 20.002 1.00 11.57 271 LEU D O 1
ATOM 11940 N N . ILE D 1 272 ? -4.689 6.307 18.358 1.00 10.45 272 ILE D N 1
ATOM 11941 C CA . ILE D 1 272 ? -3.592 6.254 17.393 1.00 11.41 272 ILE D CA 1
ATOM 11942 C C . ILE D 1 272 ? -3.128 7.667 17.060 1.00 11.28 272 ILE D C 1
ATOM 11943 O O . ILE D 1 272 ? -1.926 7.946 17.020 1.00 11.82 272 ILE D O 1
ATOM 11948 N N . GLN D 1 273 ? -4.084 8.561 16.830 1.00 11.79 273 GLN D N 1
ATOM 11949 C CA . GLN D 1 273 ? -3.761 9.940 16.489 1.00 12.22 273 GLN D CA 1
ATOM 11950 C C . GLN D 1 273 ? -2.912 10.604 17.561 1.00 12.99 273 GLN D C 1
ATOM 11951 O O . GLN D 1 273 ? -2.045 11.422 17.253 1.00 13.57 273 GLN D O 1
ATOM 11957 N N . PHE D 1 274 ? -3.157 10.247 18.818 1.00 10.72 274 PHE D N 1
ATOM 11958 C CA . PHE D 1 274 ? -2.423 10.839 19.929 1.00 10.65 274 PHE D CA 1
ATOM 11959 C C . PHE D 1 274 ? -1.325 9.948 20.501 1.00 11.50 274 PHE D C 1
ATOM 11960 O O . PHE D 1 274 ? -0.845 10.160 21.619 1.00 12.84 274 PHE D O 1
ATOM 11968 N N . GLY D 1 275 ? -0.934 8.956 19.704 1.00 12.03 275 GLY D N 1
ATOM 11969 C CA . GLY D 1 275 ? 0.142 8.046 20.060 1.00 11.54 275 GLY D CA 1
ATOM 11970 C C . GLY D 1 275 ? 0.026 7.226 21.326 1.00 11.58 275 GLY D C 1
ATOM 11971 O O . GLY D 1 275 ? 1.045 6.861 21.918 1.00 11.66 275 GLY D O 1
ATOM 11972 N N . LYS D 1 276 ? -1.196 6.908 21.739 1.00 10.49 276 LYS D N 1
ATOM 11973 C CA . LYS D 1 276 ? -1.368 6.126 22.949 1.00 10.10 276 LYS D CA 1
ATOM 11974 C C . LYS D 1 276 ? -2.083 4.784 22.786 1.00 10.32 276 LYS D C 1
ATOM 11975 O O . LYS D 1 276 ? -2.599 4.237 23.761 1.00 10.62 276 LYS D O 1
ATOM 11981 N N . LEU D 1 277 ? -2.124 4.248 21.569 1.00 10.64 277 LEU D N 1
ATOM 11982 C CA . LEU D 1 277 ? -2.742 2.937 21.375 1.00 10.07 277 LEU D CA 1
ATOM 11983 C C . LEU D 1 277 ? -1.646 1.898 21.595 1.00 10.36 277 LEU D C 1
ATOM 11984 O O . LEU D 1 277 ? -0.839 1.631 20.704 1.00 12.27 277 LEU D O 1
ATOM 11989 N N . GLY D 1 278 ? -1.613 1.326 22.792 1.00 9.18 278 GLY D N 1
ATOM 11990 C CA . GLY D 1 278 ? -0.604 0.331 23.109 1.00 9.99 278 GLY D CA 1
ATOM 11991 C C . GLY D 1 278 ? -0.894 -1.030 22.508 1.00 9.47 278 GLY D C 1
ATOM 11992 O O . GLY D 1 278 ? 0.004 -1.708 21.997 1.00 10.55 278 GLY D O 1
ATOM 11993 N N . GLY D 1 279 ? -2.155 -1.437 22.568 1.00 10.72 279 GLY D N 1
ATOM 11994 C CA . GLY D 1 279 ? -2.516 -2.731 22.028 1.00 10.40 279 GLY D CA 1
ATOM 11995 C C . GLY D 1 279 ? -3.979 -3.072 22.188 1.00 10.60 279 GLY D C 1
ATOM 11996 O O . GLY D 1 279 ? -4.779 -2.255 22.647 1.00 10.79 279 GLY D O 1
ATOM 11997 N N . PHE D 1 280 ? -4.312 -4.305 21.822 1.00 10.94 280 PHE D N 1
ATOM 11998 C CA . PHE D 1 280 ? -5.680 -4.799 21.872 1.00 12.32 280 PHE D CA 1
ATOM 11999 C C . PHE D 1 280 ? -5.863 -6.103 22.622 1.00 13.69 280 PHE D C 1
ATOM 12000 O O . PHE D 1 280 ? -4.953 -6.929 22.720 1.00 14.08 280 PHE D O 1
ATOM 12008 N N . HIS D 1 281 ? -7.073 -6.274 23.136 1.00 12.66 281 HIS D N 1
ATOM 12009 C CA . HIS D 1 281 ? -7.480 -7.514 23.767 1.00 10.60 281 HIS D CA 1
ATOM 12010 C C . HIS D 1 281 ? -8.705 -7.863 22.936 1.00 10.84 281 HIS D C 1
ATOM 12011 O O . HIS D 1 281 ? -9.767 -7.252 23.078 1.00 12.57 281 HIS D O 1
ATOM 12018 N N . PHE D 1 282 ? -8.531 -8.817 22.031 1.00 9.02 282 PHE D N 1
ATOM 12019 C CA . PHE D 1 282 ? -9.607 -9.247 21.151 1.00 9.67 282 PHE D CA 1
ATOM 12020 C C . PHE D 1 282 ? -10.523 -10.297 21.760 1.00 9.02 282 PHE D C 1
ATOM 12021 O O . PHE D 1 282 ? -10.081 -11.198 22.475 1.00 8.54 282 PHE D O 1
ATOM 12029 N N . ASN D 1 283 ? -11.809 -10.147 21.455 1.00 7.24 283 ASN D N 1
ATOM 12030 C CA . ASN D 1 283 ? -12.882 -11.042 21.884 1.00 7.52 283 ASN D CA 1
ATOM 12031 C C . ASN D 1 283 ? -14.157 -10.461 21.289 1.00 8.61 283 ASN D C 1
ATOM 12032 O O . ASN D 1 283 ? -14.122 -9.410 20.640 1.00 8.67 283 ASN D O 1
ATOM 12037 N N . ASP D 1 284 ? -15.274 -11.153 21.469 1.00 8.65 284 ASP D N 1
ATOM 12038 C CA . ASP D 1 284 ? -16.535 -10.628 20.977 1.00 7.78 284 ASP D CA 1
ATOM 12039 C C . ASP D 1 284 ? -17.522 -10.643 22.128 1.00 7.98 284 ASP D C 1
ATOM 12040 O O . ASP D 1 284 ? -17.277 -11.269 23.164 1.00 8.12 284 ASP D O 1
ATOM 12045 N N . SER D 1 285 ? -18.632 -9.942 21.946 1.00 8.70 285 SER D N 1
ATOM 12046 C CA . SER D 1 285 ? -19.641 -9.845 22.983 1.00 8.14 285 SER D CA 1
ATOM 12047 C C . SER D 1 285 ? -20.942 -9.313 22.418 1.00 9.27 285 SER D C 1
ATOM 12048 O O . SER D 1 285 ? -20.976 -8.760 21.317 1.00 9.30 285 SER D O 1
ATOM 12051 N N . LYS D 1 286 ? -22.012 -9.490 23.184 1.00 9.51 286 LYS D N 1
ATOM 12052 C CA . LYS D 1 286 ? -23.324 -8.998 22.792 1.00 9.91 286 LYS D CA 1
ATOM 12053 C C . LYS D 1 286 ? -23.958 -8.199 23.922 1.00 9.50 286 LYS D C 1
ATOM 12054 O O . LYS D 1 286 ? -24.697 -7.248 23.674 1.00 11.21 286 LYS D O 1
ATOM 12060 N N . TYR D 1 287 ? -23.643 -8.564 25.162 1.00 9.17 287 TYR D N 1
ATOM 12061 C CA . TYR D 1 287 ? -24.240 -7.912 26.321 1.00 8.73 287 TYR D CA 1
ATOM 12062 C C . TYR D 1 287 ? -23.287 -7.106 27.200 1.00 11.16 287 TYR D C 1
ATOM 12063 O O . TYR D 1 287 ? -23.478 -5.901 27.375 1.00 12.82 287 TYR D O 1
ATOM 12072 N N . GLY D 1 288 ? -22.282 -7.774 27.758 1.00 9.20 288 GLY D N 1
ATOM 12073 C CA . GLY D 1 288 ? -21.299 -7.107 28.598 1.00 9.54 288 GLY D CA 1
ATOM 12074 C C . GLY D 1 288 ? -19.911 -7.562 28.182 1.00 8.27 288 GLY D C 1
ATOM 12075 O O . GLY D 1 288 ? -19.635 -7.680 26.991 1.00 8.76 288 GLY D O 1
ATOM 12076 N N . ASP D 1 289 ? -19.031 -7.813 29.147 1.00 8.09 289 ASP D N 1
ATOM 12077 C CA . ASP D 1 289 ? -17.684 -8.283 28.828 1.00 7.93 289 ASP D CA 1
ATOM 12078 C C . ASP D 1 289 ? -17.811 -9.802 28.738 1.00 8.25 289 ASP D C 1
ATOM 12079 O O . ASP D 1 289 ? -17.278 -10.544 29.565 1.00 9.84 289 ASP D O 1
ATOM 12084 N N . ASP D 1 290 ? -18.527 -10.248 27.712 1.00 8.08 290 ASP D N 1
ATOM 12085 C CA . ASP D 1 290 ? -18.816 -11.662 27.504 1.00 8.17 290 ASP D CA 1
ATOM 12086 C C . ASP D 1 290 ? -17.614 -12.553 27.211 1.00 7.63 290 ASP D C 1
ATOM 12087 O O . ASP D 1 290 ? -17.668 -13.762 27.431 1.00 8.39 290 ASP D O 1
ATOM 12092 N N . ASP D 1 291 ? -16.542 -11.954 26.707 1.00 7.95 291 ASP D N 1
ATOM 12093 C CA . ASP D 1 291 ? -15.311 -12.680 26.400 1.00 7.69 291 ASP D CA 1
ATOM 12094 C C . ASP D 1 291 ? -15.490 -13.872 25.476 1.00 8.28 291 ASP D C 1
ATOM 12095 O O . ASP D 1 291 ? -14.865 -14.916 25.668 1.00 9.82 291 ASP D O 1
ATOM 12100 N N . LEU D 1 292 ? -16.326 -13.696 24.458 1.00 8.69 292 LEU D N 1
ATOM 12101 C CA . LEU D 1 292 ? -16.598 -14.750 23.489 1.00 8.91 292 LEU D CA 1
ATOM 12102 C C . LEU D 1 292 ? -15.572 -14.766 22.360 1.00 8.21 292 LEU D C 1
ATOM 12103 O O . LEU D 1 292 ? -14.778 -13.834 22.207 1.00 8.71 292 LEU D O 1
ATOM 12108 N N . ASP D 1 293 ? -15.605 -15.834 21.569 1.00 8.65 293 ASP D N 1
ATOM 12109 C CA . ASP D 1 293 ? -14.692 -16.010 20.440 1.00 8.48 293 ASP D CA 1
ATOM 12110 C C . ASP D 1 293 ? -14.744 -14.799 19.509 1.00 9.30 293 ASP D C 1
ATOM 12111 O O . ASP D 1 293 ? -15.817 -14.404 19.064 1.00 8.86 293 ASP D O 1
ATOM 12116 N N . ALA D 1 294 ? -13.584 -14.225 19.209 1.00 9.16 294 ALA D N 1
ATOM 12117 C CA . ALA D 1 294 ? -13.510 -13.056 18.333 1.00 9.31 294 ALA D CA 1
ATOM 12118 C C . ALA D 1 294 ? -14.289 -13.239 17.030 1.00 11.02 294 ALA D C 1
ATOM 12119 O O . ALA D 1 294 ? -14.167 -14.267 16.355 1.00 10.40 294 ALA D O 1
ATOM 12121 N N . GLY D 1 295 ? -15.094 -12.234 16.695 1.00 9.74 295 GLY D N 1
ATOM 12122 C CA . GLY D 1 295 ? -15.871 -12.255 15.466 1.00 10.95 295 GLY D CA 1
ATOM 12123 C C . GLY D 1 295 ? -17.068 -13.189 15.410 1.00 10.75 295 GLY D C 1
ATOM 12124 O O . GLY D 1 295 ? -17.757 -13.237 14.394 1.00 10.49 295 GLY D O 1
ATOM 12125 N N . ALA D 1 296 ? -17.329 -13.921 16.487 1.00 10.08 296 ALA D N 1
ATOM 12126 C CA . ALA D 1 296 ? -18.452 -14.859 16.514 1.00 10.63 296 ALA D CA 1
ATOM 12127 C C . ALA D 1 296 ? -19.817 -14.180 16.625 1.00 10.05 296 ALA D C 1
ATOM 12128 O O . ALA D 1 296 ? -20.843 -14.787 16.310 1.00 10.66 296 ALA D O 1
ATOM 12130 N N . ILE D 1 297 ? -19.827 -12.928 17.071 1.00 8.93 297 ILE D N 1
ATOM 12131 C CA . ILE D 1 297 ? -21.071 -12.185 17.245 1.00 9.33 297 ILE D CA 1
ATOM 12132 C C . ILE D 1 297 ? -21.188 -11.018 16.267 1.00 8.85 297 ILE D C 1
ATOM 12133 O O . ILE D 1 297 ? -22.214 -10.853 15.605 1.00 10.18 297 ILE D O 1
ATOM 12138 N N . GLU D 1 298 ? -20.137 -10.206 16.182 1.00 8.84 298 GLU D N 1
ATOM 12139 C CA . GLU D 1 298 ? -20.137 -9.055 15.284 1.00 9.96 298 GLU D CA 1
ATOM 12140 C C . GLU D 1 298 ? -18.861 -9.000 14.457 1.00 8.59 298 GLU D C 1
ATOM 12141 O O . GLU D 1 298 ? -17.942 -8.229 14.748 1.00 9.40 298 GLU D O 1
ATOM 12147 N N . PRO D 1 299 ? -18.792 -9.814 13.397 1.00 8.93 299 PRO D N 1
ATOM 12148 C CA . PRO D 1 299 ? -17.594 -9.819 12.557 1.00 8.82 299 PRO D CA 1
ATOM 12149 C C . PRO D 1 299 ? -17.289 -8.510 11.836 1.00 8.41 299 PRO D C 1
ATOM 12150 O O . PRO D 1 299 ? -16.123 -8.197 11.607 1.00 9.65 299 PRO D O 1
ATOM 12154 N N . TYR D 1 300 ? -18.314 -7.736 11.481 1.00 8.96 300 TYR D N 1
ATOM 12155 C CA . TYR D 1 300 ? -18.057 -6.485 10.769 1.00 9.04 300 TYR D CA 1
ATOM 12156 C C . TYR D 1 300 ? -17.327 -5.480 11.657 1.00 9.68 300 TYR D C 1
ATOM 12157 O O . TYR D 1 300 ? -16.421 -4.788 11.198 1.00 9.13 300 TYR D O 1
ATOM 12166 N N . ARG D 1 301 ? -17.702 -5.423 12.931 1.00 9.06 301 ARG D N 1
ATOM 12167 C CA . ARG D 1 301 ? -17.058 -4.526 13.886 1.00 10.28 301 ARG D CA 1
ATOM 12168 C C . ARG D 1 301 ? -15.560 -4.844 13.971 1.00 8.99 301 ARG D C 1
ATOM 12169 O O . ARG D 1 301 ? -14.720 -3.943 14.013 1.00 9.16 301 ARG D O 1
ATOM 12177 N N . LEU D 1 302 ? -15.228 -6.130 14.002 1.00 8.56 302 LEU D N 1
ATOM 12178 C CA . LEU D 1 302 ? -13.830 -6.540 14.068 1.00 8.80 302 LEU D CA 1
ATOM 12179 C C . LEU D 1 302 ? -13.098 -6.023 12.827 1.00 10.07 302 LEU D C 1
ATOM 12180 O O . LEU D 1 302 ? -11.972 -5.540 12.919 1.00 10.07 302 LEU D O 1
ATOM 12185 N N . PHE D 1 303 ? -13.745 -6.138 11.668 1.00 9.13 303 PHE D N 1
ATOM 12186 C CA . PHE D 1 303 ? -13.173 -5.649 10.414 1.00 9.32 303 PHE D CA 1
ATOM 12187 C C . PHE D 1 303 ? -12.987 -4.133 10.471 1.00 9.36 303 PHE D C 1
ATOM 12188 O O . PHE D 1 303 ? -11.971 -3.612 10.020 1.00 9.05 303 PHE D O 1
ATOM 12196 N N . LEU D 1 304 ? -13.968 -3.424 11.021 1.00 8.91 304 LEU D N 1
ATOM 12197 C CA . LEU D 1 304 ? -13.871 -1.972 11.111 1.00 8.66 304 LEU D CA 1
ATOM 12198 C C . LEU D 1 304 ? -12.730 -1.518 12.030 1.00 8.62 304 LEU D C 1
ATOM 12199 O O . LEU D 1 304 ? -12.142 -0.461 11.812 1.00 8.60 304 LEU D O 1
ATOM 12204 N N . VAL D 1 305 ? -12.420 -2.309 13.054 1.00 9.15 305 VAL D N 1
ATOM 12205 C CA . VAL D 1 305 ? -11.311 -1.974 13.944 1.00 8.74 305 VAL D CA 1
ATOM 12206 C C . VAL D 1 305 ? -10.020 -2.123 13.137 1.00 9.86 305 VAL D C 1
ATOM 12207 O O . VAL D 1 305 ? -9.161 -1.240 13.149 1.00 10.28 305 VAL D O 1
ATOM 12211 N N . PHE D 1 306 ? -9.889 -3.237 12.421 1.00 10.59 306 PHE D N 1
ATOM 12212 C CA . PHE D 1 306 ? -8.697 -3.453 11.609 1.00 11.78 306 PHE D CA 1
ATOM 12213 C C . PHE D 1 306 ? -8.598 -2.442 10.474 1.00 11.33 306 PHE D C 1
ATOM 12214 O O . PHE D 1 306 ? -7.501 -2.117 10.022 1.00 10.56 306 PHE D O 1
ATOM 12222 N N . ASN D 1 307 ? -9.739 -1.928 10.022 1.00 9.72 307 ASN D N 1
ATOM 12223 C CA . ASN D 1 307 ? -9.736 -0.925 8.966 1.00 9.50 307 ASN D CA 1
ATOM 12224 C C . ASN D 1 307 ? -9.004 0.321 9.475 1.00 10.41 307 ASN D C 1
ATOM 12225 O O . ASN D 1 307 ? -8.288 0.984 8.726 1.00 10.23 307 ASN D O 1
ATOM 12230 N N . GLU D 1 308 ? -9.172 0.636 10.757 1.00 9.81 308 GLU D N 1
ATOM 12231 C CA . GLU D 1 308 ? -8.492 1.792 11.327 1.00 10.85 308 GLU D CA 1
ATOM 12232 C C . GLU D 1 308 ? -6.992 1.532 11.450 1.00 11.58 308 GLU D C 1
ATOM 12233 O O . GLU D 1 308 ? -6.182 2.438 11.273 1.00 10.79 308 GLU D O 1
ATOM 12239 N N . LEU D 1 309 ? -6.623 0.291 11.752 1.00 11.51 309 LEU D N 1
ATOM 12240 C CA . LEU D 1 309 ? -5.216 -0.054 11.893 1.00 12.69 309 LEU D CA 1
ATOM 12241 C C . LEU D 1 309 ? -4.517 0.037 10.543 1.00 12.73 309 LEU D C 1
ATOM 12242 O O . LEU D 1 309 ? -3.413 0.577 10.436 1.00 12.66 309 LEU D O 1
ATOM 12247 N N . VAL D 1 310 ? -5.162 -0.483 9.506 1.00 11.50 310 VAL D N 1
ATOM 12248 C CA . VAL D 1 310 ? -4.576 -0.436 8.176 1.00 12.96 310 VAL D CA 1
ATOM 12249 C C . VAL D 1 310 ? -4.560 0.998 7.653 1.00 13.35 310 VAL D C 1
ATOM 12250 O O . VAL D 1 310 ? -3.623 1.401 6.961 1.00 13.70 310 VAL D O 1
ATOM 12254 N N . ASP D 1 311 ? -5.586 1.776 7.986 1.00 13.20 311 ASP D N 1
ATOM 12255 C CA . ASP D 1 311 ? -5.623 3.162 7.538 1.00 12.97 311 ASP D CA 1
ATOM 12256 C C . ASP D 1 311 ? -4.459 3.943 8.134 1.00 13.91 311 ASP D C 1
ATOM 12257 O O . ASP D 1 311 ? -3.902 4.823 7.482 1.00 14.24 311 ASP D O 1
ATOM 12262 N N . ALA D 1 312 ? -4.095 3.625 9.374 1.00 13.65 312 ALA D N 1
ATOM 12263 C CA . ALA D 1 312 ? -2.989 4.311 10.033 1.00 14.79 312 ALA D CA 1
ATOM 12264 C C . ALA D 1 312 ? -1.730 4.133 9.196 1.00 14.77 312 ALA D C 1
ATOM 12265 O O . ALA D 1 312 ? -0.986 5.084 8.965 1.00 14.22 312 ALA D O 1
ATOM 12267 N N . GLU D 1 313 ? -1.494 2.910 8.735 1.00 16.66 313 GLU D N 1
ATOM 12268 C CA . GLU D 1 313 ? -0.322 2.646 7.910 1.00 19.31 313 GLU D CA 1
ATOM 12269 C C . GLU D 1 313 ? -0.438 3.436 6.611 1.00 19.67 313 GLU D C 1
ATOM 12270 O O . GLU D 1 313 ? 0.541 4.010 6.132 1.00 20.25 313 GLU D O 1
ATOM 12276 N N . ALA D 1 314 ? -1.645 3.467 6.054 1.00 19.88 314 ALA D N 1
ATOM 12277 C CA . ALA D 1 314 ? -1.910 4.179 4.806 1.00 20.12 314 ALA D CA 1
ATOM 12278 C C . ALA D 1 314 ? -1.699 5.685 4.925 1.00 20.67 314 ALA D C 1
ATOM 12279 O O . ALA D 1 314 ? -1.275 6.335 3.966 1.00 21.09 314 ALA D O 1
ATOM 12281 N N . ARG D 1 315 ? -2.006 6.240 6.095 1.00 19.04 315 ARG D N 1
ATOM 12282 C CA . ARG D 1 315 ? -1.842 7.671 6.328 1.00 20.44 315 ARG D CA 1
ATOM 12283 C C . ARG D 1 315 ? -0.378 8.016 6.576 1.00 20.87 315 ARG D C 1
ATOM 12284 O O . ARG D 1 315 ? -0.015 9.190 6.643 1.00 22.10 315 ARG D O 1
ATOM 12292 N N . GLY D 1 316 ? 0.452 6.989 6.733 1.00 20.38 316 GLY D N 1
ATOM 12293 C CA . GLY D 1 316 ? 1.866 7.212 6.973 1.00 20.25 316 GLY D CA 1
ATOM 12294 C C . GLY D 1 316 ? 2.246 7.346 8.436 1.00 20.12 316 GLY D C 1
ATOM 12295 O O . GLY D 1 316 ? 3.321 7.863 8.750 1.00 20.13 316 GLY D O 1
ATOM 12296 N N . VAL D 1 317 ? 1.381 6.887 9.338 1.00 18.22 317 VAL D N 1
ATOM 12297 C CA . VAL D 1 317 ? 1.681 6.966 10.764 1.00 17.70 317 VAL D CA 1
ATOM 12298 C C . VAL D 1 317 ? 2.937 6.145 11.028 1.00 18.74 317 VAL D C 1
ATOM 12299 O O . VAL D 1 317 ? 3.053 5.006 10.572 1.00 18.26 317 VAL D O 1
ATOM 12303 N N . LYS D 1 318 ? 3.876 6.727 11.767 1.00 18.95 318 LYS D N 1
ATOM 12304 C CA . LYS D 1 318 ? 5.134 6.051 12.061 1.00 20.25 318 LYS D CA 1
ATOM 12305 C C . LYS D 1 318 ? 5.238 5.537 13.492 1.00 19.49 318 LYS D C 1
ATOM 12306 O O . LYS D 1 318 ? 4.544 6.018 14.392 1.00 19.42 318 LYS D O 1
ATOM 12312 N N . GLY D 1 319 ? 6.113 4.554 13.685 1.00 19.64 319 GLY D N 1
ATOM 12313 C CA . GLY D 1 319 ? 6.327 3.977 15.002 1.00 20.77 319 GLY D CA 1
ATOM 12314 C C . GLY D 1 319 ? 5.090 3.331 15.587 1.00 21.72 319 GLY D C 1
ATOM 12315 O O . GLY D 1 319 ? 4.943 3.239 16.808 1.00 21.77 319 GLY D O 1
ATOM 12316 N N . PHE D 1 320 ? 4.201 2.873 14.713 1.00 21.96 320 PHE D N 1
ATOM 12317 C CA . PHE D 1 320 ? 2.962 2.245 15.147 1.00 22.11 320 PHE D CA 1
ATOM 12318 C C . PHE D 1 320 ? 3.002 0.726 15.013 1.00 21.92 320 PHE D C 1
ATOM 12319 O O . PHE D 1 320 ? 2.890 0.182 13.914 1.00 22.25 320 PHE D O 1
ATOM 12327 N N . HIS D 1 321 ? 3.170 0.053 16.147 1.00 20.43 321 HIS D N 1
ATOM 12328 C CA . HIS D 1 321 ? 3.214 -1.404 16.199 1.00 20.02 321 HIS D CA 1
ATOM 12329 C C . HIS D 1 321 ? 2.433 -1.857 17.422 1.00 18.25 321 HIS D C 1
ATOM 12330 O O . HIS D 1 321 ? 3.007 -2.306 18.416 1.00 18.59 321 HIS D O 1
ATOM 12337 N N . PRO D 1 322 ? 1.100 -1.747 17.363 1.00 16.33 322 PRO D N 1
ATOM 12338 C CA . PRO D 1 322 ? 0.282 -2.155 18.503 1.00 14.61 322 PRO D CA 1
ATOM 12339 C C . PRO D 1 322 ? 0.404 -3.633 18.832 1.00 14.64 322 PRO D C 1
ATOM 12340 O O . PRO D 1 322 ? 0.578 -4.471 17.946 1.00 15.19 322 PRO D O 1
ATOM 12344 N N . ALA D 1 323 ? 0.325 -3.943 20.119 1.00 12.22 323 ALA D N 1
ATOM 12345 C CA . ALA D 1 323 ? 0.387 -5.321 20.566 1.00 12.45 323 ALA D CA 1
ATOM 12346 C C . ALA D 1 323 ? -0.987 -5.940 20.311 1.00 13.58 323 ALA D C 1
ATOM 12347 O O . ALA D 1 323 ? -2.017 -5.296 20.524 1.00 14.65 323 ALA D O 1
ATOM 12349 N N . HIS D 1 324 ? -1.001 -7.181 19.842 1.00 12.83 324 HIS D N 1
ATOM 12350 C CA . HIS D 1 324 ? -2.255 -7.873 19.572 1.00 12.28 324 HIS D CA 1
ATOM 12351 C C . HIS D 1 324 ? -2.374 -9.100 20.457 1.00 11.94 324 HIS D C 1
ATOM 12352 O O . HIS D 1 324 ? -1.514 -9.980 20.426 1.00 13.11 324 HIS D O 1
ATOM 12359 N N . MET D 1 325 ? -3.444 -9.162 21.243 1.00 11.17 325 MET D N 1
ATOM 12360 C CA . MET D 1 325 ? -3.650 -10.298 22.127 1.00 10.57 325 MET D CA 1
ATOM 12361 C C . MET D 1 325 ? -5.115 -10.678 22.210 1.00 11.75 325 MET D C 1
ATOM 12362 O O . MET D 1 325 ? -5.998 -9.823 22.146 1.00 13.42 325 MET D O 1
ATOM 12367 N N . ILE D 1 326 ? -5.363 -11.973 22.338 1.00 10.78 326 ILE D N 1
ATOM 12368 C CA . ILE D 1 326 ? -6.715 -12.471 22.500 1.00 9.40 326 ILE D CA 1
ATOM 12369 C C . ILE D 1 326 ? -6.953 -12.539 24.005 1.00 9.50 326 ILE D C 1
ATOM 12370 O O . ILE D 1 326 ? -6.082 -12.974 24.757 1.00 10.63 326 ILE D O 1
ATOM 12375 N N . ASP D 1 327 ? -8.110 -12.061 24.446 1.00 9.88 327 ASP D N 1
ATOM 12376 C CA . ASP D 1 327 ? -8.475 -12.144 25.855 1.00 8.85 327 ASP D CA 1
ATOM 12377 C C . ASP D 1 327 ? -9.878 -12.716 25.826 1.00 9.33 327 ASP D C 1
ATOM 12378 O O . ASP D 1 327 ? -10.850 -11.987 25.626 1.00 10.73 327 ASP D O 1
ATOM 12383 N N . GLN D 1 328 ? -9.972 -14.032 25.990 1.00 8.91 328 GLN D N 1
ATOM 12384 C CA . GLN D 1 328 ? -11.254 -14.722 25.951 1.00 9.19 328 GLN D CA 1
ATOM 12385 C C . GLN D 1 328 ? -11.335 -15.829 26.989 1.00 10.34 328 GLN D C 1
ATOM 12386 O O . GLN D 1 328 ? -10.320 -16.288 27.518 1.00 10.95 328 GLN D O 1
ATOM 12392 N N . PHE D 1 329 ? -12.563 -16.241 27.278 1.00 10.03 329 PHE D N 1
ATOM 12393 C CA . PHE D 1 329 ? -12.824 -17.345 28.187 1.00 10.73 329 PHE D CA 1
ATOM 12394 C C . PHE D 1 329 ? -13.749 -18.258 27.410 1.00 10.33 329 PHE D C 1
ATOM 12395 O O . PHE D 1 329 ? -14.692 -17.802 26.760 1.00 11.02 329 PHE D O 1
ATOM 12403 N N . HIS D 1 330 ? -13.463 -19.549 27.460 1.00 9.85 330 HIS D N 1
ATOM 12404 C CA . HIS D 1 330 ? -14.245 -20.521 26.718 1.00 9.25 330 HIS D CA 1
ATOM 12405 C C . HIS D 1 330 ? -14.964 -21.416 27.698 1.00 10.95 330 HIS D C 1
ATOM 12406 O O . HIS D 1 330 ? -14.390 -22.345 28.262 1.00 11.38 330 HIS D O 1
ATOM 12413 N N . ASN D 1 331 ? -16.239 -21.111 27.896 1.00 10.86 331 ASN D N 1
ATOM 12414 C CA . ASN D 1 331 ? -17.058 -21.825 28.859 1.00 10.88 331 ASN D CA 1
ATOM 12415 C C . ASN D 1 331 ? -17.818 -23.029 28.334 1.00 11.47 331 ASN D C 1
ATOM 12416 O O . ASN D 1 331 ? -18.142 -23.933 29.104 1.00 12.74 331 ASN D O 1
ATOM 12421 N N . VAL D 1 332 ? -18.100 -23.058 27.034 1.00 11.36 332 VAL D N 1
ATOM 12422 C CA . VAL D 1 332 ? -18.876 -24.159 26.477 1.00 11.88 332 VAL D CA 1
ATOM 12423 C C . VAL D 1 332 ? -18.320 -24.797 25.208 1.00 11.66 332 VAL D C 1
ATOM 12424 O O . VAL D 1 332 ? -19.061 -25.398 24.433 1.00 11.56 332 VAL D O 1
ATOM 12428 N N . THR D 1 333 ? -17.015 -24.665 25.000 1.00 10.04 333 THR D N 1
ATOM 12429 C CA . THR D 1 333 ? -16.353 -25.249 23.836 1.00 10.70 333 THR D CA 1
ATOM 12430 C C . THR D 1 333 ? -14.979 -25.760 24.244 1.00 11.50 333 THR D C 1
ATOM 12431 O O . THR D 1 333 ? -14.531 -25.527 25.365 1.00 10.18 333 THR D O 1
ATOM 12435 N N . ASP D 1 334 ? -14.325 -26.480 23.338 1.00 10.61 334 ASP D N 1
ATOM 12436 C CA . ASP D 1 334 ? -12.969 -26.955 23.592 1.00 9.67 334 ASP D CA 1
ATOM 12437 C C . ASP D 1 334 ? -12.145 -25.673 23.448 1.00 10.77 334 ASP D C 1
ATOM 12438 O O . ASP D 1 334 ? -12.096 -25.081 22.369 1.00 10.38 334 ASP D O 1
ATOM 12443 N N . PRO D 1 335 ? -11.496 -25.223 24.533 1.00 10.83 335 PRO D N 1
ATOM 12444 C CA . PRO D 1 335 ? -10.690 -23.995 24.499 1.00 10.38 335 PRO D CA 1
ATOM 12445 C C . PRO D 1 335 ? -9.710 -23.892 23.334 1.00 9.53 335 PRO D C 1
ATOM 12446 O O . PRO D 1 335 ? -9.553 -22.826 22.737 1.00 11.77 335 PRO D O 1
ATOM 12450 N N . ILE D 1 336 ? -9.049 -24.998 23.013 1.00 10.48 336 ILE D N 1
ATOM 12451 C CA . ILE D 1 336 ? -8.085 -25.005 21.922 1.00 10.15 336 ILE D CA 1
ATOM 12452 C C . ILE D 1 336 ? -8.774 -24.711 20.589 1.00 10.58 336 ILE D C 1
ATOM 12453 O O . ILE D 1 336 ? -8.274 -23.917 19.785 1.00 11.04 336 ILE D O 1
ATOM 12458 N N . GLU D 1 337 ? -9.923 -25.340 20.354 1.00 9.06 337 GLU D N 1
ATOM 12459 C CA . GLU D 1 337 ? -10.644 -25.108 19.106 1.00 10.73 337 GLU D CA 1
ATOM 12460 C C . GLU D 1 337 ? -11.110 -23.659 18.997 1.00 10.78 337 GLU D C 1
ATOM 12461 O O . GLU D 1 337 ? -11.006 -23.049 17.935 1.00 11.33 337 GLU D O 1
ATOM 12467 N N . SER D 1 338 ? -11.617 -23.105 20.094 1.00 9.80 338 SER D N 1
ATOM 12468 C CA . SER D 1 338 ? -12.078 -21.720 20.077 1.00 10.22 338 SER D CA 1
ATOM 12469 C C . SER D 1 338 ? -10.920 -20.764 19.814 1.00 10.04 338 SER D C 1
ATOM 12470 O O . SER D 1 338 ? -11.054 -19.819 19.037 1.00 9.65 338 SER D O 1
ATOM 12473 N N . LEU D 1 339 ? -9.780 -21.004 20.456 1.00 9.65 339 LEU D N 1
ATOM 12474 C CA . LEU D 1 339 ? -8.630 -20.136 20.246 1.00 10.53 339 LEU D CA 1
ATOM 12475 C C . LEU D 1 339 ? -8.144 -20.227 18.807 1.00 9.43 339 LEU D C 1
ATOM 12476 O O . LEU D 1 339 ? -7.732 -19.227 18.222 1.00 10.57 339 LEU D O 1
ATOM 12481 N N . ILE D 1 340 ? -8.207 -21.426 18.235 1.00 10.24 340 ILE D N 1
ATOM 12482 C CA . ILE D 1 340 ? -7.801 -21.631 16.850 1.00 9.92 340 ILE D CA 1
ATOM 12483 C C . ILE D 1 340 ? -8.667 -20.784 15.915 1.00 9.12 340 ILE D C 1
ATOM 12484 O O . ILE D 1 340 ? -8.149 -19.992 15.125 1.00 9.86 340 ILE D O 1
ATOM 12489 N N . ASN D 1 341 ? -9.985 -20.937 16.015 1.00 9.58 341 ASN D N 1
ATOM 12490 C CA . ASN D 1 341 ? -10.881 -20.184 15.144 1.00 9.64 341 ASN D CA 1
ATOM 12491 C C . ASN D 1 341 ? -10.910 -18.683 15.424 1.00 9.12 341 ASN D C 1
ATOM 12492 O O . ASN D 1 341 ? -11.163 -17.885 14.517 1.00 10.68 341 ASN D O 1
ATOM 12497 N N . SER D 1 342 ? -10.641 -18.295 16.667 1.00 9.40 342 SER D N 1
ATOM 12498 C CA . SER D 1 342 ? -10.613 -16.881 17.019 1.00 8.94 342 SER D CA 1
ATOM 12499 C C . SER D 1 342 ? -9.401 -16.236 16.344 1.00 9.56 342 SER D C 1
ATOM 12500 O O . SER D 1 342 ? -9.508 -15.155 15.761 1.00 9.93 342 SER D O 1
ATOM 12503 N N . ALA D 1 343 ? -8.254 -16.908 16.411 1.00 9.62 343 ALA D N 1
ATOM 12504 C CA . ALA D 1 343 ? -7.040 -16.395 15.788 1.00 9.53 343 ALA D CA 1
ATOM 12505 C C . ALA D 1 343 ? -7.280 -16.289 14.285 1.00 9.96 343 ALA D C 1
ATOM 12506 O O . ALA D 1 343 ? -6.854 -15.327 13.640 1.00 10.16 343 ALA D O 1
ATOM 12508 N N . ASN D 1 344 ? -7.977 -17.279 13.736 1.00 10.73 344 ASN D N 1
ATOM 12509 C CA . ASN D 1 344 ? -8.294 -17.298 12.312 1.00 10.83 344 ASN D CA 1
ATOM 12510 C C . ASN D 1 344 ? -9.160 -16.092 11.944 1.00 10.28 344 ASN D C 1
ATOM 12511 O O . ASN D 1 344 ? -8.930 -15.438 10.927 1.00 10.00 344 ASN D O 1
ATOM 12516 N N . GLU D 1 345 ? -10.157 -15.806 12.775 1.00 10.45 345 GLU D N 1
ATOM 12517 C CA . GLU D 1 345 ? -11.067 -14.690 12.532 1.00 11.25 345 GLU D CA 1
ATOM 12518 C C . GLU D 1 345 ? -10.343 -13.350 12.574 1.00 10.97 345 GLU D C 1
ATOM 12519 O O . GLU D 1 345 ? -10.666 -12.433 11.818 1.00 11.69 345 GLU D O 1
ATOM 12525 N N . ILE D 1 346 ? -9.364 -13.233 13.464 1.00 10.15 346 ILE D N 1
ATOM 12526 C CA . ILE D 1 346 ? -8.607 -11.996 13.570 1.00 10.63 346 ILE D CA 1
ATOM 12527 C C . ILE D 1 346 ? -7.790 -11.811 12.288 1.00 10.20 346 ILE D C 1
ATOM 12528 O O . ILE D 1 346 ? -7.717 -10.708 11.746 1.00 10.67 346 ILE D O 1
ATOM 12533 N N . ARG D 1 347 ? -7.199 -12.890 11.781 1.00 10.79 347 ARG D N 1
ATOM 12534 C CA . ARG D 1 347 ? -6.456 -12.791 10.530 1.00 10.39 347 ARG D CA 1
ATOM 12535 C C . ARG D 1 347 ? -7.423 -12.512 9.374 1.00 9.08 347 ARG D C 1
ATOM 12536 O O . ARG D 1 347 ? -7.066 -11.829 8.417 1.00 9.72 347 ARG D O 1
ATOM 12544 N N . ARG D 1 348 ? -8.648 -13.032 9.469 1.00 9.12 348 ARG D N 1
ATOM 12545 C CA . ARG D 1 348 ? -9.655 -12.826 8.428 1.00 9.14 348 ARG D CA 1
ATOM 12546 C C . ARG D 1 348 ? -9.981 -11.338 8.294 1.00 9.23 348 ARG D C 1
ATOM 12547 O O . ARG D 1 348 ? -9.987 -10.787 7.187 1.00 9.10 348 ARG D O 1
ATOM 12555 N N . ALA D 1 349 ? -10.251 -10.694 9.427 1.00 9.70 349 ALA D N 1
ATOM 12556 C CA . ALA D 1 349 ? -10.579 -9.270 9.450 1.00 9.84 349 ALA D CA 1
ATOM 12557 C C . ALA D 1 349 ? -9.403 -8.442 8.934 1.00 9.43 349 ALA D C 1
ATOM 12558 O O . ALA D 1 349 ? -9.585 -7.475 8.190 1.00 9.46 349 ALA D O 1
ATOM 12560 N N . TYR D 1 350 ? -8.193 -8.822 9.339 1.00 10.00 350 TYR D N 1
ATOM 12561 C CA . TYR D 1 350 ? -6.984 -8.130 8.903 1.00 10.53 350 TYR D CA 1
ATOM 12562 C C . TYR D 1 350 ? -6.835 -8.236 7.383 1.00 9.63 350 TYR D C 1
ATOM 12563 O O . TYR D 1 350 ? -6.618 -7.233 6.699 1.00 10.48 350 TYR D O 1
ATOM 12572 N N . ALA D 1 351 ? -6.955 -9.456 6.864 1.00 9.28 351 ALA D N 1
ATOM 12573 C CA . ALA D 1 351 ? -6.835 -9.699 5.430 1.00 9.65 351 ALA D CA 1
ATOM 12574 C C . ALA D 1 351 ? -7.839 -8.868 4.641 1.00 9.88 351 ALA D C 1
ATOM 12575 O O . ALA D 1 351 ? -7.502 -8.265 3.618 1.00 10.37 351 ALA D O 1
ATOM 12577 N N . GLN D 1 352 ? -9.081 -8.829 5.114 1.00 9.31 352 GLN D N 1
ATOM 12578 C CA . GLN D 1 352 ? -10.100 -8.057 4.422 1.00 9.80 352 GLN D CA 1
ATOM 12579 C C . GLN D 1 352 ? -9.772 -6.567 4.464 1.00 9.90 352 GLN D C 1
ATOM 12580 O O . GLN D 1 352 ? -9.976 -5.858 3.479 1.00 10.53 352 GLN D O 1
ATOM 12586 N N . ALA D 1 353 ? -9.250 -6.091 5.592 1.00 9.95 353 ALA D N 1
ATOM 12587 C CA . ALA D 1 353 ? -8.874 -4.685 5.701 1.00 9.87 353 ALA D CA 1
ATOM 12588 C C . ALA D 1 353 ? -7.768 -4.354 4.690 1.00 11.30 353 ALA D C 1
ATOM 12589 O O . ALA D 1 353 ? -7.706 -3.236 4.175 1.00 11.16 353 ALA D O 1
ATOM 12591 N N . LEU D 1 354 ? -6.899 -5.324 4.405 1.00 11.56 354 LEU D N 1
ATOM 12592 C CA . LEU D 1 354 ? -5.818 -5.106 3.442 1.00 11.33 354 LEU D CA 1
ATOM 12593 C C . LEU D 1 354 ? -6.354 -4.975 2.017 1.00 12.30 354 LEU D C 1
ATOM 12594 O O . LEU D 1 354 ? -5.694 -4.400 1.154 1.00 13.19 354 LEU D O 1
ATOM 12599 N N . LEU D 1 355 ? -7.554 -5.498 1.778 1.00 11.05 355 LEU D N 1
ATOM 12600 C CA . LEU D 1 355 ? -8.161 -5.449 0.449 1.00 11.74 355 LEU D CA 1
ATOM 12601 C C . LEU D 1 355 ? -8.858 -4.136 0.113 1.00 11.77 355 LEU D C 1
ATOM 12602 O O . LEU D 1 355 ? -9.189 -3.891 -1.045 1.00 11.89 355 LEU D O 1
ATOM 12607 N N . VAL D 1 356 ? -9.095 -3.300 1.116 1.00 12.01 356 VAL D N 1
ATOM 12608 C CA . VAL D 1 356 ? -9.764 -2.023 0.883 1.00 10.69 356 VAL D CA 1
ATOM 12609 C C . VAL D 1 356 ? -8.993 -1.161 -0.117 1.00 11.79 356 VAL D C 1
ATOM 12610 O O . VAL D 1 356 ? -7.779 -0.985 0.015 1.00 12.28 356 VAL D O 1
ATOM 12614 N N . ASP D 1 357 ? -9.692 -0.650 -1.130 1.00 10.67 357 ASP D N 1
ATOM 12615 C CA . ASP D 1 357 ? -9.060 0.223 -2.124 1.00 11.54 357 ASP D CA 1
ATOM 12616 C C . ASP D 1 357 ? -8.969 1.588 -1.446 1.00 12.17 357 ASP D C 1
ATOM 12617 O O . ASP D 1 357 ? -9.926 2.360 -1.469 1.00 11.97 357 ASP D O 1
ATOM 12622 N N . ARG D 1 358 ? -7.821 1.867 -0.834 1.00 12.96 358 ARG D N 1
ATOM 12623 C CA . ARG D 1 358 ? -7.610 3.123 -0.115 1.00 13.50 358 ARG D CA 1
ATOM 12624 C C . ARG D 1 358 ? -7.745 4.373 -0.980 1.00 14.27 358 ARG D C 1
ATOM 12625 O O . ARG D 1 358 ? -8.285 5.381 -0.529 1.00 13.34 358 ARG D O 1
ATOM 12633 N N . ALA D 1 359 ? -7.259 4.312 -2.218 1.00 13.74 359 ALA D N 1
ATOM 12634 C CA . ALA D 1 359 ? -7.349 5.460 -3.115 1.00 13.48 359 ALA D CA 1
ATOM 12635 C C . ALA D 1 359 ? -8.808 5.761 -3.450 1.00 12.86 359 ALA D C 1
ATOM 12636 O O . ALA D 1 359 ? -9.234 6.916 -3.426 1.00 13.00 359 ALA D O 1
ATOM 12638 N N . ALA D 1 360 ? -9.574 4.720 -3.759 1.00 12.72 360 ALA D N 1
ATOM 12639 C CA . ALA D 1 360 ? -10.984 4.896 -4.086 1.00 12.73 360 ALA D CA 1
ATOM 12640 C C . ALA D 1 360 ? -11.732 5.431 -2.871 1.00 12.72 360 ALA D C 1
ATOM 12641 O O . ALA D 1 360 ? -12.534 6.357 -2.986 1.00 12.39 360 ALA D O 1
ATOM 12643 N N . LEU D 1 361 ? -11.462 4.848 -1.706 1.00 12.31 361 LEU D N 1
ATOM 12644 C CA . LEU D 1 361 ? -12.126 5.277 -0.479 1.00 12.62 361 LEU D CA 1
ATOM 12645 C C . LEU D 1 361 ? -11.849 6.749 -0.189 1.00 13.05 361 LEU D C 1
ATOM 12646 O O . LEU D 1 361 ? -12.758 7.501 0.157 1.00 13.51 361 LEU D O 1
ATOM 12651 N N . SER D 1 362 ? -10.594 7.158 -0.335 1.00 12.98 362 SER D N 1
ATOM 12652 C CA . SER D 1 362 ? -10.219 8.549 -0.092 1.00 13.62 362 SER D CA 1
ATOM 12653 C C . SER D 1 362 ? -10.998 9.489 -1.004 1.00 12.99 362 SER D C 1
ATOM 12654 O O . SER D 1 362 ? -11.418 10.569 -0.587 1.00 13.54 362 SER D O 1
ATOM 12657 N N . GLY D 1 363 ? -11.179 9.076 -2.254 1.00 12.87 363 GLY D N 1
ATOM 12658 C CA . GLY D 1 363 ? -11.910 9.897 -3.200 1.00 13.28 363 GLY D CA 1
ATOM 12659 C C . GLY D 1 363 ? -13.365 10.070 -2.807 1.00 13.82 363 GLY D C 1
ATOM 12660 O O . GLY D 1 363 ? -13.905 11.173 -2.870 1.00 14.00 363 GLY D O 1
ATOM 12661 N N . TYR D 1 364 ? -14.000 8.976 -2.398 1.00 13.05 364 TYR D N 1
ATOM 12662 C CA . TYR D 1 364 ? -15.398 9.028 -1.997 1.00 12.88 364 TYR D CA 1
ATOM 12663 C C . TYR D 1 364 ? -15.573 9.813 -0.704 1.00 13.01 364 TYR D C 1
ATOM 12664 O O . TYR D 1 364 ? -16.612 10.432 -0.485 1.00 13.54 364 TYR D O 1
ATOM 12673 N N . GLN D 1 365 ? -14.561 9.788 0.154 1.00 12.94 365 GLN D N 1
ATOM 12674 C CA . GLN D 1 365 ? -14.641 10.533 1.402 1.00 12.16 365 GLN D CA 1
ATOM 12675 C C . GLN D 1 365 ? -14.546 12.027 1.106 1.00 13.54 365 GLN D C 1
ATOM 12676 O O . GLN D 1 365 ? -15.330 12.819 1.621 1.00 12.41 365 GLN D O 1
ATOM 12682 N N . GLU D 1 366 ? -13.593 12.406 0.260 1.00 13.50 366 GLU D N 1
ATOM 12683 C CA . GLU D 1 366 ? -13.415 13.811 -0.088 1.00 16.05 366 GLU D CA 1
ATOM 12684 C C . GLU D 1 366 ? -14.651 14.377 -0.783 1.00 15.93 366 GLU D C 1
ATOM 12685 O O . GLU D 1 366 ? -15.035 15.524 -0.545 1.00 17.25 366 GLU D O 1
ATOM 12691 N N . ASP D 1 367 ? -15.279 13.568 -1.634 1.00 16.16 367 ASP D N 1
ATOM 12692 C CA . ASP D 1 367 ? -16.464 14.009 -2.363 1.00 16.57 367 ASP D CA 1
ATOM 12693 C C . ASP D 1 367 ? -17.773 13.788 -1.616 1.00 14.41 367 ASP D C 1
ATOM 12694 O O . ASP D 1 367 ? -18.850 14.050 -2.149 1.00 14.65 367 ASP D O 1
ATOM 12699 N N . ASN D 1 368 ? -17.681 13.309 -0.380 1.00 13.51 368 ASN D N 1
ATOM 12700 C CA . ASN D 1 368 ? -18.871 13.065 0.429 1.00 12.09 368 ASN D CA 1
ATOM 12701 C C . ASN D 1 368 ? -19.874 12.126 -0.236 1.00 12.14 368 ASN D C 1
ATOM 12702 O O . ASN D 1 368 ? -21.086 12.336 -0.165 1.00 11.90 368 ASN D O 1
ATOM 12707 N N . ASP D 1 369 ? -19.350 11.094 -0.889 1.00 11.39 369 ASP D N 1
ATOM 12708 C CA . ASP D 1 369 ? -20.164 10.076 -1.540 1.00 10.49 369 ASP D CA 1
ATOM 12709 C C . ASP D 1 369 ? -20.219 8.956 -0.497 1.00 10.36 369 ASP D C 1
ATOM 12710 O O . ASP D 1 369 ? -19.481 7.972 -0.576 1.00 9.94 369 ASP D O 1
ATOM 12715 N N . ALA D 1 370 ? -21.101 9.126 0.484 1.00 9.21 370 ALA D N 1
ATOM 12716 C CA . ALA D 1 370 ? -21.237 8.175 1.582 1.00 10.30 370 ALA D CA 1
ATOM 12717 C C . ALA D 1 370 ? -21.555 6.757 1.136 1.00 9.86 370 ALA D C 1
ATOM 12718 O O . ALA D 1 370 ? -20.989 5.797 1.662 1.00 10.22 370 ALA D O 1
ATOM 12720 N N . LEU D 1 371 ? -22.460 6.626 0.170 1.00 8.75 371 LEU D N 1
ATOM 12721 C CA . LEU D 1 371 ? -22.851 5.311 -0.315 1.00 9.60 371 LEU D CA 1
ATOM 12722 C C . LEU D 1 371 ? -21.688 4.550 -0.945 1.00 10.51 371 LEU D C 1
ATOM 12723 O O . LEU D 1 371 ? -21.474 3.380 -0.630 1.00 10.74 371 LEU D O 1
ATOM 12728 N N . MET D 1 372 ? -20.933 5.193 -1.831 1.00 9.85 372 MET D N 1
ATOM 12729 C CA . MET D 1 372 ? -19.805 4.501 -2.442 1.00 10.71 372 MET D CA 1
ATOM 12730 C C . MET D 1 372 ? -18.662 4.303 -1.453 1.00 10.73 372 MET D C 1
ATOM 12731 O O . MET D 1 372 ? -17.888 3.359 -1.578 1.00 10.62 372 MET D O 1
ATOM 12736 N N . ALA D 1 373 ? -18.551 5.193 -0.471 1.00 10.84 373 ALA D N 1
ATOM 12737 C CA . ALA D 1 373 ? -17.498 5.054 0.523 1.00 10.33 373 ALA D CA 1
ATOM 12738 C C . ALA D 1 373 ? -17.756 3.778 1.320 1.00 10.04 373 ALA D C 1
ATOM 12739 O O . ALA D 1 373 ? -16.870 2.943 1.489 1.00 10.23 373 ALA D O 1
ATOM 12741 N N . THR D 1 374 ? -18.989 3.615 1.786 1.00 8.09 374 THR D N 1
ATOM 12742 C CA . THR D 1 374 ? -19.314 2.436 2.570 1.00 9.12 374 THR D CA 1
ATOM 12743 C C . THR D 1 374 ? -19.270 1.173 1.705 1.00 9.15 374 THR D C 1
ATOM 12744 O O . THR D 1 374 ? -18.865 0.115 2.178 1.00 9.50 374 THR D O 1
ATOM 12748 N N . GLU D 1 375 ? -19.664 1.283 0.437 1.00 9.92 375 GLU D N 1
ATOM 12749 C CA . GLU D 1 375 ? -19.628 0.131 -0.468 1.00 9.61 375 GLU D CA 1
ATOM 12750 C C . GLU D 1 375 ? -18.172 -0.271 -0.736 1.00 9.63 375 GLU D C 1
ATOM 12751 O O . GLU D 1 375 ? -17.871 -1.443 -0.976 1.00 9.78 375 GLU D O 1
ATOM 12757 N N . THR D 1 376 ? -17.269 0.701 -0.679 1.00 9.69 376 THR D N 1
ATOM 12758 C CA . THR D 1 376 ? -15.853 0.430 -0.891 1.00 9.83 376 THR D CA 1
ATOM 12759 C C . THR D 1 376 ? -15.330 -0.445 0.257 1.00 10.24 376 THR D C 1
ATOM 12760 O O . THR D 1 376 ? -14.519 -1.348 0.045 1.00 11.04 376 THR D O 1
ATOM 12764 N N . LEU D 1 377 ? -15.800 -0.187 1.473 1.00 10.54 377 LEU D N 1
ATOM 12765 C CA . LEU D 1 377 ? -15.387 -1.008 2.607 1.00 9.29 377 LEU D CA 1
ATOM 12766 C C . LEU D 1 377 ? -16.029 -2.384 2.485 1.00 10.18 377 LEU D C 1
ATOM 12767 O O . LEU D 1 377 ? -15.383 -3.402 2.731 1.00 10.01 377 LEU D O 1
ATOM 12772 N N . LYS D 1 378 ? -17.306 -2.410 2.110 1.00 9.96 378 LYS D N 1
ATOM 12773 C CA . LYS D 1 378 ? -18.024 -3.672 1.963 1.00 9.47 378 LYS D CA 1
ATOM 12774 C C . LYS D 1 378 ? -17.435 -4.573 0.876 1.00 10.32 378 LYS D C 1
ATOM 12775 O O . LYS D 1 378 ? -17.451 -5.795 1.007 1.00 9.79 378 LYS D O 1
ATOM 12781 N N . ARG D 1 379 ? -16.919 -3.983 -0.198 1.00 10.90 379 ARG D N 1
ATOM 12782 C CA . ARG D 1 379 ? -16.334 -4.796 -1.260 1.00 12.33 379 ARG D CA 1
ATOM 12783 C C . ARG D 1 379 ? -15.166 -5.612 -0.714 1.00 11.85 379 ARG D C 1
ATOM 12784 O O . ARG D 1 379 ? -14.918 -6.735 -1.155 1.00 12.81 379 ARG D O 1
ATOM 12792 N N . ALA D 1 380 ? -14.462 -5.055 0.265 1.00 11.20 380 ALA D N 1
ATOM 12793 C CA . ALA D 1 380 ? -13.349 -5.760 0.887 1.00 10.82 380 ALA D CA 1
ATOM 12794 C C . ALA D 1 380 ? -13.893 -6.765 1.907 1.00 10.12 380 ALA D C 1
ATOM 12795 O O . ALA D 1 380 ? -13.566 -7.952 1.864 1.00 10.03 380 ALA D O 1
ATOM 12797 N N . TYR D 1 381 ? -14.748 -6.289 2.807 1.00 10.47 381 TYR D N 1
ATOM 12798 C CA . TYR D 1 381 ? -15.326 -7.136 3.843 1.00 10.02 381 TYR D CA 1
ATOM 12799 C C . TYR D 1 381 ? -16.111 -8.339 3.314 1.00 10.32 381 TYR D C 1
ATOM 12800 O O . TYR D 1 381 ? -16.067 -9.418 3.907 1.00 10.98 381 TYR D O 1
ATOM 12809 N N . ARG D 1 382 ? -16.832 -8.154 2.208 1.00 9.43 382 ARG D N 1
ATOM 12810 C CA . ARG D 1 382 ? -17.616 -9.239 1.618 1.00 10.57 382 ARG D CA 1
ATOM 12811 C C . ARG D 1 382 ? -16.745 -10.303 0.961 1.00 10.35 382 ARG D C 1
ATOM 12812 O O . ARG D 1 382 ? -17.217 -11.409 0.684 1.00 11.30 382 ARG D O 1
ATOM 12820 N N . THR D 1 383 ? -15.479 -9.979 0.709 1.00 10.55 383 THR D N 1
ATOM 12821 C CA . THR D 1 383 ? -14.576 -10.936 0.074 1.00 11.51 383 THR D CA 1
ATOM 12822 C C . THR D 1 383 ? -14.256 -12.089 1.012 1.00 10.30 383 THR D C 1
ATOM 12823 O O . THR D 1 383 ? -13.833 -11.876 2.148 1.00 10.15 383 THR D O 1
ATOM 12827 N N . ASP D 1 384 ? -14.474 -13.310 0.535 1.00 11.03 384 ASP D N 1
ATOM 12828 C CA . ASP D 1 384 ? -14.194 -14.500 1.323 1.00 10.00 384 ASP D CA 1
ATOM 12829 C C . ASP D 1 384 ? -12.696 -14.770 1.214 1.00 10.70 384 ASP D C 1
ATOM 12830 O O . ASP D 1 384 ? -12.222 -15.315 0.217 1.00 11.90 384 ASP D O 1
ATOM 12835 N N . VAL D 1 385 ? -11.953 -14.372 2.242 1.00 10.36 385 VAL D N 1
ATOM 12836 C CA . VAL D 1 385 ? -10.506 -14.547 2.251 1.00 10.48 385 VAL D CA 1
ATOM 12837 C C . VAL D 1 385 ? -10.023 -15.870 2.841 1.00 9.71 385 VAL D C 1
ATOM 12838 O O . VAL D 1 385 ? -8.822 -16.060 3.021 1.00 10.61 385 VAL D O 1
ATOM 12842 N N . GLU D 1 386 ? -10.942 -16.788 3.130 1.00 10.67 386 GLU D N 1
ATOM 12843 C CA . GLU D 1 386 ? -10.556 -18.075 3.703 1.00 10.81 386 GLU D CA 1
ATOM 12844 C C . GLU D 1 386 ? -9.444 -18.777 2.912 1.00 11.14 386 GLU D C 1
ATOM 12845 O O . GLU D 1 386 ? -8.545 -19.366 3.507 1.00 10.70 386 GLU D O 1
ATOM 12851 N N . PRO D 1 387 ? -9.490 -18.733 1.564 1.00 12.52 387 PRO D N 1
ATOM 12852 C CA . PRO D 1 387 ? -8.423 -19.401 0.805 1.00 11.42 387 PRO D CA 1
ATOM 12853 C C . PRO D 1 387 ? -7.036 -18.844 1.127 1.00 11.35 387 PRO D C 1
ATOM 12854 O O . PRO D 1 387 ? -6.056 -19.587 1.165 1.00 12.40 387 PRO D O 1
ATOM 12858 N N . ILE D 1 388 ? -6.961 -17.535 1.357 1.00 10.92 388 ILE D N 1
ATOM 12859 C CA . ILE D 1 388 ? -5.699 -16.886 1.687 1.00 10.76 388 ILE D CA 1
ATOM 12860 C C . ILE D 1 388 ? -5.244 -17.332 3.074 1.00 11.58 388 ILE D C 1
ATOM 12861 O O . ILE D 1 388 ? -4.061 -17.609 3.292 1.00 12.67 388 ILE D O 1
ATOM 12866 N N . LEU D 1 389 ? -6.184 -17.398 4.013 1.00 11.03 389 LEU D N 1
ATOM 12867 C CA . LEU D 1 389 ? -5.860 -17.815 5.372 1.00 11.65 389 LEU D CA 1
ATOM 12868 C C . LEU D 1 389 ? -5.384 -19.265 5.384 1.00 11.93 389 LEU D C 1
ATOM 12869 O O . LEU D 1 389 ? -4.417 -19.601 6.067 1.00 11.59 389 LEU D O 1
ATOM 12874 N N . ALA D 1 390 ? -6.066 -20.117 4.623 1.00 11.05 390 ALA D N 1
ATOM 12875 C CA . ALA D 1 390 ? -5.718 -21.530 4.557 1.00 12.37 390 ALA D CA 1
ATOM 12876 C C . ALA D 1 390 ? -4.374 -21.752 3.870 1.00 12.49 390 ALA D C 1
ATOM 12877 O O . ALA D 1 390 ? -3.572 -22.573 4.319 1.00 13.66 390 ALA D O 1
ATOM 12879 N N . GLU D 1 391 ? -4.128 -21.028 2.783 1.00 12.47 391 GLU D N 1
ATOM 12880 C CA . GLU D 1 391 ? -2.868 -21.169 2.060 1.00 13.40 391 GLU D CA 1
ATOM 12881 C C . GLU D 1 391 ? -1.711 -20.664 2.916 1.00 14.77 391 GLU D C 1
ATOM 12882 O O . GLU D 1 391 ? -0.628 -21.253 2.919 1.00 15.33 391 GLU D O 1
ATOM 12888 N N . ALA D 1 392 ? -1.941 -19.573 3.643 1.00 14.70 392 ALA D N 1
ATOM 12889 C CA . ALA D 1 392 ? -0.914 -19.010 4.513 1.00 14.31 392 ALA D CA 1
ATOM 12890 C C . ALA D 1 392 ? -0.513 -20.069 5.529 1.00 14.42 392 ALA D C 1
ATOM 12891 O O . ALA D 1 392 ? 0.673 -20.276 5.793 1.00 13.34 392 ALA D O 1
ATOM 12893 N N . ARG D 1 393 ? -1.509 -20.740 6.099 1.00 13.30 393 ARG D N 1
ATOM 12894 C CA . ARG D 1 393 ? -1.252 -21.789 7.074 1.00 13.17 393 ARG D CA 1
ATOM 12895 C C . ARG D 1 393 ? -0.483 -22.936 6.421 1.00 15.18 393 ARG D C 1
ATOM 12896 O O . ARG D 1 393 ? 0.562 -23.358 6.917 1.00 14.72 393 ARG D O 1
ATOM 12904 N N . ARG D 1 394 ? -0.995 -23.424 5.296 1.00 15.38 394 ARG D N 1
ATOM 12905 C CA . ARG D 1 394 ? -0.361 -24.535 4.593 1.00 15.97 394 ARG D CA 1
ATOM 12906 C C . ARG D 1 394 ? 1.107 -24.274 4.259 1.00 16.78 394 ARG D C 1
ATOM 12907 O O . ARG D 1 394 ? 1.945 -25.160 4.414 1.00 17.90 394 ARG D O 1
ATOM 12915 N N . ARG D 1 395 ? 1.409 -23.060 3.803 1.00 16.05 395 ARG D N 1
ATOM 12916 C CA . ARG D 1 395 ? 2.771 -22.679 3.423 1.00 17.95 395 ARG D CA 1
ATOM 12917 C C . ARG D 1 395 ? 3.734 -22.503 4.589 1.00 18.33 395 ARG D C 1
ATOM 12918 O O . ARG D 1 395 ? 4.948 -22.552 4.403 1.00 18.68 395 ARG D O 1
ATOM 12926 N N . THR D 1 396 ? 3.200 -22.285 5.786 1.00 16.70 396 THR D N 1
ATOM 12927 C CA . THR D 1 396 ? 4.045 -22.068 6.952 1.00 16.43 396 THR D CA 1
ATOM 12928 C C . THR D 1 396 ? 4.082 -23.208 7.965 1.00 16.51 396 THR D C 1
ATOM 12929 O O . THR D 1 396 ? 4.545 -23.022 9.092 1.00 17.87 396 THR D O 1
ATOM 12933 N N . GLY D 1 397 ? 3.600 -24.383 7.568 1.00 16.58 397 GLY D N 1
ATOM 12934 C CA . GLY D 1 397 ? 3.618 -25.530 8.461 1.00 16.47 397 GLY D CA 1
ATOM 12935 C C . GLY D 1 397 ? 2.331 -25.790 9.217 1.00 16.45 397 GLY D C 1
ATOM 12936 O O . GLY D 1 397 ? 2.271 -26.690 10.059 1.00 17.22 397 GLY D O 1
ATOM 12937 N N . GLY D 1 398 ? 1.299 -25.009 8.915 1.00 14.49 398 GLY D N 1
ATOM 12938 C CA . GLY D 1 398 ? 0.024 -25.174 9.590 1.00 14.51 398 GLY D CA 1
ATOM 12939 C C . GLY D 1 398 ? -0.942 -26.081 8.855 1.00 14.50 398 GLY D C 1
ATOM 12940 O O . GLY D 1 398 ? -0.573 -26.758 7.892 1.00 14.16 398 GLY D O 1
ATOM 12941 N N . ALA D 1 399 ? -2.192 -26.081 9.310 1.00 13.21 399 ALA D N 1
ATOM 12942 C CA . ALA D 1 399 ? -3.236 -26.914 8.724 1.00 13.58 399 ALA D CA 1
ATOM 12943 C C . ALA D 1 399 ? -4.230 -26.109 7.894 1.00 13.67 399 ALA D C 1
ATOM 12944 O O . ALA D 1 399 ? -4.631 -25.007 8.280 1.00 13.81 399 ALA D O 1
ATOM 12946 N N . VAL D 1 400 ? -4.627 -26.671 6.757 1.00 14.35 400 VAL D N 1
ATOM 12947 C CA . VAL D 1 400 ? -5.599 -26.033 5.873 1.00 14.20 400 VAL D CA 1
ATOM 12948 C C . VAL D 1 400 ? -6.887 -25.780 6.663 1.00 13.54 400 VAL D C 1
ATOM 12949 O O . VAL D 1 400 ? -7.474 -24.697 6.587 1.00 13.78 400 VAL D O 1
ATOM 12953 N N . ASP D 1 401 ? -7.318 -26.790 7.415 1.00 13.42 401 ASP D N 1
ATOM 12954 C CA . ASP D 1 401 ? -8.506 -26.698 8.265 1.00 14.21 401 ASP D CA 1
ATOM 12955 C C . ASP D 1 401 ? -8.001 -27.106 9.650 1.00 13.49 401 ASP D C 1
ATOM 12956 O O . ASP D 1 401 ? -7.980 -28.290 9.993 1.00 12.23 401 ASP D O 1
ATOM 12961 N N . PRO D 1 402 ? -7.579 -26.122 10.459 1.00 13.80 402 PRO D N 1
ATOM 12962 C CA . PRO D 1 402 ? -7.055 -26.341 11.812 1.00 13.27 402 PRO D CA 1
ATOM 12963 C C . PRO D 1 402 ? -7.908 -27.195 12.749 1.00 13.10 402 PRO D C 1
ATOM 12964 O O . PRO D 1 402 ? -7.429 -28.179 13.310 1.00 12.00 402 PRO D O 1
ATOM 12968 N N . VAL D 1 403 ? -9.168 -26.822 12.938 1.00 11.81 403 VAL D N 1
ATOM 12969 C CA . VAL D 1 403 ? -10.020 -27.591 13.830 1.00 12.50 403 VAL D CA 1
ATOM 12970 C C . VAL D 1 403 ? -10.233 -29.016 13.325 1.00 11.88 403 VAL D C 1
ATOM 12971 O O . VAL D 1 403 ? -10.273 -29.954 14.118 1.00 12.54 403 VAL D O 1
ATOM 12975 N N . ALA D 1 404 ? -10.356 -29.182 12.012 1.00 12.42 404 ALA D N 1
ATOM 12976 C CA . ALA D 1 404 ? -10.537 -30.519 11.450 1.00 12.12 404 ALA D CA 1
ATOM 12977 C C . ALA D 1 404 ? -9.303 -31.374 11.745 1.00 11.93 404 ALA D C 1
ATOM 12978 O O . ALA D 1 404 ? -9.418 -32.536 12.139 1.00 12.89 404 ALA D O 1
ATOM 12980 N N . THR D 1 405 ? -8.122 -30.795 11.546 1.00 12.28 405 THR D N 1
ATOM 12981 C CA . THR D 1 405 ? -6.877 -31.514 11.792 1.00 12.91 405 THR D CA 1
ATOM 12982 C C . THR D 1 405 ? -6.739 -31.820 13.282 1.00 13.06 405 THR D C 1
ATOM 12983 O O . THR D 1 405 ? -6.312 -32.911 13.668 1.00 13.82 405 THR D O 1
ATOM 12987 N N . TYR D 1 406 ? -7.110 -30.853 14.117 1.00 13.32 406 TYR D N 1
ATOM 12988 C CA . TYR D 1 406 ? -7.049 -31.023 15.562 1.00 12.24 406 TYR D CA 1
ATOM 12989 C C . TYR D 1 406 ? -7.902 -32.216 15.985 1.00 13.04 406 TYR D C 1
ATOM 12990 O O . TYR D 1 406 ? -7.461 -33.057 16.769 1.00 14.10 406 TYR D O 1
ATOM 12999 N N . ARG D 1 407 ? -9.125 -32.287 15.470 1.00 12.39 407 ARG D N 1
ATOM 13000 C CA . ARG D 1 407 ? -10.016 -33.386 15.815 1.00 12.98 407 ARG D CA 1
ATOM 13001 C C . ARG D 1 407 ? -9.509 -34.720 15.271 1.00 13.63 407 ARG D C 1
ATOM 13002 O O . ARG D 1 407 ? -9.595 -35.747 15.950 1.00 14.36 407 ARG D O 1
ATOM 13010 N N . ALA D 1 408 ? -8.967 -34.701 14.058 1.00 14.18 408 ALA D N 1
ATOM 13011 C CA . ALA D 1 408 ? -8.441 -35.917 13.445 1.00 14.65 408 ALA D CA 1
ATOM 13012 C C . ALA D 1 408 ? -7.253 -36.467 14.237 1.00 15.71 408 ALA D C 1
ATOM 13013 O O . ALA D 1 408 ? -7.031 -37.678 14.276 1.00 16.31 408 ALA D O 1
ATOM 13015 N N . SER D 1 409 ? -6.505 -35.576 14.878 1.00 14.56 409 SER D N 1
ATOM 13016 C CA . SER D 1 409 ? -5.329 -35.970 15.648 1.00 15.37 409 SER D CA 1
ATOM 13017 C C . SER D 1 409 ? -5.667 -36.701 16.943 1.00 15.63 409 SER D C 1
ATOM 13018 O O . SER D 1 409 ? -4.855 -37.475 17.454 1.00 16.02 409 SER D O 1
ATOM 13021 N N . GLY D 1 410 ? -6.859 -36.449 17.475 1.00 15.21 410 GLY D N 1
ATOM 13022 C CA . GLY D 1 410 ? -7.263 -37.082 18.717 1.00 16.29 410 GLY D CA 1
ATOM 13023 C C . GLY D 1 410 ? -6.531 -36.499 19.915 1.00 16.06 410 GLY D C 1
ATOM 13024 O O . GLY D 1 410 ? -6.452 -37.125 20.970 1.00 17.06 410 GLY D O 1
ATOM 13025 N N . TYR D 1 411 ? -6.000 -35.290 19.753 1.00 15.05 411 TYR D N 1
ATOM 13026 C CA . TYR D 1 411 ? -5.259 -34.621 20.819 1.00 14.51 411 TYR D CA 1
ATOM 13027 C C . TYR D 1 411 ? -6.020 -34.500 22.140 1.00 14.48 411 TYR D C 1
ATOM 13028 O O . TYR D 1 411 ? -5.469 -34.787 23.206 1.00 15.20 411 TYR D O 1
ATOM 13037 N N . ARG D 1 412 ? -7.277 -34.065 22.082 1.00 14.43 412 ARG D N 1
ATOM 13038 C CA . ARG D 1 412 ? -8.055 -33.903 23.307 1.00 14.82 412 ARG D CA 1
ATOM 13039 C C . ARG D 1 412 ? -8.150 -35.208 24.095 1.00 15.32 412 ARG D C 1
ATOM 13040 O O . ARG D 1 412 ? -7.967 -35.211 25.312 1.00 15.54 412 ARG D O 1
ATOM 13048 N N . ALA D 1 413 ? -8.431 -36.310 23.405 1.00 16.57 413 ALA D N 1
ATOM 13049 C CA . ALA D 1 413 ? -8.531 -37.610 24.062 1.00 17.64 413 ALA D CA 1
ATOM 13050 C C . ALA D 1 413 ? -7.174 -38.002 24.636 1.00 18.32 413 ALA D C 1
ATOM 13051 O O . ALA D 1 413 ? -7.089 -38.641 25.686 1.00 19.61 413 ALA D O 1
ATOM 13053 N N . ARG D 1 414 ? -6.112 -37.611 23.941 1.00 19.84 414 ARG D N 1
ATOM 13054 C CA . ARG D 1 414 ? -4.756 -37.907 24.382 1.00 20.00 414 ARG D CA 1
ATOM 13055 C C . ARG D 1 414 ? -4.449 -37.248 25.725 1.00 19.84 414 ARG D C 1
ATOM 13056 O O . ARG D 1 414 ? -4.039 -37.918 26.675 1.00 19.23 414 ARG D O 1
ATOM 13064 N N . VAL D 1 415 ? -4.642 -35.934 25.806 1.00 18.20 415 VAL D N 1
ATOM 13065 C CA . VAL D 1 415 ? -4.367 -35.224 27.049 1.00 17.38 415 VAL D CA 1
ATOM 13066 C C . VAL D 1 415 ? -5.364 -35.583 28.144 1.00 17.68 415 VAL D C 1
ATOM 13067 O O . VAL D 1 415 ? -5.066 -35.449 29.330 1.00 17.60 415 VAL D O 1
ATOM 13071 N N . ALA D 1 416 ? -6.547 -36.040 27.749 1.00 16.99 416 ALA D N 1
ATOM 13072 C CA . ALA D 1 416 ? -7.558 -36.430 28.724 1.00 17.68 416 ALA D CA 1
ATOM 13073 C C . ALA D 1 416 ? -7.028 -37.647 29.481 1.00 18.57 416 ALA D C 1
ATOM 13074 O O . ALA D 1 416 ? -7.236 -37.787 30.686 1.00 18.29 416 ALA D O 1
ATOM 13076 N N . ALA D 1 417 ? -6.333 -38.520 28.761 1.00 19.66 417 ALA D N 1
ATOM 13077 C CA . ALA D 1 417 ? -5.765 -39.721 29.358 1.00 20.42 417 ALA D CA 1
ATOM 13078 C C . ALA D 1 417 ? -4.523 -39.396 30.186 1.00 21.54 417 ALA D C 1
ATOM 13079 O O . ALA D 1 417 ? -4.252 -40.052 31.192 1.00 22.09 417 ALA D O 1
ATOM 13081 N N . GLU D 1 418 ? -3.773 -38.379 29.766 1.00 20.67 418 GLU D N 1
ATOM 13082 C CA . GLU D 1 418 ? -2.556 -37.982 30.472 1.00 21.88 418 GLU D CA 1
ATOM 13083 C C . GLU D 1 418 ? -2.850 -37.116 31.694 1.00 21.82 418 GLU D C 1
ATOM 13084 O O . GLU D 1 418 ? -2.053 -37.057 32.630 1.00 22.15 418 GLU D O 1
ATOM 13090 N N . ARG D 1 419 ? -3.995 -36.443 31.684 1.00 22.00 419 ARG D N 1
ATOM 13091 C CA . ARG D 1 419 ? -4.361 -35.561 32.781 1.00 23.07 419 ARG D CA 1
ATOM 13092 C C . ARG D 1 419 ? -5.543 -36.077 33.592 1.00 26.16 419 ARG D C 1
ATOM 13093 O O . ARG D 1 419 ? -6.420 -36.762 33.068 1.00 27.41 419 ARG D O 1
ATOM 13101 N N . PRO D 1 420 ? -5.571 -35.759 34.896 1.00 29.20 420 PRO D N 1
ATOM 13102 C CA . PRO D 1 420 ? -6.652 -36.188 35.789 1.00 31.19 420 PRO D CA 1
ATOM 13103 C C . PRO D 1 420 ? -8.003 -35.658 35.319 1.00 33.03 420 PRO D C 1
ATOM 13104 O O . PRO D 1 420 ? -8.066 -34.715 34.530 1.00 33.64 420 PRO D O 1
ATOM 13108 N N . ALA D 1 421 ? -9.080 -36.266 35.804 1.00 34.81 421 ALA D N 1
ATOM 13109 C CA . ALA D 1 421 ? -10.424 -35.842 35.429 1.00 36.40 421 ALA D CA 1
ATOM 13110 C C . ALA D 1 421 ? -10.844 -34.626 36.247 1.00 37.36 421 ALA D C 1
ATOM 13111 O O . ALA D 1 421 ? -10.077 -34.232 37.151 1.00 37.44 421 ALA D O 1
#

Solvent-accessible surface area: 52880 Å² total; per-residue (Å²): 170,43,2,51,107,86,24,12,51,118,14,20,104,152,61,47,83,39,16,116,77,34,32,91,36,19,12,45,33,0,65,106,88,73,35,92,22,82,57,9,0,43,78,0,28,137,17,85,2,3,0,0,0,20,0,1,10,8,7,18,22,64,40,21,119,29,72,34,87,6,30,20,138,33,11,58,10,35,0,21,0,0,6,0,0,26,15,0,1,62,0,0,26,50,0,2,1,17,0,41,116,1,102,26,69,36,166,95,0,77,60,78,0,84,86,44,50,10,26,16,31,3,0,8,3,5,2,12,26,63,35,139,86,58,88,61,55,12,34,71,7,0,0,7,17,26,58,65,48,3,49,58,39,0,7,107,27,0,50,65,0,1,98,14,0,103,58,3,43,1,111,10,0,2,3,28,8,9,7,23,3,7,7,0,8,11,26,21,9,28,116,5,0,80,40,1,23,64,2,0,40,88,0,34,172,31,11,34,141,86,4,79,1,8,2,8,0,4,17,34,31,29,7,23,5,4,8,7,8,15,34,6,3,0,0,19,4,0,0,101,77,20,15,118,47,2,26,0,0,0,0,8,8,12,30,16,16,34,26,9,5,4,2,4,0,1,1,1,7,46,56,46,16,6,2,0,0,7,0,2,4,10,34,16,12,19,7,4,4,12,1,1,6,12,39,13,4,44,5,0,8,0,1,12,16,14,16,18,0,115,64,49,56,50,175,66,42,164,23,21,30,4,1,18,0,41,3,19,19,11,32,7,0,9,0,0,0,32,0,0,10,19,0,4,20,4,26,0,11,0,36,8,10,76,45,84,35,10,50,22,60,26,117,114,21,28,2,7,16,0,15,26,8,0,11,104,2,20,40,4,45,0,46,14,0,0,4,17,0,4,121,80,44,38,1,0,13,36,6,8,28,0,4,104,57,34,34,3,44,73,95,0,33,96,95,15,98,81,107,149,140,165,40,2,51,112,82,22,13,51,119,12,16,106,154,62,38,80,40,13,119,78,31,23,90,34,18,13,44,33,0,64,103,94,71,43,86,15,73,52,8,0,56,110,0,34,156,22,87,2,3,0,0,0,23,0,0,12,8,6,19,22,66,37,22,114,33,65,29,84,3,16,8,118,40,7,64,37,34,0,16,0,0,7,0,0,24,14,0,0,63,0,0,26,50,0,1,0,16,1,50,110,0,121,23,66,39,161,98,0,75,59,74,0,86,86,42,52,7,27,16,31,2,0,6,4,7,3,12,26,61,39,141,86,52,85,62,52,12,35,69,6,0,0,8,16,20,61,63,46,4,56,58,38,0,8,103,26,0,50,59,0,0,98,13,0,103,58,3,43,1,109,11,0,2,3,28,8,12,6,22,3,7,7,0,8,11,26,15,10,3,99,6,0,87,49,1,22,67,3,0,38,85,0,34,166,32,12,33,142,88,4,71,1,8,4,8,0,4,17,35,31,28,6,23,4,3,7,7,7,13,34,6,2,0,0,20,4,0,0,99,77,21,14,118,43,2,12,0,0,0,0,8,7,11,29,16,18,34,25,8,6,4,2,4,0,0,0,0,4,44,57,20,13,5,1,0,0,5,0,2,4,11,34,18,13,18,7,4,4,10,4,2,8,13,36,7,4,46,5,0,9,0,1,10,18,11,20,16,0,124,67,63,59,36,164,55,42,165,17,25,30,1,0,19,0,47,3,20,20,11,30,6,0,9,0,0,0,39,0,0,10,14,0,4,19,4,31,0,12,0,39,11,9,79,48,84,37,10,46,31,61,15,90,113,24,29,2,6,20,0,16,28,8,0,11,105,1,20,37,5,44,0,46,13,0,1,4,12,0,4,105,105,49,38,1,0,13,37,6,8,25,0,4,102,58,35,32,3,44,70,94,0,35,94,103,22,123,61,101,124,158,109,104,25,2,46,109,82,22,14,52,118,10,16,106,148,62,40,86,40,13,117,82,32,29,92,34,18,13,46,31,0,67,100,94,72,40,88,20,76,49,8,0,34,102,0,47,150,19,94,2,3,0,0,0,20,0,1,9,6,6,20,13,21,16,4,81,26,23,26,89,3,16,17,154,30,8,75,14,33,0,19,0,0,6,0,0,24,16,0,1,60,0,0,26,50,0,3,1,16,1,42,112,0,118,27,50,37,156,95,0,79,59,64,0,85,51,15,51,9,26,16,30,2,0,8,3,6,2,11,27,62,42,138,88,55,85,62,53,12,32,69,7,0,0,8,16,42,61,63,48,3,55,59,41,0,8,106,28,0,49,71,0,1,100,14,0,105,56,3,42,1,113,9,0,2,3,27,9,10,8,22,3,8,7,0,8,11,26,25,9,3,104,6,0,66,56,1,22,67,3,0,38,87,0,36,169,32,11,31,141,86,4,67,1,5,3,8,0,4,16,37,30,29,6,24,5,3,8,7,8,13,34,7,3,0,0,20,4,0,0,100,76,21,14,123,46,2,20,0,0,0,0,10,7,10,30,16,16,36,26,8,6,4,2,3,0,2,1,0,26,49,56,48,15,8,0,0,0,7,0,2,4,10,35,17,13,18,6,4,5,12,4,2,7,12,36,9,4,47,4,0,8,0,1,12,29,10,9,28,4,86,63,111,46,49,199,63,46,152,16,24,32,5,1,17,0,43,3,19,18,11,31,6,0,10,0,0,0,38,0,0,10,16,0,3,18,4,16,0,12,0,33,11,10,80,53,86,34,8,54,34,61,20,87,108,24,29,3,6,18,0,15,27,7,1,12,104,1,21,38,4,45,0,46,13,0,1,4,12,0,3,105,104,48,39,1,0,13,37,6,8,26,0,4,104,58,34,34,4,41,72,99,0,30,94,103,13,79,101,47,131,26,26,55,26,31,6,21,18,108,104,113,107,25,2,52,110,84,26,14,51,123,11,16,104,150,63,38,86,39,13,122,84,30,23,92,37,18,13,45,30,0,67,105,97,73,40,90,16,75,52,9,0,44,96,0,48,150,19,93,2,3,0,0,0,9,0,1,8,2,1,2,11,58,40,20,61,28,73,36,87,3,31,12,134,14,9,71,13,10,0,19,0,0,6,0,0,26,15,0,0,61,0,0,26,49,0,3,1,16,7,34,28,1,138,28,67,30,116,94,0,73,60,61,0,83,51,16,51,9,26,17,33,3,0,9,4,6,3,11,16,15,42,133,88,56,86,63,51,12,36,70,7,0,0,8,16,27,63,64,44,3,55,57,41,0,8,92,31,0,48,90,0,2,99,33,0,105,33,4,39,0,112,10,0,2,3,27,9,11,6,24,3,8,8,0,9,10,25,17,9,3,91,6,0,88,42,1,22,66,3,0,47,91,0,38,172,38,8,24,133,90,6,78,1,5,3,9,0,4,17,37,30,28,7,24,4,3,8,7,8,13,33,7,3,0,0,24,6,0,0,100,78,20,13,121,34,2,21,0,0,0,0,6,8,10,31,16,16,36,26,8,5,5,3,3,0,1,1,0,9,50,56,47,14,7,1,0,0,7,0,1,3,11,34,18,12,20,6,4,5,12,4,1,7,13,40,8,4,43,4,0,9,0,1,11,15,17,16,14,0,115,59,54,37,51,179,74,43,154,21,24,28,4,1,18,0,15,4,18,19,12,31,6,0,9,0,0,0,40,1,0,9,14,0,4,18,4,36,0,11,0,33,10,9,80,52,85,36,10,60,32,60,21,100,110,23,28,2,7,18,0,16,27,8,0,9,103,1,20,36,4,43,0,48,14,0,1,4,12,0,4,102,106,49,38,1,0,13,36,6,7,26,0,4,103,59,34,32,3,42,73,97,0,31,93,96,11,90,151

InterPro domains:
  IPR013022 Xylose isomerase-like, TIM barrel domain [PF01261] (95-290)
  IPR013451 L-rhamnose catabolism isomerase [TIGR02629] (10-421)
  IPR036237 Xylose isomerase-like superfamily [SSF51658] (52-407)
  IPR050337 L-rhamnose isomerase [PTHR30268] (18-419)

Secondary structure (DSSP, 8-state):
--S-HHHHHHHHHHHHHHHHHHHHHHHHHHHHTT--HHHHHHHHTT---BEEGGGSSB-B-SS-B---SS---SHHHHHHHHHHHHHHHS---EEEEETTTT---HHHHHHHHHHHT-EEEEEE---SSPPTT-SS--TT-STT-SSHHHHHHHHHHHHHHHHHHHHHT--EEEE----EESSTTTS-HHHHHHHHHHHHHHHHHT--TT-EEEEE--SSSS-SSEETT-SHHHHHHHHHHH-TTEEEEEETTSS-TT--HHHHHHHHHHTT-EEEEEE-B-SSSS--BPTTSS-HHHHHHHHHHHHHHHHTT-TT---EEEE---BSSS-HHHHHHHHHHHHHHHHHHHHH--HHHHHHHHHTT-HHHHHHHHHHHHTS--HHHHHHHHHHTT--SSHHHHHHHHTHHHHHHHHSPPP--/--S-HHHHHHHHHHHHHHHHHHHHHHHHHHHHTT--HHHHHHHHHT---BEEGGGSSB-B-SS-B---TT---HHHHHHHHHHHHHHHHS---EEEEETTTT---HHHHHHHHHHHT-EEEEEE---SSPPTT-SS--TT-STT-SSHHHHHHHHHHHHHHHHHHHHHT--EEEE----EESSTTSS-HHHHHHHHHHHHHHHHHT--TT-EEEEE--SSSS-SSEETT-SHHHHHHHHHHH-TTEEEEEETTSS-TT--HHHHHHHHHHTT-EEEEEE-B-SSSS--BPTTSS-HHHHHHHHHHHHHHHHHT-TT---EEEE---BSSS-HHHHHHHHHHHHHHHHHHHHHS-HHHHHHHHHTT-HHHHHHHHHHHHTS--HHHHHHHHHHTT--SSHHHHHHHHTHHHHHHHHS--S--/--SS-HHHHHHHHHHHHHHHHHHHHHHHHHHHHTT--HHHHHHHHTT---BEEGGGSS--B-SS-B---SS---SHHHHHHHHHHHHHHHSS--EEE-BTTTT---HHHHHHHHHHHT-EE--EE---SSPPTT-SS--TT-STT-SSHHHHHHHHHHHHHHHHHHHHHT--EEEE----EESSTTTS-HHHHHHHHHHHHHHHHTT--TT-EEEEE--SSSS-SSEETT-SHHHHHHHHHHH-TTEEEEEEGGGS-TT--HHHHHHHHHHTT-EEEEEE-B-SSSS--BPTTSS-HHHHHHHHHHHHHHHHTT-TT--PEEEE----SSS-HHHHHHHHHHHHHHHHHHHHHS-HHHHHHHHHTT-HHHHHHHHHHHHTS--HHHHHHHHHHTT--SSHHHHHHHHTHHHHHHHHSPP---B--SSS---/--SS-HHHHHHHHHHHHHHHHHHHHHHHHHHHHTT--HHHHHHHHTT---BEEGGGSSB-B-SS-B---SS---SHHHHHHHHHHHHHHHS---EEEEETTTT-S-HHHHHHHHHHHT-EEEEEE---SSPPTT-SS--TT-STT-SSHHHHHHHHHHHHHHHHHHHHHT--EEEE----EESSTTTS-HHHHHHHHHHHHHHHHHTS-TT-EEEEE--SSSS-SSEETT-SHHHHHHHHHHH-TTEEEEEEGGGS-TT--HHHHHHHHHHTT-EEEEEE-B-SSSS--BPTTSS-HHHHHHHHHHHHHHHHHT--S---EEEE---BSSS-HHHHHHHHHHHHHHHHHHHHHS-HHHHHHHHHTT-HHHHHHHHHHHHTS--HHHHHHHHHHTT--SSHHHHHHHHTHHHHHHHHS--

Radius of gyration: 32.99 Å; Cα contacts (8 Å, |Δi|>4): 3622; chains: 4; bounding box: 78×87×100 Å

Organism: Stutzerimonas stutzeri (NCBI:txid316)